Protein 3W5A (pdb70)

Radius of gyration: 60.83 Å; Cα contacts (8 Å, |Δi|>4): 3654; chains: 3; bounding box: 151×101×182 Å

Nearest PDB structures (foldseek):
  5zmw-assembly1_A  TM=8.835E-01  e=0.000E+00  Oryctolagus cuniculus
  1su4-assembly1_A  TM=7.393E-01  e=0.000E+00  Oryctolagus cuniculus
  6rb2-assembly1_A  TM=7.974E-01  e=0.000E+00  Oryctolagus cuniculus
  5zmv-assembly1_A  TM=7.210E-01  e=0.000E+00  Oryctolagus cuniculus
  4ycn-assembly1_A  TM=7.211E-01  e=0.000E+00  Oryctolagus cuniculus

Foldseek 3Di:
DALVLQPALVRQCPVLPHDLQQWAEPVSLVVLCVVAHFFAAPDDDPDDLVRVLVVVCPDPLNCLLLPLLVVLLVCACPVPPDDAVLSVCVSVLSVVLSSLQVNLVVVLVVLLVCLVVCLCVLPFAKFWFRHNPDRDIDIGGLRSDGQFTKGKDFAQAADSAKWQFNWFPWPWWWKQPCVQPVDRGTDTADNGHDNDSPDDPVRSRRIDFGGIGTNHGITMTGGHHGYCVGPVNVCVVPDDPPPPDDAPFLVLFVVVLVVQLVVLLVLLVVLLVVPQVPCQFVVQVGHSVSSSSQSVSVSSLLSVLQRDDCLSVLLSSLLSLLQSVLVVLQKRFQASSLLLLLLLFFEEEDACQVAQFVLLKAFFKKWFWADDDPQDTDIFMWGWDDSHLQLDIFIAGPNHGDQLLVFLLSVVVLLLLLLVADKFWFQDPVVRGIDIGDHSNSSSSQSVQLNRLNPPDDAPPDPSGCSRRPSSVVSCLFWPFPAKLDDDLVQFKIKTKIAGDPDDPPQQGIKIKMKGALVRLVVLEQWADHNPDIDGDDPSNNVVQVVVVLCLCQDLQNWQKMWIKMDNNFPGPPVDDNPDSVCVVVRSHHIYTRMMTTMGGDGDPCLLVLCVLCVLQNHQAAYEYAGDQSSQVSVCCSSVSDPPDDDCPLQEDEQVRLVPDDPVVNLVSLVRHRYYYPHDLVVLQSSQVSCVVVVRQYEYEDARSSNLVSQLSHSAREYELPGRVNSVVSGRMYRSSSYNSSSSVSNLSSLQSLFLSLLLCLLSLQLSLQSSLLSSVCSVLQALRLERSSLSSNLSSLLCRQLSVLSSQQDGADCSSRYYRDRPPDRSQDPLNVVLSNQLRNQLSVLLNVLLVCCALVNDPHPNVVVDPSNPLSCCVPVPPPDDPHDSCCSLAQASNQRSSLQSNVLSLLVSLLSSGPQDACVRVPSVNRVSSVVSNVVSVVVSVCLAPVVVRSVSRSHHDDDPVSNVVSCVRRVCSSVVSNVSSCCCVPPVVD/DALVLQDALVSQCPVLVHDLQQWAEPVSLVVLCVVANFFAAPPDDDDDLVVQLVVLCPDPLSCQLLVLLVVLLVVCPDQDNDDDVLSVCVSVLSVVLSSLLRSLVVVLVVLLVVLVVCLCVLPAAWFWFHHNPDRDTDIGGLRSDGQFTKGKDFAQAFASAKWFFNFFPFPWWWKQPCVQVVDRGTDTADNGHDNDSVDDDVSSRRMDFGGIGTNHGMTMTGGHHGYCRTPVSVCPVPDDCPDDDDQVFLVQQVVVLVVCLVVLLVLLVVLLVLQQVPCQFVVQVRHVSSSSSQRSSVSSLLSVLQRLPPLVSLLSSLLSLLQNVLVVLQKRFQASSLLLLLLQFFEEEAECQVAQFPLLKAFFKKWFWADDDPLDTDIFIWGWDDSHLQLDTFIDGPNHGDQLLVFLLSLVVLLLLLLVAPWFWAQDDVVRHIDIGDRSNSSNSQSVQLNNLNPPDDAPPDPSGCSRRPSSVVSCQFWPFPDKLDDDPVQFKIKTKIAGDPDDDDPQGIKIKMKGALVRLLVLEQWADHSPDIDGDDPSNNVVQVVVVLCLCLDLQNWDKMWIKMDRDFPDPPVDDNPDSVCVVVRSHHIYTRMMTTMGTDGDPCLLVLCVLCVLQNHAYAYEYAGDQRSQVSVCCSSVNDPVDDDCPLQEEEQVRLVPDPPVVNLVSLVRHRYYYNHDLVVLQVSQVSCVVVVRQ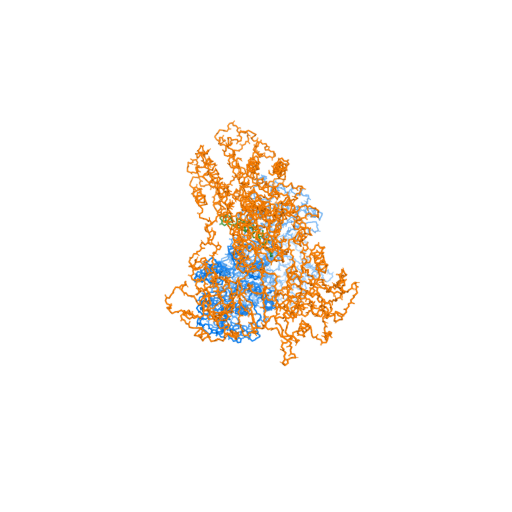YEYEDARSSNLVSQLSHSAREYELPGRNNSVVSGRIYRSSSYNSSSSVSNLSSLQSLFLSVLLCLLSLLLSLLSSLQSSVCSPLQAQNLARSSLSSNLSCLLCRQLSVLSSQFDGADCSSNYHRDRPPDRSQDPLNVVLSNVLSNQLSVLLQVLLVCCALVNDPHPRVVVPPSNPLSCCVPVPPPDDPHDSCCSLQQASSQRSSLQSNVLSLLVSLLSNGPQDACVRVPSVSSVSSVVSNVVSVVVSVCCAPVVVRCVSRSHHDDDPVSNVVSCVRRVCSSVVSNVSSVCCVPPVVD/DDCPVVVVVVVVVVVVVVVVVVVVVVVVVVD

CATH classification: 2.70.150.10 (+3 more: 1.20.1110.10, 3.40.50.1000, 3.40.1110.10)

GO terms:
  GO:0033017 sarcoplasmic reticulum membrane (C, IDA)
  GO:0005388 P-type calcium transporter activity (F, IDA)
  GO:0016020 membrane (C, IDA)
  GO:0033017 sarcoplasmic reticulum membrane (C, EXP)
  GO:0005388 P-type calcium transporter activity (F, EXP)
  GO:0005789 endoplasmic reticulum membrane (C, EXP)
  GO:1990036 calcium ion import into sarcoplasmic reticulum (P, IMP)
  GO:0016529 sarcoplasmic reticulum (C, IDA)
  GO:1990036 calcium ion import into sarcoplasmic reticulum (P, IDA)
  GO:0033017 sarcoplasmic reticulum membrane (C, TAS)
  GO:0005515 protein binding (F, IPI)
  GO:0005509 calcium ion binding (F, IDA)
  GO:0005524 ATP binding (F, IDA)
  GO:0006816 calcium ion transport (P, IDA)
  GO:0048471 perinuclear region of cytoplasm (C, IDA)
  GO:0005783 endoplasmic reticulum (C, IDA)
  GO:0005793 endoplasmic reticulum-Golgi intermediate compartment (C, IDA)
  GO:0016020 membrane (C, TAS)

B-factor: mean 78.79, std 33.36, range [16.75, 213.26]

InterPro domains:
  IPR001757 P-type ATPase [PR00120] (673-689)
  IPR001757 P-type ATPase [PR00120] (701-717)
  IPR001757 P-type ATPase [PR00120] (732-757)
  IPR001757 P-type ATPase [TIGR01494] (93-371)
  IPR001757 P-type ATPase [TIGR01494] (670-786)
  IPR004014 Cation-transporting P-type ATPase, N-terminal [PF00690] (5-72)
  IPR004014 Cation-transporting P-type ATPase, N-terminal [SM00831] (3-77)
  IPR005782 P-type ATPase, subfamily IIA, SERCA-type [TIGR01116] (53-857)
  IPR006068 Cation-transporting P-type ATPase, C-terminal [PF00689] (784-987)
  IPR008250 P-type ATPase, A domain superfamily [SSF81653] (132-237)
  IPR018303 P-type ATPase, phosphorylation site [PS00154] (351-357)
  IPR023214 HAD superfamily [G3DSA:3.40.50.1000] (346-745)
  IPR023298 P-type ATPase, transmembrane domain superfamily [SSF81665] (2-992)
  IPR023299 P-type ATPase, cytoplasmic domain N [G3DSA:3.40.1110.10] (359-602)
  IPR023299 P-type ATPase, cytoplasmic domain N [SSF81660] (356-599)
  IPR036412 HAD-like superfamily [SSF56784] (587-749)
  IPR044492 P-type ATPase, haloacid dehalogenase domain [SFLDF00027] (330-753)
  IPR059000 P-type ATPase, A domain [PF00122] (123-239)

Organism: Oryctolagus cuniculus (NCBI:txid9986)

Solvent-accessible surface area: 93707 Å² total; per-residue (Å²): 14,137,37,4,11,33,82,32,29,113,95,1,20,71,131,23,38,19,53,67,124,79,2,0,51,74,107,44,26,157,134,18,58,149,136,110,28,78,14,80,72,88,106,155,160,67,115,50,111,158,99,53,3,76,81,68,38,94,68,128,48,9,111,68,7,44,63,10,1,53,54,7,40,50,36,16,136,53,78,79,49,129,178,40,123,39,38,93,44,36,9,129,14,3,84,109,13,12,54,40,41,2,79,34,25,16,124,54,94,133,53,14,94,73,6,53,97,24,24,153,138,96,42,74,105,66,7,59,0,62,28,44,102,146,214,63,61,22,177,36,109,12,107,55,1,0,3,0,0,0,1,22,6,21,78,1,33,64,2,18,0,7,1,0,0,10,32,44,121,40,142,86,0,85,0,39,4,50,115,45,37,62,77,89,102,29,36,88,10,64,42,122,67,16,113,68,75,212,27,96,34,124,69,24,94,0,12,2,5,15,15,1,14,0,26,40,13,84,1,12,2,2,0,6,28,8,13,74,62,4,37,44,0,114,106,155,95,144,124,98,89,97,136,158,111,154,12,108,20,23,122,60,1,50,90,26,7,83,93,21,27,126,80,11,57,136,57,5,87,32,7,63,102,77,23,97,67,69,7,97,21,93,72,13,34,42,36,173,75,63,0,18,16,61,19,75,18,14,4,14,1,2,13,23,3,0,42,12,110,39,2,54,47,12,1,46,20,9,13,0,34,0,1,122,68,1,1,166,99,53,1,15,7,108,34,51,74,12,4,30,32,4,0,3,0,18,1,0,0,0,34,8,67,18,4,1,2,47,44,95,12,9,10,28,60,0,0,6,5,67,117,13,82,47,118,143,24,41,26,8,73,2,47,16,48,39,72,75,21,10,6,94,35,94,5,28,55,129,129,145,87,55,129,4,20,123,48,73,4,0,34,35,0,0,18,0,0,1,1,1,10,110,8,31,5,68,24,32,131,136,144,37,82,19,64,82,74,39,123,7,27,28,0,2,0,0,4,3,0,2,25,9,21,7,71,85,51,76,46,195,129,58,56,114,75,97,29,3,39,13,2,1,41,34,1,94,116,85,30,127,65,44,33,52,2,96,106,15,129,114,14,72,0,20,0,1,7,0,18,38,64,186,45,85,231,24,108,151,25,27,64,0,10,0,12,9,19,8,68,26,0,0,92,24,7,70,55,0,27,18,24,111,74,99,37,91,35,38,51,58,0,51,108,79,0,56,53,3,20,148,108,7,6,83,30,226,57,14,2,93,14,16,0,0,0,3,30,21,93,22,31,142,119,140,101,14,63,95,135,50,46,96,91,6,92,83,1,0,38,54,0,0,0,2,0,0,0,0,1,34,17,44,25,36,182,74,0,108,42,13,4,96,65,1,134,76,0,43,6,55,10,1,0,10,7,56,7,53,69,40,12,0,27,10,5,0,65,83,2,30,8,4,31,141,140,61,130,8,79,68,66,3,26,20,1,161,63,1,56,109,43,73,136,84,86,4,89,75,0,2,122,69,0,6,2,1,2,79,25,75,59,59,3,18,20,71,1,0,82,31,0,60,55,53,104,37,21,0,0,0,0,0,68,19,37,92,14,18,83,3,0,161,88,5,53,0,0,0,0,14,22,95,20,32,28,14,0,31,64,18,5,33,3,1,0,49,58,23,14,0,18,10,0,3,36,2,0,58,3,3,22,4,7,25,30,12,5,17,0,17,0,5,3,32,1,2,1,5,16,0,4,2,36,2,8,67,54,2,12,54,104,35,23,22,52,1,4,29,15,8,0,7,9,27,1,12,23,6,3,40,7,51,0,9,37,7,1,8,101,4,39,63,8,63,64,28,8,110,112,94,30,40,46,66,151,89,67,6,15,43,62,61,17,74,121,2,0,86,29,4,0,28,54,0,0,42,4,0,9,25,3,5,21,24,11,4,90,157,11,84,150,10,82,13,92,40,164,115,83,8,56,97,13,67,92,11,84,140,54,94,112,144,94,158,82,40,103,23,120,26,40,74,12,48,36,10,17,1,5,0,0,0,0,1,6,22,0,0,11,11,2,0,30,0,0,2,0,20,44,23,5,24,169,146,8,36,34,171,60,3,107,168,0,62,34,11,32,84,104,2,35,58,66,2,90,94,14,5,129,68,120,89,30,18,107,40,8,68,10,117,42,18,94,141,89,25,33,114,43,0,79,165,31,0,83,65,0,40,32,47,0,36,102,10,1,104,51,6,69,77,165,86,123,101,12,135,38,4,13,32,81,30,27,117,98,1,24,72,130,24,42,20,56,68,117,78,2,0,50,79,104,43,29,150,137,16,60,138,132,113,24,72,13,73,68,87,103,155,175,48,129,55,54,148,89,50,18,103,75,74,33,106,65,133,50,13,139,57,8,29,104,3,5,61,73,21,65,81,44,25,203,161,99,110,68,127,166,42,71,43,40,45,8,40,17,105,5,4,76,28,5,20,50,0,45,8,37,8,28,24,6,47,103,122,9,8,114,61,10,48,81,44,16,125,122,97,52,78,111,52,8,62,0,51,28,42,104,146,204,64,60,29,179,31,108,10,108,56,0,1,3,0,0,0,3,18,6,21,76,2,34,64,2,16,0,5,2,0,0,10,33,43,123,38,145,86,0,80,0,36,4,45,110,44,39,53,82,86,99,32,32,94,13,72,44,122,60,15,113,68,78,212,22,96,42,124,69,24,92,0,11,2,3,14,12,0,16,0,25,41,14,82,1,8,1,1,0,6,25,7,12,72,59,3,35,48,2,113,110,141,97,140,115,110,76,82,132,167,128,119,14,90,19,30,110,55,0,50,114,26,7,93,102,26,35,127,80,12,42,126,61,6,77,29,2,71,85,81,13,75,61,63,0,92,30,101,76,24,32,40,35,138,107,40,0,15,26,61,12,65,26,13,9,12,1,0,7,38,4,0,38,10,131,31,4,47,44,12,2,58,29,8,19,0,14,0,0,44,60,2,1,112,104,53,1,14,7,97,39,57,66,10,4,24,33,6,1,3,0,18,0,0,0,0,30,7,70,18,3,2,2,47,43,96,14,10,7,28,64,0,0,4,6,64,120,13,83,53,115,137,23,41,28,10,72,5,51,14,44,38,74,81,22,11,8,100,39,90,6,30,55,135,129,144,86,54,139,4,21,127,46,77,5,0,32,35,0,0,20,0,0,2,0,0,10,105,9,33,7,73,23,34,123,141,139,38,77,18,65,81,73,35,126,8,27,25,0,2,0,0,5,3,0,3,30,7,22,8,78,89,54,74,46,197,123,54,54,118,78,100,30,2,36,12,4,1,42,34,4,97,111,89,30,122,67,43,37,49,3,92,106,17,135,110,12,74,0,16,0,0,7,0,18,39,69,200,57,104,230,52,106,135,23,37,65,1,12,0,12,8,19,9,68,24,0,0,94,26,6,74,60,0,24,16,23,104,82,94,41,99,34,38,50,64,1,55,112,80,0,59,50,3,22,151,108,9,6,86,32,221,61,13,2,97,15,18,0,0,0,2,29,16,90,22,32,137,117,134,105,12,59,98,126,52,45,98,86,8,93,84,1,0,41,54,0,0,0,2,0,0,0,0,2,29,20,45,28,41,183,71,0,110,42,14,3,94,64,0,129,78,0,41,8,52,12,1,0,11,6,58,11,54,65,38,12,0,27,11,9,0,67,81,2,30,8,2,31,136,145,64,131,9,76,67,63,1,24,22,2,155,56,1,56,106,41,73,134,83,86,6,95,68,0,1,129,66,0,5,1,1,1,81,30,72,56,58,3,18,19,79,1,0,84,28,0,61,58,51,107,43,18,0,1,0,0,0,61,20,36,94,16,18,82,2,1,158,83,5,50,0,0,1,0,10,22,96,21,32,30,16,0,31,65,20,5,35,3,1,0,49,58,25,12,0,18,9,1,4,36,2,1,58,7,4,20,4,7,24,34,13,4,18,0,27,0,8,1,34,2,2,0,8,18,0,2,3,46,1,9,70,50,4,18,51,100,34,25,23,52,1,4,36,19,8,0,5,10,3,0,11,2,4,2,34,0,1,0,8,25,1,1,7,37,11,34,76,6,68,61,25,9,116,106,99,30,42,48,62,149,87,78,5,13,47,62,67,17,79,115,0,1,94,31,2,0,23,59,1,0,46,4,0,9,30,1,4,16,20,10,1,84,152,8,82,142,10,75,14,91,35,153,122,88,5,54,99,11,67,82,10,95,134,46,92,112,140,88,161,83,34,101,27,118,30,42,79,13,42,32,8,15,1,3,0,0,0,0,1,3,17,0,0,9,13,5,0,32,1,0,1,0,21,40,25,8,24,165,152,9,36,35,166,59,2,107,79,0,57,29,0,33,83,40,1,38,58,12,2,87,78,0,4,123,50,121,29,0,17,115,6,0,64,8,113,40,16,88,141,78,28,34,109,49,0,79,173,31,0,82,61,0,35,34,49,0,30,100,10,1,101,52,6,69,84,154,85,134,103,193,77,54,8,84,114,25,26,76,22,2,64,35,11,2,68,26,16,8,93,50,6,111,48,70,9,115,78,113,94,233

Secondary structure (DSSP, 8-state):
---TTTS-HHHHHHHHT--TTT-B-HHHHHHHHHHT--SS--------HHHHHHHHTT-HHHHHHHHTTTHHHHHHHSSS--S-THHHHTHHHHHHHHHHHHHHHHHHHHHHHHHHHTTTTTS--EEEEEBSS-SS-EEEEGGG--TTSEEEEETT-B--SEEEEEE--SS--EEE-HHHH---SPEE--SSPPS-TT--GGG-TTEE-TT-EEEE-EEEEEEEE-GGGSTTTTTTTT-S-------HHHHHHHHHHHHHHHHHHHHHHHHHHH--TTTT-GGGTS-HHHHHHHHHHHHHHHHHHHS--SHHHHHHHHHHHHHHHHHHTTEEES-HHHHHHHHH--EEEEESTTTTB----EEEEEEEEEEEETTEEEEEEEEE---SSSS---EEETTEE--GGG-HHHHHHHHHHHHS---EEEE-TTT-SEEEES-HHHHHHHHHHHHH-TT----TTS-TTTGGGHHHHHHHHHEEEEEEEEEETTTTEEEEEEEESS-SS-TT--EEEEEE-HHHHHHTEEEEEETTEEEE--HHHHHHHHHHHHHHHHSTT--EEEEEEEESSPPPTTT--SS-GGGHHHHS-SEEEEEEEEEE-PBPTTHHHHHHHHHHTT-EEEEEESS-HHHHHHHHHHTTSS-SS---TTSEEEHHHHHHS-HHHHHHHHTT--EEES--SHHHHHHHHHHHTTT--EEEEE-SGGGHHHHHHSSEEEEETTS-HHHHHHSSEEETT--HHHHHHHHHHHHHHHHHHHHHHHHHHHHHHHHHHHHHHHHHS----S--HHHHHHHHHHHTTTHHHHGGGPPP-SGGGTSPPPPSSS-SS-HHHHHHHHHHHHHHHHHHHHHHHHHHTT--SSS----S-TT--STTSSS-TT-SS--GGGGG-TTHHHHHHHHHHHHHHHHHHHTSSSS--TTTS-GGG-HHHHHHHHHHHHHHHHHHHSTHHHHHTT--PPPHHHHHHHHHHHTHHHHHHHHHHHHHHHTS--/---TTTS-HHHHHHHHT--TTT-B-HHHHHHHHHHT--SS--------HHHHHHHHTT-HHHHHHHHHHHHHHHTSSSS-----THHHHHHHHHHHHHHHHHHHHHHHHHHHHHHHHTTGGGS--EEEEEBSS-SS-EEEEGGG--TTSEEEEETT-B--SEEEEEE--SS--EEE-HHHH---SPEE--SSPPS-TT--GGG-TTEE-TT-EEEE-EEEEEEEE-GGGSTTTTTTTT-S-------HHHHHHHHHHHHHHHHHHHHHHHHHHTTGGGSS-GGGTT-HHHHHHHHHHHHHHHHHHHS--SHHHHHHHHHHHHHHHHHHTTEE-SSTTHHHHHHT--EEEEEIIIIIB----EEEEEEEEEEEETTEEEEEEEEE---SSSS---EEETTEE--GGG-HHHHHHHHHHHHS---EEEE-SSS-SEEEES-HHHHHHHHHHHHH-TT----TTS-HHHHTTHHHHHHHHHEEEEEEEEEETTTTEEEEEEEESS-SS-SS--EEEEEE-HHHHHHTEEEEEETTEEEE--HHHHHHHHHHHHHHHHSTT--EEEEEEEESSPPPSSS--SS-GGGHHHHS-SEEEEEEEEEE-PBPTTHHHHHHHHHHHT-EEEEEESS-HHHHHHHHHHTTSS-SS---TTTEEEHHHHHHS-HHHHHHHHTT--EEES--HHHHHHHHHHHHTTT--EEEEE-SGGGHHHHHHSSEEEEETTS-HHHHHHSSEEETT--HHHHHHHHHHHHHHHHHHHHHHHHHHHHHHHHHHHHHHHHHTT---SS-HHHHHHHHHHHTTTHHHHGGGPPPPSGGGSSPPPPSSS-SS-HHHHHHHHHHHHHHHHHHHHHHHHTTTT--SSS----S--S--STTSSS-SS-SS--GGGGG-TTHHHHHHHHHHHHHHHHHHHTSSSS--TTTS-GGG-HHHHHHHHHHHHHHHHHHHSTHHHHHTT--PPPHHHHHHHHHHHTHHHHHHHHHHHHHHHT---/---HHHHHHHHHHHHHHHHHHHHHHHHHHH-

Structure (mmCIF, N/CA/C/O backbone):
data_3W5A
#
_entry.id   3W5A
#
_cell.length_a   352.883
_cell.length_b   55.729
_cell.length_c   187.951
_cell.angle_alpha   90.00
_cell.angle_beta   119.02
_cell.angle_gamma   90.00
#
_symmetry.space_group_name_H-M   'C 1 2 1'
#
loop_
_entity.id
_entity.type
_entity.pdbx_description
1 polymer SERCA1a
2 polymer Sarcolipin
3 non-polymer "2',3'-O-[(1r)-2,4,6-trinitrocyclohexa-2,5-diene-1,1-diyl]adenosine 5'-(dihydrogen phosphate)"
4 non-polymer PHOSPHATIDYLETHANOLAMINE
5 non-polymer 'MAGNESIUM ION'
6 non-polymer 'SODIUM ION'
7 water water
#
loop_
_atom_site.group_PDB
_atom_site.id
_atom_site.type_symbol
_atom_site.label_atom_id
_atom_site.label_alt_id
_atom_site.label_comp_id
_atom_site.label_asym_id
_atom_site.label_entity_id
_atom_site.label_seq_id
_atom_site.pdbx_PDB_ins_code
_atom_site.Cartn_x
_atom_site.Cartn_y
_atom_site.Cartn_z
_atom_site.occupancy
_atom_site.B_iso_or_equiv
_atom_site.auth_seq_id
_atom_site.auth_comp_id
_atom_site.auth_asym_id
_atom_site.auth_atom_id
_atom_site.pdbx_PDB_model_num
ATOM 4 N N . MET A 1 2 ? 54.591 29.001 62.707 1.00 108.41 1 MET A N 1
ATOM 5 C CA . MET A 1 2 ? 53.390 29.867 62.817 1.00 106.65 1 MET A CA 1
ATOM 6 C C . MET A 1 2 ? 53.784 31.339 62.844 1.00 105.95 1 MET A C 1
ATOM 7 O O . MET A 1 2 ? 54.966 31.675 62.809 1.00 108.24 1 MET A O 1
ATOM 12 N N . GLU A 1 3 ? 52.777 32.204 62.891 1.00 106.65 2 GLU A N 1
ATOM 13 C CA . GLU A 1 3 ? 52.961 33.641 63.021 1.00 109.31 2 GLU A CA 1
ATOM 14 C C . GLU A 1 3 ? 52.152 34.111 64.218 1.00 104.95 2 GLU A C 1
ATOM 15 O O . GLU A 1 3 ? 51.196 33.441 64.618 1.00 103.00 2 GLU A O 1
ATOM 21 N N . ALA A 1 4 ? 52.544 35.253 64.783 1.00 100.49 3 ALA A N 1
ATOM 22 C CA . ALA A 1 4 ? 51.823 35.912 65.882 1.00 101.97 3 ALA A CA 1
ATOM 23 C C . ALA A 1 4 ? 50.986 34.970 66.769 1.00 105.17 3 ALA A C 1
ATOM 24 O O . ALA A 1 4 ? 49.790 35.200 66.990 1.00 103.60 3 ALA A O 1
ATOM 26 N N . ALA A 1 5 ? 51.635 33.916 67.270 1.00 105.98 4 ALA A N 1
ATOM 27 C CA . ALA A 1 5 ? 50.997 32.904 68.119 1.00 103.02 4 ALA A CA 1
ATOM 28 C C . ALA A 1 5 ? 50.566 33.486 69.462 1.00 102.78 4 ALA A C 1
ATOM 29 O O . ALA A 1 5 ? 49.719 32.919 70.166 1.00 97.85 4 ALA A O 1
ATOM 31 N N . HIS A 1 6 ? 51.164 34.626 69.801 1.00 103.79 5 HIS A N 1
ATOM 32 C CA . HIS A 1 6 ? 50.815 35.375 70.998 1.00 103.95 5 HIS A CA 1
ATOM 33 C C . HIS A 1 6 ? 49.463 36.009 70.865 1.00 102.81 5 HIS A C 1
ATOM 34 O O . HIS A 1 6 ? 48.729 36.127 71.846 1.00 103.41 5 HIS A O 1
ATOM 41 N N . SER A 1 7 ? 49.120 36.418 69.646 1.00 104.59 6 SER A N 1
ATOM 42 C CA . SER A 1 7 ? 47.811 36.998 69.365 1.00 101.83 6 SER A CA 1
ATOM 43 C C . SER A 1 7 ? 46.722 35.931 69.348 1.00 98.05 6 SER A C 1
ATOM 44 O O . SER A 1 7 ? 45.565 36.220 69.638 1.00 96.38 6 SER A O 1
ATOM 47 N N . LYS A 1 8 ? 47.100 34.703 69.011 1.00 95.83 7 LYS A N 1
ATOM 48 C CA . LYS A 1 8 ? 46.156 33.595 68.965 1.00 93.59 7 LYS A CA 1
ATOM 49 C C . LYS A 1 8 ? 45.962 32.970 70.330 1.00 87.90 7 LYS A C 1
ATOM 50 O O . LYS A 1 8 ? 46.788 33.138 71.219 1.00 85.96 7 LYS A O 1
ATOM 56 N N . SER A 1 9 ? 44.856 32.248 70.477 1.00 91.96 8 SER A N 1
ATOM 57 C CA . SER A 1 9 ? 44.537 31.534 71.706 1.00 98.91 8 SER A CA 1
ATOM 58 C C . SER A 1 9 ? 45.290 30.208 71.761 1.00 97.49 8 SER A C 1
ATOM 59 O O . SER A 1 9 ? 45.936 29.817 70.783 1.00 93.19 8 SER A O 1
ATOM 62 N N . THR A 1 10 ? 45.184 29.520 72.901 1.00 98.44 9 THR A N 1
ATOM 63 C CA . THR A 1 10 ? 45.846 28.227 73.114 1.00 100.89 9 THR A CA 1
ATOM 64 C C . THR A 1 10 ? 45.368 27.179 72.105 1.00 103.63 9 THR A C 1
ATOM 65 O O . THR A 1 10 ? 46.177 26.441 71.538 1.00 105.72 9 THR A O 1
ATOM 69 N N . GLU A 1 11 ? 44.055 27.133 71.882 1.00 107.40 10 GLU A N 1
ATOM 70 C CA . GLU A 1 11 ? 43.458 26.195 70.931 1.00 108.74 10 GLU A CA 1
ATOM 71 C C . GLU A 1 11 ? 43.754 26.565 69.484 1.00 105.10 10 GLU A C 1
ATOM 72 O O . GLU A 1 11 ? 44.016 25.686 68.663 1.00 104.98 10 GLU A O 1
ATOM 78 N N . GLU A 1 12 ? 43.725 27.866 69.186 1.00 102.19 11 GLU A N 1
ATOM 79 C CA . GLU A 1 12 ? 44.023 28.385 67.843 1.00 101.94 11 GLU A CA 1
ATOM 80 C C . GLU A 1 12 ? 45.432 28.030 67.375 1.00 97.24 11 GLU A C 1
ATOM 81 O O . GLU A 1 12 ? 45.736 28.083 66.181 1.00 93.36 11 GLU A O 1
ATOM 87 N N . CYS A 1 13 ? 46.288 27.679 68.329 1.00 95.14 12 CYS A N 1
ATOM 88 C CA . CYS A 1 13 ? 47.641 27.238 68.027 1.00 91.98 12 CYS A CA 1
ATOM 89 C C . CYS A 1 13 ? 47.677 25.724 67.880 1.00 85.35 12 CYS A C 1
ATOM 90 O O . CYS A 1 13 ? 48.217 25.213 66.903 1.00 81.19 12 CYS A O 1
ATOM 93 N N . LEU A 1 14 ? 47.092 25.016 68.846 1.00 82.80 13 LEU A N 1
ATOM 94 C CA . LEU A 1 14 ? 46.949 23.562 68.779 1.00 85.37 13 LEU A CA 1
ATOM 95 C C . LEU A 1 14 ? 46.359 23.142 67.434 1.00 89.74 13 LEU A C 1
ATOM 96 O O . LEU A 1 14 ? 46.793 22.156 66.829 1.00 90.35 13 LEU A O 1
ATOM 101 N N . ALA A 1 15 ? 45.370 23.915 66.985 1.00 92.63 14 ALA A N 1
ATOM 102 C CA . ALA A 1 15 ? 44.682 23.702 65.717 1.00 92.54 14 ALA A CA 1
ATOM 103 C C . ALA A 1 15 ? 45.591 23.948 64.511 1.00 93.33 14 ALA A C 1
ATOM 104 O O . ALA A 1 15 ? 45.852 23.028 63.735 1.00 91.84 14 ALA A O 1
ATOM 106 N N . TYR A 1 16 ? 46.064 25.189 64.371 1.00 94.63 15 TYR A N 1
ATOM 107 C CA . TYR A 1 16 ? 46.931 25.622 63.261 1.00 92.71 15 TYR A CA 1
ATOM 108 C C . TYR A 1 16 ? 47.960 24.569 62.815 1.00 90.84 15 TYR A C 1
ATOM 109 O O . TYR A 1 16 ? 48.254 24.450 61.630 1.00 89.33 15 TYR A O 1
ATOM 118 N N . PHE A 1 17 ? 48.513 23.819 63.762 1.00 93.88 16 PHE A N 1
ATOM 119 C CA . PHE A 1 17 ? 49.433 22.736 63.424 1.00 97.32 16 PHE A CA 1
ATOM 120 C C . PHE A 1 17 ? 48.731 21.385 63.455 1.00 94.00 16 PHE A C 1
ATOM 121 O O . PHE A 1 17 ? 49.177 20.444 62.800 1.00 96.07 16 PHE A O 1
ATOM 129 N N . GLY A 1 18 ? 47.641 21.295 64.214 1.00 89.42 17 GLY A N 1
ATOM 130 C CA . GLY A 1 18 ? 46.874 20.059 64.320 1.00 90.48 17 GLY A CA 1
ATOM 131 C C . GLY A 1 18 ? 47.607 19.011 65.130 1.00 91.60 17 GLY A C 1
ATOM 132 O O . GLY A 1 18 ? 48.258 18.116 64.576 1.00 88.42 17 GLY A O 1
ATOM 133 N N . VAL A 1 19 ? 47.509 19.141 66.449 1.00 93.52 18 VAL A N 1
ATOM 134 C CA . VAL A 1 19 ? 48.101 18.187 67.384 1.00 92.72 18 VAL A CA 1
ATOM 135 C C . VAL A 1 19 ? 47.485 18.369 68.763 1.00 92.22 18 VAL A C 1
ATOM 136 O O . VAL A 1 19 ? 47.249 19.499 69.196 1.00 89.60 18 VAL A O 1
ATOM 140 N N . SER A 1 20 ? 47.213 17.257 69.439 1.00 95.78 19 SER A N 1
ATOM 141 C CA . SER A 1 20 ? 46.644 17.316 70.779 1.00 102.64 19 SER A CA 1
ATOM 142 C C . SER A 1 20 ? 47.759 17.466 71.804 1.00 104.47 19 SER A C 1
ATOM 143 O O . SER A 1 20 ? 48.833 16.865 71.658 1.00 104.68 19 SER A O 1
ATOM 146 N N . GLU A 1 21 ? 47.494 18.260 72.842 1.00 101.53 20 GLU A N 1
ATOM 147 C CA . GLU A 1 21 ? 48.477 18.502 73.897 1.00 103.69 20 GLU A CA 1
ATOM 148 C C . GLU A 1 21 ? 48.644 17.302 74.837 1.00 103.36 20 GLU A C 1
ATOM 149 O O . GLU A 1 21 ? 49.050 17.451 75.995 1.00 105.92 20 GLU A O 1
ATOM 155 N N . THR A 1 22 ? 48.340 16.115 74.313 1.00 101.62 21 THR A N 1
ATOM 156 C CA . THR A 1 22 ? 48.510 14.853 75.036 1.00 104.02 21 THR A CA 1
ATOM 157 C C . THR A 1 22 ? 49.190 13.842 74.120 1.00 99.63 21 THR A C 1
ATOM 158 O O . THR A 1 22 ? 49.999 13.030 74.570 1.00 98.98 21 THR A O 1
ATOM 162 N N . THR A 1 23 ? 48.848 13.904 72.833 1.00 98.93 22 THR A N 1
ATOM 163 C CA . THR A 1 23 ? 49.398 13.009 71.819 1.00 97.77 22 THR A CA 1
ATOM 164 C C . THR A 1 23 ? 50.838 13.382 71.520 1.00 96.90 22 THR A C 1
ATOM 165 O O . THR A 1 23 ? 51.713 12.513 71.440 1.00 93.65 22 THR A O 1
ATOM 169 N N . GLY A 1 24 ? 51.070 14.683 71.358 1.00 94.93 23 GLY A N 1
ATOM 170 C CA . GLY A 1 24 ? 52.318 15.177 70.802 1.00 98.70 23 GLY A CA 1
ATOM 171 C C . GLY A 1 24 ? 52.323 14.924 69.305 1.00 102.50 23 GLY A C 1
ATOM 172 O O . GLY A 1 24 ? 51.343 14.417 68.751 1.00 106.75 23 GLY A O 1
ATOM 173 N N . LEU A 1 25 ? 53.426 15.270 68.648 1.00 100.81 24 LEU A N 1
ATOM 174 C CA . LEU A 1 25 ? 53.514 15.169 67.194 1.00 96.94 24 LEU A CA 1
ATOM 175 C C . LEU A 1 25 ? 53.722 13.718 66.735 1.00 98.53 24 LEU A C 1
ATOM 176 O O . LEU A 1 25 ? 54.165 12.873 67.520 1.00 94.84 24 LEU A O 1
ATOM 181 N N . THR A 1 26 ? 53.373 13.438 65.475 1.00 99.68 25 THR A N 1
ATOM 182 C CA . THR A 1 26 ? 53.533 12.104 64.881 1.00 100.20 25 THR A CA 1
ATOM 183 C C . THR A 1 26 ? 54.754 12.034 63.954 1.00 101.79 25 THR A C 1
ATOM 184 O O . THR A 1 26 ? 55.033 13.001 63.236 1.00 98.78 25 THR A O 1
ATOM 188 N N . PRO A 1 27 ? 55.488 10.892 63.974 1.00 102.07 26 PRO A N 1
ATOM 189 C CA . PRO A 1 27 ? 56.675 10.698 63.136 1.00 100.99 26 PRO A CA 1
ATOM 190 C C . PRO A 1 27 ? 56.521 11.239 61.715 1.00 104.45 26 PRO A C 1
ATOM 191 O O . PRO A 1 27 ? 57.505 11.701 61.128 1.00 107.01 26 PRO A O 1
ATOM 195 N N . ASP A 1 28 ? 55.300 11.178 61.178 1.00 104.53 27 ASP A N 1
ATOM 196 C CA . ASP A 1 28 ? 54.985 11.786 59.885 1.00 105.48 27 ASP A CA 1
ATOM 197 C C . ASP A 1 28 ? 55.132 13.305 59.955 1.00 104.59 27 ASP A C 1
ATOM 198 O O . ASP A 1 28 ? 55.967 13.879 59.250 1.00 107.24 27 ASP A O 1
ATOM 203 N N . GLN A 1 29 ? 54.328 13.940 60.814 1.00 99.84 28 GLN A N 1
ATOM 204 C CA . GLN A 1 29 ? 54.361 15.392 61.018 1.00 94.05 28 GLN A CA 1
ATOM 205 C C . GLN A 1 29 ? 55.782 15.867 61.307 1.00 91.76 28 GLN A C 1
ATOM 206 O O . GLN A 1 29 ? 56.186 16.947 60.864 1.00 84.93 28 GLN A O 1
ATOM 212 N N . VAL A 1 30 ? 56.528 15.040 62.040 1.00 91.56 29 VAL A N 1
ATOM 213 C CA . VAL A 1 30 ? 57.934 15.293 62.346 1.00 98.24 29 VAL A CA 1
ATOM 214 C C . VAL A 1 30 ? 58.740 15.487 61.053 1.00 101.23 29 VAL A C 1
ATOM 215 O O . VAL A 1 30 ? 59.176 16.601 60.754 1.00 100.84 29 VAL A O 1
ATOM 219 N N . LYS A 1 31 ? 58.899 14.414 60.278 1.00 103.94 30 LYS A N 1
ATOM 220 C CA . LYS A 1 31 ? 59.620 14.459 59.006 1.00 105.89 30 LYS A CA 1
ATOM 221 C C . LYS A 1 31 ? 59.149 15.606 58.097 1.00 104.89 30 LYS A C 1
ATOM 222 O O . LYS A 1 31 ? 59.963 16.273 57.452 1.00 100.03 30 LYS A O 1
ATOM 228 N N . ARG A 1 32 ? 57.836 15.821 58.064 1.00 106.90 31 ARG A N 1
ATOM 229 C CA . ARG A 1 32 ? 57.216 16.850 57.233 1.00 109.72 31 ARG A CA 1
ATOM 230 C C . ARG A 1 32 ? 57.736 18.254 57.575 1.00 108.39 31 ARG A C 1
ATOM 231 O O . ARG A 1 32 ? 58.375 18.892 56.736 1.00 107.15 31 ARG A O 1
ATOM 239 N N . HIS A 1 33 ? 57.483 18.713 58.803 1.00 104.68 32 HIS A N 1
ATOM 240 C CA . HIS A 1 33 ? 57.910 20.041 59.251 1.00 98.17 32 HIS A CA 1
ATOM 241 C C . HIS A 1 33 ? 59.388 20.150 59.135 1.00 91.78 32 HIS A C 1
ATOM 242 O O . HIS A 1 33 ? 59.918 21.201 58.789 1.00 85.41 32 HIS A O 1
ATOM 249 N N . LEU A 1 34 ? 60.061 19.045 59.436 1.00 92.77 33 LEU A N 1
ATOM 250 C CA . LEU A 1 34 ? 61.514 18.960 59.384 1.00 102.32 33 LEU A CA 1
ATOM 251 C C . LEU A 1 34 ? 62.034 19.373 58.013 1.00 107.67 33 LEU A C 1
ATOM 252 O O . LEU A 1 34 ? 63.137 19.910 57.897 1.00 106.32 33 LEU A O 1
ATOM 257 N N . GLU A 1 35 ? 61.225 19.127 56.984 1.00 116.31 34 GLU A N 1
ATOM 258 C CA . GLU A 1 35 ? 61.556 19.524 55.619 1.00 120.31 34 GLU A CA 1
ATOM 259 C C . GLU A 1 35 ? 60.887 20.850 55.231 1.00 118.74 34 GLU A C 1
ATOM 260 O O . GLU A 1 35 ? 61.465 21.645 54.485 1.00 114.73 34 GLU A O 1
ATOM 266 N N . LYS A 1 36 ? 59.680 21.080 55.747 1.00 119.67 35 LYS A N 1
ATOM 267 C CA . LYS A 1 36 ? 58.914 22.294 55.443 1.00 120.92 35 LYS A CA 1
ATOM 268 C C . LYS A 1 36 ? 59.485 23.534 56.131 1.00 117.86 35 LYS A C 1
ATOM 269 O O . LYS A 1 36 ? 59.246 24.662 55.688 1.00 113.83 35 LYS A O 1
ATOM 275 N N . TYR A 1 37 ? 60.237 23.314 57.210 1.00 116.38 36 TYR A N 1
ATOM 276 C CA . TYR A 1 37 ? 60.801 24.405 58.010 1.00 109.94 36 TYR A CA 1
ATOM 277 C C . TYR A 1 37 ? 62.326 24.351 58.105 1.00 106.62 36 TYR A C 1
ATOM 278 O O . TYR A 1 37 ? 62.995 25.378 57.971 1.00 102.05 36 TYR A O 1
ATOM 287 N N . GLY A 1 38 ? 62.868 23.156 58.332 1.00 106.00 37 GLY A N 1
ATOM 288 C CA . GLY A 1 38 ? 64.314 22.972 58.465 1.00 104.96 37 GLY A CA 1
ATOM 289 C C . GLY A 1 38 ? 64.733 22.725 59.902 1.00 102.10 37 GLY A C 1
ATOM 290 O O . GLY A 1 38 ? 63.994 23.049 60.832 1.00 104.44 37 GLY A O 1
ATOM 291 N N . HIS A 1 39 ? 65.922 22.149 60.080 1.00 97.20 38 HIS A N 1
ATOM 292 C CA . HIS A 1 39 ? 66.476 21.874 61.407 1.00 93.70 38 HIS A CA 1
ATOM 293 C C . HIS A 1 39 ? 66.491 23.098 62.283 1.00 96.69 38 HIS A C 1
ATOM 294 O O . HIS A 1 39 ? 66.756 24.205 61.807 1.00 99.63 38 HIS A O 1
ATOM 301 N N . ASN A 1 40 ? 66.208 22.907 63.571 1.00 94.66 39 ASN A N 1
ATOM 302 C CA . ASN A 1 40 ? 66.161 24.009 64.532 1.00 90.33 39 ASN A CA 1
ATOM 303 C C . ASN A 1 40 ? 67.563 24.458 64.947 1.00 89.98 39 ASN A C 1
ATOM 304 O O . ASN A 1 40 ? 68.174 23.888 65.851 1.00 89.40 39 ASN A O 1
ATOM 309 N N . GLU A 1 41 ? 68.058 25.487 64.265 1.00 88.19 40 GLU A N 1
ATOM 310 C CA . GLU A 1 41 ? 69.426 25.974 64.430 1.00 87.10 40 GLU A CA 1
ATOM 311 C C . GLU A 1 41 ? 69.648 27.187 63.525 1.00 88.37 40 GLU A C 1
ATOM 312 O O . GLU A 1 41 ? 68.733 27.622 62.828 1.00 87.67 40 GLU A O 1
ATOM 318 N N . LEU A 1 42 ? 70.864 27.727 63.544 1.00 92.15 41 LEU A N 1
ATOM 319 C CA . LEU A 1 42 ? 71.228 28.865 62.703 1.00 97.22 41 LEU A CA 1
ATOM 320 C C . LEU A 1 42 ? 72.002 28.358 61.470 1.00 101.81 41 LEU A C 1
ATOM 321 O O . LEU A 1 42 ? 72.618 27.285 61.536 1.00 104.53 41 LEU A O 1
ATOM 326 N N . PRO A 1 43 ? 71.957 29.109 60.339 1.00 101.60 42 PRO A N 1
ATOM 327 C CA . PRO A 1 43 ? 72.683 28.705 59.119 1.00 96.85 42 PRO A CA 1
ATOM 328 C C . PRO A 1 43 ? 74.210 28.806 59.243 1.00 94.60 42 PRO A C 1
ATOM 329 O O . PRO A 1 43 ? 74.748 29.911 59.371 1.00 92.23 42 PRO A O 1
ATOM 333 N N . ALA A 1 44 ? 74.891 27.657 59.195 1.00 95.01 43 ALA A N 1
ATOM 334 C CA . ALA A 1 44 ? 76.348 27.595 59.369 1.00 97.39 43 ALA A CA 1
ATOM 335 C C . ALA A 1 44 ? 77.069 28.583 58.450 1.00 100.36 43 ALA A C 1
ATOM 336 O O . ALA A 1 44 ? 77.012 28.469 57.224 1.00 99.98 43 ALA A O 1
ATOM 338 N N . GLU A 1 45 ? 77.729 29.562 59.062 1.00 107.24 44 GLU A N 1
ATOM 339 C CA . GLU A 1 45 ? 78.408 30.635 58.335 1.00 113.96 4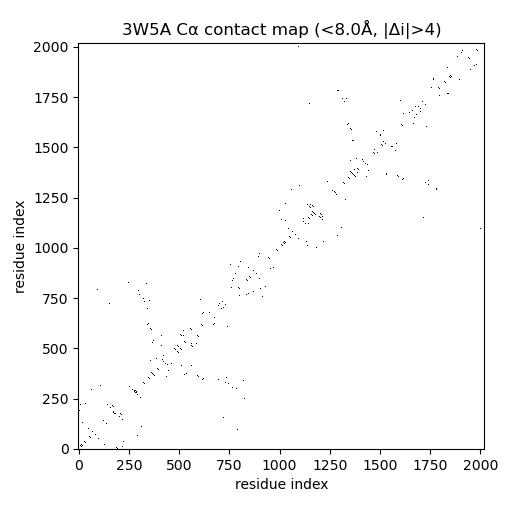4 GLU A CA 1
ATOM 340 C C . GLU A 1 45 ? 79.526 30.106 57.439 1.00 117.21 44 GLU A C 1
ATOM 341 O O . GLU A 1 45 ? 80.190 29.122 57.773 1.00 115.87 44 GLU A O 1
ATOM 347 N N . GLU A 1 46 ? 79.721 30.758 56.295 1.00 121.35 45 GLU A N 1
ATOM 348 C CA . GLU A 1 46 ? 80.784 30.373 55.368 1.00 123.05 45 GLU A CA 1
ATOM 349 C C . GLU A 1 46 ? 82.134 30.920 55.830 1.00 121.26 45 GLU A C 1
ATOM 350 O O . GLU A 1 46 ? 83.100 30.166 55.977 1.00 121.15 45 GLU A O 1
ATOM 356 N N . GLY A 1 47 ? 82.184 32.227 56.072 1.00 116.68 46 GLY A N 1
ATOM 357 C CA . GLY A 1 47 ? 83.433 32.904 56.382 1.00 115.13 46 GLY A CA 1
ATOM 358 C C . GLY A 1 47 ? 84.157 33.251 55.094 1.00 118.71 46 GLY A C 1
ATOM 359 O O . GLY A 1 47 ? 83.584 33.896 54.209 1.00 118.42 46 GLY A O 1
ATOM 360 N N . LYS A 1 48 ? 85.409 32.803 54.983 1.00 115.74 47 LYS A N 1
ATOM 361 C CA . LYS A 1 48 ? 86.268 33.129 53.841 1.00 105.85 47 LYS A CA 1
ATOM 362 C C . LYS A 1 48 ? 87.010 31.902 53.297 1.00 104.26 47 LYS A C 1
ATOM 363 O O . LYS A 1 48 ? 86.971 30.822 53.894 1.00 99.18 47 LYS A O 1
ATOM 369 N N . SER A 1 49 ? 87.676 32.086 52.157 1.00 110.22 48 SER A N 1
ATOM 370 C CA . SER A 1 49 ? 88.459 31.037 51.500 1.00 111.62 48 SER A CA 1
ATOM 371 C C . SER A 1 49 ? 89.961 31.176 51.762 1.00 112.02 48 SER A C 1
ATOM 372 O O . SER A 1 49 ? 90.476 32.287 51.952 1.00 109.47 48 SER A O 1
ATOM 375 N N . LEU A 1 50 ? 90.641 30.028 51.764 1.00 110.39 49 LEU A N 1
ATOM 376 C CA . LEU A 1 50 ? 92.092 29.925 51.935 1.00 106.41 49 LEU A CA 1
ATOM 377 C C . LEU A 1 50 ? 92.813 31.057 51.211 1.00 108.08 49 LEU A C 1
ATOM 378 O O . LEU A 1 50 ? 93.470 31.888 51.843 1.00 105.37 49 LEU A O 1
ATOM 383 N N . TRP A 1 51 ? 92.641 31.082 49.888 1.00 115.44 50 TRP A N 1
ATOM 384 C CA . TRP A 1 51 ? 93.225 32.079 48.985 1.00 118.24 50 TRP A CA 1
ATOM 385 C C . TRP A 1 51 ? 92.734 33.474 49.271 1.00 114.72 50 TRP A C 1
ATOM 386 O O . TRP A 1 51 ? 93.510 34.426 49.214 1.00 116.11 50 TRP A O 1
ATOM 397 N N . GLU A 1 52 ? 91.451 33.605 49.604 1.00 110.68 51 GLU A N 1
ATOM 398 C CA . GLU A 1 52 ? 90.846 34.911 49.878 1.00 106.43 51 GLU A CA 1
ATOM 399 C C . GLU A 1 52 ? 91.455 35.602 51.092 1.00 102.15 51 GLU A C 1
ATOM 400 O O . GLU A 1 52 ? 91.423 36.828 51.190 1.00 98.48 51 GLU A O 1
ATOM 406 N N . LEU A 1 53 ? 92.010 34.810 52.006 1.00 102.96 52 LEU A N 1
ATOM 407 C CA . LEU A 1 53 ? 92.680 35.345 53.192 1.00 108.70 52 LEU A CA 1
ATOM 408 C C . LEU A 1 53 ? 94.170 35.589 52.937 1.00 108.20 52 LEU A C 1
ATOM 409 O O . LEU A 1 53 ? 94.747 36.554 53.450 1.00 105.32 52 LEU A O 1
ATOM 414 N N . VAL A 1 54 ? 94.784 34.709 52.149 1.00 107.96 53 VAL A N 1
ATOM 415 C CA . VAL A 1 54 ? 96.167 34.884 51.705 1.00 108.85 53 VAL A CA 1
ATOM 416 C C . VAL A 1 54 ? 96.366 36.306 51.175 1.00 108.98 53 VAL A C 1
ATOM 417 O O . VAL A 1 54 ? 97.247 37.035 51.637 1.00 106.65 53 VAL A O 1
ATOM 421 N N . ILE A 1 55 ? 95.514 36.692 50.227 1.00 107.67 54 ILE A N 1
ATOM 422 C CA . ILE A 1 55 ? 95.547 38.017 49.614 1.00 109.32 54 ILE A CA 1
ATOM 423 C C . ILE A 1 55 ? 95.477 39.110 50.677 1.00 109.25 54 ILE A C 1
ATOM 424 O O . ILE A 1 55 ? 96.200 40.106 50.609 1.00 105.23 54 ILE A O 1
ATOM 429 N N . GLU A 1 56 ? 94.607 38.906 51.661 1.00 110.47 55 GLU A N 1
ATOM 430 C CA . GLU A 1 56 ? 94.464 39.850 52.757 1.00 117.89 55 GLU A CA 1
ATOM 431 C C . GLU A 1 56 ? 95.800 40.095 53.447 1.00 121.72 55 GLU A C 1
ATOM 432 O O . GLU A 1 56 ? 96.115 41.229 53.816 1.00 125.54 55 GLU A O 1
ATOM 438 N N . GLN A 1 57 ? 96.589 39.035 53.608 1.00 122.94 56 GLN A N 1
ATOM 439 C CA . GLN A 1 57 ? 97.895 39.157 54.246 1.00 122.88 56 GLN A CA 1
ATOM 440 C C . GLN A 1 57 ? 98.876 39.916 53.346 1.00 120.90 56 GLN A C 1
ATOM 441 O O . GLN A 1 57 ? 99.836 40.512 53.837 1.00 121.50 56 GLN A O 1
ATOM 447 N N . PHE A 1 58 ? 98.615 39.917 52.037 1.00 116.22 57 PHE A N 1
ATOM 448 C CA . PHE A 1 58 ? 99.482 40.602 51.074 1.00 115.54 57 PHE A CA 1
ATOM 449 C C . PHE A 1 58 ? 99.223 42.106 50.984 1.00 114.28 57 PHE A C 1
ATOM 450 O O . PHE A 1 58 ? 99.466 42.722 49.943 1.00 119.34 57 PHE A O 1
ATOM 458 N N . GLU A 1 59 ? 98.758 42.700 52.079 1.00 110.22 58 GLU A N 1
ATOM 459 C CA . GLU A 1 59 ? 98.333 44.097 52.060 1.00 111.00 58 GLU A CA 1
ATOM 460 C C . GLU A 1 59 ? 99.166 45.004 52.964 1.00 110.25 58 GLU A C 1
ATOM 461 O O . GLU A 1 59 ? 98.900 46.202 53.065 1.00 104.48 58 GLU A O 1
ATOM 467 N N . ASP A 1 60 ? 100.177 44.429 53.607 1.00 117.88 59 ASP A N 1
ATOM 468 C CA . ASP A 1 60 ? 101.015 45.167 54.549 1.00 127.31 59 ASP A CA 1
ATOM 469 C C . ASP A 1 60 ? 101.753 46.322 53.889 1.00 127.79 59 ASP A C 1
ATOM 470 O O . ASP A 1 60 ? 102.203 46.206 52.748 1.00 124.70 59 ASP A O 1
ATOM 475 N N . LEU A 1 61 ? 101.865 47.432 54.620 1.00 130.52 60 LEU A N 1
ATOM 476 C CA . LEU A 1 61 ? 102.757 48.539 54.268 1.00 127.47 60 LEU A CA 1
ATOM 477 C C . LEU A 1 61 ? 104.103 47.956 53.848 1.00 126.19 60 LEU A C 1
ATOM 478 O O . LEU A 1 61 ? 104.595 48.236 52.756 1.00 129.88 60 LEU A O 1
ATOM 483 N N . LEU A 1 62 ? 104.661 47.113 54.716 1.00 119.86 61 LEU A N 1
ATOM 484 C CA . LEU A 1 62 ? 105.986 46.537 54.527 1.00 114.88 61 LEU A CA 1
ATOM 485 C C . LEU A 1 62 ? 106.072 45.582 53.333 1.00 112.70 61 LEU A C 1
ATOM 486 O O . LEU A 1 62 ? 107.012 45.684 52.543 1.00 114.87 61 LEU A O 1
ATOM 491 N N . VAL A 1 63 ? 105.103 44.672 53.198 1.00 104.65 62 VAL A N 1
ATOM 492 C CA . VAL A 1 63 ? 105.081 43.721 52.072 1.00 103.30 62 VAL A CA 1
ATOM 493 C C . VAL A 1 63 ? 104.950 44.448 50.732 1.00 107.56 62 VAL A C 1
ATOM 494 O O . VAL A 1 63 ? 105.535 44.025 49.735 1.00 110.35 62 VAL A O 1
ATOM 498 N N . ARG A 1 64 ? 104.190 45.541 50.718 1.00 108.01 63 ARG A N 1
ATOM 499 C CA . ARG A 1 64 ? 104.100 46.404 49.541 1.00 105.97 63 ARG A CA 1
ATOM 500 C C . ARG A 1 64 ? 105.470 46.989 49.212 1.00 99.81 63 ARG A C 1
ATOM 501 O O . ARG A 1 64 ? 106.070 46.644 48.193 1.00 93.42 63 ARG A O 1
ATOM 509 N N . ILE A 1 65 ? 105.953 47.852 50.108 1.00 99.74 64 ILE A N 1
ATOM 510 C CA . ILE A 1 65 ? 107.245 48.539 49.987 1.00 100.73 64 ILE A CA 1
ATOM 511 C C . ILE A 1 65 ? 108.391 47.607 49.568 1.00 105.51 64 ILE A C 1
ATOM 512 O O . ILE A 1 65 ? 109.131 47.916 48.628 1.00 110.61 64 ILE A O 1
ATOM 517 N N . LEU A 1 66 ? 108.529 46.477 50.260 1.00 105.15 65 LEU A N 1
ATOM 518 C CA . LEU A 1 66 ? 109.556 45.488 49.938 1.00 106.12 65 LEU A CA 1
ATOM 519 C C . LEU A 1 66 ? 109.350 44.862 48.552 1.00 110.71 65 LEU A C 1
ATOM 520 O O . LEU A 1 66 ? 110.286 44.807 47.756 1.00 116.82 65 LEU A O 1
ATOM 525 N N . LEU A 1 67 ? 108.131 44.396 48.273 1.00 111.51 66 LEU A N 1
ATOM 526 C CA . LEU A 1 67 ? 107.811 43.735 47.000 1.00 111.38 66 LEU A CA 1
ATOM 527 C C . LEU A 1 67 ? 107.754 44.730 45.827 1.00 113.32 66 LEU A C 1
ATOM 528 O O . LEU A 1 67 ? 107.548 44.335 44.676 1.00 112.05 66 LEU A O 1
ATOM 533 N N . LEU A 1 68 ? 107.951 46.013 46.134 1.00 114.64 67 LEU A N 1
ATOM 534 C CA . LEU A 1 68 ? 107.998 47.080 45.133 1.00 116.63 67 LEU A CA 1
ATOM 535 C C . LEU A 1 68 ? 109.438 47.397 44.720 1.00 121.03 67 LEU A C 1
ATOM 536 O O . LEU A 1 68 ? 109.796 47.264 43.546 1.00 123.23 67 LEU A O 1
ATOM 541 N N . ALA A 1 69 ? 110.253 47.810 45.693 1.00 123.36 68 ALA A N 1
ATOM 542 C CA . ALA A 1 69 ? 111.669 48.126 45.471 1.00 118.99 68 ALA A CA 1
ATOM 543 C C . ALA A 1 69 ? 112.529 46.876 45.215 1.00 115.78 68 ALA A C 1
ATOM 544 O O . ALA A 1 69 ? 113.759 46.947 45.252 1.00 119.00 68 ALA A O 1
ATOM 546 N N . ALA A 1 70 ? 111.871 45.743 44.963 1.00 111.78 69 ALA A N 1
ATOM 547 C CA . ALA A 1 70 ? 112.527 44.507 44.517 1.00 110.79 69 ALA A CA 1
ATOM 548 C C . ALA A 1 70 ? 112.325 44.319 43.017 1.00 109.13 69 ALA A C 1
ATOM 549 O O . ALA A 1 70 ? 113.011 43.517 42.381 1.00 102.96 69 ALA A O 1
ATOM 551 N N . CYS A 1 71 ? 111.367 45.064 42.471 1.00 111.83 70 CYS A N 1
ATOM 552 C CA . CYS A 1 71 ? 111.115 45.105 41.033 1.00 112.91 70 CYS A CA 1
ATOM 553 C C . CYS A 1 71 ? 111.618 46.413 40.425 1.00 112.44 70 CYS A C 1
ATOM 554 O O . CYS A 1 71 ? 112.092 46.420 39.290 1.00 115.83 70 CYS A O 1
ATOM 557 N N . ILE A 1 72 ? 111.514 47.511 41.180 1.00 108.11 71 ILE A N 1
ATOM 558 C CA . ILE A 1 72 ? 112.164 48.778 40.817 1.00 109.98 71 ILE A CA 1
ATOM 559 C C . ILE A 1 72 ? 113.659 48.524 40.598 1.00 114.25 71 ILE A C 1
ATOM 560 O O . ILE A 1 72 ? 114.235 48.971 39.605 1.00 113.97 71 ILE A O 1
ATOM 565 N N . SER A 1 73 ? 114.267 47.786 41.526 1.00 121.30 72 SER A N 1
ATOM 566 C CA . SER A 1 73 ? 115.670 47.391 41.431 1.00 128.33 72 SER A CA 1
ATOM 567 C C . SER A 1 73 ? 115.961 46.514 40.212 1.00 131.17 72 SER A C 1
ATOM 568 O O . SER A 1 73 ? 117.022 46.642 39.604 1.00 140.12 72 SER A O 1
ATOM 571 N N . PHE A 1 74 ? 115.034 45.627 39.855 1.00 129.46 73 PHE A N 1
ATOM 572 C CA . PHE A 1 74 ? 115.235 44.781 38.678 1.00 130.87 73 PHE A CA 1
ATOM 573 C C . PHE A 1 74 ? 115.003 45.506 37.343 1.00 135.84 73 PHE A C 1
ATOM 574 O O . PHE A 1 74 ? 115.678 45.216 36.350 1.00 136.86 73 PHE A O 1
ATOM 582 N N . VAL A 1 75 ? 114.036 46.420 37.308 1.00 138.36 74 VAL A N 1
ATOM 583 C CA . VAL A 1 75 ? 113.803 47.233 36.111 1.00 137.50 74 VAL A CA 1
ATOM 584 C C . VAL A 1 75 ? 115.028 48.123 35.880 1.00 135.87 74 VAL A C 1
ATOM 585 O O . VAL A 1 75 ? 115.450 48.320 34.739 1.00 141.12 74 VAL A O 1
ATOM 589 N N . LEU A 1 76 ? 115.608 48.632 36.968 1.00 131.93 75 LEU A N 1
ATOM 590 C CA . LEU A 1 76 ? 116.876 49.363 36.903 1.00 129.88 75 LEU A CA 1
ATOM 591 C C . LEU A 1 76 ? 118.076 48.424 36.694 1.00 132.44 75 LEU A C 1
ATOM 592 O O . LEU A 1 76 ? 119.229 48.856 36.800 1.00 133.77 75 LEU A O 1
ATOM 597 N N . ALA A 1 77 ? 117.797 47.150 36.390 1.00 135.64 76 ALA A N 1
ATOM 598 C CA . ALA A 1 77 ? 118.836 46.126 36.170 1.00 137.91 76 ALA A CA 1
ATOM 599 C C . ALA A 1 77 ? 118.919 45.608 34.732 1.00 141.30 76 ALA A C 1
ATOM 600 O O . ALA A 1 77 ? 120.005 45.277 34.263 1.00 142.11 76 ALA A O 1
ATOM 602 N N . TRP A 1 78 ? 117.780 45.510 34.048 1.00 147.70 77 TRP A N 1
ATOM 603 C CA . TRP A 1 78 ? 117.778 45.130 32.632 1.00 152.61 77 TRP A CA 1
ATOM 604 C C . TRP A 1 78 ? 117.956 46.329 31.736 1.00 153.29 77 TRP A C 1
ATOM 605 O O . TRP A 1 78 ? 118.506 46.212 30.642 1.00 155.57 77 TRP A O 1
ATOM 616 N N . PHE A 1 79 ? 117.522 47.497 32.210 1.00 153.89 78 PHE A N 1
ATOM 617 C CA . PHE A 1 79 ? 117.412 48.700 31.373 1.00 152.76 78 PHE A CA 1
ATOM 618 C C . PHE A 1 79 ? 118.463 49.792 31.611 1.00 155.80 78 PHE A C 1
ATOM 619 O O . PHE A 1 79 ? 118.667 50.651 30.749 1.00 156.49 78 PHE A O 1
ATOM 627 N N . GLU A 1 80 ? 119.122 49.774 32.768 1.00 158.39 79 GLU A N 1
ATOM 628 C CA . GLU A 1 80 ? 120.181 50.749 33.041 1.00 160.76 79 GLU A CA 1
ATOM 629 C C . GLU A 1 80 ? 121.550 50.207 32.628 1.00 159.53 79 GLU A C 1
ATOM 630 O O . GLU A 1 80 ? 122.233 50.806 31.794 1.00 165.51 79 GLU A O 1
ATOM 636 N N . GLU A 1 81 ? 121.941 49.074 33.209 1.00 153.69 80 GLU A N 1
ATOM 637 C CA . GLU A 1 81 ? 123.196 48.408 32.848 1.00 155.94 80 GLU A CA 1
ATOM 638 C C . GLU A 1 81 ? 123.029 46.882 32.729 1.00 159.92 80 GLU A C 1
ATOM 639 O O . GLU A 1 81 ? 123.806 46.114 33.305 1.00 161.49 80 GLU A O 1
ATOM 645 N N . GLY A 1 82 ? 122.023 46.466 31.955 1.00 160.16 81 GLY A N 1
ATOM 646 C CA . GLY A 1 82 ? 121.617 45.059 31.815 1.00 160.40 81 GLY A CA 1
ATOM 647 C C . GLY A 1 82 ? 122.667 44.032 31.423 1.00 165.17 81 GLY A C 1
ATOM 648 O O . GLY A 1 82 ? 122.714 43.592 30.272 1.00 168.03 81 GLY A O 1
ATOM 649 N N . GLU A 1 83 ? 123.491 43.640 32.396 1.00 163.89 82 GLU A N 1
ATOM 650 C CA . GLU A 1 83 ? 124.516 42.609 32.216 1.00 162.47 82 GLU A CA 1
ATOM 651 C C . GLU A 1 83 ? 123.932 41.228 32.531 1.00 164.38 82 GLU A C 1
ATOM 652 O O . GLU A 1 83 ? 122.715 41.092 32.689 1.00 165.03 82 GLU A O 1
ATOM 658 N N . GLU A 1 84 ? 124.795 40.210 32.598 1.00 168.31 83 GLU A N 1
ATOM 659 C CA . GLU A 1 84 ? 124.404 38.854 33.001 1.00 172.23 83 GLU A CA 1
ATOM 660 C C . GLU A 1 84 ? 123.668 38.912 34.341 1.00 178.26 83 GLU A C 1
ATOM 661 O O . GLU A 1 84 ? 124.197 39.461 35.311 1.00 180.83 83 GLU A O 1
ATOM 667 N N . THR A 1 85 ? 122.455 38.358 34.394 1.00 185.77 84 THR A N 1
ATOM 668 C CA . THR A 1 85 ? 121.597 38.515 35.582 1.00 189.13 84 THR A CA 1
ATOM 669 C C . THR A 1 85 ? 121.188 37.240 36.336 1.00 198.15 84 THR A C 1
ATOM 670 O O . THR A 1 85 ? 121.348 37.188 37.558 1.00 201.07 84 THR A O 1
ATOM 674 N N . ILE A 1 86 ? 120.699 36.222 35.613 1.00 201.66 85 ILE A N 1
ATOM 675 C CA . ILE A 1 86 ? 120.022 35.022 36.192 1.00 195.43 85 ILE A CA 1
ATOM 676 C C . ILE A 1 86 ? 119.367 35.212 37.579 1.00 198.52 85 ILE A C 1
ATOM 677 O O . ILE A 1 86 ? 118.137 35.256 37.679 1.00 204.51 85 ILE A O 1
ATOM 682 N N . THR A 1 87 ? 120.187 35.333 38.626 1.00 188.66 86 THR A N 1
ATOM 683 C CA . THR A 1 87 ? 119.708 35.519 40.005 1.00 173.05 86 THR A CA 1
ATOM 684 C C . THR A 1 87 ? 118.932 36.835 40.191 1.00 165.25 86 THR A C 1
ATOM 685 O O . THR A 1 87 ? 117.938 36.874 40.923 1.00 161.70 86 THR A O 1
ATOM 689 N N . ALA A 1 88 ? 119.384 37.895 39.518 1.00 155.87 87 ALA A N 1
ATOM 690 C CA . ALA A 1 88 ? 118.784 39.229 39.635 1.00 150.96 87 ALA A CA 1
ATOM 691 C C . ALA A 1 88 ? 117.310 39.275 39.240 1.00 152.95 87 ALA A C 1
ATOM 692 O O . ALA A 1 88 ? 116.532 40.002 39.857 1.00 152.42 87 ALA A O 1
ATOM 694 N N . PHE A 1 89 ? 116.934 38.510 38.215 1.00 161.22 88 PHE A N 1
ATOM 695 C CA . PHE A 1 89 ? 115.524 38.387 37.821 1.00 172.91 88 PHE A CA 1
ATOM 696 C C . PHE A 1 89 ? 114.723 37.513 38.795 1.00 173.98 88 PHE A C 1
ATOM 697 O O . PHE A 1 89 ? 113.595 37.857 39.162 1.00 182.80 88 PHE A O 1
ATOM 705 N N . VAL A 1 90 ? 115.313 36.393 39.212 1.00 162.62 89 VAL A N 1
ATOM 706 C CA . VAL A 1 90 ? 114.614 35.391 40.025 1.00 150.55 89 VAL A CA 1
ATOM 707 C C . VAL A 1 90 ? 114.375 35.849 41.471 1.00 144.88 89 VAL A C 1
ATOM 708 O O . VAL A 1 90 ? 113.434 35.384 42.118 1.00 143.30 89 VAL A O 1
ATOM 712 N N . GLU A 1 91 ? 115.205 36.770 41.964 1.00 141.52 90 GLU A N 1
ATOM 713 C CA . GLU A 1 91 ? 115.081 37.268 43.343 1.00 139.94 90 GLU A CA 1
ATOM 714 C C . GLU A 1 91 ? 113.674 37.781 43.693 1.00 136.24 90 GLU A C 1
ATOM 715 O O . GLU A 1 91 ? 113.040 37.219 44.588 1.00 139.91 90 GLU A O 1
ATOM 721 N N . PRO A 1 92 ? 113.182 38.836 42.998 1.00 129.03 91 PRO A N 1
ATOM 722 C CA . PRO A 1 92 ? 111.810 39.265 43.275 1.00 129.05 91 PRO A CA 1
ATOM 723 C C . PRO A 1 92 ? 110.813 38.109 43.150 1.00 134.10 91 PRO A C 1
ATOM 724 O O . PRO A 1 92 ? 109.974 37.929 44.034 1.00 138.76 91 PRO A O 1
ATOM 728 N N . PHE A 1 93 ? 110.937 37.318 42.084 1.00 136.96 92 PHE A N 1
ATOM 729 C CA . PHE A 1 93 ? 110.043 36.180 41.831 1.00 133.37 92 PHE A CA 1
ATOM 730 C C . PHE A 1 93 ? 110.224 35.025 42.828 1.00 124.45 92 PHE A C 1
ATOM 731 O O . PHE A 1 93 ? 109.544 34.001 42.737 1.00 123.00 92 PHE A O 1
ATOM 739 N N . VAL A 1 94 ? 111.133 35.212 43.783 1.00 118.98 93 VAL A N 1
ATOM 740 C CA . VAL A 1 94 ? 111.297 34.287 44.905 1.00 117.72 93 VAL A CA 1
ATOM 741 C C . VAL A 1 94 ? 110.779 34.890 46.223 1.00 119.10 93 VAL A C 1
ATOM 742 O O . VAL A 1 94 ? 110.172 34.179 47.023 1.00 123.41 93 VAL A O 1
ATOM 746 N N . ILE A 1 95 ? 110.993 36.195 46.430 1.00 114.24 94 ILE A N 1
ATOM 747 C CA . ILE A 1 95 ? 110.457 36.918 47.605 1.00 108.58 94 ILE A CA 1
ATOM 748 C C . ILE A 1 95 ? 108.964 36.659 47.800 1.00 105.68 94 ILE A C 1
ATOM 749 O O . ILE A 1 95 ? 108.510 36.353 48.907 1.00 105.84 94 ILE A O 1
ATOM 754 N N . LEU A 1 96 ? 108.212 36.820 46.713 1.00 100.40 95 LEU A N 1
ATOM 755 C CA . LEU A 1 96 ? 106.781 36.565 46.685 1.00 95.32 95 LEU A CA 1
ATOM 756 C C . LEU A 1 96 ? 106.482 35.078 46.874 1.00 95.58 95 LEU A C 1
ATOM 757 O O . LEU A 1 96 ? 105.557 34.727 47.601 1.00 101.68 95 LEU A O 1
ATOM 762 N N . LEU A 1 97 ? 107.261 34.213 46.224 1.00 93.34 96 LEU A N 1
ATOM 763 C CA . LEU A 1 97 ? 107.105 32.762 46.367 1.00 94.25 96 LEU A CA 1
ATOM 764 C C . LEU A 1 97 ? 107.240 32.341 47.833 1.00 96.71 96 LEU A C 1
ATOM 765 O O . LEU A 1 97 ? 106.483 31.493 48.322 1.00 96.53 96 LEU A O 1
ATOM 770 N N . ILE A 1 98 ? 108.221 32.944 48.507 1.00 97.33 97 ILE A N 1
ATOM 771 C CA . ILE A 1 98 ? 108.479 32.767 49.936 1.00 94.39 97 ILE A CA 1
ATOM 772 C C . ILE A 1 98 ? 107.289 33.268 50.768 1.00 93.63 97 ILE A C 1
ATOM 773 O O . ILE A 1 98 ? 106.722 32.517 51.568 1.00 92.09 97 ILE A O 1
ATOM 778 N N . LEU A 1 99 ? 106.907 34.527 50.554 1.00 92.37 98 LEU A N 1
ATOM 779 C CA . LEU A 1 99 ? 105.742 35.132 51.206 1.00 89.77 98 LEU A CA 1
ATOM 780 C C . LEU A 1 99 ? 104.441 34.339 51.069 1.00 86.90 98 LEU A C 1
ATOM 781 O O . LEU A 1 99 ? 103.649 34.299 52.006 1.00 82.76 98 LEU A O 1
ATOM 786 N N . ILE A 1 100 ? 104.225 33.732 49.899 1.00 87.95 99 ILE A N 1
ATOM 787 C CA . ILE A 1 100 ? 103.102 32.813 49.665 1.00 89.80 99 ILE A CA 1
ATOM 788 C C . ILE A 1 100 ? 103.156 31.680 50.697 1.00 89.66 99 ILE A C 1
ATOM 789 O O . ILE A 1 100 ? 102.181 31.436 51.406 1.00 89.89 99 ILE A O 1
ATOM 794 N N . ALA A 1 101 ? 104.310 31.021 50.799 1.00 89.88 100 ALA A N 1
ATOM 795 C CA . ALA A 1 101 ? 104.477 29.882 51.703 1.00 89.71 100 ALA A CA 1
ATOM 796 C C . ALA A 1 101 ? 104.498 30.311 53.174 1.00 89.23 100 ALA A C 1
ATOM 797 O O . ALA A 1 101 ? 104.353 29.485 54.079 1.00 88.48 100 ALA A O 1
ATOM 799 N N . ASN A 1 102 ? 104.668 31.610 53.400 1.00 88.03 101 ASN A N 1
ATOM 800 C CA . ASN A 1 102 ? 104.579 32.190 54.734 1.00 88.14 101 ASN A CA 1
ATOM 801 C C . ASN A 1 102 ? 103.125 32.266 55.217 1.00 90.91 101 ASN A C 1
ATOM 802 O O . ASN A 1 102 ? 102.787 31.741 56.284 1.00 92.95 101 ASN A O 1
ATOM 807 N N . ALA A 1 103 ? 102.275 32.912 54.416 1.00 89.60 102 ALA A N 1
ATOM 808 C CA . ALA A 1 103 ? 100.845 33.034 54.703 1.00 84.48 102 ALA A CA 1
ATOM 809 C C . ALA A 1 103 ? 100.177 31.681 54.893 1.00 84.75 102 ALA A C 1
ATOM 810 O O . ALA A 1 103 ? 99.333 31.537 55.771 1.00 84.77 102 ALA A O 1
ATOM 812 N N . ILE A 1 104 ? 100.568 30.699 54.078 1.00 87.65 103 ILE A N 1
ATOM 813 C CA . ILE A 1 104 ? 100.057 29.325 54.181 1.00 93.92 103 ILE A CA 1
ATOM 814 C C . ILE A 1 104 ? 100.172 28.766 55.597 1.00 99.28 103 ILE A C 1
ATOM 815 O O . ILE A 1 104 ? 99.265 28.073 56.068 1.00 107.55 103 ILE A O 1
ATOM 820 N N . VAL A 1 105 ? 101.286 29.067 56.263 1.00 97.22 104 VAL A N 1
ATOM 821 C CA . VAL A 1 105 ? 101.477 28.680 57.659 1.00 93.13 104 VAL A CA 1
ATOM 822 C C . VAL A 1 105 ? 100.549 29.521 58.530 1.00 90.63 104 VAL A C 1
ATOM 823 O O . VAL A 1 105 ? 99.851 28.987 59.394 1.00 91.84 104 VAL A O 1
ATOM 827 N N . GLY A 1 106 ? 100.532 30.829 58.277 1.00 88.58 105 GLY A N 1
ATOM 828 C CA . GLY A 1 106 ? 99.678 31.759 59.014 1.00 90.86 105 GLY A CA 1
ATOM 829 C C . GLY A 1 106 ? 98.229 31.316 59.056 1.00 91.93 105 GLY A C 1
ATOM 830 O O . GLY A 1 106 ? 97.671 31.103 60.134 1.00 88.15 105 GLY A O 1
ATOM 831 N N . VAL A 1 107 ? 97.634 31.163 57.874 1.00 95.57 106 VAL A N 1
ATOM 832 C CA . VAL A 1 107 ? 96.254 30.701 57.736 1.00 99.35 106 VAL A CA 1
ATOM 833 C C . VAL A 1 107 ? 96.032 29.319 58.364 1.00 101.61 106 VAL A C 1
ATOM 834 O O . VAL A 1 107 ? 95.011 29.101 59.017 1.00 105.08 106 VAL A O 1
ATOM 838 N N . TRP A 1 108 ? 96.983 28.400 58.181 1.00 103.32 107 TRP A N 1
ATOM 839 C CA . TRP A 1 108 ? 96.886 27.078 58.806 1.00 112.47 107 TRP A CA 1
ATOM 840 C C . TRP A 1 108 ? 96.746 27.183 60.300 1.00 113.03 107 TRP A C 1
ATOM 841 O O . TRP A 1 108 ? 95.947 26.465 60.903 1.00 120.76 107 TRP A O 1
ATOM 852 N N . GLN A 1 109 ? 97.517 28.080 60.910 1.00 107.24 108 GLN A N 1
ATOM 853 C CA . GLN A 1 109 ? 97.487 28.260 62.355 1.00 102.71 108 GLN A CA 1
ATOM 854 C C . GLN A 1 109 ? 96.175 28.867 62.849 1.00 102.02 108 GLN A C 1
ATOM 855 O O . GLN A 1 109 ? 95.642 28.432 63.867 1.00 105.46 108 GLN A O 1
ATOM 861 N N . GLU A 1 110 ? 95.658 29.861 62.130 1.00 100.74 109 GLU A N 1
ATOM 862 C CA . GLU A 1 110 ? 94.373 30.473 62.474 1.00 104.69 109 GLU A CA 1
ATOM 863 C C . GLU A 1 110 ? 93.217 29.490 62.290 1.00 103.99 109 GLU A C 1
ATOM 864 O O . GLU A 1 110 ? 92.251 29.513 63.054 1.00 101.19 109 GLU A O 1
ATOM 870 N N . ARG A 1 111 ? 93.314 28.649 61.260 1.00 106.54 110 ARG A N 1
ATOM 871 C CA . ARG A 1 111 ? 92.379 27.543 61.054 1.00 110.48 110 ARG A CA 1
ATOM 872 C C . ARG A 1 111 ? 92.358 26.648 62.293 1.00 106.28 110 ARG A C 1
ATOM 873 O O . ARG A 1 111 ? 91.306 26.442 62.891 1.00 105.86 110 ARG A O 1
ATOM 881 N N . ASN A 1 112 ? 93.531 26.145 62.673 1.00 104.47 111 ASN A N 1
ATOM 882 C CA . ASN A 1 112 ? 93.701 25.313 63.858 1.00 98.47 111 ASN A CA 1
ATOM 883 C C . ASN A 1 112 ? 93.198 26.014 65.121 1.00 91.56 111 ASN A C 1
ATOM 884 O O . ASN A 1 112 ? 92.609 25.376 65.993 1.00 85.54 111 ASN A O 1
ATOM 889 N N . ALA A 1 113 ? 93.427 27.325 65.203 1.00 88.41 112 ALA A N 1
ATOM 890 C CA . ALA A 1 113 ? 92.912 28.148 66.297 1.00 87.96 112 ALA A CA 1
ATOM 891 C C . ALA A 1 113 ? 91.386 28.154 66.315 1.00 93.47 112 ALA A C 1
ATOM 892 O O . ALA A 1 113 ? 90.785 28.025 67.375 1.00 98.67 112 ALA A O 1
ATOM 894 N N . GLU A 1 114 ? 90.768 28.297 65.143 1.00 97.06 113 GLU A N 1
ATOM 895 C CA . GLU A 1 114 ? 89.314 28.224 65.011 1.00 96.58 113 GLU A CA 1
ATOM 896 C C . GLU A 1 114 ? 88.784 26.843 65.391 1.00 93.94 113 GLU A C 1
ATOM 897 O O . GLU A 1 114 ? 87.859 26.735 66.195 1.00 93.08 113 GLU A O 1
ATOM 903 N N . ASN A 1 115 ? 89.382 25.798 64.818 1.00 95.28 114 ASN A N 1
ATOM 904 C CA . ASN A 1 115 ? 88.906 24.415 64.980 1.00 95.91 114 ASN A CA 1
ATOM 905 C C . ASN A 1 115 ? 88.730 24.002 66.428 1.00 94.18 114 ASN A C 1
ATOM 906 O O . ASN A 1 115 ? 87.651 23.567 66.823 1.00 97.13 114 ASN A O 1
ATOM 911 N N . ALA A 1 116 ? 89.796 24.138 67.211 1.00 90.15 115 ALA A N 1
ATOM 912 C CA . ALA A 1 116 ? 89.736 23.868 68.637 1.00 88.06 115 ALA A CA 1
ATOM 913 C C . ALA A 1 116 ? 88.559 24.591 69.287 1.00 88.32 115 ALA A C 1
ATOM 914 O O . ALA A 1 116 ? 87.786 23.969 70.014 1.00 90.66 115 ALA A O 1
ATOM 916 N N . ILE A 1 117 ? 88.409 25.886 68.997 1.00 86.84 116 ILE A N 1
ATOM 917 C CA . ILE A 1 117 ? 87.356 26.713 69.604 1.00 89.25 116 ILE A CA 1
ATOM 918 C C . ILE A 1 117 ? 85.948 26.173 69.346 1.00 90.61 116 ILE A C 1
ATOM 919 O O . ILE A 1 117 ? 85.256 25.766 70.275 1.00 93.35 116 ILE A O 1
ATOM 924 N N . GLU A 1 118 ? 85.527 26.173 68.086 1.00 91.08 117 GLU A N 1
ATOM 925 C CA . GLU A 1 118 ? 84.204 25.680 67.720 1.00 93.15 117 GLU A CA 1
ATOM 926 C C . GLU A 1 118 ? 83.960 24.249 68.210 1.00 93.63 117 GLU A C 1
ATOM 927 O O . GLU A 1 118 ? 82.816 23.875 68.476 1.00 95.40 117 GLU A O 1
ATOM 933 N N . ALA A 1 119 ? 85.034 23.463 68.336 1.00 90.86 118 ALA A N 1
ATOM 934 C CA . ALA A 1 119 ? 84.948 22.051 68.742 1.00 86.03 118 ALA A CA 1
ATOM 935 C C . ALA A 1 119 ? 84.548 21.861 70.213 1.00 84.53 118 ALA A C 1
ATOM 936 O O . ALA A 1 119 ? 84.446 20.723 70.697 1.00 81.26 118 ALA A O 1
ATOM 938 N N . LEU A 1 120 ? 84.319 22.978 70.904 1.00 80.61 119 LEU A N 1
ATOM 939 C CA . LEU A 1 120 ? 83.886 22.975 72.297 1.00 79.31 119 LEU A CA 1
ATOM 940 C C . LEU A 1 120 ? 82.377 22.786 72.441 1.00 83.16 119 LEU A C 1
ATOM 941 O O . LEU A 1 120 ? 81.919 22.138 73.386 1.00 87.62 119 LEU A O 1
ATOM 946 N N . LYS A 1 121 ? 81.607 23.355 71.514 1.00 82.97 120 LYS A N 1
ATOM 947 C CA . LYS A 1 121 ? 80.152 23.201 71.528 1.00 85.12 120 LYS A CA 1
ATOM 948 C C . LYS A 1 121 ? 79.740 21.751 71.287 1.00 82.43 120 LYS A C 1
ATOM 949 O O . LYS A 1 121 ? 78.654 21.349 71.697 1.00 83.07 120 LYS A O 1
ATOM 955 N N . GLU A 1 122 ? 80.615 20.983 70.631 1.00 81.27 121 GLU A N 1
ATOM 956 C CA . GLU A 1 122 ? 80.439 19.536 70.406 1.00 82.47 121 GLU A CA 1
ATOM 957 C C . GLU A 1 122 ? 80.262 18.772 71.723 1.00 80.09 121 GLU A C 1
ATOM 958 O O . GLU A 1 122 ? 79.567 17.749 71.772 1.00 75.30 121 GLU A O 1
ATOM 964 N N . TYR A 1 123 ? 80.899 19.285 72.777 1.00 80.41 122 TYR A N 1
ATOM 965 C CA . TYR A 1 123 ? 80.924 18.651 74.096 1.00 78.06 122 TYR A CA 1
ATOM 966 C C . TYR A 1 123 ? 79.630 18.841 74.860 1.00 78.77 122 TYR A C 1
ATOM 967 O O . TYR A 1 123 ? 79.175 17.930 75.553 1.00 80.36 122 TYR A O 1
ATOM 976 N N . GLU A 1 124 ? 79.041 20.026 74.733 1.00 79.25 123 GLU A N 1
ATOM 977 C CA . GLU A 1 124 ? 77.838 20.353 75.478 1.00 78.50 123 GLU A CA 1
ATOM 978 C C . GLU A 1 124 ? 76.700 20.728 74.539 1.00 72.88 123 GLU A C 1
ATOM 979 O O . GLU A 1 124 ? 76.454 21.913 74.301 1.00 72.45 123 GLU A O 1
ATOM 985 N N . PRO A 1 125 ? 76.002 19.712 73.996 1.00 69.66 124 PRO A N 1
ATOM 986 C CA . PRO A 1 125 ? 74.962 19.981 73.018 1.00 66.98 124 PRO A CA 1
ATOM 987 C C . PRO A 1 125 ? 73.681 20.458 73.684 1.00 66.41 124 PRO A C 1
ATOM 988 O O . PRO A 1 125 ? 73.313 19.964 74.751 1.00 66.84 124 PRO A O 1
ATOM 992 N N . GLU A 1 126 ? 73.018 21.421 73.058 1.00 66.25 125 GLU A N 1
ATOM 993 C CA . GLU A 1 126 ? 71.732 21.889 73.539 1.00 69.09 125 GLU A CA 1
ATOM 994 C C . GLU A 1 126 ? 70.636 20.868 73.295 1.00 69.08 125 GLU A C 1
ATOM 995 O O . GLU A 1 126 ? 70.466 20.363 72.189 1.00 69.55 125 GLU A O 1
ATOM 1001 N N . MET A 1 127 ? 69.903 20.573 74.358 1.00 71.92 126 MET A N 1
ATOM 1002 C CA . MET A 1 127 ? 68.843 19.584 74.331 1.00 76.76 126 MET A CA 1
ATOM 1003 C C . MET A 1 127 ? 67.466 20.247 74.485 1.00 80.62 126 MET A C 1
ATOM 1004 O O . MET A 1 127 ? 67.367 21.476 74.587 1.00 82.56 126 MET A O 1
ATOM 1009 N N . GLY A 1 128 ? 66.413 19.427 74.491 1.00 79.03 127 GLY A N 1
ATOM 1010 C CA . GLY A 1 128 ? 65.046 19.880 74.766 1.00 72.91 127 GLY A CA 1
ATOM 1011 C C . GLY A 1 128 ? 64.192 18.735 75.285 1.00 70.82 127 GLY A C 1
ATOM 1012 O O . GLY A 1 128 ? 64.519 17.560 75.072 1.00 70.37 127 GLY A O 1
ATOM 1013 N N . LYS A 1 129 ? 63.111 19.072 75.983 1.00 67.08 128 LYS A N 1
ATOM 1014 C CA . LYS A 1 129 ? 62.149 18.075 76.427 1.00 68.05 128 LYS A CA 1
ATOM 1015 C C . LYS A 1 129 ? 60.933 18.158 75.512 1.00 69.16 128 LYS A C 1
ATOM 1016 O O . LYS A 1 129 ? 60.241 19.181 75.472 1.00 68.16 128 LYS A O 1
ATOM 1022 N N . VAL A 1 130 ? 60.680 17.090 74.763 1.00 70.56 129 VAL A N 1
ATOM 1023 C CA . VAL A 1 130 ? 59.502 17.059 73.904 1.00 72.06 129 VAL A CA 1
ATOM 1024 C C . VAL A 1 130 ? 58.600 15.868 74.163 1.00 74.30 129 VAL A C 1
ATOM 1025 O O . VAL A 1 130 ? 59.055 14.784 74.551 1.00 69.75 129 VAL A O 1
ATOM 1029 N N . TYR A 1 131 ? 57.310 16.119 73.958 1.00 82.28 130 TYR A N 1
ATOM 1030 C CA . TYR A 1 131 ? 56.284 15.096 73.873 1.00 85.94 130 TYR A CA 1
ATOM 1031 C C . TYR A 1 131 ? 55.988 14.825 72.401 1.00 89.29 130 TYR A C 1
ATOM 1032 O O . TYR A 1 131 ? 55.762 15.761 71.615 1.00 91.12 130 TYR A O 1
ATOM 1041 N N . ARG A 1 132 ? 56.005 13.545 72.035 1.00 88.52 131 ARG A N 1
ATOM 1042 C CA . ARG A 1 132 ? 55.720 13.117 70.665 1.00 91.25 131 ARG A CA 1
ATOM 1043 C C . ARG A 1 132 ? 54.820 11.870 70.671 1.00 93.48 131 ARG A C 1
ATOM 1044 O O . ARG A 1 132 ? 54.264 11.504 71.708 1.00 92.61 131 ARG A O 1
ATOM 1052 N N . ALA A 1 133 ? 54.669 11.223 69.520 1.00 96.96 132 ALA A N 1
ATOM 1053 C CA . ALA A 1 133 ? 53.830 10.031 69.440 1.00 99.71 132 ALA A CA 1
ATOM 1054 C C . ALA A 1 133 ? 54.537 8.770 69.935 1.00 98.97 132 ALA A C 1
ATOM 1055 O O . ALA A 1 133 ? 53.904 7.925 70.565 1.00 97.02 132 ALA A O 1
ATOM 1057 N N . ASP A 1 134 ? 55.838 8.658 69.659 1.00 100.57 133 ASP A N 1
ATOM 1058 C CA . ASP A 1 134 ? 56.617 7.443 69.943 1.00 107.20 133 ASP A CA 1
ATOM 1059 C C . ASP A 1 134 ? 56.308 6.784 71.279 1.00 112.60 133 ASP A C 1
ATOM 1060 O O . ASP A 1 134 ? 55.827 5.654 71.319 1.00 116.42 133 ASP A O 1
ATOM 1065 N N . ARG A 1 135 ? 56.598 7.494 72.366 1.00 117.55 134 ARG A N 1
ATOM 1066 C CA . ARG A 1 135 ? 56.368 6.984 73.713 1.00 119.61 134 ARG A CA 1
ATOM 1067 C C . ARG A 1 135 ? 55.406 7.901 74.461 1.00 117.78 134 ARG A C 1
ATOM 1068 O O . ARG A 1 135 ? 55.126 9.012 74.004 1.00 116.88 134 ARG A O 1
ATOM 1076 N N . LYS A 1 136 ? 54.895 7.430 75.599 1.00 115.60 135 LYS A N 1
ATOM 1077 C CA . LYS A 1 136 ? 53.947 8.209 76.399 1.00 114.79 135 LYS A CA 1
ATOM 1078 C C . LYS A 1 136 ? 54.624 9.184 77.358 1.00 113.04 135 LYS A C 1
ATOM 1079 O O . LYS A 1 136 ? 54.071 10.238 77.663 1.00 112.01 135 LYS A O 1
ATOM 1085 N N . SER A 1 137 ? 55.814 8.826 77.832 1.00 112.68 136 SER A N 1
ATOM 1086 C CA . SER A 1 137 ? 56.585 9.693 78.723 1.00 111.78 136 SER A CA 1
ATOM 1087 C C . SER A 1 137 ? 57.394 10.732 77.935 1.00 112.46 136 SER A C 1
ATOM 1088 O O . SER A 1 137 ? 57.411 10.707 76.699 1.00 115.69 136 SER A O 1
ATOM 1091 N N . VAL A 1 138 ? 58.058 11.638 78.658 1.00 108.59 137 VAL A N 1
ATOM 1092 C CA . VAL A 1 138 ? 58.852 12.719 78.053 1.00 101.85 137 VAL A CA 1
ATOM 1093 C C . VAL A 1 138 ? 60.052 12.175 77.269 1.00 97.90 137 VAL A C 1
ATOM 1094 O O . VAL A 1 138 ? 60.592 11.118 77.600 1.00 96.01 137 VAL A O 1
ATOM 1098 N N . GLN A 1 139 ? 60.442 12.887 76.216 1.00 92.72 138 GLN A N 1
ATOM 1099 C CA . GLN A 1 139 ? 61.548 12.456 75.378 1.00 92.05 138 GLN A CA 1
ATOM 1100 C C . GLN A 1 139 ? 62.580 13.573 75.261 1.00 89.25 138 GLN A C 1
ATOM 1101 O O . GLN A 1 139 ? 62.243 14.691 74.862 1.00 88.74 138 GLN A O 1
ATOM 1107 N N . ARG A 1 140 ? 63.828 13.265 75.627 1.00 85.50 139 ARG A N 1
ATOM 1108 C CA . ARG A 1 140 ? 64.923 14.243 75.617 1.00 85.44 139 ARG A CA 1
ATOM 1109 C C . ARG A 1 140 ? 65.791 14.132 74.357 1.00 86.86 139 ARG A C 1
ATOM 1110 O O . ARG A 1 140 ? 66.362 13.075 74.080 1.00 89.89 139 ARG A O 1
ATOM 1118 N N . ILE A 1 141 ? 65.907 15.230 73.611 1.00 84.02 140 ILE A N 1
ATOM 1119 C CA . ILE A 1 141 ? 66.493 15.191 72.262 1.00 80.72 140 ILE A CA 1
ATOM 1120 C C . ILE A 1 141 ? 67.404 16.392 71.964 1.00 82.26 140 ILE A C 1
ATOM 1121 O O . ILE A 1 141 ? 67.551 17.277 72.800 1.00 83.25 140 ILE A O 1
ATOM 1126 N N . LYS A 1 142 ? 68.011 16.414 70.776 1.00 81.60 141 LYS A N 1
ATOM 1127 C CA . LYS A 1 142 ? 68.767 17.581 70.316 1.00 79.60 141 LYS A CA 1
ATOM 1128 C C . LYS A 1 142 ? 67.795 18.704 70.048 1.00 74.57 141 LYS A C 1
ATOM 1129 O O . LYS A 1 142 ? 66.718 18.475 69.507 1.00 74.14 141 LYS A O 1
ATOM 1135 N N . ALA A 1 143 ? 68.176 19.919 70.420 1.00 71.15 142 ALA A N 1
ATOM 1136 C CA . ALA A 1 143 ? 67.347 21.089 70.171 1.00 71.30 142 ALA A CA 1
ATOM 1137 C C . ALA A 1 143 ? 67.155 21.318 68.672 1.00 72.53 142 ALA A C 1
ATOM 1138 O O . ALA A 1 143 ? 66.150 21.895 68.250 1.00 71.63 142 ALA A O 1
ATOM 1140 N N . ARG A 1 144 ? 68.119 20.852 67.879 1.00 74.58 143 ARG A N 1
ATOM 1141 C CA . ARG A 1 144 ? 68.053 20.968 66.423 1.00 77.62 143 ARG A CA 1
ATOM 1142 C C . ARG A 1 144 ? 66.999 20.048 65.832 1.00 76.15 143 ARG A C 1
ATOM 1143 O O . ARG A 1 144 ? 66.444 20.337 64.776 1.00 76.65 143 ARG A O 1
ATOM 1151 N N . ASP A 1 145 ? 66.725 18.946 66.524 1.00 76.98 144 ASP A N 1
ATOM 1152 C CA . ASP A 1 145 ? 65.686 18.004 66.108 1.00 80.65 144 ASP A CA 1
ATOM 1153 C C . ASP A 1 145 ? 64.280 18.410 66.578 1.00 82.74 144 ASP A C 1
ATOM 1154 O O . ASP A 1 145 ? 63.421 17.546 66.798 1.00 83.93 144 ASP A O 1
ATOM 1159 N N . ILE A 1 146 ? 64.046 19.715 66.728 1.00 81.73 145 ILE A N 1
ATOM 1160 C CA . ILE A 1 146 ? 62.740 20.221 67.174 1.00 78.18 145 ILE A CA 1
ATOM 1161 C C . ILE A 1 146 ? 62.019 20.993 66.067 1.00 77.66 145 ILE A C 1
ATOM 1162 O O . ILE A 1 146 ? 62.497 22.027 65.577 1.00 73.89 145 ILE A O 1
ATOM 1167 N N . VAL A 1 147 ? 60.861 20.465 65.685 1.00 77.13 146 VAL A N 1
ATOM 1168 C CA . VAL A 1 147 ? 60.070 21.028 64.597 1.00 74.73 146 VAL A CA 1
ATOM 1169 C C . VAL A 1 147 ? 58.975 21.958 65.107 1.00 70.32 146 VAL A C 1
ATOM 1170 O O . VAL A 1 147 ? 58.185 21.575 65.978 1.00 66.61 146 VAL A O 1
ATOM 1174 N N . PRO A 1 148 ? 58.923 23.186 64.559 1.00 70.68 147 PRO A N 1
ATOM 1175 C CA . PRO A 1 148 ? 57.930 24.152 65.034 1.00 72.41 147 PRO A CA 1
ATOM 1176 C C . PRO A 1 148 ? 56.536 23.554 64.932 1.00 72.03 147 PRO A C 1
ATOM 1177 O O . PRO A 1 148 ? 56.029 23.341 63.835 1.00 74.47 147 PRO A O 1
ATOM 1181 N N . GLY A 1 149 ? 55.946 23.242 66.076 1.00 69.79 148 GLY A N 1
ATOM 1182 C CA . GLY A 1 149 ? 54.665 22.584 66.091 1.00 67.98 148 GLY A CA 1
ATOM 1183 C C . GLY A 1 149 ? 54.542 21.630 67.249 1.00 69.89 148 GLY A C 1
ATOM 1184 O O . GLY A 1 149 ? 53.488 21.572 67.869 1.00 71.41 148 GLY A O 1
ATOM 1185 N N . ASP A 1 150 ? 55.603 20.881 67.552 1.00 69.30 149 ASP A N 1
ATOM 1186 C CA . ASP A 1 150 ? 55.503 19.874 68.618 1.00 72.01 149 ASP A CA 1
ATOM 1187 C C . ASP A 1 150 ? 55.369 20.460 70.032 1.00 70.91 149 ASP A C 1
ATOM 1188 O O . ASP A 1 150 ? 55.567 21.663 70.253 1.00 62.42 149 ASP A O 1
ATOM 1193 N N . ILE A 1 151 ? 54.996 19.593 70.970 1.00 74.90 150 ILE A N 1
ATOM 1194 C CA . ILE A 1 151 ? 54.693 19.989 72.340 1.00 75.90 150 ILE A CA 1
ATOM 1195 C C . ILE A 1 151 ? 55.943 19.894 73.214 1.00 80.48 150 ILE A C 1
ATOM 1196 O O . ILE A 1 151 ? 56.550 18.818 73.332 1.00 81.76 150 ILE A O 1
ATOM 1201 N N . VAL A 1 152 ? 56.310 21.030 73.819 1.00 79.89 151 VAL A N 1
ATOM 1202 C CA . VAL A 1 152 ? 57.536 21.174 74.620 1.00 74.14 151 VAL A CA 1
ATOM 1203 C C . VAL A 1 152 ? 57.220 21.335 76.097 1.00 71.94 151 VAL A C 1
ATOM 1204 O O . VAL A 1 152 ? 56.303 22.079 76.468 1.00 73.67 151 VAL A O 1
ATOM 1208 N N . GLU A 1 153 ? 57.996 20.645 76.931 1.00 68.14 152 GLU A N 1
ATOM 1209 C CA . GLU A 1 153 ? 57.896 20.798 78.374 1.00 65.35 152 GLU A CA 1
ATOM 1210 C C . GLU A 1 153 ? 59.156 21.438 78.928 1.00 61.56 152 GLU A C 1
ATOM 1211 O O . GLU A 1 153 ? 60.263 21.009 78.611 1.00 62.67 152 GLU A O 1
ATOM 1217 N N . VAL A 1 154 ? 58.985 22.462 79.756 1.00 55.57 153 VAL A N 1
ATOM 1218 C CA . VAL A 1 154 ? 60.126 23.122 80.379 1.00 53.71 153 VAL A CA 1
ATOM 1219 C C . VAL A 1 154 ? 59.970 23.214 81.896 1.00 53.97 153 VAL A C 1
ATOM 1220 O O . VAL A 1 154 ? 58.851 23.285 82.418 1.00 49.23 153 VAL A O 1
ATOM 1224 N N . ALA A 1 155 ? 61.106 23.193 82.595 1.00 56.32 154 ALA A N 1
ATOM 1225 C CA . ALA A 1 155 ? 61.124 23.183 84.064 1.00 55.01 154 ALA A CA 1
ATOM 1226 C C . ALA A 1 155 ? 62.158 24.157 84.641 1.00 53.12 154 ALA A C 1
ATOM 1227 O O . ALA A 1 155 ? 62.874 24.834 83.898 1.00 52.46 154 ALA A O 1
ATOM 1229 N N . VAL A 1 156 ? 62.225 24.219 85.970 1.00 52.14 155 VAL A N 1
ATOM 1230 C CA . VAL A 1 156 ? 63.171 25.089 86.654 1.00 50.63 155 VAL A CA 1
ATOM 1231 C C . VAL A 1 156 ? 64.568 24.827 86.139 1.00 48.49 155 VAL A C 1
ATOM 1232 O O . VAL A 1 156 ? 65.022 23.679 86.096 1.00 45.55 155 VAL A O 1
ATOM 1236 N N . GLY A 1 157 ? 65.226 25.902 85.727 1.00 48.68 156 GLY A N 1
ATOM 1237 C CA . GLY A 1 157 ? 66.639 25.857 85.393 1.00 50.91 156 GLY A CA 1
ATOM 1238 C C . GLY A 1 157 ? 66.955 25.481 83.966 1.00 51.64 156 GLY A C 1
ATOM 1239 O O . GLY A 1 157 ? 68.132 25.387 83.608 1.00 51.71 156 GLY A O 1
ATOM 1240 N N . ASP A 1 158 ? 65.910 25.274 83.161 1.00 52.92 157 ASP A N 1
ATOM 1241 C CA . ASP A 1 158 ? 66.040 24.895 81.748 1.00 52.76 157 ASP A CA 1
ATOM 1242 C C . ASP A 1 158 ? 66.265 26.082 80.801 1.00 52.80 157 ASP A C 1
ATOM 1243 O O . ASP A 1 158 ? 65.833 27.210 81.075 1.00 54.60 157 ASP A O 1
ATOM 1248 N N . LYS A 1 159 ? 66.956 25.819 79.693 1.00 51.04 158 LYS A N 1
ATOM 1249 C CA . LYS A 1 159 ? 67.005 26.755 78.571 1.00 51.16 158 LYS A CA 1
ATOM 1250 C C . LYS A 1 159 ? 65.848 26.477 77.617 1.00 49.17 158 LYS A C 1
ATOM 1251 O O . LYS A 1 159 ? 65.581 25.328 77.274 1.00 49.14 158 LYS A O 1
ATOM 1257 N N . VAL A 1 160 ? 65.156 27.525 77.194 1.00 48.66 159 VAL A N 1
ATOM 1258 C CA . VAL A 1 160 ? 64.074 27.372 76.234 1.00 48.26 159 VAL A CA 1
ATOM 1259 C C . VAL A 1 160 ? 64.697 27.067 74.872 1.00 49.77 159 VAL A C 1
ATOM 1260 O O . VAL A 1 160 ? 65.429 27.904 74.334 1.00 50.19 159 VAL A O 1
ATOM 1264 N N . PRO A 1 161 ? 64.429 25.858 74.327 1.00 49.94 160 PRO A N 1
ATOM 1265 C CA . PRO A 1 161 ? 65.039 25.348 73.086 1.00 50.83 160 PRO A CA 1
ATOM 1266 C C . PRO A 1 161 ? 64.588 26.078 71.821 1.00 53.73 160 PRO A C 1
ATOM 1267 O O . PRO A 1 161 ? 65.390 26.283 70.914 1.00 53.66 160 PRO A O 1
ATOM 1271 N N . ALA A 1 162 ? 63.318 26.460 71.765 1.00 58.87 161 ALA A N 1
ATOM 1272 C CA . ALA A 1 162 ? 62.769 27.184 70.616 1.00 65.65 161 ALA A CA 1
ATOM 1273 C C . ALA A 1 162 ? 61.782 28.240 71.105 1.00 70.18 161 ALA A C 1
ATOM 1274 O O . ALA A 1 162 ? 61.468 28.266 72.290 1.00 74.66 161 ALA A O 1
ATOM 1276 N N . ASP A 1 163 ? 61.308 29.118 70.217 1.00 70.16 162 ASP A N 1
ATOM 1277 C CA . ASP A 1 163 ? 60.201 30.020 70.569 1.00 75.21 162 ASP A CA 1
ATOM 1278 C C . ASP A 1 163 ? 58.886 29.253 70.814 1.00 78.54 162 ASP A C 1
ATOM 1279 O O . ASP A 1 163 ? 58.348 28.629 69.894 1.00 86.48 162 ASP A O 1
ATOM 1284 N N . ILE A 1 164 ? 58.377 29.299 72.048 1.00 72.77 163 ILE A N 1
ATOM 1285 C CA . ILE A 1 164 ? 57.235 28.469 72.447 1.00 69.18 163 ILE A CA 1
ATOM 1286 C C . ILE A 1 164 ? 56.020 29.306 72.844 1.00 71.52 163 ILE A C 1
ATOM 1287 O O . ILE A 1 164 ? 56.150 30.371 73.452 1.00 69.54 163 ILE A O 1
ATOM 1292 N N . ARG A 1 165 ? 54.840 28.804 72.481 1.00 74.76 164 ARG A N 1
ATOM 1293 C CA . ARG A 1 165 ? 53.571 29.389 72.888 1.00 74.92 164 ARG A CA 1
ATOM 1294 C C . ARG A 1 165 ? 53.092 28.619 74.107 1.00 74.98 164 ARG A C 1
ATOM 1295 O O . ARG A 1 165 ? 52.863 27.406 74.028 1.00 73.16 164 ARG A O 1
ATOM 1303 N N . ILE A 1 166 ? 52.945 29.317 75.233 1.00 75.05 165 ILE A N 1
ATOM 1304 C CA . ILE A 1 166 ? 52.607 28.649 76.498 1.00 75.30 165 ILE A CA 1
ATOM 1305 C C . ILE A 1 166 ? 51.229 27.989 76.435 1.00 74.29 165 ILE A C 1
ATOM 1306 O O . ILE A 1 166 ? 50.212 28.659 76.241 1.00 74.79 165 ILE A O 1
ATOM 1311 N N . LEU A 1 167 ? 51.212 26.666 76.572 1.00 72.33 166 LEU A N 1
ATOM 1312 C CA . LEU A 1 167 ? 49.954 25.927 76.609 1.00 72.61 166 LEU A CA 1
ATOM 1313 C C . LEU A 1 167 ? 49.407 25.852 78.022 1.00 74.94 166 LEU A C 1
ATOM 1314 O O . LEU A 1 167 ? 48.318 26.360 78.299 1.00 77.60 166 LEU A O 1
ATOM 1319 N N . SER A 1 168 ? 50.164 25.223 78.916 1.00 73.10 167 SER A N 1
ATOM 1320 C CA . SER A 1 168 ? 49.667 24.945 80.251 1.00 70.93 167 SER A CA 1
ATOM 1321 C C . SER A 1 168 ? 50.759 25.058 81.308 1.00 70.32 167 SER A C 1
ATOM 1322 O O . SER A 1 168 ? 51.772 24.359 81.235 1.00 70.72 167 SER A O 1
ATOM 1325 N N . ILE A 1 169 ? 50.533 25.939 82.286 1.00 64.96 168 ILE A N 1
ATOM 1326 C CA . ILE A 1 169 ? 51.456 26.151 83.404 1.00 60.83 168 ILE A CA 1
ATOM 1327 C C . ILE A 1 169 ? 51.198 25.133 84.513 1.00 59.64 168 ILE A C 1
ATOM 1328 O O . ILE A 1 169 ? 50.218 25.245 85.233 1.00 60.82 168 ILE A O 1
ATOM 1333 N N . LYS A 1 170 ? 52.078 24.142 84.641 1.00 62.51 169 LYS A N 1
ATOM 1334 C CA . LYS A 1 170 ? 51.933 23.069 85.643 1.00 66.42 169 LYS A CA 1
ATOM 1335 C C . LYS A 1 170 ? 52.107 23.519 87.094 1.00 68.77 169 LYS A C 1
ATOM 1336 O O . LYS A 1 170 ? 51.359 23.095 87.973 1.00 67.51 169 LYS A O 1
ATOM 1342 N N . SER A 1 171 ? 53.102 24.366 87.344 1.00 73.59 170 SER A N 1
ATOM 1343 C CA . SER A 1 171 ? 53.314 24.935 88.674 1.00 75.57 170 SER A CA 1
ATOM 1344 C C . SER A 1 171 ? 52.291 26.042 88.954 1.00 77.71 170 SER A C 1
ATOM 1345 O O . SER A 1 171 ? 51.446 26.345 88.113 1.00 77.57 170 SER A O 1
ATOM 1348 N N . THR A 1 172 ? 52.369 26.644 90.136 1.00 83.18 171 THR A N 1
ATOM 1349 C CA . THR A 1 172 ? 51.418 27.687 90.536 1.00 86.96 171 THR A CA 1
ATOM 1350 C C . THR A 1 172 ? 51.729 29.064 89.952 1.00 85.35 171 THR A C 1
ATOM 1351 O O . THR A 1 172 ? 50.823 29.881 89.766 1.00 86.63 171 THR A O 1
ATOM 1355 N N . THR A 1 173 ? 53.011 29.318 89.691 1.00 82.95 172 THR A N 1
ATOM 1356 C CA . THR A 1 173 ? 53.467 30.529 88.998 1.00 81.73 172 THR A CA 1
ATOM 1357 C C . THR A 1 173 ? 54.605 30.145 88.068 1.00 77.95 172 THR A C 1
ATOM 1358 O O . THR A 1 173 ? 55.245 29.106 88.253 1.00 76.65 172 THR A O 1
ATOM 1362 N N . LEU A 1 174 ? 54.863 30.980 87.069 1.00 72.50 173 LEU A N 1
ATOM 1363 C CA . LEU A 1 174 ? 55.954 30.699 86.152 1.00 65.44 173 LEU A CA 1
ATOM 1364 C C . LEU A 1 174 ? 56.808 31.930 85.955 1.00 60.50 173 LEU A C 1
ATOM 1365 O O . LEU A 1 174 ? 56.336 32.961 85.477 1.00 56.85 173 LEU A O 1
ATOM 1370 N N . ARG A 1 175 ? 58.070 31.807 86.336 1.00 60.02 174 ARG A N 1
ATOM 1371 C CA . ARG A 1 175 ? 59.004 32.912 86.229 1.00 62.00 174 ARG A CA 1
ATOM 1372 C C . ARG A 1 175 ? 60.074 32.603 85.203 1.00 59.83 174 ARG A C 1
ATOM 1373 O O . ARG A 1 175 ? 60.512 31.459 85.086 1.00 59.23 174 ARG A O 1
ATOM 1381 N N . VAL A 1 176 ? 60.471 33.631 84.458 1.00 58.59 175 VAL A N 1
ATOM 1382 C CA . VAL A 1 176 ? 61.348 33.467 83.309 1.00 61.71 175 VAL A CA 1
ATOM 1383 C C . VAL A 1 176 ? 62.410 34.556 83.273 1.00 63.32 175 VAL A C 1
ATOM 1384 O O . VAL A 1 176 ? 62.108 35.733 83.469 1.00 64.85 175 VAL A O 1
ATOM 1388 N N . ASP A 1 177 ? 63.645 34.152 82.998 1.00 63.48 176 ASP A N 1
ATOM 1389 C CA . ASP A 1 177 ? 64.757 35.078 82.873 1.00 65.39 176 ASP A CA 1
ATOM 1390 C C . ASP A 1 177 ? 65.046 35.345 81.402 1.00 66.36 176 ASP A C 1
ATOM 1391 O O . ASP A 1 177 ? 65.756 34.581 80.744 1.00 68.33 176 ASP A O 1
ATOM 1396 N N . GLN A 1 178 ? 64.484 36.436 80.895 1.00 66.61 177 GLN A N 1
ATOM 1397 C CA . GLN A 1 178 ? 64.653 36.820 79.502 1.00 68.75 177 GLN A CA 1
ATOM 1398 C C . GLN A 1 178 ? 65.742 37.861 79.319 1.00 70.47 177 GLN A C 1
ATOM 1399 O O . GLN A 1 178 ? 65.930 38.380 78.221 1.00 73.17 177 GLN A O 1
ATOM 1405 N N . SER A 1 179 ? 66.454 38.164 80.399 1.00 71.54 178 SER A N 1
ATOM 1406 C CA . SER A 1 179 ? 67.586 39.091 80.384 1.00 73.24 178 SER A CA 1
ATOM 1407 C C . SER A 1 179 ? 68.318 39.173 79.036 1.00 73.89 178 SER A C 1
ATOM 1408 O O . SER A 1 179 ? 68.566 40.268 78.521 1.00 71.83 178 SER A O 1
ATOM 1411 N N . ILE A 1 180 ? 68.643 38.000 78.482 1.00 75.64 179 ILE A N 1
ATOM 1412 C CA . ILE A 1 180 ? 69.456 37.848 77.266 1.00 71.58 179 ILE A CA 1
ATOM 1413 C C . ILE A 1 180 ? 68.906 38.584 76.034 1.00 72.28 179 ILE A C 1
ATOM 1414 O O . ILE A 1 180 ? 69.671 39.014 75.170 1.00 73.20 179 ILE A O 1
ATOM 1419 N N . LEU A 1 181 ? 67.586 38.734 75.970 1.00 71.63 180 LEU A N 1
ATOM 1420 C CA . LEU A 1 181 ? 66.924 39.350 74.826 1.00 73.03 180 LEU A CA 1
ATOM 1421 C C . LEU A 1 181 ? 66.211 40.649 75.223 1.00 74.89 180 LEU A C 1
ATOM 1422 O O . LEU A 1 181 ? 66.402 41.693 74.587 1.00 70.19 180 LEU A O 1
ATOM 1427 N N . THR A 1 182 ? 65.400 40.566 76.281 1.00 78.96 181 THR A N 1
ATOM 1428 C CA . THR A 1 182 ? 64.590 41.683 76.772 1.00 80.98 181 THR A CA 1
ATOM 1429 C C . THR A 1 182 ? 65.441 42.767 77.437 1.00 82.28 181 THR A C 1
ATOM 1430 O O . THR A 1 182 ? 65.050 43.933 77.473 1.00 82.32 181 THR A O 1
ATOM 1434 N N . GLY A 1 183 ? 66.606 42.379 77.952 1.00 85.71 182 GLY A N 1
ATOM 1435 C CA . GLY A 1 183 ? 67.452 43.294 78.711 1.00 89.72 182 GLY A CA 1
ATOM 1436 C C . GLY A 1 183 ? 67.025 43.440 80.165 1.00 94.20 182 GLY A C 1
ATOM 1437 O O . GLY A 1 183 ? 67.809 43.900 80.996 1.00 99.49 182 GLY A O 1
ATOM 1438 N N . GLU A 1 184 ? 65.786 43.053 80.471 1.00 94.47 183 GLU A N 1
ATOM 1439 C CA . GLU A 1 184 ? 65.253 43.136 81.829 1.00 96.16 183 GLU A CA 1
ATOM 1440 C C . GLU A 1 184 ? 65.853 42.055 82.721 1.00 95.02 183 GLU A C 1
ATOM 1441 O O . GLU A 1 184 ? 65.609 40.865 82.520 1.00 94.96 183 GLU A O 1
ATOM 1447 N N . SER A 1 185 ? 66.641 42.492 83.704 1.00 97.06 184 SER A N 1
ATOM 1448 C CA . SER A 1 185 ? 67.322 41.604 84.651 1.00 94.90 184 SER A CA 1
ATOM 1449 C C . SER A 1 185 ? 66.352 40.822 85.534 1.00 92.63 184 SER A C 1
ATOM 1450 O O . SER A 1 185 ? 66.514 39.613 85.710 1.00 97.79 184 SER A O 1
ATOM 1453 N N . VAL A 1 186 ? 65.357 41.518 86.084 1.00 90.38 185 VAL A N 1
ATOM 1454 C CA . VAL A 1 186 ? 64.326 40.903 86.929 1.00 87.65 185 VAL A CA 1
ATOM 1455 C C . VAL A 1 186 ? 63.533 39.880 86.127 1.00 85.43 185 VAL A C 1
ATOM 1456 O O . VAL A 1 186 ? 63.206 40.118 84.958 1.00 84.54 185 VAL A O 1
ATOM 1460 N N . SER A 1 187 ? 63.237 38.747 86.763 1.00 82.60 186 SER A N 1
ATOM 1461 C CA . SER A 1 187 ? 62.426 37.696 86.148 1.00 78.43 186 SER A CA 1
ATOM 1462 C C . SER A 1 187 ? 60.972 38.143 85.991 1.00 76.38 186 SER A C 1
ATOM 1463 O O . SER A 1 187 ? 60.399 38.762 86.891 1.00 73.18 186 SER A O 1
ATOM 1466 N N . VAL A 1 188 ? 60.395 37.825 84.835 1.00 76.36 187 VAL A N 1
ATOM 1467 C CA . VAL A 1 188 ? 59.020 38.194 84.511 1.00 75.53 187 VAL A CA 1
ATOM 1468 C C . VAL A 1 188 ? 58.087 37.000 84.653 1.00 70.17 187 VAL A C 1
ATOM 1469 O O . VAL A 1 188 ? 58.500 35.853 84.448 1.00 68.39 187 VAL A O 1
ATOM 1473 N N . ILE A 1 189 ? 56.834 37.275 85.008 1.00 66.33 188 ILE A N 1
ATOM 1474 C CA . ILE A 1 189 ? 55.816 36.228 85.090 1.00 67.01 188 ILE A CA 1
ATOM 1475 C C . ILE A 1 189 ? 55.168 36.007 83.725 1.00 66.98 188 ILE A C 1
ATOM 1476 O O . ILE A 1 189 ? 55.068 36.928 82.906 1.00 65.92 188 ILE A O 1
ATOM 1481 N N . LYS A 1 190 ? 54.732 34.774 83.495 1.00 67.14 189 LYS A N 1
ATOM 1482 C CA . LYS A 1 190 ? 54.098 34.395 82.246 1.00 68.34 189 LYS A CA 1
ATOM 1483 C C . LYS A 1 190 ? 52.694 33.855 82.499 1.00 70.93 189 LYS A C 1
ATOM 1484 O O . LYS A 1 190 ? 52.400 33.394 83.603 1.00 69.61 189 LYS A O 1
ATOM 1490 N N . HIS A 1 191 ? 51.830 33.941 81.485 1.00 76.42 190 HIS A N 1
ATOM 1491 C CA . HIS A 1 191 ? 50.459 33.400 81.549 1.00 81.84 190 HIS A CA 1
ATOM 1492 C C . HIS A 1 191 ? 50.065 32.696 80.274 1.00 83.87 190 HIS A C 1
ATOM 1493 O O . HIS A 1 191 ? 50.782 32.756 79.278 1.00 81.78 190 HIS A O 1
ATOM 1500 N N . THR A 1 192 ? 48.913 32.031 80.293 1.00 87.46 191 THR A N 1
ATOM 1501 C CA . THR A 1 192 ? 48.476 31.219 79.159 1.00 93.76 191 THR A CA 1
ATOM 1502 C C . THR A 1 192 ? 47.451 31.926 78.263 1.00 99.80 191 THR A C 1
ATOM 1503 O O . THR A 1 192 ? 47.042 31.383 77.232 1.00 104.93 191 THR A O 1
ATOM 1507 N N . GLU A 1 193 ? 47.050 33.135 78.658 1.00 104.04 192 GLU A N 1
ATOM 1508 C CA . GLU A 1 193 ? 46.045 33.928 77.928 1.00 105.75 192 GLU A CA 1
ATOM 1509 C C . GLU A 1 193 ? 46.598 34.595 76.654 1.00 100.59 192 GLU A C 1
ATOM 1510 O O . GLU A 1 193 ? 47.809 34.779 76.527 1.00 99.86 192 GLU A O 1
ATOM 1516 N N . PRO A 1 194 ? 45.712 34.947 75.698 1.00 95.17 193 PRO A N 1
ATOM 1517 C CA . PRO A 1 194 ? 46.211 35.620 74.495 1.00 92.74 193 PRO A CA 1
ATOM 1518 C C . PRO A 1 194 ? 46.426 37.132 74.650 1.00 93.51 193 PRO A C 1
ATOM 1519 O O . PRO A 1 194 ? 45.572 37.832 75.184 1.00 94.30 193 PRO A O 1
ATOM 1523 N N . VAL A 1 195 ? 47.574 37.617 74.184 1.00 102.05 194 VAL A N 1
ATOM 1524 C CA . VAL A 1 195 ? 47.880 39.055 74.139 1.00 113.63 194 VAL A CA 1
ATOM 1525 C C . VAL A 1 195 ? 47.206 39.684 72.908 1.00 121.99 194 VAL A C 1
ATOM 1526 O O . VAL A 1 195 ? 47.379 39.185 71.789 1.00 124.39 194 VAL A O 1
ATOM 1530 N N . PRO A 1 196 ? 46.439 40.781 73.110 1.00 124.21 195 PRO A N 1
ATOM 1531 C CA . PRO A 1 196 ? 45.628 41.398 72.046 1.00 118.83 195 PRO A CA 1
ATOM 1532 C C . PRO A 1 196 ? 46.411 41.742 70.770 1.00 112.94 195 PRO A C 1
ATOM 1533 O O . PRO A 1 196 ? 46.481 40.921 69.852 1.00 105.00 195 PRO A O 1
ATOM 1537 N N . ASP A 1 197 ? 46.989 42.941 70.737 1.00 115.35 196 ASP A N 1
ATOM 1538 C CA . ASP A 1 197 ? 47.693 43.485 69.574 1.00 118.95 196 ASP A CA 1
ATOM 1539 C C . ASP A 1 197 ? 48.772 42.542 69.021 1.00 120.57 196 ASP A C 1
ATOM 1540 O O . ASP A 1 197 ? 49.754 42.253 69.710 1.00 124.45 196 ASP A O 1
ATOM 1545 N N . PRO A 1 198 ? 48.589 42.051 67.774 1.00 118.25 197 PRO A N 1
ATOM 1546 C CA . PRO A 1 198 ? 49.641 41.245 67.147 1.00 118.60 197 PRO A CA 1
ATOM 1547 C C . PRO A 1 198 ? 50.888 42.079 66.854 1.00 119.82 197 PRO A C 1
ATOM 1548 O O . PRO A 1 198 ? 51.991 41.538 66.752 1.00 121.00 197 PRO A O 1
ATOM 1552 N N . ARG A 1 199 ? 50.701 43.391 66.743 1.00 120.68 198 ARG A N 1
ATOM 1553 C CA . ARG A 1 199 ? 51.788 44.324 66.458 1.00 124.29 198 ARG A CA 1
ATOM 1554 C C . ARG A 1 199 ? 52.565 44.723 67.718 1.00 121.51 198 ARG A C 1
ATOM 1555 O O . ARG A 1 199 ? 53.335 45.686 67.696 1.00 119.00 198 ARG A O 1
ATOM 1563 N N . ALA A 1 200 ? 52.363 43.978 68.808 1.00 119.99 199 ALA A N 1
ATOM 1564 C CA . ALA A 1 200 ? 53.013 44.260 70.099 1.00 115.17 199 ALA A CA 1
ATOM 1565 C C . ALA A 1 200 ? 54.498 43.881 70.125 1.00 111.22 199 ALA A C 1
ATOM 1566 O O . ALA A 1 200 ? 55.027 43.342 69.148 1.00 115.24 199 ALA A O 1
ATOM 1568 N N . VAL A 1 201 ? 55.155 44.162 71.254 1.00 104.44 200 VAL A N 1
ATOM 1569 C CA . VAL A 1 201 ? 56.594 43.903 71.431 1.00 99.69 200 VAL A CA 1
ATOM 1570 C C . VAL A 1 201 ? 56.852 42.625 72.234 1.00 99.75 200 VAL A C 1
ATOM 1571 O O . VAL A 1 201 ? 55.936 42.078 72.858 1.00 102.21 200 VAL A O 1
ATOM 1575 N N . ASN A 1 202 ? 58.106 42.167 72.211 1.00 97.91 201 ASN A N 1
ATOM 1576 C CA . ASN A 1 202 ? 58.559 41.009 72.990 1.00 92.78 201 ASN A CA 1
ATOM 1577 C C . ASN A 1 202 ? 58.211 41.125 74.468 1.00 88.65 201 ASN A C 1
ATOM 1578 O O . ASN A 1 202 ? 57.581 40.227 75.030 1.00 82.35 201 ASN A O 1
ATOM 1583 N N . GLN A 1 203 ? 58.608 42.245 75.077 1.00 87.27 202 GLN A N 1
ATOM 1584 C CA . GLN A 1 203 ? 58.379 42.502 76.498 1.00 86.15 202 GLN A CA 1
ATOM 1585 C C . GLN A 1 203 ? 56.909 42.377 76.899 1.00 84.21 202 GLN A C 1
ATOM 1586 O O . GLN A 1 203 ? 56.590 42.154 78.069 1.00 80.24 202 GLN A O 1
ATOM 1592 N N . ASP A 1 204 ? 56.025 42.498 75.917 1.00 86.85 203 ASP A N 1
ATOM 1593 C CA . ASP A 1 204 ? 54.591 42.428 76.157 1.00 89.73 203 ASP A CA 1
ATOM 1594 C C . ASP A 1 204 ? 54.010 41.039 75.917 1.00 89.82 203 ASP A C 1
ATOM 1595 O O . ASP A 1 204 ? 52.924 40.724 76.408 1.00 92.85 203 ASP A O 1
ATOM 1600 N N . LYS A 1 205 ? 54.745 40.206 75.184 1.00 87.10 204 LYS A N 1
ATOM 1601 C CA . LYS A 1 205 ? 54.294 38.857 74.846 1.00 84.25 204 LYS A CA 1
ATOM 1602 C C . LYS A 1 205 ? 54.415 37.911 76.042 1.00 82.77 204 LYS A C 1
ATOM 1603 O O . LYS A 1 205 ? 55.195 36.957 76.011 1.00 84.73 204 LYS A O 1
ATOM 1609 N N . LYS A 1 206 ? 53.627 38.171 77.085 1.00 80.60 205 LYS A N 1
ATOM 1610 C CA . LYS A 1 206 ? 53.713 37.421 78.345 1.00 80.70 205 LYS A CA 1
ATOM 1611 C C . LYS A 1 206 ? 53.038 36.049 78.338 1.00 77.62 205 LYS A C 1
ATOM 1612 O O . LYS A 1 206 ? 52.665 35.538 79.394 1.00 80.04 205 LYS A O 1
ATOM 1618 N N . ASN A 1 207 ? 52.898 35.453 77.159 1.00 74.92 206 ASN A N 1
ATOM 1619 C CA . ASN A 1 207 ? 52.373 34.100 77.019 1.00 73.20 206 ASN A CA 1
ATOM 1620 C C . ASN A 1 207 ? 53.312 33.310 76.128 1.00 71.68 206 ASN A C 1
ATOM 1621 O O . ASN A 1 207 ? 52.998 32.206 75.671 1.00 70.73 206 ASN A O 1
ATOM 1626 N N . MET A 1 208 ? 54.471 33.913 75.887 1.00 71.39 207 MET A N 1
ATOM 1627 C CA . MET A 1 208 ? 55.484 33.381 74.991 1.00 72.31 207 MET A CA 1
ATOM 1628 C C . MET A 1 208 ? 56.781 33.061 75.731 1.00 71.07 207 MET A C 1
ATOM 1629 O O . MET A 1 208 ? 57.039 33.603 76.806 1.00 73.45 207 MET A O 1
ATOM 1634 N N . LEU A 1 209 ? 57.589 32.174 75.154 1.00 66.28 208 LEU A N 1
ATOM 1635 C CA . LEU A 1 209 ? 58.872 31.784 75.737 1.00 62.46 208 LEU A CA 1
ATOM 1636 C C . LEU A 1 209 ? 59.950 31.798 74.665 1.00 64.05 208 LEU A C 1
ATOM 1637 O O . LEU A 1 209 ? 59.928 30.967 73.760 1.00 68.23 208 LEU A O 1
ATOM 1642 N N . PHE A 1 210 ? 60.900 32.725 74.765 1.00 64.90 209 PHE A N 1
ATOM 1643 C CA . PHE A 1 210 ? 61.857 32.929 73.675 1.00 63.62 209 PHE A CA 1
ATOM 1644 C C . PHE A 1 210 ? 63.080 32.038 73.739 1.00 62.74 209 PHE A C 1
ATOM 1645 O O . PHE A 1 210 ? 63.839 32.071 74.698 1.00 62.12 209 PHE A O 1
ATOM 1653 N N . SER A 1 211 ? 63.269 31.252 72.690 1.00 66.59 210 SER A N 1
ATOM 1654 C CA . SER A 1 211 ? 64.472 30.456 72.540 1.00 69.41 210 SER A CA 1
ATOM 1655 C C . SER A 1 211 ? 65.672 31.276 73.024 1.00 70.60 210 SER A C 1
ATOM 1656 O O . SER A 1 211 ? 65.869 32.414 72.590 1.00 70.70 210 SER A O 1
ATOM 1659 N N . GLY A 1 212 ? 66.440 30.707 73.951 1.00 69.58 211 GLY A N 1
ATOM 1660 C CA . GLY A 1 212 ? 67.624 31.373 74.493 1.00 66.73 211 GLY A CA 1
ATOM 1661 C C . GLY A 1 212 ? 67.388 31.928 75.881 1.00 65.60 211 GLY A C 1
ATOM 1662 O O . GLY A 1 212 ? 68.306 32.414 76.532 1.00 64.62 211 GLY A O 1
ATOM 1663 N N . THR A 1 213 ? 66.145 31.853 76.333 1.00 64.87 212 THR A N 1
ATOM 1664 C CA . THR A 1 213 ? 65.783 32.325 77.654 1.00 63.45 212 THR A CA 1
ATOM 1665 C C . THR A 1 213 ? 65.777 31.163 78.655 1.00 59.17 212 THR A C 1
ATOM 1666 O O . THR A 1 213 ? 65.808 29.999 78.252 1.00 55.13 212 THR A O 1
ATOM 1670 N N . ASN A 1 214 ? 65.760 31.487 79.949 1.00 58.41 213 ASN A N 1
ATOM 1671 C CA . ASN A 1 214 ? 65.808 30.483 81.016 1.00 56.45 213 ASN A CA 1
ATOM 1672 C C . ASN A 1 214 ? 64.552 30.480 81.854 1.00 52.12 213 ASN A C 1
ATOM 1673 O O . ASN A 1 214 ? 63.976 31.537 82.120 1.00 50.01 213 ASN A O 1
ATOM 1678 N N . ILE A 1 215 ? 64.149 29.297 82.300 1.00 49.55 214 ILE A N 1
ATOM 1679 C CA . ILE A 1 215 ? 63.072 29.203 83.269 1.00 51.05 214 ILE A CA 1
ATOM 1680 C C . ILE A 1 215 ? 63.641 29.486 84.647 1.00 53.54 214 ILE A C 1
ATOM 1681 O O . ILE A 1 215 ? 64.397 28.680 85.194 1.00 53.62 214 ILE A O 1
ATOM 1686 N N . ALA A 1 216 ? 63.282 30.653 85.178 1.00 57.00 215 ALA A N 1
ATOM 1687 C CA . ALA A 1 216 ? 63.739 31.122 86.490 1.00 57.53 215 ALA A CA 1
ATOM 1688 C C . ALA A 1 216 ? 63.043 30.389 87.649 1.00 59.89 215 ALA A C 1
ATOM 1689 O O . ALA A 1 216 ? 63.651 30.145 88.701 1.00 60.48 215 ALA A O 1
ATOM 1691 N N . ALA A 1 217 ? 61.769 30.048 87.457 1.00 57.73 216 ALA A N 1
ATOM 1692 C CA . ALA A 1 217 ? 61.043 29.235 88.422 1.00 56.75 216 ALA A CA 1
ATOM 1693 C C . ALA A 1 217 ? 59.789 28.676 87.787 1.00 58.09 216 ALA A C 1
ATOM 1694 O O . ALA A 1 217 ? 59.110 29.352 87.000 1.00 57.92 216 ALA A O 1
ATOM 1696 N N . GLY A 1 218 ? 59.500 27.424 88.123 1.00 58.87 217 GLY A N 1
ATOM 1697 C CA . GLY A 1 218 ? 58.252 26.792 87.732 1.00 57.72 217 GLY A CA 1
ATOM 1698 C C . GLY A 1 218 ? 58.377 25.628 86.772 1.00 56.41 217 GLY A C 1
ATOM 1699 O O . GLY A 1 218 ? 59.443 25.033 86.612 1.00 56.51 217 GLY A O 1
ATOM 1700 N N . LYS A 1 219 ? 57.249 25.305 86.147 1.00 56.36 218 LYS A N 1
ATOM 1701 C CA . LYS A 1 219 ? 57.137 24.252 85.148 1.00 51.68 218 LYS A CA 1
ATOM 1702 C C . LYS A 1 219 ? 55.960 24.621 84.250 1.00 49.42 218 LYS A C 1
ATOM 1703 O O . LYS A 1 219 ? 54.975 25.201 84.715 1.00 46.40 218 LYS A O 1
ATOM 1709 N N . ALA A 1 220 ? 56.072 24.308 82.962 1.00 49.84 219 ALA A N 1
ATOM 1710 C CA . ALA A 1 220 ? 55.022 24.624 81.998 1.00 48.59 219 ALA A CA 1
ATOM 1711 C C . ALA A 1 220 ? 55.047 23.734 80.765 1.00 50.66 219 ALA A C 1
ATOM 1712 O O . ALA A 1 220 ? 56.038 23.063 80.462 1.00 50.88 219 ALA A O 1
ATOM 1714 N N . LEU A 1 221 ? 53.921 23.737 80.064 1.00 54.84 220 LEU A N 1
ATOM 1715 C CA . LEU A 1 221 ? 53.781 23.036 78.811 1.00 55.61 220 LEU A CA 1
ATOM 1716 C C . LEU A 1 221 ? 53.454 24.047 77.730 1.00 55.72 220 LEU A C 1
ATOM 1717 O O . LEU A 1 221 ? 52.886 25.112 78.002 1.00 56.25 220 LEU A O 1
ATOM 1722 N N . GLY A 1 222 ? 53.827 23.713 76.504 1.00 54.92 221 GLY A N 1
ATOM 1723 C CA . GLY A 1 222 ? 53.666 24.630 75.397 1.00 59.58 221 GLY A CA 1
ATOM 1724 C C . GLY A 1 222 ? 53.822 23.963 74.051 1.00 60.94 221 GLY A C 1
ATOM 1725 O O . GLY A 1 222 ? 54.070 22.764 73.957 1.00 62.67 221 GLY A O 1
ATOM 1726 N N . ILE A 1 223 ? 53.676 24.763 73.005 1.00 62.27 222 ILE A N 1
ATOM 1727 C CA . ILE A 1 223 ? 53.762 24.290 71.632 1.00 63.21 222 ILE A CA 1
ATOM 1728 C C . ILE A 1 223 ? 54.743 25.203 70.900 1.00 63.24 222 ILE A C 1
ATOM 1729 O O . ILE A 1 223 ? 54.747 26.423 71.108 1.00 62.07 222 ILE A O 1
ATOM 1734 N N . VAL A 1 224 ? 55.597 24.616 70.071 1.00 62.00 223 VAL A N 1
ATOM 1735 C CA . VAL A 1 224 ? 56.582 25.410 69.350 1.00 63.30 223 VAL A CA 1
ATOM 1736 C C . VAL A 1 224 ? 55.903 26.194 68.238 1.00 65.02 223 VAL A C 1
ATOM 1737 O O . VAL A 1 224 ? 55.084 25.645 67.499 1.00 66.55 223 VAL A O 1
ATOM 1741 N N . ALA A 1 225 ? 56.248 27.475 68.132 1.00 68.72 224 ALA A N 1
ATOM 1742 C CA . ALA A 1 225 ? 55.749 28.343 67.063 1.00 73.03 224 ALA A CA 1
ATOM 1743 C C . ALA A 1 225 ? 56.778 28.470 65.943 1.00 76.09 224 ALA A C 1
ATOM 1744 O O . ALA A 1 225 ? 56.583 27.945 64.848 1.00 80.84 224 ALA A O 1
ATOM 1746 N N . THR A 1 226 ? 57.874 29.166 66.229 1.00 79.97 225 THR A N 1
ATOM 1747 C CA . THR A 1 226 ? 58.949 29.358 65.256 1.00 82.05 225 THR A CA 1
ATOM 1748 C C . THR A 1 226 ? 60.248 28.717 65.744 1.00 78.26 225 THR A C 1
ATOM 1749 O O . THR A 1 226 ? 60.418 28.483 66.942 1.00 77.33 225 THR A O 1
ATOM 1753 N N . THR A 1 227 ? 61.147 28.427 64.804 1.00 74.04 226 THR A N 1
ATOM 1754 C CA . THR A 1 227 ? 62.459 27.858 65.104 1.00 71.25 226 THR A CA 1
ATOM 1755 C C . THR A 1 227 ? 63.512 28.539 64.240 1.00 69.94 226 THR A C 1
ATOM 1756 O O . THR A 1 227 ? 63.195 29.469 63.504 1.00 68.43 226 THR A O 1
ATOM 1760 N N . GLY A 1 228 ? 64.757 28.071 64.339 1.00 71.83 227 GLY A N 1
ATOM 1761 C CA . GLY A 1 228 ? 65.863 28.545 63.501 1.00 74.40 227 GLY A CA 1
ATOM 1762 C C . GLY A 1 228 ? 66.011 30.053 63.431 1.00 76.98 227 GLY A C 1
ATOM 1763 O O . GLY A 1 228 ? 66.062 30.722 64.464 1.00 76.79 227 GLY A O 1
ATOM 1764 N N . VAL A 1 229 ? 66.065 30.582 62.207 1.00 82.90 228 VAL A N 1
ATOM 1765 C CA . VAL A 1 229 ? 66.198 32.033 61.967 1.00 88.00 228 VAL A CA 1
ATOM 1766 C C . VAL A 1 229 ? 64.868 32.806 62.082 1.00 87.82 228 VAL A C 1
ATOM 1767 O O . VAL A 1 229 ? 64.849 34.041 62.042 1.00 81.45 228 VAL A O 1
ATOM 1771 N N . SER A 1 230 ? 63.768 32.067 62.222 1.00 93.52 229 SER A N 1
ATOM 1772 C CA . SER A 1 230 ? 62.437 32.650 62.422 1.00 96.58 229 SER A CA 1
ATOM 1773 C C . SER A 1 230 ? 62.251 33.100 63.875 1.00 96.45 229 SER A C 1
ATOM 1774 O O . SER A 1 230 ? 61.315 33.845 64.186 1.00 90.20 229 SER A O 1
ATOM 1777 N N . THR A 1 231 ? 63.158 32.636 64.742 1.00 99.93 230 THR A N 1
ATOM 1778 C CA . THR A 1 231 ? 63.146 32.897 66.188 1.00 96.29 230 THR A CA 1
ATOM 1779 C C . THR A 1 231 ? 63.415 34.358 66.513 1.00 95.43 230 THR A C 1
ATOM 1780 O O . THR A 1 231 ? 64.075 35.059 65.747 1.00 98.73 230 THR A O 1
ATOM 1784 N N . GLU A 1 232 ? 62.907 34.805 67.659 1.00 92.90 231 GLU A N 1
ATOM 1785 C CA . GLU A 1 232 ? 63.117 36.173 68.113 1.00 91.62 231 GLU A CA 1
ATOM 1786 C C . GLU A 1 232 ? 64.567 36.422 68.523 1.00 87.99 231 GLU A C 1
ATOM 1787 O O . GLU A 1 232 ? 65.046 37.555 68.462 1.00 82.29 231 GLU A O 1
ATOM 1793 N N . ILE A 1 233 ? 65.259 35.366 68.945 1.00 89.84 232 ILE A N 1
ATOM 1794 C CA . ILE A 1 233 ? 66.708 35.442 69.127 1.00 95.29 232 ILE A CA 1
ATOM 1795 C C . ILE A 1 233 ? 67.409 35.274 67.775 1.00 97.37 232 ILE A C 1
ATOM 1796 O O . ILE A 1 233 ? 68.394 35.960 67.500 1.00 98.28 232 ILE A O 1
ATOM 1801 N N . GLY A 1 234 ? 66.882 34.374 66.939 1.00 98.70 233 GLY A N 1
ATOM 1802 C CA . GLY A 1 234 ? 67.451 34.076 65.620 1.00 101.77 233 GLY A CA 1
ATOM 1803 C C . GLY A 1 234 ? 67.607 35.288 64.712 1.00 105.19 233 GLY A C 1
ATOM 1804 O O . GLY A 1 234 ? 68.620 35.425 64.021 1.00 108.88 233 GLY A O 1
ATOM 1805 N N . LYS A 1 235 ? 66.604 36.168 64.732 1.00 103.79 234 LYS A N 1
ATOM 1806 C CA . LYS A 1 235 ? 66.584 37.401 63.934 1.00 99.13 234 LYS A CA 1
ATOM 1807 C C . LYS A 1 235 ? 67.551 38.473 64.455 1.00 100.55 234 LYS A C 1
ATOM 1808 O O . LYS A 1 235 ? 67.811 39.473 63.781 1.00 98.95 234 LYS A O 1
ATOM 1814 N N . ILE A 1 236 ? 68.079 38.249 65.655 1.00 107.35 235 ILE A N 1
ATOM 1815 C CA . ILE A 1 236 ? 69.049 39.144 66.283 1.00 110.91 235 ILE A CA 1
ATOM 1816 C C . ILE A 1 236 ? 70.468 38.627 66.048 1.00 119.66 235 ILE A C 1
ATOM 1817 O O . ILE A 1 236 ? 71.413 39.410 65.976 1.00 122.24 235 ILE A O 1
ATOM 1822 N N . ARG A 1 237 ? 70.608 37.306 65.925 1.00 129.86 236 ARG A N 1
ATOM 1823 C CA . ARG A 1 237 ? 71.907 36.681 65.671 1.00 135.90 236 ARG A CA 1
ATOM 1824 C C . ARG A 1 237 ? 72.358 36.928 64.234 1.00 140.33 236 ARG A C 1
ATOM 1825 O O . ARG A 1 237 ? 73.512 36.667 63.885 1.00 144.97 236 ARG A O 1
ATOM 1833 N N . ASP A 1 238 ? 71.437 37.436 63.414 1.00 143.32 237 ASP A N 1
ATOM 1834 C CA . ASP A 1 238 ? 71.747 37.922 62.071 1.00 145.38 237 ASP A CA 1
ATOM 1835 C C . ASP A 1 238 ? 72.134 39.404 62.117 1.00 147.12 237 ASP A C 1
ATOM 1836 O O . ASP A 1 238 ? 72.126 40.087 61.087 1.00 147.40 237 ASP A O 1
ATOM 1841 N N . GLN A 1 239 ? 72.473 39.886 63.317 1.00 152.28 238 GLN A N 1
ATOM 1842 C CA . GLN A 1 239 ? 72.857 41.284 63.544 1.00 154.21 238 GLN A CA 1
ATOM 1843 C C . GLN A 1 239 ? 74.367 41.470 63.780 1.00 159.92 238 GLN A C 1
ATOM 1844 O O . GLN A 1 239 ? 75.052 42.059 62.939 1.00 163.77 238 GLN A O 1
ATOM 1850 N N . MET A 1 240 ? 74.877 40.976 64.910 1.00 163.44 239 MET A N 1
ATOM 1851 C CA . MET A 1 240 ? 76.291 41.159 65.267 1.00 166.68 239 MET A CA 1
ATOM 1852 C C . MET A 1 240 ? 77.141 39.910 65.008 1.00 172.20 239 MET A C 1
ATOM 1853 O O . MET A 1 240 ? 76.820 38.819 65.492 1.00 176.18 239 MET A O 1
ATOM 1858 N N . ALA A 1 241 ? 78.222 40.092 64.246 1.00 170.92 240 ALA A N 1
ATOM 1859 C CA . ALA A 1 241 ? 79.169 39.020 63.917 1.00 162.66 240 ALA A CA 1
ATOM 1860 C C . ALA A 1 241 ? 80.450 39.107 64.749 1.00 162.79 240 ALA A C 1
ATOM 1861 O O . ALA A 1 241 ? 81.014 38.082 65.135 1.00 160.05 240 ALA A O 1
ATOM 1863 N N . ALA A 1 242 ? 80.903 40.333 65.011 1.00 164.44 241 ALA A N 1
ATOM 1864 C CA . ALA A 1 242 ? 82.102 40.571 65.814 1.00 161.61 241 ALA A CA 1
ATOM 1865 C C . ALA A 1 242 ? 81.753 40.817 67.289 1.00 166.61 241 ALA A C 1
ATOM 1866 O O . ALA A 1 242 ? 81.741 41.962 67.752 1.00 168.80 241 ALA A O 1
ATOM 1868 N N . THR A 1 243 ? 81.465 39.732 68.012 1.00 167.01 242 THR A N 1
ATOM 1869 C CA . THR A 1 243 ? 81.146 39.795 69.446 1.00 162.14 242 THR A CA 1
ATOM 1870 C C . THR A 1 243 ? 82.323 39.299 70.312 1.00 171.42 242 THR A C 1
ATOM 1871 O O . THR A 1 243 ? 82.141 38.509 71.247 1.00 179.53 242 THR A O 1
ATOM 1875 N N . GLU A 1 244 ? 83.528 39.764 69.981 1.00 171.88 243 GLU A N 1
ATOM 1876 C CA . GLU A 1 244 ? 84.727 39.508 70.785 1.00 164.43 243 GLU A CA 1
ATOM 1877 C C . GLU A 1 244 ? 85.348 40.857 71.165 1.00 163.81 243 GLU A C 1
ATOM 1878 O O . GLU A 1 244 ? 86.554 41.085 71.008 1.00 163.82 243 GLU A O 1
ATOM 1884 N N . GLN A 1 245 ? 84.493 41.737 71.682 1.00 160.08 244 GLN A N 1
ATOM 1885 C CA . GLN A 1 245 ? 84.831 43.127 71.974 1.00 157.74 244 GLN A CA 1
ATOM 1886 C C . GLN A 1 245 ? 85.561 43.278 73.323 1.00 156.82 244 GLN A C 1
ATOM 1887 O O . GLN A 1 245 ? 85.406 44.282 74.024 1.00 156.58 244 GLN A O 1
ATOM 1893 N N . ASP A 1 246 ? 86.366 42.273 73.672 1.00 150.55 245 ASP A N 1
ATOM 1894 C CA . ASP A 1 246 ? 87.161 42.290 74.904 1.00 144.53 245 ASP A CA 1
ATOM 1895 C C . ASP A 1 246 ? 88.489 41.547 74.754 1.00 140.63 245 ASP A C 1
ATOM 1896 O O . ASP A 1 246 ? 88.617 40.632 73.937 1.00 136.73 245 ASP A O 1
ATOM 1901 N N . LYS A 1 247 ? 89.473 41.957 75.550 1.00 133.33 246 LYS A N 1
ATOM 1902 C CA . LYS A 1 247 ? 90.786 41.326 75.565 1.00 128.18 246 LYS A CA 1
ATOM 1903 C C . LYS A 1 247 ? 91.311 41.226 76.992 1.00 124.49 246 LYS A C 1
ATOM 1904 O O . LYS A 1 247 ? 91.292 42.210 77.735 1.00 130.54 246 LYS A O 1
ATOM 1910 N N . THR A 1 248 ? 91.770 40.031 77.365 1.00 112.14 247 THR A N 1
ATOM 1911 C CA . THR A 1 248 ? 92.350 39.779 78.687 1.00 100.85 247 THR A CA 1
ATOM 1912 C C . THR A 1 248 ? 93.488 40.753 78.990 1.00 101.12 247 THR A C 1
ATOM 1913 O O . THR A 1 248 ? 94.263 41.090 78.088 1.00 103.72 247 THR A O 1
ATOM 1917 N N . PRO A 1 249 ? 93.588 41.213 80.259 1.00 97.72 248 PRO A N 1
ATOM 1918 C CA . PRO A 1 249 ? 94.650 42.132 80.692 1.00 97.11 248 PRO A CA 1
ATOM 1919 C C . PRO A 1 249 ? 96.067 41.607 80.408 1.00 97.50 248 PRO A C 1
ATOM 1920 O O . PRO A 1 249 ? 97.036 42.372 80.462 1.00 92.32 248 PRO A O 1
ATOM 1924 N N . LEU A 1 250 ? 96.161 40.312 80.100 1.00 97.70 249 LEU A N 1
ATOM 1925 C CA . LEU A 1 250 ? 97.412 39.659 79.725 1.00 94.74 249 LEU A CA 1
ATOM 1926 C C . LEU A 1 250 ? 97.758 39.827 78.240 1.00 94.24 249 LEU A C 1
ATOM 1927 O O . LEU A 1 250 ? 98.922 40.051 77.900 1.00 96.18 249 LEU A O 1
ATOM 1932 N N . GLN A 1 251 ? 96.757 39.693 77.368 1.00 92.79 250 GLN A N 1
ATOM 1933 C CA . GLN A 1 251 ? 96.930 39.958 75.938 1.00 93.55 250 GLN A CA 1
ATOM 1934 C C . GLN A 1 251 ? 97.449 41.363 75.708 1.00 94.89 250 GLN A C 1
ATOM 1935 O O . GLN A 1 251 ? 98.373 41.567 74.918 1.00 96.31 250 GLN A O 1
ATOM 1941 N N . GLN A 1 252 ? 96.847 42.323 76.409 1.00 93.95 251 GLN A N 1
ATOM 1942 C CA . GLN A 1 252 ? 97.217 43.727 76.293 1.00 96.00 251 GLN A CA 1
ATOM 1943 C C . GLN A 1 252 ? 98.648 43.960 76.756 1.00 94.54 251 GLN A C 1
ATOM 1944 O O . GLN A 1 252 ? 99.425 44.633 76.078 1.00 96.66 251 GLN A O 1
ATOM 1950 N N . LYS A 1 253 ? 98.981 43.395 77.914 1.00 93.18 252 LYS A N 1
ATOM 1951 C CA . LYS A 1 253 ? 100.332 43.449 78.473 1.00 91.49 252 LYS A CA 1
ATOM 1952 C C . LYS A 1 253 ? 101.371 42.910 77.481 1.00 87.27 252 LYS A C 1
ATOM 1953 O O . LYS A 1 253 ? 102.544 43.291 77.525 1.00 87.20 252 LYS A O 1
ATOM 1959 N N . LEU A 1 254 ? 100.921 42.043 76.577 1.00 81.44 253 LEU A N 1
ATOM 1960 C CA . LEU A 1 254 ? 101.788 41.467 75.556 1.00 80.90 253 LEU A CA 1
ATOM 1961 C C . LEU A 1 254 ? 101.808 42.283 74.258 1.00 84.46 253 LEU A C 1
ATOM 1962 O O . LEU A 1 254 ? 102.880 42.511 73.697 1.00 88.28 253 LEU A O 1
ATOM 1967 N N . ASP A 1 255 ? 100.639 42.702 73.774 1.00 86.26 254 ASP A N 1
ATOM 1968 C CA . ASP A 1 255 ? 100.567 43.576 72.598 1.00 89.40 254 ASP A CA 1
ATOM 1969 C C . ASP A 1 255 ? 101.331 44.869 72.843 1.00 89.31 254 ASP A C 1
ATOM 1970 O O . ASP A 1 255 ? 101.921 45.431 71.926 1.00 91.31 254 ASP A O 1
ATOM 1975 N N . GLU A 1 256 ? 101.307 45.321 74.093 1.00 89.88 255 GLU A N 1
ATOM 1976 C CA . GLU A 1 256 ? 102.070 46.476 74.550 1.00 92.30 255 GLU A CA 1
ATOM 1977 C C . GLU A 1 256 ? 103.578 46.258 74.430 1.00 91.13 255 GLU A C 1
ATOM 1978 O O . GLU A 1 256 ? 104.312 47.172 74.050 1.00 93.43 255 GLU A O 1
ATOM 1984 N N . PHE A 1 257 ? 104.034 45.053 74.763 1.00 91.05 256 PHE A N 1
ATOM 1985 C CA . PHE A 1 257 ? 105.454 44.713 74.677 1.00 93.42 256 PHE A CA 1
ATOM 1986 C C . PHE A 1 257 ? 105.941 44.589 73.228 1.00 97.50 256 PHE A C 1
ATOM 1987 O O . PHE A 1 257 ? 107.000 45.119 72.881 1.00 103.83 256 PHE A O 1
ATOM 1995 N N . GLY A 1 258 ? 105.173 43.884 72.397 1.00 94.65 257 GLY A N 1
ATOM 1996 C CA . GLY A 1 258 ? 105.517 43.693 70.987 1.00 93.92 257 GLY A CA 1
ATOM 1997 C C . GLY A 1 258 ? 105.535 45.007 70.238 1.00 94.89 257 GLY A C 1
ATOM 1998 O O . GLY A 1 258 ? 106.345 45.206 69.336 1.00 92.51 257 GLY A O 1
ATOM 1999 N N . GLU A 1 259 ? 104.629 45.898 70.633 1.00 100.89 258 GLU A N 1
ATOM 2000 C CA . GLU A 1 259 ? 104.538 47.255 70.109 1.00 108.06 258 GLU A CA 1
ATOM 2001 C C . GLU A 1 259 ? 105.805 48.058 70.429 1.00 108.30 258 GLU A C 1
ATOM 2002 O O . GLU A 1 259 ? 106.278 48.829 69.591 1.00 108.96 258 GLU A O 1
ATOM 2008 N N . GLN A 1 260 ? 106.344 47.873 71.635 1.00 106.55 259 GLN A N 1
ATOM 2009 C CA . GLN A 1 260 ? 107.613 48.489 72.023 1.00 105.83 259 GLN A CA 1
ATOM 2010 C C . GLN A 1 260 ? 108.747 47.974 71.152 1.00 103.70 259 GLN A C 1
ATOM 2011 O O . GLN A 1 260 ? 109.539 48.763 70.635 1.00 110.49 259 GLN A O 1
ATOM 2017 N N . LEU A 1 261 ? 108.822 46.652 70.998 1.00 95.39 260 LEU A N 1
ATOM 2018 C CA . LEU A 1 261 ? 109.839 46.034 70.153 1.00 92.08 260 LEU A CA 1
ATOM 2019 C C . LEU A 1 261 ? 109.738 46.521 68.724 1.00 91.89 260 LEU A C 1
ATOM 2020 O O . LEU A 1 261 ? 110.732 46.936 68.140 1.00 92.02 260 LEU A O 1
ATOM 2025 N N . SER A 1 262 ? 108.527 46.468 68.179 1.00 92.61 261 SER A N 1
ATOM 2026 C CA . SER A 1 262 ? 108.226 47.007 66.857 1.00 92.72 261 SER A CA 1
ATOM 2027 C C . SER A 1 262 ? 108.858 48.387 66.665 1.00 89.71 261 SER A C 1
ATOM 2028 O O . SER A 1 262 ? 109.602 48.604 65.710 1.00 88.95 261 SER A O 1
ATOM 2031 N N . LYS A 1 263 ? 108.571 49.298 67.592 1.00 88.98 262 LYS A N 1
ATOM 2032 C CA . LYS A 1 263 ? 109.099 50.659 67.562 1.00 90.05 262 LYS A CA 1
ATOM 2033 C C . LYS A 1 263 ? 110.626 50.703 67.536 1.00 87.70 262 LYS A C 1
ATOM 2034 O O . LYS A 1 263 ? 111.216 51.451 66.755 1.00 91.45 262 LYS A O 1
ATOM 2040 N N . VAL A 1 264 ? 111.256 49.899 68.387 1.00 82.27 263 VAL A N 1
ATOM 2041 C CA . VAL A 1 264 ? 112.713 49.795 68.427 1.00 79.14 263 VAL A CA 1
ATOM 2042 C C . VAL A 1 264 ? 113.273 49.101 67.166 1.00 81.24 263 VAL A C 1
ATOM 2043 O O . VAL A 1 264 ? 114.262 49.565 66.590 1.00 77.74 263 VAL A O 1
ATOM 2047 N N . ILE A 1 265 ? 112.618 48.019 66.732 1.00 86.22 264 ILE A N 1
ATOM 2048 C CA . ILE A 1 265 ? 112.938 47.315 65.467 1.00 88.19 264 ILE A CA 1
ATOM 2049 C C . ILE A 1 265 ? 112.796 48.234 64.234 1.00 89.57 264 ILE A C 1
ATOM 2050 O O . ILE A 1 265 ? 113.403 47.987 63.195 1.00 88.53 264 ILE A O 1
ATOM 2055 N N . SER A 1 266 ? 111.987 49.284 64.357 1.00 92.59 265 SER A N 1
ATOM 2056 C CA . SER A 1 266 ? 111.829 50.278 63.299 1.00 92.23 265 SER A CA 1
ATOM 2057 C C . SER A 1 266 ? 112.994 51.251 63.300 1.00 91.55 265 SER A C 1
ATOM 2058 O O . SER A 1 266 ? 113.572 51.520 62.249 1.00 89.31 265 SER A O 1
ATOM 2061 N N . LEU A 1 267 ? 113.320 51.781 64.481 1.00 95.49 266 LEU A N 1
ATOM 2062 C CA . LEU A 1 267 ? 114.437 52.715 64.633 1.00 97.09 266 LEU A CA 1
ATOM 2063 C C . LEU A 1 267 ? 115.739 52.088 64.160 1.00 96.95 266 LEU A C 1
ATOM 2064 O O . LEU A 1 267 ? 116.318 52.534 63.168 1.00 97.60 266 LEU A O 1
ATOM 2069 N N . ILE A 1 268 ? 116.182 51.040 64.847 1.00 95.84 267 ILE A N 1
ATOM 2070 C CA . ILE A 1 268 ? 117.425 50.378 64.468 1.00 99.27 267 ILE A CA 1
ATOM 2071 C C . ILE A 1 268 ? 117.253 49.547 63.184 1.00 101.70 267 ILE A C 1
ATOM 2072 O O . ILE A 1 268 ? 117.926 48.532 62.990 1.00 108.45 267 ILE A O 1
ATOM 2077 N N . CYS A 1 269 ? 116.356 50.007 62.310 1.00 100.81 268 CYS A N 1
ATOM 2078 C CA . CYS A 1 269 ? 116.136 49.405 60.990 1.00 103.94 268 CYS A CA 1
ATOM 2079 C C . CYS A 1 269 ? 116.356 50.442 59.888 1.00 103.89 268 CYS A C 1
ATOM 2080 O O . CYS A 1 269 ? 117.019 50.172 58.882 1.00 102.36 268 CYS A O 1
ATOM 2083 N N . VAL A 1 270 ? 115.785 51.625 60.088 1.00 104.98 269 VAL A N 1
ATOM 2084 C CA . VAL A 1 270 ? 116.006 52.749 59.192 1.00 105.63 269 VAL A CA 1
ATOM 2085 C C . VAL A 1 270 ? 117.257 53.497 59.655 1.00 105.87 269 VAL A C 1
ATOM 2086 O O . VAL A 1 270 ? 117.666 54.475 59.038 1.00 107.50 269 VAL A O 1
ATOM 2090 N N . ALA A 1 271 ? 117.858 53.028 60.749 1.00 108.70 270 ALA A N 1
ATOM 2091 C CA . ALA A 1 271 ? 119.200 53.457 61.141 1.00 109.63 270 ALA A CA 1
ATOM 2092 C C . ALA A 1 271 ? 120.246 52.642 60.383 1.00 111.52 270 ALA A C 1
ATOM 2093 O O . ALA A 1 271 ? 121.317 53.156 60.066 1.00 114.54 270 ALA A O 1
ATOM 2095 N N . VAL A 1 272 ? 119.924 51.378 60.099 1.00 111.12 271 VAL A N 1
ATOM 2096 C CA . VAL A 1 272 ? 120.765 50.504 59.272 1.00 114.16 271 VAL A CA 1
ATOM 2097 C C . VAL A 1 272 ? 120.943 51.104 57.879 1.00 113.26 271 VAL A C 1
ATOM 2098 O O . VAL A 1 272 ? 122.070 51.320 57.428 1.00 116.29 271 VAL A O 1
ATOM 2102 N N . TRP A 1 273 ? 119.829 51.392 57.215 1.00 110.17 272 TRP A N 1
ATOM 2103 C CA . TRP A 1 273 ? 119.866 52.003 55.897 1.00 110.24 272 TRP A CA 1
ATOM 2104 C C . TRP A 1 273 ? 120.467 53.379 55.964 1.00 107.51 272 TRP A C 1
ATOM 2105 O O . TRP A 1 273 ? 121.320 53.723 55.144 1.00 107.30 272 TRP A O 1
ATOM 2116 N N . LEU A 1 274 ? 120.042 54.161 56.959 1.00 103.03 273 LEU A N 1
ATOM 2117 C CA . LEU A 1 274 ? 120.455 55.558 57.110 1.00 102.35 273 LEU A CA 1
ATOM 2118 C C . LEU A 1 274 ? 121.961 55.742 57.247 1.00 106.01 273 LEU A C 1
ATOM 2119 O O . LEU A 1 274 ? 122.538 56.587 56.568 1.00 115.21 273 LEU A O 1
ATOM 2124 N N . ILE A 1 275 ? 122.595 54.968 58.123 1.00 105.35 274 ILE A N 1
ATOM 2125 C CA . ILE A 1 275 ? 124.046 55.076 58.306 1.00 106.47 274 ILE A CA 1
ATOM 2126 C C . ILE A 1 275 ? 124.827 54.617 57.061 1.00 106.61 274 ILE A C 1
ATOM 2127 O O . ILE A 1 275 ? 126.023 54.891 56.934 1.00 102.78 274 ILE A O 1
ATOM 2132 N N . ASN A 1 276 ? 124.135 53.940 56.145 1.00 108.24 275 ASN A N 1
ATOM 2133 C CA . ASN A 1 276 ? 124.719 53.504 54.878 1.00 111.33 275 ASN A CA 1
ATOM 2134 C C . ASN A 1 276 ? 124.399 54.418 53.688 1.00 118.26 275 ASN A C 1
ATOM 2135 O O . ASN A 1 276 ? 123.721 54.007 52.746 1.00 119.78 275 ASN A O 1
ATOM 2140 N N . ILE A 1 277 ? 124.893 55.654 53.744 1.00 123.51 276 ILE A N 1
ATOM 2141 C CA . ILE A 1 277 ? 124.806 56.592 52.612 1.00 121.88 276 ILE A CA 1
ATOM 2142 C C . ILE A 1 277 ? 126.139 56.746 51.862 1.00 131.09 276 ILE A C 1
ATOM 2143 O O . ILE A 1 277 ? 126.155 56.827 50.630 1.00 133.59 276 ILE A O 1
ATOM 2148 N N . GLY A 1 278 ? 127.247 56.779 52.608 1.00 135.33 277 GLY A N 1
ATOM 2149 C CA . GLY A 1 278 ? 128.591 56.887 52.030 1.00 129.35 277 GLY A CA 1
ATOM 2150 C C . GLY A 1 278 ? 129.034 55.616 51.329 1.00 126.92 277 GLY A C 1
ATOM 2151 O O . GLY A 1 278 ? 130.229 55.376 51.150 1.00 128.49 277 GLY A O 1
ATOM 2152 N N . HIS A 1 279 ? 128.054 54.804 50.943 1.00 124.03 278 HIS A N 1
ATOM 2153 C CA . HIS A 1 279 ? 128.275 53.559 50.222 1.00 124.45 278 HIS A CA 1
ATOM 2154 C C . HIS A 1 279 ? 127.207 53.394 49.177 1.00 123.34 278 HIS A C 1
ATOM 2155 O O . HIS A 1 279 ? 126.996 52.296 48.651 1.00 119.51 278 HIS A O 1
ATOM 2162 N N . PHE A 1 280 ? 126.522 54.495 48.870 1.00 123.88 279 PHE A N 1
ATOM 2163 C CA . PHE A 1 280 ? 125.511 54.519 47.814 1.00 129.09 279 PHE A CA 1
ATOM 2164 C C . PHE A 1 280 ? 126.143 54.509 46.412 1.00 133.88 279 PHE A C 1
ATOM 2165 O O . PHE A 1 280 ? 125.547 53.994 45.461 1.00 135.71 279 PHE A O 1
ATOM 2173 N N . ASN A 1 281 ? 127.356 55.054 46.301 1.00 134.20 280 ASN A N 1
ATOM 2174 C CA . ASN A 1 281 ? 128.031 55.234 45.010 1.00 126.42 280 ASN A CA 1
ATOM 2175 C C . ASN A 1 281 ? 129.081 54.200 44.612 1.00 125.69 280 ASN A C 1
ATOM 2176 O O . ASN A 1 281 ? 129.876 54.447 43.706 1.00 123.48 280 ASN A O 1
ATOM 2181 N N . ASP A 1 282 ? 129.080 53.048 45.275 1.00 129.77 281 ASP A N 1
ATOM 2182 C CA . ASP A 1 282 ? 130.034 51.987 44.960 1.00 132.18 281 ASP A CA 1
ATOM 2183 C C . ASP A 1 282 ? 129.857 51.489 43.523 1.00 134.12 281 ASP A C 1
ATOM 2184 O O . ASP A 1 282 ? 128.734 51.448 43.018 1.00 122.39 281 ASP A O 1
ATOM 2189 N N . PRO A 1 283 ? 130.976 51.132 42.858 1.00 143.66 282 PRO A N 1
ATOM 2190 C CA . PRO A 1 283 ? 130.995 50.589 41.493 1.00 149.15 282 PRO A CA 1
ATOM 2191 C C . PRO A 1 283 ? 130.142 49.337 41.275 1.00 150.90 282 PRO A C 1
ATOM 2192 O O . PRO A 1 283 ? 129.623 49.136 40.172 1.00 154.06 282 PRO A O 1
ATOM 2196 N N . VAL A 1 284 ? 130.005 48.501 42.303 1.00 148.09 283 VAL A N 1
ATOM 2197 C CA . VAL A 1 284 ? 129.160 47.313 42.200 1.00 150.41 283 VAL A CA 1
ATOM 2198 C C . VAL A 1 284 ? 127.674 47.710 42.185 1.00 155.67 283 VAL A C 1
ATOM 2199 O O . VAL A 1 284 ? 126.816 46.896 41.835 1.00 155.53 283 VAL A O 1
ATOM 2203 N N . HIS A 1 285 ? 127.392 48.965 42.554 1.00 162.59 284 HIS A N 1
ATOM 2204 C CA . HIS A 1 285 ? 126.041 49.550 42.469 1.00 164.78 284 HIS A CA 1
ATOM 2205 C C . HIS A 1 285 ? 125.838 50.338 41.196 1.00 163.12 284 HIS A C 1
ATOM 2206 O O . HIS A 1 285 ? 124.886 51.122 41.085 1.00 163.31 284 HIS A O 1
ATOM 2213 N N . GLY A 1 286 ? 126.730 50.143 40.225 1.00 156.17 285 GLY A N 1
ATOM 2214 C CA . GLY A 1 286 ? 126.725 50.930 38.993 1.00 147.37 285 GLY A CA 1
ATOM 2215 C C . GLY A 1 286 ? 126.937 52.405 39.277 1.00 146.29 285 GLY A C 1
ATOM 2216 O O . GLY A 1 286 ? 126.643 53.254 38.434 1.00 143.89 285 GLY A O 1
ATOM 2217 N N . GLY A 1 287 ? 127.446 52.697 40.475 1.00 146.91 286 GLY A N 1
ATOM 2218 C CA . GLY A 1 287 ? 127.677 54.062 40.943 1.00 146.98 286 GLY A CA 1
ATOM 2219 C C . GLY A 1 287 ? 126.426 54.915 40.896 1.00 147.54 286 GLY A C 1
ATOM 2220 O O . GLY A 1 287 ? 126.379 55.914 40.178 1.00 148.01 286 GLY A O 1
ATOM 2221 N N . SER A 1 288 ? 125.411 54.515 41.657 1.00 147.52 287 SER A N 1
ATOM 2222 C CA . SER A 1 288 ? 124.124 55.201 41.628 1.00 145.11 287 SER A CA 1
ATOM 2223 C C . SER A 1 288 ? 123.560 55.445 43.027 1.00 152.27 287 SER A C 1
ATOM 2224 O O . SER A 1 288 ? 123.248 54.495 43.752 1.00 157.48 287 SER A O 1
ATOM 2227 N N . TRP A 1 289 ? 123.444 56.725 43.393 1.00 154.25 288 TRP A N 1
ATOM 2228 C CA . TRP A 1 289 ? 122.748 57.167 44.612 1.00 148.47 288 TRP A CA 1
ATOM 2229 C C . TRP A 1 289 ? 121.434 56.451 44.725 1.00 141.81 288 TRP A C 1
ATOM 2230 O O . TRP A 1 289 ? 121.037 56.015 45.805 1.00 130.70 288 TRP A O 1
ATOM 2241 N N . ILE A 1 290 ? 120.765 56.326 43.582 1.00 144.98 289 ILE A N 1
ATOM 2242 C CA . ILE A 1 290 ? 119.458 55.697 43.473 1.00 145.83 289 ILE A CA 1
ATOM 2243 C C . ILE A 1 290 ? 119.539 54.171 43.565 1.00 142.44 289 ILE A C 1
ATOM 2244 O O . ILE A 1 290 ? 118.742 53.558 44.277 1.00 147.79 289 ILE A O 1
ATOM 2249 N N . ARG A 1 291 ? 120.487 53.556 42.858 1.00 138.52 290 ARG A N 1
ATOM 2250 C CA . ARG A 1 291 ? 120.651 52.100 42.935 1.00 142.89 290 ARG A CA 1
ATOM 2251 C C . ARG A 1 291 ? 121.110 51.645 44.334 1.00 145.88 290 ARG A C 1
ATOM 2252 O O . ARG A 1 291 ? 120.632 50.627 44.850 1.00 145.85 290 ARG A O 1
ATOM 2260 N N . GLY A 1 292 ? 122.011 52.414 44.944 1.00 145.19 291 GLY A N 1
ATOM 2261 C CA . GLY A 1 292 ? 122.475 52.148 46.307 1.00 142.94 291 GLY A CA 1
ATOM 2262 C C . GLY A 1 292 ? 121.375 52.259 47.352 1.00 141.69 291 GLY A C 1
ATOM 2263 O O . GLY A 1 292 ? 121.248 51.392 48.224 1.00 140.29 291 GLY A O 1
ATOM 2264 N N . ALA A 1 293 ? 120.586 53.332 47.266 1.00 138.44 292 ALA A N 1
ATOM 2265 C CA . ALA A 1 293 ? 119.447 53.540 48.162 1.00 131.32 292 ALA A CA 1
ATOM 2266 C C . ALA A 1 293 ? 118.507 52.343 48.119 1.00 129.56 292 ALA A C 1
ATOM 2267 O O . ALA A 1 293 ? 118.185 51.782 49.161 1.00 130.70 292 ALA A O 1
ATOM 2269 N N . ILE A 1 294 ? 118.104 51.942 46.910 1.00 124.44 293 ILE A N 1
ATOM 2270 C CA . ILE A 1 294 ? 117.245 50.774 46.700 1.00 120.70 293 ILE A CA 1
ATOM 2271 C C . ILE A 1 294 ? 117.794 49.532 47.391 1.00 121.48 293 ILE A C 1
ATOM 2272 O O . ILE A 1 294 ? 117.082 48.881 48.159 1.00 127.42 293 ILE A O 1
ATOM 2277 N N . TYR A 1 295 ? 119.056 49.211 47.116 1.00 117.96 294 TYR A N 1
ATOM 2278 C CA . TYR A 1 295 ? 119.650 47.972 47.610 1.00 116.26 294 TYR A CA 1
ATOM 2279 C C . TYR A 1 295 ? 119.662 47.881 49.138 1.00 117.14 294 TYR A C 1
ATOM 2280 O O . TYR A 1 295 ? 119.249 46.863 49.700 1.00 121.91 294 TYR A O 1
ATOM 2289 N N . TYR A 1 296 ? 120.137 48.935 49.800 1.00 111.79 295 TYR A N 1
ATOM 2290 C CA . TYR A 1 296 ? 120.148 48.974 51.260 1.00 108.79 295 TYR A CA 1
ATOM 2291 C C . TYR A 1 296 ? 118.736 49.115 51.803 1.00 110.65 295 TYR A C 1
ATOM 2292 O O . TYR A 1 296 ? 118.414 48.590 52.871 1.00 113.25 295 TYR A O 1
ATOM 2301 N N . PHE A 1 297 ? 117.898 49.820 51.049 1.00 111.20 296 PHE A N 1
ATOM 2302 C CA . PHE A 1 297 ? 116.494 50.003 51.394 1.00 111.01 296 PHE A CA 1
ATOM 2303 C C . PHE A 1 297 ? 115.770 48.664 51.399 1.00 109.30 296 PHE A C 1
ATOM 2304 O O . PHE A 1 297 ? 114.869 48.445 52.207 1.00 114.90 296 PHE A O 1
ATOM 2312 N N . LYS A 1 298 ? 116.175 47.774 50.495 1.00 104.70 297 LYS A N 1
ATOM 2313 C CA . LYS A 1 298 ? 115.674 46.407 50.473 1.00 102.48 297 LYS A CA 1
ATOM 2314 C C . LYS A 1 298 ? 116.050 45.641 51.737 1.00 103.76 297 LYS A C 1
ATOM 2315 O O . LYS A 1 298 ? 115.238 44.890 52.269 1.00 109.56 297 LYS A O 1
ATOM 2321 N N . ILE A 1 299 ? 117.278 45.827 52.213 1.00 96.18 298 ILE A N 1
ATOM 2322 C CA . ILE A 1 299 ? 117.723 45.157 53.429 1.00 90.56 298 ILE A CA 1
ATOM 2323 C C . ILE A 1 299 ? 116.903 45.628 54.633 1.00 90.44 298 ILE A C 1
ATOM 2324 O O . ILE A 1 299 ? 116.374 44.802 55.381 1.00 91.72 298 ILE A O 1
ATOM 2329 N N . ALA A 1 300 ? 116.762 46.946 54.783 1.00 89.48 299 ALA A N 1
ATOM 2330 C CA . ALA A 1 300 ? 115.958 47.539 55.861 1.00 90.18 299 ALA A CA 1
ATOM 2331 C C . ALA A 1 300 ? 114.574 46.886 55.977 1.00 90.67 299 ALA A C 1
ATOM 2332 O O . ALA A 1 300 ? 114.268 46.238 56.978 1.00 90.90 299 ALA A O 1
ATOM 2334 N N . VAL A 1 301 ? 113.757 47.039 54.939 1.00 89.76 300 VAL A N 1
ATOM 2335 C CA . VAL A 1 301 ? 112.410 46.470 54.913 1.00 88.09 300 VAL A CA 1
ATOM 2336 C C . VAL A 1 301 ? 112.421 44.935 55.045 1.00 89.32 300 VAL A C 1
ATOM 2337 O O . VAL A 1 301 ? 111.546 44.371 55.703 1.00 93.70 300 VAL A O 1
ATOM 2341 N N . ALA A 1 302 ? 113.420 44.272 54.454 1.00 87.90 301 ALA A N 1
ATOM 2342 C CA . ALA A 1 302 ? 113.571 42.808 54.572 1.00 87.63 301 ALA A CA 1
ATOM 2343 C C . ALA A 1 302 ? 113.873 42.377 56.000 1.00 86.22 301 ALA A C 1
ATOM 2344 O O . ALA A 1 302 ? 113.659 41.216 56.368 1.00 85.79 301 ALA A O 1
ATOM 2346 N N . LEU A 1 303 ? 114.388 43.315 56.792 1.00 82.62 302 LEU A N 1
ATOM 2347 C CA . LEU A 1 303 ? 114.501 43.116 58.224 1.00 78.91 302 LEU A CA 1
ATOM 2348 C C . LEU A 1 303 ? 113.096 43.151 58.811 1.00 77.82 302 LEU A C 1
ATOM 2349 O O . LEU A 1 303 ? 112.545 42.106 59.152 1.00 79.07 302 LEU A O 1
ATOM 2354 N N . ALA A 1 304 ? 112.518 44.349 58.888 1.00 75.69 303 ALA A N 1
ATOM 2355 C CA . ALA A 1 304 ? 111.163 44.554 59.402 1.00 78.85 303 ALA A CA 1
ATOM 2356 C C . ALA A 1 304 ? 110.239 43.357 59.200 1.00 81.47 303 ALA A C 1
ATOM 2357 O O . ALA A 1 304 ? 109.737 42.795 60.168 1.00 88.60 303 ALA A O 1
ATOM 2359 N N . VAL A 1 305 ? 110.049 42.959 57.943 1.00 80.46 304 VAL A N 1
ATOM 2360 C CA . VAL A 1 305 ? 109.148 41.856 57.559 1.00 80.27 304 VAL A CA 1
ATOM 2361 C C . VAL A 1 305 ? 109.393 40.530 58.296 1.00 78.89 304 VAL A C 1
ATOM 2362 O O . VAL A 1 305 ? 108.473 39.728 58.458 1.00 80.18 304 VAL A O 1
ATOM 2366 N N . ALA A 1 306 ? 110.622 40.305 58.746 1.00 79.65 305 ALA A N 1
ATOM 2367 C CA . ALA A 1 306 ? 110.945 39.086 59.484 1.00 81.50 305 ALA A CA 1
ATOM 2368 C C . ALA A 1 306 ? 111.284 39.371 60.948 1.00 79.57 305 ALA A C 1
ATOM 2369 O O . ALA A 1 306 ? 111.286 38.470 61.782 1.00 76.46 305 ALA A O 1
ATOM 2371 N N . ALA A 1 307 ? 111.559 40.632 61.251 1.00 81.71 306 ALA A N 1
ATOM 2372 C CA . ALA A 1 307 ? 112.077 41.006 62.556 1.00 90.99 306 ALA A CA 1
ATOM 2373 C C . ALA A 1 307 ? 110.976 41.427 63.509 1.00 95.66 306 ALA A C 1
ATOM 2374 O O . ALA A 1 307 ? 110.962 40.992 64.662 1.00 91.78 306 ALA A O 1
ATOM 2376 N N . ILE A 1 308 ? 110.077 42.288 63.025 1.00 104.39 307 ILE A N 1
ATOM 2377 C CA . ILE A 1 308 ? 108.917 42.740 63.800 1.00 110.39 307 ILE A CA 1
ATOM 2378 C C . ILE A 1 308 ? 107.976 41.559 64.087 1.00 120.48 307 ILE A C 1
ATOM 2379 O O . ILE A 1 308 ? 107.504 40.898 63.151 1.00 121.12 307 ILE A O 1
ATOM 2384 N N . PRO A 1 309 ? 107.731 41.275 65.388 1.00 123.91 308 PRO A N 1
ATOM 2385 C CA . PRO A 1 309 ? 106.865 40.167 65.810 1.00 120.76 308 PRO A CA 1
ATOM 2386 C C . PRO A 1 309 ? 105.387 40.445 65.509 1.00 120.49 308 PRO A C 1
ATOM 2387 O O . PRO A 1 309 ? 104.742 41.237 66.203 1.00 121.49 308 PRO A O 1
ATOM 2391 N N . GLU A 1 310 ? 104.868 39.794 64.472 1.00 121.06 309 GLU A N 1
ATOM 2392 C CA . GLU A 1 310 ? 103.531 40.095 63.957 1.00 125.74 309 GLU A CA 1
ATOM 2393 C C . GLU A 1 310 ? 102.427 39.412 64.769 1.00 126.35 309 GLU A C 1
ATOM 2394 O O . GLU A 1 310 ? 101.571 40.076 65.361 1.00 126.09 309 GLU A O 1
ATOM 2400 N N . GLY A 1 311 ? 102.463 38.082 64.798 1.00 124.57 310 GLY A N 1
ATOM 2401 C CA . GLY A 1 311 ? 101.384 37.289 65.380 1.00 120.39 310 GLY A CA 1
ATOM 2402 C C . GLY A 1 311 ? 101.567 36.899 66.834 1.00 117.80 310 GLY A C 1
ATOM 2403 O O . GLY A 1 311 ? 101.292 35.757 67.212 1.00 120.12 310 GLY A O 1
ATOM 2404 N N . LEU A 1 312 ? 102.036 37.839 67.649 1.00 109.67 311 LEU A N 1
ATOM 2405 C CA . LEU A 1 312 ? 102.071 37.646 69.095 1.00 102.15 311 LEU A CA 1
ATOM 2406 C C . LEU A 1 312 ? 100.660 37.523 69.691 1.00 103.83 311 LEU A C 1
ATOM 2407 O O . LEU A 1 312 ? 100.376 36.544 70.386 1.00 103.18 311 LEU A O 1
ATOM 2412 N N . PRO A 1 313 ? 99.759 38.496 69.406 1.00 102.06 312 PRO A N 1
ATOM 2413 C CA . PRO A 1 313 ? 98.407 38.354 69.954 1.00 98.57 312 PRO A CA 1
ATOM 2414 C C . PRO A 1 313 ? 97.769 37.034 69.521 1.00 93.88 312 PRO A C 1
ATOM 2415 O O . PRO A 1 313 ? 96.891 36.517 70.207 1.00 97.71 312 PRO A O 1
ATOM 2419 N N . ALA A 1 314 ? 98.237 36.497 68.398 1.00 87.04 313 ALA A N 1
ATOM 2420 C CA . ALA A 1 314 ? 97.764 35.222 67.880 1.00 86.15 313 ALA A CA 1
ATOM 2421 C C . ALA A 1 314 ? 98.353 34.015 68.620 1.00 83.43 313 ALA A C 1
ATOM 2422 O O . ALA A 1 314 ? 97.689 32.980 68.731 1.00 81.46 313 ALA A O 1
ATOM 2424 N N . VAL A 1 315 ? 99.587 34.141 69.117 1.00 80.30 314 VAL A N 1
ATOM 2425 C CA . VAL A 1 315 ? 100.226 33.045 69.866 1.00 77.34 314 VAL A CA 1
ATOM 2426 C C . VAL A 1 315 ? 99.449 32.715 71.140 1.00 73.77 314 VAL A C 1
ATOM 2427 O O . VAL A 1 315 ? 99.325 31.545 71.522 1.00 72.20 314 VAL A O 1
ATOM 2431 N N . ILE A 1 316 ? 98.931 33.755 71.790 1.00 66.30 315 ILE A N 1
ATOM 2432 C CA . ILE A 1 316 ? 98.121 33.566 72.973 1.00 63.08 315 ILE A CA 1
ATOM 2433 C C . ILE A 1 316 ? 96.955 32.674 72.610 1.00 61.14 315 ILE A C 1
ATOM 2434 O O . ILE A 1 316 ? 96.722 31.667 73.266 1.00 62.56 315 ILE A O 1
ATOM 2439 N N . THR A 1 317 ? 96.264 33.030 71.532 1.00 61.11 316 THR A N 1
ATOM 2440 C CA . THR A 1 317 ? 95.110 32.274 71.047 1.00 62.53 316 THR A CA 1
ATOM 2441 C C . THR A 1 317 ? 95.458 30.818 70.704 1.00 62.99 316 THR A C 1
ATOM 2442 O O . THR A 1 317 ? 94.722 29.903 71.082 1.00 60.52 316 THR A O 1
ATOM 2446 N N . THR A 1 318 ? 96.577 30.612 70.006 1.00 65.96 317 THR A N 1
ATOM 2447 C CA . THR A 1 318 ? 97.081 29.262 69.727 1.00 71.32 317 THR A CA 1
ATOM 2448 C C . THR A 1 318 ? 97.046 28.440 71.013 1.00 70.92 317 THR A C 1
ATOM 2449 O O . THR A 1 318 ? 96.474 27.346 71.047 1.00 70.64 317 THR A O 1
ATOM 2453 N N . CYS A 1 319 ? 97.642 29.001 72.065 1.00 69.26 318 CYS A N 1
ATOM 2454 C CA . CYS A 1 319 ? 97.777 28.333 73.357 1.00 70.49 318 CYS A CA 1
ATOM 2455 C C . CYS A 1 319 ? 96.431 27.956 73.964 1.00 66.13 318 CYS A C 1
ATOM 2456 O O . CYS A 1 319 ? 96.164 26.778 74.209 1.00 65.09 318 CYS A O 1
ATOM 2459 N N . LEU A 1 320 ? 95.589 28.960 74.183 1.00 61.71 319 LEU A N 1
ATOM 2460 C CA . LEU A 1 320 ? 94.250 28.747 74.695 1.00 59.58 319 LEU A CA 1
ATOM 2461 C C . LEU A 1 320 ? 93.538 27.651 73.904 1.00 60.16 319 LEU A C 1
ATOM 2462 O O . LEU A 1 320 ? 92.992 26.727 74.487 1.00 62.30 319 LEU A O 1
ATOM 2467 N N . ALA A 1 321 ? 93.584 27.729 72.582 1.00 60.87 320 ALA A N 1
ATOM 2468 C CA . ALA A 1 321 ? 93.011 26.690 71.738 1.00 61.92 320 ALA A CA 1
ATOM 2469 C C . ALA A 1 321 ? 93.404 25.276 72.186 1.00 61.64 320 ALA A C 1
ATOM 2470 O O . ALA A 1 321 ? 92.540 24.457 72.498 1.00 62.81 320 ALA A O 1
ATOM 2472 N N . LEU A 1 322 ? 94.704 25.002 72.223 1.00 61.81 321 LEU A N 1
ATOM 2473 C CA . LEU A 1 322 ? 95.205 23.659 72.527 1.00 64.22 321 LEU A CA 1
ATOM 2474 C C . LEU A 1 322 ? 95.076 23.316 74.000 1.00 65.04 321 LEU A C 1
ATOM 2475 O O . LEU A 1 322 ? 95.033 22.139 74.370 1.00 67.95 321 LEU A O 1
ATOM 2480 N N . GLY A 1 323 ? 95.043 24.351 74.837 1.00 64.14 322 GLY A N 1
ATOM 2481 C CA . GLY A 1 323 ? 94.797 24.188 76.261 1.00 61.14 322 GLY A CA 1
ATOM 2482 C C . GLY A 1 323 ? 93.375 23.731 76.510 1.00 61.66 322 GLY A C 1
ATOM 2483 O O . GLY A 1 323 ? 93.155 22.628 77.016 1.00 65.91 322 GLY A O 1
ATOM 2484 N N . THR A 1 324 ? 92.417 24.577 76.131 1.00 58.35 323 THR A N 1
ATOM 2485 C CA . THR A 1 324 ? 90.982 24.276 76.192 1.00 57.08 323 THR A CA 1
ATOM 2486 C C . THR A 1 324 ? 90.653 22.841 75.783 1.00 56.77 323 THR A C 1
ATOM 2487 O O . THR A 1 324 ? 89.964 22.109 76.499 1.00 56.46 323 THR A O 1
ATOM 2491 N N . ARG A 1 325 ? 91.145 22.471 74.607 1.00 57.36 324 ARG A N 1
ATOM 2492 C CA . ARG A 1 325 ? 90.974 21.152 74.031 1.00 60.85 324 ARG A CA 1
ATOM 2493 C C . ARG A 1 325 ? 91.384 20.027 74.996 1.00 57.72 324 ARG A C 1
ATOM 2494 O O . ARG A 1 325 ? 90.642 19.064 75.190 1.00 53.85 324 ARG A O 1
ATOM 2502 N N . ARG A 1 326 ? 92.567 20.155 75.590 1.00 57.19 325 ARG A N 1
ATOM 2503 C CA . ARG A 1 326 ? 93.063 19.169 76.548 1.00 56.93 325 ARG A CA 1
ATOM 2504 C C . ARG A 1 326 ? 92.165 19.131 77.767 1.00 54.68 325 ARG A C 1
ATOM 2505 O O . ARG A 1 326 ? 91.846 18.059 78.285 1.00 52.58 325 ARG A O 1
ATOM 2513 N N . MET A 1 327 ? 91.780 20.321 78.223 1.00 52.72 326 MET A N 1
ATOM 2514 C CA . MET A 1 327 ? 90.951 20.488 79.405 1.00 50.54 326 MET A CA 1
ATOM 2515 C C . MET A 1 327 ? 89.646 19.738 79.227 1.00 50.06 326 MET A C 1
ATOM 2516 O O . MET A 1 327 ? 89.226 18.967 80.097 1.00 48.97 326 MET A O 1
ATOM 2521 N N . ALA A 1 328 ? 89.025 19.969 78.076 1.00 50.72 327 ALA A N 1
ATOM 2522 C CA . ALA A 1 328 ? 87.788 19.302 77.696 1.00 50.27 327 ALA A CA 1
ATOM 2523 C C . ALA A 1 328 ? 87.965 17.786 77.621 1.00 47.66 327 ALA A C 1
ATOM 2524 O O . ALA A 1 328 ? 87.047 17.042 77.943 1.00 48.07 327 ALA A O 1
ATOM 2526 N N . LYS A 1 329 ? 89.147 17.342 77.206 1.00 46.53 328 LYS A N 1
ATOM 2527 C CA . LYS A 1 329 ? 89.471 15.922 77.147 1.00 49.07 328 LYS A CA 1
ATOM 2528 C C . LYS A 1 329 ? 89.573 15.339 78.555 1.00 49.77 328 LYS A C 1
ATOM 2529 O O . LYS A 1 329 ? 89.450 14.136 78.747 1.00 50.57 328 LYS A O 1
ATOM 2535 N N . LYS A 1 330 ? 89.801 16.203 79.540 1.00 51.49 329 LYS A N 1
ATOM 2536 C CA . LYS A 1 330 ? 89.907 15.787 80.938 1.00 51.24 329 LYS A CA 1
ATOM 2537 C C . LYS A 1 330 ? 88.619 16.081 81.730 1.00 49.31 329 LYS A C 1
ATOM 2538 O O . LYS A 1 330 ? 88.590 16.008 82.966 1.00 47.17 329 LYS A O 1
ATOM 2544 N N . ASN A 1 331 ? 87.560 16.412 80.993 1.00 46.69 330 ASN A N 1
ATOM 2545 C CA . ASN A 1 331 ? 86.214 16.632 81.535 1.00 43.02 330 ASN A CA 1
ATOM 2546 C C . ASN A 1 331 ? 85.998 17.995 82.160 1.00 41.47 330 ASN A C 1
ATOM 2547 O O . ASN A 1 331 ? 85.163 18.150 83.041 1.00 41.39 330 ASN A O 1
ATOM 2552 N N . ALA A 1 332 ? 86.746 18.984 81.688 1.00 40.79 331 ALA A N 1
ATOM 2553 C CA . ALA A 1 332 ? 86.547 20.354 82.122 1.00 40.67 331 ALA A CA 1
ATOM 2554 C C . ALA A 1 332 ? 86.287 21.235 80.903 1.00 42.73 331 ALA A C 1
ATOM 2555 O O . ALA A 1 332 ? 87.204 21.668 80.197 1.00 42.88 331 ALA A O 1
ATOM 2557 N N . ILE A 1 333 ? 85.012 21.471 80.640 1.00 45.20 332 ILE A N 1
ATOM 2558 C CA . ILE A 1 333 ? 84.625 22.258 79.485 1.00 45.91 332 ILE A CA 1
ATOM 2559 C C . ILE A 1 333 ? 84.704 23.730 79.809 1.00 47.68 332 ILE A C 1
ATOM 2560 O O . ILE A 1 333 ? 83.984 24.250 80.673 1.00 45.93 332 ILE A O 1
ATOM 2565 N N . VAL A 1 334 ? 85.600 24.394 79.098 1.00 51.93 333 VAL A N 1
ATOM 2566 C CA . VAL A 1 334 ? 85.830 25.803 79.309 1.00 54.53 333 VAL A CA 1
ATOM 2567 C C . VAL A 1 334 ? 84.810 26.586 78.535 1.00 56.62 333 VAL A C 1
ATOM 2568 O O . VAL A 1 334 ? 84.900 26.699 77.315 1.00 52.85 333 VAL A O 1
ATOM 2572 N N . ARG A 1 335 ? 83.831 27.113 79.257 1.00 62.60 334 ARG A N 1
ATOM 2573 C CA . ARG A 1 335 ? 82.842 27.992 78.663 1.00 64.86 334 ARG A CA 1
ATOM 2574 C C . ARG A 1 335 ? 83.488 29.326 78.246 1.00 63.91 334 ARG A C 1
ATOM 2575 O O . ARG A 1 335 ? 83.320 29.780 77.107 1.00 61.94 334 ARG A O 1
ATOM 2583 N N . SER A 1 336 ? 84.243 29.936 79.158 1.00 61.70 335 SER A N 1
ATOM 2584 C CA . SER A 1 336 ? 84.827 31.247 78.895 1.00 59.28 335 SER A CA 1
ATOM 2585 C C . SER A 1 336 ? 86.343 31.208 78.661 1.00 57.26 335 SER A C 1
ATOM 2586 O O . SER A 1 336 ? 87.111 30.809 79.536 1.00 55.69 335 SER A O 1
ATOM 2589 N N . LEU A 1 337 ? 86.756 31.636 77.469 1.00 56.30 336 LEU A N 1
ATOM 2590 C CA . LEU A 1 337 ? 88.164 31.609 77.054 1.00 55.03 336 LEU A CA 1
ATOM 2591 C C . LEU A 1 337 ? 89.141 32.434 77.892 1.00 52.78 336 LEU A C 1
ATOM 2592 O O . LEU A 1 337 ? 90.251 31.975 78.159 1.00 51.88 336 LEU A O 1
ATOM 2597 N N . PRO A 1 338 ? 88.757 33.667 78.275 1.00 50.79 337 PRO A N 1
ATOM 2598 C CA . PRO A 1 338 ? 89.660 34.417 79.142 1.00 50.30 337 PRO A CA 1
ATOM 2599 C C . PRO A 1 338 ? 89.920 33.651 80.434 1.00 50.50 337 PRO A C 1
ATOM 2600 O O . PRO A 1 338 ? 91.060 33.572 80.887 1.00 49.22 337 PRO A O 1
ATOM 2604 N N . SER A 1 339 ? 88.859 33.059 80.978 1.00 52.88 338 SER A N 1
ATOM 2605 C CA . SER A 1 339 ? 88.889 32.268 82.212 1.00 54.82 338 SER A CA 1
ATOM 2606 C C . SER A 1 339 ? 90.097 31.365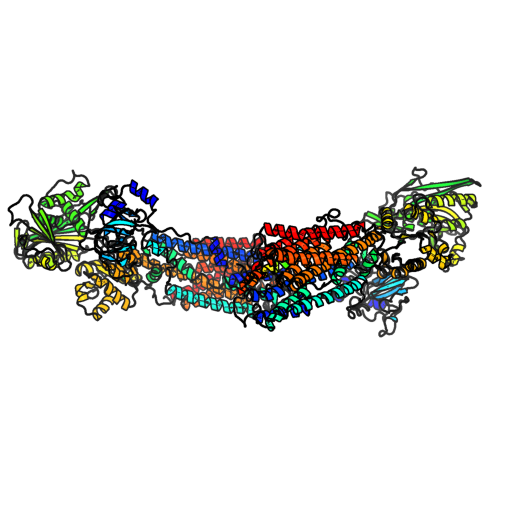 82.393 1.00 53.96 338 SER A C 1
ATOM 2607 O O . SER A 1 339 ? 90.567 31.188 83.520 1.00 55.70 338 SER A O 1
ATOM 2610 N N . VAL A 1 340 ? 90.581 30.778 81.303 1.00 49.53 339 VAL A N 1
ATOM 2611 C CA . VAL A 1 340 ? 91.723 29.874 81.388 1.00 50.48 339 VAL A CA 1
ATOM 2612 C C . VAL A 1 340 ? 92.961 30.565 81.971 1.00 51.82 339 VAL A C 1
ATOM 2613 O O . VAL A 1 340 ? 93.667 29.994 82.807 1.00 50.56 339 VAL A O 1
ATOM 2617 N N . GLU A 1 341 ? 93.204 31.798 81.532 1.00 54.87 340 GLU A N 1
ATOM 2618 C CA . GLU A 1 341 ? 94.317 32.596 82.015 1.00 59.23 340 GLU A CA 1
ATOM 2619 C C . GLU A 1 341 ? 94.174 32.794 83.527 1.00 58.44 340 GLU A C 1
ATOM 2620 O O . GLU A 1 341 ? 95.133 32.610 84.279 1.00 62.43 340 GLU A O 1
ATOM 2626 N N . THR A 1 342 ? 92.967 33.136 83.966 1.00 54.02 341 THR A N 1
ATOM 2627 C CA . THR A 1 342 ? 92.657 33.211 85.386 1.00 51.49 341 THR A CA 1
ATOM 2628 C C . THR A 1 342 ? 92.902 31.860 86.038 1.00 49.57 341 THR A C 1
ATOM 2629 O O . THR A 1 342 ? 93.629 31.772 87.016 1.00 51.97 341 THR A O 1
ATOM 2633 N N . LEU A 1 343 ? 92.319 30.809 85.473 1.00 46.55 342 LEU A N 1
ATOM 2634 C CA . LEU A 1 343 ? 92.394 29.473 86.049 1.00 46.44 342 LEU A CA 1
ATOM 2635 C C . LEU A 1 343 ? 93.749 29.134 86.684 1.00 46.76 342 LEU A C 1
ATOM 2636 O O . LEU A 1 343 ? 93.810 28.426 87.694 1.00 45.74 342 LEU A O 1
ATOM 2641 N N . GLY A 1 344 ? 94.828 29.638 86.094 1.00 47.94 343 GLY A N 1
ATOM 2642 C CA . GLY A 1 344 ? 96.164 29.443 86.648 1.00 49.89 343 GLY A CA 1
ATOM 2643 C C . GLY A 1 344 ? 96.306 30.059 88.030 1.00 51.09 343 GLY A C 1
ATOM 2644 O O . GLY A 1 344 ? 96.750 29.402 88.976 1.00 52.81 343 GLY A O 1
ATOM 2645 N N . CYS A 1 345 ? 95.897 31.319 88.139 1.00 50.96 344 CYS A N 1
ATOM 2646 C CA . CYS A 1 345 ? 95.993 32.098 89.374 1.00 52.65 344 CYS A CA 1
ATOM 2647 C C . CYS A 1 345 ? 95.028 31.662 90.486 1.00 51.00 344 CYS A C 1
ATOM 2648 O O . CYS A 1 345 ? 95.000 32.274 91.562 1.00 51.03 344 CYS A O 1
ATOM 2651 N N . THR A 1 346 ? 94.226 30.628 90.232 1.00 48.70 345 THR A N 1
ATOM 2652 C CA . THR A 1 346 ? 93.246 30.165 91.211 1.00 44.74 345 THR A CA 1
ATOM 2653 C C . THR A 1 346 ? 93.939 29.966 92.529 1.00 42.02 345 THR A C 1
ATOM 2654 O O . THR A 1 346 ? 94.925 29.220 92.605 1.00 41.12 345 THR A O 1
ATOM 2658 N N . SER A 1 347 ? 93.434 30.654 93.551 1.00 39.27 346 SER A N 1
ATOM 2659 C CA . SER A 1 347 ? 93.995 30.561 94.897 1.00 39.08 346 SER A CA 1
ATOM 2660 C C . SER A 1 347 ? 93.088 29.828 95.879 1.00 39.41 346 SER A C 1
ATOM 2661 O O . SER A 1 347 ? 93.578 29.285 96.882 1.00 39.02 346 SER A O 1
ATOM 2664 N N . VAL A 1 348 ? 91.778 29.823 95.585 1.00 38.72 347 VAL A N 1
ATOM 2665 C CA . VAL A 1 348 ? 90.755 29.190 96.439 1.00 37.01 347 VAL A CA 1
ATOM 2666 C C . VAL A 1 348 ? 89.661 28.480 95.627 1.00 35.17 347 VAL A C 1
ATOM 2667 O O . VAL A 1 348 ? 89.199 28.991 94.606 1.00 33.98 347 VAL A O 1
ATOM 2671 N N . ILE A 1 349 ? 89.254 27.303 96.099 1.00 33.57 348 ILE A N 1
ATOM 2672 C CA . ILE A 1 349 ? 88.141 26.558 95.527 1.00 32.35 348 ILE A CA 1
ATOM 2673 C C . ILE A 1 349 ? 87.077 26.283 96.594 1.00 34.66 348 ILE A C 1
ATOM 2674 O O . ILE A 1 349 ? 87.349 25.560 97.564 1.00 35.93 348 ILE A O 1
ATOM 2679 N N . CYS A 1 350 ? 85.877 26.849 96.422 1.00 36.17 349 CYS A N 1
ATOM 2680 C CA . CYS A 1 350 ? 84.725 26.489 97.253 1.00 36.79 349 CYS A CA 1
ATOM 2681 C C . CYS A 1 350 ? 83.912 25.447 96.563 1.00 35.42 349 CYS A C 1
ATOM 2682 O O . CYS A 1 350 ? 83.187 25.749 95.619 1.00 35.76 349 CYS A O 1
ATOM 2685 N N . SER A 1 351 ? 84.032 24.219 97.043 1.00 34.58 350 SER A N 1
ATOM 2686 C CA . SER A 1 351 ? 83.309 23.113 96.479 1.00 35.17 350 SER A CA 1
ATOM 2687 C C . SER A 1 351 ? 82.212 22.640 97.413 1.00 37.51 350 SER A C 1
ATOM 2688 O O . SER A 1 351 ? 82.383 22.627 98.637 1.00 38.44 350 SER A O 1
ATOM 2691 N N . ASP A 1 352 ? 81.082 22.251 96.824 1.00 39.34 351 ASP A N 1
ATOM 2692 C CA . ASP A 1 352 ? 80.015 21.583 97.552 1.00 38.77 351 ASP A CA 1
ATOM 2693 C C . ASP A 1 352 ? 80.428 20.148 97.808 1.00 38.67 351 ASP A C 1
ATOM 2694 O O . ASP A 1 352 ? 81.240 19.585 97.070 1.00 39.54 351 ASP A O 1
ATOM 2699 N N . LYS A 1 353 ? 79.891 19.550 98.861 1.00 37.97 352 LYS A N 1
ATOM 2700 C CA . LYS A 1 353 ? 80.386 18.251 99.280 1.00 36.43 352 LYS A CA 1
ATOM 2701 C C . LYS A 1 353 ? 79.728 17.143 98.479 1.00 34.99 352 LYS A C 1
ATOM 2702 O O . LYS A 1 353 ? 80.365 16.480 97.652 1.00 32.53 352 LYS A O 1
ATOM 2708 N N . THR A 1 354 ? 78.438 16.977 98.734 1.00 35.20 353 THR A N 1
ATOM 2709 C CA . THR A 1 354 ? 77.619 15.944 98.116 1.00 37.59 353 THR A CA 1
ATOM 2710 C C . THR A 1 354 ? 77.705 15.956 96.597 1.00 36.37 353 THR A C 1
ATOM 2711 O O . THR A 1 354 ? 77.450 16.984 95.959 1.00 36.20 353 THR A O 1
ATOM 2715 N N . GLY A 1 355 ? 78.084 14.814 96.032 1.00 35.35 354 GLY A N 1
ATOM 2716 C CA . GLY A 1 355 ? 78.125 14.658 94.580 1.00 35.40 354 GLY A CA 1
ATOM 2717 C C . GLY A 1 355 ? 79.414 15.105 93.918 1.00 35.63 354 GLY A C 1
ATOM 2718 O O . GLY A 1 355 ? 79.791 14.574 92.868 1.00 36.99 354 GLY A O 1
ATOM 2719 N N . THR A 1 356 ? 80.093 16.074 94.527 1.00 34.30 355 THR A N 1
ATOM 2720 C CA . THR A 1 356 ? 81.320 16.608 93.968 1.00 32.32 355 THR A CA 1
ATOM 2721 C C . THR A 1 356 ? 82.514 16.066 94.732 1.00 31.33 355 THR A C 1
ATOM 2722 O O . THR A 1 356 ? 83.453 15.556 94.128 1.00 30.73 355 THR A O 1
ATOM 2726 N N . LEU A 1 357 ? 82.473 16.169 96.054 1.00 30.54 356 LEU A N 1
ATOM 2727 C CA . LEU A 1 357 ? 83.484 15.524 96.872 1.00 31.18 356 LEU A CA 1
ATOM 2728 C C . LEU A 1 357 ? 83.123 14.052 97.069 1.00 33.06 356 LEU A C 1
ATOM 2729 O O . LEU A 1 357 ? 84.005 13.189 97.156 1.00 33.77 356 LEU A O 1
ATOM 2734 N N . THR A 1 358 ? 81.821 13.773 97.125 1.00 34.02 357 THR A N 1
ATOM 2735 C CA . THR A 1 358 ? 81.328 12.407 97.294 1.00 34.31 357 THR A CA 1
ATOM 2736 C C . THR A 1 358 ? 80.666 11.922 96.013 1.00 35.59 357 THR A C 1
ATOM 2737 O O . THR A 1 358 ? 80.405 12.705 95.105 1.00 35.76 357 THR A O 1
ATOM 2741 N N . THR A 1 359 ? 80.389 10.627 95.951 1.00 36.11 358 THR A N 1
ATOM 2742 C CA . THR A 1 359 ? 79.789 10.028 94.771 1.00 37.04 358 THR A CA 1
ATOM 2743 C C . THR A 1 359 ? 78.312 10.318 94.675 1.00 35.99 358 THR A C 1
ATOM 2744 O O . THR A 1 359 ? 77.748 10.326 93.591 1.00 34.66 358 THR A O 1
ATOM 2748 N N . ASN A 1 360 ? 77.690 10.555 95.822 1.00 37.11 359 ASN A N 1
ATOM 2749 C CA . ASN A 1 360 ? 76.243 10.620 95.906 1.00 38.12 359 ASN A CA 1
ATOM 2750 C C . ASN A 1 360 ? 75.634 9.254 95.540 1.00 40.63 359 ASN A C 1
ATOM 2751 O O . ASN A 1 360 ? 74.613 9.157 94.860 1.00 40.69 359 ASN A O 1
ATOM 2756 N N . GLN A 1 361 ? 76.301 8.199 96.002 1.00 44.23 360 GLN A N 1
ATOM 2757 C CA . GLN A 1 361 ? 75.834 6.831 95.866 1.00 44.63 360 GLN A CA 1
ATOM 2758 C C . GLN A 1 361 ? 75.162 6.433 97.181 1.00 44.32 360 GLN A C 1
ATOM 2759 O O . GLN A 1 361 ? 75.674 5.604 97.943 1.00 50.72 360 GLN A O 1
ATOM 2765 N N . MET A 1 362 ? 74.009 7.035 97.443 1.00 39.46 361 MET A N 1
ATOM 2766 C CA . MET A 1 362 ? 73.344 6.919 98.735 1.00 36.74 361 MET A CA 1
ATOM 2767 C C . MET A 1 362 ? 72.861 5.504 99.089 1.00 35.44 361 MET A C 1
ATOM 2768 O O . MET A 1 362 ? 72.290 4.805 98.248 1.00 34.97 361 MET A O 1
ATOM 2773 N N . SER A 1 363 ? 73.096 5.100 100.340 1.00 34.13 362 SER A N 1
ATOM 2774 C CA . SER A 1 363 ? 72.647 3.808 100.885 1.00 34.44 362 SER A CA 1
ATOM 2775 C C . SER A 1 363 ? 72.678 3.796 102.419 1.00 33.54 362 SER A C 1
ATOM 2776 O O . SER A 1 363 ? 73.594 4.353 103.020 1.00 33.99 362 SER A O 1
ATOM 2779 N N . VAL A 1 364 ? 71.705 3.131 103.045 1.00 32.09 363 VAL A N 1
ATOM 2780 C CA . VAL A 1 364 ? 71.630 3.015 104.518 1.00 30.48 363 VAL A CA 1
ATOM 2781 C C . VAL A 1 364 ? 72.492 1.875 105.078 1.00 31.14 363 VAL A C 1
ATOM 2782 O O . VAL A 1 364 ? 72.163 0.706 104.888 1.00 31.39 363 VAL A O 1
ATOM 2786 N N . CYS A 1 365 ? 73.578 2.212 105.775 1.00 32.47 364 CYS A N 1
ATOM 2787 C CA . CYS A 1 365 ? 74.462 1.197 106.387 1.00 33.11 364 CYS A CA 1
ATOM 2788 C C . CYS A 1 365 ? 73.914 0.631 107.670 1.00 31.57 364 CYS A C 1
ATOM 2789 O O . CYS A 1 365 ? 74.023 -0.553 107.919 1.00 32.36 364 CYS A O 1
ATOM 2792 N N . LYS A 1 366 ? 73.358 1.490 108.505 1.00 29.80 365 LYS A N 1
ATOM 2793 C CA . LYS A 1 366 ? 73.001 1.094 109.831 1.00 29.10 365 LYS A CA 1
ATOM 2794 C C . LYS A 1 366 ? 71.709 1.756 110.230 1.00 27.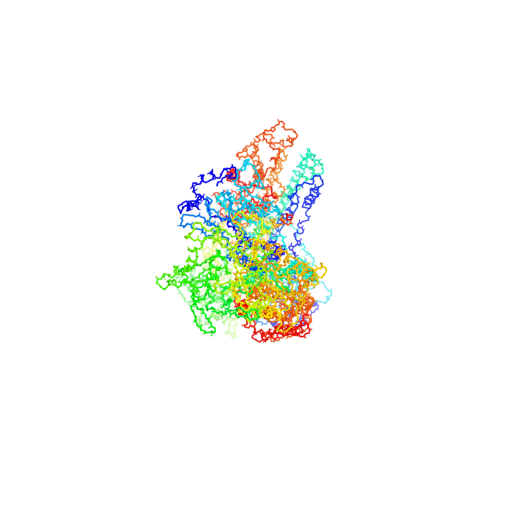63 365 LYS A C 1
ATOM 2795 O O . LYS A 1 366 ? 71.280 2.727 109.614 1.00 26.41 365 LYS A O 1
ATOM 2801 N N . MET A 1 367 ? 71.102 1.219 111.281 1.00 27.14 366 MET A N 1
ATOM 2802 C CA . MET A 1 367 ? 69.840 1.698 111.800 1.00 27.06 366 MET A CA 1
ATOM 2803 C C . MET A 1 367 ? 69.629 1.093 113.168 1.00 26.63 366 MET A C 1
ATOM 2804 O O . MET A 1 367 ? 70.009 -0.041 113.408 1.00 26.90 366 MET A O 1
ATOM 2809 N N . PHE A 1 368 ? 69.020 1.844 114.069 1.00 26.70 367 PHE A N 1
ATOM 2810 C CA . PHE A 1 368 ? 68.630 1.277 115.339 1.00 26.37 367 PHE A CA 1
ATOM 2811 C C . PHE A 1 368 ? 67.194 1.608 115.697 1.00 27.90 367 PHE A C 1
ATOM 2812 O O . PHE A 1 368 ? 66.569 2.492 115.088 1.00 26.57 367 PHE A O 1
ATOM 2820 N N . ILE A 1 369 ? 66.689 0.856 116.676 1.00 30.33 368 ILE A N 1
ATOM 2821 C CA . ILE A 1 369 ? 65.368 1.038 117.280 1.00 32.29 368 ILE A CA 1
ATOM 2822 C C . ILE A 1 369 ? 65.541 0.767 118.769 1.00 35.83 368 ILE A C 1
ATOM 2823 O O . ILE A 1 369 ? 66.548 0.190 119.187 1.00 36.25 368 ILE A O 1
ATOM 2828 N N . ILE A 1 370 ? 64.570 1.173 119.574 1.00 40.88 369 ILE A N 1
ATOM 2829 C CA . ILE A 1 370 ? 64.656 0.915 121.003 1.00 45.89 369 ILE A CA 1
ATOM 2830 C C . ILE A 1 370 ? 64.401 -0.549 121.341 1.00 52.17 369 ILE A C 1
ATOM 2831 O O . ILE A 1 370 ? 63.379 -1.136 120.948 1.00 52.30 369 ILE A O 1
ATOM 2836 N N . ASP A 1 371 ? 65.357 -1.127 122.065 1.00 61.55 370 ASP A N 1
ATOM 2837 C CA . ASP A 1 371 ? 65.271 -2.507 122.530 1.00 68.91 370 ASP A CA 1
ATOM 2838 C C . ASP A 1 371 ? 64.498 -2.589 123.838 1.00 71.59 370 ASP A C 1
ATOM 2839 O O . ASP A 1 371 ? 63.434 -3.213 123.902 1.00 72.59 370 ASP A O 1
ATOM 2844 N N . LYS A 1 372 ? 65.050 -1.980 124.883 1.00 73.13 371 LYS A N 1
ATOM 2845 C CA . LYS A 1 372 ? 64.360 -1.909 126.160 1.00 75.64 371 LYS A CA 1
ATOM 2846 C C . LYS A 1 372 ? 64.668 -0.632 126.912 1.00 72.16 371 LYS A C 1
ATOM 2847 O O . LYS A 1 372 ? 65.779 -0.107 126.861 1.00 68.88 371 LYS A O 1
ATOM 2853 N N . VAL A 1 373 ? 63.652 -0.139 127.604 1.00 71.00 372 VAL A N 1
ATOM 2854 C CA . VAL A 1 373 ? 63.781 1.022 128.453 1.00 71.81 372 VAL A CA 1
ATOM 2855 C C . VAL A 1 373 ? 63.210 0.695 129.821 1.00 75.79 372 VAL A C 1
ATOM 2856 O O . VAL A 1 373 ? 62.071 0.248 129.942 1.00 76.72 372 VAL A O 1
ATOM 2860 N N . ASP A 1 374 ? 64.023 0.913 130.843 1.00 83.52 373 ASP A N 1
ATOM 2861 C CA . ASP A 1 374 ? 63.600 0.752 132.218 1.00 94.98 373 ASP A CA 1
ATOM 2862 C C . ASP A 1 374 ? 64.190 1.921 133.012 1.00 100.89 373 ASP A C 1
ATOM 2863 O O . ASP A 1 374 ? 65.273 1.796 133.583 1.00 108.01 373 ASP A O 1
ATOM 2868 N N . GLY A 1 375 ? 63.495 3.064 133.007 1.00 99.09 374 GLY A N 1
ATOM 2869 C CA . GLY A 1 375 ? 63.904 4.251 133.775 1.00 96.19 374 GLY A CA 1
ATOM 2870 C C . GLY A 1 375 ? 65.251 4.850 133.401 1.00 98.26 374 GLY A C 1
ATOM 2871 O O . GLY A 1 375 ? 65.297 5.875 132.721 1.00 98.13 374 GLY A O 1
ATOM 2872 N N . ASP A 1 376 ? 66.336 4.217 133.868 1.00 101.91 375 ASP A N 1
ATOM 2873 C CA . ASP A 1 376 ? 67.726 4.624 133.566 1.00 104.42 375 ASP A CA 1
ATOM 2874 C C . ASP A 1 376 ? 68.469 3.602 132.699 1.00 104.05 375 ASP A C 1
ATOM 2875 O O . ASP A 1 376 ? 69.606 3.839 132.290 1.00 103.69 375 ASP A O 1
ATOM 2880 N N . PHE A 1 377 ? 67.835 2.463 132.442 1.00 104.55 376 PHE A N 1
ATOM 2881 C CA . PHE A 1 377 ? 68.395 1.470 131.536 1.00 103.74 376 PHE A CA 1
ATOM 2882 C C . PHE A 1 377 ? 67.831 1.760 130.153 1.00 100.05 376 PHE A C 1
ATOM 2883 O O . PHE A 1 377 ? 66.631 2.000 130.000 1.00 105.86 376 PHE A O 1
ATOM 2891 N N . CYS A 1 378 ? 68.701 1.771 129.152 1.00 89.45 377 CYS A N 1
ATOM 2892 C CA . CYS A 1 378 ? 68.273 2.015 127.784 1.00 77.19 377 CYS A CA 1
ATOM 2893 C C . CYS A 1 378 ? 69.136 1.203 126.830 1.00 71.03 377 CYS A C 1
ATOM 2894 O O . CYS A 1 378 ? 70.338 1.442 126.687 1.00 69.59 377 CYS A O 1
ATOM 2897 N N . SER A 1 379 ? 68.515 0.215 126.202 1.00 65.17 378 SER A N 1
ATOM 2898 C CA . SER A 1 379 ? 69.203 -0.619 125.235 1.00 61.74 378 SER A CA 1
ATOM 2899 C C . SER A 1 379 ? 68.707 -0.306 123.824 1.00 58.97 378 SER A C 1
ATOM 2900 O O . SER A 1 379 ? 67.514 -0.049 123.605 1.00 58.89 378 SER A O 1
ATOM 2903 N N . LEU A 1 380 ? 69.633 -0.313 122.872 1.00 52.18 379 LEU A N 1
ATOM 2904 C CA . LEU A 1 380 ? 69.279 -0.110 121.479 1.00 47.98 379 LEU A CA 1
ATOM 2905 C C . LEU A 1 380 ? 69.417 -1.395 120.683 1.00 46.35 379 LEU A C 1
ATOM 2906 O O . LEU A 1 380 ? 70.215 -2.269 121.028 1.00 45.62 379 LEU A O 1
ATOM 2911 N N . ASN A 1 381 ? 68.625 -1.508 119.621 1.00 44.19 380 ASN A N 1
ATOM 2912 C CA . ASN A 1 381 ? 68.780 -2.588 118.660 1.00 42.67 380 ASN A CA 1
ATOM 2913 C C . ASN A 1 381 ? 69.464 -2.083 117.394 1.00 42.21 380 ASN A C 1
ATOM 2914 O O . ASN A 1 381 ? 68.814 -1.531 116.513 1.00 43.05 380 ASN A O 1
ATOM 2919 N N . GLU A 1 382 ? 70.782 -2.254 117.318 1.00 41.10 381 GLU A N 1
ATOM 2920 C CA . GLU A 1 382 ? 71.564 -1.744 116.192 1.00 39.28 381 GLU A CA 1
ATOM 2921 C C . GLU A 1 382 ? 71.698 -2.797 115.123 1.00 36.48 381 GLU A C 1
ATOM 2922 O O . GLU A 1 382 ? 71.951 -3.954 115.411 1.00 37.19 381 GLU A O 1
ATOM 2928 N N . PHE A 1 383 ? 71.552 -2.368 113.881 1.00 34.93 382 PHE A N 1
ATOM 2929 C CA . PHE A 1 383 ? 71.601 -3.248 112.736 1.00 34.27 382 PHE A CA 1
ATOM 2930 C C . PHE A 1 383 ? 72.514 -2.670 111.670 1.00 35.65 382 PHE A C 1
ATOM 2931 O O . PHE A 1 383 ? 72.690 -1.462 111.578 1.00 38.26 382 PHE A O 1
ATOM 2939 N N . SER A 1 384 ? 73.078 -3.542 110.851 1.00 35.56 383 SER A N 1
ATOM 2940 C CA . SER A 1 384 ? 73.823 -3.125 109.697 1.00 36.33 383 SER A CA 1
ATOM 2941 C C . SER A 1 384 ? 73.152 -3.738 108.504 1.00 35.95 383 SER A C 1
ATOM 2942 O O . SER A 1 384 ? 72.587 -4.814 108.609 1.00 36.32 383 SER A O 1
ATOM 2945 N N . ILE A 1 385 ? 73.200 -3.040 107.376 1.00 36.49 384 ILE A N 1
ATOM 2946 C CA . ILE A 1 385 ? 72.648 -3.535 106.123 1.00 36.83 384 ILE A CA 1
ATOM 2947 C C . ILE A 1 385 ? 73.812 -3.683 105.142 1.00 38.45 384 ILE A C 1
ATOM 2948 O O . ILE A 1 385 ? 74.754 -2.885 105.183 1.00 39.24 384 ILE A O 1
ATOM 2953 N N . THR A 1 386 ? 73.760 -4.701 104.275 1.00 39.55 385 THR A N 1
ATOM 2954 C CA . THR A 1 386 ? 74.832 -4.930 103.286 1.00 39.35 385 THR A CA 1
ATOM 2955 C C . THR A 1 386 ? 74.422 -4.532 101.861 1.00 39.76 385 THR A C 1
ATOM 2956 O O . THR A 1 386 ? 73.268 -4.710 101.461 1.00 39.13 385 THR A O 1
ATOM 2960 N N . GLY A 1 387 ? 75.386 -4.010 101.104 1.00 40.57 386 GLY A N 1
ATOM 2961 C CA . GLY A 1 387 ? 75.173 -3.623 99.711 1.00 42.51 386 GLY A CA 1
ATOM 2962 C C . GLY A 1 387 ? 74.957 -2.129 99.590 1.00 44.84 386 GLY A C 1
ATOM 2963 O O . GLY A 1 387 ? 73.967 -1.599 100.088 1.00 44.31 386 GLY A O 1
ATOM 2964 N N . SER A 1 388 ? 75.883 -1.446 98.925 1.00 44.51 387 SER A N 1
ATOM 2965 C CA . SER A 1 388 ? 75.860 0.005 98.896 1.00 43.77 387 SER A CA 1
ATOM 2966 C C . SER A 1 388 ? 75.151 0.523 97.657 1.00 42.99 387 SER A C 1
ATOM 2967 O O . SER A 1 388 ? 74.819 1.707 97.556 1.00 45.15 387 SER A O 1
ATOM 2970 N N . THR A 1 389 ? 74.910 -0.374 96.716 1.00 41.14 388 THR A N 1
ATOM 2971 C CA . THR A 1 389 ? 74.212 -0.034 95.495 1.00 40.66 388 THR A CA 1
ATOM 2972 C C . THR A 1 389 ? 72.732 0.184 95.797 1.00 40.33 388 THR A C 1
ATOM 2973 O O . THR A 1 389 ? 72.248 -0.277 96.835 1.00 40.57 388 THR A O 1
ATOM 2977 N N . TYR A 1 390 ? 72.019 0.880 94.899 1.00 39.81 389 TYR A N 1
ATOM 2978 C CA . TYR A 1 390 ? 70.565 1.102 95.042 1.00 37.92 389 TYR A CA 1
ATOM 2979 C C . TYR A 1 390 ? 69.763 -0.165 94.802 1.00 38.57 389 TYR A C 1
ATOM 2980 O O . TYR A 1 390 ? 68.555 -0.163 94.979 1.00 37.53 389 TYR A O 1
ATOM 2989 N N . ALA A 1 391 ? 70.455 -1.230 94.380 1.00 41.73 390 ALA A N 1
ATOM 2990 C CA . ALA A 1 391 ? 69.913 -2.594 94.213 1.00 41.85 390 ALA A CA 1
ATOM 2991 C C . ALA A 1 391 ? 69.311 -3.179 95.492 1.00 41.71 390 ALA A C 1
ATOM 2992 O O . ALA A 1 391 ? 69.955 -3.176 96.546 1.00 43.39 390 ALA A O 1
ATOM 2994 N N . PRO A 1 392 ? 68.086 -3.706 95.401 1.00 40.69 391 PRO A N 1
ATOM 2995 C CA . PRO A 1 392 ? 67.442 -4.296 96.556 1.00 40.19 391 PRO A CA 1
ATOM 2996 C C . PRO A 1 392 ? 68.010 -5.670 96.810 1.00 39.85 391 PRO A C 1
ATOM 2997 O O . PRO A 1 392 ? 67.264 -6.619 96.944 1.00 40.63 391 PRO A O 1
ATOM 3001 N N . GLU A 1 393 ? 69.327 -5.777 96.859 1.00 41.08 392 GLU A N 1
ATOM 3002 C CA . GLU A 1 393 ? 69.963 -7.047 97.127 1.00 44.50 392 GLU A CA 1
ATOM 3003 C C . GLU A 1 393 ? 70.983 -6.879 98.253 1.00 44.11 392 GLU A C 1
ATOM 3004 O O . GLU A 1 393 ? 72.055 -6.305 98.054 1.00 45.19 392 GLU A O 1
ATOM 3010 N N . GLY A 1 394 ? 70.646 -7.368 99.440 1.00 42.09 393 GLY A N 1
ATOM 3011 C CA . GLY A 1 394 ? 71.554 -7.294 100.578 1.00 40.26 393 GLY A CA 1
ATOM 3012 C C . GLY A 1 394 ? 70.928 -7.927 101.791 1.00 40.81 393 GLY A C 1
ATOM 3013 O O . GLY A 1 394 ? 69.848 -8.494 101.711 1.00 39.13 393 GLY A O 1
ATOM 3014 N N . GLU A 1 395 ? 71.595 -7.824 102.930 1.00 44.47 394 GLU A N 1
ATOM 3015 C CA . GLU A 1 395 ? 71.100 -8.480 104.140 1.00 48.71 394 GLU A CA 1
ATOM 3016 C C . GLU A 1 395 ? 71.261 -7.656 105.425 1.00 47.26 394 GLU A C 1
ATOM 3017 O O . GLU A 1 395 ? 72.222 -6.892 105.564 1.00 47.97 394 GLU A O 1
ATOM 3023 N N . VAL A 1 396 ? 70.305 -7.813 106.344 1.00 42.78 395 VAL A N 1
ATOM 3024 C CA . VAL A 1 396 ? 70.295 -7.091 107.608 1.00 39.56 395 VAL A CA 1
ATOM 3025 C C . VAL A 1 396 ? 70.889 -7.961 108.708 1.00 39.23 395 VAL A C 1
ATOM 3026 O O . VAL A 1 396 ? 70.349 -9.009 109.052 1.00 39.73 395 VAL A O 1
ATOM 3030 N N . LEU A 1 397 ? 72.014 -7.521 109.252 1.00 39.08 396 LEU A N 1
ATOM 3031 C CA . LEU A 1 397 ? 72.690 -8.267 110.293 1.00 39.25 396 LEU A CA 1
ATOM 3032 C C . LEU A 1 397 ? 72.451 -7.651 111.646 1.00 38.82 396 LEU A C 1
ATOM 3033 O O . LEU A 1 397 ? 72.236 -6.460 111.773 1.00 39.50 396 LEU A O 1
ATOM 3038 N N . LYS A 1 398 ? 72.486 -8.477 112.671 1.00 41.07 397 LYS A N 1
ATOM 3039 C CA . LYS A 1 398 ? 72.620 -7.973 114.020 1.00 43.43 397 LYS A CA 1
ATOM 3040 C C . LYS A 1 398 ? 73.843 -8.643 114.628 1.00 44.25 397 LYS A C 1
ATOM 3041 O O . LYS A 1 398 ? 73.976 -9.862 114.554 1.00 44.89 397 LYS A O 1
ATOM 3047 N N . ASN A 1 399 ? 74.747 -7.851 115.194 1.00 45.63 398 ASN A N 1
ATOM 3048 C CA . ASN A 1 399 ? 76.004 -8.384 115.716 1.00 50.20 398 ASN A CA 1
ATOM 3049 C C . ASN A 1 399 ? 76.704 -9.327 114.738 1.00 53.54 398 ASN A C 1
ATOM 3050 O O . ASN A 1 399 ? 77.161 -10.408 115.127 1.00 53.23 398 ASN A O 1
ATOM 3055 N N . ASP A 1 400 ? 76.768 -8.929 113.468 1.00 58.60 399 ASP A N 1
ATOM 3056 C CA . ASP A 1 400 ? 77.473 -9.704 112.437 1.00 63.57 399 ASP A CA 1
ATOM 3057 C C . ASP A 1 400 ? 76.742 -11.009 112.048 1.00 63.38 399 ASP A C 1
ATOM 3058 O O . ASP A 1 400 ? 77.299 -11.873 111.355 1.00 62.21 399 ASP A O 1
ATOM 3063 N N . LYS A 1 401 ? 75.494 -11.140 112.493 1.00 59.98 400 LYS A N 1
ATOM 3064 C CA . LYS A 1 401 ? 74.680 -12.305 112.181 1.00 58.25 400 LYS A CA 1
ATOM 3065 C C . LYS A 1 401 ? 73.399 -11.859 111.492 1.00 54.39 400 LYS A C 1
ATOM 3066 O O . LYS A 1 401 ? 72.647 -11.077 112.063 1.00 55.50 400 LYS A O 1
ATOM 3072 N N . PRO A 1 402 ? 73.145 -12.348 110.261 1.00 52.36 401 PRO A N 1
ATOM 3073 C CA . PRO A 1 402 ? 71.931 -11.969 109.516 1.00 50.56 401 PRO A CA 1
ATOM 3074 C C . PRO A 1 402 ? 70.675 -12.353 110.275 1.00 47.79 401 PRO A C 1
ATOM 3075 O O . PRO A 1 402 ? 70.665 -13.381 110.943 1.00 49.57 401 PRO A O 1
ATOM 3079 N N . ILE A 1 403 ? 69.642 -11.523 110.196 1.00 44.15 402 ILE A N 1
ATOM 3080 C CA . ILE A 1 403 ? 68.389 -11.797 110.898 1.00 44.10 402 ILE A CA 1
ATOM 3081 C C . ILE A 1 403 ? 67.204 -11.480 109.998 1.00 44.93 402 ILE A C 1
ATOM 3082 O O . ILE A 1 403 ? 67.371 -10.920 108.914 1.00 43.81 402 ILE A O 1
ATOM 3087 N N . ARG A 1 404 ? 66.012 -11.845 110.459 1.00 48.19 403 ARG A N 1
ATOM 3088 C CA . ARG A 1 404 ? 64.782 -11.542 109.750 1.00 52.31 403 ARG A CA 1
ATOM 3089 C C . ARG A 1 404 ? 64.126 -10.314 110.353 1.00 52.00 403 ARG A C 1
ATOM 3090 O O . ARG A 1 404 ? 63.404 -10.397 111.348 1.00 51.15 403 ARG A O 1
ATOM 3098 N N . SER A 1 405 ? 64.380 -9.172 109.730 1.00 54.30 404 SER A N 1
ATOM 3099 C CA . SER A 1 405 ? 63.883 -7.878 110.207 1.00 53.99 404 SER A CA 1
ATOM 3100 C C . SER A 1 405 ? 62.386 -7.821 110.586 1.00 53.02 404 SER A C 1
ATOM 3101 O O . SER A 1 405 ? 62.028 -7.113 111.527 1.00 53.11 404 SER A O 1
ATOM 3104 N N . GLY A 1 406 ? 61.531 -8.570 109.880 1.00 52.96 405 GLY A N 1
ATOM 3105 C CA . GLY A 1 406 ? 60.091 -8.644 110.198 1.00 52.83 405 GLY A CA 1
ATOM 3106 C C . GLY A 1 406 ? 59.785 -9.085 111.628 1.00 54.59 405 GLY A C 1
ATOM 3107 O O . GLY A 1 406 ? 58.720 -8.781 112.169 1.00 53.20 405 GLY A O 1
ATOM 3108 N N . GLN A 1 407 ? 60.738 -9.785 112.246 1.00 56.13 406 GLN A N 1
ATOM 3109 C CA . GLN A 1 407 ? 60.622 -10.262 113.627 1.00 55.99 406 GLN A CA 1
ATOM 3110 C C . GLN A 1 407 ? 60.874 -9.195 114.698 1.00 55.85 406 GLN A C 1
ATOM 3111 O O . GLN A 1 407 ? 60.842 -9.488 115.891 1.00 56.81 406 GLN A O 1
ATOM 3117 N N . PHE A 1 408 ? 61.136 -7.963 114.272 1.00 52.93 407 PHE A N 1
ATOM 3118 C CA . PHE A 1 408 ? 61.361 -6.866 115.186 1.00 47.19 407 PHE A CA 1
ATOM 3119 C C . PHE A 1 408 ? 60.329 -5.821 114.858 1.00 49.32 407 PHE A C 1
ATOM 3120 O O . PHE A 1 408 ? 60.311 -5.280 113.751 1.00 48.83 407 PHE A O 1
ATOM 3128 N N . ASP A 1 409 ? 59.454 -5.563 115.822 1.00 52.96 408 ASP A N 1
ATOM 3129 C CA . ASP A 1 409 ? 58.324 -4.668 115.626 1.00 53.76 408 ASP A CA 1
ATOM 3130 C C . ASP A 1 409 ? 58.787 -3.264 115.305 1.00 49.51 408 ASP A C 1
ATOM 3131 O O . ASP A 1 409 ? 58.266 -2.632 114.390 1.00 47.68 408 ASP A O 1
ATOM 3136 N N . GLY A 1 410 ? 59.771 -2.791 116.065 1.00 47.90 409 GLY A N 1
ATOM 3137 C CA . GLY A 1 410 ? 60.368 -1.480 115.840 1.00 45.61 409 GLY A CA 1
ATOM 3138 C C . GLY A 1 410 ? 60.729 -1.295 114.379 1.00 43.98 409 GLY A C 1
ATOM 3139 O O . GLY A 1 410 ? 60.278 -0.326 113.742 1.00 42.87 409 GLY A O 1
ATOM 3140 N N . LEU A 1 411 ? 61.521 -2.239 113.854 1.00 39.61 410 LEU A N 1
ATOM 3141 C CA . LEU A 1 411 ? 61.886 -2.268 112.437 1.00 37.08 410 LEU A CA 1
ATOM 3142 C C . LEU A 1 411 ? 60.682 -2.252 111.482 1.00 35.78 410 LEU A C 1
ATOM 3143 O O . LEU A 1 411 ? 60.760 -1.669 110.400 1.00 34.87 410 LEU A O 1
ATOM 3148 N N . VAL A 1 412 ? 59.579 -2.888 111.872 1.00 34.14 411 VAL A N 1
ATOM 3149 C CA . VAL A 1 412 ? 58.380 -2.874 111.033 1.00 34.37 411 VAL A CA 1
ATOM 3150 C C . VAL A 1 412 ? 57.897 -1.447 110.819 1.00 34.66 411 VAL A C 1
ATOM 3151 O O . VAL A 1 412 ? 57.791 -0.990 109.678 1.00 35.59 411 VAL A O 1
ATOM 3155 N N . GLU A 1 413 ? 57.614 -0.758 111.923 1.00 33.88 412 GLU A N 1
ATOM 3156 C CA . GLU A 1 413 ? 57.261 0.654 111.903 1.00 33.06 412 GLU A CA 1
ATOM 3157 C C . GLU A 1 413 ? 58.342 1.485 111.201 1.00 30.92 412 GLU A C 1
ATOM 3158 O O . GLU A 1 413 ? 58.020 2.361 110.400 1.00 28.79 412 GLU A O 1
ATOM 3164 N N . LEU A 1 414 ? 59.613 1.191 111.497 1.00 29.29 413 LEU A N 1
ATOM 3165 C CA . LEU A 1 414 ? 60.754 1.902 110.902 1.00 28.67 413 LEU A CA 1
ATOM 3166 C C . LEU A 1 414 ? 60.662 1.888 109.383 1.00 28.79 413 LEU A C 1
ATOM 3167 O O . LEU A 1 414 ? 60.801 2.928 108.728 1.00 27.42 413 LEU A O 1
ATOM 3172 N N . ALA A 1 415 ? 60.419 0.699 108.839 1.00 30.28 414 ALA A N 1
ATOM 3173 C CA . ALA A 1 415 ? 60.313 0.510 107.398 1.00 31.67 414 ALA A CA 1
ATOM 3174 C C . ALA A 1 415 ? 59.041 1.166 106.858 1.00 32.94 414 ALA A C 1
ATOM 3175 O O . ALA A 1 415 ? 59.038 1.716 105.757 1.00 34.00 414 ALA A O 1
ATOM 3177 N N . THR A 1 416 ? 57.967 1.117 107.640 1.00 33.04 415 THR A N 1
ATOM 3178 C CA . THR A 1 416 ? 56.717 1.756 107.258 1.00 33.70 415 THR A CA 1
ATOM 3179 C C . THR A 1 416 ? 56.927 3.253 107.054 1.00 34.26 415 THR A C 1
ATOM 3180 O O . THR A 1 416 ? 56.593 3.783 105.995 1.00 36.30 415 THR A O 1
ATOM 3184 N N . ILE A 1 417 ? 57.502 3.918 108.056 1.00 33.99 416 ILE A N 1
ATOM 3185 C CA . ILE A 1 417 ? 57.873 5.331 107.961 1.00 32.50 416 ILE A CA 1
ATOM 3186 C C . ILE A 1 417 ? 58.752 5.616 106.753 1.00 33.26 416 ILE A C 1
ATOM 3187 O O . ILE A 1 417 ? 58.554 6.614 106.081 1.00 34.80 416 ILE A O 1
ATOM 3192 N N . CYS A 1 418 ? 59.716 4.746 106.477 1.00 33.41 417 CYS A N 1
ATOM 3193 C CA . CYS A 1 418 ? 60.605 4.955 105.348 1.00 34.47 417 CYS A CA 1
ATOM 3194 C C . CYS A 1 418 ? 59.923 4.866 104.008 1.00 35.61 417 CYS A C 1
ATOM 3195 O O . CYS A 1 418 ? 60.255 5.622 103.102 1.00 36.83 417 CYS A O 1
ATOM 3198 N N . ALA A 1 419 ? 58.986 3.927 103.884 1.00 37.90 418 ALA A N 1
ATOM 3199 C CA . ALA A 1 419 ? 58.257 3.696 102.636 1.00 38.47 418 ALA A CA 1
ATOM 3200 C C . ALA A 1 419 ? 57.196 4.756 102.383 1.00 38.45 418 ALA A C 1
ATOM 3201 O O . ALA A 1 419 ? 56.871 5.045 101.230 1.00 38.76 418 ALA A O 1
ATOM 3203 N N . LEU A 1 420 ? 56.663 5.329 103.459 1.00 38.37 419 LEU A N 1
ATOM 3204 C CA . LEU A 1 420 ? 55.566 6.286 103.357 1.00 41.73 419 LEU A CA 1
ATOM 3205 C C . LEU A 1 420 ? 56.000 7.757 103.434 1.00 42.39 419 LEU A C 1
ATOM 3206 O O . LEU A 1 420 ? 55.295 8.642 102.952 1.00 41.51 419 LEU A O 1
ATOM 3211 N N . CYS A 1 421 ? 57.156 8.012 104.043 1.00 43.49 420 CYS A N 1
ATOM 3212 C CA . CYS A 1 421 ? 57.756 9.346 104.039 1.00 44.32 420 CYS A CA 1
ATOM 3213 C C . CYS A 1 421 ? 58.612 9.542 102.809 1.00 46.81 420 CYS A C 1
ATOM 3214 O O . CYS A 1 421 ? 59.539 10.347 102.807 1.00 47.40 420 CYS A O 1
ATOM 3217 N N . ASN A 1 422 ? 58.282 8.808 101.756 1.00 51.04 421 ASN A N 1
ATOM 3218 C CA . ASN A 1 422 ? 59.110 8.741 100.568 1.00 53.24 421 ASN A CA 1
ATOM 3219 C C . ASN A 1 422 ? 58.364 9.200 99.314 1.00 54.73 421 ASN A C 1
ATOM 3220 O O . ASN A 1 422 ? 57.178 8.906 99.136 1.00 56.56 421 ASN A O 1
ATOM 3225 N N . ASP A 1 423 ? 59.064 9.938 98.459 1.00 56.11 422 ASP A N 1
ATOM 3226 C CA . ASP A 1 423 ? 58.494 10.414 97.203 1.00 59.05 422 ASP A CA 1
ATOM 3227 C C . ASP A 1 423 ? 59.235 9.819 96.017 1.00 57.42 422 ASP A C 1
ATOM 3228 O O . ASP A 1 423 ? 58.754 9.883 94.890 1.00 58.61 422 ASP A O 1
ATOM 3233 N N . SER A 1 424 ? 60.407 9.246 96.276 1.00 57.14 423 SER A N 1
ATOM 3234 C CA . SER A 1 424 ? 61.197 8.586 95.236 1.00 58.24 423 SER A CA 1
ATOM 3235 C C . SER A 1 424 ? 60.814 7.117 95.109 1.00 56.48 423 SER A C 1
ATOM 3236 O O . SER A 1 424 ? 59.925 6.644 95.813 1.00 58.12 423 SER A O 1
ATOM 3239 N N . SER A 1 425 ? 61.466 6.406 94.194 1.00 56.81 424 SER A N 1
ATOM 3240 C CA . SER A 1 425 ? 61.247 4.963 94.012 1.00 58.13 424 SER A CA 1
ATOM 3241 C C . SER A 1 425 ? 62.395 4.331 93.228 1.00 59.44 424 SER A C 1
ATOM 3242 O O . SER A 1 425 ? 63.360 5.012 92.855 1.00 60.60 424 SER A O 1
ATOM 3245 N N . LEU A 1 426 ? 62.289 3.029 92.983 1.00 58.73 425 LEU A N 1
ATOM 3246 C CA . LEU A 1 426 ? 63.314 2.323 92.233 1.00 59.86 425 LEU A CA 1
ATOM 3247 C C . LEU A 1 426 ? 62.883 1.940 90.829 1.00 64.20 425 LEU A C 1
ATOM 3248 O O . LEU A 1 426 ? 61.690 1.857 90.520 1.00 66.48 425 LEU A O 1
ATOM 3253 N N . ASP A 1 427 ? 63.874 1.716 89.975 1.00 66.47 426 ASP A N 1
ATOM 3254 C CA . ASP A 1 427 ? 63.617 1.262 88.626 1.00 68.71 426 ASP A CA 1
ATOM 3255 C C . ASP A 1 427 ? 64.739 0.380 88.120 1.00 70.62 426 ASP A C 1
ATOM 3256 O O . ASP A 1 427 ? 65.923 0.743 88.191 1.00 66.36 426 ASP A O 1
ATOM 3261 N N . PHE A 1 428 ? 64.346 -0.784 87.611 1.00 74.81 427 PHE A N 1
ATOM 3262 C CA . PHE A 1 428 ? 65.286 -1.722 87.032 1.00 75.90 427 PHE A CA 1
ATOM 3263 C C . PHE A 1 428 ? 65.440 -1.453 85.544 1.00 74.05 427 PHE A C 1
ATOM 3264 O O . PHE A 1 428 ? 64.489 -1.566 84.778 1.00 73.97 427 PHE A O 1
ATOM 3272 N N . ASN A 1 429 ? 66.645 -1.079 85.148 1.00 72.61 428 ASN A N 1
ATOM 3273 C CA . ASN A 1 429 ? 66.944 -0.837 83.755 1.00 76.46 428 ASN A CA 1
ATOM 3274 C C . ASN A 1 429 ? 67.342 -2.157 83.107 1.00 81.31 428 ASN A C 1
ATOM 3275 O O . ASN A 1 429 ? 68.170 -2.880 83.656 1.00 84.91 428 ASN A O 1
ATOM 3280 N N . GLU A 1 430 ? 66.754 -2.486 81.957 1.00 84.94 429 GLU A N 1
ATOM 3281 C CA . GLU A 1 430 ? 67.100 -3.739 81.267 1.00 87.36 429 GLU A CA 1
ATOM 3282 C C . GLU A 1 430 ? 68.388 -3.625 80.464 1.00 89.37 429 GLU A C 1
ATOM 3283 O O . GLU A 1 430 ? 69.250 -4.501 80.553 1.00 89.19 429 GLU A O 1
ATOM 3289 N N . THR A 1 431 ? 68.501 -2.557 79.672 1.00 91.44 430 THR A N 1
ATOM 3290 C CA . THR A 1 431 ? 69.698 -2.294 78.866 1.00 92.57 430 THR A CA 1
ATOM 3291 C C . THR A 1 431 ? 70.937 -2.483 79.722 1.00 88.94 430 THR A C 1
ATOM 3292 O O . THR A 1 431 ? 71.767 -3.357 79.461 1.00 87.64 430 THR A O 1
ATOM 3296 N N . LYS A 1 432 ? 71.029 -1.658 80.760 1.00 87.47 431 LYS A N 1
ATOM 3297 C CA . LYS A 1 432 ? 72.150 -1.662 81.675 1.00 85.28 431 LYS A CA 1
ATOM 3298 C C . LYS A 1 432 ? 72.088 -2.888 82.590 1.00 82.96 431 LYS A C 1
ATOM 3299 O O . LYS A 1 432 ? 73.125 -3.404 83.010 1.00 86.26 431 LYS A O 1
ATOM 3305 N N . GLY A 1 433 ? 70.875 -3.360 82.878 1.00 77.51 432 GLY A N 1
ATOM 3306 C CA . GLY A 1 433 ? 70.680 -4.531 83.744 1.00 74.62 432 GLY A CA 1
ATOM 3307 C C . GLY A 1 433 ? 70.970 -4.245 85.208 1.00 71.22 432 GLY A C 1
ATOM 3308 O O . GLY A 1 433 ? 71.269 -5.156 85.978 1.00 67.38 432 GLY A O 1
ATOM 3309 N N . VAL A 1 434 ? 70.883 -2.967 85.576 1.00 70.49 433 VAL A N 1
ATOM 3310 C CA . VAL A 1 434 ? 71.133 -2.494 86.938 1.00 66.61 433 VAL A CA 1
ATOM 3311 C C . VAL A 1 434 ? 69.944 -1.673 87.445 1.00 64.67 433 VAL A C 1
ATOM 3312 O O . VAL A 1 434 ? 69.247 -1.021 86.655 1.00 64.79 433 VAL A O 1
ATOM 3316 N N . TYR A 1 435 ? 69.710 -1.711 88.756 1.00 60.98 434 TYR A N 1
ATOM 3317 C CA . TYR A 1 435 ? 68.668 -0.885 89.356 1.00 58.17 434 TYR A CA 1
ATOM 3318 C C . TYR A 1 435 ? 69.150 0.552 89.439 1.00 56.17 434 TYR A C 1
ATOM 3319 O O . TYR A 1 435 ? 70.335 0.802 89.673 1.00 55.26 434 TYR A O 1
ATOM 3328 N N . GLU A 1 436 ? 68.234 1.494 89.258 1.00 54.02 435 GLU A N 1
ATOM 3329 C CA . GLU A 1 436 ? 68.589 2.898 89.359 1.00 56.21 435 GLU A CA 1
ATOM 3330 C C . GLU A 1 436 ? 67.472 3.756 89.942 1.00 54.98 435 GLU A C 1
ATOM 3331 O O . GLU A 1 436 ? 66.285 3.449 89.795 1.00 52.30 435 GLU A O 1
ATOM 3337 N N . LYS A 1 437 ? 67.882 4.835 90.604 1.00 55.67 436 LYS A N 1
ATOM 3338 C CA . LYS A 1 437 ? 66.984 5.711 91.362 1.00 56.34 436 LYS A CA 1
ATOM 3339 C C . LYS A 1 437 ? 65.931 6.408 90.500 1.00 54.72 436 LYS A C 1
ATOM 3340 O O . LYS A 1 437 ? 66.132 6.632 89.307 1.00 56.23 436 LYS A O 1
ATOM 3346 N N . VAL A 1 438 ? 64.805 6.740 91.118 1.00 52.69 437 VAL A N 1
ATOM 3347 C CA . VAL A 1 438 ? 63.760 7.506 90.455 1.00 55.29 437 VAL A CA 1
ATOM 3348 C C . VAL A 1 438 ? 63.321 8.614 91.411 1.00 56.45 437 VAL A C 1
ATOM 3349 O O . VAL A 1 438 ? 62.274 8.521 92.055 1.00 59.13 437 VAL A O 1
ATOM 3353 N N . GLY A 1 439 ? 64.139 9.658 91.503 1.00 55.48 438 GLY A N 1
ATOM 3354 C CA . GLY A 1 439 ? 63.923 10.743 92.459 1.00 53.18 438 GLY A CA 1
ATOM 3355 C C . GLY A 1 439 ? 65.221 11.106 93.152 1.00 51.80 438 GLY A C 1
ATOM 3356 O O . GLY A 1 439 ? 66.284 11.001 92.558 1.00 52.00 438 GLY A O 1
ATOM 3357 N N . GLU A 1 440 ? 65.140 11.529 94.408 1.00 53.78 439 GLU A N 1
ATOM 3358 C CA . GLU A 1 440 ? 66.330 11.939 95.150 1.00 55.27 439 GLU A CA 1
ATOM 3359 C C . GLU A 1 440 ? 67.022 10.748 95.776 1.00 52.34 439 GLU A C 1
ATOM 3360 O O . GLU A 1 440 ? 66.367 9.848 96.310 1.00 50.65 439 GLU A O 1
ATOM 3366 N N . ALA A 1 441 ? 68.351 10.760 95.705 1.00 49.65 440 ALA A N 1
ATOM 3367 C CA . ALA A 1 441 ? 69.178 9.664 96.195 1.00 48.65 440 ALA A CA 1
ATOM 3368 C C . ALA A 1 441 ? 68.858 9.303 97.641 1.00 50.14 440 ALA A C 1
ATOM 3369 O O . ALA A 1 441 ? 68.638 8.134 97.950 1.00 52.53 440 ALA A O 1
ATOM 3371 N N . THR A 1 442 ? 68.812 10.304 98.517 1.00 49.98 441 THR A N 1
ATOM 3372 C CA . THR A 1 442 ? 68.454 10.077 99.908 1.00 50.47 441 THR A CA 1
ATOM 3373 C C . THR A 1 442 ? 67.231 9.189 100.021 1.00 50.86 441 THR A C 1
ATOM 3374 O O . THR A 1 442 ? 67.277 8.154 100.684 1.00 55.99 441 THR A O 1
ATOM 3378 N N . GLU A 1 443 ? 66.152 9.587 99.355 1.00 49.50 442 GLU A N 1
ATOM 3379 C CA . GLU A 1 443 ? 64.880 8.885 99.456 1.00 47.58 442 GLU A CA 1
ATOM 3380 C C . GLU A 1 443 ? 64.931 7.503 98.814 1.00 44.17 442 GLU A C 1
ATOM 3381 O O . GLU A 1 443 ? 64.420 6.541 99.371 1.00 42.64 442 GLU A O 1
ATOM 3387 N N . THR A 1 444 ? 65.556 7.400 97.649 1.00 41.79 443 THR A N 1
ATOM 3388 C CA . THR A 1 444 ? 65.661 6.113 96.991 1.00 39.95 443 THR A CA 1
ATOM 3389 C C . THR A 1 444 ? 66.405 5.111 97.865 1.00 38.87 443 THR A C 1
ATOM 3390 O O . THR A 1 444 ? 65.977 3.965 97.990 1.00 39.07 443 THR A O 1
ATOM 3394 N N . ALA A 1 445 ? 67.509 5.546 98.472 1.00 37.89 444 ALA A N 1
ATOM 3395 C CA . ALA A 1 445 ? 68.292 4.699 99.386 1.00 37.41 444 ALA A CA 1
ATOM 3396 C C . ALA A 1 445 ? 67.394 4.169 100.471 1.00 35.84 444 ALA A C 1
ATOM 3397 O O . ALA A 1 445 ? 67.656 3.110 101.045 1.00 36.87 444 ALA A O 1
ATOM 3399 N N . LEU A 1 446 ? 66.331 4.922 100.732 1.00 33.52 445 LEU A N 1
ATOM 3400 C CA . LEU A 1 446 ? 65.356 4.569 101.734 1.00 32.44 445 LEU A CA 1
ATOM 3401 C C . LEU A 1 446 ? 64.485 3.446 101.187 1.00 31.57 445 LEU A C 1
ATOM 3402 O O . LEU A 1 446 ? 64.250 2.457 101.872 1.00 31.38 445 LEU A O 1
ATOM 3407 N N . THR A 1 447 ? 64.055 3.588 99.933 1.00 31.85 446 THR A N 1
ATOM 3408 C CA . THR A 1 447 ? 63.239 2.584 99.219 1.00 30.51 446 THR A CA 1
ATOM 3409 C C . THR A 1 447 ? 63.953 1.242 99.155 1.00 30.35 446 THR A C 1
ATOM 3410 O O . THR A 1 447 ? 63.358 0.174 99.400 1.00 28.68 446 THR A O 1
ATOM 3414 N N . THR A 1 448 ? 65.240 1.320 98.819 1.00 30.49 447 THR A N 1
ATOM 3415 C CA . THR A 1 448 ? 66.148 0.175 98.857 1.00 30.63 447 THR A CA 1
ATOM 3416 C C . THR A 1 448 ? 66.195 -0.497 100.234 1.00 31.68 447 THR A C 1
ATOM 3417 O O . THR A 1 448 ? 66.262 -1.730 100.321 1.00 33.51 447 THR A O 1
ATOM 3421 N N . LEU A 1 449 ? 66.157 0.298 101.304 1.00 30.82 448 LEU A N 1
ATOM 3422 C CA . LEU A 1 449 ? 66.222 -0.271 102.645 1.00 30.78 448 LEU A CA 1
ATOM 3423 C C . LEU A 1 449 ? 64.989 -1.143 102.939 1.00 30.67 448 LEU A C 1
ATOM 3424 O O . LEU A 1 449 ? 65.088 -2.280 103.422 1.00 28.88 448 LEU A O 1
ATOM 3429 N N . VAL A 1 450 ? 63.826 -0.597 102.621 1.00 31.19 449 VAL A N 1
ATOM 3430 C CA . VAL A 1 450 ? 62.574 -1.297 102.815 1.00 31.97 449 VAL A CA 1
ATOM 3431 C C . VAL A 1 450 ? 62.531 -2.586 102.000 1.00 32.69 449 VAL A C 1
ATOM 3432 O O . VAL A 1 450 ? 62.045 -3.609 102.487 1.00 31.64 449 VAL A O 1
ATOM 3436 N N . GLU A 1 451 ? 63.041 -2.514 100.768 1.00 34.19 450 GLU A N 1
ATOM 3437 C CA . GLU A 1 451 ? 63.139 -3.673 99.890 1.00 36.23 450 GLU A CA 1
ATOM 3438 C C . GLU A 1 451 ? 64.077 -4.746 100.423 1.00 35.58 450 GLU A C 1
ATOM 3439 O O . GLU A 1 451 ? 63.853 -5.930 100.214 1.00 38.10 450 GLU A O 1
ATOM 3445 N N . LYS A 1 452 ? 65.118 -4.332 101.126 1.00 34.89 451 LYS A N 1
ATOM 3446 C CA . LYS A 1 452 ? 66.033 -5.279 101.729 1.00 34.44 451 LYS A CA 1
ATOM 3447 C C . LYS A 1 452 ? 65.485 -5.854 103.022 1.00 35.60 451 LYS A C 1
ATOM 3448 O O . LYS A 1 452 ? 65.799 -6.980 103.374 1.00 36.73 451 LYS A O 1
ATOM 3454 N N . MET A 1 453 ? 64.684 -5.075 103.737 1.00 37.44 452 MET A N 1
ATOM 3455 C CA . MET A 1 453 ? 64.152 -5.507 105.020 1.00 39.55 452 MET A CA 1
ATOM 3456 C C . MET A 1 453 ? 63.013 -6.494 104.839 1.00 41.75 452 MET A C 1
ATOM 3457 O O . MET A 1 453 ? 63.069 -7.609 105.364 1.00 43.44 452 MET A O 1
ATOM 3462 N N . ASN A 1 454 ? 62.000 -6.090 104.073 1.00 45.50 453 ASN A N 1
ATOM 3463 C CA . ASN A 1 454 ? 60.804 -6.900 103.846 1.00 47.40 453 ASN A CA 1
ATOM 3464 C C . ASN A 1 454 ? 60.173 -7.316 105.154 1.00 46.71 453 ASN A C 1
ATOM 3465 O O . ASN A 1 454 ? 60.234 -8.482 105.551 1.00 44.51 453 ASN A O 1
ATOM 3470 N N . VAL A 1 455 ? 59.569 -6.347 105.820 1.00 49.14 454 VAL A N 1
ATOM 3471 C CA . VAL A 1 455 ? 59.096 -6.543 107.179 1.00 53.54 454 VAL A CA 1
ATOM 3472 C C . VAL A 1 455 ? 57.878 -7.463 107.240 1.00 57.11 454 VAL A C 1
ATOM 3473 O O . VAL A 1 455 ? 57.417 -7.834 108.330 1.00 60.23 454 VAL A O 1
ATOM 3477 N N . PHE A 1 456 ? 57.396 -7.860 106.064 1.00 58.01 455 PHE A N 1
ATOM 3478 C CA . PHE A 1 456 ? 56.175 -8.649 105.947 1.00 58.65 455 PHE A CA 1
ATOM 3479 C C . PHE A 1 456 ? 56.387 -10.046 105.353 1.00 61.23 455 PHE A C 1
ATOM 3480 O O . PHE A 1 456 ? 55.437 -10.803 105.165 1.00 61.60 455 PHE A O 1
ATOM 3488 N N . ASN A 1 457 ? 57.638 -10.386 105.070 1.00 65.77 456 ASN A N 1
ATOM 3489 C CA . ASN A 1 457 ? 57.980 -11.691 104.523 1.00 68.25 456 ASN A CA 1
ATOM 3490 C C . ASN A 1 457 ? 57.150 -11.996 103.284 1.00 69.49 456 ASN A C 1
ATOM 3491 O O . ASN A 1 457 ? 56.604 -13.087 103.144 1.00 75.37 456 ASN A O 1
ATOM 3496 N N . THR A 1 458 ? 57.050 -11.001 102.401 1.00 68.87 457 THR A N 1
ATOM 3497 C CA . THR A 1 458 ? 56.391 -11.129 101.104 1.00 68.87 457 THR A CA 1
ATOM 3498 C C . THR A 1 458 ? 57.344 -11.839 100.145 1.00 73.46 457 THR A C 1
ATOM 3499 O O . THR A 1 458 ? 58.544 -11.897 100.399 1.00 74.56 457 THR A O 1
ATOM 3503 N N . GLU A 1 459 ? 56.811 -12.384 99.051 1.00 80.69 458 GLU A N 1
ATOM 3504 C CA . GLU A 1 459 ? 57.626 -13.104 98.070 1.00 86.65 458 GLU A CA 1
ATOM 3505 C C . GLU A 1 459 ? 58.525 -12.199 97.225 1.00 87.30 458 GLU A C 1
ATOM 3506 O O . GLU A 1 459 ? 58.189 -11.039 96.978 1.00 90.14 458 GLU A O 1
ATOM 3512 N N . VAL A 1 460 ? 59.657 -12.741 96.773 1.00 87.09 459 VAL A N 1
ATOM 3513 C CA . VAL A 1 460 ? 60.694 -11.932 96.113 1.00 89.33 459 VAL A CA 1
ATOM 3514 C C . VAL A 1 460 ? 61.365 -12.592 94.904 1.00 88.97 459 VAL A C 1
ATOM 3515 O O . VAL A 1 460 ? 61.521 -11.965 93.848 1.00 90.74 459 VAL A O 1
ATOM 3519 N N . ARG A 1 461 ? 61.763 -13.850 95.086 1.00 87.76 460 ARG A N 1
ATOM 3520 C CA . ARG A 1 461 ? 62.532 -14.642 94.112 1.00 84.67 460 ARG A CA 1
ATOM 3521 C C . ARG A 1 461 ? 61.705 -15.061 92.890 1.00 82.37 460 ARG A C 1
ATOM 3522 O O . ARG A 1 461 ? 62.210 -15.108 91.766 1.00 80.11 460 ARG A O 1
ATOM 3530 N N . ASN A 1 462 ? 60.432 -15.359 93.121 1.00 78.92 461 ASN A N 1
ATOM 3531 C CA . ASN A 1 462 ? 59.524 -15.744 92.054 1.00 76.60 461 ASN A CA 1
ATOM 3532 C C . ASN A 1 462 ? 58.943 -14.535 91.305 1.00 76.93 461 ASN A C 1
ATOM 3533 O O . ASN A 1 462 ? 57.963 -14.661 90.562 1.00 77.66 461 ASN A O 1
ATOM 3538 N N . LEU A 1 463 ? 59.558 -13.369 91.510 1.00 75.43 462 LEU A N 1
ATOM 3539 C CA . LEU A 1 463 ? 59.178 -12.136 90.826 1.00 72.08 462 LEU A CA 1
ATOM 3540 C C . LEU A 1 463 ? 60.284 -11.733 89.880 1.00 71.11 462 LEU A C 1
ATOM 3541 O O . LEU A 1 463 ? 61.461 -11.917 90.189 1.00 71.02 462 LEU A O 1
ATOM 3546 N N . SER A 1 464 ? 59.902 -11.175 88.733 1.00 71.96 463 SER A N 1
ATOM 3547 C CA . SER A 1 464 ? 60.862 -10.672 87.754 1.00 74.05 463 SER A CA 1
ATOM 3548 C C . SER A 1 464 ? 61.738 -9.593 88.381 1.00 75.19 463 SER A C 1
ATOM 3549 O O . SER A 1 464 ? 61.360 -8.970 89.381 1.00 78.44 463 SER A O 1
ATOM 3552 N N . LYS A 1 465 ? 62.903 -9.369 87.784 1.00 73.17 464 LYS A N 1
ATOM 3553 C CA . LYS A 1 465 ? 63.826 -8.346 88.257 1.00 68.74 464 LYS A CA 1
ATOM 3554 C C . LYS A 1 465 ? 63.203 -6.944 88.266 1.00 67.92 464 LYS A C 1
ATOM 3555 O O . LYS A 1 465 ? 63.780 -6.020 88.831 1.00 75.00 464 LYS A O 1
ATOM 3561 N N . VAL A 1 466 ? 62.030 -6.791 87.652 1.00 61.47 465 VAL A N 1
ATOM 3562 C CA . VAL A 1 466 ? 61.336 -5.502 87.603 1.00 58.27 465 VAL A CA 1
ATOM 3563 C C . VAL A 1 466 ? 60.317 -5.345 88.726 1.00 58.39 465 VAL A C 1
ATOM 3564 O O . VAL A 1 466 ? 60.167 -4.258 89.285 1.00 58.60 465 VAL A O 1
ATOM 3568 N N . GLU A 1 467 ? 59.603 -6.423 89.031 1.00 59.38 466 GLU A N 1
ATOM 3569 C CA . GLU A 1 467 ? 58.570 -6.388 90.061 1.00 63.96 466 GLU A CA 1
ATOM 3570 C C . GLU A 1 467 ? 59.197 -6.328 91.439 1.00 63.79 466 GLU A C 1
ATOM 3571 O O . GLU A 1 467 ? 58.630 -5.733 92.356 1.00 66.07 466 GLU A O 1
ATOM 3577 N N . ARG A 1 468 ? 60.362 -6.964 91.565 1.00 60.65 467 ARG A N 1
ATOM 3578 C CA . ARG A 1 468 ? 61.166 -6.940 92.776 1.00 55.32 467 ARG A CA 1
ATOM 3579 C C . ARG A 1 468 ? 61.434 -5.497 93.209 1.00 53.53 467 ARG A C 1
ATOM 3580 O O . ARG A 1 468 ? 61.327 -5.175 94.389 1.00 49.44 467 ARG A O 1
ATOM 3588 N N . ALA A 1 469 ? 61.741 -4.644 92.229 1.00 53.31 468 ALA A N 1
ATOM 3589 C CA . ALA A 1 469 ? 62.095 -3.234 92.435 1.00 52.80 468 ALA A CA 1
ATOM 3590 C C . ALA A 1 469 ? 61.305 -2.508 93.517 1.00 54.60 468 ALA A C 1
ATOM 3591 O O . ALA A 1 469 ? 61.894 -1.803 94.338 1.00 58.93 468 ALA A O 1
ATOM 3593 N N . ASN A 1 470 ? 59.982 -2.664 93.518 1.00 51.69 469 ASN A N 1
ATOM 3594 C CA . ASN A 1 470 ? 59.143 -1.921 94.462 1.00 48.94 469 ASN A CA 1
ATOM 3595 C C . ASN A 1 470 ? 58.174 -2.793 95.265 1.00 46.38 469 ASN A C 1
ATOM 3596 O O . ASN A 1 470 ? 57.205 -2.292 95.841 1.00 46.84 469 ASN A O 1
ATOM 3601 N N . ALA A 1 471 ? 58.477 -4.088 95.330 1.00 43.38 470 ALA A N 1
ATOM 3602 C CA . ALA A 1 471 ? 57.609 -5.092 95.952 1.00 43.21 470 ALA A CA 1
ATOM 3603 C C . ALA A 1 471 ? 57.100 -4.712 97.331 1.00 44.51 470 ALA A C 1
ATOM 3604 O O . ALA A 1 471 ? 55.918 -4.394 97.498 1.00 45.92 470 ALA A O 1
ATOM 3606 N N . CYS A 1 472 ? 58.009 -4.754 98.308 1.00 45.28 471 CYS A N 1
ATOM 3607 C CA . CYS A 1 472 ? 57.695 -4.531 99.719 1.00 45.07 471 CYS A CA 1
ATOM 3608 C C . CYS A 1 472 ? 57.189 -3.131 99.963 1.00 45.50 471 CYS A C 1
ATOM 3609 O O . CYS A 1 472 ? 56.395 -2.899 100.883 1.00 42.55 471 CYS A O 1
ATOM 3612 N N . ASN A 1 473 ? 57.674 -2.203 99.140 1.00 46.82 472 ASN A N 1
ATOM 3613 C CA . ASN A 1 473 ? 57.251 -0.818 99.199 1.00 48.33 472 ASN A CA 1
ATOM 3614 C C . ASN A 1 473 ? 55.789 -0.704 98.868 1.00 47.78 472 ASN A C 1
ATOM 3615 O O . ASN A 1 473 ? 55.044 -0.018 99.568 1.00 47.74 472 ASN A O 1
ATOM 3620 N N . SER A 1 474 ? 55.383 -1.383 97.799 1.00 48.51 473 SER A N 1
ATOM 3621 C CA . SER A 1 474 ? 53.973 -1.468 97.431 1.00 50.29 473 SER A CA 1
ATOM 3622 C C . SER A 1 474 ? 53.160 -2.017 98.604 1.00 51.07 473 SER A C 1
ATOM 3623 O O . SER A 1 474 ? 52.183 -1.396 99.042 1.00 51.99 473 SER A O 1
ATOM 3626 N N . VAL A 1 475 ? 53.598 -3.159 99.133 1.00 48.44 474 VAL A N 1
ATOM 3627 C CA . VAL A 1 475 ? 52.936 -3.783 100.268 1.00 47.34 474 VAL A CA 1
ATOM 3628 C C . VAL A 1 475 ? 52.650 -2.779 101.379 1.00 47.91 474 VAL A C 1
ATOM 3629 O O . VAL A 1 475 ? 51.518 -2.678 101.823 1.00 48.45 474 VAL A O 1
ATOM 3633 N N . ILE A 1 476 ? 53.669 -2.039 101.820 1.00 50.77 475 ILE A N 1
ATOM 3634 C CA . ILE A 1 476 ? 53.501 -1.081 102.919 1.00 52.44 475 ILE A CA 1
ATOM 3635 C C . ILE A 1 476 ? 52.463 -0.027 102.562 1.00 57.03 475 ILE A C 1
ATOM 3636 O O . ILE A 1 476 ? 51.677 0.383 103.416 1.00 61.50 475 ILE A O 1
ATOM 3641 N N . ARG A 1 477 ? 52.445 0.395 101.300 1.00 58.95 476 ARG A N 1
ATOM 3642 C CA . ARG A 1 477 ? 51.444 1.350 100.838 1.00 59.58 476 ARG A CA 1
ATOM 3643 C C . ARG A 1 477 ? 50.030 0.749 100.787 1.00 65.27 476 ARG A C 1
ATOM 3644 O O . ARG A 1 477 ? 49.041 1.482 100.885 1.00 66.69 476 ARG A O 1
ATOM 3652 N N . GLN A 1 478 ? 49.936 -0.577 100.643 1.00 68.13 477 GLN A N 1
ATOM 3653 C CA . GLN A 1 478 ? 48.638 -1.271 100.660 1.00 68.18 477 GLN A CA 1
ATOM 3654 C C . GLN A 1 478 ? 47.933 -1.122 101.998 1.00 64.75 477 GLN A C 1
ATOM 3655 O O . GLN A 1 478 ? 46.716 -1.259 102.065 1.00 66.77 477 GLN A O 1
ATOM 3661 N N . LEU A 1 479 ? 48.704 -0.850 103.051 1.00 61.29 478 LEU A N 1
ATOM 3662 C CA . LEU A 1 479 ? 48.190 -0.786 104.419 1.00 61.89 478 LEU A CA 1
ATOM 3663 C C . LEU A 1 479 ? 47.694 0.595 104.817 1.00 62.52 478 LEU A C 1
ATOM 3664 O O . LEU A 1 479 ? 46.657 0.721 105.465 1.00 62.91 478 LEU A O 1
ATOM 3669 N N . MET A 1 480 ? 48.447 1.624 104.434 1.00 67.33 479 MET A N 1
ATOM 3670 C CA . MET A 1 480 ? 48.126 3.017 104.772 1.00 68.79 479 MET A CA 1
ATOM 3671 C C . MET A 1 480 ? 47.791 3.829 103.522 1.00 71.48 479 MET A C 1
ATOM 3672 O O . MET A 1 480 ? 48.262 3.528 102.423 1.00 72.46 479 MET A O 1
ATOM 3677 N N . LYS A 1 481 ? 46.977 4.861 103.691 1.00 72.96 480 LYS A N 1
ATOM 3678 C CA . LYS A 1 481 ? 46.642 5.728 102.577 1.00 77.02 480 LYS A CA 1
ATOM 3679 C C . LYS A 1 481 ? 47.216 7.106 102.844 1.00 76.70 480 LYS A C 1
ATOM 3680 O O . LYS A 1 481 ? 46.700 7.843 103.686 1.00 79.64 480 LYS A O 1
ATOM 3686 N N . LYS A 1 482 ? 48.293 7.446 102.140 1.00 72.39 481 LYS A N 1
ATOM 3687 C CA . LYS A 1 482 ? 48.923 8.751 102.313 1.00 67.32 481 LYS A CA 1
ATOM 3688 C C . LYS A 1 482 ? 47.983 9.807 101.784 1.00 64.49 481 LYS A C 1
ATOM 3689 O O . LYS A 1 482 ? 47.821 9.957 100.577 1.00 63.20 481 LYS A O 1
ATOM 3695 N N . GLU A 1 483 ? 47.346 10.515 102.706 1.00 63.67 482 GLU A N 1
ATOM 3696 C CA . GLU A 1 483 ? 46.424 11.575 102.356 1.00 65.79 482 GLU A CA 1
ATOM 3697 C C . GLU A 1 483 ? 47.185 12.756 101.741 1.00 66.19 482 GLU A C 1
ATOM 3698 O O . GLU A 1 483 ? 46.942 13.145 100.593 1.00 64.03 482 GLU A O 1
ATOM 3704 N N . PHE A 1 484 ? 48.128 13.296 102.508 1.00 66.81 483 PHE A N 1
ATOM 3705 C CA . PHE A 1 484 ? 48.919 14.456 102.104 1.00 63.41 483 PHE A CA 1
ATOM 3706 C C . PHE A 1 484 ? 50.247 14.476 102.862 1.00 63.21 483 PHE A C 1
ATOM 3707 O O . PHE A 1 484 ? 50.410 13.794 103.882 1.00 63.12 483 PHE A O 1
ATOM 3715 N N . THR A 1 485 ? 51.186 15.275 102.368 1.00 62.34 484 THR A N 1
ATOM 3716 C CA . THR A 1 485 ? 52.497 15.389 102.995 1.00 60.90 484 THR A CA 1
ATOM 3717 C C . THR A 1 485 ? 52.770 16.839 103.410 1.00 60.17 484 THR A C 1
ATOM 3718 O O . THR A 1 485 ? 52.462 17.776 102.672 1.00 62.61 484 THR A O 1
ATOM 3722 N N . LEU A 1 486 ? 53.316 17.017 104.606 1.00 58.31 485 LEU A N 1
ATOM 3723 C CA . LEU A 1 486 ? 53.797 18.317 105.040 1.00 57.28 485 LEU A CA 1
ATOM 3724 C C . LEU A 1 486 ? 55.275 18.382 104.713 1.00 59.04 485 LEU A C 1
ATOM 3725 O O . LEU A 1 486 ? 56.111 18.055 105.555 1.00 58.21 485 LEU A O 1
ATOM 3730 N N . GLU A 1 487 ? 55.593 18.797 103.485 1.00 64.26 486 GLU A N 1
ATOM 3731 C CA . GLU A 1 487 ? 56.972 18.726 102.958 1.00 65.15 486 GLU A CA 1
ATOM 3732 C C . GLU A 1 487 ? 58.020 19.499 103.761 1.00 57.47 486 GLU A C 1
ATOM 3733 O O . GLU A 1 487 ? 57.705 20.323 104.618 1.00 55.01 486 GLU A O 1
ATOM 3739 N N . PHE A 1 488 ? 59.275 19.208 103.461 1.00 52.64 487 PHE A N 1
ATOM 3740 C CA . PHE A 1 488 ? 60.396 19.652 104.270 1.00 50.58 487 PHE A CA 1
ATOM 3741 C C . PHE A 1 488 ? 60.631 21.155 104.211 1.00 47.93 487 PHE A C 1
ATOM 3742 O O . PHE A 1 488 ? 60.467 21.777 103.174 1.00 48.75 487 PHE A O 1
ATOM 3750 N N . SER A 1 489 ? 60.999 21.733 105.345 1.00 47.59 488 SER A N 1
ATOM 3751 C CA . SER A 1 489 ? 61.382 23.132 105.413 1.00 47.85 488 SER A CA 1
ATOM 3752 C C . SER A 1 489 ? 62.585 23.218 106.329 1.00 48.19 488 SER A C 1
ATOM 3753 O O . SER A 1 489 ? 62.545 22.700 107.445 1.00 45.86 488 SER A O 1
ATOM 3756 N N . ARG A 1 490 ? 63.648 23.862 105.841 1.00 51.74 489 ARG A N 1
ATOM 3757 C CA . ARG A 1 490 ? 64.928 23.974 106.554 1.00 53.15 489 ARG A CA 1
ATOM 3758 C C . ARG A 1 490 ? 64.765 24.626 107.932 1.00 53.21 489 ARG A C 1
ATOM 3759 O O . ARG A 1 490 ? 65.603 24.449 108.816 1.00 51.64 489 ARG A O 1
ATOM 3767 N N . ASP A 1 491 ? 63.674 25.363 108.120 1.00 57.25 490 ASP A N 1
ATOM 3768 C CA . ASP A 1 491 ? 63.426 26.037 109.390 1.00 59.59 490 ASP A CA 1
ATOM 3769 C C . ASP A 1 491 ? 63.021 25.059 110.491 1.00 54.76 490 ASP A C 1
ATOM 3770 O O . ASP A 1 491 ? 63.041 25.410 111.661 1.00 57.40 490 ASP A O 1
ATOM 3775 N N . ARG A 1 492 ? 62.657 23.833 110.121 1.00 48.95 491 ARG A N 1
ATOM 3776 C CA . ARG A 1 492 ? 62.320 22.808 111.120 1.00 42.69 491 ARG A CA 1
ATOM 3777 C C . ARG A 1 492 ? 63.061 21.480 110.922 1.00 39.10 491 ARG A C 1
ATOM 3778 O O . ARG A 1 492 ? 62.936 20.584 111.749 1.00 38.49 491 ARG A O 1
ATOM 3786 N N . LYS A 1 493 ? 63.811 21.368 109.824 1.00 36.56 492 LYS A N 1
ATOM 3787 C CA . LYS A 1 493 ? 64.628 20.189 109.494 1.00 37.11 492 LYS A CA 1
ATOM 3788 C C . LYS A 1 493 ? 63.901 18.819 109.539 1.00 38.44 492 LYS A C 1
ATOM 3789 O O . LYS A 1 493 ? 64.399 17.854 110.131 1.00 38.86 492 LYS A O 1
ATOM 3795 N N . SER A 1 494 ? 62.740 18.732 108.893 1.00 37.79 493 SER A N 1
ATOM 3796 C CA . SER A 1 494 ? 61.926 17.527 108.953 1.00 37.16 493 SER A CA 1
ATOM 3797 C C . SER A 1 494 ? 60.729 17.632 108.026 1.00 39.02 493 SER A C 1
ATOM 3798 O O . SER A 1 494 ? 60.492 18.670 107.428 1.00 40.53 493 SER A O 1
ATOM 3801 N N . MET A 1 495 ? 59.983 16.538 107.927 1.00 41.51 494 MET A N 1
ATOM 3802 C CA . MET A 1 495 ? 58.805 16.427 107.076 1.00 42.51 494 MET A CA 1
ATOM 3803 C C . MET A 1 495 ? 57.938 15.275 107.569 1.00 43.84 494 MET A C 1
ATOM 3804 O O . MET A 1 495 ? 58.390 14.427 108.349 1.00 44.67 494 MET A O 1
ATOM 3809 N N . SER A 1 496 ? 56.698 15.233 107.101 1.00 43.79 495 SER A N 1
ATOM 3810 C CA . SER A 1 496 ? 55.773 14.215 107.559 1.00 44.52 495 SER A CA 1
ATOM 3811 C C . SER A 1 496 ? 54.654 13.967 106.577 1.00 44.30 495 SER A C 1
ATOM 3812 O O . SER A 1 496 ? 54.371 14.789 105.714 1.00 44.68 495 SER A O 1
ATOM 3815 N N . VAL A 1 497 ? 54.013 12.821 106.734 1.00 44.99 496 VAL A N 1
ATOM 3816 C CA . VAL A 1 497 ? 52.839 12.504 105.961 1.00 47.14 496 VAL A CA 1
ATOM 3817 C C . VAL A 1 497 ? 51.691 12.220 106.917 1.00 50.66 496 VAL A C 1
ATOM 3818 O O . VAL A 1 497 ? 51.909 11.928 108.097 1.00 50.04 496 VAL A O 1
ATOM 3822 N N . TYR A 1 498 ? 50.476 12.326 106.388 1.00 56.23 497 TYR A N 1
ATOM 3823 C CA . TYR A 1 498 ? 49.255 11.975 107.098 1.00 63.89 497 TYR A CA 1
ATOM 3824 C C . TYR A 1 498 ? 48.617 10.777 106.379 1.00 68.67 497 TYR A C 1
ATOM 3825 O O . TYR A 1 498 ? 48.336 10.846 105.172 1.00 68.13 497 TYR A O 1
ATOM 3834 N N . CYS A 1 499 ? 48.403 9.686 107.118 1.00 71.26 498 CYS A N 1
ATOM 3835 C CA . CYS A 1 499 ? 47.896 8.436 106.548 1.00 72.93 498 CYS A CA 1
ATOM 3836 C C . CYS A 1 499 ? 46.656 7.937 107.262 1.00 77.29 498 CYS A C 1
ATOM 3837 O O . CYS A 1 499 ? 46.494 8.143 108.470 1.00 78.64 498 CYS A O 1
ATOM 3840 N N . SER A 1 500 ? 45.791 7.273 106.497 1.00 80.37 499 SER A N 1
ATOM 3841 C CA . SER A 1 500 ? 44.642 6.550 107.033 1.00 79.96 499 SER A CA 1
ATOM 3842 C C . SER A 1 500 ? 44.780 5.069 106.664 1.00 80.21 499 SER A C 1
ATOM 3843 O O . SER A 1 500 ? 45.309 4.745 105.597 1.00 79.01 499 SER A O 1
ATOM 3846 N N . PRO A 1 501 ? 44.333 4.161 107.553 1.00 81.63 500 PRO A N 1
ATOM 3847 C CA . PRO A 1 501 ? 44.408 2.733 107.215 1.00 83.75 500 PRO A CA 1
ATOM 3848 C C . PRO A 1 501 ? 43.484 2.347 106.041 1.00 84.34 500 PRO A C 1
ATOM 3849 O O . PRO A 1 501 ? 42.590 3.113 105.680 1.00 80.30 500 PRO A O 1
ATOM 3853 N N . ALA A 1 502 ? 43.726 1.180 105.446 1.00 88.85 501 ALA A N 1
ATOM 3854 C CA . ALA A 1 502 ? 42.975 0.724 104.276 1.00 95.03 501 ALA A CA 1
ATOM 3855 C C . ALA A 1 502 ? 41.558 0.272 104.639 1.00 103.72 501 ALA A C 1
ATOM 3856 O O . ALA A 1 502 ? 40.642 1.097 104.677 1.00 104.13 501 ALA A O 1
ATOM 3858 N N . LYS A 1 503 ? 41.376 -1.027 104.901 1.00 112.73 502 LYS A N 1
ATOM 3859 C CA . LYS A 1 503 ? 40.075 -1.560 105.344 1.00 120.22 502 LYS A CA 1
ATOM 3860 C C . LYS A 1 503 ? 39.690 -1.020 106.730 1.00 133.96 502 LYS A C 1
ATOM 3861 O O . LYS A 1 503 ? 39.996 -1.635 107.761 1.00 145.28 502 LYS A O 1
ATOM 3867 N N . SER A 1 504 ? 39.026 0.137 106.735 1.00 141.08 503 SER A N 1
ATOM 3868 C CA . SER A 1 504 ? 38.585 0.817 107.959 1.00 149.89 503 SER A CA 1
ATOM 3869 C C . SER A 1 504 ? 37.937 2.150 107.588 1.00 157.90 503 SER A C 1
ATOM 3870 O O . SER A 1 504 ? 38.623 3.083 107.160 1.00 159.82 503 SER A O 1
ATOM 3873 N N . SER A 1 505 ? 36.617 2.227 107.739 1.00 167.36 504 SER A N 1
ATOM 3874 C CA . SER A 1 505 ? 35.875 3.463 107.481 1.00 173.02 504 SER A CA 1
ATOM 3875 C C . SER A 1 505 ? 35.757 4.302 108.756 1.00 177.60 504 SER A C 1
ATOM 3876 O O . SER A 1 505 ? 36.249 5.435 108.813 1.00 172.79 504 SER A O 1
ATOM 3879 N N . ARG A 1 506 ? 35.115 3.727 109.774 1.00 183.86 505 ARG A N 1
ATOM 3880 C CA . ARG A 1 506 ? 34.840 4.416 111.039 1.00 181.42 505 ARG A CA 1
ATOM 3881 C C . ARG A 1 506 ? 36.031 4.316 112.003 1.00 184.16 505 ARG A C 1
ATOM 3882 O O . ARG A 1 506 ? 35.943 3.663 113.051 1.00 191.64 505 ARG A O 1
ATOM 3890 N N . ALA A 1 507 ? 37.141 4.958 111.639 1.00 177.03 506 ALA A N 1
ATOM 3891 C CA . ALA A 1 507 ? 38.332 5.005 112.493 1.00 165.56 506 ALA A CA 1
ATOM 3892 C C . ALA A 1 507 ? 38.887 6.425 112.623 1.00 160.75 506 ALA A C 1
ATOM 3893 O O . ALA A 1 507 ? 39.976 6.731 112.125 1.00 158.27 506 ALA A O 1
ATOM 3895 N N . ALA A 1 508 ? 38.119 7.287 113.292 1.00 155.88 507 ALA A N 1
ATOM 3896 C CA . ALA A 1 508 ? 38.574 8.628 113.659 1.00 149.91 507 ALA A CA 1
ATOM 3897 C C . ALA A 1 508 ? 39.770 8.545 114.613 1.00 152.91 507 ALA A C 1
ATOM 3898 O O . ALA A 1 508 ? 40.593 9.461 114.659 1.00 154.02 507 ALA A O 1
ATOM 3900 N N . VAL A 1 509 ? 39.851 7.444 115.368 1.00 155.65 508 VAL A N 1
ATOM 3901 C CA . VAL A 1 509 ? 41.042 7.098 116.161 1.00 148.28 508 VAL A CA 1
ATOM 3902 C C . VAL A 1 509 ? 41.739 5.894 115.500 1.00 143.93 508 VAL A C 1
ATOM 3903 O O . VAL A 1 509 ? 41.687 4.765 116.000 1.00 146.24 508 VAL A O 1
ATOM 3907 N N . GLY A 1 510 ? 42.367 6.155 114.355 1.00 136.39 509 GLY A N 1
ATOM 3908 C CA . GLY A 1 510 ? 43.117 5.147 113.600 1.00 122.27 509 GLY A CA 1
ATOM 3909 C C . GLY A 1 510 ? 44.154 5.783 112.686 1.00 111.83 509 GLY A C 1
ATOM 3910 O O . GLY A 1 510 ? 45.100 5.122 112.250 1.00 110.94 509 GLY A O 1
ATOM 3911 N N . ASN A 1 511 ? 43.967 7.073 112.402 1.00 99.04 510 ASN A N 1
ATOM 3912 C CA . ASN A 1 511 ? 44.873 7.839 111.549 1.00 86.52 510 ASN A CA 1
ATOM 3913 C C . ASN A 1 511 ? 46.187 8.155 112.255 1.00 79.59 510 ASN A C 1
ATOM 3914 O O . ASN A 1 511 ? 46.217 8.338 113.473 1.00 74.91 510 ASN A O 1
ATOM 3919 N N . LYS A 1 512 ? 47.272 8.205 111.484 1.00 73.46 511 LYS A N 1
ATOM 3920 C CA . LYS A 1 512 ? 48.611 8.437 112.031 1.00 67.92 511 LYS A CA 1
ATOM 3921 C C . LYS A 1 512 ? 49.391 9.473 111.213 1.00 64.68 511 LYS A C 1
ATOM 3922 O O . LYS A 1 512 ? 49.089 9.708 110.045 1.00 65.96 511 LYS A O 1
ATOM 3928 N N . MET A 1 513 ? 50.388 10.094 111.839 1.00 60.60 512 MET A N 1
ATOM 3929 C CA . MET A 1 513 ? 51.298 11.005 111.152 1.00 55.46 512 MET A CA 1
ATOM 3930 C C . MET A 1 513 ? 52.705 10.450 111.205 1.00 52.70 512 MET A C 1
ATOM 3931 O O . MET A 1 513 ? 53.178 10.063 112.278 1.00 52.50 512 MET A O 1
ATOM 3936 N N . PHE A 1 514 ? 53.372 10.418 110.053 1.00 48.81 513 PHE A N 1
ATOM 3937 C CA . PHE A 1 514 ? 54.732 9.891 109.981 1.00 45.53 513 PHE A CA 1
ATOM 3938 C C . PHE A 1 514 ? 55.774 10.961 109.703 1.00 42.43 513 PHE A C 1
ATOM 3939 O O . PHE A 1 514 ? 55.722 11.637 108.688 1.00 42.99 513 PHE A O 1
ATOM 3947 N N . VAL A 1 515 ? 56.717 11.087 110.627 1.00 38.56 514 VAL A N 1
ATOM 3948 C CA . VAL A 1 515 ? 57.740 12.117 110.586 1.00 38.87 514 VAL A CA 1
ATOM 3949 C C . VAL A 1 515 ? 59.127 11.520 110.274 1.00 39.92 514 VAL A C 1
ATOM 3950 O O . VAL A 1 515 ? 59.492 10.445 110.772 1.00 40.18 514 VAL A O 1
ATOM 3954 N N . LYS A 1 516 ? 59.894 12.241 109.461 1.00 38.24 515 LYS A N 1
ATOM 3955 C CA . LYS A 1 516 ? 61.259 11.889 109.155 1.00 37.51 515 LYS A CA 1
ATOM 3956 C C . LYS A 1 516 ? 62.030 13.186 109.072 1.00 38.26 515 LYS A C 1
ATOM 3957 O O . LYS A 1 516 ? 61.565 14.137 108.462 1.00 39.35 515 LYS A O 1
ATOM 3963 N N . GLY A 1 517 ? 63.204 13.242 109.682 1.00 39.27 516 GLY A N 1
ATOM 3964 C CA . GLY A 1 517 ? 64.027 14.450 109.604 1.00 39.00 516 GLY A CA 1
ATOM 3965 C C . GLY A 1 517 ? 65.263 14.378 110.473 1.00 38.32 516 GLY A C 1
ATOM 3966 O O . GLY A 1 517 ? 65.570 13.331 111.031 1.00 39.89 516 GLY A O 1
ATOM 3967 N N . ALA A 1 518 ? 65.979 15.493 110.580 1.00 37.31 517 ALA A N 1
ATOM 3968 C CA . ALA A 1 518 ? 67.187 15.564 111.411 1.00 36.28 517 ALA A CA 1
ATOM 3969 C C . ALA A 1 518 ? 66.892 15.185 112.857 1.00 36.00 517 ALA A C 1
ATOM 3970 O O . ALA A 1 518 ? 65.907 15.642 113.433 1.00 37.06 517 ALA A O 1
ATOM 3972 N N . PRO A 1 519 ? 67.753 14.348 113.444 1.00 35.44 518 PRO A N 1
ATOM 3973 C CA . PRO A 1 519 ? 67.618 13.826 114.799 1.00 36.99 518 PRO A CA 1
ATOM 3974 C C . PRO A 1 519 ? 67.429 14.922 115.845 1.00 37.19 518 PRO A C 1
ATOM 3975 O O . PRO A 1 519 ? 66.505 14.841 116.654 1.00 37.58 518 PRO A O 1
ATOM 3979 N N . GLU A 1 520 ? 68.318 15.914 115.824 1.00 36.76 519 GLU A N 1
ATOM 3980 C CA . GLU A 1 520 ? 68.206 17.133 116.622 1.00 37.81 519 GLU A CA 1
ATOM 3981 C C . GLU A 1 520 ? 66.755 17.496 116.989 1.00 37.73 519 GLU A C 1
ATOM 3982 O O . GLU A 1 520 ? 66.267 17.167 118.065 1.00 35.87 519 GLU A O 1
ATOM 3988 N N . GLY A 1 521 ? 66.072 18.168 116.069 1.00 39.65 520 GLY A N 1
ATOM 3989 C CA . GLY A 1 521 ? 64.732 18.686 116.318 1.00 41.01 520 GLY A CA 1
ATOM 3990 C C . GLY A 1 521 ? 63.616 17.661 116.368 1.00 40.46 520 GLY A C 1
ATOM 3991 O O . GLY A 1 521 ? 62.653 17.841 117.111 1.00 41.10 520 GLY A O 1
ATOM 3992 N N . VAL A 1 522 ? 63.724 16.603 115.567 1.00 40.23 521 VAL A N 1
ATOM 3993 C CA . VAL A 1 522 ? 62.726 15.531 115.596 1.00 40.21 521 VAL A CA 1
ATOM 3994 C C . VAL A 1 522 ? 62.649 14.917 116.990 1.00 39.84 521 VAL A C 1
ATOM 3995 O O . VAL A 1 522 ? 61.561 14.769 117.530 1.00 40.85 521 VAL A O 1
ATOM 3999 N N . ILE A 1 523 ? 63.796 14.589 117.580 1.00 40.19 522 ILE A N 1
ATOM 4000 C CA . ILE A 1 523 ? 63.825 13.949 118.908 1.00 42.22 522 ILE A CA 1
ATOM 4001 C C . ILE A 1 523 ? 63.248 14.835 120.021 1.00 42.11 522 ILE A C 1
ATOM 4002 O O . ILE A 1 523 ? 62.604 14.342 120.954 1.00 40.15 522 ILE A O 1
ATOM 4007 N N . ASP A 1 524 ? 63.464 16.143 119.888 1.00 43.42 523 ASP A N 1
ATOM 4008 C CA . ASP A 1 524 ? 62.967 17.132 120.835 1.00 42.05 523 ASP A CA 1
ATOM 4009 C C . ASP A 1 524 ? 61.459 17.287 120.803 1.00 39.87 523 ASP A C 1
ATOM 4010 O O . ASP A 1 524 ? 60.858 17.718 121.779 1.00 39.81 523 ASP A O 1
ATOM 4015 N N . ARG A 1 525 ? 60.844 16.925 119.690 1.00 39.19 524 ARG A N 1
ATOM 4016 C CA . ARG A 1 525 ? 59.400 16.945 119.615 1.00 41.50 524 ARG A CA 1
ATOM 4017 C C . ARG A 1 525 ? 58.812 15.562 119.895 1.00 44.29 524 ARG A C 1
ATOM 4018 O O . ARG A 1 525 ? 57.737 15.228 119.409 1.00 46.69 524 ARG A O 1
ATOM 4026 N N . CYS A 1 526 ? 59.517 14.772 120.703 1.00 46.30 525 CYS A N 1
ATOM 4027 C CA . CYS A 1 526 ? 59.061 13.448 121.110 1.00 46.07 525 CYS A CA 1
ATOM 4028 C C . CYS A 1 526 ? 58.828 13.403 122.610 1.00 46.76 525 CYS A C 1
ATOM 4029 O O . CYS A 1 526 ? 59.669 13.847 123.390 1.00 48.74 525 CYS A O 1
ATOM 4032 N N . ASN A 1 527 ? 57.698 12.840 123.016 1.00 48.01 526 ASN A N 1
ATOM 4033 C CA . ASN A 1 527 ? 57.410 12.636 124.441 1.00 48.54 526 ASN A CA 1
ATOM 4034 C C . ASN A 1 527 ? 57.280 11.169 124.782 1.00 48.49 526 ASN A C 1
ATOM 4035 O O . ASN A 1 527 ? 57.119 10.806 125.954 1.00 47.70 526 ASN A O 1
ATOM 4040 N N . TYR A 1 528 ? 57.337 10.340 123.738 1.00 47.13 527 TYR A N 1
ATOM 4041 C CA . TYR A 1 528 ? 57.296 8.900 123.877 1.00 45.97 527 TYR A CA 1
ATOM 4042 C C . TYR A 1 528 ? 58.400 8.247 123.067 1.00 45.75 527 TYR A C 1
ATOM 4043 O O . TYR A 1 528 ? 58.943 8.842 122.131 1.00 44.38 527 TYR A O 1
ATOM 4052 N N . VAL A 1 529 ? 58.728 7.018 123.454 1.00 44.90 528 VAL A N 1
ATOM 4053 C CA . VAL A 1 529 ? 59.729 6.221 122.782 1.00 43.53 528 VAL A CA 1
ATOM 4054 C C . VAL A 1 529 ? 59.113 4.851 122.598 1.00 41.77 528 VAL A C 1
ATOM 4055 O O . VAL A 1 529 ? 59.043 4.090 123.538 1.00 44.46 528 VAL A O 1
ATOM 4059 N N . ARG A 1 530 ? 58.653 4.543 121.394 1.00 41.06 529 ARG A N 1
ATOM 4060 C CA . ARG A 1 530 ? 58.101 3.219 121.084 1.00 40.75 529 ARG A CA 1
ATOM 4061 C C . ARG A 1 530 ? 59.062 2.056 121.364 1.00 41.33 529 ARG A C 1
ATOM 4062 O O . ARG A 1 530 ? 60.209 2.064 120.911 1.00 41.61 529 ARG A O 1
ATOM 4070 N N . VAL A 1 531 ? 58.579 1.060 122.106 1.00 42.66 530 VAL A N 1
ATOM 4071 C CA . VAL A 1 531 ? 59.361 -0.148 122.436 1.00 46.18 530 VAL A CA 1
ATOM 4072 C C . VAL A 1 531 ? 58.660 -1.395 121.849 1.00 49.17 530 VAL A C 1
ATOM 4073 O O . VAL A 1 531 ? 57.829 -2.018 122.512 1.00 52.93 530 VAL A O 1
ATOM 4077 N N . GLY A 1 532 ? 58.981 -1.749 120.606 1.00 48.57 531 GLY A N 1
ATOM 4078 C CA . GLY A 1 532 ? 58.246 -2.800 119.911 1.00 49.96 531 GLY A CA 1
ATOM 4079 C C . GLY A 1 532 ? 56.842 -2.363 119.501 1.00 53.02 531 GLY A C 1
ATOM 4080 O O . GLY A 1 532 ? 56.675 -1.668 118.505 1.00 53.76 531 GLY A O 1
ATOM 4081 N N . THR A 1 533 ? 55.823 -2.777 120.251 1.00 57.54 532 THR A N 1
ATOM 4082 C CA . THR A 1 533 ? 54.442 -2.327 119.984 1.00 61.96 532 THR A CA 1
ATOM 4083 C C . THR A 1 533 ? 53.930 -1.380 121.061 1.00 63.11 532 THR A C 1
ATOM 4084 O O . THR A 1 533 ? 52.851 -0.786 120.920 1.00 62.06 532 THR A O 1
ATOM 4088 N N . THR A 1 534 ? 54.712 -1.251 122.131 1.00 61.43 533 THR A N 1
ATOM 4089 C CA . THR A 1 534 ? 54.330 -0.456 123.291 1.00 60.92 533 THR A CA 1
ATOM 4090 C C . THR A 1 534 ? 54.773 0.999 123.149 1.00 60.28 533 THR A C 1
ATOM 4091 O O . THR A 1 534 ? 55.463 1.359 122.188 1.00 63.04 533 THR A O 1
ATOM 4095 N N . ARG A 1 535 ? 54.364 1.821 124.114 1.00 57.10 534 ARG A N 1
ATOM 4096 C CA . ARG A 1 535 ? 54.843 3.191 124.243 1.00 56.15 534 ARG A CA 1
ATOM 4097 C C . ARG A 1 535 ? 55.240 3.486 125.696 1.00 54.24 534 ARG A C 1
ATOM 4098 O O . ARG A 1 535 ? 54.604 2.996 126.623 1.00 55.53 534 ARG A O 1
ATOM 4106 N N . VAL A 1 536 ? 56.308 4.258 125.886 1.00 51.78 535 VAL A N 1
ATOM 4107 C CA . VAL A 1 536 ? 56.708 4.744 127.209 1.00 49.32 535 VAL A CA 1
ATOM 4108 C C . VAL A 1 536 ? 57.045 6.232 127.091 1.00 51.00 535 VAL A C 1
ATOM 4109 O O . VAL A 1 536 ? 57.217 6.730 125.983 1.00 51.59 535 VAL A O 1
ATOM 4113 N N . PRO A 1 537 ? 57.123 6.953 128.220 1.00 52.60 536 PRO A N 1
ATOM 4114 C CA . PRO A 1 537 ? 57.513 8.354 128.140 1.00 52.24 536 PRO A CA 1
ATOM 4115 C C . PRO A 1 537 ? 59.008 8.507 127.842 1.00 51.28 536 PRO A C 1
ATOM 4116 O O . PRO A 1 537 ? 59.807 7.619 128.165 1.00 48.51 536 PRO A O 1
ATOM 4120 N N . MET A 1 538 ? 59.359 9.632 127.226 1.00 49.99 537 MET A N 1
ATOM 4121 C CA . MET A 1 538 ? 60.722 9.924 126.833 1.00 49.91 537 MET A CA 1
ATOM 4122 C C . MET A 1 538 ? 61.464 10.537 128.019 1.00 51.94 537 MET A C 1
ATOM 4123 O O . MET A 1 538 ? 61.168 11.651 128.447 1.00 52.14 537 MET A O 1
ATOM 4128 N N . THR A 1 539 ? 62.414 9.792 128.569 1.00 56.78 538 THR A N 1
ATOM 4129 C CA . THR A 1 539 ? 63.177 10.281 129.714 1.00 62.34 538 THR A CA 1
ATOM 4130 C C . THR A 1 539 ? 64.469 10.966 129.260 1.00 64.68 538 THR A C 1
ATOM 4131 O O . THR A 1 539 ? 64.869 10.862 128.097 1.00 63.15 538 THR A O 1
ATOM 4135 N N . GLY A 1 540 ? 65.110 11.665 130.191 1.00 65.61 539 GLY A N 1
ATOM 4136 C CA . GLY A 1 540 ? 66.398 12.296 129.937 1.00 67.33 539 GLY A CA 1
ATOM 4137 C C . GLY A 1 540 ? 67.477 11.320 129.499 1.00 69.08 539 GLY A C 1
ATOM 4138 O O . GLY A 1 540 ? 68.178 11.582 128.520 1.00 71.13 539 GLY A O 1
ATOM 4139 N N . PRO A 1 541 ? 67.639 10.203 130.239 1.00 70.44 540 PRO A N 1
ATOM 4140 C CA . PRO A 1 541 ? 68.560 9.111 129.877 1.00 71.42 540 PRO A CA 1
ATOM 4141 C C . PRO A 1 541 ? 68.319 8.430 128.515 1.00 71.65 540 PRO A C 1
ATOM 4142 O O . PRO A 1 541 ? 69.289 8.015 127.861 1.00 75.38 540 PRO A O 1
ATOM 4146 N N . VAL A 1 542 ? 67.053 8.293 128.105 1.00 66.95 541 VAL A N 1
ATOM 4147 C CA . VAL A 1 542 ? 66.724 7.658 126.817 1.00 59.91 541 VAL A CA 1
ATOM 4148 C C . VAL A 1 542 ? 67.222 8.526 125.680 1.00 55.51 541 VAL A C 1
ATOM 4149 O O . VAL A 1 542 ? 67.983 8.060 124.826 1.00 54.30 541 VAL A O 1
ATOM 4153 N N . LYS A 1 543 ? 66.790 9.789 125.697 1.00 52.59 542 LYS A N 1
ATOM 4154 C CA . LYS A 1 543 ? 67.232 10.811 124.744 1.00 51.67 542 LYS A CA 1
ATOM 4155 C C . LYS A 1 543 ? 68.759 10.857 124.645 1.00 52.07 542 LYS A C 1
ATOM 4156 O O . LYS A 1 543 ? 69.315 11.017 123.560 1.00 55.26 542 LYS A O 1
ATOM 4162 N N . GLU A 1 544 ? 69.427 10.677 125.777 1.00 52.47 543 GLU A N 1
ATOM 4163 C CA . GLU A 1 544 ? 70.879 10.668 125.829 1.00 51.15 543 GLU A CA 1
ATOM 4164 C C . GLU A 1 544 ? 71.553 9.464 125.186 1.00 44.82 543 GLU A C 1
ATOM 4165 O O . GLU A 1 544 ? 72.597 9.605 124.570 1.00 43.92 543 GLU A O 1
ATOM 4171 N N . LYS A 1 545 ? 70.961 8.288 125.327 1.00 41.17 544 LYS A N 1
ATOM 4172 C CA . LYS A 1 545 ? 71.473 7.100 124.656 1.00 39.80 544 LYS A CA 1
ATOM 4173 C C . LYS A 1 545 ? 71.367 7.261 123.139 1.00 39.60 544 LYS A C 1
ATOM 4174 O O . LYS A 1 545 ? 72.357 7.045 122.427 1.00 38.11 544 LYS A O 1
ATOM 4180 N N . ILE A 1 546 ? 70.171 7.648 122.664 1.00 37.46 545 ILE A N 1
ATOM 4181 C CA . ILE A 1 546 ? 69.909 7.867 121.239 1.00 34.38 545 ILE A CA 1
ATOM 4182 C C . ILE A 1 546 ? 70.938 8.822 120.653 1.00 33.79 545 ILE A C 1
ATOM 4183 O O . ILE A 1 546 ? 71.682 8.468 119.729 1.00 34.75 545 ILE A O 1
ATOM 4188 N N . LEU A 1 547 ? 70.991 10.022 121.221 1.00 31.62 546 LEU A N 1
ATOM 4189 C CA . LEU A 1 547 ? 71.885 11.064 120.747 1.00 30.28 546 LEU A CA 1
ATOM 4190 C C . LEU A 1 547 ? 73.340 10.665 120.704 1.00 29.78 546 LEU A C 1
ATOM 4191 O O . LEU A 1 547 ? 74.062 11.107 119.810 1.00 30.44 546 LEU A O 1
ATOM 4196 N N . SER A 1 548 ? 73.779 9.845 121.656 1.00 28.80 547 SER A N 1
ATOM 4197 C CA . SER A 1 548 ? 75.182 9.452 121.688 1.00 28.40 547 SER A CA 1
ATOM 4198 C C . SER A 1 548 ? 75.507 8.546 120.521 1.00 29.19 547 SER A C 1
ATOM 4199 O O . SER A 1 548 ? 76.606 8.618 119.985 1.00 29.92 547 SER A O 1
ATOM 4202 N N . VAL A 1 549 ? 74.548 7.705 120.125 1.00 29.95 548 VAL A N 1
ATOM 4203 C CA . VAL A 1 549 ? 74.773 6.753 119.039 1.00 29.59 548 VAL A CA 1
ATOM 4204 C C . VAL A 1 549 ? 74.791 7.477 117.706 1.00 30.36 548 VAL A C 1
ATOM 4205 O O . VAL A 1 549 ? 75.592 7.144 116.818 1.00 32.22 548 VAL A O 1
ATOM 4209 N N . ILE A 1 550 ? 73.902 8.461 117.577 1.00 29.29 549 ILE A N 1
ATOM 4210 C CA . ILE A 1 550 ? 73.841 9.313 116.399 1.00 28.55 549 ILE A CA 1
ATOM 4211 C C . ILE A 1 550 ? 75.166 10.049 116.236 1.00 29.60 549 ILE A C 1
ATOM 4212 O O . ILE A 1 550 ? 75.711 10.101 115.136 1.00 29.46 549 ILE A O 1
ATOM 4217 N N . LYS A 1 551 ? 75.695 10.571 117.342 1.00 31.15 550 LYS A N 1
ATOM 4218 C CA . LYS A 1 551 ? 76.960 11.290 117.342 1.00 33.08 550 LYS A CA 1
ATOM 4219 C C . LYS A 1 551 ? 78.081 10.359 116.942 1.00 34.74 550 LYS A C 1
ATOM 4220 O O . LYS A 1 551 ? 78.915 10.705 116.116 1.00 34.40 550 LYS A O 1
ATOM 4226 N N . GLU A 1 552 ? 78.088 9.167 117.525 1.00 39.51 551 GLU A N 1
ATOM 4227 C CA . GLU A 1 552 ? 79.113 8.174 117.247 1.00 42.53 551 GLU A CA 1
ATOM 4228 C C . GLU A 1 552 ? 79.177 7.892 115.752 1.00 40.06 551 GLU A C 1
ATOM 4229 O O . GLU A 1 552 ? 80.249 7.909 115.162 1.00 41.11 551 GLU A O 1
ATOM 4235 N N . TRP A 1 553 ? 78.026 7.665 115.137 1.00 38.39 552 TRP A N 1
ATOM 4236 C CA . TRP A 1 553 ? 77.982 7.391 113.708 1.00 37.32 552 TRP A CA 1
ATOM 4237 C C . TRP A 1 553 ? 78.385 8.557 112.849 1.00 36.12 552 TRP A C 1
ATOM 4238 O O . TRP A 1 553 ? 79.064 8.374 111.844 1.00 34.57 552 TRP A O 1
ATOM 4249 N N . GLY A 1 554 ? 77.949 9.758 113.223 1.00 35.43 553 GLY A N 1
ATOM 4250 C CA . GLY A 1 554 ? 78.225 10.963 112.449 1.00 35.19 553 GLY A CA 1
ATOM 4251 C C . GLY A 1 554 ? 79.682 11.366 112.519 1.00 37.14 553 GLY A C 1
ATOM 4252 O O . GLY A 1 554 ? 80.188 12.034 111.620 1.00 37.11 553 GLY A O 1
ATOM 4253 N N . THR A 1 555 ? 80.364 10.945 113.584 1.00 40.38 554 THR A N 1
ATOM 4254 C CA . THR A 1 555 ? 81.782 11.248 113.786 1.00 42.18 554 THR A CA 1
ATOM 4255 C C . THR A 1 555 ? 82.700 10.090 113.449 1.00 44.60 554 THR A C 1
ATOM 4256 O O . THR A 1 555 ? 83.883 10.297 113.218 1.00 47.19 554 THR A O 1
ATOM 4260 N N . GLY A 1 556 ? 82.161 8.875 113.427 1.00 47.19 555 GLY A N 1
ATOM 4261 C CA . GLY A 1 556 ? 82.940 7.682 113.098 1.00 50.15 555 GLY A CA 1
ATOM 4262 C C . GLY A 1 556 ? 83.686 7.736 111.775 1.00 52.35 555 GLY A C 1
ATOM 4263 O O . GLY A 1 556 ? 83.692 8.747 111.080 1.00 53.18 555 GLY A O 1
ATOM 4264 N N . ARG A 1 557 ? 84.318 6.628 111.421 1.00 57.48 556 ARG A N 1
ATOM 4265 C CA . ARG A 1 557 ? 85.101 6.564 110.200 1.00 61.76 556 ARG A CA 1
ATOM 4266 C C . ARG A 1 557 ? 84.214 6.344 108.980 1.00 57.05 556 ARG A C 1
ATOM 4267 O O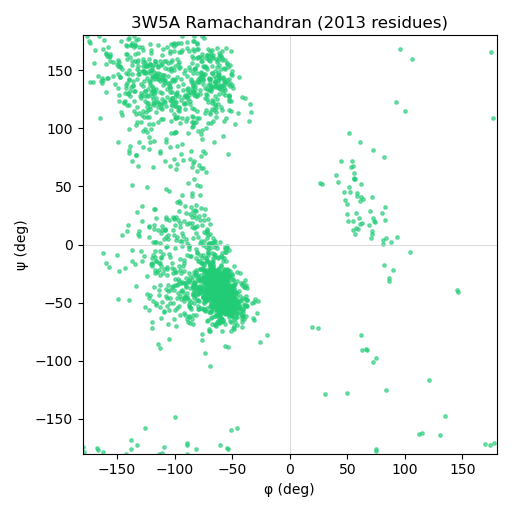 . ARG A 1 557 ? 84.702 5.995 107.914 1.00 58.96 556 ARG A O 1
ATOM 4275 N N . ASP A 1 558 ? 82.913 6.563 109.141 1.00 53.28 557 ASP A N 1
ATOM 4276 C CA . ASP A 1 558 ? 81.948 6.440 108.047 1.00 50.08 557 ASP A CA 1
ATOM 4277 C C . ASP A 1 558 ? 81.219 7.754 107.825 1.00 45.49 557 ASP A C 1
ATOM 4278 O O . ASP A 1 558 ? 80.582 7.973 106.782 1.00 44.98 557 ASP A O 1
ATOM 4283 N N . THR A 1 559 ? 81.310 8.609 108.837 1.00 40.68 558 THR A N 1
ATOM 4284 C CA . THR A 1 559 ? 80.691 9.924 108.848 1.00 39.07 558 THR A CA 1
ATOM 4285 C C . THR A 1 559 ? 79.271 9.904 108.264 1.00 36.48 558 THR A C 1
ATOM 4286 O O . THR A 1 559 ? 78.941 10.668 107.366 1.00 35.19 558 THR A O 1
ATOM 4290 N N . LEU A 1 560 ? 78.438 9.029 108.818 1.00 34.89 559 LEU A N 1
ATOM 4291 C CA . LEU A 1 560 ? 77.065 8.846 108.369 1.00 33.13 559 LEU A CA 1
ATOM 4292 C C . LEU A 1 560 ? 76.198 10.064 108.591 1.00 34.48 559 LEU A C 1
ATOM 4293 O O . LEU A 1 560 ? 76.305 10.750 109.608 1.00 34.00 559 LEU A O 1
ATOM 4298 N N . ARG A 1 561 ? 75.359 10.325 107.593 1.00 37.52 560 ARG A N 1
ATOM 4299 C CA . ARG A 1 561 ? 74.326 11.339 107.651 1.00 39.37 560 ARG A CA 1
ATOM 4300 C C . ARG A 1 561 ? 73.080 10.546 107.980 1.00 38.37 560 ARG A C 1
ATOM 4301 O O . ARG A 1 561 ? 72.608 9.781 107.145 1.00 39.59 560 ARG A O 1
ATOM 4309 N N . CYS A 1 562 ? 72.580 10.689 109.208 1.00 36.56 561 CYS A N 1
ATOM 4310 C CA . CYS A 1 562 ? 71.439 9.892 109.676 1.00 35.42 561 CYS A CA 1
ATOM 4311 C C . CYS A 1 562 ? 70.212 10.697 110.047 1.00 32.93 561 CYS A C 1
ATOM 4312 O O . CYS A 1 562 ? 70.328 11.816 110.505 1.00 32.62 561 CYS A O 1
ATOM 4315 N N . LEU A 1 563 ? 69.043 10.098 109.839 1.00 32.13 562 LEU A N 1
ATOM 4316 C CA . LEU A 1 563 ? 67.757 10.732 110.080 1.00 31.00 562 LEU A CA 1
ATOM 4317 C C . LEU A 1 563 ? 67.040 10.011 111.201 1.00 29.93 562 LEU A C 1
ATOM 4318 O O . LEU A 1 563 ? 67.266 8.827 111.425 1.00 29.59 562 LEU A O 1
ATOM 4323 N N . ALA A 1 564 ? 66.172 10.729 111.901 1.00 29.62 563 ALA A N 1
ATOM 4324 C CA . ALA A 1 564 ? 65.322 10.130 112.914 1.00 29.93 563 ALA A CA 1
ATOM 4325 C C . ALA A 1 564 ? 63.920 9.934 112.337 1.00 31.67 563 ALA A C 1
ATOM 4326 O O . ALA A 1 564 ? 63.420 10.752 111.543 1.00 31.39 563 ALA A O 1
ATOM 4328 N N . LEU A 1 565 ? 63.311 8.817 112.721 1.00 32.51 564 LEU A N 1
ATOM 4329 C CA . LEU A 1 565 ? 62.010 8.429 112.229 1.00 32.01 564 LEU A CA 1
ATOM 4330 C C . LEU A 1 565 ? 61.104 8.366 113.438 1.00 35.19 564 LEU A C 1
ATOM 4331 O O . LEU A 1 565 ? 61.419 7.693 114.431 1.00 35.21 564 LEU A O 1
ATOM 4336 N N . ALA A 1 566 ? 59.998 9.105 113.366 1.00 37.82 565 ALA A N 1
ATOM 4337 C CA . ALA A 1 566 ? 59.052 9.183 114.466 1.00 40.88 565 ALA A CA 1
ATOM 4338 C C . ALA A 1 566 ? 57.630 9.133 113.942 1.00 44.71 565 ALA A C 1
ATOM 4339 O O . ALA A 1 566 ? 57.398 9.378 112.756 1.00 45.30 565 ALA A O 1
ATOM 4341 N N . THR A 1 567 ? 56.681 8.813 114.823 1.00 48.76 566 THR A N 1
ATOM 4342 C CA . THR A 1 567 ? 55.262 8.884 114.469 1.00 52.26 566 THR A CA 1
ATOM 4343 C C . THR A 1 567 ? 54.464 9.707 115.472 1.00 54.43 566 THR A C 1
ATOM 4344 O O . THR A 1 567 ? 54.794 9.750 116.667 1.00 54.46 566 THR A O 1
ATOM 4348 N N . ARG A 1 568 ? 53.416 10.357 114.972 1.00 54.79 567 ARG A N 1
ATOM 4349 C CA . ARG A 1 568 ? 52.427 10.957 115.837 1.00 56.65 567 ARG A CA 1
ATOM 4350 C C . ARG A 1 568 ? 51.258 9.986 115.891 1.00 57.90 567 ARG A C 1
ATOM 4351 O O . ARG A 1 568 ? 50.661 9.669 114.858 1.00 57.19 567 ARG A O 1
ATOM 4359 N N . ASP A 1 569 ? 50.954 9.502 117.093 1.00 59.42 568 ASP A N 1
ATOM 4360 C CA . ASP A 1 569 ? 49.892 8.511 117.286 1.00 60.76 568 ASP A CA 1
ATOM 4361 C C . ASP A 1 569 ? 48.512 9.149 117.343 1.00 61.72 568 ASP A C 1
ATOM 4362 O O . ASP A 1 569 ? 47.547 8.613 116.797 1.00 63.53 568 ASP A O 1
ATOM 4367 N N . THR A 1 570 ? 48.430 10.293 118.012 1.00 62.54 569 THR A N 1
ATOM 4368 C CA . THR A 1 570 ? 47.188 11.040 118.129 1.00 62.11 569 THR A CA 1
ATOM 4369 C C . THR A 1 570 ? 47.320 12.354 117.354 1.00 61.93 569 THR A C 1
ATOM 4370 O O . THR A 1 570 ? 47.563 13.416 117.938 1.00 61.63 569 THR A O 1
ATOM 4374 N N . PRO A 1 571 ? 47.175 12.279 116.022 1.00 61.74 570 PRO A N 1
ATOM 4375 C CA . PRO A 1 571 ? 47.385 13.451 115.198 1.00 62.65 570 PRO A CA 1
ATOM 4376 C C . PRO A 1 571 ? 46.194 14.380 115.282 1.00 66.08 570 PRO A C 1
ATOM 4377 O O . PRO A 1 571 ? 45.071 13.902 115.439 1.00 68.14 570 PRO A O 1
ATOM 4381 N N . PRO A 1 572 ? 46.428 15.701 115.176 1.00 69.78 571 PRO A N 1
ATOM 4382 C CA . PRO A 1 572 ? 45.304 16.626 115.187 1.00 72.53 571 PRO A CA 1
ATOM 4383 C C . PRO A 1 572 ? 44.282 16.251 114.123 1.00 75.01 571 PRO A C 1
ATOM 4384 O O . PRO A 1 572 ? 44.620 15.576 113.137 1.00 70.20 571 PRO A O 1
ATOM 4388 N N . LYS A 1 573 ? 43.043 16.683 114.342 1.00 82.12 572 LYS A N 1
ATOM 4389 C CA . LYS A 1 573 ? 41.933 16.403 113.436 1.00 88.26 572 LYS A CA 1
ATOM 4390 C C . LYS A 1 573 ? 42.280 16.732 111.985 1.00 90.37 572 LYS A C 1
ATOM 4391 O O . LYS A 1 573 ? 43.072 17.639 111.707 1.00 93.56 572 LYS A O 1
ATOM 4397 N N . ARG A 1 574 ? 41.674 15.983 111.072 1.00 92.20 573 ARG A N 1
ATOM 4398 C CA . ARG A 1 574 ? 41.884 16.144 109.635 1.00 97.22 573 ARG A CA 1
ATOM 4399 C C . ARG A 1 574 ? 41.636 17.580 109.116 1.00 98.80 573 ARG A C 1
ATOM 4400 O O . ARG A 1 574 ? 42.191 17.975 108.083 1.00 99.25 573 ARG A O 1
ATOM 4408 N N . GLU A 1 575 ? 40.822 18.349 109.844 1.00 99.22 574 GLU A N 1
ATOM 4409 C CA . GLU A 1 575 ? 40.422 19.704 109.438 1.00 94.92 574 GLU A CA 1
ATOM 4410 C C . GLU A 1 575 ? 41.219 20.796 110.137 1.00 92.03 574 GLU A C 1
ATOM 4411 O O . GLU A 1 575 ? 41.404 21.873 109.577 1.00 94.02 574 GLU A O 1
ATOM 4417 N N . GLU A 1 576 ? 41.678 20.520 111.357 1.00 91.45 575 GLU A N 1
ATOM 4418 C CA . GLU A 1 576 ? 42.432 21.493 112.162 1.00 94.00 575 GLU A CA 1
ATOM 4419 C C . GLU A 1 576 ? 43.701 22.002 111.463 1.00 92.38 575 GLU A C 1
ATOM 4420 O O . GLU A 1 576 ? 44.289 23.007 111.874 1.00 89.66 575 GLU A O 1
ATOM 4426 N N . MET A 1 577 ? 44.101 21.314 110.398 1.00 89.74 576 MET A N 1
ATOM 4427 C CA . MET A 1 577 ? 45.371 21.577 109.729 1.00 88.36 576 MET A CA 1
ATOM 4428 C C . MET A 1 577 ? 45.252 22.438 108.470 1.00 87.38 576 MET A C 1
ATOM 4429 O O . MET A 1 577 ? 44.477 22.128 107.556 1.00 84.89 576 MET A O 1
ATOM 4434 N N . VAL A 1 578 ? 46.042 23.510 108.433 1.00 86.44 577 VAL A N 1
ATOM 4435 C CA . VAL A 1 578 ? 46.132 24.396 107.270 1.00 86.84 577 VAL A CA 1
ATOM 4436 C C . VAL A 1 578 ? 47.402 24.093 106.485 1.00 84.49 577 VAL A C 1
ATOM 4437 O O . VAL A 1 578 ? 48.507 24.233 107.008 1.00 82.42 577 VAL A O 1
ATOM 4441 N N . LEU A 1 579 ? 47.234 23.706 105.223 1.00 86.61 578 LEU A N 1
ATOM 4442 C CA . LEU A 1 579 ? 48.341 23.197 104.408 1.00 88.32 578 LEU A CA 1
ATOM 4443 C C . LEU A 1 579 ? 48.987 24.252 103.489 1.00 89.26 578 LEU A C 1
ATOM 4444 O O . LEU A 1 579 ? 49.645 23.899 102.504 1.00 89.04 578 LEU A O 1
ATOM 4449 N N . ASP A 1 580 ? 48.810 25.532 103.822 1.00 89.51 579 ASP A N 1
ATOM 4450 C CA . ASP A 1 580 ? 49.395 26.633 103.048 1.00 91.00 579 ASP A CA 1
ATOM 4451 C C . ASP A 1 580 ? 50.705 27.107 103.637 1.00 92.64 579 ASP A C 1
ATOM 4452 O O . ASP A 1 580 ? 51.714 27.190 102.936 1.00 93.84 579 ASP A O 1
ATOM 4457 N N . ASP A 1 581 ? 50.672 27.422 104.929 1.00 94.53 580 ASP A N 1
ATOM 4458 C CA . ASP A 1 581 ? 51.824 27.973 105.631 1.00 95.69 580 ASP A CA 1
ATOM 4459 C C . ASP A 1 581 ? 52.720 26.906 106.270 1.00 90.26 580 ASP A C 1
ATOM 4460 O O . ASP A 1 581 ? 52.252 26.031 107.009 1.00 83.10 580 ASP A O 1
ATOM 4465 N N . SER A 1 582 ? 54.014 27.000 105.963 1.00 86.63 581 SER A N 1
ATOM 4466 C CA . SER A 1 582 ? 55.041 26.143 106.541 1.00 86.76 581 SER A CA 1
ATOM 4467 C C . SER A 1 582 ? 55.167 26.355 108.046 1.00 88.80 581 SER A C 1
ATOM 4468 O O . SER A 1 582 ? 55.439 25.409 108.793 1.00 96.38 581 SER A O 1
ATOM 4471 N N . SER A 1 583 ? 54.966 27.597 108.483 1.00 82.60 582 SER A N 1
ATOM 4472 C CA . SER A 1 583 ? 55.137 27.974 109.884 1.00 80.92 582 SER A CA 1
ATOM 4473 C C . SER A 1 583 ? 54.319 27.125 110.851 1.00 81.54 582 SER A C 1
ATOM 4474 O O . SER A 1 583 ? 54.740 26.902 111.990 1.00 85.04 582 SER A O 1
ATOM 4477 N N . ARG A 1 584 ? 53.165 26.639 110.397 1.00 77.72 583 ARG A N 1
ATOM 4478 C CA . ARG A 1 584 ? 52.287 25.857 111.260 1.00 75.92 583 ARG A CA 1
ATOM 4479 C C . ARG A 1 584 ? 52.612 24.372 111.280 1.00 68.66 583 ARG A C 1
ATOM 4480 O O . ARG A 1 584 ? 52.082 23.643 112.118 1.00 69.52 583 ARG A O 1
ATOM 4488 N N . PHE A 1 585 ? 53.486 23.923 110.381 1.00 62.26 584 PHE A N 1
ATOM 4489 C CA . PHE A 1 585 ? 53.781 22.488 110.265 1.00 61.51 584 PHE A CA 1
ATOM 4490 C C . PHE A 1 585 ? 54.481 21.888 111.487 1.00 61.48 584 PHE A C 1
ATOM 4491 O O . PHE A 1 585 ? 54.115 20.800 111.947 1.00 59.59 584 PHE A O 1
ATOM 4499 N N . MET A 1 586 ? 55.474 22.600 112.013 1.00 58.77 585 MET A N 1
ATOM 4500 C CA . MET A 1 586 ? 56.194 22.134 113.185 1.00 56.56 585 MET A CA 1
ATOM 4501 C C . MET A 1 586 ? 55.265 21.983 114.365 1.00 59.27 585 MET A C 1
ATOM 4502 O O . MET A 1 586 ? 55.470 21.119 115.214 1.00 62.37 585 MET A O 1
ATOM 4507 N N . GLU A 1 587 ? 54.259 22.847 114.421 1.00 63.69 586 GLU A N 1
ATOM 4508 C CA . GLU A 1 587 ? 53.252 22.779 115.455 1.00 67.11 586 GLU A CA 1
ATOM 4509 C C . GLU A 1 587 ? 52.488 21.458 115.345 1.00 66.29 586 GLU A C 1
ATOM 4510 O O . GLU A 1 587 ? 52.229 20.819 116.360 1.00 67.60 586 GLU A O 1
ATOM 4516 N N . TYR A 1 588 ? 52.167 21.029 114.122 1.00 63.62 587 TYR A N 1
ATOM 4517 C CA . TYR A 1 588 ? 51.502 19.736 113.918 1.00 61.67 587 TYR A CA 1
ATOM 4518 C C . TYR A 1 588 ? 52.403 18.572 114.334 1.00 60.56 587 TYR A C 1
ATOM 4519 O O . TYR A 1 588 ? 51.986 17.703 115.096 1.00 64.31 587 TYR A O 1
ATOM 4528 N N . GLU A 1 589 ? 53.643 18.580 113.851 1.00 56.18 588 GLU A N 1
ATOM 4529 C CA . GLU A 1 589 ? 54.601 17.510 114.116 1.00 52.41 588 GLU A CA 1
ATOM 4530 C C . GLU A 1 589 ? 55.200 17.595 115.511 1.00 51.74 588 GLU A C 1
ATOM 4531 O O . GLU A 1 589 ? 56.398 17.818 115.674 1.00 50.91 588 GLU A O 1
ATOM 4537 N N . THR A 1 590 ? 54.360 17.410 116.515 1.00 52.73 589 THR A N 1
ATOM 4538 C CA . THR A 1 590 ? 54.779 17.483 117.905 1.00 56.33 589 THR A CA 1
ATOM 4539 C C . THR A 1 590 ? 54.055 16.399 118.677 1.00 58.18 589 THR A C 1
ATOM 4540 O O . THR A 1 590 ? 53.139 15.773 118.135 1.00 59.18 589 THR A O 1
ATOM 4544 N N . ASP A 1 591 ? 54.449 16.188 119.935 1.00 59.37 590 ASP A N 1
ATOM 4545 C CA . ASP A 1 591 ? 53.889 15.110 120.758 1.00 62.12 590 ASP A CA 1
ATOM 4546 C C . ASP A 1 591 ? 54.101 13.767 120.035 1.00 63.16 590 ASP A C 1
ATOM 4547 O O . ASP A 1 591 ? 53.150 13.019 119.747 1.00 68.17 590 ASP A O 1
ATOM 4552 N N . LEU A 1 592 ? 55.359 13.477 119.721 1.00 56.64 591 LEU A N 1
ATOM 4553 C CA . LEU A 1 592 ? 55.665 12.338 118.879 1.00 50.99 591 LEU A CA 1
ATOM 4554 C C . LEU A 1 592 ? 56.208 11.177 119.686 1.00 49.37 591 LEU A C 1
ATOM 4555 O O . LEU A 1 592 ? 56.576 11.327 120.859 1.00 48.75 591 LEU A O 1
ATOM 4560 N N . THR A 1 593 ? 56.251 10.020 119.026 1.00 46.78 592 THR A N 1
ATOM 4561 C CA . THR A 1 593 ? 56.863 8.805 119.550 1.00 43.63 592 THR A CA 1
ATOM 4562 C C . THR A 1 593 ? 58.071 8.475 118.683 1.00 40.45 592 THR A C 1
ATOM 4563 O O . THR A 1 593 ? 57.911 8.248 117.472 1.00 40.13 592 THR A O 1
ATOM 4567 N N . PHE A 1 594 ? 59.264 8.467 119.286 1.00 35.13 593 PHE A N 1
ATOM 4568 C CA . PHE A 1 594 ? 60.486 8.089 118.576 1.00 32.70 593 PHE A CA 1
ATOM 4569 C C . PHE A 1 594 ? 60.446 6.610 118.213 1.00 31.88 593 PHE A C 1
ATOM 4570 O O . PHE A 1 594 ? 60.106 5.778 119.048 1.00 31.29 593 PHE A O 1
ATOM 4578 N N . VAL A 1 595 ? 60.806 6.289 116.974 1.00 30.37 594 VAL A N 1
ATOM 4579 C CA . VAL A 1 595 ? 60.789 4.910 116.518 1.00 29.17 594 VAL A CA 1
ATOM 4580 C C . VAL A 1 595 ? 62.203 4.396 116.347 1.00 29.53 594 VAL A C 1
ATOM 4581 O O . VAL A 1 595 ? 62.594 3.400 116.967 1.00 31.16 594 VAL A O 1
ATOM 4585 N N . GLY A 1 596 ? 62.975 5.076 115.510 1.00 29.71 595 GLY A N 1
ATOM 4586 C CA . GLY A 1 596 ? 64.347 4.655 115.248 1.00 29.45 595 GLY A CA 1
ATOM 4587 C C . GLY A 1 596 ? 65.141 5.572 114.342 1.00 29.06 595 GLY A C 1
ATOM 4588 O O . GLY A 1 596 ? 64.647 6.592 113.851 1.00 28.38 595 GLY A O 1
ATOM 4589 N N . VAL A 1 597 ? 66.388 5.195 114.114 1.00 29.09 596 VAL A N 1
ATOM 4590 C CA . VAL A 1 597 ? 67.284 6.055 113.378 1.00 29.56 596 VAL A CA 1
ATOM 4591 C C . VAL A 1 597 ? 67.882 5.287 112.215 1.00 30.84 596 VAL A C 1
ATOM 4592 O O . VAL A 1 597 ? 68.340 4.164 112.402 1.00 33.37 596 VAL A O 1
ATOM 4596 N N . VAL A 1 598 ? 67.866 5.882 111.024 1.00 30.60 597 VAL A N 1
ATOM 4597 C CA . VAL A 1 598 ? 68.597 5.335 109.878 1.00 30.41 597 VAL A CA 1
ATOM 4598 C C . VAL A 1 598 ? 69.882 6.111 109.675 1.00 30.01 597 VAL A C 1
ATOM 4599 O O . VAL A 1 598 ? 69.843 7.311 109.522 1.00 30.63 597 VAL A O 1
ATOM 4603 N N . GLY A 1 599 ? 71.015 5.426 109.677 1.00 29.75 598 GLY A N 1
ATOM 4604 C CA . GLY A 1 599 ? 72.283 6.059 109.369 1.00 30.05 598 GLY A CA 1
ATOM 4605 C C . GLY A 1 599 ? 72.706 5.723 107.956 1.00 30.37 598 GLY A C 1
ATOM 4606 O O . GLY A 1 599 ? 72.768 4.559 107.602 1.00 29.29 598 GLY A O 1
ATOM 4607 N N . MET A 1 600 ? 72.992 6.732 107.139 1.00 33.27 599 MET A N 1
ATOM 4608 C CA . MET A 1 600 ? 73.333 6.467 105.746 1.00 37.70 599 MET A CA 1
ATOM 4609 C C . MET A 1 600 ? 74.624 7.101 105.277 1.00 38.97 599 MET A C 1
ATOM 4610 O O . MET A 1 600 ? 75.091 8.083 105.852 1.00 38.78 599 MET A O 1
ATOM 4615 N N . LEU A 1 601 ? 75.150 6.544 104.189 1.00 41.27 600 LEU A N 1
ATOM 4616 C CA . LEU A 1 601 ? 76.455 6.877 103.658 1.00 43.26 600 LEU A CA 1
ATOM 4617 C C . LEU A 1 601 ? 76.415 7.366 102.214 1.00 44.89 600 LEU A C 1
ATOM 4618 O O . LEU A 1 601 ? 75.655 6.856 101.389 1.00 44.31 600 LEU A O 1
ATOM 4623 N N . ASP A 1 602 ? 77.236 8.372 101.926 1.00 47.05 601 ASP A N 1
ATOM 4624 C CA . ASP A 1 602 ? 77.728 8.590 100.572 1.00 50.66 601 ASP A CA 1
ATOM 4625 C C . ASP A 1 602 ? 79.241 8.765 100.664 1.00 50.53 601 ASP A C 1
ATOM 4626 O O . ASP A 1 602 ? 79.726 9.725 101.251 1.00 50.11 601 ASP A O 1
ATOM 4631 N N . PRO A 1 603 ? 79.996 7.808 100.108 1.00 51.71 602 PRO A N 1
ATOM 4632 C CA . PRO A 1 603 ? 81.432 7.845 100.332 1.00 49.87 602 PRO A CA 1
ATOM 4633 C C . PRO A 1 603 ? 82.084 8.976 99.546 1.00 48.42 602 PRO A C 1
ATOM 4634 O O . PRO A 1 603 ? 81.554 9.399 98.511 1.00 44.70 602 PRO A O 1
ATOM 4638 N N . PRO A 1 604 ? 83.221 9.477 100.048 1.00 47.70 603 PRO A N 1
ATOM 4639 C CA . PRO A 1 604 ? 84.040 10.435 99.337 1.00 47.82 603 PRO A CA 1
ATOM 4640 C C . PRO A 1 604 ? 84.704 9.743 98.157 1.00 48.24 603 PRO A C 1
ATOM 4641 O O . PRO A 1 604 ? 85.081 8.573 98.272 1.00 48.58 603 PRO A O 1
ATOM 4645 N N . ARG A 1 605 ? 84.820 10.451 97.032 1.00 47.58 604 ARG A N 1
ATOM 4646 C CA . ARG A 1 605 ? 85.535 9.942 95.877 1.00 47.05 604 ARG A CA 1
ATOM 4647 C C . ARG A 1 605 ? 86.952 9.566 96.268 1.00 50.09 604 ARG A C 1
ATOM 4648 O O . ARG A 1 605 ? 87.601 10.256 97.060 1.00 49.96 604 ARG A O 1
ATOM 4656 N N . LYS A 1 606 ? 87.417 8.454 95.716 1.00 56.57 605 LYS A N 1
ATOM 4657 C CA . LYS A 1 606 ? 88.781 7.961 95.931 1.00 61.20 605 LYS A CA 1
ATOM 4658 C C . LYS A 1 606 ? 89.847 9.039 95.662 1.00 60.66 605 LYS A C 1
ATOM 4659 O O . LYS A 1 606 ? 90.698 9.298 96.520 1.00 61.00 605 LYS A O 1
ATOM 4665 N N . GLU A 1 607 ? 89.767 9.677 94.491 1.00 60.46 606 GLU A N 1
ATOM 4666 C CA . GLU A 1 607 ? 90.735 10.690 94.056 1.00 60.84 606 GLU A CA 1
ATOM 4667 C C . GLU A 1 607 ? 90.742 11.929 94.942 1.00 60.27 606 GLU A C 1
ATOM 4668 O O . GLU A 1 607 ? 91.803 12.491 95.212 1.00 63.20 606 GLU A O 1
ATOM 4674 N N . VAL A 1 608 ? 89.560 12.349 95.388 1.00 57.08 607 VAL A N 1
ATOM 4675 C CA . VAL A 1 608 ? 89.407 13.560 96.190 1.00 53.43 607 VAL A CA 1
ATOM 4676 C C . VAL A 1 608 ? 90.554 13.729 97.167 1.00 53.65 607 VAL A C 1
ATOM 4677 O O . VAL A 1 608 ? 91.209 14.762 97.182 1.00 55.13 607 VAL A O 1
ATOM 4681 N N . MET A 1 609 ? 90.803 12.695 97.955 1.00 55.59 608 MET A N 1
ATOM 4682 C CA . MET A 1 609 ? 91.892 12.683 98.916 1.00 58.19 608 MET A CA 1
ATOM 4683 C C . MET A 1 609 ? 93.198 13.298 98.395 1.00 55.14 608 MET A C 1
ATOM 4684 O O . MET A 1 609 ? 93.702 14.289 98.941 1.00 50.71 608 MET A O 1
ATOM 4689 N N . GLY A 1 610 ? 93.735 12.697 97.336 1.00 54.00 609 GLY A N 1
ATOM 4690 C CA . GLY A 1 610 ? 94.978 13.156 96.728 1.00 52.29 609 GLY A CA 1
ATOM 4691 C C . GLY A 1 610 ? 94.854 14.546 96.138 1.00 50.95 609 GLY A C 1
ATOM 4692 O O . GLY A 1 610 ? 95.721 15.398 96.346 1.00 54.12 609 GLY A O 1
ATOM 4693 N N . SER A 1 611 ? 93.769 14.779 95.404 1.00 47.33 610 SER A N 1
ATOM 4694 C CA . SER A 1 611 ? 93.486 16.092 94.820 1.00 44.40 610 SER A CA 1
ATOM 4695 C C . SER A 1 611 ? 93.627 17.219 95.842 1.00 40.62 610 SER A C 1
ATOM 4696 O O . SER A 1 611 ? 94.217 18.254 95.553 1.00 37.53 610 SER A O 1
ATOM 4699 N N . ILE A 1 612 ? 93.082 16.995 97.036 1.00 39.67 611 ILE A N 1
ATOM 4700 C CA . ILE A 1 612 ? 93.180 17.948 98.135 1.00 38.67 611 ILE A CA 1
ATOM 4701 C C . ILE A 1 612 ? 94.642 18.169 98.449 1.00 39.36 611 ILE A C 1
ATOM 4702 O O . ILE A 1 612 ? 95.097 19.305 98.490 1.00 38.31 611 ILE A O 1
ATOM 4707 N N . GLN A 1 613 ? 95.375 17.074 98.638 1.00 43.39 612 GLN A N 1
ATOM 4708 C CA . GLN A 1 613 ? 96.824 17.145 98.850 1.00 47.98 612 GLN A CA 1
ATOM 4709 C C . GLN A 1 613 ? 97.528 17.967 97.786 1.00 44.88 612 GLN A C 1
ATOM 4710 O O . GLN A 1 613 ? 98.350 18.825 98.101 1.00 44.26 612 GLN A O 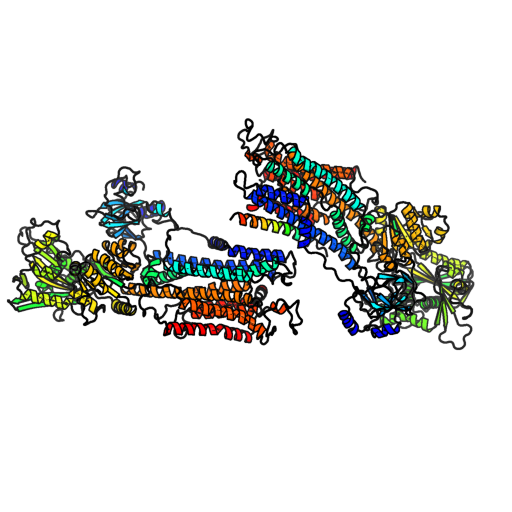1
ATOM 4716 N N . LEU A 1 614 ? 97.179 17.713 96.532 1.00 43.06 613 LEU A N 1
ATOM 4717 C CA . LEU A 1 614 ? 97.735 18.452 95.424 1.00 42.40 613 LEU A CA 1
ATOM 4718 C C . LEU A 1 614 ? 97.452 19.944 95.559 1.00 42.05 613 LEU A C 1
ATOM 4719 O O . LEU A 1 614 ? 98.285 20.763 95.180 1.00 42.33 613 LEU A O 1
ATOM 4724 N N . CYS A 1 615 ? 96.288 20.290 96.109 1.00 41.61 614 CYS A N 1
ATOM 4725 C CA . CYS A 1 615 ? 95.914 21.683 96.309 1.00 41.98 614 CYS A CA 1
ATOM 4726 C C . CYS A 1 615 ? 96.733 22.328 97.386 1.00 44.08 614 CYS A C 1
ATOM 4727 O O . CYS A 1 615 ? 97.055 23.515 97.289 1.00 43.88 614 CYS A O 1
ATOM 4730 N N . ARG A 1 616 ? 97.048 21.544 98.419 1.00 47.50 615 ARG A N 1
ATOM 4731 C CA . ARG A 1 616 ? 97.897 21.990 99.527 1.00 49.99 615 ARG A CA 1
ATOM 4732 C C . ARG A 1 616 ? 99.270 22.361 98.988 1.00 49.19 615 ARG A C 1
ATOM 4733 O O . ARG A 1 616 ? 99.806 23.423 99.312 1.00 49.36 615 ARG A O 1
ATOM 4741 N N . ASP A 1 617 ? 99.816 21.477 98.154 1.00 48.82 616 ASP A N 1
ATOM 4742 C CA . ASP A 1 617 ? 101.104 21.687 97.490 1.00 49.90 616 ASP A CA 1
ATOM 4743 C C . ASP A 1 617 ? 101.112 22.926 96.585 1.00 46.90 616 ASP A C 1
ATOM 4744 O O . ASP A 1 617 ? 102.071 23.700 96.599 1.00 46.44 616 ASP A O 1
ATOM 4749 N N . ALA A 1 618 ? 100.040 23.119 95.816 1.00 43.61 617 ALA A N 1
ATOM 4750 C CA . ALA A 1 618 ? 99.961 24.246 94.897 1.00 40.64 617 ALA A CA 1
ATOM 4751 C C . ALA A 1 618 ? 99.692 25.545 95.629 1.00 39.06 617 ALA A C 1
ATOM 4752 O O . ALA A 1 618 ? 99.600 26.598 95.013 1.00 40.68 617 ALA A O 1
ATOM 4754 N N . GLY A 1 619 ? 99.569 25.475 96.946 1.00 36.41 618 GLY A N 1
ATOM 4755 C CA . GLY A 1 619 ? 99.300 26.661 97.730 1.00 34.89 618 GLY A CA 1
ATOM 4756 C C . GLY A 1 619 ? 97.897 27.183 97.504 1.00 34.61 618 GLY A C 1
ATOM 4757 O O . GLY A 1 619 ? 97.664 28.384 97.632 1.00 35.00 618 GLY A O 1
ATOM 4758 N N . ILE A 1 620 ? 96.970 26.274 97.177 1.00 34.24 619 ILE A N 1
ATOM 4759 C CA . ILE A 1 620 ? 95.560 26.593 96.931 1.00 33.83 619 ILE A CA 1
ATOM 4760 C C . ILE A 1 620 ? 94.720 26.044 98.073 1.00 33.14 619 ILE A C 1
ATOM 4761 O O . ILE A 1 620 ? 94.750 24.841 98.334 1.00 31.37 619 ILE A O 1
ATOM 4766 N N . ARG A 1 621 ? 93.949 26.917 98.723 1.00 34.81 620 ARG A N 1
ATOM 4767 C CA . ARG A 1 621 ? 93.042 26.531 99.826 1.00 36.25 620 ARG A CA 1
ATOM 4768 C C . ARG A 1 621 ? 91.698 25.975 99.348 1.00 36.05 620 ARG A C 1
ATOM 4769 O O . ARG A 1 621 ? 91.063 26.553 98.444 1.00 36.44 620 ARG A O 1
ATOM 4777 N N . VAL A 1 622 ? 91.254 24.888 99.987 1.00 33.46 621 VAL A N 1
ATOM 4778 C CA . VAL A 1 622 ? 89.978 24.238 99.652 1.00 32.57 621 VAL A CA 1
ATOM 4779 C C . VAL A 1 622 ? 88.900 24.459 100.733 1.00 32.75 621 VAL A C 1
ATOM 4780 O O . VAL A 1 622 ? 89.109 24.107 101.888 1.00 33.45 621 VAL A O 1
ATOM 4784 N N . ILE A 1 623 ? 87.752 25.032 100.351 1.00 32.30 622 ILE A N 1
ATOM 4785 C CA . ILE A 1 623 ? 86.649 25.321 101.289 1.00 31.59 622 ILE A CA 1
ATOM 4786 C C . ILE A 1 623 ? 85.418 24.451 101.023 1.00 32.06 622 ILE A C 1
ATOM 4787 O O . ILE A 1 623 ? 84.698 24.661 100.044 1.00 31.85 622 ILE A O 1
ATOM 4792 N N . MET A 1 624 ? 85.160 23.495 101.908 1.00 32.72 623 MET A N 1
ATOM 4793 C CA . MET A 1 624 ? 84.016 22.606 101.745 1.00 33.15 623 MET A CA 1
ATOM 4794 C C . MET A 1 624 ? 82.728 23.241 102.219 1.00 32.44 623 MET A C 1
ATOM 4795 O O . MET A 1 624 ? 82.635 23.700 103.349 1.00 34.03 623 MET A O 1
ATOM 4800 N N . ILE A 1 625 ? 81.724 23.235 101.359 1.00 31.63 624 ILE A N 1
ATOM 4801 C CA . ILE A 1 625 ? 80.392 23.680 101.749 1.00 32.26 624 ILE A CA 1
ATOM 4802 C C . ILE A 1 625 ? 79.469 22.456 101.704 1.00 33.18 624 ILE A C 1
ATOM 4803 O O . ILE A 1 625 ? 79.327 21.813 100.662 1.00 33.38 624 ILE A O 1
ATOM 4808 N N . THR A 1 626 ? 78.859 22.130 102.843 1.00 34.33 625 THR A N 1
ATOM 4809 C CA . THR A 1 626 ? 78.033 20.921 102.989 1.00 33.40 625 THR A CA 1
ATOM 4810 C C . THR A 1 626 ? 76.746 21.204 103.759 1.00 32.76 625 THR A C 1
ATOM 4811 O O . THR A 1 626 ? 76.696 22.129 104.563 1.00 35.04 625 THR A O 1
ATOM 4815 N N . GLY A 1 627 ? 75.716 20.401 103.534 1.00 30.79 626 GLY A N 1
ATOM 4816 C CA . GLY A 1 627 ? 74.474 20.552 104.276 1.00 30.83 626 GLY A CA 1
ATOM 4817 C C . GLY A 1 627 ? 74.420 19.749 105.563 1.00 31.92 626 GLY A C 1
ATOM 4818 O O . GLY A 1 627 ? 73.410 19.760 106.257 1.00 31.13 626 GLY A O 1
ATOM 4819 N N . ASP A 1 628 ? 75.491 19.034 105.895 1.00 34.58 627 ASP A N 1
ATOM 4820 C CA . ASP A 1 628 ? 75.484 18.241 107.120 1.00 36.80 627 ASP A CA 1
ATOM 4821 C C . ASP A 1 628 ? 75.551 19.204 108.289 1.00 34.58 627 ASP A C 1
ATOM 4822 O O . ASP A 1 628 ? 75.805 20.392 108.104 1.00 34.46 627 ASP A O 1
ATOM 4827 N N . ASN A 1 629 ? 75.308 18.696 109.489 1.00 32.06 628 ASN A N 1
ATOM 4828 C CA . ASN A 1 629 ? 75.521 19.472 110.692 1.00 29.77 628 ASN A CA 1
ATOM 4829 C C . ASN A 1 629 ? 77.009 19.739 110.888 1.00 29.53 628 ASN A C 1
ATOM 4830 O O . ASN A 1 629 ? 77.856 19.126 110.219 1.00 27.14 628 ASN A O 1
ATOM 4835 N N . LYS A 1 630 ? 77.303 20.654 111.810 1.00 29.65 629 LYS A N 1
ATOM 4836 C CA . LYS A 1 630 ? 78.650 21.086 112.080 1.00 30.42 629 LYS A CA 1
ATOM 4837 C C . LYS A 1 630 ? 79.571 19.898 112.396 1.00 30.90 629 LYS A C 1
ATOM 4838 O O . LYS A 1 630 ? 80.629 19.735 111.779 1.00 30.52 629 LYS A O 1
ATOM 4844 N N . GLY A 1 631 ? 79.147 19.051 113.329 1.00 31.16 630 GLY A N 1
ATOM 4845 C CA . GLY A 1 631 ? 79.938 17.891 113.737 1.00 32.25 630 GLY A CA 1
ATOM 4846 C C . GLY A 1 631 ? 80.417 16.990 112.607 1.00 33.51 630 GLY A C 1
ATOM 4847 O O . GLY A 1 631 ? 81.623 16.878 112.366 1.00 33.29 630 GLY A O 1
ATOM 4848 N N . THR A 1 632 ? 79.469 16.341 111.929 1.00 34.13 631 THR A N 1
ATOM 4849 C CA . THR A 1 632 ? 79.748 15.486 110.773 1.00 34.91 631 THR A CA 1
ATOM 4850 C C . THR A 1 632 ? 80.584 16.204 109.706 1.00 35.48 631 THR A C 1
ATOM 4851 O O . THR A 1 632 ? 81.490 15.613 109.116 1.00 34.82 631 THR A O 1
ATOM 4855 N N . ALA A 1 633 ? 80.279 17.482 109.467 1.00 36.27 632 ALA A N 1
ATOM 4856 C CA . ALA A 1 633 ? 81.005 18.289 108.480 1.00 33.40 632 ALA A CA 1
ATOM 4857 C C . ALA A 1 633 ? 82.487 18.280 108.802 1.00 32.76 632 ALA A C 1
ATOM 4858 O O . ALA A 1 633 ? 83.294 17.824 107.984 1.00 32.89 632 ALA A O 1
ATOM 4860 N N . ILE A 1 634 ? 82.843 18.748 109.998 1.00 31.23 633 ILE A N 1
ATOM 4861 C CA . ILE A 1 634 ? 84.244 18.719 110.442 1.00 31.35 633 ILE A CA 1
ATOM 4862 C C . ILE A 1 634 ? 84.851 17.312 110.312 1.00 32.04 633 ILE A C 1
ATOM 4863 O O . ILE A 1 634 ? 85.957 17.161 109.775 1.00 32.07 633 ILE A O 1
ATOM 4868 N N . ALA A 1 635 ? 84.108 16.297 110.775 1.00 31.54 634 ALA A N 1
ATOM 4869 C CA . ALA A 1 635 ? 84.495 14.893 110.628 1.00 30.35 634 ALA A CA 1
ATOM 4870 C C . ALA A 1 635 ? 84.923 14.586 109.205 1.00 30.91 634 ALA A C 1
ATOM 4871 O O . ALA A 1 635 ? 86.046 14.129 108.980 1.00 31.37 634 ALA A O 1
ATOM 4873 N N . ILE A 1 636 ? 84.025 14.847 108.252 1.00 30.72 635 ILE A N 1
ATOM 4874 C CA . ILE A 1 636 ? 84.293 14.619 106.836 1.00 30.88 635 ILE A CA 1
ATOM 4875 C C . ILE A 1 636 ? 85.562 15.351 106.432 1.00 33.19 635 ILE A C 1
ATOM 4876 O O . ILE A 1 636 ? 86.456 14.764 105.838 1.00 34.01 635 ILE A O 1
ATOM 4881 N N . CYS A 1 637 ? 85.650 16.632 106.774 1.00 35.52 636 CYS A N 1
ATOM 4882 C CA . CYS A 1 637 ? 86.846 17.408 106.467 1.00 36.50 636 CYS A CA 1
ATOM 4883 C C . CYS A 1 637 ? 88.110 16.718 106.944 1.00 34.67 636 CYS A C 1
ATOM 4884 O O . CYS A 1 637 ? 89.036 16.559 106.164 1.00 34.04 636 CYS A O 1
ATOM 4887 N N . ARG A 1 638 ? 88.134 16.288 108.205 1.00 34.23 637 ARG A N 1
ATOM 4888 C CA . ARG A 1 638 ? 89.264 15.516 108.733 1.00 35.73 637 ARG A CA 1
ATOM 4889 C C . ARG A 1 638 ? 89.511 14.286 107.868 1.00 36.91 637 ARG A C 1
ATOM 4890 O O . ARG A 1 638 ? 90.630 14.020 107.442 1.00 36.78 637 ARG A O 1
ATOM 4898 N N . ARG A 1 639 ? 88.435 13.554 107.605 1.00 39.21 638 ARG A N 1
ATOM 4899 C CA . ARG A 1 639 ? 88.463 12.311 106.836 1.00 39.60 638 ARG A CA 1
ATOM 4900 C C . ARG A 1 639 ? 89.031 12.455 105.408 1.00 37.36 638 ARG A C 1
ATOM 4901 O O . ARG A 1 639 ? 89.573 11.501 104.866 1.00 36.90 638 ARG A O 1
ATOM 4909 N N . ILE A 1 640 ? 88.908 13.630 104.799 1.00 35.52 639 ILE A N 1
ATOM 4910 C CA . ILE A 1 640 ? 89.413 13.813 103.436 1.00 35.07 639 ILE A CA 1
ATOM 4911 C C . ILE A 1 640 ? 90.671 14.673 103.409 1.00 38.34 639 ILE A C 1
ATOM 4912 O O . ILE A 1 640 ? 91.160 15.043 102.340 1.00 39.78 639 ILE A O 1
ATOM 4917 N N . GLY A 1 641 ? 91.183 15.004 104.590 1.00 40.37 640 GLY A N 1
ATOM 4918 C CA . GLY A 1 641 ? 92.422 15.760 104.693 1.00 40.93 640 GLY A CA 1
ATOM 4919 C C . GLY A 1 641 ? 92.294 17.265 104.568 1.00 42.40 640 GLY A C 1
ATOM 4920 O O . GLY A 1 641 ? 93.307 17.968 104.531 1.00 45.35 640 GLY A O 1
ATOM 4921 N N . ILE A 1 642 ? 91.070 17.777 104.488 1.00 41.70 641 ILE A N 1
ATOM 4922 C CA . ILE A 1 642 ? 90.888 19.220 104.596 1.00 42.25 641 ILE A CA 1
ATOM 4923 C C . ILE A 1 642 ? 91.438 19.651 105.956 1.00 43.66 641 ILE A C 1
ATOM 4924 O O . ILE A 1 642 ? 92.126 20.656 106.064 1.00 43.69 641 ILE A O 1
ATOM 4929 N N . PHE A 1 643 ? 91.165 18.860 106.983 1.00 47.01 642 PHE A N 1
ATOM 4930 C CA . PHE A 1 643 ? 91.723 19.121 108.298 1.00 51.17 642 PHE A CA 1
ATOM 4931 C C . PHE A 1 643 ? 92.653 18.007 108.754 1.00 58.27 642 PHE A C 1
ATOM 4932 O O . PHE A 1 643 ? 92.542 16.856 108.300 1.00 60.34 642 PHE A O 1
ATOM 4940 N N . GLY A 1 644 ? 93.569 18.366 109.654 1.00 60.66 643 GLY A N 1
ATOM 4941 C CA . GLY A 1 644 ? 94.411 17.400 110.340 1.00 62.58 643 GLY A CA 1
ATOM 4942 C C . GLY A 1 644 ? 93.587 16.541 111.276 1.00 65.95 643 GLY A C 1
ATOM 4943 O O . GLY A 1 644 ? 92.587 16.991 111.836 1.00 64.66 643 GLY A O 1
ATOM 4944 N N . GLU A 1 645 ? 94.021 15.296 111.432 1.00 73.11 644 GLU A N 1
ATOM 4945 C CA . GLU A 1 645 ? 93.390 14.318 112.314 1.00 76.45 644 GLU A CA 1
ATOM 4946 C C . GLU A 1 645 ? 93.117 14.865 113.710 1.00 76.93 644 GLU A C 1
ATOM 4947 O O . GLU A 1 645 ? 92.098 14.547 114.312 1.00 75.22 644 GLU A O 1
ATOM 4953 N N . ASN A 1 646 ? 94.032 15.686 114.218 1.00 82.42 645 ASN A N 1
ATOM 4954 C CA . ASN A 1 646 ? 93.938 16.191 115.584 1.00 88.26 645 ASN A CA 1
ATOM 4955 C C . ASN A 1 646 ? 93.784 17.702 115.742 1.00 92.25 645 ASN A C 1
ATOM 4956 O O . ASN A 1 646 ? 93.285 18.170 116.774 1.00 94.37 645 ASN A O 1
ATOM 4961 N N . GLU A 1 647 ? 94.191 18.455 114.717 1.00 91.27 646 GLU A N 1
ATOM 4962 C CA . GLU A 1 647 ? 94.264 19.919 114.793 1.00 85.40 646 GLU A CA 1
ATOM 4963 C C . GLU A 1 647 ? 92.989 20.601 115.275 1.00 79.48 646 GLU A C 1
ATOM 4964 O O . GLU A 1 647 ? 91.882 20.080 115.134 1.00 75.06 646 GLU A O 1
ATOM 4970 N N . GLU A 1 648 ? 93.173 21.779 115.850 1.00 79.66 647 GLU A N 1
ATOM 4971 C CA . GLU A 1 648 ? 92.066 22.559 116.358 1.00 81.11 647 GLU A CA 1
ATOM 4972 C C . GLU A 1 648 ? 91.449 23.376 115.227 1.00 76.42 647 GLU A C 1
ATOM 4973 O O . GLU A 1 648 ? 92.155 23.983 114.420 1.00 74.54 647 GLU A O 1
ATOM 4979 N N . VAL A 1 649 ? 90.124 23.386 115.181 1.00 73.55 648 VAL A N 1
ATOM 4980 C CA . VAL A 1 649 ? 89.396 23.932 114.045 1.00 72.52 648 VAL A CA 1
ATOM 4981 C C . VAL A 1 649 ? 88.278 24.876 114.479 1.00 71.24 648 VAL A C 1
ATOM 4982 O O . VAL A 1 649 ? 87.467 25.313 113.664 1.00 67.26 648 VAL A O 1
ATOM 4986 N N . ALA A 1 650 ? 88.260 25.198 115.767 1.00 74.84 649 ALA A N 1
ATOM 4987 C CA . ALA A 1 650 ? 87.157 25.929 116.393 1.00 80.46 649 ALA A CA 1
ATOM 4988 C C . ALA A 1 650 ? 86.749 27.192 115.651 1.00 79.05 649 ALA A C 1
ATOM 4989 O O . ALA A 1 650 ? 85.601 27.640 115.749 1.00 81.86 649 ALA A O 1
ATOM 4991 N N . ASP A 1 651 ? 87.693 27.754 114.910 1.00 76.14 650 ASP A N 1
ATOM 4992 C CA . ASP A 1 651 ? 87.476 29.017 114.223 1.00 77.89 650 ASP A CA 1
ATOM 4993 C C . ASP A 1 651 ? 87.590 28.869 112.705 1.00 71.53 650 ASP A C 1
ATOM 4994 O O . ASP A 1 651 ? 87.674 29.859 111.980 1.00 70.01 650 ASP A O 1
ATOM 4999 N N . ARG A 1 652 ? 87.587 27.629 112.228 1.00 65.96 651 ARG A N 1
ATOM 5000 C CA . ARG A 1 652 ? 87.749 27.356 110.805 1.00 59.33 651 ARG A CA 1
ATOM 5001 C C . ARG A 1 652 ? 86.561 26.574 110.265 1.00 56.37 651 ARG A C 1
ATOM 5002 O O . ARG A 1 652 ? 86.623 25.992 109.178 1.00 59.61 651 ARG A O 1
ATOM 5010 N N . ALA A 1 653 ? 85.479 26.556 111.035 1.00 49.07 652 ALA A N 1
ATOM 5011 C CA . ALA A 1 653 ? 84.277 25.859 110.634 1.00 45.73 652 ALA A CA 1
ATOM 5012 C C . ALA A 1 653 ? 83.109 26.595 111.213 1.00 43.20 652 ALA A C 1
ATOM 5013 O O . ALA A 1 653 ? 83.050 26.810 112.416 1.00 44.16 652 ALA A O 1
ATOM 5015 N N . TYR A 1 654 ? 82.192 27.003 110.350 1.00 40.89 653 TYR A N 1
ATOM 5016 C CA . TYR A 1 654 ? 81.024 27.743 110.773 1.00 41.06 653 TYR A CA 1
ATOM 5017 C C . TYR A 1 654 ? 79.791 27.166 110.137 1.00 41.47 653 TYR A C 1
ATOM 5018 O O . TYR A 1 654 ? 79.859 26.599 109.041 1.00 43.05 653 TYR A O 1
ATOM 5027 N N . THR A 1 655 ? 78.670 27.304 110.836 1.00 39.31 654 THR A N 1
ATOM 5028 C CA . THR A 1 655 ? 77.379 26.937 110.302 1.00 39.54 654 THR A CA 1
ATOM 5029 C C . THR A 1 655 ? 76.779 28.212 109.755 1.00 40.23 654 THR A C 1
ATOM 5030 O O . THR A 1 655 ? 77.167 29.296 110.185 1.00 41.15 654 THR A O 1
ATOM 5034 N N . GLY A 1 656 ? 75.836 28.092 108.820 1.00 40.62 655 GLY A N 1
ATOM 5035 C CA . GLY A 1 656 ? 75.082 29.250 108.345 1.00 39.57 655 GLY A CA 1
ATOM 5036 C C . GLY A 1 656 ? 74.757 30.161 109.505 1.00 39.10 655 GLY A C 1
ATOM 5037 O O . GLY A 1 656 ? 75.255 31.280 109.572 1.00 36.99 655 GLY A O 1
ATOM 5038 N N . ARG A 1 657 ? 73.951 29.642 110.429 1.00 42.08 656 ARG A N 1
ATOM 5039 C CA . ARG A 1 657 ? 73.570 30.318 111.672 1.00 47.19 656 ARG A CA 1
ATOM 5040 C C . ARG A 1 657 ? 74.718 31.053 112.346 1.00 48.11 656 ARG A C 1
ATOM 5041 O O . ARG A 1 657 ? 74.657 32.273 112.509 1.00 50.61 656 ARG A O 1
ATOM 5049 N N . GLU A 1 658 ? 75.753 30.313 112.744 1.00 46.63 657 GLU A N 1
ATOM 5050 C CA . GLU A 1 658 ? 76.888 30.898 113.450 1.00 45.96 657 GLU A CA 1
ATOM 5051 C C . GLU A 1 658 ? 77.455 32.096 112.702 1.00 44.58 657 GLU A C 1
ATOM 5052 O O . GLU A 1 658 ? 77.622 33.170 113.281 1.00 42.52 657 GLU A O 1
ATOM 5058 N N . PHE A 1 659 ? 77.745 31.902 111.419 1.00 43.67 658 PHE A N 1
ATOM 5059 C CA . PHE A 1 659 ? 78.233 32.975 110.568 1.00 47.06 658 PHE A CA 1
ATOM 5060 C C . PHE A 1 659 ? 77.334 34.215 110.640 1.00 47.93 658 PHE A C 1
ATOM 5061 O O . PHE A 1 659 ? 77.820 35.321 110.838 1.00 49.29 658 PHE A O 1
ATOM 5069 N N . ASP A 1 660 ? 76.026 34.023 110.504 1.00 48.78 659 ASP A N 1
ATOM 5070 C CA . ASP A 1 660 ? 75.071 35.128 110.566 1.00 50.97 659 ASP A CA 1
ATOM 5071 C C . ASP A 1 660 ? 75.069 35.845 111.898 1.00 50.93 659 ASP A C 1
ATOM 5072 O O . ASP A 1 660 ? 74.701 37.011 111.967 1.00 51.48 659 ASP A O 1
ATOM 5077 N N . ASP A 1 661 ? 75.446 35.139 112.956 1.00 54.31 660 ASP A N 1
ATOM 5078 C CA . ASP A 1 661 ? 75.491 35.733 114.287 1.00 58.13 660 ASP A CA 1
ATOM 5079 C C . ASP A 1 661 ? 76.747 36.571 114.509 1.00 56.13 660 ASP A C 1
ATOM 5080 O O . ASP A 1 661 ? 76.828 37.338 115.471 1.00 57.72 660 ASP A O 1
ATOM 5085 N N . LEU A 1 662 ? 77.728 36.421 113.627 1.00 51.47 661 LEU A N 1
ATOM 5086 C CA . LEU A 1 662 ? 78.874 37.312 113.633 1.00 49.77 661 LEU A CA 1
ATOM 5087 C C . LEU A 1 662 ? 78.495 38.678 113.043 1.00 50.50 661 LEU A C 1
ATOM 5088 O O . LEU A 1 662 ? 77.639 38.767 112.164 1.00 46.98 661 LEU A O 1
ATOM 5093 N N . PRO A 1 663 ? 79.115 39.756 113.551 1.00 52.48 662 PRO A N 1
ATOM 5094 C CA . PRO A 1 663 ? 78.980 41.050 112.884 1.00 52.39 662 PRO A CA 1
ATOM 5095 C C . PRO A 1 663 ? 79.855 41.097 111.624 1.00 52.46 662 PRO A C 1
ATOM 5096 O O . PRO A 1 663 ? 80.792 40.293 111.497 1.00 52.73 662 PRO A O 1
ATOM 5100 N N . LEU A 1 664 ? 79.556 42.034 110.721 1.00 49.05 663 LEU A N 1
ATOM 5101 C CA . LEU A 1 664 ? 80.171 42.077 109.383 1.00 47.10 663 LEU A CA 1
ATOM 5102 C C . LEU A 1 664 ? 81.700 42.017 109.347 1.00 47.28 663 LEU A C 1
ATOM 5103 O O . LEU A 1 664 ? 82.276 41.279 108.550 1.00 46.27 663 LEU A O 1
ATOM 5108 N N . ALA A 1 665 ? 82.348 42.786 110.217 1.00 49.23 664 ALA A N 1
ATOM 5109 C CA . ALA A 1 665 ? 83.807 42.782 110.313 1.00 49.85 664 ALA A CA 1
ATOM 5110 C C . ALA A 1 665 ? 84.358 41.415 110.718 1.00 52.10 664 ALA A C 1
ATOM 5111 O O . ALA A 1 665 ? 85.389 40.986 110.202 1.00 53.83 664 ALA A O 1
ATOM 5113 N N . GLU A 1 666 ? 83.668 40.733 111.634 1.00 53.91 665 GLU A N 1
ATOM 5114 C CA . GLU A 1 666 ? 84.069 39.394 112.072 1.00 54.86 665 GLU A CA 1
ATOM 5115 C C . GLU A 1 666 ? 83.903 38.352 110.958 1.00 52.54 665 GLU A C 1
ATOM 5116 O O . GLU A 1 666 ? 84.691 37.414 110.845 1.00 50.86 665 GLU A O 1
ATOM 5122 N N . GLN A 1 667 ? 82.873 38.533 110.134 1.00 50.66 666 GLN A N 1
ATOM 5123 C CA . GLN A 1 667 ? 82.592 37.631 109.024 1.00 47.08 666 GLN A CA 1
ATOM 5124 C C . GLN A 1 667 ? 83.740 37.651 108.026 1.00 48.04 666 GLN A C 1
ATOM 5125 O O . GLN A 1 667 ? 84.294 36.609 107.669 1.00 46.82 666 GLN A O 1
ATOM 5131 N N . ARG A 1 668 ? 84.093 38.854 107.588 1.00 50.93 667 ARG A N 1
ATOM 5132 C CA . ARG A 1 668 ? 85.228 39.058 106.702 1.00 54.88 667 ARG A CA 1
ATOM 5133 C C . ARG A 1 668 ? 86.481 38.392 107.279 1.00 54.36 667 ARG A C 1
ATOM 5134 O O . ARG A 1 668 ? 87.302 37.830 106.545 1.00 54.83 667 ARG A O 1
ATOM 5142 N N . GLU A 1 669 ? 86.611 38.451 108.598 1.00 52.05 668 GLU A N 1
ATOM 5143 C CA . GLU A 1 669 ? 87.730 37.843 109.265 1.00 53.06 668 GLU A CA 1
ATOM 5144 C C . GLU A 1 669 ? 87.617 36.320 109.193 1.00 51.75 668 GLU A C 1
ATOM 5145 O O . GLU A 1 669 ? 88.615 35.628 108.998 1.00 51.75 668 GLU A O 1
ATOM 5151 N N . ALA A 1 670 ? 86.398 35.802 109.318 1.00 51.20 669 ALA A N 1
ATOM 5152 C CA . ALA A 1 670 ? 86.182 34.356 109.338 1.00 50.39 669 ALA A CA 1
ATOM 5153 C C . ALA A 1 670 ? 86.604 33.683 108.027 1.00 51.18 669 ALA A C 1
ATOM 5154 O O . ALA A 1 670 ? 87.152 32.580 108.032 1.00 54.14 669 ALA A O 1
ATOM 5156 N N . CYS A 1 671 ? 86.377 34.370 106.916 1.00 48.93 670 CYS A N 1
ATOM 5157 C CA . CYS A 1 671 ? 86.689 33.839 105.609 1.00 49.90 670 CYS A CA 1
ATOM 5158 C C . CYS A 1 671 ? 88.166 33.661 105.315 1.00 54.62 670 CYS A C 1
ATOM 5159 O O . CYS A 1 671 ? 88.541 32.802 104.513 1.00 54.79 670 CYS A O 1
ATOM 5162 N N . ARG A 1 672 ? 89.004 34.470 105.958 1.00 59.77 671 ARG A N 1
ATOM 5163 C CA . ARG A 1 672 ? 90.441 34.431 105.709 1.00 63.82 671 ARG A CA 1
ATOM 5164 C C . ARG A 1 672 ? 91.103 33.123 106.177 1.00 63.75 671 ARG A C 1
ATOM 5165 O O . ARG A 1 672 ? 92.228 32.819 105.781 1.00 66.32 671 ARG A O 1
ATOM 5173 N N . ARG A 1 673 ? 90.400 32.348 106.998 1.00 62.57 672 ARG A N 1
ATOM 5174 C CA . ARG A 1 673 ? 90.942 31.092 107.526 1.00 61.15 672 ARG A CA 1
ATOM 5175 C C . ARG A 1 673 ? 89.930 29.938 107.511 1.00 56.45 672 ARG A C 1
ATOM 5176 O O . ARG A 1 673 ? 90.313 28.772 107.664 1.00 51.91 672 ARG A O 1
ATOM 5184 N N . ALA A 1 674 ? 88.650 30.270 107.320 1.00 52.10 673 ALA A N 1
ATOM 5185 C CA . ALA A 1 674 ? 87.586 29.268 107.251 1.00 49.78 673 ALA A CA 1
ATOM 5186 C C . ALA A 1 674 ? 87.748 28.294 106.074 1.00 47.18 673 ALA A C 1
ATOM 5187 O O . ALA A 1 674 ? 88.156 28.671 104.979 1.00 45.27 673 ALA A O 1
ATOM 5189 N N . CYS A 1 675 ? 87.430 27.034 106.327 1.00 46.87 674 CYS A N 1
ATOM 5190 C CA . CYS A 1 675 ? 87.631 25.970 105.355 1.00 49.13 674 CYS A CA 1
ATOM 5191 C C . CYS A 1 675 ? 86.442 25.024 105.287 1.00 49.34 674 CYS A C 1
ATOM 5192 O O . CYS A 1 675 ? 86.401 24.114 104.442 1.00 49.80 674 CYS A O 1
ATOM 5195 N N . CYS A 1 676 ? 85.474 25.247 106.176 1.00 45.80 675 CYS A N 1
ATOM 5196 C CA . CYS A 1 676 ? 84.300 24.409 106.232 1.00 41.74 675 CYS A CA 1
ATOM 5197 C C . CYS A 1 676 ? 83.021 25.175 106.550 1.00 38.68 675 CYS A C 1
ATOM 5198 O O . CYS A 1 676 ? 82.918 25.844 107.570 1.00 37.98 675 CYS A O 1
ATOM 5201 N N . PHE A 1 677 ? 82.041 25.062 105.668 1.00 36.89 676 PHE A N 1
ATOM 5202 C CA . PHE A 1 677 ? 80.760 25.713 105.887 1.00 36.44 676 PHE A CA 1
ATOM 5203 C C . PHE A 1 677 ? 79.600 24.733 105.835 1.00 37.67 676 PHE A C 1
ATOM 5204 O O . PHE A 1 677 ? 79.398 24.043 104.830 1.00 37.53 676 PHE A O 1
ATOM 5212 N N . ALA A 1 678 ? 78.849 24.685 106.938 1.00 37.98 677 ALA A N 1
ATOM 5213 C CA . ALA A 1 678 ? 77.756 23.723 107.137 1.00 36.26 677 ALA A CA 1
ATOM 5214 C C . ALA A 1 678 ? 76.371 24.362 107.347 1.00 35.21 677 ALA A C 1
ATOM 5215 O O . ALA A 1 678 ? 76.214 25.275 108.160 1.00 33.27 677 ALA A O 1
ATOM 5217 N N . ARG A 1 679 ? 75.377 23.852 106.616 1.00 35.48 678 ARG A N 1
ATOM 5218 C CA . ARG A 1 679 ? 73.999 24.333 106.689 1.00 35.85 678 ARG A CA 1
ATOM 5219 C C . ARG A 1 679 ? 73.977 25.827 106.424 1.00 35.69 678 ARG A C 1
ATOM 5220 O O . ARG A 1 679 ? 73.713 26.632 107.312 1.00 36.42 678 ARG A O 1
ATOM 5228 N N . VAL A 1 680 ? 74.300 26.208 105.203 1.00 35.99 679 VAL A N 1
ATOM 5229 C CA . VAL A 1 680 ? 74.303 27.614 104.859 1.00 36.46 679 VAL A CA 1
ATOM 5230 C C . VAL A 1 680 ? 73.165 27.901 103.907 1.00 39.36 679 VAL A C 1
ATOM 5231 O O . VAL A 1 680 ? 72.588 26.982 103.322 1.00 38.00 679 VAL A O 1
ATOM 5235 N N . GLU A 1 681 ? 72.841 29.182 103.783 1.00 44.27 680 GLU A N 1
ATOM 5236 C CA . GLU A 1 681 ? 71.781 29.639 102.913 1.00 50.57 680 GLU A CA 1
ATOM 5237 C C . GLU A 1 681 ? 72.411 29.903 101.560 1.00 52.55 680 GLU A C 1
ATOM 5238 O O . GLU A 1 681 ? 73.640 29.904 101.450 1.00 53.07 680 GLU A O 1
ATOM 5244 N N . PRO A 1 682 ? 71.582 30.118 100.520 1.00 53.09 681 PRO A N 1
ATOM 5245 C CA . PRO A 1 682 ? 72.107 30.414 99.190 1.00 52.10 681 PRO A CA 1
ATOM 5246 C C . PRO A 1 682 ? 72.973 31.689 99.168 1.00 51.23 681 PRO A C 1
ATOM 5247 O O . PRO A 1 682 ? 74.045 31.699 98.552 1.00 47.93 681 PRO A O 1
ATOM 5251 N N . SER A 1 683 ? 72.505 32.734 99.856 1.00 51.43 682 SER A N 1
ATOM 5252 C CA . SER A 1 683 ? 73.204 34.015 99.955 1.00 51.10 682 SER A CA 1
ATOM 5253 C C . SER A 1 683 ? 74.659 33.919 100.448 1.00 51.39 682 SER A C 1
ATOM 5254 O O . SER A 1 683 ? 75.518 34.655 99.965 1.00 52.82 682 SER A O 1
ATOM 5257 N N . HIS A 1 684 ? 74.930 33.028 101.405 1.00 49.97 683 HIS A N 1
ATOM 5258 C CA . HIS A 1 684 ? 76.293 32.845 101.936 1.00 48.09 683 HIS A CA 1
ATOM 5259 C C . HIS A 1 684 ? 77.345 32.523 100.901 1.00 46.85 683 HIS A C 1
ATOM 5260 O O . HIS A 1 684 ? 78.530 32.798 101.116 1.00 45.77 683 HIS A O 1
ATOM 5267 N N . LYS A 1 685 ? 76.950 31.925 99.778 1.00 43.59 684 LYS A N 1
ATOM 5268 C CA . LYS A 1 685 ? 77.924 31.691 98.732 1.00 39.78 684 LYS A CA 1
ATOM 5269 C C . LYS A 1 685 ? 78.472 33.027 98.246 1.00 40.27 684 LYS A C 1
ATOM 5270 O O . LYS A 1 685 ? 79.669 33.255 98.363 1.00 43.65 684 LYS A O 1
ATOM 5276 N N . SER A 1 686 ? 77.604 33.931 97.792 1.00 39.55 685 SER A N 1
ATOM 5277 C CA . SER A 1 686 ? 78.014 35.309 97.409 1.00 38.85 685 SER A CA 1
ATOM 5278 C C . SER A 1 686 ? 78.870 36.072 98.434 1.00 38.17 685 SER A C 1
ATOM 5279 O O . SER A 1 686 ? 79.916 36.612 98.087 1.00 36.02 685 SER A O 1
ATOM 5282 N N . LYS A 1 687 ? 78.404 36.135 99.680 1.00 39.37 686 LYS A N 1
ATOM 5283 C CA . LYS A 1 687 ? 79.097 36.872 100.731 1.00 42.40 686 LYS A CA 1
ATOM 5284 C C . LYS A 1 687 ? 80.483 36.312 100.915 1.00 41.70 686 LYS A C 1
ATOM 5285 O O . LYS A 1 687 ? 81.443 37.061 101.070 1.00 42.43 686 LYS A O 1
ATOM 5291 N N . ILE A 1 688 ? 80.576 34.986 100.915 1.00 40.99 687 ILE A N 1
ATOM 5292 C CA . ILE A 1 688 ? 81.848 34.311 101.084 1.00 39.66 687 ILE A CA 1
ATOM 5293 C C . ILE A 1 688 ? 82.773 34.777 99.970 1.00 39.66 687 ILE A C 1
ATOM 5294 O O . ILE A 1 688 ? 83.841 35.313 100.252 1.00 39.41 687 ILE A O 1
ATOM 5299 N N . VAL A 1 689 ? 82.327 34.618 98.721 1.00 39.85 688 VAL A N 1
ATOM 5300 C CA . VAL A 1 689 ? 83.089 35.018 97.533 1.00 39.93 688 VAL A CA 1
ATOM 5301 C C . VAL A 1 689 ? 83.608 36.425 97.752 1.00 42.39 688 VAL A C 1
ATOM 5302 O O . VAL A 1 689 ? 84.802 36.682 97.637 1.00 43.64 688 VAL A O 1
ATOM 5306 N N . GLU A 1 690 ? 82.682 37.320 98.077 1.00 45.45 689 GLU A N 1
ATOM 5307 C CA . GLU A 1 690 ? 82.947 38.738 98.253 1.00 49.13 689 GLU A CA 1
ATOM 5308 C C . GLU A 1 690 ? 84.088 39.005 99.230 1.00 47.25 689 GLU A C 1
ATOM 5309 O O . GLU A 1 690 ? 85.009 39.758 98.909 1.00 47.16 689 GLU A O 1
ATOM 5315 N N . TYR A 1 691 ? 84.021 38.391 100.414 1.00 43.39 690 TYR A N 1
ATOM 5316 C CA . TYR A 1 691 ? 85.089 38.518 101.394 1.00 40.67 690 TYR A CA 1
ATOM 5317 C C . TYR A 1 691 ? 86.405 37.996 100.820 1.00 38.91 690 TYR A C 1
ATOM 5318 O O . TYR A 1 691 ? 87.411 38.678 100.873 1.00 38.93 690 TYR A O 1
ATOM 5327 N N . LEU A 1 692 ? 86.390 36.801 100.242 1.00 38.81 691 LEU A N 1
ATOM 5328 C CA . LEU A 1 692 ? 87.584 36.215 99.618 1.00 38.80 691 LEU A CA 1
ATOM 5329 C C . LEU A 1 692 ? 88.197 37.165 98.588 1.00 41.15 691 LEU A C 1
ATOM 5330 O O . LEU A 1 692 ? 89.420 37.275 98.473 1.00 41.15 691 LEU A O 1
ATOM 5335 N N . GLN A 1 693 ? 87.333 37.849 97.843 1.00 43.68 692 GLN A N 1
ATOM 5336 C CA . GLN A 1 693 ? 87.760 38.860 96.892 1.00 44.77 692 GLN A CA 1
ATOM 5337 C C . GLN A 1 693 ? 88.489 39.975 97.624 1.00 46.39 692 GLN A C 1
ATOM 5338 O O . GLN A 1 693 ? 89.519 40.455 97.157 1.00 48.28 692 GLN A O 1
ATOM 5344 N N . SER A 1 694 ? 87.973 40.346 98.794 1.00 47.05 693 SER A N 1
ATOM 5345 C CA . SER A 1 694 ? 88.548 41.427 99.590 1.00 47.65 693 SER A CA 1
ATOM 5346 C C . SER A 1 694 ? 89.950 41.116 100.120 1.00 48.70 693 SER A C 1
ATOM 5347 O O . SER A 1 694 ? 90.603 41.982 100.679 1.00 50.89 693 SER A O 1
ATOM 5350 N N . TYR A 1 695 ? 90.408 39.885 99.952 1.00 51.84 694 TYR A N 1
ATOM 5351 C CA . TYR A 1 695 ? 91.771 39.528 100.317 1.00 55.05 694 TYR A CA 1
ATOM 5352 C C . TYR A 1 695 ? 92.629 39.305 99.082 1.00 56.13 694 TYR A C 1
ATOM 5353 O O . TYR A 1 695 ? 93.740 38.757 99.185 1.00 57.26 694 TYR A O 1
ATOM 5362 N N . ASP A 1 696 ? 92.102 39.728 97.927 1.00 55.89 695 ASP A N 1
ATOM 5363 C CA . ASP A 1 696 ? 92.715 39.501 96.609 1.00 54.19 695 ASP A CA 1
ATOM 5364 C C . ASP A 1 696 ? 92.912 38.025 96.302 1.00 51.23 695 ASP A C 1
ATOM 5365 O O . ASP A 1 696 ? 93.971 37.622 95.828 1.00 51.09 695 ASP A O 1
ATOM 5370 N N . GLU A 1 697 ? 91.902 37.217 96.592 1.00 48.74 696 GLU A N 1
ATOM 5371 C CA . GLU A 1 697 ? 91.962 35.815 96.229 1.00 47.59 696 GLU A CA 1
ATOM 5372 C C . GLU A 1 697 ? 91.341 35.643 94.850 1.00 46.21 696 GLU A C 1
ATOM 5373 O O . GLU A 1 697 ? 90.440 36.382 94.457 1.00 46.29 696 GLU A O 1
ATOM 5379 N N . ILE A 1 698 ? 91.860 34.693 94.094 1.00 44.83 697 ILE A N 1
ATOM 5380 C CA . ILE A 1 698 ? 91.176 34.245 92.909 1.00 44.96 697 ILE A CA 1
ATOM 5381 C C . ILE A 1 698 ? 90.403 33.011 93.353 1.00 44.07 697 ILE A C 1
ATOM 5382 O O . ILE A 1 698 ? 90.984 31.997 93.773 1.00 43.89 697 ILE A O 1
ATOM 5387 N N . THR A 1 699 ? 89.084 33.126 93.295 1.00 43.17 698 THR A N 1
ATOM 5388 C CA . THR A 1 699 ? 88.202 32.113 93.856 1.00 43.00 698 THR A CA 1
ATOM 5389 C C . THR A 1 699 ? 87.520 31.281 92.783 1.00 40.83 698 THR A C 1
ATOM 5390 O O . THR A 1 699 ? 87.024 31.815 91.785 1.00 40.67 698 THR A O 1
ATOM 5394 N N . ALA A 1 700 ? 87.526 29.969 92.996 1.00 37.91 699 ALA A N 1
ATOM 5395 C CA . ALA A 1 700 ? 86.704 29.051 92.234 1.00 37.23 699 ALA A CA 1
ATOM 5396 C C . ALA A 1 700 ? 85.536 28.655 93.130 1.00 38.11 699 ALA A C 1
ATOM 5397 O O . ALA A 1 700 ? 85.729 28.396 94.318 1.00 39.34 699 ALA A O 1
ATOM 5399 N N . MET A 1 701 ? 84.328 28.639 92.568 1.00 38.64 700 MET A N 1
ATOM 5400 C CA . MET A 1 701 ? 83.101 28.406 93.334 1.00 38.76 700 MET A CA 1
ATOM 5401 C C . MET A 1 701 ? 82.213 27.423 92.589 1.00 39.51 700 MET A C 1
ATOM 5402 O O . MET A 1 701 ? 81.863 27.655 91.434 1.00 43.22 700 MET A O 1
ATOM 5407 N N . THR A 1 702 ? 81.853 26.319 93.228 1.00 38.30 701 THR A N 1
ATOM 5408 C CA . THR A 1 702 ? 81.028 25.334 92.541 1.00 36.71 701 THR A CA 1
ATOM 5409 C C . THR A 1 702 ? 79.587 25.747 92.684 1.00 37.00 701 THR A C 1
ATOM 5410 O O . THR A 1 702 ? 79.246 26.479 93.612 1.00 38.27 701 THR A O 1
ATOM 5414 N N . GLY A 1 703 ? 78.744 25.294 91.768 1.00 36.25 702 GLY A N 1
ATOM 5415 C CA . GLY A 1 703 ? 77.317 25.579 91.853 1.00 37.96 702 GLY A CA 1
ATOM 5416 C C . GLY A 1 703 ? 76.542 24.761 90.854 1.00 39.28 702 GLY A C 1
ATOM 5417 O O . GLY A 1 703 ? 77.102 24.336 89.840 1.00 39.60 702 GLY A O 1
ATOM 5418 N N . ASP A 1 704 ? 75.256 24.540 91.125 1.00 41.17 703 ASP A N 1
ATOM 5419 C CA . ASP A 1 704 ? 74.431 23.714 90.233 1.00 44.75 703 ASP A CA 1
ATOM 5420 C C . ASP A 1 704 ? 72.948 24.082 90.151 1.00 42.36 703 ASP A C 1
ATOM 5421 O O . ASP A 1 704 ? 72.283 23.738 89.176 1.00 40.97 703 ASP A O 1
ATOM 5426 N N . GLY A 1 705 ? 72.437 24.752 91.178 1.00 41.57 704 GLY A N 1
ATOM 5427 C CA . GLY A 1 705 ? 71.025 25.128 91.243 1.00 41.92 704 GLY A CA 1
ATOM 5428 C C . GLY A 1 705 ? 70.785 26.518 90.698 1.00 42.59 704 GLY A C 1
ATOM 5429 O O . GLY A 1 705 ? 71.723 27.193 90.288 1.00 43.06 704 GLY A O 1
ATOM 5430 N N . VAL A 1 706 ? 69.530 26.954 90.691 1.00 44.41 705 VAL A N 1
ATOM 5431 C CA . VAL A 1 706 ? 69.184 28.233 90.071 1.00 45.33 705 VAL A CA 1
ATOM 5432 C C . VAL A 1 706 ? 69.701 29.372 90.915 1.00 46.19 705 VAL A C 1
ATOM 5433 O O . VAL A 1 706 ? 70.332 30.303 90.418 1.00 45.72 705 VAL A O 1
ATOM 5437 N N . ASN A 1 707 ? 69.431 29.265 92.205 1.00 49.42 706 ASN A N 1
ATOM 5438 C CA . ASN A 1 707 ? 69.879 30.222 93.193 1.00 52.02 706 ASN A CA 1
ATOM 5439 C C . ASN A 1 707 ? 71.399 30.205 93.390 1.00 49.07 706 ASN A C 1
ATOM 5440 O O . ASN A 1 707 ? 71.913 30.935 94.222 1.00 51.64 706 ASN A O 1
ATOM 5445 N N . ASP A 1 708 ? 72.108 29.365 92.643 1.00 45.18 707 ASP A N 1
ATOM 5446 C CA . ASP A 1 708 ? 73.567 29.403 92.634 1.00 44.23 707 ASP A CA 1
ATOM 5447 C C . ASP A 1 708 ? 74.111 30.444 91.676 1.00 42.81 707 ASP A C 1
ATOM 5448 O O . ASP A 1 708 ? 75.214 30.936 91.872 1.00 42.84 707 ASP A O 1
ATOM 5453 N N . ALA A 1 709 ? 73.339 30.762 90.635 1.00 43.35 708 ALA A N 1
ATOM 5454 C CA . ALA A 1 709 ? 73.758 31.701 89.574 1.00 40.64 708 ALA A CA 1
ATOM 5455 C C . ALA A 1 709 ? 74.477 32.960 90.099 1.00 39.26 708 ALA A C 1
ATOM 5456 O O . ALA A 1 709 ? 75.607 33.223 89.685 1.00 39.99 708 ALA A O 1
ATOM 5458 N N . PRO A 1 710 ? 73.846 33.719 91.027 1.00 36.50 709 PRO A N 1
ATOM 5459 C CA . PRO A 1 710 ? 74.456 34.953 91.515 1.00 35.59 709 PRO A CA 1
ATOM 5460 C C . PRO A 1 710 ? 75.908 34.790 91.937 1.00 36.01 709 PRO A C 1
ATOM 5461 O O . PRO A 1 710 ? 76.770 35.511 91.449 1.00 36.17 709 PRO A O 1
ATOM 5465 N N . ALA A 1 711 ? 76.176 33.843 92.828 1.00 38.82 710 ALA A N 1
ATOM 5466 C CA . ALA A 1 711 ? 77.538 33.611 93.330 1.00 39.31 710 ALA A CA 1
ATOM 5467 C C . ALA A 1 711 ? 78.486 33.124 92.234 1.00 39.50 710 ALA A C 1
ATOM 5468 O O . ALA A 1 711 ? 79.668 33.486 92.219 1.00 37.98 710 ALA A O 1
ATOM 5470 N N . LEU A 1 712 ? 77.955 32.309 91.321 1.00 40.30 711 LEU A N 1
ATOM 5471 C CA . LEU A 1 712 ? 78.730 31.789 90.202 1.00 41.68 711 LEU A CA 1
ATOM 5472 C C . LEU A 1 712 ? 79.141 32.935 89.285 1.00 43.85 711 LEU A C 1
ATOM 5473 O O . LEU A 1 712 ? 80.287 33.006 88.821 1.00 45.21 711 LEU A O 1
ATOM 5478 N N . LYS A 1 713 ? 78.214 33.854 89.049 1.00 45.85 712 LYS A N 1
ATOM 5479 C CA . LYS A 1 713 ? 78.544 35.035 88.284 1.00 45.96 712 LYS A CA 1
ATOM 5480 C C . LYS A 1 713 ? 79.550 35.922 89.026 1.00 42.07 712 LYS A C 1
ATOM 5481 O O . LYS A 1 713 ? 80.391 36.530 88.394 1.00 40.55 712 LYS A O 1
ATOM 5487 N N . LYS A 1 714 ? 79.506 35.941 90.353 1.00 42.52 713 LYS A N 1
ATOM 5488 C CA . LYS A 1 714 ? 80.395 36.791 91.149 1.00 43.56 713 LYS A CA 1
ATOM 5489 C C . LYS A 1 714 ? 81.808 36.256 91.193 1.00 40.90 713 LYS A C 1
ATOM 5490 O O . LYS A 1 714 ? 82.769 36.991 90.999 1.00 37.70 713 LYS A O 1
ATOM 5496 N N . ALA A 1 715 ? 81.924 34.960 91.447 1.00 42.54 714 ALA A N 1
ATOM 5497 C CA . ALA A 1 715 ? 83.223 34.306 91.577 1.00 43.66 714 ALA A CA 1
ATOM 5498 C C . ALA A 1 715 ? 84.085 34.496 90.325 1.00 43.22 714 ALA A C 1
ATOM 5499 O O . ALA A 1 715 ? 83.566 34.655 89.224 1.00 45.71 714 ALA A O 1
ATOM 5501 N N . GLU A 1 716 ? 85.398 34.487 90.495 1.00 42.78 715 GLU A N 1
ATOM 5502 C CA . GLU A 1 716 ? 86.300 34.621 89.361 1.00 43.95 715 GLU A CA 1
ATOM 5503 C C . GLU A 1 716 ? 86.199 33.419 88.427 1.00 42.23 715 GLU A C 1
ATOM 5504 O O . GLU A 1 716 ? 86.222 33.579 87.208 1.00 41.79 715 GLU A O 1
ATOM 5510 N N . ILE A 1 717 ? 86.113 32.220 88.996 1.00 40.05 716 ILE A N 1
ATOM 5511 C CA . ILE A 1 717 ? 85.840 31.033 88.204 1.00 38.90 716 ILE A CA 1
ATOM 5512 C C . ILE A 1 717 ? 84.582 30.394 88.751 1.00 38.65 716 ILE A C 1
ATOM 5513 O O . ILE A 1 717 ? 84.606 29.768 89.814 1.00 37.79 716 ILE A O 1
ATOM 5518 N N . GLY A 1 718 ? 83.478 30.580 88.029 1.00 38.67 717 GLY A N 1
ATOM 5519 C CA . GLY A 1 718 ? 82.213 29.905 88.333 1.00 35.14 717 GLY A CA 1
ATOM 5520 C C . GLY A 1 718 ? 82.231 28.519 87.730 1.00 33.57 717 GLY A C 1
ATOM 5521 O O . GLY A 1 718 ? 82.546 28.360 86.552 1.00 34.95 717 GLY A O 1
ATOM 5522 N N . ILE A 1 719 ? 81.919 27.515 88.539 1.00 32.05 718 ILE A N 1
ATOM 5523 C CA . ILE A 1 719 ? 81.994 26.135 88.101 1.00 32.16 718 ILE A CA 1
ATOM 5524 C C . ILE A 1 719 ? 80.681 25.448 88.360 1.00 32.92 718 ILE A C 1
ATOM 5525 O O . ILE A 1 719 ? 80.315 25.193 89.514 1.00 34.63 718 ILE A O 1
ATOM 5530 N N . ALA A 1 720 ? 79.976 25.154 87.273 1.00 33.01 719 ALA A N 1
ATOM 5531 C CA . ALA A 1 720 ? 78.691 24.482 87.342 1.00 33.07 719 ALA A CA 1
ATOM 5532 C C . ALA A 1 720 ? 78.886 22.998 87.142 1.00 33.49 719 ALA A C 1
ATOM 5533 O O . ALA A 1 720 ? 79.843 22.570 86.483 1.00 33.61 719 ALA A O 1
ATOM 5535 N N . MET A 1 721 ? 77.979 22.216 87.716 1.00 33.67 720 MET A N 1
ATOM 5536 C CA . MET A 1 721 ? 78.003 20.774 87.545 1.00 34.70 720 MET A CA 1
ATOM 5537 C C . MET A 1 721 ? 77.408 20.392 86.203 1.00 34.65 720 MET A C 1
ATOM 5538 O O . MET A 1 721 ? 76.443 21.015 85.751 1.00 33.89 720 MET A O 1
ATOM 5543 N N . GLY A 1 722 ? 77.995 19.371 85.580 1.00 34.85 721 GLY A N 1
ATOM 5544 C CA . GLY A 1 722 ? 77.576 18.903 84.267 1.00 34.94 721 GLY A CA 1
ATOM 5545 C C . GLY A 1 722 ? 76.166 18.363 84.307 1.00 35.92 721 GLY A C 1
ATOM 5546 O O . GLY A 1 722 ? 75.449 18.362 83.297 1.00 36.91 721 GLY A O 1
ATOM 5547 N N . SER A 1 723 ? 75.761 17.926 85.490 1.00 35.18 722 SER A N 1
ATOM 5548 C CA . SER A 1 723 ? 74.433 17.387 85.677 1.00 35.30 722 SER A CA 1
ATOM 5549 C C . SER A 1 723 ? 73.479 18.378 86.301 1.00 34.97 722 SER A C 1
ATOM 5550 O O . SER A 1 723 ? 72.488 17.974 86.889 1.00 36.50 722 SER A O 1
ATOM 5553 N N . GLY A 1 724 ? 73.769 19.667 86.188 1.00 35.31 723 GLY A N 1
ATOM 5554 C CA . GLY A 1 724 ? 72.937 20.670 86.841 1.00 37.03 723 GLY A CA 1
ATOM 5555 C C . GLY A 1 724 ? 72.092 21.518 85.909 1.00 38.67 723 GLY A C 1
ATOM 5556 O O . GLY A 1 724 ? 72.055 21.296 84.692 1.00 38.67 723 GLY A O 1
ATOM 5557 N N . THR A 1 725 ? 71.421 22.503 86.498 1.00 37.97 724 THR A N 1
ATOM 5558 C CA . THR A 1 725 ? 70.598 23.451 85.766 1.00 37.96 724 THR A CA 1
ATOM 5559 C C . THR A 1 725 ? 71.374 24.174 84.680 1.00 37.43 724 THR A C 1
ATOM 5560 O O . THR A 1 725 ? 72.523 24.561 84.870 1.00 37.15 724 THR A O 1
ATOM 5564 N N . ALA A 1 726 ? 70.731 24.355 83.535 1.00 38.05 725 ALA A N 1
ATOM 5565 C CA . ALA A 1 726 ? 71.329 25.098 82.442 1.00 39.11 725 ALA A CA 1
ATOM 5566 C C . ALA A 1 726 ? 71.482 26.575 82.814 1.00 41.43 725 ALA A C 1
ATOM 5567 O O . ALA A 1 726 ? 72.272 27.291 82.199 1.00 43.87 725 ALA A O 1
ATOM 5569 N N . VAL A 1 727 ? 70.731 27.027 83.820 1.00 42.25 726 VAL A N 1
ATOM 5570 C CA . VAL A 1 727 ? 70.888 28.383 84.366 1.00 42.53 726 VAL A CA 1
ATOM 5571 C C . VAL A 1 727 ? 72.252 28.546 85.061 1.00 40.13 726 VAL A C 1
ATOM 5572 O O . VAL A 1 727 ? 72.964 29.524 84.818 1.00 38.67 726 VAL A O 1
ATOM 5576 N N . ALA A 1 728 ? 72.606 27.583 85.912 1.00 38.21 727 ALA A N 1
ATOM 5577 C CA . ALA A 1 728 ? 73.940 27.528 86.523 1.00 37.87 727 ALA A CA 1
ATOM 5578 C C . ALA A 1 728 ? 75.045 27.560 85.466 1.00 37.19 727 ALA A C 1
ATOM 5579 O O . ALA A 1 728 ? 76.029 28.285 85.616 1.00 35.70 727 ALA A O 1
ATOM 5581 N N . LYS A 1 729 ? 74.858 26.781 84.398 1.00 38.19 728 LYS A N 1
ATOM 5582 C CA . LYS A 1 729 ? 75.837 26.654 83.313 1.00 38.93 728 LYS A CA 1
ATOM 5583 C C . LYS A 1 729 ? 76.062 27.963 82.554 1.00 41.56 728 LYS A C 1
ATOM 5584 O O . LYS A 1 729 ? 77.200 28.364 82.345 1.00 44.43 728 LYS A O 1
ATOM 5590 N N . THR A 1 730 ? 74.985 28.631 82.151 1.00 44.51 729 THR A N 1
ATOM 5591 C CA . THR A 1 730 ? 75.112 29.896 81.427 1.00 48.28 729 THR A CA 1
ATOM 5592 C C . THR A 1 730 ? 75.710 30.986 82.318 1.00 49.06 729 THR A C 1
ATOM 5593 O O . THR A 1 730 ? 76.345 31.909 81.823 1.00 51.48 729 THR A O 1
ATOM 5597 N N . ALA A 1 731 ? 75.509 30.869 83.629 1.00 49.66 730 ALA A N 1
ATOM 5598 C CA . ALA A 1 731 ? 76.077 31.812 84.600 1.00 48.58 730 ALA A CA 1
ATOM 5599 C C . ALA A 1 731 ? 77.573 31.581 84.909 1.00 47.81 730 ALA A C 1
ATOM 5600 O O . ALA A 1 731 ? 78.267 32.488 85.381 1.00 49.27 730 ALA A O 1
ATOM 5602 N N . SER A 1 732 ? 78.063 30.374 84.639 1.00 45.89 731 SER A N 1
ATOM 5603 C CA . SER A 1 732 ? 79.407 29.967 85.055 1.00 44.27 731 SER A CA 1
ATOM 5604 C C . SER A 1 732 ? 80.464 30.127 83.954 1.00 44.03 731 SER A C 1
ATOM 5605 O O . SER A 1 732 ? 80.136 30.437 82.807 1.00 46.83 731 SER A O 1
ATOM 5608 N N . GLU A 1 733 ? 81.728 29.910 84.310 1.00 41.87 732 GLU A N 1
ATOM 5609 C CA . GLU A 1 733 ? 82.829 30.033 83.360 1.00 41.11 732 GLU A CA 1
ATOM 5610 C C . GLU A 1 733 ? 83.363 28.690 82.904 1.00 38.71 732 GLU A C 1
ATOM 5611 O O . GLU A 1 733 ? 84.145 28.628 81.954 1.00 37.39 732 GLU A O 1
ATOM 5617 N N . MET A 1 734 ? 82.929 27.623 83.576 1.00 37.66 733 MET A N 1
ATOM 5618 C CA . MET A 1 734 ? 83.421 26.275 83.315 1.00 37.22 733 MET A CA 1
ATOM 5619 C C . MET A 1 734 ? 82.448 25.201 83.780 1.00 34.67 733 MET A C 1
ATOM 5620 O O . MET A 1 734 ? 81.812 25.338 84.819 1.00 35.03 733 MET A O 1
ATOM 5625 N N . VAL A 1 735 ? 82.357 24.114 83.026 1.00 32.08 734 VAL A N 1
ATOM 5626 C CA . VAL A 1 735 ? 81.408 23.058 83.355 1.00 30.92 734 VAL A CA 1
ATOM 5627 C C . VAL A 1 735 ? 82.115 21.749 83.651 1.00 30.66 734 VAL A C 1
ATOM 5628 O O . VAL A 1 735 ? 82.935 21.309 82.853 1.00 30.69 734 VAL A O 1
ATOM 5632 N N . LEU A 1 736 ? 81.782 21.127 84.784 1.00 31.21 735 LEU A N 1
ATOM 5633 C CA . LEU A 1 736 ? 82.357 19.830 85.162 1.00 33.25 735 LEU A CA 1
ATOM 5634 C C . LEU A 1 736 ? 81.624 18.659 84.542 1.00 35.05 735 LEU A C 1
ATOM 5635 O O . LEU A 1 736 ? 80.570 18.247 85.031 1.00 34.92 735 LEU A O 1
ATOM 5640 N N . ALA A 1 737 ? 82.200 18.105 83.481 1.00 38.31 736 ALA A N 1
ATOM 5641 C CA . ALA A 1 737 ? 81.567 17.022 82.738 1.00 38.63 736 ALA A CA 1
ATOM 5642 C C . ALA A 1 737 ? 81.203 15.886 83.672 1.00 40.32 736 ALA A C 1
ATOM 5643 O O . ALA A 1 737 ? 80.151 15.278 83.519 1.00 41.73 736 ALA A O 1
ATOM 5645 N N . ASP A 1 738 ? 82.049 15.626 84.665 1.00 42.05 737 ASP A N 1
ATOM 5646 C CA . ASP A 1 738 ? 81.788 14.524 85.577 1.00 43.71 737 ASP A CA 1
ATOM 5647 C C . ASP A 1 738 ? 81.449 14.935 87.006 1.00 44.12 737 ASP A C 1
ATOM 5648 O O . ASP A 1 738 ? 81.392 14.087 87.889 1.00 47.35 737 ASP A O 1
ATOM 5653 N N . ASP A 1 739 ? 81.232 16.227 87.237 1.00 43.64 738 ASP A N 1
ATOM 5654 C CA . ASP A 1 739 ? 80.959 16.740 88.585 1.00 43.02 738 ASP A CA 1
ATOM 5655 C C . ASP A 1 739 ? 82.058 16.417 89.621 1.00 40.66 738 ASP A C 1
ATOM 5656 O O . ASP A 1 739 ? 81.838 16.558 90.830 1.00 40.75 738 ASP A O 1
ATOM 5661 N N . ASN A 1 740 ? 83.230 15.988 89.161 1.00 37.39 739 ASN A N 1
ATOM 5662 C CA . ASN A 1 740 ? 84.275 15.563 90.083 1.00 36.17 739 ASN A CA 1
ATOM 5663 C C . ASN A 1 740 ? 85.183 16.673 90.614 1.00 35.60 739 ASN A C 1
ATOM 5664 O O . ASN A 1 740 ? 85.840 17.396 89.852 1.00 35.65 739 ASN A O 1
ATOM 5669 N N . PHE A 1 741 ? 85.239 16.793 91.931 1.00 32.93 740 PHE A N 1
ATOM 5670 C CA . PHE A 1 741 ? 86.123 17.770 92.513 1.00 33.03 740 PHE A CA 1
ATOM 5671 C C . PHE A 1 741 ? 87.524 17.630 91.948 1.00 33.14 740 PHE A C 1
ATOM 5672 O O . PHE A 1 741 ? 88.162 18.624 91.630 1.00 34.73 740 PHE A O 1
ATOM 5680 N N . SER A 1 742 ? 88.000 16.395 91.839 1.00 31.99 741 SER A N 1
ATOM 5681 C CA . SER A 1 742 ? 89.312 16.123 91.275 1.00 33.04 741 SER A CA 1
ATOM 5682 C C . SER A 1 742 ? 89.524 16.839 89.928 1.00 33.73 741 SER A C 1
ATOM 5683 O O . SER A 1 742 ? 90.572 17.468 89.703 1.00 33.84 741 SER A O 1
ATOM 5686 N N . THR A 1 743 ? 88.517 16.754 89.053 1.00 32.81 742 THR A N 1
ATOM 5687 C CA . THR A 1 743 ? 88.525 17.440 87.760 1.00 31.42 742 THR A CA 1
ATOM 5688 C C . THR A 1 743 ? 88.802 18.940 87.862 1.00 32.03 742 THR A C 1
ATOM 5689 O O . THR A 1 743 ? 89.550 19.485 87.045 1.00 32.90 742 THR A O 1
ATOM 5693 N N . ILE A 1 744 ? 88.205 19.616 88.845 1.00 31.15 743 ILE A N 1
ATOM 5694 C CA . ILE A 1 744 ? 88.510 21.032 89.037 1.00 31.21 743 ILE A CA 1
ATOM 5695 C C . ILE A 1 744 ? 90.028 21.192 89.175 1.00 33.25 743 ILE A C 1
ATOM 5696 O O . ILE A 1 744 ? 90.656 21.949 88.414 1.00 33.38 743 ILE A O 1
ATOM 5701 N N . VAL A 1 745 ? 90.608 20.457 90.132 1.00 33.53 744 VAL A N 1
ATOM 5702 C CA . VAL A 1 745 ? 92.054 20.486 90.393 1.00 34.12 744 VAL A CA 1
ATOM 5703 C C . VAL A 1 745 ? 92.847 20.264 89.097 1.00 34.13 744 VAL A C 1
ATOM 5704 O O . VAL A 1 745 ? 93.776 21.016 88.788 1.00 33.69 744 VAL A O 1
ATOM 5708 N N . ALA A 1 746 ? 92.465 19.249 88.331 1.00 33.60 745 ALA A N 1
ATOM 5709 C CA . ALA A 1 746 ? 93.094 19.021 87.038 1.00 34.78 745 ALA A CA 1
ATOM 5710 C C . ALA A 1 746 ? 92.991 20.261 86.144 1.00 35.25 745 ALA A C 1
ATOM 5711 O O . ALA A 1 746 ? 93.914 20.576 85.381 1.00 34.28 745 ALA A O 1
ATOM 5713 N N . ALA A 1 747 ? 91.869 20.966 86.249 1.00 36.16 746 ALA A N 1
ATOM 5714 C CA . ALA A 1 747 ? 91.643 22.126 85.397 1.00 39.28 746 ALA A CA 1
ATOM 5715 C C . ALA A 1 747 ? 92.621 23.237 85.761 1.00 40.12 746 ALA A C 1
ATOM 5716 O O . ALA A 1 747 ? 93.204 23.873 84.879 1.00 38.21 746 ALA A O 1
ATOM 5718 N N . VAL A 1 748 ? 92.808 23.452 87.061 1.00 40.94 747 VAL A N 1
ATOM 5719 C CA . VAL A 1 748 ? 93.793 24.416 87.522 1.00 41.83 747 VAL A CA 1
ATOM 5720 C C . VAL A 1 748 ? 95.201 24.041 87.063 1.00 42.70 747 VAL A C 1
ATOM 5721 O O . VAL A 1 748 ? 95.910 24.881 86.533 1.00 45.03 747 VAL A O 1
ATOM 5725 N N . GLU A 1 749 ? 95.599 22.783 87.236 1.00 44.70 748 GLU A N 1
ATOM 5726 C CA . GLU A 1 749 ? 96.912 22.329 86.745 1.00 47.44 748 GLU A CA 1
ATOM 5727 C C . GLU A 1 749 ? 97.127 22.744 85.296 1.00 46.07 748 GLU A C 1
ATOM 5728 O O . GLU A 1 749 ? 98.118 23.398 84.980 1.00 46.59 748 GLU A O 1
ATOM 5734 N N . GLU A 1 750 ? 96.185 22.376 84.433 1.00 45.85 749 GLU A N 1
ATOM 5735 C CA . GLU A 1 750 ? 96.234 22.733 83.019 1.00 46.22 749 GLU A CA 1
ATOM 5736 C C . GLU A 1 750 ? 96.393 24.222 82.787 1.00 43.80 749 GLU A C 1
ATOM 5737 O O . GLU A 1 750 ? 97.062 24.633 81.845 1.00 41.08 749 GLU A O 1
ATOM 5743 N N . GLY A 1 751 ? 95.762 25.016 83.652 1.00 43.39 750 GLY A N 1
ATOM 5744 C CA . GLY A 1 751 ? 95.845 26.473 83.604 1.00 42.06 750 GLY A CA 1
ATOM 5745 C C . GLY A 1 751 ? 97.273 26.923 83.790 1.00 40.68 750 GLY A C 1
ATOM 5746 O O . GLY A 1 751 ? 97.777 27.755 83.044 1.00 41.21 750 GLY A O 1
ATOM 5747 N N . ARG A 1 752 ? 97.931 26.344 84.782 1.00 39.85 751 ARG A N 1
ATOM 5748 C CA . ARG A 1 752 ? 99.333 26.611 85.025 1.00 40.07 751 ARG A CA 1
ATOM 5749 C C . ARG A 1 752 ? 100.206 26.176 83.840 1.00 38.81 751 ARG A C 1
ATOM 5750 O O . ARG A 1 752 ? 101.040 26.948 83.360 1.00 37.27 751 ARG A O 1
ATOM 5758 N N . ALA A 1 753 ? 100.000 24.951 83.368 1.00 38.40 752 ALA A N 1
ATOM 5759 C CA . ALA A 1 753 ? 100.761 24.434 82.236 1.00 41.79 752 ALA A CA 1
ATOM 5760 C C . ALA A 1 753 ? 100.665 25.332 81.000 1.00 42.95 752 ALA A C 1
ATOM 5761 O O . ALA A 1 753 ? 101.693 25.712 80.435 1.00 42.61 752 ALA A O 1
ATOM 5763 N N . ILE A 1 754 ? 99.436 25.670 80.597 1.00 44.09 753 ILE A N 1
ATOM 5764 C CA . ILE A 1 754 ? 99.192 26.508 79.413 1.00 44.45 753 ILE A CA 1
ATOM 5765 C C . ILE A 1 754 ? 99.920 27.833 79.497 1.00 43.26 753 ILE A C 1
ATOM 5766 O O . ILE A 1 754 ? 100.470 28.289 78.509 1.00 43.35 753 ILE A O 1
ATOM 5771 N N . TYR A 1 755 ? 99.926 28.444 80.676 1.00 45.29 754 TYR A N 1
ATOM 5772 C CA . TYR A 1 755 ? 100.688 29.673 80.894 1.00 48.03 754 TYR A CA 1
ATOM 5773 C C . TYR A 1 755 ? 102.145 29.464 80.591 1.00 49.33 754 TYR A C 1
ATOM 5774 O O . TYR A 1 755 ? 102.794 30.338 80.031 1.00 52.78 754 TYR A O 1
ATOM 5783 N N . ASN A 1 756 ? 102.663 28.315 80.999 1.00 50.83 755 ASN A N 1
ATOM 5784 C CA . ASN A 1 756 ? 104.029 27.966 80.692 1.00 53.71 755 ASN A CA 1
ATOM 5785 C C . ASN A 1 756 ? 104.291 27.865 79.196 1.00 56.21 755 ASN A C 1
ATOM 5786 O O . ASN A 1 756 ? 105.116 28.612 78.680 1.00 56.83 755 ASN A O 1
ATOM 5791 N N . ASN A 1 757 ? 103.585 26.971 78.500 1.00 57.97 756 ASN A N 1
ATOM 5792 C CA . ASN A 1 757 ? 103.697 26.868 77.040 1.00 57.64 756 ASN A CA 1
ATOM 5793 C C . ASN A 1 757 ? 103.582 28.207 76.345 1.00 55.07 756 ASN A C 1
ATOM 5794 O O . ASN A 1 757 ? 104.219 28.450 75.329 1.00 55.27 756 ASN A O 1
ATOM 5799 N N . MET A 1 758 ? 102.770 29.084 76.906 1.00 54.83 757 MET A N 1
ATOM 5800 C CA . MET A 1 758 ? 102.678 30.420 76.391 1.00 57.02 757 MET A CA 1
ATOM 5801 C C . MET A 1 758 ? 104.000 31.143 76.573 1.00 54.52 757 MET A C 1
ATOM 5802 O O . MET A 1 758 ? 104.435 31.867 75.689 1.00 54.32 757 MET A O 1
ATOM 5807 N N . LYS A 1 759 ? 104.638 30.929 77.718 1.00 53.05 758 LYS A N 1
ATOM 5808 C CA . LYS A 1 759 ? 105.966 31.467 77.976 1.00 51.87 758 LYS A CA 1
ATOM 5809 C C . LYS A 1 759 ? 106.999 30.911 77.009 1.00 53.70 758 LYS A C 1
ATOM 5810 O O . LYS A 1 759 ? 107.791 31.668 76.452 1.00 58.19 758 LYS A O 1
ATOM 5816 N N . GLN A 1 760 ? 106.990 29.595 76.815 1.00 52.55 759 GLN A N 1
ATOM 5817 C CA . GLN A 1 760 ? 107.891 28.944 75.871 1.00 53.10 759 GLN A CA 1
ATOM 5818 C C . GLN A 1 760 ? 107.864 29.674 74.543 1.00 53.18 759 GLN A C 1
ATOM 5819 O O . GLN A 1 760 ? 108.833 30.330 74.187 1.00 53.45 759 GLN A O 1
ATOM 5825 N N . PHE A 1 761 ? 106.743 29.559 73.831 1.00 54.89 760 PHE A N 1
ATOM 5826 C CA . PHE A 1 761 ? 106.523 30.214 72.544 1.00 57.35 760 PHE A CA 1
ATOM 5827 C C . PHE A 1 761 ? 107.114 31.626 72.499 1.00 56.90 760 PHE A C 1
ATOM 5828 O O . PHE A 1 761 ? 107.870 31.951 71.588 1.00 61.83 760 PHE A O 1
ATOM 5836 N N . ILE A 1 762 ? 106.775 32.452 73.485 1.00 54.07 761 ILE A N 1
ATOM 5837 C CA . ILE A 1 762 ? 107.215 33.848 73.533 1.00 54.53 761 ILE A CA 1
ATOM 5838 C C . ILE A 1 762 ? 108.726 33.955 73.482 1.00 54.63 761 ILE A C 1
ATOM 5839 O O . ILE A 1 762 ? 109.281 34.624 72.608 1.00 53.67 761 ILE A O 1
ATOM 5844 N N . ARG A 1 763 ? 109.373 33.296 74.439 1.00 56.11 762 ARG A N 1
ATOM 5845 C CA . ARG A 1 763 ? 110.818 33.278 74.535 1.00 58.52 762 ARG A CA 1
ATOM 5846 C C . ARG A 1 763 ? 111.418 33.023 73.162 1.00 58.52 762 ARG A C 1
ATOM 5847 O O . ARG A 1 763 ? 112.106 33.886 72.620 1.00 59.95 762 ARG A O 1
ATOM 5855 N N . TYR A 1 764 ? 111.123 31.852 72.597 1.00 57.02 763 TYR A N 1
ATOM 5856 C CA . TYR A 1 764 ? 111.590 31.476 71.267 1.00 56.91 763 TYR A CA 1
ATOM 5857 C C . TYR A 1 764 ? 111.346 32.538 70.199 1.00 57.80 763 TYR A C 1
ATOM 5858 O O . TYR A 1 764 ? 112.269 32.917 69.490 1.00 63.19 763 TYR A O 1
ATOM 5867 N N . LEU A 1 765 ? 110.113 33.012 70.074 1.00 56.71 764 LEU A N 1
ATOM 5868 C CA . LEU A 1 765 ? 109.816 34.026 69.077 1.00 59.02 764 LEU A CA 1
ATOM 5869 C C . LEU A 1 765 ? 110.638 35.286 69.308 1.00 59.03 764 LEU A C 1
ATOM 5870 O O . LEU A 1 765 ? 111.457 35.652 68.466 1.00 60.84 764 LEU A O 1
ATOM 5875 N N . ILE A 1 766 ? 110.423 35.938 70.449 1.00 57.67 765 ILE A N 1
ATOM 5876 C CA . ILE A 1 766 ? 111.151 37.161 70.782 1.00 58.16 765 ILE A CA 1
ATOM 5877 C C . ILE A 1 766 ? 112.646 36.994 70.566 1.00 58.44 765 ILE A C 1
ATOM 5878 O O . ILE A 1 766 ? 113.251 37.768 69.830 1.00 60.55 765 ILE A O 1
ATOM 5883 N N . SER A 1 767 ? 113.231 35.972 71.185 1.00 58.24 766 SER A N 1
ATOM 5884 C CA . SER A 1 767 ? 114.682 35.804 71.161 1.00 61.39 766 SER A CA 1
ATOM 5885 C C . SER A 1 767 ? 115.224 35.639 69.738 1.00 63.01 766 SER A C 1
ATOM 5886 O O . SER A 1 767 ? 116.056 36.439 69.289 1.00 63.84 766 SER A O 1
ATOM 5889 N N . SER A 1 768 ? 114.741 34.623 69.025 1.00 61.82 767 SER A N 1
ATOM 5890 C CA . SER A 1 768 ? 115.185 34.386 67.656 1.00 62.41 767 SER A CA 1
ATOM 5891 C C . SER A 1 768 ? 115.147 35.685 66.840 1.00 63.38 767 SER A C 1
ATOM 5892 O O . SER A 1 768 ? 116.018 35.923 66.001 1.00 63.41 767 SER A O 1
ATOM 5895 N N . ASN A 1 769 ? 114.157 36.529 67.126 1.00 60.96 768 ASN A N 1
ATOM 5896 C CA . ASN A 1 769 ? 113.969 37.780 66.410 1.00 61.72 768 ASN A CA 1
ATOM 5897 C C . ASN A 1 769 ? 114.992 38.834 66.747 1.00 62.39 768 ASN A C 1
ATOM 5898 O O . ASN A 1 769 ? 115.521 39.471 65.846 1.00 63.76 768 ASN A O 1
ATOM 5903 N N . VAL A 1 770 ? 115.259 39.029 68.039 1.00 65.91 769 VAL A N 1
ATOM 5904 C CA . VAL A 1 770 ? 116.329 39.933 68.484 1.00 65.86 769 VAL A CA 1
ATOM 5905 C C . VAL A 1 770 ? 117.618 39.509 67.787 1.00 67.16 769 VAL A C 1
ATOM 5906 O O . VAL A 1 770 ? 118.396 40.353 67.346 1.00 69.48 769 VAL A O 1
ATOM 5910 N N . GLY A 1 771 ? 117.814 38.196 67.670 1.00 67.84 770 GLY A N 1
ATOM 5911 C CA . GLY A 1 771 ? 118.921 37.634 66.900 1.00 72.59 770 GLY A CA 1
ATOM 5912 C C . GLY A 1 771 ? 118.907 38.091 65.451 1.00 75.37 770 GLY A C 1
ATOM 5913 O O . GLY A 1 771 ? 119.863 38.714 64.976 1.00 77.57 770 GLY A O 1
ATOM 5914 N N . GLU A 1 772 ? 117.805 37.804 64.762 1.00 75.86 771 GLU A N 1
ATOM 5915 C CA . GLU A 1 772 ? 117.602 38.210 63.365 1.00 75.57 771 GLU A CA 1
ATOM 5916 C C . GLU A 1 772 ? 117.906 39.693 63.086 1.00 76.66 771 GLU A C 1
ATOM 5917 O O . GLU A 1 772 ? 118.125 40.076 61.936 1.00 74.99 771 GLU A O 1
ATOM 5923 N N . VAL A 1 773 ? 117.935 40.510 64.141 1.00 78.84 772 VAL A N 1
ATOM 5924 C CA . VAL A 1 773 ? 118.172 41.957 64.028 1.00 81.71 772 VAL A CA 1
ATOM 5925 C C . VAL A 1 773 ? 119.618 42.358 64.296 1.00 87.48 772 VAL A C 1
ATOM 5926 O O . VAL A 1 773 ? 120.231 43.038 63.468 1.00 90.05 772 VAL A O 1
ATOM 5930 N N . VAL A 1 774 ? 120.144 41.962 65.459 1.00 89.60 773 VAL A N 1
ATOM 5931 C CA . VAL A 1 774 ? 121.530 42.269 65.841 1.00 88.69 773 VAL A CA 1
ATOM 5932 C C . VAL A 1 774 ? 122.509 41.717 64.806 1.00 86.89 773 VAL A C 1
ATOM 5933 O O . VAL A 1 774 ? 123.592 42.271 64.605 1.00 83.71 773 VAL A O 1
ATOM 5937 N N . CYS A 1 775 ? 122.102 40.632 64.148 1.00 82.67 774 CYS A N 1
ATOM 5938 C CA . CYS A 1 775 ? 122.837 40.072 63.029 1.00 82.56 774 CYS A CA 1
ATOM 5939 C C . CYS A 1 775 ? 123.040 41.137 61.957 1.00 84.35 774 CYS A C 1
ATOM 5940 O O . CYS A 1 775 ? 124.176 41.477 61.613 1.00 86.41 774 CYS A O 1
ATOM 5943 N N . ILE A 1 776 ? 121.929 41.679 61.462 1.00 83.93 775 ILE A N 1
ATOM 5944 C CA . ILE A 1 776 ? 121.944 42.690 60.395 1.00 82.47 775 ILE A CA 1
ATOM 5945 C C . ILE A 1 776 ? 122.368 44.094 60.874 1.00 81.46 775 ILE A C 1
ATOM 5946 O O . ILE A 1 776 ? 122.779 44.930 60.067 1.00 80.93 775 ILE A O 1
ATOM 5951 N N . PHE A 1 777 ? 122.291 44.349 62.179 1.00 80.05 776 PHE A N 1
ATOM 5952 C CA . PHE A 1 777 ? 122.825 45.596 62.719 1.00 76.48 776 PHE A CA 1
ATOM 5953 C C . PHE A 1 777 ? 124.327 45.516 62.976 1.00 77.91 776 PHE A C 1
ATOM 5954 O O . PHE A 1 777 ? 125.038 46.507 62.812 1.00 80.16 776 PHE A O 1
ATOM 5962 N N . LEU A 1 778 ? 124.807 44.343 63.383 1.00 76.92 777 LEU A N 1
ATOM 5963 C CA . LEU A 1 778 ? 126.231 44.158 63.648 1.00 76.83 777 LEU A CA 1
ATOM 5964 C C . LEU A 1 778 ? 127.074 44.290 62.371 1.00 77.21 777 LEU A C 1
ATOM 5965 O O . LEU A 1 778 ? 128.121 44.949 62.377 1.00 78.36 777 LEU A O 1
ATOM 5970 N N . THR A 1 779 ? 126.603 43.687 61.278 1.00 74.96 778 THR A N 1
ATOM 5971 C CA . THR A 1 779 ? 127.287 43.783 59.981 1.00 71.70 778 THR A CA 1
ATOM 5972 C C . THR A 1 779 ? 127.222 45.182 59.388 1.00 69.03 778 THR A C 1
ATOM 5973 O O . THR A 1 779 ? 128.048 45.543 58.557 1.00 70.11 778 THR A O 1
ATOM 5977 N N . ALA A 1 780 ? 126.237 45.962 59.809 1.00 68.18 779 ALA A N 1
ATOM 5978 C CA . ALA A 1 780 ? 126.092 47.322 59.314 1.00 72.11 779 ALA A CA 1
ATOM 5979 C C . ALA A 1 780 ? 126.815 48.341 60.192 1.00 75.45 779 ALA A C 1
ATOM 5980 O O . ALA A 1 780 ? 127.033 49.480 59.769 1.00 77.60 779 ALA A O 1
ATOM 5982 N N . ALA A 1 781 ? 127.183 47.934 61.406 1.00 77.78 780 ALA A N 1
ATOM 5983 C CA . ALA A 1 781 ? 127.852 48.837 62.344 1.00 80.12 780 ALA A CA 1
ATOM 5984 C C . ALA A 1 781 ? 129.357 48.621 62.348 1.00 79.62 780 ALA A C 1
ATOM 5985 O O . ALA A 1 781 ? 130.128 49.569 62.510 1.00 84.57 780 ALA A O 1
ATOM 5987 N N . LEU A 1 782 ? 129.775 47.373 62.178 1.00 77.96 781 LEU A N 1
ATOM 5988 C CA . LEU A 1 782 ? 131.192 47.090 62.026 1.00 81.12 781 LEU A CA 1
ATOM 5989 C C . LEU A 1 782 ? 131.562 47.153 60.544 1.00 86.39 781 LEU A C 1
ATOM 5990 O O . LEU A 1 782 ? 132.699 46.868 60.157 1.00 87.71 781 LEU A O 1
ATOM 5995 N N . GLY A 1 783 ? 130.579 47.539 59.728 1.00 87.44 782 GLY A N 1
ATOM 5996 C CA . GLY A 1 783 ? 130.758 47.739 58.294 1.00 84.14 782 GLY A CA 1
ATOM 5997 C C . GLY A 1 783 ? 131.152 46.497 57.524 1.00 82.39 782 GLY A C 1
ATOM 5998 O O . GLY A 1 783 ? 131.648 46.601 56.412 1.00 84.84 782 GLY A O 1
ATOM 5999 N N . LEU A 1 784 ? 130.928 45.324 58.110 1.00 81.26 783 LEU A N 1
ATOM 6000 C CA . LEU A 1 784 ? 131.288 44.050 57.485 1.00 87.08 783 LEU A CA 1
ATOM 6001 C C . LEU A 1 784 ? 130.585 43.790 56.136 1.00 88.29 783 LEU A C 1
ATOM 6002 O O . LEU A 1 784 ? 129.588 44.450 55.811 1.00 81.87 783 LEU A O 1
ATOM 6007 N N . PRO A 1 785 ? 131.111 42.832 55.340 1.00 91.48 784 PRO A N 1
ATOM 6008 C CA . PRO A 1 785 ? 130.339 42.404 54.180 1.00 96.30 784 PRO A CA 1
ATOM 6009 C C . PRO A 1 785 ? 129.088 41.703 54.684 1.00 104.68 784 PRO A C 1
ATOM 6010 O O . PRO A 1 785 ? 129.195 40.748 55.463 1.00 105.17 784 PRO A O 1
ATOM 6014 N N . GLU A 1 786 ? 127.922 42.199 54.265 1.00 113.11 785 GLU A N 1
ATOM 6015 C CA . GLU A 1 786 ? 126.620 41.649 54.668 1.00 112.97 785 GLU A CA 1
ATOM 6016 C C . GLU A 1 786 ? 126.686 40.138 54.835 1.00 106.31 785 GLU A C 1
ATOM 6017 O O . GLU A 1 786 ? 127.034 39.417 53.893 1.00 101.75 785 GLU A O 1
ATOM 6023 N N . ALA A 1 787 ? 126.375 39.675 56.044 1.00 100.76 786 ALA A N 1
ATOM 6024 C CA . ALA A 1 787 ? 126.461 38.255 56.380 1.00 96.95 786 ALA A CA 1
ATOM 6025 C C . ALA A 1 787 ? 125.306 37.489 55.757 1.00 90.14 786 ALA A C 1
ATOM 6026 O O . ALA A 1 787 ? 125.437 36.302 55.433 1.00 83.73 786 ALA A O 1
ATOM 6028 N N . LEU A 1 788 ? 124.181 38.183 55.591 1.00 85.41 787 LEU A N 1
ATOM 6029 C CA . LEU A 1 788 ? 123.009 37.609 54.945 1.00 82.72 787 LEU A CA 1
ATOM 6030 C C . LEU A 1 788 ? 122.340 38.564 53.961 1.00 79.05 787 LEU A C 1
ATOM 6031 O O . LEU A 1 788 ? 122.340 39.786 54.147 1.00 71.19 787 LEU A O 1
ATOM 6036 N N . ILE A 1 789 ? 121.786 37.983 52.903 1.00 80.41 788 ILE A N 1
ATOM 6037 C CA . ILE A 1 789 ? 120.995 38.733 51.940 1.00 84.38 788 ILE A CA 1
ATOM 6038 C C . ILE A 1 789 ? 119.518 38.465 52.204 1.00 87.69 788 ILE A C 1
ATOM 6039 O O . ILE A 1 789 ? 119.175 37.462 52.838 1.00 84.95 788 ILE A O 1
ATOM 6044 N N . PRO A 1 790 ? 118.645 39.377 51.740 1.00 90.47 789 PRO A N 1
ATOM 6045 C CA . PRO A 1 790 ? 117.201 39.253 51.901 1.00 91.68 789 PRO A CA 1
ATOM 6046 C C . PRO A 1 790 ? 116.590 37.872 51.587 1.00 88.99 789 PRO A C 1
ATOM 6047 O O . PRO A 1 790 ? 115.841 37.353 52.418 1.00 88.41 789 PRO A O 1
ATOM 6051 N N . VAL A 1 791 ? 116.906 37.276 50.436 1.00 84.04 790 VAL A N 1
ATOM 6052 C CA . VAL A 1 791 ? 116.322 35.970 50.085 1.00 85.31 790 VAL A CA 1
ATOM 6053 C C . VAL A 1 791 ? 116.662 34.877 51.091 1.00 88.32 790 VAL A C 1
ATOM 6054 O O . VAL A 1 791 ? 115.841 33.994 51.354 1.00 90.81 790 VAL A O 1
ATOM 6058 N N . GLN A 1 792 ? 117.876 34.942 51.637 1.00 92.50 791 GLN A N 1
ATOM 6059 C CA . GLN A 1 792 ? 118.335 34.016 52.680 1.00 94.32 791 GLN A CA 1
ATOM 6060 C C . GLN A 1 792 ? 117.554 34.249 53.978 1.00 90.69 791 GLN A C 1
ATOM 6061 O O . GLN A 1 792 ? 116.965 33.317 54.538 1.00 86.39 791 GLN A O 1
ATOM 6067 N N . LEU A 1 793 ? 117.551 35.504 54.429 1.00 86.91 792 LEU A N 1
ATOM 6068 C CA . LEU A 1 793 ? 116.894 35.912 55.667 1.00 83.53 792 LEU A CA 1
ATOM 6069 C C . LEU A 1 793 ? 115.456 35.403 55.722 1.00 82.83 792 LEU A C 1
ATOM 6070 O O . LEU A 1 793 ? 115.104 34.623 56.614 1.00 82.09 792 LEU A O 1
ATOM 6075 N N . LEU A 1 794 ? 114.648 35.836 54.749 1.00 80.16 793 LEU A N 1
ATOM 6076 C CA . LEU A 1 794 ? 113.232 35.458 54.643 1.00 75.97 793 LEU A CA 1
ATOM 6077 C C . LEU A 1 794 ? 113.019 33.951 54.507 1.00 72.92 793 LEU A C 1
ATOM 6078 O O . LEU A 1 794 ? 111.948 33.436 54.848 1.00 71.62 793 LEU A O 1
ATOM 6083 N N . TRP A 1 795 ? 114.030 33.244 54.010 1.00 70.07 794 TRP A N 1
ATOM 6084 C CA . TRP A 1 795 ? 113.939 31.796 53.923 1.00 71.10 794 TRP A CA 1
ATOM 6085 C C . TRP A 1 795 ? 114.072 31.197 55.283 1.00 73.09 794 TRP A C 1
ATOM 6086 O O . TRP A 1 795 ? 113.289 30.322 55.654 1.00 75.53 794 TRP A O 1
ATOM 6097 N N . VAL A 1 796 ? 115.075 31.656 56.029 1.00 75.82 795 VAL A N 1
ATOM 6098 C CA . VAL A 1 796 ? 115.296 31.209 57.404 1.00 80.86 795 VAL A CA 1
ATOM 6099 C C . VAL A 1 796 ? 114.038 31.468 58.232 1.00 79.50 795 VAL A C 1
ATOM 6100 O O . VAL A 1 796 ? 113.566 30.586 58.960 1.00 75.91 795 VAL A O 1
ATOM 6104 N N . ASN A 1 797 ? 113.505 32.680 58.090 1.00 76.96 796 ASN A N 1
ATOM 6105 C CA . ASN A 1 797 ? 112.264 33.088 58.727 1.00 77.25 796 ASN A CA 1
ATOM 6106 C C . ASN A 1 797 ? 111.081 32.150 58.444 1.00 76.69 796 ASN A C 1
ATOM 6107 O O . ASN A 1 797 ? 110.353 31.766 59.361 1.00 77.60 796 ASN A O 1
ATOM 6112 N N . LEU A 1 798 ? 110.899 31.779 57.178 1.00 74.89 797 LEU A N 1
ATOM 6113 C CA . LEU A 1 798 ? 109.854 30.831 56.788 1.00 73.71 797 LEU A CA 1
ATOM 6114 C C . LEU A 1 798 ? 110.021 29.459 57.447 1.00 72.92 797 LEU A C 1
ATOM 6115 O O . LEU A 1 798 ? 109.044 28.747 57.638 1.00 70.26 797 LEU A O 1
ATOM 6120 N N . VAL A 1 799 ? 111.252 29.081 57.777 1.00 78.88 798 VAL A N 1
ATOM 6121 C CA . VAL A 1 799 ? 111.498 27.782 58.418 1.00 85.07 798 VAL A CA 1
ATOM 6122 C C . VAL A 1 799 ? 111.362 27.883 59.938 1.00 89.10 798 VAL A C 1
ATOM 6123 O O . VAL A 1 799 ? 110.620 27.110 60.548 1.00 88.43 798 VAL A O 1
ATOM 6127 N N . THR A 1 800 ? 112.078 28.841 60.530 1.00 91.71 799 THR A N 1
ATOM 6128 C CA . THR A 1 800 ? 112.108 29.037 61.983 1.00 93.08 799 THR A CA 1
ATOM 6129 C C . THR A 1 800 ? 110.715 29.221 62.580 1.00 90.98 799 THR A C 1
ATOM 6130 O O . THR A 1 800 ? 110.324 28.508 63.510 1.00 92.16 799 THR A O 1
ATOM 6134 N N . ASP A 1 801 ? 109.965 30.169 62.029 1.00 85.85 800 ASP A N 1
ATOM 6135 C CA . ASP A 1 801 ? 108.627 30.460 62.513 1.00 81.86 800 ASP A CA 1
ATOM 6136 C C . ASP A 1 801 ? 107.628 29.527 61.855 1.00 76.82 800 ASP A C 1
ATOM 6137 O O . ASP A 1 801 ? 106.443 29.835 61.770 1.00 79.46 800 ASP A O 1
ATOM 6142 N N . GLY A 1 802 ? 108.107 28.374 61.404 1.00 72.48 801 GLY A N 1
ATOM 6143 C CA . GLY A 1 802 ? 107.299 27.495 60.579 1.00 71.28 801 GLY A CA 1
ATOM 6144 C C . GLY A 1 802 ? 107.204 26.096 61.118 1.00 70.86 801 GLY A C 1
ATOM 6145 O O . GLY A 1 802 ? 106.113 25.582 61.304 1.00 72.47 801 GLY A O 1
ATOM 6146 N N . LEU A 1 803 ? 108.351 25.479 61.370 1.00 74.81 802 LEU A N 1
ATOM 6147 C CA . LEU A 1 803 ? 108.399 24.089 61.833 1.00 76.35 802 LEU A CA 1
ATOM 6148 C C . LEU A 1 803 ? 108.733 23.932 63.327 1.00 73.04 802 LEU A C 1
ATOM 6149 O O . LEU A 1 803 ? 107.963 23.311 64.056 1.00 72.17 802 LEU A O 1
ATOM 6154 N N . PRO A 1 804 ? 109.875 24.488 63.785 1.00 71.98 803 PRO A N 1
ATOM 6155 C CA . PRO A 1 804 ? 110.222 24.369 65.202 1.00 72.67 803 PRO A CA 1
ATOM 6156 C C . PRO A 1 804 ? 109.217 25.081 66.091 1.00 74.32 803 PRO A C 1
ATOM 6157 O O . PRO A 1 804 ? 108.775 24.508 67.087 1.00 77.88 803 PRO A O 1
ATOM 6161 N N . ALA A 1 805 ? 108.856 26.311 65.721 1.00 75.43 804 ALA A N 1
ATOM 6162 C CA . ALA A 1 805 ? 107.945 27.141 66.515 1.00 73.77 804 ALA A CA 1
ATOM 6163 C C . ALA A 1 805 ? 106.580 26.484 66.745 1.00 71.86 804 ALA A C 1
ATOM 6164 O O . ALA A 1 805 ? 106.108 26.417 67.878 1.00 69.54 804 ALA A O 1
ATOM 6166 N N . THR A 1 806 ? 105.968 25.978 65.678 1.00 70.65 805 THR A N 1
ATOM 6167 C CA . THR A 1 806 ? 104.679 25.298 65.795 1.00 71.11 805 THR A CA 1
ATOM 6168 C C . THR A 1 806 ? 104.801 23.977 66.567 1.00 70.47 805 THR A C 1
ATOM 6169 O O . THR A 1 806 ? 103.886 23.600 67.302 1.00 76.96 805 THR A O 1
ATOM 6173 N N . ALA A 1 807 ? 105.933 23.291 66.415 1.00 65.55 806 ALA A N 1
ATOM 6174 C CA . ALA A 1 807 ? 106.169 22.021 67.110 1.00 62.84 806 ALA A CA 1
ATOM 6175 C C . ALA A 1 807 ? 106.305 22.172 68.623 1.00 60.36 806 ALA A C 1
ATOM 6176 O O . ALA A 1 807 ? 106.230 21.179 69.358 1.00 60.01 806 ALA A O 1
ATOM 6178 N N . LEU A 1 808 ? 106.512 23.410 69.070 1.00 55.69 807 LEU A N 1
ATOM 6179 C CA . LEU A 1 808 ? 106.609 23.725 70.486 1.00 55.15 807 LEU A CA 1
ATOM 6180 C C . LEU A 1 808 ? 105.251 23.689 71.155 1.00 58.29 807 LEU A C 1
ATOM 6181 O O . LEU A 1 808 ? 105.156 23.524 72.376 1.00 59.49 807 LEU A O 1
ATOM 6186 N N . GLY A 1 809 ? 104.202 23.847 70.349 1.00 60.38 808 GLY A N 1
ATOM 6187 C CA . GLY A 1 809 ? 102.826 23.704 70.825 1.00 63.63 808 GLY A CA 1
ATOM 6188 C C . GLY A 1 809 ? 102.545 22.322 71.397 1.00 65.47 808 GLY A C 1
ATOM 6189 O O . GLY A 1 809 ? 101.508 22.091 72.020 1.00 66.48 808 GLY A O 1
ATOM 6190 N N . PHE A 1 810 ? 103.489 21.408 71.193 1.00 66.20 809 PHE A N 1
ATOM 6191 C CA . PHE A 1 810 ? 103.346 20.023 71.605 1.00 65.67 809 PHE A CA 1
ATOM 6192 C C . PHE A 1 810 ? 104.300 19.710 72.760 1.00 64.53 809 PHE A C 1
ATOM 6193 O O . PHE A 1 810 ? 104.560 18.544 73.077 1.00 60.50 809 PHE A O 1
ATOM 6201 N N . ASN A 1 811 ? 104.808 20.771 73.388 1.00 64.98 810 ASN A N 1
ATOM 6202 C CA . ASN A 1 811 ? 105.586 20.656 74.618 1.00 69.05 810 ASN A CA 1
ATOM 6203 C C . ASN A 1 811 ? 104.772 20.083 75.772 1.00 68.94 810 ASN A C 1
ATOM 6204 O O . ASN A 1 811 ? 103.715 20.629 76.113 1.00 69.43 810 ASN A O 1
ATOM 6209 N N . PRO A 1 812 ? 105.269 18.995 76.391 1.00 65.49 811 PRO A N 1
ATOM 6210 C CA . PRO A 1 812 ? 104.657 18.441 77.589 1.00 65.12 811 PRO A CA 1
ATOM 6211 C C . PRO A 1 812 ? 104.726 19.460 78.731 1.00 66.83 811 PRO A C 1
ATOM 6212 O O . PRO A 1 812 ? 105.574 20.356 78.693 1.00 71.13 811 PRO A O 1
ATOM 6216 N N . PRO A 1 813 ? 103.833 19.338 79.732 1.00 64.94 812 PRO A N 1
ATOM 6217 C CA . PRO A 1 813 ? 103.821 20.227 80.890 1.00 63.37 812 PRO A CA 1
ATOM 6218 C C . PRO A 1 813 ? 105.148 20.246 81.642 1.00 63.18 812 PRO A C 1
ATOM 6219 O O . PRO A 1 813 ? 105.804 19.212 81.772 1.00 63.80 812 PRO A O 1
ATOM 6223 N N . ASP A 1 814 ? 105.524 21.425 82.130 1.00 63.14 813 ASP A N 1
ATOM 6224 C CA . ASP A 1 814 ? 106.722 21.618 82.947 1.00 65.55 813 ASP A CA 1
ATOM 6225 C C . ASP A 1 814 ? 106.664 20.789 84.233 1.00 64.87 813 ASP A C 1
ATOM 6226 O O . ASP A 1 814 ? 105.750 19.995 84.421 1.00 66.85 813 ASP A O 1
ATOM 6231 N N . LEU A 1 815 ? 107.617 20.987 85.135 1.00 65.25 814 LEU A N 1
ATOM 6232 C CA . LEU A 1 815 ? 107.764 20.059 86.244 1.00 73.03 814 LEU A CA 1
ATOM 6233 C C . LEU A 1 815 ? 107.363 20.583 87.612 1.00 78.03 814 LEU A C 1
ATOM 6234 O O . LEU A 1 815 ? 106.507 20.000 88.280 1.00 81.08 814 LEU A O 1
ATOM 6239 N N . ASP A 1 816 ? 107.987 21.675 88.035 1.00 84.02 815 ASP A N 1
ATOM 6240 C CA . ASP A 1 816 ? 107.637 22.317 89.302 1.00 88.77 815 ASP A CA 1
ATOM 6241 C C . ASP A 1 816 ? 106.211 22.882 89.237 1.00 83.77 815 ASP A C 1
ATOM 6242 O O . ASP A 1 816 ? 105.730 23.510 90.185 1.00 84.92 815 ASP A O 1
ATOM 6247 N N . ILE A 1 817 ? 105.556 22.628 88.105 1.00 77.23 816 ILE A N 1
ATOM 6248 C CA . ILE A 1 817 ? 104.235 23.154 87.759 1.00 72.22 816 ILE A CA 1
ATOM 6249 C C . ILE A 1 817 ? 103.265 23.256 88.936 1.00 68.08 816 ILE A C 1
ATOM 6250 O O . ILE A 1 817 ? 102.705 24.325 89.187 1.00 65.62 816 ILE A O 1
ATOM 6255 N N . MET A 1 818 ? 103.085 22.154 89.661 1.00 64.98 817 MET A N 1
ATOM 6256 C CA . MET A 1 818 ? 102.121 22.123 90.754 1.00 65.12 817 MET A CA 1
ATOM 6257 C C . MET A 1 818 ? 102.761 22.177 92.130 1.00 68.67 817 MET A C 1
ATOM 6258 O O . MET A 1 818 ? 102.130 21.798 93.120 1.00 72.89 817 MET A O 1
ATOM 6263 N N . ASP A 1 819 ? 103.997 22.662 92.200 1.00 71.63 818 ASP A N 1
ATOM 6264 C CA . ASP A 1 819 ? 104.692 22.768 93.482 1.00 74.43 818 ASP A CA 1
ATOM 6265 C C . ASP A 1 819 ? 104.947 24.186 93.958 1.00 73.08 818 ASP A C 1
ATOM 6266 O O . ASP A 1 819 ? 105.525 24.392 95.023 1.00 77.44 818 ASP A O 1
ATOM 6271 N N . ARG A 1 820 ? 104.493 25.162 93.184 1.00 68.26 819 ARG A N 1
ATOM 6272 C CA . ARG A 1 820 ? 104.686 26.556 93.526 1.00 65.28 819 ARG A CA 1
ATOM 6273 C C . ARG A 1 820 ? 103.354 27.126 93.988 1.00 58.98 819 ARG A C 1
ATOM 6274 O O . ARG A 1 820 ? 102.341 26.450 93.863 1.00 59.38 819 ARG A O 1
ATOM 6282 N N . PRO A 1 821 ? 103.346 28.350 94.550 1.00 55.81 820 PRO A N 1
ATOM 6283 C CA . PRO A 1 821 ? 102.089 28.978 94.953 1.00 53.92 820 PRO A CA 1
ATOM 6284 C C . PRO A 1 821 ? 101.377 29.592 93.746 1.00 53.11 820 PRO A C 1
ATOM 6285 O O . PRO A 1 821 ? 102.014 29.812 92.720 1.00 53.68 820 PRO A O 1
ATOM 6289 N N . PRO A 1 822 ? 100.065 29.870 93.860 1.00 52.68 821 PRO A N 1
ATOM 6290 C CA . PRO A 1 822 ? 99.351 30.345 92.689 1.00 54.26 821 PRO A CA 1
ATOM 6291 C C . PRO A 1 822 ? 99.954 31.639 92.199 1.00 57.15 821 PRO A C 1
ATOM 6292 O O . PRO A 1 822 ? 100.243 32.538 93.003 1.00 57.46 821 PRO A O 1
ATOM 6296 N N . ARG A 1 823 ? 100.162 31.710 90.887 1.00 59.43 822 ARG A N 1
ATOM 6297 C CA . ARG A 1 823 ? 100.669 32.911 90.231 1.00 61.47 822 ARG A CA 1
ATOM 6298 C C . ARG A 1 823 ? 99.743 34.084 90.536 1.00 61.13 822 ARG A C 1
ATOM 6299 O O . ARG A 1 823 ? 98.522 33.917 90.591 1.00 60.93 822 ARG A O 1
ATOM 6307 N N . SER A 1 824 ? 100.323 35.257 90.766 1.00 60.96 823 SER A N 1
ATOM 6308 C CA . SER A 1 824 ? 99.524 36.463 90.921 1.00 61.71 823 SER A CA 1
ATOM 6309 C C . SER A 1 824 ? 99.063 36.994 89.558 1.00 62.22 823 SER A C 1
ATOM 6310 O O . SER A 1 824 ? 99.860 37.107 88.628 1.00 60.41 823 SER A O 1
ATOM 6313 N N . PRO A 1 825 ? 97.771 37.328 89.434 1.00 63.61 824 PRO A N 1
ATOM 6314 C CA . PRO A 1 825 ? 97.311 37.912 88.186 1.00 68.27 824 PRO A CA 1
ATOM 6315 C C . PRO A 1 825 ? 97.931 39.293 88.008 1.00 74.74 824 PRO A C 1
ATOM 6316 O O . PRO A 1 825 ? 97.771 39.916 86.953 1.00 77.94 824 PRO A O 1
ATOM 6320 N N . LYS A 1 826 ? 98.626 39.751 89.051 1.00 77.33 825 LYS A N 1
ATOM 6321 C CA . LYS A 1 826 ? 99.254 41.069 89.089 1.00 78.56 825 LYS A CA 1
ATOM 6322 C C . LYS A 1 826 ? 100.632 41.099 88.421 1.00 76.46 825 LYS A C 1
ATOM 6323 O O . LYS A 1 826 ? 100.940 42.033 87.681 1.00 72.82 825 LYS A O 1
ATOM 6329 N N . GLU A 1 827 ? 101.458 40.088 88.688 1.00 78.21 826 GLU A N 1
ATOM 6330 C CA . GLU A 1 827 ? 102.819 40.046 88.145 1.00 78.64 826 GLU A CA 1
ATOM 6331 C C . GLU A 1 827 ? 102.820 40.079 86.607 1.00 76.24 826 GLU A C 1
ATOM 6332 O O . GLU A 1 827 ? 101.996 39.418 85.979 1.00 76.44 826 GLU A O 1
ATOM 6338 N N . PRO A 1 828 ? 103.735 40.869 86.004 1.00 76.53 827 PRO A N 1
ATOM 6339 C CA . PRO A 1 828 ? 103.824 41.056 84.550 1.00 72.93 827 PRO A CA 1
ATOM 6340 C C . PRO A 1 828 ? 104.267 39.798 83.824 1.00 69.80 827 PRO A C 1
ATOM 6341 O O . PRO A 1 828 ? 104.841 38.900 84.438 1.00 69.74 827 PRO A O 1
ATOM 6345 N N . LEU A 1 829 ? 104.012 39.748 82.523 1.00 68.72 828 LEU A N 1
ATOM 6346 C CA . LEU A 1 829 ? 104.345 38.578 81.725 1.00 70.85 828 LEU A CA 1
ATOM 6347 C C . LEU A 1 829 ? 105.843 38.465 81.533 1.00 71.88 828 LEU A C 1
ATOM 6348 O O . LEU A 1 829 ? 106.470 37.522 82.018 1.00 72.20 828 LEU A O 1
ATOM 6353 N N . ILE A 1 830 ? 106.404 39.430 80.814 1.00 71.12 829 ILE A N 1
ATOM 6354 C CA . ILE A 1 830 ? 107.832 39.472 80.592 1.00 70.23 829 ILE A CA 1
ATOM 6355 C C . ILE A 1 830 ? 108.478 40.271 81.710 1.00 70.30 829 ILE A C 1
ATOM 6356 O O . ILE A 1 830 ? 108.312 41.489 81.800 1.00 68.06 829 ILE A O 1
ATOM 6361 N N . SER A 1 831 ? 109.191 39.557 82.576 1.00 72.90 830 SER A N 1
ATOM 6362 C CA . SER A 1 831 ? 109.881 40.162 83.713 1.00 78.08 830 SER A CA 1
ATOM 6363 C C . SER A 1 831 ? 111.241 40.703 83.286 1.00 80.12 830 SER A C 1
ATOM 6364 O O . SER A 1 831 ? 111.712 40.412 82.181 1.00 77.78 830 SER A O 1
ATOM 6367 N N . GLY A 1 832 ? 111.866 41.489 84.164 1.00 83.20 831 GLY A N 1
ATOM 6368 C CA . GLY A 1 832 ? 113.206 42.025 83.913 1.00 82.41 831 GLY A CA 1
ATOM 6369 C C . GLY A 1 832 ? 114.216 40.935 83.605 1.00 79.98 831 GLY A C 1
ATOM 6370 O O . GLY A 1 832 ? 114.929 41.008 82.596 1.00 83.99 831 GLY A O 1
ATOM 6371 N N . TRP A 1 833 ? 114.262 39.920 84.469 1.00 74.34 832 TRP A N 1
ATOM 6372 C CA . TRP A 1 833 ? 115.147 38.776 84.282 1.00 70.74 832 TRP A CA 1
ATOM 6373 C C . TRP A 1 833 ? 114.894 38.106 82.965 1.00 68.13 832 TRP A C 1
ATOM 6374 O O . TRP A 1 833 ? 115.825 37.761 82.240 1.00 68.61 832 TRP A O 1
ATOM 6385 N N . LEU A 1 834 ? 113.623 37.926 82.644 1.00 67.42 833 LEU A N 1
ATOM 6386 C CA . LEU A 1 834 ? 113.231 37.300 81.399 1.00 69.86 833 LEU A CA 1
ATOM 6387 C C . LEU A 1 834 ? 113.755 38.096 80.195 1.00 71.05 833 LEU A C 1
ATOM 6388 O O . LEU A 1 834 ? 114.310 37.518 79.256 1.00 70.39 833 LEU A O 1
ATOM 6393 N N . PHE A 1 835 ? 113.593 39.420 80.235 1.00 70.45 834 PHE A N 1
ATOM 6394 C CA . PHE A 1 835 ? 114.056 40.286 79.147 1.00 70.76 834 PHE A CA 1
ATOM 6395 C C . PHE A 1 835 ? 115.546 40.115 78.912 1.00 70.18 834 PHE A C 1
ATOM 6396 O O . PHE A 1 835 ? 115.981 39.863 77.785 1.00 70.83 834 PHE A O 1
ATOM 6404 N N . PHE A 1 836 ? 116.313 40.248 79.989 1.00 66.86 835 PHE A N 1
ATOM 6405 C CA . PHE A 1 836 ? 117.735 39.973 79.968 1.00 68.36 835 PHE A CA 1
ATOM 6406 C C . PHE A 1 836 ? 118.054 38.613 79.340 1.00 68.59 835 PHE A C 1
ATOM 6407 O O . PHE A 1 836 ? 119.061 38.464 78.650 1.00 67.72 835 PHE A O 1
ATOM 6415 N N . ARG A 1 837 ? 117.196 37.631 79.602 1.00 69.20 836 ARG A N 1
ATOM 6416 C CA . ARG A 1 837 ? 117.324 36.288 79.056 1.00 68.83 836 ARG A CA 1
ATOM 6417 C C . ARG A 1 837 ? 117.100 36.283 77.537 1.00 68.81 836 ARG A C 1
ATOM 6418 O O . ARG A 1 837 ? 117.744 35.521 76.802 1.00 64.15 836 ARG A O 1
ATOM 6426 N N . TYR A 1 838 ? 116.184 37.138 77.081 1.00 72.99 837 TYR A N 1
ATOM 6427 C CA . TYR A 1 838 ? 115.840 37.235 75.656 1.00 78.47 837 TYR A CA 1
ATOM 6428 C C . TYR A 1 838 ? 116.953 37.921 74.867 1.00 76.15 837 TYR A C 1
ATOM 6429 O O . TYR A 1 838 ? 117.311 37.487 73.765 1.00 77.64 837 TYR A O 1
ATOM 6438 N N . MET A 1 839 ? 117.483 38.998 75.437 1.00 69.01 838 MET A N 1
ATOM 6439 C CA . MET A 1 839 ? 118.575 39.730 74.831 1.00 67.23 838 MET A CA 1
ATOM 6440 C C . MET A 1 839 ? 119.812 38.850 74.739 1.00 65.59 838 MET A C 1
ATOM 6441 O O . MET A 1 839 ? 120.385 38.698 73.666 1.00 65.46 838 MET A O 1
ATOM 6446 N N . ALA A 1 840 ? 120.203 38.259 75.866 1.00 63.23 839 ALA A N 1
ATOM 6447 C CA . ALA A 1 840 ? 121.371 37.385 75.930 1.00 61.65 839 ALA A CA 1
ATOM 6448 C C . ALA A 1 840 ? 121.408 36.373 74.786 1.00 59.27 839 ALA A C 1
ATOM 6449 O O . ALA A 1 840 ? 122.242 36.474 73.894 1.00 59.25 839 ALA A O 1
ATOM 6451 N N . ILE A 1 841 ? 120.493 35.412 74.807 1.00 59.62 840 ILE A N 1
ATOM 6452 C CA . ILE A 1 841 ? 120.397 34.410 73.749 1.00 61.62 840 ILE A CA 1
ATOM 6453 C C . ILE A 1 841 ? 120.280 35.074 72.372 1.00 63.01 840 ILE A C 1
ATOM 6454 O O . ILE A 1 841 ? 120.960 34.671 71.421 1.00 62.40 840 ILE A O 1
ATOM 6459 N N . GLY A 1 842 ? 119.431 36.098 72.282 1.00 62.36 841 GLY A N 1
ATOM 6460 C CA . GLY A 1 842 ? 119.190 36.799 71.029 1.00 65.42 841 GLY A CA 1
ATOM 6461 C C . GLY A 1 842 ? 120.458 37.409 70.471 1.00 67.50 841 GLY A C 1
ATOM 6462 O O . GLY A 1 842 ? 120.965 36.982 69.422 1.00 65.38 841 GLY A O 1
ATOM 6463 N N . GLY A 1 843 ? 120.974 38.401 71.196 1.00 69.78 842 GLY A N 1
ATOM 6464 C CA . GLY A 1 843 ? 122.215 39.089 70.847 1.00 70.30 842 GLY A CA 1
ATOM 6465 C C . GLY A 1 843 ? 123.371 38.141 70.605 1.00 69.61 842 GLY A C 1
ATOM 6466 O O . GLY A 1 843 ? 124.291 38.452 69.840 1.00 71.90 842 GLY A O 1
ATOM 6467 N N . TYR A 1 844 ? 123.326 36.983 71.257 1.00 66.98 843 TYR A N 1
ATOM 6468 C CA . TYR A 1 844 ? 124.321 35.970 71.002 1.00 67.43 843 TYR A CA 1
ATOM 6469 C C . TYR A 1 844 ? 124.197 35.337 69.616 1.00 69.66 843 TYR A C 1
ATOM 6470 O O . TYR A 1 844 ? 125.189 35.293 68.891 1.00 74.28 843 TYR A O 1
ATOM 6479 N N . VAL A 1 845 ? 123.018 34.829 69.245 1.00 70.84 844 VAL A N 1
ATOM 6480 C CA . VAL A 1 845 ? 122.903 34.147 67.943 1.00 74.02 844 VAL A CA 1
ATOM 6481 C C . VAL A 1 845 ? 123.274 35.089 66.805 1.00 76.50 844 VAL A C 1
ATOM 6482 O O . VAL A 1 845 ? 123.852 34.655 65.810 1.00 80.00 844 VAL A O 1
ATOM 6486 N N . GLY A 1 846 ? 122.960 36.375 66.971 1.00 76.79 845 GLY A N 1
ATOM 6487 C CA . GLY A 1 846 ? 123.317 37.400 65.987 1.00 81.26 845 GLY A CA 1
ATOM 6488 C C . GLY A 1 846 ? 124.817 37.524 65.804 1.00 81.90 845 GLY A C 1
ATOM 6489 O O . GLY A 1 846 ? 125.326 37.440 64.675 1.00 81.16 845 GLY A O 1
ATOM 6490 N N . ALA A 1 847 ? 125.511 37.715 66.931 1.00 78.42 846 ALA A N 1
ATOM 6491 C CA . ALA A 1 847 ? 126.972 37.701 66.997 1.00 71.90 846 ALA A CA 1
ATOM 6492 C C . ALA A 1 847 ? 127.564 36.436 66.358 1.00 68.12 846 ALA A C 1
ATOM 6493 O O . ALA A 1 847 ? 128.530 36.513 65.600 1.00 70.27 846 ALA A O 1
ATOM 6495 N N . ALA A 1 848 ? 126.962 35.285 66.639 1.00 64.31 847 ALA A N 1
ATOM 6496 C CA . ALA A 1 848 ? 127.431 34.005 66.105 1.00 68.94 847 ALA A CA 1
ATOM 6497 C C . ALA A 1 848 ? 127.222 33.843 64.594 1.00 72.65 847 ALA A C 1
ATOM 6498 O O . ALA A 1 848 ? 127.821 32.961 63.971 1.00 72.68 847 ALA A O 1
ATOM 6500 N N . THR A 1 849 ? 126.359 34.680 64.019 1.00 77.39 848 THR A N 1
ATOM 6501 C CA . THR A 1 849 ? 126.032 34.613 62.592 1.00 77.63 848 THR A CA 1
ATOM 6502 C C . THR A 1 849 ? 127.008 35.484 61.801 1.00 76.69 848 THR A C 1
ATOM 6503 O O . THR A 1 849 ? 127.520 35.052 60.765 1.00 74.29 848 THR A O 1
ATOM 6507 N N . VAL A 1 850 ? 127.253 36.703 62.294 1.00 77.62 849 VAL A N 1
ATOM 6508 C CA . VAL A 1 850 ? 128.221 37.632 61.684 1.00 79.00 849 VAL A CA 1
ATOM 6509 C C . VAL A 1 850 ? 129.650 37.148 61.909 1.00 79.30 849 VAL A C 1
ATOM 6510 O O . VAL A 1 850 ? 130.531 37.399 61.079 1.00 82.49 849 VAL A O 1
ATOM 6514 N N . GLY A 1 851 ? 129.864 36.476 63.044 1.00 76.73 850 GLY A N 1
ATOM 6515 C CA . GLY A 1 851 ? 131.122 35.809 63.350 1.00 76.86 850 GLY A CA 1
ATOM 6516 C C . GLY A 1 851 ? 131.381 34.642 62.408 1.00 77.61 850 GLY A C 1
ATOM 6517 O O . GLY A 1 851 ? 132.500 34.475 61.917 1.00 77.75 850 GLY A O 1
ATOM 6518 N N . ALA A 1 852 ? 130.345 33.841 62.152 1.00 78.43 851 ALA A N 1
ATOM 6519 C CA . ALA A 1 852 ? 130.423 32.701 61.221 1.00 81.21 851 ALA A CA 1
ATOM 6520 C C . ALA A 1 852 ? 130.993 33.101 59.861 1.00 81.09 851 ALA A C 1
ATOM 6521 O O . ALA A 1 852 ? 131.718 32.326 59.225 1.00 79.02 851 ALA A O 1
ATOM 6523 N N . ALA A 1 853 ? 130.638 34.313 59.430 1.00 83.86 852 ALA A N 1
ATOM 6524 C CA . ALA A 1 853 ? 131.214 34.961 58.255 1.00 85.65 852 ALA A CA 1
ATOM 6525 C C . ALA A 1 853 ? 132.633 35.468 58.545 1.00 90.35 852 ALA A C 1
ATOM 6526 O O . ALA A 1 853 ? 133.561 35.180 57.782 1.00 93.47 852 ALA A O 1
ATOM 6528 N N . ALA A 1 854 ? 132.798 36.209 59.647 1.00 90.09 853 ALA A N 1
ATOM 6529 C CA . ALA A 1 854 ? 134.110 36.707 60.081 1.00 85.76 853 ALA A CA 1
ATOM 6530 C C . ALA A 1 854 ? 135.170 35.604 60.098 1.00 86.68 853 ALA A C 1
ATOM 6531 O O . ALA A 1 854 ? 136.324 35.853 59.760 1.00 93.27 853 ALA A O 1
ATOM 6533 N N . TRP A 1 855 ? 134.770 34.389 60.466 1.00 85.72 854 TRP A N 1
ATOM 6534 C CA . TRP A 1 855 ? 135.677 33.237 60.505 1.00 87.50 854 TRP A CA 1
ATOM 6535 C C . TRP A 1 855 ? 136.184 32.811 59.150 1.00 90.66 854 TRP A C 1
ATOM 6536 O O . TRP A 1 855 ? 137.310 32.328 59.031 1.00 90.47 854 TRP A O 1
ATOM 6547 N N . TRP A 1 856 ? 135.358 32.974 58.119 1.00 93.77 855 TRP A N 1
ATOM 6548 C CA . TRP A 1 856 ? 135.767 32.665 56.747 1.00 93.60 855 TRP A CA 1
ATOM 6549 C C . TRP A 1 856 ? 136.688 33.714 56.197 1.00 93.45 855 TRP A C 1
ATOM 6550 O O . TRP A 1 856 ? 137.255 33.543 55.117 1.00 95.16 855 TRP A O 1
ATOM 6561 N N . PHE A 1 857 ? 136.842 34.813 56.928 1.00 92.45 856 PHE A N 1
ATOM 6562 C CA . PHE A 1 857 ? 137.745 35.881 56.520 1.00 96.20 856 PHE A CA 1
ATOM 6563 C C . PHE A 1 857 ? 138.916 36.030 57.501 1.00 100.73 856 PHE A C 1
ATOM 6564 O O . PHE A 1 857 ? 139.975 35.446 57.287 1.00 99.96 856 PHE A O 1
ATOM 6572 N N . MET A 1 858 ? 138.714 36.790 58.578 1.00 103.55 857 MET A N 1
ATOM 6573 C CA . MET A 1 858 ? 139.764 37.073 59.568 1.00 107.40 857 MET A CA 1
ATOM 6574 C C . MET A 1 858 ? 140.560 35.848 60.048 1.00 115.55 857 MET A C 1
ATOM 6575 O O . MET A 1 858 ? 141.793 35.881 60.096 1.00 123.92 857 MET A O 1
ATOM 6580 N N . TYR A 1 859 ? 139.848 34.784 60.414 1.00 120.07 858 TYR A N 1
ATOM 6581 C CA . TYR A 1 859 ? 140.453 33.551 60.931 1.00 119.61 858 TYR A CA 1
ATOM 6582 C C . TYR A 1 859 ? 140.331 32.446 59.874 1.00 113.95 858 TYR A C 1
ATOM 6583 O O . TYR A 1 859 ? 140.573 31.270 60.156 1.00 103.29 858 TYR A O 1
ATOM 6592 N N . ALA A 1 860 ? 139.965 32.855 58.655 1.00 114.21 859 ALA A N 1
ATOM 6593 C CA . ALA A 1 860 ? 139.741 31.955 57.517 1.00 118.03 859 ALA A CA 1
ATOM 6594 C C . ALA A 1 860 ? 140.673 30.767 57.499 1.00 118.43 859 ALA A C 1
ATOM 6595 O O . ALA A 1 860 ? 141.857 30.897 57.189 1.00 116.97 859 ALA A O 1
ATOM 6597 N N . GLU A 1 861 ? 140.128 29.607 57.828 1.00 122.66 860 GLU A N 1
ATOM 6598 C CA . GLU A 1 861 ? 140.907 28.386 57.788 1.00 133.28 860 GLU A CA 1
ATOM 6599 C C . GLU A 1 861 ? 140.520 27.561 56.570 1.00 137.02 860 GLU A C 1
ATOM 6600 O O . GLU A 1 861 ? 139.335 27.447 56.242 1.00 139.13 860 GLU A O 1
ATOM 6606 N N . ASP A 1 862 ? 141.536 27.017 55.894 1.00 137.85 861 ASP A N 1
ATOM 6607 C CA . ASP A 1 862 ? 141.375 26.223 54.664 1.00 136.17 861 ASP A CA 1
ATOM 6608 C C . ASP A 1 862 ? 140.482 26.919 53.625 1.00 131.63 861 ASP A C 1
ATOM 6609 O O . ASP A 1 862 ? 139.855 26.271 52.781 1.00 131.70 861 ASP A O 1
ATOM 6614 N N . GLY A 1 863 ? 140.435 28.245 53.697 1.00 122.76 862 GLY A N 1
ATOM 6615 C CA . GLY A 1 863 ? 139.599 29.028 52.811 1.00 114.46 862 GLY A CA 1
ATOM 6616 C C . GLY A 1 863 ? 140.241 30.359 52.505 1.00 112.20 862 GLY A C 1
ATOM 6617 O O . GLY A 1 863 ? 141.044 30.849 53.303 1.00 108.29 862 GLY A O 1
ATOM 6618 N N . PRO A 1 864 ? 139.904 30.939 51.333 1.00 114.64 863 PRO A N 1
ATOM 6619 C CA . PRO A 1 864 ? 140.308 32.280 50.883 1.00 112.51 863 PRO A CA 1
ATOM 6620 C C . PRO A 1 864 ? 140.040 33.391 51.916 1.00 106.70 863 PRO A C 1
ATOM 6621 O O . PRO A 1 864 ? 139.898 33.105 53.105 1.00 107.18 863 PRO A O 1
ATOM 6625 N N . GLY A 1 865 ? 139.977 34.642 51.464 1.00 100.10 864 GLY A N 1
ATOM 6626 C CA . GLY A 1 865 ? 139.881 35.784 52.365 1.00 94.53 864 GLY A CA 1
ATOM 6627 C C . GLY A 1 865 ? 141.172 35.916 53.149 1.00 94.90 864 GLY A C 1
ATOM 6628 O O . GLY A 1 865 ? 142.109 36.565 52.699 1.00 93.37 864 GLY A O 1
ATOM 6629 N N . VAL A 1 866 ? 141.215 35.273 54.315 1.00 96.20 865 VAL A N 1
ATOM 6630 C CA . VAL A 1 866 ? 142.380 35.270 55.225 1.00 94.63 865 VAL A CA 1
ATOM 6631 C C . VAL A 1 866 ? 142.869 36.682 55.631 1.00 94.37 865 VAL A C 1
ATOM 6632 O O . VAL A 1 866 ? 143.939 36.835 56.225 1.00 92.91 865 VAL A O 1
ATOM 6636 N N . THR A 1 867 ? 142.062 37.702 55.337 1.00 95.45 866 THR A N 1
ATOM 6637 C CA . THR A 1 867 ? 142.402 39.095 55.640 1.00 100.37 866 THR A CA 1
ATOM 6638 C C . THR A 1 867 ? 142.238 39.385 57.120 1.00 106.03 866 THR A C 1
ATOM 6639 O O . THR A 1 867 ? 141.227 39.971 57.529 1.00 103.69 866 THR A O 1
ATOM 6643 N N . TYR A 1 868 ? 143.245 38.996 57.908 1.00 117.26 867 TYR A N 1
ATOM 6644 C CA . TYR A 1 868 ? 143.196 39.091 59.378 1.00 124.43 867 TYR A CA 1
ATOM 6645 C C . TYR A 1 868 ? 142.588 40.393 59.915 1.00 131.94 867 TYR A C 1
ATOM 6646 O O . TYR A 1 868 ? 141.949 40.401 60.970 1.00 147.14 867 TYR A O 1
ATOM 6655 N N . HIS A 1 869 ? 142.796 41.492 59.200 1.00 124.08 868 HIS A N 1
ATOM 6656 C CA . HIS A 1 869 ? 142.334 42.778 59.675 1.00 116.24 868 HIS A CA 1
ATOM 6657 C C . HIS A 1 869 ? 141.674 43.535 58.566 1.00 112.79 868 HIS A C 1
ATOM 6658 O O . HIS A 1 869 ? 141.717 43.114 57.405 1.00 109.09 868 HIS A O 1
ATOM 6665 N N . GLN A 1 870 ? 141.023 44.638 58.934 1.00 110.35 869 GLN A N 1
ATOM 6666 C CA . GLN A 1 870 ? 140.489 45.633 57.998 1.00 112.39 869 GLN A CA 1
ATOM 6667 C C . GLN A 1 870 ? 139.513 45.084 56.959 1.00 117.64 869 GLN A C 1
ATOM 6668 O O . GLN A 1 870 ? 139.133 45.789 56.015 1.00 115.05 869 GLN A O 1
ATOM 6674 N N . LEU A 1 871 ? 139.114 43.825 57.144 1.00 121.20 870 LEU A N 1
ATOM 6675 C CA . LEU A 1 871 ? 137.961 43.259 56.455 1.00 118.49 870 LEU A CA 1
ATOM 6676 C C . LEU A 1 871 ? 136.814 44.267 56.540 1.00 115.56 870 LEU A C 1
ATOM 6677 O O . LEU A 1 871 ? 135.902 44.268 55.710 1.00 111.24 870 LEU A O 1
ATOM 6682 N N . THR A 1 872 ? 136.898 45.122 57.560 1.00 114.19 871 THR A N 1
ATOM 6683 C CA . THR A 1 872 ? 136.026 46.273 57.748 1.00 119.81 871 THR A CA 1
ATOM 6684 C C . THR A 1 872 ? 135.874 47.090 56.465 1.00 127.80 871 THR A C 1
ATOM 6685 O O . THR A 1 872 ? 134.790 47.137 55.889 1.00 140.26 871 THR A O 1
ATOM 6689 N N . HIS A 1 873 ? 136.954 47.728 56.016 1.00 124.89 872 HIS A N 1
ATOM 6690 C CA . HIS A 1 873 ? 136.870 48.612 54.857 1.00 120.73 872 HIS A CA 1
ATOM 6691 C C . HIS A 1 873 ? 137.036 47.869 53.572 1.00 121.38 872 HIS A C 1
ATOM 6692 O O . HIS A 1 873 ? 138.069 47.966 52.913 1.00 125.99 872 HIS A O 1
ATOM 6699 N N . PHE A 1 874 ? 135.999 47.123 53.203 1.00 120.71 873 PHE A N 1
ATOM 6700 C CA . PHE A 1 874 ? 136.023 46.301 52.003 1.00 118.40 873 PHE A CA 1
ATOM 6701 C C . PHE A 1 874 ? 135.621 47.092 50.761 1.00 122.90 873 PHE A C 1
ATOM 6702 O O . PHE A 1 874 ? 135.760 46.606 49.636 1.00 122.29 873 PHE A O 1
ATOM 6710 N N . MET A 1 875 ? 135.122 48.309 50.968 1.00 130.35 874 MET A N 1
ATOM 6711 C CA . MET A 1 875 ? 134.671 49.156 49.864 1.00 138.69 874 MET A CA 1
ATOM 6712 C C . MET A 1 875 ? 135.839 49.826 49.164 1.00 139.82 874 MET A C 1
ATOM 6713 O O . MET A 1 875 ? 135.828 50.011 47.944 1.00 140.85 874 MET A O 1
ATOM 6718 N N . GLN A 1 876 ? 136.849 50.180 49.945 1.00 138.40 875 GLN A N 1
ATOM 6719 C CA . GLN A 1 876 ? 138.064 50.744 49.399 1.00 140.05 875 GLN A CA 1
ATOM 6720 C C . GLN A 1 876 ? 139.015 49.604 49.047 1.00 145.32 875 GLN A C 1
ATOM 6721 O O . GLN A 1 876 ? 140.165 49.587 49.486 1.00 156.15 875 GLN A O 1
ATOM 6727 N N . CYS A 1 877 ? 138.520 48.641 48.270 1.00 144.87 876 CYS A N 1
ATOM 6728 C CA . CYS A 1 877 ? 139.350 47.543 47.778 1.00 149.40 876 CYS A CA 1
ATOM 6729 C C . CYS A 1 877 ? 139.651 47.719 46.294 1.00 156.34 876 CYS A C 1
ATOM 6730 O O . CYS A 1 877 ? 140.795 47.558 45.869 1.00 161.56 876 CYS A O 1
ATOM 6733 N N . THR A 1 878 ? 138.622 48.036 45.510 1.00 162.44 877 THR A N 1
ATOM 6734 C CA . THR A 1 878 ? 138.790 48.288 44.077 1.00 171.79 877 THR A CA 1
ATOM 6735 C C . THR A 1 878 ? 139.697 49.509 43.864 1.00 177.90 877 THR A C 1
ATOM 6736 O O . THR A 1 878 ? 140.649 49.459 43.078 1.00 177.47 877 THR A O 1
ATOM 6740 N N . GLU A 1 879 ? 139.404 50.582 44.599 1.00 184.51 878 GLU A N 1
ATOM 6741 C CA . GLU A 1 879 ? 140.123 51.855 44.506 1.00 188.53 878 GLU A CA 1
ATOM 6742 C C . GLU A 1 879 ? 141.497 51.816 45.197 1.00 187.99 878 GLU A C 1
ATOM 6743 O O . GLU A 1 879 ? 142.535 51.723 44.530 1.00 188.52 878 GLU A O 1
ATOM 6749 N N . ASP A 1 880 ? 141.485 51.890 46.530 1.00 183.22 879 ASP A N 1
ATOM 6750 C CA . ASP A 1 880 ? 142.694 51.963 47.351 1.00 175.83 879 ASP A CA 1
ATOM 6751 C C . ASP A 1 880 ? 143.266 50.562 47.586 1.00 174.53 879 ASP A C 1
ATOM 6752 O O . ASP A 1 880 ? 143.203 50.032 48.701 1.00 176.03 879 ASP A O 1
ATOM 6757 N N . HIS A 1 881 ? 143.841 49.967 46.542 1.00 171.81 880 HIS A N 1
ATOM 6758 C CA . HIS A 1 881 ? 144.372 48.604 46.665 1.00 168.09 880 HIS A CA 1
ATOM 6759 C C . HIS A 1 881 ? 145.872 48.432 46.855 1.00 169.72 880 HIS A C 1
ATOM 6760 O O . HIS A 1 881 ? 146.398 47.352 46.573 1.00 173.27 880 HIS A O 1
ATOM 6767 N N . PRO A 1 882 ? 146.587 49.472 47.358 1.00 169.58 881 PRO A N 1
ATOM 6768 C CA . PRO A 1 882 ? 147.970 49.194 47.766 1.00 170.42 881 PRO A CA 1
ATOM 6769 C C . PRO A 1 882 ? 148.062 48.337 49.036 1.00 174.72 881 PRO A C 1
ATOM 6770 O O . PRO A 1 882 ? 149.156 48.141 49.573 1.00 184.16 881 PRO A O 1
ATOM 6774 N N . HIS A 1 883 ? 146.919 47.831 49.497 1.00 167.46 882 HIS A N 1
ATOM 6775 C CA . HIS A 1 883 ? 146.856 47.021 50.711 1.00 156.38 882 HIS A CA 1
ATOM 6776 C C . HIS A 1 883 ? 146.571 45.572 50.423 1.00 150.03 882 HIS A C 1
ATOM 6777 O O . HIS A 1 883 ? 146.879 44.702 51.241 1.00 146.85 882 HIS A O 1
ATOM 6784 N N . PHE A 1 884 ? 145.995 45.297 49.253 1.00 146.62 883 PHE A N 1
ATOM 6785 C CA . PHE A 1 884 ? 145.692 43.923 48.848 1.00 150.17 883 PHE A CA 1
ATOM 6786 C C . PHE A 1 884 ? 146.968 43.098 48.666 1.00 147.32 883 PHE A C 1
ATOM 6787 O O . PHE A 1 884 ? 147.974 43.593 48.149 1.00 143.32 883 PHE A O 1
ATOM 6795 N N . GLU A 1 885 ? 146.915 41.845 49.107 1.00 146.63 884 GLU A N 1
ATOM 6796 C CA . GLU A 1 885 ? 148.033 40.924 48.954 1.00 149.20 884 GLU A CA 1
ATOM 6797 C C . GLU A 1 885 ? 147.549 39.597 48.370 1.00 152.73 884 GLU A C 1
ATOM 6798 O O . GLU A 1 885 ? 147.195 38.673 49.110 1.00 154.41 884 GLU A O 1
ATOM 6804 N N . GLY A 1 886 ? 147.526 39.526 47.038 1.00 155.41 885 GLY A N 1
ATOM 6805 C CA . GLY A 1 886 ? 147.089 38.333 46.301 1.00 154.69 885 GLY A CA 1
ATOM 6806 C C . GLY A 1 886 ? 145.605 38.028 46.424 1.00 155.76 885 GLY A C 1
ATOM 6807 O O . GLY A 1 886 ? 145.166 36.919 46.107 1.00 150.46 885 GLY A O 1
ATOM 6808 N N . LEU A 1 887 ? 144.840 39.026 46.873 1.00 157.96 886 LEU A N 1
ATOM 6809 C CA . LEU A 1 887 ? 143.410 38.880 47.165 1.00 152.14 886 LEU A CA 1
ATOM 6810 C C . LEU A 1 887 ? 142.516 39.648 46.181 1.00 156.22 886 LEU A C 1
ATOM 6811 O O . LEU A 1 887 ? 142.577 40.880 46.091 1.00 153.78 886 LEU A O 1
ATOM 6816 N N . ASP A 1 888 ? 141.699 38.897 45.440 1.00 158.30 887 ASP A N 1
ATOM 6817 C CA . ASP A 1 888 ? 140.730 39.454 44.493 1.00 152.53 887 ASP A CA 1
ATOM 6818 C C . ASP A 1 888 ? 139.594 40.123 45.265 1.00 149.57 887 ASP A C 1
ATOM 6819 O O . ASP A 1 888 ? 138.938 39.475 46.080 1.00 151.33 887 ASP A O 1
ATOM 6824 N N . CYS A 1 889 ? 139.369 41.415 45.016 1.00 143.68 888 CYS A N 1
ATOM 6825 C CA . CYS A 1 889 ? 138.339 42.171 45.740 1.00 143.94 888 CYS A CA 1
ATOM 6826 C C . CYS A 1 889 ? 136.958 41.532 45.643 1.00 145.34 888 CYS A C 1
ATOM 6827 O O . CYS A 1 889 ? 136.201 41.544 46.612 1.00 148.98 888 CYS A O 1
ATOM 6830 N N . GLU A 1 890 ? 136.657 40.951 44.482 1.00 141.96 889 GLU A N 1
ATOM 6831 C CA . GLU A 1 890 ? 135.387 40.266 44.233 1.00 136.86 889 GLU A CA 1
ATOM 6832 C C . GLU A 1 890 ? 135.131 39.064 45.165 1.00 135.02 889 GLU A C 1
ATOM 6833 O O . GLU A 1 890 ? 134.113 38.376 45.033 1.00 138.94 889 GLU A O 1
ATOM 6839 N N . ILE A 1 891 ? 136.046 38.813 46.103 1.00 126.62 890 ILE A N 1
ATOM 6840 C CA . ILE A 1 891 ? 135.835 37.775 47.116 1.00 118.18 890 ILE A CA 1
ATOM 6841 C C . ILE A 1 891 ? 134.774 38.172 48.152 1.00 123.88 890 ILE A C 1
ATOM 6842 O O . ILE A 1 891 ? 134.119 37.300 48.723 1.00 120.29 890 ILE A O 1
ATOM 6847 N N . PHE A 1 892 ? 134.602 39.479 48.385 1.00 130.29 891 PHE A N 1
ATOM 6848 C CA . PHE A 1 892 ? 133.554 39.974 49.299 1.00 136.45 891 PHE A CA 1
ATOM 6849 C C . PHE A 1 892 ? 132.142 39.555 48.883 1.00 136.06 891 PHE A C 1
ATOM 6850 O O . PHE A 1 892 ? 131.174 39.771 49.618 1.00 132.38 891 PHE A O 1
ATOM 6858 N N . GLU A 1 893 ? 132.048 38.953 47.700 1.00 138.65 892 GLU A N 1
ATOM 6859 C CA . GLU A 1 893 ? 130.812 38.375 47.193 1.00 137.61 892 GLU A CA 1
ATOM 6860 C C . GLU A 1 893 ? 130.988 36.869 46.990 1.00 131.84 892 GLU A C 1
ATOM 6861 O O . GLU A 1 893 ? 130.363 36.276 46.109 1.00 138.61 892 GLU A O 1
ATOM 6867 N N . ALA A 1 894 ? 131.844 36.259 47.810 1.00 120.03 893 ALA A N 1
ATOM 6868 C CA . ALA A 1 894 ? 132.036 34.813 47.786 1.00 114.33 893 ALA A CA 1
ATOM 6869 C C . ALA A 1 894 ? 130.782 34.127 48.328 1.00 112.13 893 ALA A C 1
ATOM 6870 O O . ALA A 1 894 ? 130.155 34.641 49.256 1.00 109.09 893 ALA A O 1
ATOM 6872 N N . PRO A 1 895 ? 130.397 32.975 47.738 1.00 113.31 894 PRO A N 1
ATOM 6873 C CA . PRO A 1 895 ? 129.211 32.242 48.200 1.00 114.23 894 PRO A CA 1
ATOM 6874 C C . PRO A 1 895 ? 129.482 31.339 49.409 1.00 113.50 894 PRO A C 1
ATOM 6875 O O . PRO A 1 895 ? 128.812 30.320 49.578 1.00 115.24 894 PRO A O 1
ATOM 6879 N N . GLU A 1 896 ? 130.447 31.728 50.240 1.00 114.47 895 GLU A N 1
ATOM 6880 C CA . GLU A 1 896 ? 130.910 30.906 51.362 1.00 111.64 895 GLU A CA 1
ATOM 6881 C C . GLU A 1 896 ? 130.563 31.537 52.718 1.00 107.65 895 GLU A C 1
ATOM 6882 O O . GLU A 1 896 ? 129.942 30.876 53.554 1.00 103.79 895 GLU A O 1
ATOM 6888 N N . PRO A 1 897 ? 130.957 32.816 52.942 1.00 107.15 896 PRO A N 1
ATOM 6889 C CA . PRO A 1 897 ? 130.629 33.497 54.202 1.00 109.15 896 PRO A CA 1
ATOM 6890 C C . PRO A 1 897 ? 129.125 33.601 54.396 1.00 109.58 896 PRO A C 1
ATOM 6891 O O . PRO A 1 897 ? 128.640 33.641 55.531 1.00 112.62 896 PRO A O 1
ATOM 6895 N N . MET A 1 898 ? 128.407 33.653 53.277 1.00 104.77 897 MET A N 1
ATOM 6896 C CA . MET A 1 898 ? 126.957 33.672 53.272 1.00 101.29 897 MET A CA 1
ATOM 6897 C C . MET A 1 898 ? 126.418 32.298 53.658 1.00 99.77 897 MET A C 1
ATOM 6898 O O . MET A 1 898 ? 125.488 32.192 54.460 1.00 104.92 897 MET A O 1
ATOM 6903 N N . THR A 1 899 ? 127.019 31.249 53.102 1.00 92.86 898 THR A N 1
ATOM 6904 C CA . THR A 1 899 ? 126.650 29.882 53.451 1.00 90.50 898 THR A CA 1
ATOM 6905 C C . THR A 1 899 ? 127.029 29.541 54.888 1.00 93.53 898 THR A C 1
ATOM 6906 O O . THR A 1 899 ? 126.480 28.611 55.467 1.00 97.71 898 THR A O 1
ATOM 6910 N N . MET A 1 900 ? 127.962 30.296 55.462 1.00 94.19 899 MET A N 1
ATOM 6911 C CA . MET A 1 900 ? 128.277 30.170 56.884 1.00 90.24 899 MET A CA 1
ATOM 6912 C C . MET A 1 900 ? 127.140 30.717 57.745 1.00 86.77 899 MET A C 1
ATOM 6913 O O . MET A 1 900 ? 126.486 29.967 58.475 1.00 85.53 899 MET A O 1
ATOM 6918 N N . ALA A 1 901 ? 126.905 32.021 57.635 1.00 81.11 900 ALA A N 1
ATOM 6919 C CA . ALA A 1 901 ? 125.856 32.701 58.378 1.00 79.60 900 ALA A CA 1
ATOM 6920 C C . ALA A 1 901 ? 124.546 31.918 58.370 1.00 78.55 900 ALA A C 1
ATOM 6921 O O . ALA A 1 901 ? 124.002 31.607 59.431 1.00 78.60 900 ALA A O 1
ATOM 6923 N N . LEU A 1 902 ? 124.058 31.587 57.175 1.00 76.78 901 LEU A N 1
ATOM 6924 C CA . LEU A 1 902 ? 122.822 30.822 57.034 1.00 78.48 901 LEU A CA 1
ATOM 6925 C C . LEU A 1 902 ? 122.972 29.471 57.712 1.00 81.28 901 LEU A C 1
ATOM 6926 O O . LEU A 1 902 ? 122.156 29.097 58.555 1.00 86.31 901 LEU A O 1
ATOM 6931 N N . SER A 1 903 ? 124.029 28.751 57.361 1.00 82.75 902 SER A N 1
ATOM 6932 C CA . SER A 1 903 ? 124.245 27.422 57.904 1.00 84.95 902 SER A CA 1
ATOM 6933 C C . SER A 1 903 ? 124.495 27.427 59.420 1.00 88.54 902 SER A C 1
ATOM 6934 O O . SER A 1 903 ? 124.518 26.365 60.046 1.00 95.41 902 SER A O 1
ATOM 6937 N N . VAL A 1 904 ? 124.672 28.615 60.002 1.00 84.74 903 VAL A N 1
ATOM 6938 C CA . VAL A 1 904 ? 124.858 28.750 61.451 1.00 82.76 903 VAL A CA 1
ATOM 6939 C C . VAL A 1 904 ? 123.555 29.158 62.135 1.00 82.02 903 VAL A C 1
ATOM 6940 O O . VAL A 1 904 ? 123.076 28.460 63.040 1.00 84.10 903 VAL A O 1
ATOM 6944 N N . LEU A 1 905 ? 122.992 30.281 61.687 1.00 77.96 904 LEU A N 1
ATOM 6945 C CA . LEU A 1 905 ? 121.711 30.789 62.178 1.00 71.14 904 LEU A CA 1
ATOM 6946 C C . LEU A 1 905 ? 120.673 29.678 62.295 1.00 67.38 904 LEU A C 1
ATOM 6947 O O . LEU A 1 905 ? 120.067 29.504 63.339 1.00 65.35 904 LEU A O 1
ATOM 6952 N N . VAL A 1 906 ? 120.493 28.921 61.218 1.00 66.20 905 VAL A N 1
ATOM 6953 C CA . VAL A 1 906 ? 119.523 27.834 61.173 1.00 63.89 905 VAL A CA 1
ATOM 6954 C C . VAL A 1 906 ? 119.767 26.788 62.262 1.00 64.60 905 VAL A C 1
ATOM 6955 O O . VAL A 1 906 ? 118.835 26.367 62.952 1.00 62.92 905 VAL A O 1
ATOM 6959 N N . THR A 1 907 ? 121.020 26.383 62.425 1.00 68.10 906 THR A N 1
ATOM 6960 C CA . THR A 1 907 ? 121.351 25.333 63.380 1.00 70.04 906 THR A CA 1
ATOM 6961 C C . THR A 1 907 ? 121.190 25.823 64.811 1.00 67.51 906 THR A C 1
ATOM 6962 O O . THR A 1 907 ? 120.752 25.067 65.679 1.00 67.47 906 THR A O 1
ATOM 6966 N N . ILE A 1 908 ? 121.523 27.091 65.046 1.00 64.92 907 ILE A N 1
ATOM 6967 C CA . ILE A 1 908 ? 121.327 27.689 66.363 1.00 70.23 907 ILE A CA 1
ATOM 6968 C C . ILE A 1 908 ? 119.836 27.828 66.732 1.00 73.88 907 ILE A C 1
ATOM 6969 O O . ILE A 1 908 ? 119.480 27.757 67.913 1.00 80.53 907 ILE A O 1
ATOM 6974 N N . GLU A 1 909 ? 118.970 27.997 65.732 1.00 73.01 908 GLU A N 1
ATOM 6975 C CA . GLU A 1 909 ? 117.526 28.061 65.981 1.00 69.98 908 GLU A CA 1
ATOM 6976 C C . GLU A 1 909 ? 116.994 26.715 66.447 1.00 66.97 908 GLU A C 1
ATOM 6977 O O . GLU A 1 909 ? 116.212 26.667 67.394 1.00 67.46 908 GLU A O 1
ATOM 6983 N N . MET A 1 910 ? 117.433 25.630 65.803 1.00 63.15 909 MET A N 1
ATOM 6984 C CA . MET A 1 910 ? 117.101 24.281 66.267 1.00 64.52 909 MET A CA 1
ATOM 6985 C C . MET A 1 910 ? 117.534 24.095 67.708 1.00 63.43 909 MET A C 1
ATOM 6986 O O . MET A 1 910 ? 116.798 23.532 68.518 1.00 61.42 909 MET A O 1
ATOM 6991 N N . CYS A 1 911 ? 118.733 24.573 68.020 1.00 65.20 910 CYS A N 1
ATOM 6992 C CA . CYS A 1 911 ? 119.235 24.523 69.379 1.00 68.56 910 CYS A CA 1
ATOM 6993 C C . CYS A 1 911 ? 118.325 25.315 70.292 1.00 69.13 910 CYS A C 1
ATOM 6994 O O . CYS A 1 911 ? 117.855 24.799 71.310 1.00 71.06 910 CYS A O 1
ATOM 6997 N N . ASN A 1 912 ? 118.052 26.559 69.910 1.00 66.72 911 ASN A N 1
ATOM 6998 C CA . ASN A 1 912 ? 117.236 27.428 70.738 1.00 68.43 911 ASN A CA 1
ATOM 6999 C C . ASN A 1 912 ? 115.847 26.854 70.981 1.00 69.89 911 ASN A C 1
ATOM 7000 O O . ASN A 1 912 ? 115.275 27.046 72.052 1.00 72.37 911 ASN A O 1
ATOM 7005 N N . ALA A 1 913 ? 115.322 26.136 69.991 1.00 69.40 912 ALA A N 1
ATOM 7006 C CA . ALA A 1 913 ? 114.060 25.417 70.144 1.00 67.94 912 ALA A CA 1
ATOM 7007 C C . ALA A 1 913 ? 114.146 24.351 71.238 1.00 68.44 912 ALA A C 1
ATOM 7008 O O . ALA A 1 913 ? 113.190 24.160 71.989 1.00 72.82 912 ALA A O 1
ATOM 7010 N N . LEU A 1 914 ? 115.286 23.670 71.340 1.00 64.86 913 LEU A N 1
ATOM 7011 C CA . LEU A 1 914 ? 115.475 22.671 72.394 1.00 64.02 913 LEU A CA 1
ATOM 7012 C C . LEU A 1 914 ? 115.622 23.318 73.767 1.00 62.81 913 LEU A C 1
ATOM 7013 O O . LEU A 1 914 ? 115.325 22.699 74.791 1.00 62.13 913 LEU A O 1
ATOM 7018 N N . ASN A 1 915 ? 116.074 24.567 73.784 1.00 60.91 914 ASN A N 1
ATOM 7019 C CA . ASN A 1 915 ? 116.096 25.341 75.016 1.00 64.05 914 ASN A CA 1
ATOM 7020 C C . ASN A 1 915 ? 114.684 25.682 75.467 1.00 65.01 914 ASN A C 1
ATOM 7021 O O . ASN A 1 915 ? 114.425 25.890 76.660 1.00 63.62 914 ASN A O 1
ATOM 7026 N N . SER A 1 916 ? 113.780 25.723 74.492 1.00 66.33 915 SER A N 1
ATOM 7027 C CA . SER A 1 916 ? 112.387 26.069 74.714 1.00 65.03 915 SER A CA 1
ATOM 7028 C C . SER A 1 916 ? 111.506 24.817 74.903 1.00 68.00 915 SER A C 1
ATOM 7029 O O . SER A 1 916 ? 110.354 24.788 74.462 1.00 74.84 915 SER A O 1
ATOM 7032 N N . LEU A 1 917 ? 112.046 23.783 75.548 1.00 63.76 916 LEU A N 1
ATOM 7033 C CA . LEU A 1 917 ? 111.225 22.656 75.975 1.00 60.26 916 LEU A CA 1
ATOM 7034 C C . LEU A 1 917 ? 110.644 22.953 77.343 1.00 61.58 916 LEU A C 1
ATOM 7035 O O . LEU A 1 917 ? 109.448 22.771 77.569 1.00 66.16 916 LEU A O 1
ATOM 7040 N N . SER A 1 918 ? 111.499 23.407 78.254 1.00 58.67 917 SER A N 1
ATOM 7041 C CA . SER A 1 918 ? 111.060 23.810 79.574 1.00 57.01 917 SER A CA 1
ATOM 7042 C C . SER A 1 918 ? 111.459 25.250 79.798 1.00 55.11 917 SER A C 1
ATOM 7043 O O . SER A 1 918 ? 112.461 25.693 79.256 1.00 57.97 917 SER A O 1
ATOM 7046 N N . GLU A 1 919 ? 110.672 25.976 80.588 1.00 54.53 918 GLU A N 1
ATOM 7047 C CA . GLU A 1 919 ? 110.961 27.372 80.871 1.00 55.88 918 GLU A CA 1
ATOM 7048 C C . GLU A 1 919 ? 112.213 27.521 81.743 1.00 55.23 918 GLU A C 1
ATOM 7049 O O . GLU A 1 919 ? 112.968 28.481 81.592 1.00 53.96 918 GLU A O 1
ATOM 7055 N N . ASN A 1 920 ? 112.447 26.556 82.628 1.00 54.84 919 ASN A N 1
ATOM 7056 C CA . ASN A 1 920 ? 113.605 26.606 83.520 1.00 56.94 919 ASN A CA 1
ATOM 7057 C C . ASN A 1 920 ? 114.379 25.302 83.643 1.00 59.25 919 ASN A C 1
ATOM 7058 O O . ASN A 1 920 ? 115.520 25.299 84.107 1.00 61.32 919 ASN A O 1
ATOM 7063 N N . GLN A 1 921 ? 113.763 24.202 83.228 1.00 61.04 920 GLN A N 1
ATOM 7064 C CA . GLN A 1 921 ? 114.341 22.890 83.462 1.00 68.05 920 GLN A CA 1
ATOM 7065 C C . GLN A 1 921 ? 115.384 22.505 82.429 1.00 71.66 920 GLN A C 1
ATOM 7066 O O . GLN A 1 921 ? 115.151 22.613 81.218 1.00 73.64 920 GLN A O 1
ATOM 7072 N N . SER A 1 922 ? 116.527 22.042 82.945 1.00 74.85 921 SER A N 1
ATOM 7073 C CA . SER A 1 922 ? 117.671 21.576 82.154 1.00 73.55 921 SER A CA 1
ATOM 7074 C C . SER A 1 922 ? 117.299 20.476 81.185 1.00 72.12 921 SER A C 1
ATOM 7075 O O . SER A 1 922 ? 116.394 19.690 81.445 1.00 71.55 921 SER A O 1
ATOM 7078 N N . LEU A 1 923 ? 118.026 20.416 80.077 1.00 71.00 922 LEU A N 1
ATOM 7079 C CA . LEU A 1 923 ? 117.811 19.381 79.085 1.00 72.07 922 LEU A CA 1
ATOM 7080 C C . LEU A 1 923 ? 118.178 18.003 79.628 1.00 74.37 922 LEU A C 1
ATOM 7081 O O . LEU A 1 923 ? 117.842 16.981 79.026 1.00 72.36 922 LEU A O 1
ATOM 7086 N N . MET A 1 924 ? 118.847 17.988 80.779 1.00 79.76 923 MET A N 1
ATOM 7087 C CA . MET A 1 924 ? 119.189 16.743 81.464 1.00 90.59 923 MET A CA 1
ATOM 7088 C C . MET A 1 924 ? 118.083 16.334 82.429 1.00 96.70 923 MET A C 1
ATOM 7089 O O . MET A 1 924 ? 117.898 15.146 82.715 1.00 97.76 923 MET A O 1
ATOM 7094 N N . ARG A 1 925 ? 117.374 17.334 82.944 1.00 101.02 924 ARG A N 1
ATOM 7095 C CA . ARG A 1 925 ? 116.166 17.129 83.734 1.00 101.57 924 ARG A CA 1
ATOM 7096 C C . ARG A 1 925 ? 114.978 16.924 82.781 1.00 100.27 924 ARG A C 1
ATOM 7097 O O . ARG A 1 925 ? 114.043 16.186 83.088 1.00 98.39 924 ARG A O 1
ATOM 7105 N N . MET A 1 926 ? 115.040 17.581 81.622 1.00 99.21 925 MET A N 1
ATOM 7106 C CA . MET A 1 926 ? 114.006 17.511 80.589 1.00 98.72 925 MET A CA 1
ATOM 7107 C C . MET A 1 926 ? 114.638 17.135 79.248 1.00 101.45 925 MET A C 1
ATOM 7108 O O . MET A 1 926 ? 114.951 18.010 78.437 1.00 106.36 925 MET A O 1
ATOM 7113 N N . PRO A 1 927 ? 114.833 15.826 79.011 1.00 101.29 926 PRO A N 1
ATOM 7114 C CA . PRO A 1 927 ? 115.465 15.297 77.798 1.00 97.46 926 PRO A CA 1
ATOM 7115 C C . PRO A 1 927 ? 114.835 15.837 76.519 1.00 94.77 926 PRO A C 1
ATOM 7116 O O . PRO A 1 927 ? 113.617 15.942 76.452 1.00 98.70 926 PRO A O 1
ATOM 7120 N N . PRO A 1 928 ? 115.656 16.171 75.505 1.00 92.46 927 PRO A N 1
ATOM 7121 C CA . PRO A 1 928 ? 115.172 16.706 74.220 1.00 91.84 927 PRO A CA 1
ATOM 7122 C C . PRO A 1 928 ? 114.258 15.757 73.459 1.00 88.74 927 PRO A C 1
ATOM 7123 O O . PRO A 1 928 ? 113.414 16.213 72.681 1.00 88.27 927 PRO A O 1
ATOM 7127 N N . TRP A 1 929 ? 114.425 14.456 73.688 1.00 86.33 928 TRP A N 1
ATOM 7128 C CA . TRP A 1 929 ? 113.559 13.449 73.076 1.00 87.21 928 TRP A CA 1
ATOM 7129 C C . TRP A 1 929 ? 112.210 13.365 73.742 1.00 88.54 928 TRP A C 1
ATOM 7130 O O . TRP A 1 929 ? 111.483 12.385 73.555 1.00 91.16 928 TRP A O 1
ATOM 7141 N N . VAL A 1 930 ? 111.869 14.398 74.516 1.00 84.92 929 VAL A N 1
ATOM 7142 C CA . VAL A 1 930 ? 110.569 14.498 75.180 1.00 80.98 929 VAL A CA 1
ATOM 7143 C C . VAL A 1 930 ? 109.488 15.029 74.226 1.00 79.95 929 VAL A C 1
ATOM 7144 O O . VAL A 1 930 ? 108.335 14.599 74.279 1.00 77.29 929 VAL A O 1
ATOM 7148 N N . ASN A 1 931 ? 109.870 15.962 73.358 1.00 78.23 930 ASN A N 1
ATOM 7149 C CA . ASN A 1 931 ? 108.979 16.474 72.333 1.00 76.60 930 ASN A CA 1
ATOM 7150 C C . ASN A 1 931 ? 109.410 15.935 70.975 1.00 76.34 930 ASN A C 1
ATOM 7151 O O . ASN A 1 931 ? 110.208 16.558 70.271 1.00 76.70 930 ASN A O 1
ATOM 7156 N N . ILE A 1 932 ? 108.882 14.765 70.622 1.00 76.22 931 ILE A N 1
ATOM 7157 C CA . ILE A 1 932 ? 109.198 14.097 69.353 1.00 77.89 931 ILE A CA 1
ATOM 7158 C C . ILE A 1 932 ? 108.831 14.955 68.138 1.00 81.78 931 ILE A C 1
ATOM 7159 O O . ILE A 1 932 ? 109.537 14.952 67.127 1.00 80.98 931 ILE A O 1
ATOM 7164 N N . TRP A 1 933 ? 107.743 15.707 68.254 1.00 87.38 932 TRP A N 1
ATOM 7165 C CA . TRP A 1 933 ? 107.297 16.574 67.172 1.00 93.40 932 TRP A CA 1
ATOM 7166 C C . TRP A 1 933 ? 108.311 17.631 66.847 1.00 90.21 932 TRP A C 1
ATOM 7167 O O . TRP A 1 933 ? 108.662 17.813 65.683 1.00 90.23 932 TRP A O 1
ATOM 7178 N N . LEU A 1 934 ? 108.806 18.328 67.868 1.00 85.92 933 LEU A N 1
ATOM 7179 C CA . LEU A 1 934 ? 109.888 19.284 67.671 1.00 80.66 933 LEU A CA 1
ATOM 7180 C C . LEU A 1 934 ? 111.080 18.581 67.049 1.00 78.75 933 LEU A C 1
ATOM 7181 O O . LEU A 1 934 ? 111.634 19.055 66.061 1.00 81.49 933 LEU A O 1
ATOM 7186 N N . LEU A 1 935 ? 111.459 17.445 67.632 1.00 75.81 934 LEU A N 1
ATOM 7187 C CA . LEU A 1 935 ? 112.574 16.650 67.138 1.00 74.69 934 LEU A CA 1
ATOM 7188 C C . LEU A 1 935 ? 112.375 16.304 65.666 1.00 75.94 934 LEU A C 1
ATOM 7189 O O . LEU A 1 935 ? 113.317 16.386 64.879 1.00 80.09 934 LEU A O 1
ATOM 7194 N N . GLY A 1 936 ? 111.146 15.941 65.298 1.00 76.60 935 GLY A N 1
ATOM 7195 C CA . GLY A 1 936 ? 110.779 15.720 63.895 1.00 77.84 935 GLY A CA 1
ATOM 7196 C C . GLY A 1 936 ? 110.911 16.975 63.043 1.00 80.95 935 GLY A C 1
ATOM 7197 O O . GLY A 1 936 ? 111.342 16.909 61.894 1.00 83.83 935 GLY A O 1
ATOM 7198 N N . SER A 1 937 ? 110.546 18.120 63.614 1.00 84.37 936 SER A N 1
ATOM 7199 C CA . SER A 1 937 ? 110.672 19.411 62.939 1.00 87.43 936 SER A CA 1
ATOM 7200 C C . SER A 1 937 ? 112.133 19.741 62.669 1.00 88.18 936 SER A C 1
ATOM 7201 O O . SER A 1 937 ? 112.457 20.363 61.657 1.00 88.87 936 SER A O 1
ATOM 7204 N N . ILE A 1 938 ? 113.007 19.323 63.582 1.00 88.86 937 ILE A N 1
ATOM 7205 C CA . ILE A 1 938 ? 114.447 19.541 63.437 1.00 94.74 937 ILE A CA 1
ATOM 7206 C C . ILE A 1 938 ? 115.008 18.822 62.208 1.00 97.48 937 ILE A C 1
ATOM 7207 O O . ILE A 1 938 ? 115.772 19.412 61.440 1.00 104.34 937 ILE A O 1
ATOM 7212 N N . CYS A 1 939 ? 114.611 17.563 62.024 1.00 95.68 938 CYS A N 1
ATOM 7213 C CA . CYS A 1 939 ? 115.003 16.773 60.853 1.00 93.10 938 CYS A CA 1
ATOM 7214 C C . CYS A 1 939 ? 114.587 17.444 59.546 1.00 91.11 938 CYS A C 1
ATOM 7215 O O . CYS A 1 939 ? 115.433 17.719 58.696 1.00 88.69 938 CYS A O 1
ATOM 7218 N N . LEU A 1 940 ? 113.291 17.722 59.402 1.00 91.57 939 LEU A N 1
ATOM 7219 C CA . LEU A 1 940 ? 112.757 18.353 58.194 1.00 94.28 939 LEU A CA 1
ATOM 7220 C C . LEU A 1 940 ? 113.411 19.696 57.894 1.00 100.79 939 LEU A C 1
ATOM 7221 O O . LEU A 1 940 ? 113.717 19.985 56.736 1.00 107.81 939 LEU A O 1
ATOM 7226 N N . SER A 1 941 ? 113.623 20.509 58.931 1.00 100.79 940 SER A N 1
ATOM 7227 C CA . SER A 1 941 ? 114.284 21.814 58.779 1.00 98.96 940 SER A CA 1
ATOM 7228 C C . SER A 1 941 ? 115.682 21.672 58.192 1.00 97.31 940 SER A C 1
ATOM 7229 O O . SER A 1 941 ? 116.101 22.493 57.372 1.00 100.76 940 SER A O 1
ATOM 7232 N N . MET A 1 942 ? 116.394 20.632 58.623 1.00 94.21 941 MET A N 1
ATOM 7233 C CA . MET A 1 942 ? 117.748 20.363 58.155 1.00 92.35 941 MET A CA 1
ATOM 7234 C C . MET A 1 942 ? 117.718 19.730 56.766 1.00 91.24 941 MET A C 1
ATOM 7235 O O . MET A 1 942 ? 118.643 19.920 55.976 1.00 91.90 941 MET A O 1
ATOM 7240 N N . SER A 1 943 ? 116.643 18.994 56.479 1.00 92.49 942 SER A N 1
ATOM 7241 C CA . SER A 1 943 ? 116.408 18.390 55.161 1.00 93.91 942 SER A CA 1
ATOM 7242 C C . SER A 1 943 ? 116.250 19.451 54.077 1.00 94.10 942 SER A C 1
ATOM 7243 O O . SER A 1 943 ? 116.789 19.312 52.976 1.00 95.03 942 SER A O 1
ATOM 7246 N N . LEU A 1 944 ? 115.503 20.503 54.399 1.00 92.65 943 LEU A N 1
ATOM 7247 C CA . LEU A 1 944 ? 115.339 21.641 53.503 1.00 97.38 943 LEU A CA 1
ATOM 7248 C C . LEU A 1 944 ? 116.647 22.420 53.325 1.00 102.15 943 LEU A C 1
ATOM 7249 O O . LEU A 1 944 ? 116.955 22.862 52.215 1.00 107.20 943 LEU A O 1
ATOM 7254 N N . HIS A 1 945 ? 117.413 22.569 54.408 1.00 103.15 944 HIS A N 1
ATOM 7255 C CA . HIS A 1 945 ? 118.680 23.303 54.370 1.00 104.53 944 HIS A CA 1
ATOM 7256 C C . HIS A 1 945 ? 119.730 22.641 53.519 1.00 106.66 944 HIS A C 1
ATOM 7257 O O . HIS A 1 945 ? 120.396 23.306 52.725 1.00 109.81 944 HIS A O 1
ATOM 7264 N N . PHE A 1 946 ? 119.910 21.333 53.697 1.00 107.52 945 PHE A N 1
ATOM 7265 C CA . PHE A 1 946 ? 120.842 20.570 52.868 1.00 106.31 945 PHE A CA 1
ATOM 7266 C C . PHE A 1 946 ? 120.444 20.617 51.392 1.00 103.74 945 PHE A C 1
ATOM 7267 O O . PHE A 1 946 ? 121.285 20.861 50.523 1.00 104.66 945 PHE A O 1
ATOM 7275 N N . LEU A 1 947 ? 119.158 20.406 51.122 1.00 98.60 946 LEU A N 1
ATOM 7276 C CA . LEU A 1 947 ? 118.622 20.429 49.761 1.00 92.99 946 LEU A CA 1
ATOM 7277 C C . LEU A 1 947 ? 118.761 21.795 49.071 1.00 92.10 946 LEU A C 1
ATOM 7278 O O . LEU A 1 947 ? 119.080 21.858 47.884 1.00 93.08 946 LEU A O 1
ATOM 7283 N N . ILE A 1 948 ? 118.541 22.879 49.812 1.00 89.11 947 ILE A N 1
ATOM 7284 C CA . ILE A 1 948 ? 118.725 24.223 49.264 1.00 91.75 947 ILE A CA 1
ATOM 7285 C C . ILE A 1 948 ? 120.206 24.552 49.019 1.00 94.02 947 ILE A C 1
ATOM 7286 O O . ILE A 1 948 ? 120.541 25.635 48.539 1.00 99.44 947 ILE A O 1
ATOM 7291 N N . LEU A 1 949 ? 121.086 23.609 49.343 1.00 97.01 948 LEU A N 1
ATOM 7292 C CA . LEU A 1 949 ? 122.520 23.773 49.106 1.00 101.59 948 LEU A CA 1
ATOM 7293 C C . LEU A 1 949 ? 123.085 22.758 48.113 1.00 102.59 948 LEU A C 1
ATOM 7294 O O . LEU A 1 949 ? 124.202 22.923 47.617 1.00 99.26 948 LEU A O 1
ATOM 7299 N N . TYR A 1 950 ? 122.312 21.714 47.826 1.00 105.67 949 TYR A N 1
ATOM 7300 C CA . TYR A 1 950 ? 122.806 20.588 47.032 1.00 110.05 949 TYR A CA 1
ATOM 7301 C C . TYR A 1 950 ? 122.050 20.333 45.717 1.00 108.81 949 TYR A C 1
ATOM 7302 O O . TYR A 1 950 ? 122.569 19.647 44.835 1.00 110.97 949 TYR A O 1
ATOM 7311 N N . VAL A 1 951 ? 120.834 20.857 45.580 1.00 106.70 950 VAL A N 1
ATOM 7312 C CA . VAL A 1 951 ? 120.127 20.741 44.300 1.00 111.39 950 VAL A CA 1
ATOM 7313 C C . VAL A 1 951 ? 120.409 21.988 43.457 1.00 119.48 950 VAL A C 1
ATOM 7314 O O . VAL A 1 951 ? 119.906 23.071 43.757 1.00 120.53 950 VAL A O 1
ATOM 7318 N N . ASP A 1 952 ? 121.205 21.800 42.398 1.00 124.37 951 ASP A N 1
ATOM 7319 C CA . ASP A 1 952 ? 121.850 22.881 41.606 1.00 123.08 951 ASP A CA 1
ATOM 7320 C C . ASP A 1 952 ? 121.080 24.201 41.337 1.00 120.71 951 ASP A C 1
ATOM 7321 O O . ASP A 1 952 ? 121.655 25.285 41.512 1.00 120.45 951 ASP A O 1
ATOM 7326 N N . PRO A 1 953 ? 119.802 24.121 40.892 1.00 114.36 952 PRO A N 1
ATOM 7327 C CA . PRO A 1 953 ? 119.064 25.382 40.721 1.00 111.40 952 PRO A CA 1
ATOM 7328 C C . PRO A 1 953 ? 119.049 26.250 41.994 1.00 112.00 952 PRO A C 1
ATOM 7329 O O . PRO A 1 953 ? 119.120 27.481 41.911 1.00 108.30 952 PRO A O 1
ATOM 7333 N N . LEU A 1 954 ? 118.988 25.591 43.152 1.00 111.05 953 LEU A N 1
ATOM 7334 C CA . LEU A 1 954 ? 118.813 26.250 44.445 1.00 107.47 953 LEU A CA 1
ATOM 7335 C C . LEU A 1 954 ? 120.040 27.061 44.906 1.00 107.43 953 LEU A C 1
ATOM 7336 O O . LEU A 1 954 ? 119.998 28.292 44.852 1.00 105.14 953 LEU A O 1
ATOM 7341 N N . PRO A 1 955 ? 121.142 26.391 45.330 1.00 109.03 954 PRO A N 1
ATOM 7342 C CA . PRO A 1 955 ? 122.234 27.150 45.960 1.00 109.04 954 PRO A CA 1
ATOM 7343 C C . PRO A 1 955 ? 122.707 28.309 45.097 1.00 109.20 954 PRO A C 1
ATOM 7344 O O . PRO A 1 955 ? 123.239 29.291 45.620 1.00 106.47 954 PRO A O 1
ATOM 7348 N N . MET A 1 956 ? 122.490 28.186 43.789 1.00 114.53 955 MET A N 1
ATOM 7349 C CA . MET A 1 956 ? 122.773 29.251 42.836 1.00 124.06 955 MET A CA 1
ATOM 7350 C C . MET A 1 956 ? 121.929 30.484 43.172 1.00 120.24 955 MET A C 1
ATOM 7351 O O . MET A 1 956 ? 122.468 31.526 43.564 1.00 120.43 955 MET A O 1
ATOM 7356 N N . ILE A 1 957 ? 120.610 30.349 43.042 1.00 113.64 956 ILE A N 1
ATOM 7357 C CA . ILE A 1 957 ? 119.684 31.464 43.266 1.00 110.83 956 ILE A CA 1
ATOM 7358 C C . ILE A 1 957 ? 119.812 32.063 44.672 1.00 111.96 956 ILE A C 1
ATOM 7359 O O . ILE A 1 957 ? 119.514 33.245 44.889 1.00 112.21 956 ILE A O 1
ATOM 7364 N N . PHE A 1 958 ? 120.284 31.247 45.611 1.00 110.55 957 PHE A N 1
ATOM 7365 C CA . PHE A 1 958 ? 120.383 31.661 47.007 1.00 109.25 957 PHE A CA 1
ATOM 7366 C C . PHE A 1 958 ? 121.742 32.208 47.438 1.00 104.60 957 PHE A C 1
ATOM 7367 O O . PHE A 1 958 ? 121.921 32.559 48.606 1.00 105.79 957 PHE A O 1
ATOM 7375 N N . LYS A 1 959 ? 122.681 32.309 46.499 1.00 99.17 958 LYS A N 1
ATOM 7376 C CA . LYS A 1 959 ? 124.003 32.860 46.792 1.00 95.12 958 LYS A CA 1
ATOM 7377 C C . LYS A 1 959 ? 124.703 31.973 47.833 1.00 93.45 958 LYS A C 1
ATOM 7378 O O . LYS A 1 959 ? 125.191 32.446 48.867 1.00 88.06 958 LYS A O 1
ATOM 7384 N N . LEU A 1 960 ? 124.737 30.673 47.540 1.00 95.32 959 LEU A N 1
ATOM 7385 C CA . LEU A 1 960 ? 125.211 29.667 48.489 1.00 101.83 959 LEU A CA 1
ATOM 7386 C C . LEU A 1 960 ? 126.065 28.561 47.862 1.00 105.49 959 LEU A C 1
ATOM 7387 O O . LEU A 1 960 ? 125.781 28.096 46.756 1.00 106.44 959 LEU A O 1
ATOM 7392 N N . LYS A 1 961 ? 127.097 28.134 48.592 1.00 108.58 960 LYS A N 1
ATOM 7393 C CA . LYS A 1 961 ? 127.939 27.000 48.188 1.00 114.24 960 LYS A CA 1
ATOM 7394 C C . LYS A 1 961 ? 128.073 25.952 49.303 1.00 116.01 960 LYS A C 1
ATOM 7395 O O . LYS A 1 961 ? 128.430 26.285 50.436 1.00 111.55 960 LYS A O 1
ATOM 7401 N N . ALA A 1 962 ? 127.800 24.690 48.958 1.00 119.60 961 ALA A N 1
ATOM 7402 C CA . ALA A 1 962 ? 127.865 23.556 49.894 1.00 120.08 961 ALA A CA 1
ATOM 7403 C C . ALA A 1 962 ? 129.203 23.481 50.620 1.00 120.49 961 ALA A C 1
ATOM 7404 O O . ALA A 1 962 ? 130.259 23.483 49.985 1.00 126.62 961 ALA A O 1
ATOM 7406 N N . LEU A 1 963 ? 129.155 23.414 51.947 1.00 120.21 962 LEU A N 1
ATOM 7407 C CA . LEU A 1 963 ? 130.373 23.482 52.757 1.00 119.74 962 LEU A CA 1
ATOM 7408 C C . LEU A 1 963 ? 130.941 22.108 53.130 1.00 118.85 962 LEU A C 1
ATOM 7409 O O . LEU A 1 963 ? 130.269 21.083 52.973 1.00 118.17 962 LEU A O 1
ATOM 7414 N N . ASP A 1 964 ? 132.187 22.098 53.603 1.00 119.31 963 ASP A N 1
ATOM 7415 C CA . ASP A 1 964 ? 132.920 20.856 53.847 1.00 121.15 963 ASP A CA 1
ATOM 7416 C C . ASP A 1 964 ? 132.868 20.428 55.305 1.00 112.87 963 ASP A C 1
ATOM 7417 O O . ASP A 1 964 ? 132.907 21.263 56.206 1.00 104.02 963 ASP A O 1
ATOM 7422 N N . LEU A 1 965 ? 132.810 19.111 55.507 1.00 111.62 964 LEU A N 1
ATOM 7423 C CA . LEU A 1 965 ? 132.642 18.470 56.820 1.00 114.44 964 LEU A CA 1
ATOM 7424 C C . LEU A 1 965 ? 133.412 19.127 57.978 1.00 112.99 964 LEU A C 1
ATOM 7425 O O . LEU A 1 965 ? 132.915 19.187 59.104 1.00 113.81 964 LEU A O 1
ATOM 7430 N N . THR A 1 966 ? 134.615 19.615 57.697 1.00 110.93 965 THR A N 1
ATOM 7431 C CA . THR A 1 966 ? 135.415 20.317 58.692 1.00 116.41 965 THR A CA 1
ATOM 7432 C C . THR A 1 966 ? 134.747 21.628 59.104 1.00 118.04 965 THR A C 1
ATOM 7433 O O . THR A 1 966 ? 134.643 21.934 60.291 1.00 122.27 965 THR A O 1
ATOM 7437 N N . GLN A 1 967 ? 134.288 22.389 58.116 1.00 118.15 966 GLN A N 1
ATOM 7438 C CA . GLN A 1 967 ? 133.649 23.684 58.354 1.00 119.09 966 GLN A CA 1
ATOM 7439 C C . GLN A 1 967 ? 132.293 23.524 59.042 1.00 116.12 966 GLN A C 1
ATOM 7440 O O . GLN A 1 967 ? 131.850 24.416 59.770 1.00 111.48 966 GLN A O 1
ATOM 7446 N N . TRP A 1 968 ? 131.641 22.388 58.784 1.00 111.85 967 TRP A N 1
ATOM 7447 C CA . TRP A 1 968 ? 130.419 21.992 59.483 1.00 107.37 967 TRP A CA 1
ATOM 7448 C C . TRP A 1 968 ? 130.680 21.813 60.944 1.00 107.29 967 TRP A C 1
ATOM 7449 O O . TRP A 1 968 ? 129.845 22.170 61.775 1.00 110.34 967 TRP A O 1
ATOM 7460 N N . LEU A 1 969 ? 131.843 21.247 61.266 1.00 106.24 968 LEU A N 1
ATOM 7461 C CA . LEU A 1 969 ? 132.283 21.093 62.654 1.00 106.08 968 LEU A CA 1
ATOM 7462 C C . LEU A 1 969 ? 132.528 22.448 63.290 1.00 102.74 968 LEU A C 1
ATOM 7463 O O . LEU A 1 969 ? 132.378 22.607 64.502 1.00 106.00 968 LEU A O 1
ATOM 7468 N N . MET A 1 970 ? 132.924 23.418 62.474 1.00 98.72 969 MET A N 1
ATOM 7469 C CA . MET A 1 970 ? 133.040 24.780 62.957 1.00 101.32 969 MET A CA 1
ATOM 7470 C C . MET A 1 970 ? 131.657 25.351 63.284 1.00 99.90 969 MET A C 1
ATOM 7471 O O . MET A 1 970 ? 131.486 25.991 64.320 1.00 103.03 969 MET A O 1
ATOM 7476 N N . VAL A 1 971 ? 130.680 25.111 62.407 1.00 94.58 970 VAL A N 1
ATOM 7477 C CA . VAL A 1 971 ? 129.290 25.523 62.651 1.00 86.39 970 VAL A CA 1
ATOM 7478 C C . VAL A 1 971 ? 128.846 25.043 64.030 1.00 80.61 970 VAL A C 1
ATOM 7479 O O . VAL A 1 971 ? 128.430 25.847 64.865 1.00 78.31 970 VAL A O 1
ATOM 7483 N N . LEU A 1 972 ? 128.952 23.735 64.265 1.00 73.28 971 LEU A N 1
ATOM 7484 C CA . LEU A 1 972 ? 128.623 23.159 65.564 1.00 71.26 971 LEU A CA 1
ATOM 7485 C C . LEU A 1 972 ? 129.380 23.862 66.684 1.00 75.15 971 LEU A C 1
ATOM 7486 O O . LEU A 1 972 ? 128.766 24.424 67.593 1.00 73.91 971 LEU A O 1
ATOM 7491 N N . LYS A 1 973 ? 130.710 23.867 66.578 1.00 81.96 972 LYS A N 1
ATOM 7492 C CA . LYS A 1 973 ? 131.614 24.525 67.539 1.00 87.53 972 LYS A CA 1
ATOM 7493 C C . LYS A 1 973 ? 131.289 26.020 67.763 1.00 88.44 972 LYS A C 1
ATOM 7494 O O . LYS A 1 973 ? 131.941 26.697 68.568 1.00 90.60 972 LYS A O 1
ATOM 7500 N N . ILE A 1 974 ? 130.276 26.521 67.055 1.00 87.22 973 ILE A N 1
ATOM 7501 C CA . ILE A 1 974 ? 129.884 27.929 67.133 1.00 85.95 973 ILE A CA 1
ATOM 7502 C C . ILE A 1 974 ? 128.399 28.088 67.519 1.00 88.06 973 ILE A C 1
ATOM 7503 O O . ILE A 1 974 ? 128.009 29.101 68.119 1.00 86.88 973 ILE A O 1
ATOM 7508 N N . SER A 1 975 ? 127.585 27.081 67.190 1.00 83.87 974 SER A N 1
ATOM 7509 C CA . SER A 1 975 ? 126.154 27.100 67.498 1.00 80.14 974 SER A CA 1
ATOM 7510 C C . SER A 1 975 ? 125.887 26.584 68.900 1.00 79.04 974 SER A C 1
ATOM 7511 O O . SER A 1 975 ? 125.284 27.288 69.709 1.00 82.87 974 SER A O 1
ATOM 7514 N N . LEU A 1 976 ? 126.361 25.362 69.172 1.00 75.44 975 LEU A N 1
ATOM 7515 C CA . LEU A 1 976 ? 126.123 24.618 70.428 1.00 70.59 975 LEU A CA 1
ATOM 7516 C C . LEU A 1 976 ? 126.383 25.334 71.759 1.00 72.64 975 LEU A C 1
ATOM 7517 O O . LEU A 1 976 ? 125.787 24.954 72.763 1.00 75.26 975 LEU A O 1
ATOM 7522 N N . PRO A 1 977 ? 127.286 26.344 71.790 1.00 74.27 976 PRO A N 1
ATOM 7523 C CA . PRO A 1 977 ? 127.401 27.141 73.024 1.00 73.44 976 PRO A CA 1
ATOM 7524 C C . PRO A 1 977 ? 126.159 27.970 73.381 1.00 70.54 976 PRO A C 1
ATOM 7525 O O . PRO A 1 977 ? 126.151 28.639 74.414 1.00 75.04 976 PRO A O 1
ATOM 7529 N N . VAL A 1 978 ? 125.125 27.928 72.545 1.00 65.91 977 VAL A N 1
ATOM 7530 C CA . VAL A 1 978 ? 123.838 28.515 72.911 1.00 65.02 977 VAL A CA 1
ATOM 7531 C C . VAL A 1 978 ? 123.153 27.634 73.969 1.00 63.55 977 VAL A C 1
ATOM 7532 O O . VAL A 1 978 ? 122.704 28.138 75.004 1.00 65.51 977 VAL A O 1
ATOM 7536 N N . ILE A 1 979 ? 123.098 26.324 73.708 1.00 58.40 978 ILE A N 1
ATOM 7537 C CA . ILE A 1 979 ? 122.669 25.323 74.689 1.00 56.75 978 ILE A CA 1
ATOM 7538 C C . ILE A 1 979 ? 123.248 25.645 76.073 1.00 58.26 978 ILE A C 1
ATOM 7539 O O . ILE A 1 979 ? 122.510 25.800 77.048 1.00 60.32 978 ILE A O 1
ATOM 7544 N N . GLY A 1 980 ? 124.574 25.747 76.137 1.00 58.01 979 GLY A N 1
ATOM 7545 C CA . GLY A 1 980 ? 125.286 26.069 77.361 1.00 55.60 979 GLY A CA 1
ATOM 7546 C C . GLY A 1 980 ? 124.886 27.401 77.957 1.00 55.80 979 GLY A C 1
ATOM 7547 O O . GLY A 1 980 ? 124.736 27.504 79.171 1.00 58.32 979 GLY A O 1
ATOM 7548 N N . LEU A 1 981 ? 124.705 28.417 77.114 1.00 55.28 980 LEU A N 1
ATOM 7549 C CA . LEU A 1 981 ? 124.385 29.763 77.603 1.00 59.20 980 LEU A CA 1
ATOM 7550 C C . LEU A 1 981 ? 123.053 29.787 78.351 1.00 65.38 980 LEU A C 1
ATOM 7551 O O . LEU A 1 981 ? 122.967 30.248 79.502 1.00 64.33 980 LEU A O 1
ATOM 7556 N N . ASP A 1 982 ? 122.020 29.281 77.686 1.00 74.28 981 ASP A N 1
ATOM 7557 C CA . ASP A 1 982 ? 120.689 29.206 78.267 1.00 81.73 981 ASP A CA 1
ATOM 7558 C C . ASP A 1 982 ? 120.742 28.355 79.520 1.00 80.18 981 ASP A C 1
ATOM 7559 O O . ASP A 1 982 ? 120.200 28.730 80.559 1.00 80.51 981 ASP A O 1
ATOM 7564 N N . GLU A 1 983 ? 121.425 27.220 79.410 1.00 77.06 982 GLU A N 1
ATOM 7565 C CA . GLU A 1 983 ? 121.572 26.283 80.509 1.00 74.45 982 GLU A CA 1
ATOM 7566 C C . GLU A 1 983 ? 122.129 26.949 81.753 1.00 69.57 982 GLU A C 1
ATOM 7567 O O . GLU A 1 983 ? 121.789 26.569 82.877 1.00 64.78 982 GLU A O 1
ATOM 7573 N N . ILE A 1 984 ? 122.990 27.938 81.525 1.00 68.03 983 ILE A N 1
ATOM 7574 C CA . ILE A 1 984 ? 123.577 28.751 82.581 1.00 69.56 983 ILE A CA 1
ATOM 7575 C C . ILE A 1 984 ? 122.494 29.641 83.193 1.00 70.52 983 ILE A C 1
ATOM 7576 O O . ILE A 1 984 ? 122.220 29.565 84.400 1.00 69.90 983 ILE A O 1
ATOM 7581 N N . LEU A 1 985 ? 121.866 30.456 82.348 1.00 68.42 984 LEU A N 1
ATOM 7582 C CA . LEU A 1 985 ? 120.788 31.345 82.781 1.00 67.65 984 LEU A CA 1
ATOM 7583 C C . LEU A 1 985 ? 119.657 30.595 83.505 1.00 66.87 984 LEU A C 1
ATOM 7584 O O . LEU A 1 985 ? 119.178 31.059 84.536 1.00 66.58 984 LEU A O 1
ATOM 7589 N N . LYS A 1 986 ? 119.252 29.440 82.959 1.00 65.11 985 LYS A N 1
ATOM 7590 C CA . LYS A 1 986 ? 118.289 28.526 83.597 1.00 61.93 985 LYS A CA 1
ATOM 7591 C C . LYS A 1 986 ? 118.718 28.156 85.008 1.00 64.93 985 LYS A C 1
ATOM 7592 O O . LYS A 1 986 ? 117.939 28.296 85.942 1.00 68.02 985 LYS A O 1
ATOM 7598 N N . PHE A 1 987 ? 119.958 27.689 85.149 1.00 67.28 986 PHE A N 1
ATOM 7599 C CA . PHE A 1 987 ? 120.520 27.343 86.450 1.00 67.70 986 PHE A CA 1
ATOM 7600 C C . PHE A 1 987 ? 120.514 28.532 87.405 1.00 64.89 986 PHE A C 1
ATOM 7601 O O . PHE A 1 987 ? 120.410 28.361 88.617 1.00 64.91 986 PHE A O 1
ATOM 7609 N N . ILE A 1 988 ? 120.626 29.733 86.855 1.00 62.85 987 ILE A N 1
ATOM 7610 C CA . ILE A 1 988 ? 120.580 30.937 87.671 1.00 67.60 987 ILE A CA 1
ATOM 7611 C C . ILE A 1 988 ? 119.169 31.209 88.204 1.00 69.95 987 ILE A C 1
ATOM 7612 O O . ILE A 1 988 ? 118.976 31.342 89.407 1.00 72.13 987 ILE A O 1
ATOM 7617 N N . ALA A 1 989 ? 118.188 31.282 87.312 1.00 73.61 988 ALA A N 1
ATOM 7618 C CA . ALA A 1 989 ? 116.799 31.487 87.723 1.00 75.59 988 ALA A CA 1
ATOM 7619 C C . ALA A 1 989 ? 116.315 30.351 88.619 1.00 74.89 988 ALA A C 1
ATOM 7620 O O . ALA A 1 989 ? 115.576 30.566 89.581 1.00 76.83 988 ALA A O 1
ATOM 7622 N N . ARG A 1 990 ? 116.758 29.141 88.300 1.00 72.55 989 ARG A N 1
ATOM 7623 C CA . ARG A 1 990 ? 116.315 27.938 88.984 1.00 69.66 989 ARG A CA 1
ATOM 7624 C C . ARG A 1 990 ? 116.855 27.864 90.402 1.00 71.80 989 ARG A C 1
ATOM 7625 O O . ARG A 1 990 ? 116.191 27.342 91.296 1.00 72.08 989 ARG A O 1
ATOM 7633 N N . ASN A 1 991 ? 118.056 28.395 90.606 1.00 78.72 990 ASN A N 1
ATOM 7634 C CA . ASN A 1 991 ? 118.734 28.251 91.888 1.00 83.26 990 ASN A CA 1
ATOM 7635 C C . ASN A 1 991 ? 118.866 29.545 92.678 1.00 87.61 990 ASN A C 1
ATOM 7636 O O . ASN A 1 991 ? 119.070 29.503 93.890 1.00 87.77 990 ASN A O 1
ATOM 7641 N N . TYR A 1 992 ? 118.722 30.685 92.000 1.00 94.34 991 TYR A N 1
ATOM 7642 C CA . TYR A 1 992 ? 118.891 32.007 92.631 1.00 102.64 991 TYR A CA 1
ATOM 7643 C C . TYR A 1 992 ? 117.602 32.821 92.692 1.00 104.25 991 TYR A C 1
ATOM 7644 O O . TYR A 1 992 ? 117.303 33.448 93.708 1.00 106.97 991 TYR A O 1
ATOM 7653 N N . LEU A 1 993 ? 116.852 32.822 91.599 1.00 104.79 992 LEU A N 1
ATOM 7654 C CA . LEU A 1 993 ? 115.581 33.525 91.555 1.00 103.30 992 LEU A CA 1
ATOM 7655 C C . LEU A 1 993 ? 114.451 32.505 91.560 1.00 108.14 992 LEU A C 1
ATOM 7656 O O . LEU A 1 993 ? 113.529 32.593 90.749 1.00 115.49 992 LEU A O 1
ATOM 7661 N N . GLU A 1 994 ? 114.531 31.538 92.473 1.00 114.76 993 GLU A N 1
ATOM 7662 C CA . GLU A 1 994 ? 113.581 30.415 92.533 1.00 125.05 993 GLU A CA 1
ATOM 7663 C C . GLU A 1 994 ? 112.178 30.787 92.047 1.00 122.25 993 GLU A C 1
ATOM 7664 O O . GLU A 1 994 ? 111.599 30.090 91.211 1.00 113.56 993 GLU A O 1
ATOM 7670 N N . GLY A 1 995 ? 111.654 31.894 92.574 1.00 129.46 994 GLY A N 1
ATOM 7671 C CA . GLY A 1 995 ? 110.361 32.437 92.159 1.00 142.56 994 GLY A CA 1
ATOM 7672 C C . GLY A 1 995 ? 110.300 33.954 92.246 1.00 151.97 994 GLY A C 1
ATOM 7673 O O . GLY A 1 995 ? 111.320 34.642 92.179 1.00 159.82 994 GLY A O 1
ATOM 7678 N N . MET B 1 2 ? 160.050 56.522 23.244 1.00 106.10 1 MET B N 1
ATOM 7679 C CA . MET B 1 2 ? 161.266 57.375 23.195 1.00 109.71 1 MET B CA 1
ATOM 7680 C C . MET B 1 2 ? 160.916 58.863 23.137 1.00 112.31 1 MET B C 1
ATOM 7681 O O . MET B 1 2 ? 159.744 59.245 23.163 1.00 115.52 1 MET B O 1
ATOM 7686 N N . GLU B 1 3 ? 161.954 59.690 23.083 1.00 111.48 2 GLU B N 1
ATOM 7687 C CA . GLU B 1 3 ? 161.815 61.128 22.950 1.00 115.58 2 GLU B CA 1
ATOM 7688 C C . GLU B 1 3 ? 162.853 61.578 21.934 1.00 117.74 2 GLU B C 1
ATOM 7689 O O . GLU B 1 3 ? 163.833 60.863 21.703 1.00 120.24 2 GLU B O 1
ATOM 7695 N N . ALA B 1 4 ? 162.628 62.747 21.328 1.00 116.75 3 ALA B N 1
ATOM 7696 C CA . ALA B 1 4 ? 163.544 63.359 20.344 1.00 115.06 3 ALA B CA 1
ATOM 7697 C C . ALA B 1 4 ? 164.393 62.352 19.558 1.00 113.20 3 ALA B C 1
ATOM 7698 O O . ALA B 1 4 ? 165.623 62.478 19.485 1.00 112.21 3 ALA B O 1
ATOM 7700 N N . ALA B 1 5 ? 163.718 61.362 18.974 1.00 106.56 4 ALA B N 1
ATOM 7701 C CA . ALA B 1 5 ? 164.369 60.304 18.206 1.00 104.89 4 ALA B CA 1
ATOM 7702 C C . ALA B 1 5 ? 164.978 60.837 16.908 1.00 105.84 4 ALA B C 1
ATOM 7703 O O . ALA B 1 5 ? 165.828 60.182 16.297 1.00 102.94 4 ALA B O 1
ATOM 7705 N N . HIS B 1 6 ? 164.534 62.030 16.507 1.00 108.30 5 HIS B N 1
ATOM 7706 C CA . HIS B 1 6 ? 165.030 62.730 15.320 1.00 112.37 5 HIS B CA 1
ATOM 7707 C C . HIS B 1 6 ? 166.382 63.330 15.570 1.00 113.60 5 HIS B C 1
ATOM 7708 O O . HIS B 1 6 ? 167.211 63.438 14.662 1.00 107.88 5 HIS B O 1
ATOM 7715 N N . SER B 1 7 ? 166.598 63.730 16.821 1.00 120.97 6 SER B N 1
ATOM 7716 C CA . SER B 1 7 ? 167.860 64.286 17.280 1.00 124.47 6 SER B CA 1
ATOM 7717 C C . SER B 1 7 ? 168.931 63.202 17.393 1.00 125.79 6 SER B C 1
ATOM 7718 O O . SER B 1 7 ? 170.110 63.466 17.170 1.00 129.35 6 SER B O 1
ATOM 7721 N N . LYS B 1 8 ? 168.510 61.986 17.734 1.00 126.18 7 LYS B N 1
ATOM 7722 C CA . LYS B 1 8 ? 169.414 60.838 17.844 1.00 125.97 7 LYS B CA 1
ATOM 7723 C C . LYS B 1 8 ? 169.734 60.204 16.479 1.00 125.57 7 LYS B C 1
ATOM 7724 O O . LYS B 1 8 ? 169.005 60.414 15.503 1.00 128.22 7 LYS B O 1
ATOM 7730 N N . SER B 1 9 ? 170.830 59.443 16.419 1.00 119.88 8 SER B N 1
ATOM 7731 C CA . SER B 1 9 ? 171.213 58.691 15.215 1.00 112.00 8 SER B CA 1
ATOM 7732 C C . SER B 1 9 ? 170.460 57.364 15.165 1.00 108.31 8 SER B C 1
ATOM 7733 O O . SER B 1 9 ? 169.883 56.940 16.170 1.00 110.02 8 SER B O 1
ATOM 7736 N N . THR B 1 10 ? 170.489 56.702 14.008 1.00 102.73 9 THR B N 1
ATOM 7737 C CA . THR B 1 10 ? 169.757 55.441 13.805 1.00 99.59 9 THR B CA 1
ATOM 7738 C C . THR B 1 10 ? 170.094 54.382 14.863 1.00 104.41 9 THR B C 1
ATOM 7739 O O . THR B 1 10 ? 169.193 53.724 15.399 1.00 97.27 9 THR B O 1
ATOM 7743 N N . GLU B 1 11 ? 171.389 54.237 15.153 1.00 112.58 10 GLU B N 1
ATOM 7744 C CA . GLU B 1 11 ? 171.880 53.287 16.159 1.00 115.77 10 GLU B CA 1
ATOM 7745 C C . GLU B 1 11 ? 171.486 53.690 17.571 1.00 110.98 10 GLU B C 1
ATOM 7746 O O . GLU B 1 11 ? 171.081 52.841 18.365 1.00 107.89 10 GLU B O 1
ATOM 7752 N N . GLU B 1 12 ? 171.607 54.984 17.872 1.00 106.03 11 GLU B N 1
ATOM 7753 C CA . GLU B 1 12 ? 171.229 55.522 19.180 1.00 108.30 11 GLU B CA 1
ATOM 7754 C C . GLU B 1 12 ? 169.769 55.195 19.504 1.00 107.65 11 GLU B C 1
ATOM 7755 O O . GLU B 1 12 ? 169.366 55.176 20.670 1.00 112.83 11 GLU B O 1
ATOM 7761 N N . CYS B 1 13 ? 168.994 54.917 18.457 1.00 102.12 12 CYS B N 1
ATOM 7762 C CA . CYS B 1 13 ? 167.590 54.546 18.588 1.00 99.07 12 CYS B CA 1
ATOM 7763 C C . CYS B 1 13 ? 167.416 53.031 18.748 1.00 94.35 12 CYS B C 1
ATOM 7764 O O . CYS B 1 13 ? 166.658 52.571 19.607 1.00 87.59 12 CYS B O 1
ATOM 7767 N N . LEU B 1 14 ? 168.122 52.267 17.913 1.00 94.24 13 LEU B N 1
ATOM 7768 C CA . LEU B 1 14 ? 168.151 50.805 18.008 1.00 93.98 13 LEU B CA 1
ATOM 7769 C C . LEU B 1 14 ? 168.662 50.395 19.379 1.00 98.11 13 LEU B C 1
ATOM 7770 O O . LEU B 1 14 ? 168.156 49.447 19.990 1.00 98.72 13 LEU B O 1
ATOM 7775 N N . ALA B 1 15 ? 169.667 51.136 19.846 1.00 99.90 14 ALA B N 1
ATOM 7776 C CA . ALA B 1 15 ? 170.226 50.987 21.180 1.00 97.31 14 ALA B CA 1
ATOM 7777 C C . ALA B 1 15 ? 169.178 51.273 22.247 1.00 96.98 14 ALA B C 1
ATOM 7778 O O . ALA B 1 15 ? 168.822 50.374 23.004 1.00 96.37 14 ALA B O 1
ATOM 7780 N N . TYR B 1 16 ? 168.675 52.511 22.286 1.00 95.43 15 TYR B N 1
ATOM 7781 C CA . TYR B 1 16 ? 167.701 52.945 23.302 1.00 98.00 15 TYR B CA 1
ATOM 7782 C C . TYR B 1 16 ? 166.671 51.860 23.660 1.00 100.53 15 TYR B C 1
ATOM 7783 O O . TYR B 1 16 ? 166.382 51.634 24.840 1.00 103.07 15 TYR B O 1
ATOM 7792 N N . PHE B 1 17 ? 166.129 51.188 22.646 1.00 99.42 16 PHE B N 1
ATOM 7793 C CA . PHE B 1 17 ? 165.151 50.130 22.878 1.00 97.74 16 PHE B CA 1
ATOM 7794 C C . PHE B 1 17 ? 165.830 48.782 23.065 1.00 95.59 16 PHE B C 1
ATOM 7795 O O . PHE B 1 17 ? 165.356 47.938 23.832 1.00 94.06 16 PHE B O 1
ATOM 7803 N N . GLY B 1 18 ? 166.955 48.602 22.378 1.00 93.53 17 GLY B N 1
ATOM 7804 C CA . GLY B 1 18 ? 167.725 47.373 22.470 1.00 93.86 17 GLY B CA 1
ATOM 7805 C C . GLY B 1 18 ? 167.114 46.335 21.564 1.00 94.31 17 GLY B C 1
ATOM 7806 O O . GLY B 1 18 ? 166.432 45.419 22.028 1.00 96.36 17 GLY B O 1
ATOM 7807 N N . VAL B 1 19 ? 167.349 46.501 20.265 1.00 93.64 18 VAL B N 1
ATOM 7808 C CA . VAL B 1 19 ? 166.832 45.590 19.243 1.00 94.09 18 VAL B CA 1
ATOM 7809 C C . VAL B 1 19 ? 167.612 45.769 17.938 1.00 92.35 18 VAL B C 1
ATOM 7810 O O . VAL B 1 19 ? 167.982 46.893 17.580 1.00 90.71 18 VAL B O 1
ATOM 7814 N N . SER B 1 20 ? 167.880 44.662 17.246 1.00 92.38 19 SER B N 1
ATOM 7815 C CA . SER B 1 20 ? 168.541 44.726 15.944 1.00 98.76 19 SER B CA 1
ATOM 7816 C C . SER B 1 20 ? 167.496 44.856 14.840 1.00 102.53 19 SER B C 1
ATOM 7817 O O . SER B 1 20 ? 166.407 44.275 14.937 1.00 101.29 19 SER B O 1
ATOM 7820 N N . GLU B 1 21 ? 167.839 45.603 13.787 1.00 104.08 20 GLU B N 1
ATOM 7821 C CA . GLU B 1 21 ? 166.925 45.839 12.661 1.00 102.25 20 GLU B CA 1
ATOM 7822 C C . GLU B 1 21 ? 166.780 44.618 11.749 1.00 104.25 20 GLU B C 1
ATOM 7823 O O . GLU B 1 21 ? 166.371 44.733 10.589 1.00 109.75 20 GLU B O 1
ATOM 7829 N N . THR B 1 22 ? 167.100 43.450 12.297 1.00 105.97 21 THR B N 1
ATOM 7830 C CA . THR B 1 22 ? 167.016 42.193 11.575 1.00 107.44 21 THR B CA 1
ATOM 7831 C C . THR B 1 22 ? 166.128 41.238 12.353 1.00 108.26 21 THR B C 1
ATOM 7832 O O . THR B 1 22 ? 165.288 40.547 11.775 1.00 108.25 21 THR B O 1
ATOM 7836 N N . THR B 1 23 ? 166.322 41.225 13.672 1.00 111.07 22 THR B N 1
ATOM 7837 C CA . THR B 1 23 ? 165.589 40.351 14.585 1.00 115.00 22 THR B CA 1
ATOM 7838 C C . THR B 1 23 ? 164.164 40.837 14.784 1.00 110.19 22 THR B C 1
ATOM 7839 O O . THR B 1 23 ? 163.216 40.049 14.756 1.00 104.97 22 THR B O 1
ATOM 7843 N N . GLY B 1 24 ? 164.025 42.142 14.992 1.00 108.18 23 GLY B N 1
ATOM 7844 C CA . GLY B 1 24 ? 162.771 42.712 15.448 1.00 109.22 23 GLY B CA 1
ATOM 7845 C C . GLY B 1 24 ? 162.585 42.410 16.922 1.00 109.89 23 GLY B C 1
ATOM 7846 O O . GLY B 1 24 ? 163.468 41.834 17.565 1.00 110.05 23 GLY B O 1
ATOM 7847 N N . LEU B 1 25 ? 161.436 42.801 17.461 1.00 109.82 24 LEU B N 1
ATOM 7848 C CA . LEU B 1 25 ? 161.153 42.609 18.881 1.00 104.58 24 LEU B CA 1
ATOM 7849 C C . LEU B 1 25 ? 160.901 41.156 19.257 1.00 103.26 24 LEU B C 1
ATOM 7850 O O . LEU B 1 25 ? 160.649 40.316 18.396 1.00 99.87 24 LEU B O 1
ATOM 7855 N N . THR B 1 26 ? 160.990 40.877 20.555 1.00 106.34 25 THR B N 1
ATOM 7856 C CA . THR B 1 26 ? 160.781 39.537 21.096 1.00 107.77 25 THR B CA 1
ATOM 7857 C C . THR B 1 26 ? 159.482 39.500 21.917 1.00 111.94 25 THR B C 1
ATOM 7858 O O . THR B 1 26 ? 159.169 40.482 22.600 1.00 113.80 25 THR B O 1
ATOM 7862 N N . PRO B 1 27 ? 158.715 38.381 21.839 1.00 112.67 26 PRO B N 1
ATOM 7863 C CA . PRO B 1 27 ? 157.451 38.210 22.576 1.00 114.05 26 PRO B CA 1
ATOM 7864 C C . PRO B 1 27 ? 157.460 38.784 23.999 1.00 116.48 26 PRO B C 1
ATOM 7865 O O . PRO B 1 27 ? 156.418 39.232 24.498 1.00 110.86 26 PRO B O 1
ATOM 7869 N N . ASP B 1 28 ? 158.635 38.769 24.625 1.00 124.59 27 ASP B N 1
ATOM 7870 C CA . ASP B 1 28 ? 158.855 39.361 25.940 1.00 132.91 27 ASP B CA 1
ATOM 7871 C C . ASP B 1 28 ? 158.729 40.889 25.885 1.00 129.33 27 ASP B C 1
ATOM 7872 O O . ASP B 1 28 ? 157.776 41.462 26.427 1.00 127.50 27 ASP B O 1
ATOM 7877 N N . GLN B 1 29 ? 159.688 41.532 25.217 1.00 123.80 28 GLN B N 1
ATOM 7878 C CA . GLN B 1 29 ? 159.693 42.984 25.025 1.00 118.84 28 GLN B CA 1
ATOM 7879 C C . GLN B 1 29 ? 158.319 43.465 24.569 1.00 111.13 28 GLN B C 1
ATOM 7880 O O . GLN B 1 29 ? 157.819 44.490 25.033 1.00 101.88 28 GLN B O 1
ATOM 7886 N N . VAL B 1 30 ? 157.715 42.693 23.669 1.00 105.68 29 VAL B N 1
ATOM 7887 C CA . VAL B 1 30 ? 156.357 42.936 23.217 1.00 105.84 29 VAL B CA 1
ATOM 7888 C C . VAL B 1 30 ? 155.423 43.093 24.421 1.00 107.97 29 VAL B C 1
ATOM 7889 O O . VAL B 1 30 ? 154.830 44.156 24.593 1.00 110.58 29 VAL B O 1
ATOM 7893 N N . LYS B 1 31 ? 155.326 42.064 25.266 1.00 108.08 30 LYS B N 1
ATOM 7894 C CA . LYS B 1 31 ? 154.448 42.122 26.443 1.00 108.99 30 LYS B CA 1
ATOM 7895 C C . LYS B 1 31 ? 154.878 43.194 27.447 1.00 108.71 30 LYS B C 1
ATOM 7896 O O . LYS B 1 31 ? 154.035 43.803 28.120 1.00 105.64 30 LYS B O 1
ATOM 7902 N N . ARG B 1 32 ? 156.192 43.405 27.538 1.00 110.84 31 ARG B N 1
ATOM 7903 C CA . ARG B 1 32 ? 156.785 44.428 28.403 1.00 116.13 31 ARG B CA 1
ATOM 7904 C C . ARG B 1 32 ? 156.339 45.830 27.973 1.00 119.34 31 ARG B C 1
ATOM 7905 O O . ARG B 1 32 ? 155.693 46.549 28.746 1.00 122.30 31 ARG B O 1
ATOM 7913 N N . HIS B 1 33 ? 156.668 46.195 26.735 1.00 114.58 32 HIS B N 1
ATOM 7914 C CA . HIS B 1 33 ? 156.304 47.489 26.160 1.00 109.10 32 HIS B CA 1
ATOM 7915 C C . HIS B 1 33 ? 154.815 47.688 26.191 1.00 107.27 32 HIS B C 1
ATOM 7916 O O . HIS B 1 33 ? 154.334 48.759 26.561 1.00 99.40 32 HIS B O 1
ATOM 7923 N N . LEU B 1 34 ? 154.083 46.637 25.819 1.00 108.72 33 LEU B N 1
ATOM 7924 C CA . LEU B 1 34 ? 152.623 46.621 25.835 1.00 109.35 33 LEU B CA 1
ATOM 7925 C C . LEU B 1 34 ? 152.069 47.059 27.185 1.00 113.74 33 LEU B C 1
ATOM 7926 O O . LEU B 1 34 ? 151.036 47.724 27.247 1.00 123.31 33 LEU B O 1
ATOM 7931 N N . GLU B 1 35 ? 152.764 46.692 28.258 1.00 113.77 34 GLU B N 1
ATOM 7932 C CA . GLU B 1 35 ? 152.334 47.053 29.599 1.00 114.56 34 GLU B CA 1
ATOM 7933 C C . GLU B 1 35 ? 152.943 48.376 30.073 1.00 114.24 34 GLU B C 1
ATOM 7934 O O . GLU B 1 35 ? 152.301 49.127 30.813 1.00 116.53 34 GLU B O 1
ATOM 7940 N N . LYS B 1 36 ? 154.171 48.663 29.644 1.00 109.24 35 LYS B N 1
ATOM 7941 C CA . LYS B 1 36 ? 154.839 49.909 30.025 1.00 107.71 35 LYS B CA 1
ATOM 7942 C C . LYS B 1 36 ? 154.300 51.110 29.255 1.00 108.28 35 LYS B C 1
ATOM 7943 O O . LYS B 1 36 ? 154.284 52.226 29.773 1.00 110.93 35 LYS B O 1
ATOM 7949 N N . TYR B 1 37 ? 153.858 50.874 28.023 1.00 106.93 36 TYR B N 1
ATOM 7950 C CA . TYR B 1 37 ? 153.416 51.955 27.147 1.00 103.50 36 TYR B CA 1
ATOM 7951 C C . TYR B 1 37 ? 151.925 51.917 26.821 1.00 106.07 36 TYR B C 1
ATOM 7952 O O . TYR B 1 37 ? 151.277 52.962 26.756 1.00 109.26 36 TYR B O 1
ATOM 7961 N N . GLY B 1 38 ? 151.387 50.717 26.620 1.00 107.37 37 GLY B N 1
ATOM 7962 C CA . GLY B 1 38 ? 149.994 50.553 26.214 1.00 107.91 37 GLY B CA 1
ATOM 7963 C C . GLY B 1 38 ? 149.855 50.391 24.710 1.00 110.84 37 GLY B C 1
ATOM 7964 O O . GLY B 1 38 ? 150.812 50.616 23.957 1.00 111.30 37 GLY B O 1
ATOM 7965 N N . HIS B 1 39 ? 148.658 49.995 24.278 1.00 110.83 38 HIS B N 1
ATOM 7966 C CA . HIS B 1 39 ? 148.347 49.802 22.859 1.00 108.49 38 HIS B CA 1
ATOM 7967 C C . HIS B 1 39 ? 148.495 51.081 22.073 1.00 107.99 38 HIS B C 1
ATOM 7968 O O . HIS B 1 39 ? 148.257 52.173 22.598 1.00 105.49 38 HIS B O 1
ATOM 7975 N N . ASN B 1 40 ? 148.909 50.954 20.812 1.00 108.71 39 ASN B N 1
ATOM 7976 C CA . ASN B 1 40 ? 149.063 52.104 19.918 1.00 110.17 39 ASN B CA 1
ATOM 7977 C C . ASN B 1 40 ? 147.712 52.600 19.413 1.00 113.67 39 ASN B C 1
ATOM 7978 O O . ASN B 1 40 ? 147.206 52.131 18.389 1.00 118.39 39 ASN B O 1
ATOM 7983 N N . GLU B 1 41 ? 147.132 53.546 20.153 1.00 115.57 40 GLU B N 1
ATOM 7984 C CA . GLU B 1 41 ? 145.807 54.108 19.854 1.00 109.12 40 GLU B CA 1
ATOM 7985 C C . GLU B 1 41 ? 145.460 55.287 20.762 1.00 109.54 40 GLU B C 1
ATOM 7986 O O . GLU B 1 41 ? 146.184 55.594 21.708 1.00 106.27 40 GLU B O 1
ATOM 7992 N N . LEU B 1 42 ? 144.345 55.944 20.465 1.00 114.57 41 LEU B N 1
ATOM 7993 C CA . LEU B 1 42 ? 143.873 57.056 21.277 1.00 119.53 41 LEU B CA 1
ATOM 7994 C C . LEU B 1 42 ? 142.927 56.532 22.369 1.00 124.29 41 LEU B C 1
ATOM 7995 O O . LEU B 1 42 ? 142.259 55.514 22.154 1.00 121.30 41 LEU B O 1
ATOM 8000 N N . PRO B 1 43 ? 142.876 57.213 23.543 1.00 128.18 42 PRO B N 1
ATOM 8001 C CA . PRO B 1 43 ? 142.049 56.752 24.675 1.00 127.31 42 PRO B CA 1
ATOM 8002 C C . PRO B 1 43 ? 140.558 56.659 24.346 1.00 127.31 42 PRO B C 1
ATOM 8003 O O . PRO B 1 43 ? 139.932 57.674 24.018 1.00 126.50 42 PRO B O 1
ATOM 8007 N N . ALA B 1 44 ? 140.011 55.446 24.436 1.00 126.21 43 ALA B N 1
ATOM 8008 C CA . ALA B 1 44 ? 138.602 55.188 24.134 1.00 127.95 43 ALA B CA 1
ATOM 8009 C C . ALA B 1 44 ? 137.694 56.041 25.025 1.00 133.31 43 ALA B C 1
ATOM 8010 O O . ALA B 1 44 ? 137.360 55.645 26.145 1.00 140.78 43 ALA B O 1
ATOM 8012 N N . GLU B 1 45 ? 137.310 57.213 24.512 1.00 134.59 44 GLU B N 1
ATOM 8013 C CA . GLU B 1 45 ? 136.583 58.233 25.282 1.00 132.43 44 GLU B CA 1
ATOM 8014 C C . GLU B 1 45 ? 135.344 57.712 26.012 1.00 132.36 44 GLU B C 1
ATOM 8015 O O . GLU B 1 45 ? 134.660 56.804 25.534 1.00 127.21 44 GLU B O 1
ATOM 8021 N N . GLU B 1 46 ? 135.077 58.311 27.171 1.00 137.78 45 GLU B N 1
ATOM 8022 C CA . GLU B 1 46 ? 133.930 57.978 28.013 1.00 141.60 45 GLU B CA 1
ATOM 8023 C C . GLU B 1 46 ? 132.606 57.981 27.241 1.00 141.14 45 GLU B C 1
ATOM 8024 O O . GLU B 1 46 ? 132.058 56.917 26.946 1.00 139.59 45 GLU B O 1
ATOM 8030 N N . GLY B 1 47 ? 132.102 59.174 26.922 1.00 142.29 46 GLY B N 1
ATOM 8031 C CA . GLY B 1 47 ? 130.858 59.315 26.166 1.00 143.24 46 GLY B CA 1
ATOM 8032 C C . GLY B 1 47 ? 129.782 60.092 26.899 1.00 142.04 46 GLY B C 1
ATOM 8033 O O . GLY B 1 47 ? 129.948 61.283 27.174 1.00 144.30 46 GLY B O 1
ATOM 8034 N N . LYS B 1 48 ? 128.673 59.415 27.203 1.00 139.97 47 LYS B N 1
ATOM 8035 C CA . LYS B 1 48 ? 127.558 60.015 27.947 1.00 136.08 47 LYS B CA 1
ATOM 8036 C C . LYS B 1 48 ? 126.678 58.946 28.605 1.00 133.84 47 LYS B C 1
ATOM 8037 O O . LYS B 1 48 ? 126.731 57.771 28.229 1.00 136.09 47 LYS B O 1
ATOM 8043 N N . SER B 1 49 ? 125.880 59.362 29.589 1.00 130.10 48 SER B N 1
ATOM 8044 C CA . SER B 1 49 ? 125.014 58.450 30.337 1.00 125.70 48 SER B CA 1
ATOM 8045 C C . SER B 1 49 ? 123.545 58.593 29.949 1.00 124.69 48 SER B C 1
ATOM 8046 O O . SER B 1 49 ? 123.118 59.634 29.440 1.00 126.00 48 SER B O 1
ATOM 8049 N N . LEU B 1 50 ? 122.789 57.526 30.193 1.00 124.43 49 LEU B N 1
ATOM 8050 C CA . LEU B 1 50 ? 121.345 57.504 29.989 1.00 120.43 49 LEU B CA 1
ATOM 8051 C C . LEU B 1 50 ? 120.676 58.636 30.769 1.00 118.66 49 LEU B C 1
ATOM 8052 O O . LEU B 1 50 ? 119.920 59.421 30.200 1.00 114.03 49 LEU B O 1
ATOM 8057 N N . TRP B 1 51 ? 120.998 58.721 32.061 1.00 125.26 50 TRP B N 1
ATOM 8058 C CA . TRP B 1 51 ? 120.482 59.751 32.974 1.00 132.47 50 TRP B CA 1
ATOM 8059 C C . TRP B 1 51 ? 120.615 61.122 32.368 1.00 127.01 50 TRP B C 1
ATOM 8060 O O . TRP B 1 51 ? 119.626 61.846 32.244 1.00 124.26 50 TRP B O 1
ATOM 8071 N N . GLU B 1 52 ? 121.839 61.460 31.954 1.00 123.42 51 GLU B N 1
ATOM 8072 C CA . GLU B 1 52 ? 122.190 62.793 31.445 1.00 118.36 51 GLU B CA 1
ATOM 8073 C C . GLU B 1 52 ? 121.407 63.239 30.219 1.00 113.35 51 GLU B C 1
ATOM 8074 O O . GLU B 1 52 ? 121.048 64.415 30.095 1.00 106.51 51 GLU B O 1
ATOM 8080 N N . LEU B 1 53 ? 121.159 62.296 29.317 1.00 110.93 52 LEU B N 1
ATOM 8081 C CA . LEU B 1 53 ? 120.535 62.599 28.042 1.00 105.82 52 LEU B CA 1
ATOM 8082 C C . LEU B 1 53 ? 119.039 62.891 28.183 1.00 100.55 52 LEU B C 1
ATOM 8083 O O . LEU B 1 53 ? 118.506 63.766 27.492 1.00 95.91 52 LEU B O 1
ATOM 8088 N N . VAL B 1 54 ? 118.384 62.165 29.092 1.00 94.74 53 VAL B N 1
ATOM 8089 C CA . VAL B 1 54 ? 116.979 62.393 29.439 1.00 90.60 53 VAL B CA 1
ATOM 8090 C C . VAL B 1 54 ? 116.781 63.796 29.998 1.00 89.03 53 VAL B C 1
ATOM 8091 O O . VAL B 1 54 ? 115.822 64.484 29.648 1.00 87.56 53 VAL B O 1
ATOM 8095 N N . ILE B 1 55 ? 117.696 64.203 30.874 1.00 90.69 54 ILE B N 1
ATOM 8096 C CA . ILE B 1 55 ? 117.708 65.544 31.450 1.00 89.03 54 ILE B CA 1
ATOM 8097 C C . ILE B 1 55 ? 117.824 66.573 30.341 1.00 88.17 54 ILE B C 1
ATOM 8098 O O . ILE B 1 55 ? 117.009 67.487 30.254 1.00 87.02 54 ILE B O 1
ATOM 8103 N N . GLU B 1 56 ? 118.835 66.398 29.493 1.00 94.24 55 GLU B N 1
ATOM 8104 C CA . GLU B 1 56 ? 119.101 67.295 28.369 1.00 98.51 55 GLU B CA 1
ATOM 8105 C C . GLU B 1 56 ? 117.910 67.401 27.427 1.00 95.22 55 GLU B C 1
ATOM 8106 O O . GLU B 1 56 ? 117.701 68.429 26.782 1.00 92.57 55 GLU B O 1
ATOM 8112 N N . GLN B 1 57 ? 117.137 66.324 27.353 1.00 94.65 56 GLN B N 1
ATOM 8113 C CA . GLN B 1 57 ? 115.896 66.325 26.607 1.00 95.31 56 GLN B CA 1
ATOM 8114 C C . GLN B 1 57 ? 114.891 67.290 27.240 1.00 92.17 56 GLN B C 1
ATOM 8115 O O . GLN B 1 57 ? 114.232 68.054 26.533 1.00 88.11 56 GLN B O 1
ATOM 8121 N N . PHE B 1 58 ? 114.806 67.262 28.571 1.00 91.72 57 PHE B N 1
ATOM 8122 C CA . PHE B 1 58 ? 113.892 68.120 29.336 1.00 90.71 57 PHE B CA 1
ATOM 8123 C C . PHE B 1 58 ? 114.400 69.555 29.461 1.00 93.87 57 PHE B C 1
ATOM 8124 O O . PHE B 1 58 ? 114.143 70.229 30.460 1.00 91.22 57 PHE B O 1
ATOM 8132 N N . GLU B 1 59 ? 115.124 70.010 28.443 1.00 98.94 58 GLU B N 1
ATOM 8133 C CA . GLU B 1 59 ? 115.618 71.382 28.383 1.00 102.17 58 GLU B CA 1
ATOM 8134 C C . GLU B 1 59 ? 114.831 72.224 27.372 1.00 101.06 58 GLU B C 1
ATOM 8135 O O . GLU B 1 59 ? 115.169 73.384 27.127 1.00 99.17 58 GLU B O 1
ATOM 8141 N N . ASP B 1 60 ? 113.787 71.641 26.785 1.00 101.90 59 ASP B N 1
ATOM 8142 C CA . ASP B 1 60 ? 112.962 72.357 25.815 1.00 106.92 59 ASP B CA 1
ATOM 8143 C C . ASP B 1 60 ? 112.116 73.404 26.497 1.00 104.84 59 ASP B C 1
ATOM 8144 O O . ASP B 1 60 ? 111.483 73.131 27.516 1.00 104.53 59 ASP B O 1
ATOM 8149 N N . LEU B 1 61 ? 112.106 74.602 25.922 1.00 104.63 60 LEU B N 1
ATOM 8150 C CA . LEU B 1 61 ? 111.254 75.678 26.406 1.00 104.54 60 LEU B CA 1
ATOM 8151 C C . LEU B 1 61 ? 109.826 75.151 26.524 1.00 101.02 60 LEU B C 1
ATOM 8152 O O . LEU B 1 61 ? 109.270 75.102 27.622 1.00 99.11 60 LEU B O 1
ATOM 8157 N N . LEU B 1 62 ? 109.269 74.719 25.393 1.00 94.99 61 LEU B N 1
ATOM 8158 C CA . LEU B 1 62 ? 107.901 74.213 25.314 1.00 86.96 61 LEU B CA 1
ATOM 8159 C C . LEU B 1 62 ? 107.621 73.122 26.331 1.00 86.94 61 LEU B C 1
ATOM 8160 O O . LEU B 1 62 ? 106.599 73.155 27.015 1.00 87.87 61 LEU B O 1
ATOM 8165 N N . VAL B 1 63 ? 108.542 72.169 26.432 1.00 85.93 62 VAL B N 1
ATOM 8166 C CA . VAL B 1 63 ? 108.461 71.102 27.422 1.00 85.10 62 VAL B CA 1
ATOM 8167 C C . VAL B 1 63 ? 108.369 71.690 28.834 1.00 85.18 62 VAL B C 1
ATOM 8168 O O . VAL B 1 63 ? 107.471 71.326 29.599 1.00 82.43 62 VAL B O 1
ATOM 8172 N N . ARG B 1 64 ? 109.280 72.614 29.157 1.00 86.66 63 ARG B N 1
ATOM 8173 C CA . ARG B 1 64 ? 109.280 73.306 30.451 1.00 83.76 63 ARG B CA 1
ATOM 8174 C C . ARG B 1 64 ? 107.965 74.040 30.636 1.00 84.10 63 ARG B C 1
ATOM 8175 O O . ARG B 1 64 ? 107.241 73.791 31.603 1.00 83.45 63 ARG B O 1
ATOM 8183 N N . ILE B 1 65 ? 107.665 74.926 29.683 1.00 81.56 64 ILE B N 1
ATOM 8184 C CA . ILE B 1 65 ? 106.444 75.729 29.669 1.00 78.81 64 ILE B CA 1
ATOM 8185 C C . ILE B 1 65 ? 105.218 74.897 30.002 1.00 79.46 64 ILE B C 1
ATOM 8186 O O . ILE B 1 65 ? 104.516 75.190 30.970 1.00 78.30 64 ILE B O 1
ATOM 8191 N N . LEU B 1 66 ? 104.974 73.861 29.201 1.00 81.08 65 LEU B N 1
ATOM 8192 C CA . LEU B 1 66 ? 103.809 73.015 29.388 1.00 80.02 65 LEU B CA 1
ATOM 8193 C C . LEU B 1 66 ? 103.798 72.474 30.803 1.00 79.90 65 LEU B C 1
ATOM 8194 O O . LEU B 1 66 ? 102.792 72.585 31.502 1.00 79.47 65 LEU B O 1
ATOM 8199 N N . LEU B 1 67 ? 104.932 71.920 31.225 1.00 80.80 66 LEU B N 1
ATOM 8200 C CA . LEU B 1 67 ? 105.045 71.279 32.529 1.00 85.70 66 LEU B CA 1
ATOM 8201 C C . LEU B 1 67 ? 104.863 72.259 33.690 1.00 93.26 66 LEU B C 1
ATOM 8202 O O . LEU B 1 67 ? 104.248 71.916 34.705 1.00 97.34 66 LEU B O 1
ATOM 8207 N N . LEU B 1 68 ? 105.388 73.475 33.530 1.00 98.45 67 LEU B N 1
ATOM 8208 C CA . LEU B 1 68 ? 105.217 74.553 34.515 1.00 99.06 67 LEU B CA 1
ATOM 8209 C C . LEU B 1 68 ? 103.757 74.998 34.641 1.00 99.84 67 LEU B C 1
ATOM 8210 O O . LEU B 1 68 ? 103.264 75.198 35.752 1.00 101.37 67 LEU B O 1
ATOM 8215 N N . ALA B 1 69 ? 103.081 75.159 33.503 1.00 99.67 68 ALA B N 1
ATOM 8216 C CA . ALA B 1 69 ? 101.676 75.572 33.471 1.00 99.56 68 ALA B CA 1
ATOM 8217 C C . ALA B 1 69 ? 100.742 74.500 34.026 1.00 103.78 68 ALA B C 1
ATOM 8218 O O . ALA B 1 69 ? 99.684 74.819 34.567 1.00 109.99 68 ALA B O 1
ATOM 8220 N N . ALA B 1 70 ? 101.133 73.235 33.883 1.00 104.04 69 ALA B N 1
ATOM 8221 C CA . ALA B 1 70 ? 100.363 72.116 34.430 1.00 103.40 69 ALA B CA 1
ATOM 8222 C C . ALA B 1 70 ? 100.531 72.020 35.939 1.00 103.77 69 ALA B C 1
ATOM 8223 O O . ALA B 1 70 ? 99.693 71.435 36.624 1.00 105.60 69 ALA B O 1
ATOM 8225 N N . CYS B 1 71 ? 101.631 72.580 36.442 1.00 105.93 70 CYS B N 1
ATOM 8226 C CA . CYS B 1 71 ? 101.878 72.672 37.881 1.00 109.62 70 CYS B CA 1
ATOM 8227 C C . CYS B 1 71 ? 101.083 73.807 38.508 1.00 111.57 70 CYS B C 1
ATOM 8228 O O . CYS B 1 71 ? 100.539 73.652 39.600 1.00 115.27 70 CYS B O 1
ATOM 8231 N N . ILE B 1 72 ? 101.033 74.947 37.818 1.00 112.79 71 ILE B N 1
ATOM 8232 C CA . ILE B 1 72 ? 100.288 76.116 38.290 1.00 115.46 71 ILE B CA 1
ATOM 8233 C C . ILE B 1 72 ? 98.775 75.835 38.327 1.00 123.93 71 ILE B C 1
ATOM 8234 O O . ILE B 1 72 ? 98.127 76.106 39.342 1.00 133.09 71 ILE B O 1
ATOM 8239 N N . SER B 1 73 ? 98.231 75.265 37.248 1.00 124.25 72 SER B N 1
ATOM 8240 C CA . SER B 1 73 ? 96.798 74.920 37.169 1.00 123.78 72 SER B CA 1
ATOM 8241 C C . SER B 1 73 ? 96.368 73.788 38.115 1.00 121.43 72 SER B C 1
ATOM 8242 O O . SER B 1 73 ? 95.180 73.626 38.402 1.00 121.38 72 SER B O 1
ATOM 8245 N N . PHE B 1 74 ? 97.338 73.006 38.579 1.00 120.08 73 PHE B N 1
ATOM 8246 C CA . PHE B 1 74 ? 97.108 72.011 39.621 1.00 122.20 73 PHE B CA 1
ATOM 8247 C C . PHE B 1 74 ? 97.180 72.667 41.005 1.00 126.56 73 PHE B C 1
ATOM 8248 O O . PHE B 1 74 ? 96.431 72.295 41.911 1.00 123.69 73 PHE B O 1
ATOM 8256 N N . VAL B 1 75 ? 98.093 73.631 41.158 1.00 132.64 74 VAL B N 1
ATOM 8257 C CA . VAL B 1 75 ? 98.235 74.423 42.394 1.00 133.23 74 VAL B CA 1
ATOM 8258 C C . VAL B 1 75 ? 97.001 75.330 42.600 1.00 137.23 74 VAL B C 1
ATOM 8259 O O . VAL B 1 75 ? 96.688 75.719 43.731 1.00 139.92 74 VAL B O 1
ATOM 8263 N N . LEU B 1 76 ? 96.294 75.630 41.505 1.00 137.40 75 LEU B N 1
ATOM 8264 C CA . LEU B 1 76 ? 95.001 76.334 41.546 1.00 134.50 75 LEU B CA 1
ATOM 8265 C C . LEU B 1 76 ? 93.810 75.374 41.444 1.00 130.65 75 LEU B C 1
ATOM 8266 O O . LEU B 1 76 ? 92.717 75.770 41.023 1.00 120.28 75 LEU B O 1
ATOM 8271 N N . ALA B 1 77 ? 94.035 74.114 41.813 1.00 137.33 76 ALA B N 1
ATOM 8272 C CA . ALA B 1 77 ? 92.969 73.112 41.891 1.00 147.38 76 ALA B CA 1
ATOM 8273 C C . ALA B 1 77 ? 92.488 72.931 43.335 1.00 155.07 76 ALA B C 1
ATOM 8274 O O . ALA B 1 77 ? 91.635 72.080 43.618 1.00 159.22 76 ALA B O 1
ATOM 8276 N N . TRP B 1 78 ? 93.046 73.740 44.238 1.00 159.84 77 TRP B N 1
ATOM 8277 C CA . TRP B 1 78 ? 92.664 73.750 45.651 1.00 162.08 77 TRP B CA 1
ATOM 8278 C C . TRP B 1 78 ? 91.795 74.922 46.028 1.00 161.02 77 TRP B C 1
ATOM 8279 O O . TRP B 1 78 ? 90.777 74.747 46.706 1.00 157.28 77 TRP B O 1
ATOM 8290 N N . PHE B 1 79 ? 92.182 76.117 45.574 1.00 163.08 78 PHE B N 1
ATOM 8291 C CA . PHE B 1 79 ? 91.631 77.394 46.071 1.00 164.95 78 PHE B CA 1
ATOM 8292 C C . PHE B 1 79 ? 90.132 77.657 45.804 1.00 164.72 78 PHE B C 1
ATOM 8293 O O . PHE B 1 79 ? 89.347 77.662 46.753 1.00 168.18 78 PHE B O 1
ATOM 8301 N N . GLU B 1 80 ? 89.727 77.871 44.550 1.00 164.52 79 GLU B N 1
ATOM 8302 C CA . GLU B 1 80 ? 88.291 78.034 44.248 1.00 162.56 79 GLU B CA 1
ATOM 8303 C C . GLU B 1 80 ? 87.567 76.687 44.207 1.00 163.93 79 GLU B C 1
ATOM 8304 O O . GLU B 1 80 ? 87.755 75.894 43.278 1.00 161.98 79 GLU B O 1
ATOM 8310 N N . GLU B 1 81 ? 86.735 76.458 45.224 1.00 164.63 80 GLU B N 1
ATOM 8311 C CA . GLU B 1 81 ? 85.982 75.212 45.408 1.00 160.74 80 GLU B CA 1
ATOM 8312 C C . GLU B 1 81 ? 86.897 73.993 45.567 1.00 158.00 80 GLU B C 1
ATOM 8313 O O . GLU B 1 81 ? 87.244 73.332 44.587 1.00 162.73 80 GLU B O 1
ATOM 8319 N N . GLY B 1 82 ? 87.295 73.715 46.806 1.00 153.29 81 GLY B N 1
ATOM 8320 C CA . GLY B 1 82 ? 88.078 72.522 47.118 1.00 154.13 81 GLY B CA 1
ATOM 8321 C C . GLY B 1 82 ? 87.199 71.286 47.062 1.00 158.26 81 GLY B C 1
ATOM 8322 O O . GLY B 1 82 ? 86.771 70.774 48.098 1.00 163.78 81 GLY B O 1
ATOM 8323 N N . GLU B 1 83 ? 86.928 70.819 45.843 1.00 159.96 82 GLU B N 1
ATOM 8324 C CA . GLU B 1 83 ? 86.026 69.688 45.596 1.00 159.79 82 GLU B CA 1
ATOM 8325 C C . GLU B 1 83 ? 86.811 68.399 45.356 1.00 162.99 82 GLU B C 1
ATOM 8326 O O . GLU B 1 83 ? 87.893 68.216 45.917 1.00 169.50 82 GLU B O 1
ATOM 8332 N N . GLU B 1 84 ? 86.263 67.511 44.527 1.00 160.90 83 GLU B N 1
ATOM 8333 C CA . GLU B 1 84 ? 86.941 66.267 44.174 1.00 162.77 83 GLU B CA 1
ATOM 8334 C C . GLU B 1 84 ? 87.984 66.505 43.084 1.00 162.01 83 GLU B C 1
ATOM 8335 O O . GLU B 1 84 ? 87.682 67.111 42.051 1.00 156.61 83 GLU B O 1
ATOM 8341 N N . THR B 1 85 ? 89.207 66.028 43.320 1.00 165.81 84 THR B N 1
ATOM 8342 C CA . THR B 1 85 ? 90.303 66.215 42.359 1.00 171.07 84 THR B CA 1
ATOM 8343 C C . THR B 1 85 ? 90.876 64.928 41.733 1.00 181.11 84 THR B C 1
ATOM 8344 O O . THR B 1 85 ? 90.929 64.844 40.508 1.00 195.70 84 THR B O 1
ATOM 8348 N N . ILE B 1 86 ? 91.267 63.940 42.551 1.00 178.79 85 ILE B N 1
ATOM 8349 C CA . ILE B 1 86 ? 92.037 62.741 42.100 1.00 172.66 85 ILE B CA 1
ATOM 8350 C C . ILE B 1 86 ? 92.775 62.895 40.749 1.00 174.69 85 ILE B C 1
ATOM 8351 O O . ILE B 1 86 ? 94.005 62.980 40.732 1.00 180.29 85 ILE B O 1
ATOM 8356 N N . THR B 1 87 ? 92.025 62.936 39.641 1.00 169.57 86 THR B N 1
ATOM 8357 C CA . THR B 1 87 ? 92.572 63.117 38.278 1.00 160.01 86 THR B CA 1
ATOM 8358 C C . THR B 1 87 ? 93.331 64.449 38.089 1.00 156.08 86 THR B C 1
ATOM 8359 O O . THR B 1 87 ? 94.329 64.504 37.360 1.00 152.94 86 THR B O 1
ATOM 8363 N N . ALA B 1 88 ? 92.848 65.508 38.745 1.00 150.75 87 ALA B N 1
ATOM 8364 C CA . ALA B 1 88 ? 93.455 66.847 38.684 1.00 140.53 87 ALA B CA 1
ATOM 8365 C C . ALA B 1 88 ? 94.811 66.922 39.385 1.00 135.24 87 ALA B C 1
ATOM 8366 O O . ALA B 1 88 ? 95.641 67.770 39.049 1.00 132.08 87 ALA B O 1
ATOM 8368 N N . PHE B 1 89 ? 95.023 66.058 40.375 1.00 132.20 88 PHE B N 1
ATOM 8369 C CA . PHE B 1 89 ? 96.353 65.882 40.944 1.00 130.63 88 PHE B CA 1
ATOM 8370 C C . PHE B 1 89 ? 97.195 64.985 40.035 1.00 124.80 88 PHE B C 1
ATOM 8371 O O . PHE B 1 89 ? 98.376 65.257 39.799 1.00 124.20 88 PHE B O 1
ATOM 8379 N N . VAL B 1 90 ? 96.573 63.920 39.532 1.00 116.04 89 VAL B N 1
ATOM 8380 C CA . VAL B 1 90 ? 97.256 62.885 38.751 1.00 109.64 89 VAL B CA 1
ATOM 8381 C C . VAL B 1 90 ? 97.741 63.367 37.369 1.00 104.59 89 VAL B C 1
ATOM 8382 O O . VAL B 1 90 ? 98.729 62.845 36.850 1.00 102.48 89 VAL B O 1
ATOM 8386 N N . GLU B 1 91 ? 97.073 64.366 36.790 1.00 99.90 90 GLU B N 1
ATOM 8387 C CA . GLU B 1 91 ? 97.462 64.882 35.471 1.00 97.88 90 GLU B CA 1
ATOM 8388 C C . GLU B 1 91 ? 98.957 65.249 35.351 1.00 96.98 90 GLU B C 1
ATOM 8389 O O . GLU B 1 91 ? 99.648 64.677 34.508 1.00 97.74 90 GLU B O 1
ATOM 8395 N N . PRO B 1 92 ? 99.461 66.197 36.179 1.00 94.66 91 PRO B N 1
ATOM 8396 C CA . PRO B 1 92 ? 100.894 66.522 36.128 1.00 93.85 91 PRO B CA 1
ATOM 8397 C C . PRO B 1 92 ? 101.829 65.301 36.113 1.00 91.37 91 PRO B C 1
ATOM 8398 O O . PRO B 1 92 ? 102.728 65.236 35.276 1.00 89.47 91 PRO B O 1
ATOM 8402 N N . PHE B 1 93 ? 101.600 64.344 37.013 1.00 89.77 92 PHE B N 1
ATOM 8403 C CA . PHE B 1 93 ? 102.383 63.107 37.073 1.00 88.73 92 PHE B CA 1
ATOM 8404 C C . PHE B 1 93 ? 102.222 62.224 35.836 1.00 91.30 92 PHE B C 1
ATOM 8405 O O . PHE B 1 93 ? 103.132 61.465 35.494 1.00 93.43 92 PHE B O 1
ATOM 8413 N N . VAL B 1 94 ? 101.068 62.317 35.175 1.00 92.29 93 VAL B N 1
ATOM 8414 C CA . VAL B 1 94 ? 100.844 61.607 33.916 1.00 90.80 93 VAL B CA 1
ATOM 8415 C C . VAL B 1 94 ? 101.722 62.214 32.818 1.00 92.24 93 VAL B C 1
ATOM 8416 O O . VAL B 1 94 ? 102.548 61.514 32.226 1.00 91.37 93 VAL B O 1
ATOM 8420 N N . ILE B 1 95 ? 101.563 63.519 32.585 1.00 92.61 94 ILE B N 1
ATOM 8421 C CA . ILE B 1 95 ? 102.314 64.241 31.549 1.00 92.01 94 ILE B CA 1
ATOM 8422 C C . ILE B 1 95 ? 103.825 63.962 31.614 1.00 92.73 94 ILE B C 1
ATOM 8423 O O . ILE B 1 95 ? 104.417 63.528 30.619 1.00 93.94 94 ILE B O 1
ATOM 8428 N N . LEU B 1 96 ? 104.428 64.200 32.784 1.00 87.72 95 LEU B N 1
ATOM 8429 C CA . LEU B 1 96 ? 105.874 64.041 32.981 1.00 81.43 95 LEU B CA 1
ATOM 8430 C C . LEU B 1 96 ? 106.329 62.591 32.801 1.00 80.60 95 LEU B C 1
ATOM 8431 O O . LEU B 1 96 ? 107.498 62.342 32.529 1.00 84.18 95 LEU B O 1
ATOM 8436 N N . LEU B 1 97 ? 105.411 61.642 32.942 1.00 74.74 96 LEU B N 1
ATOM 8437 C CA . LEU B 1 97 ? 105.756 60.251 32.726 1.00 75.59 96 LEU B CA 1
ATOM 8438 C C . LEU B 1 97 ? 105.618 59.892 31.244 1.00 75.97 96 LEU B C 1
ATOM 8439 O O . LEU B 1 97 ? 106.418 59.118 30.709 1.00 76.50 96 LEU B O 1
ATOM 8444 N N . ILE B 1 98 ? 104.602 60.457 30.591 1.00 74.65 97 ILE B N 1
ATOM 8445 C CA . ILE B 1 98 ? 104.406 60.293 29.148 1.00 72.30 97 ILE B CA 1
ATOM 8446 C C . ILE B 1 98 ? 105.596 60.917 28.423 1.00 72.87 97 ILE B C 1
ATOM 8447 O O . ILE B 1 98 ? 106.179 60.309 27.522 1.00 72.78 97 ILE B O 1
ATOM 8452 N N . LEU B 1 99 ? 105.956 62.127 28.841 1.00 73.28 98 LEU B N 1
ATOM 8453 C CA . LEU B 1 99 ? 107.101 62.828 28.290 1.00 74.1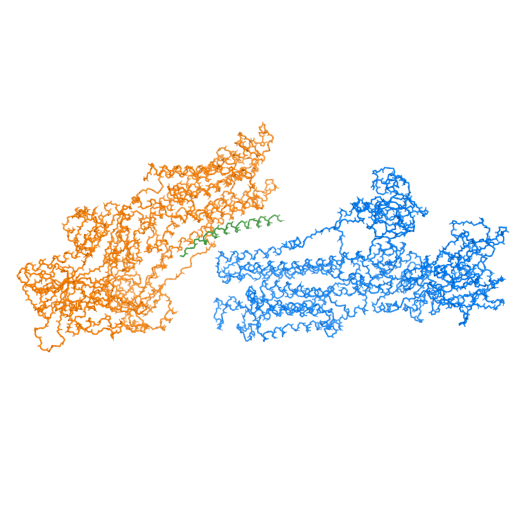7 98 LEU B CA 1
ATOM 8454 C C . LEU B 1 99 ? 108.381 62.026 28.523 1.00 72.82 98 LEU B C 1
ATOM 8455 O O . LEU B 1 99 ? 109.135 61.797 27.582 1.00 72.28 98 LEU B O 1
ATOM 8460 N N . ILE B 1 100 ? 108.611 61.595 29.766 1.00 74.01 99 ILE B N 1
ATOM 8461 C CA . ILE B 1 100 ? 109.796 60.795 30.112 1.00 75.12 99 ILE B CA 1
ATOM 8462 C C . ILE B 1 100 ? 109.968 59.635 29.135 1.00 77.72 99 ILE B C 1
ATOM 8463 O O . ILE B 1 100 ? 111.019 59.514 28.506 1.00 79.94 99 ILE B O 1
ATOM 8468 N N . ALA B 1 101 ? 108.926 58.815 28.989 1.00 79.44 100 ALA B N 1
ATOM 8469 C CA . ALA B 1 101 ? 108.969 57.642 28.110 1.00 80.28 100 ALA B CA 1
ATOM 8470 C C . ALA B 1 101 ? 109.121 58.027 26.635 1.00 82.12 100 ALA B C 1
ATOM 8471 O O . ALA B 1 101 ? 109.691 57.270 25.847 1.00 80.29 100 ALA B O 1
ATOM 8473 N N . ASN B 1 102 ? 108.619 59.207 26.274 1.00 85.06 101 ASN B N 1
ATOM 8474 C CA . ASN B 1 102 ? 108.756 59.732 24.913 1.00 88.42 101 ASN B CA 1
ATOM 8475 C C . ASN B 1 102 ? 110.178 60.235 24.604 1.00 88.00 101 ASN B C 1
ATOM 8476 O O . ASN B 1 102 ? 110.548 60.403 23.438 1.00 85.40 101 ASN B O 1
ATOM 8481 N N . ALA B 1 103 ? 110.959 60.471 25.658 1.00 85.70 102 ALA B N 1
ATOM 8482 C CA . ALA B 1 103 ? 112.350 60.891 25.538 1.00 82.49 102 ALA B CA 1
ATOM 8483 C C . ALA B 1 103 ? 113.289 59.682 25.591 1.00 85.67 102 ALA B C 1
ATOM 8484 O O . ALA B 1 103 ? 114.277 59.627 24.855 1.00 85.53 102 ALA B O 1
ATOM 8486 N N . ILE B 1 104 ? 112.973 58.717 26.456 1.00 87.19 103 ILE B N 1
ATOM 8487 C CA . ILE B 1 104 ? 113.748 57.476 26.563 1.00 86.20 103 ILE B CA 1
ATOM 8488 C C . ILE B 1 104 ? 113.857 56.840 25.186 1.00 86.17 103 ILE B C 1
ATOM 8489 O O . ILE B 1 104 ? 114.937 56.433 24.772 1.00 89.78 103 ILE B O 1
ATOM 8494 N N . VAL B 1 105 ? 112.736 56.785 24.473 1.00 87.34 104 VAL B N 1
ATOM 8495 C CA . VAL B 1 105 ? 112.706 56.261 23.109 1.00 90.24 104 VAL B CA 1
ATOM 8496 C C . VAL B 1 105 ? 113.742 56.964 22.215 1.00 92.31 104 VAL B C 1
ATOM 8497 O O . VAL B 1 105 ? 114.446 56.307 21.448 1.00 96.85 104 VAL B O 1
ATOM 8501 N N . GLY B 1 106 ? 113.852 58.285 22.343 1.00 90.59 105 GLY B N 1
ATOM 8502 C CA . GLY B 1 106 ? 114.833 59.070 21.586 1.00 88.51 105 GLY B CA 1
ATOM 8503 C C . GLY B 1 106 ? 116.276 58.635 21.778 1.00 87.78 105 GLY B C 1
ATOM 8504 O O . GLY B 1 106 ? 117.039 58.577 20.814 1.00 85.22 105 GLY B O 1
ATOM 8505 N N . VAL B 1 107 ? 116.647 58.330 23.022 1.00 90.84 106 VAL B N 1
ATOM 8506 C CA . VAL B 1 107 ? 117.985 57.829 23.339 1.00 95.71 106 VAL B CA 1
ATOM 8507 C C . VAL B 1 107 ? 118.270 56.529 22.587 1.00 97.12 106 VAL B C 1
ATOM 8508 O O . VAL B 1 107 ? 119.337 56.360 22.008 1.00 101.84 106 VAL B O 1
ATOM 8512 N N . TRP B 1 108 ? 117.297 55.624 22.594 1.00 99.85 107 TRP B N 1
ATOM 8513 C CA . TRP B 1 108 ? 117.399 54.367 21.877 1.00 105.14 107 TRP B CA 1
ATOM 8514 C C . TRP B 1 108 ? 117.708 54.606 20.421 1.00 101.22 107 TRP B C 1
ATOM 8515 O O . TRP B 1 108 ? 118.513 53.883 19.837 1.00 102.01 107 TRP B O 1
ATOM 8526 N N . GLN B 1 109 ? 117.099 55.640 19.837 1.00 97.97 108 GLN B N 1
ATOM 8527 C CA . GLN B 1 109 ? 117.314 55.989 18.429 1.00 95.50 108 GLN B CA 1
ATOM 8528 C C . GLN B 1 109 ? 118.732 56.480 18.182 1.00 95.84 108 GLN B C 1
ATOM 8529 O O . GLN B 1 109 ? 119.421 55.972 17.307 1.00 98.58 108 GLN B O 1
ATOM 8535 N N . GLU B 1 110 ? 119.158 57.473 18.953 1.00 97.89 109 GLU B N 1
ATOM 8536 C CA . GLU B 1 110 ? 120.489 58.052 18.801 1.00 103.61 109 GLU B CA 1
ATOM 8537 C C . GLU B 1 110 ? 121.609 57.067 19.118 1.00 105.56 109 GLU B C 1
ATOM 8538 O O . GLU B 1 110 ? 122.626 57.049 18.421 1.00 106.04 109 GLU B O 1
ATOM 8544 N N . ARG B 1 111 ? 121.433 56.275 20.179 1.00 108.62 110 ARG B N 1
ATOM 8545 C CA . ARG B 1 111 ? 122.357 55.185 20.494 1.00 110.43 110 ARG B CA 1
ATOM 8546 C C . ARG B 1 111 ? 122.491 54.303 19.265 1.00 106.59 110 ARG B C 1
ATOM 8547 O O . ARG B 1 111 ? 123.594 54.082 18.774 1.00 108.45 110 ARG B O 1
ATOM 8555 N N . ASN B 1 112 ? 121.351 53.830 18.768 1.00 102.29 111 ASN B N 1
ATOM 8556 C CA . ASN B 1 112 ? 121.291 52.996 17.581 1.00 100.43 111 ASN B CA 1
ATOM 8557 C C . ASN B 1 112 ? 121.965 53.663 16.377 1.00 101.08 111 ASN B C 1
ATOM 8558 O O . ASN B 1 112 ? 122.682 53.006 15.621 1.00 103.50 111 ASN B O 1
ATOM 8563 N N . ALA B 1 113 ? 121.743 54.970 16.223 1.00 102.76 112 ALA B N 1
ATOM 8564 C CA . ALA B 1 113 ? 122.329 55.764 15.136 1.00 100.22 112 ALA B CA 1
ATOM 8565 C C . ALA B 1 113 ? 123.860 55.783 15.196 1.00 98.95 112 ALA B C 1
ATOM 8566 O O . ALA B 1 113 ? 124.521 55.211 14.324 1.00 94.81 112 ALA B O 1
ATOM 8568 N N . GLU B 1 114 ? 124.402 56.435 16.227 1.00 98.15 113 GLU B N 1
ATOM 8569 C CA . GLU B 1 114 ? 125.840 56.456 16.511 1.00 99.31 113 GLU B CA 1
ATOM 8570 C C . GLU B 1 114 ? 126.477 55.069 16.349 1.00 95.95 113 GLU B C 1
ATOM 8571 O O . GLU B 1 114 ? 127.545 54.939 15.752 1.00 90.42 113 GLU B O 1
ATOM 8577 N N . ASN B 1 115 ? 125.799 54.049 16.874 1.00 97.39 114 ASN B N 1
ATOM 8578 C CA . ASN B 1 115 ? 126.250 52.654 16.820 1.00 95.82 114 ASN B CA 1
ATOM 8579 C C . ASN B 1 115 ? 126.636 52.140 15.445 1.00 89.17 114 ASN B C 1
ATOM 8580 O O . ASN B 1 115 ? 127.802 51.840 15.209 1.00 92.20 114 ASN B O 1
ATOM 8585 N N . ALA B 1 116 ? 125.663 52.029 14.546 1.00 83.58 115 ALA B N 1
ATOM 8586 C CA . ALA B 1 116 ? 125.929 51.556 13.190 1.00 83.13 115 ALA B CA 1
ATOM 8587 C C . ALA B 1 116 ? 127.063 52.331 12.500 1.00 81.84 115 ALA B C 1
ATOM 8588 O O . ALA B 1 116 ? 127.964 51.724 11.925 1.00 76.53 115 ALA B O 1
ATOM 8590 N N . ILE B 1 117 ? 127.018 53.664 12.576 1.00 85.29 116 ILE B N 1
ATOM 8591 C CA . ILE B 1 117 ? 128.048 54.540 11.991 1.00 87.38 116 ILE B CA 1
ATOM 8592 C C . ILE B 1 117 ? 129.443 54.162 12.493 1.00 85.92 116 ILE B C 1
ATOM 8593 O O . ILE B 1 117 ? 130.376 53.970 11.707 1.00 84.68 116 ILE B O 1
ATOM 8598 N N . GLU B 1 118 ? 129.568 54.068 13.812 1.00 86.85 117 GLU B N 1
ATOM 8599 C CA . GLU B 1 118 ? 130.797 53.638 14.452 1.00 86.23 117 GLU B CA 1
ATOM 8600 C C . GLU B 1 118 ? 131.178 52.251 13.942 1.00 84.24 117 GLU B C 1
ATOM 8601 O O . GLU B 1 118 ? 132.273 52.070 13.402 1.00 84.08 117 GLU B O 1
ATOM 8607 N N . ALA B 1 119 ? 130.243 51.305 14.077 1.00 80.19 118 ALA B N 1
ATOM 8608 C CA . ALA B 1 119 ? 130.437 49.880 13.753 1.00 78.43 118 ALA B CA 1
ATOM 8609 C C . ALA B 1 119 ? 130.929 49.573 12.336 1.00 78.36 118 ALA B C 1
ATOM 8610 O O . ALA B 1 119 ? 131.160 48.408 11.999 1.00 78.63 118 ALA B O 1
ATOM 8612 N N . LEU B 1 120 ? 131.069 50.608 11.510 1.00 78.95 119 LEU B N 1
ATOM 8613 C CA . LEU B 1 120 ? 131.610 50.453 10.165 1.00 78.00 119 LEU B CA 1
ATOM 8614 C C . LEU B 1 120 ? 133.127 50.311 10.180 1.00 77.25 119 LEU B C 1
ATOM 8615 O O . LEU B 1 120 ? 133.688 49.557 9.386 1.00 75.70 119 LEU B O 1
ATOM 8620 N N . LYS B 1 121 ? 133.783 51.049 11.075 1.00 75.30 120 LYS B N 1
ATOM 8621 C CA . LYS B 1 121 ? 135.232 50.968 11.244 1.00 76.06 120 LYS B CA 1
ATOM 8622 C C . LYS B 1 121 ? 135.661 49.550 11.589 1.00 75.69 120 LYS B C 1
ATOM 8623 O O . LYS B 1 121 ? 136.764 49.134 11.245 1.00 75.10 120 LYS B O 1
ATOM 8629 N N . GLU B 1 122 ? 134.768 48.822 12.259 1.00 78.56 121 GLU B N 1
ATOM 8630 C CA . GLU B 1 122 ? 134.893 47.384 12.498 1.00 84.61 121 GLU B CA 1
ATOM 8631 C C . GLU B 1 122 ? 135.193 46.612 11.202 1.00 85.84 121 GLU B C 1
ATOM 8632 O O . GLU B 1 122 ? 135.967 45.651 11.213 1.00 89.58 121 GLU B O 1
ATOM 8638 N N . TYR B 1 123 ? 134.595 47.047 10.094 1.00 84.69 122 TYR B N 1
ATOM 8639 C CA . TYR B 1 123 ? 134.808 46.416 8.789 1.00 82.52 122 TYR B CA 1
ATOM 8640 C C . TYR B 1 123 ? 136.183 46.686 8.181 1.00 82.78 122 TYR B C 1
ATOM 8641 O O . TYR B 1 123 ? 136.673 45.896 7.375 1.00 84.67 122 TYR B O 1
ATOM 8650 N N . GLU B 1 124 ? 136.803 47.798 8.557 1.00 84.04 123 GLU B N 1
ATOM 8651 C CA . GLU B 1 124 ? 138.047 48.209 7.917 1.00 85.81 123 GLU B CA 1
ATOM 8652 C C . GLU B 1 124 ? 139.047 48.759 8.935 1.00 80.20 123 GLU B C 1
ATOM 8653 O O . GLU B 1 124 ? 139.203 49.975 9.074 1.00 76.39 123 GLU B O 1
ATOM 8659 N N . PRO B 1 125 ? 139.723 47.851 9.657 1.00 80.14 124 PRO B N 1
ATOM 8660 C CA . PRO B 1 125 ? 140.661 48.231 10.715 1.00 79.98 124 PRO B CA 1
ATOM 8661 C C . PRO B 1 125 ? 142.064 48.565 10.198 1.00 78.89 124 PRO B C 1
ATOM 8662 O O . PRO B 1 125 ? 142.515 47.988 9.206 1.00 79.31 124 PRO B O 1
ATOM 8666 N N . GLU B 1 126 ? 142.739 49.490 10.877 1.00 79.58 125 GLU B N 1
ATOM 8667 C CA . GLU B 1 126 ? 144.100 49.903 10.510 1.00 81.94 125 GLU B CA 1
ATOM 8668 C C . GLU B 1 126 ? 145.145 48.857 10.844 1.00 77.87 125 GLU B C 1
ATOM 8669 O O . GLU B 1 126 ? 145.210 48.371 11.970 1.00 76.73 125 GLU B O 1
ATOM 8675 N N . MET B 1 127 ? 145.974 48.532 9.858 1.00 78.39 126 MET B N 1
ATOM 8676 C CA . MET B 1 127 ? 146.992 47.495 10.012 1.00 79.71 126 MET B CA 1
ATOM 8677 C C . MET B 1 127 ? 148.411 48.067 9.952 1.00 79.56 126 MET B C 1
ATOM 8678 O O . MET B 1 127 ? 148.596 49.281 9.795 1.00 82.18 126 MET B O 1
ATOM 8683 N N . GLY B 1 128 ? 149.407 47.189 10.083 1.00 75.97 127 GLY B N 1
ATOM 8684 C CA . GLY B 1 128 ? 150.813 47.586 9.982 1.00 74.31 127 GLY B CA 1
ATOM 8685 C C . GLY B 1 128 ? 151.769 46.448 9.662 1.00 71.47 127 GLY B C 1
ATOM 8686 O O . GLY B 1 128 ? 151.481 45.282 9.949 1.00 69.91 127 GLY B O 1
ATOM 8687 N N . LYS B 1 129 ? 152.908 46.798 9.067 1.00 71.08 128 LYS B N 1
ATOM 8688 C CA . LYS B 1 129 ? 153.955 45.833 8.724 1.00 74.11 128 LYS B CA 1
ATOM 8689 C C . LYS B 1 129 ? 155.122 45.913 9.720 1.00 75.76 128 LYS B C 1
ATOM 8690 O O . LYS B 1 129 ? 155.923 46.857 9.688 1.00 70.84 128 LYS B O 1
ATOM 8696 N N . VAL B 1 130 ? 155.222 44.917 10.597 1.00 79.94 129 VAL B N 1
ATOM 8697 C CA . VAL B 1 130 ? 156.325 44.859 11.568 1.00 83.87 129 VAL B CA 1
ATOM 8698 C C . VAL B 1 130 ? 157.215 43.628 11.427 1.00 84.30 129 VAL B C 1
ATOM 8699 O O . VAL B 1 130 ? 156.784 42.587 10.926 1.00 83.26 129 VAL B O 1
ATOM 8703 N N . TYR B 1 131 ? 158.460 43.771 11.877 1.00 85.32 130 TYR B N 1
ATOM 8704 C CA . TYR B 1 131 ? 159.367 42.645 12.048 1.00 83.49 130 TYR B CA 1
ATOM 8705 C C . TYR B 1 131 ? 159.528 42.346 13.531 1.00 86.64 130 TYR B C 1
ATOM 8706 O O . TYR B 1 131 ? 159.841 43.241 14.330 1.00 86.60 130 TYR B O 1
ATOM 8715 N N . ARG B 1 132 ? 159.290 41.080 13.878 1.00 89.75 131 ARG B N 1
ATOM 8716 C CA . ARG B 1 132 ? 159.362 40.583 15.251 1.00 91.76 131 ARG B CA 1
ATOM 8717 C C . ARG B 1 132 ? 160.167 39.277 15.315 1.00 94.95 131 ARG B C 1
ATOM 8718 O O . ARG B 1 132 ? 160.755 38.844 14.317 1.00 92.41 131 ARG B O 1
ATOM 8726 N N . ALA B 1 133 ? 160.177 38.649 16.488 1.00 97.90 132 ALA B N 1
ATOM 8727 C CA . ALA B 1 133 ? 160.963 37.443 16.706 1.00 101.55 132 ALA B CA 1
ATOM 8728 C C . ALA B 1 133 ? 160.335 36.182 16.114 1.00 105.26 132 ALA B C 1
ATOM 8729 O O . ALA B 1 133 ? 161.056 35.324 15.603 1.00 108.65 132 ALA B O 1
ATOM 8731 N N . ASP B 1 134 ? 159.006 36.076 16.181 1.00 106.19 133 ASP B N 1
ATOM 8732 C CA . ASP B 1 134 ? 158.284 34.867 15.757 1.00 108.34 133 ASP B CA 1
ATOM 8733 C C . ASP B 1 134 ? 158.820 34.247 14.460 1.00 109.19 133 ASP B C 1
ATOM 8734 O O . ASP B 1 134 ? 159.445 33.183 14.481 1.00 109.36 133 ASP B O 1
ATOM 8739 N N . ARG B 1 135 ? 158.575 34.919 13.340 1.00 106.98 134 ARG B N 1
ATOM 8740 C CA . ARG B 1 135 ? 159.091 34.483 12.050 1.00 105.75 134 ARG B CA 1
ATOM 8741 C C . ARG B 1 135 ? 160.089 35.511 11.547 1.00 101.61 134 ARG B C 1
ATOM 8742 O O . ARG B 1 135 ? 160.237 36.581 12.138 1.00 99.15 134 ARG B O 1
ATOM 8750 N N . LYS B 1 136 ? 160.782 35.180 10.464 1.00 103.84 135 LYS B N 1
ATOM 8751 C CA . LYS B 1 136 ? 161.774 36.082 9.886 1.00 107.16 135 LYS B CA 1
ATOM 8752 C C . LYS B 1 136 ? 161.149 37.112 8.946 1.00 107.95 135 LYS B C 1
ATOM 8753 O O . LYS B 1 136 ? 161.620 38.250 8.876 1.00 106.32 135 LYS B O 1
ATOM 8759 N N . SER B 1 137 ? 160.098 36.704 8.230 1.00 108.78 136 SER B N 1
ATOM 8760 C CA . SER B 1 137 ? 159.436 37.550 7.227 1.00 108.07 136 SER B CA 1
ATOM 8761 C C . SER B 1 137 ? 158.405 38.512 7.834 1.00 107.27 136 SER B C 1
ATOM 8762 O O . SER B 1 137 ? 158.117 38.456 9.035 1.00 109.64 136 SER B O 1
ATOM 8765 N N . VAL B 1 138 ? 157.848 39.379 6.986 1.00 102.92 137 VAL B N 1
ATOM 8766 C CA . VAL B 1 138 ? 156.927 40.438 7.411 1.00 99.37 137 VAL B CA 1
ATOM 8767 C C . VAL B 1 138 ? 155.628 39.898 8.010 1.00 95.34 137 VAL B C 1
ATOM 8768 O O . VAL B 1 138 ? 155.048 38.942 7.501 1.00 96.51 137 VAL B O 1
ATOM 8772 N N . GLN B 1 139 ? 155.199 40.512 9.106 1.00 95.07 138 GLN B N 1
ATOM 8773 C CA . GLN B 1 139 ? 153.962 40.140 9.778 1.00 101.67 138 GLN B CA 1
ATOM 8774 C C . GLN B 1 139 ? 152.998 41.327 9.756 1.00 100.95 138 GLN B C 1
ATOM 8775 O O . GLN B 1 139 ? 153.326 42.417 10.241 1.00 99.71 138 GLN B O 1
ATOM 8781 N N . ARG B 1 140 ? 151.818 41.116 9.179 1.00 97.58 139 ARG B N 1
ATOM 8782 C CA . ARG B 1 140 ? 150.796 42.153 9.136 1.00 91.92 139 ARG B CA 1
ATOM 8783 C C . ARG B 1 140 ? 149.933 42.072 10.383 1.00 90.75 139 ARG B C 1
ATOM 8784 O O . ARG B 1 140 ? 149.372 41.021 10.683 1.00 94.58 139 ARG B O 1
ATOM 8792 N N . ILE B 1 141 ? 149.831 43.180 11.109 1.00 89.33 140 ILE B N 1
ATOM 8793 C CA . ILE B 1 141 ? 149.126 43.187 12.397 1.00 90.38 140 ILE B CA 1
ATOM 8794 C C . ILE B 1 141 ? 148.228 44.419 12.562 1.00 92.22 140 ILE B C 1
ATOM 8795 O O . ILE B 1 141 ? 148.250 45.319 11.721 1.00 91.20 140 ILE B O 1
ATOM 8800 N N . LYS B 1 142 ? 147.442 44.445 13.640 1.00 91.67 141 LYS B N 1
ATOM 8801 C CA . LYS B 1 142 ? 146.642 45.620 13.998 1.00 93.03 141 LYS B CA 1
ATOM 8802 C C . LYS B 1 142 ? 147.579 46.721 14.488 1.00 89.40 141 LYS B C 1
ATOM 8803 O O . LYS B 1 142 ? 148.520 46.450 15.236 1.00 91.45 141 LYS B O 1
ATOM 8809 N N . ALA B 1 143 ? 147.329 47.956 14.061 1.00 86.38 142 ALA B N 1
ATOM 8810 C CA . ALA B 1 143 ? 148.177 49.083 14.444 1.00 85.72 142 ALA B CA 1
ATOM 8811 C C . ALA B 1 143 ? 148.192 49.261 15.955 1.00 86.63 142 ALA B C 1
ATOM 8812 O O . ALA B 1 143 ? 149.218 49.622 16.525 1.00 84.73 142 ALA B O 1
ATOM 8814 N N . ARG B 1 144 ? 147.060 48.980 16.597 1.00 89.15 143 ARG B N 1
ATOM 8815 C CA . ARG B 1 144 ? 146.948 49.064 18.058 1.00 95.75 143 ARG B CA 1
ATOM 8816 C C . ARG B 1 144 ? 147.866 48.075 18.786 1.00 94.91 143 ARG B C 1
ATOM 8817 O O . ARG B 1 144 ? 148.201 48.266 19.958 1.00 89.45 143 ARG B O 1
ATOM 8825 N N . ASP B 1 145 ? 148.268 47.024 18.077 1.00 94.76 144 ASP B N 1
ATOM 8826 C CA . ASP B 1 145 ? 149.169 46.015 18.620 1.00 92.88 144 ASP B CA 1
ATOM 8827 C C . ASP B 1 145 ? 150.642 46.331 18.323 1.00 90.69 144 ASP B C 1
ATOM 8828 O O . ASP B 1 145 ? 151.498 45.445 18.379 1.00 92.96 144 ASP B O 1
ATOM 8833 N N . ILE B 1 146 ? 150.931 47.594 18.014 1.00 86.42 145 ILE B N 1
ATOM 8834 C CA . ILE B 1 146 ? 152.303 48.023 17.747 1.00 84.70 145 ILE B CA 1
ATOM 8835 C C . ILE B 1 146 ? 152.885 48.704 18.977 1.00 82.75 145 ILE B C 1
ATOM 8836 O O . ILE B 1 146 ? 152.330 49.677 19.486 1.00 82.02 145 ILE B O 1
ATOM 8841 N N . VAL B 1 147 ? 154.005 48.173 19.452 1.00 82.96 146 VAL B N 1
ATOM 8842 C CA . VAL B 1 147 ? 154.679 48.717 20.628 1.00 82.12 146 VAL B CA 1
ATOM 8843 C C . VAL B 1 147 ? 155.822 49.651 20.233 1.00 80.68 146 VAL B C 1
ATOM 8844 O O . VAL B 1 147 ? 156.585 49.348 19.320 1.00 82.31 146 VAL B O 1
ATOM 8848 N N . PRO B 1 148 ? 155.935 50.804 20.910 1.00 81.62 147 PRO B N 1
ATOM 8849 C CA . PRO B 1 148 ? 156.986 51.727 20.503 1.00 82.69 147 PRO B CA 1
ATOM 8850 C C . PRO B 1 148 ? 158.332 51.078 20.740 1.00 84.62 147 PRO B C 1
ATOM 8851 O O . PRO B 1 148 ? 158.728 50.863 21.887 1.00 86.23 147 PRO B O 1
ATOM 8855 N N . GLY B 1 149 ? 159.002 50.725 19.651 1.00 83.06 148 GLY B N 1
ATOM 8856 C CA . GLY B 1 149 ? 160.266 50.023 19.743 1.00 80.75 148 GLY B CA 1
ATOM 8857 C C . GLY B 1 149 ? 160.470 49.023 18.631 1.00 82.15 148 GLY B C 1
ATOM 8858 O O . GLY B 1 149 ? 161.579 48.894 18.121 1.00 81.14 148 GLY B O 1
ATOM 8859 N N . ASP B 1 150 ? 159.414 48.307 18.248 1.00 86.77 149 ASP B N 1
ATOM 8860 C CA . ASP B 1 150 ? 159.555 47.292 17.197 1.00 89.04 149 ASP B CA 1
ATOM 8861 C C . ASP B 1 150 ? 159.878 47.911 15.850 1.00 87.09 149 ASP B C 1
ATOM 8862 O O . ASP B 1 150 ? 159.687 49.111 15.627 1.00 81.99 149 ASP B O 1
ATOM 8867 N N . ILE B 1 151 ? 160.404 47.077 14.967 1.00 92.15 150 ILE B N 1
ATOM 8868 C CA . ILE B 1 151 ? 160.849 47.532 13.665 1.00 96.60 150 ILE B CA 1
ATOM 8869 C C . ILE B 1 151 ? 159.655 47.541 12.723 1.00 97.53 150 ILE B C 1
ATOM 8870 O O . ILE B 1 151 ? 158.875 46.584 12.691 1.00 102.29 150 ILE B O 1
ATOM 8875 N N . VAL B 1 152 ? 159.504 48.632 11.976 1.00 93.37 151 VAL B N 1
ATOM 8876 C CA . VAL B 1 152 ? 158.381 48.781 11.051 1.00 88.99 151 VAL B CA 1
ATOM 8877 C C . VAL B 1 152 ? 158.859 48.944 9.607 1.00 83.51 151 VAL B C 1
ATOM 8878 O O . VAL B 1 152 ? 159.895 49.566 9.347 1.00 77.65 151 VAL B O 1
ATOM 8882 N N . GLU B 1 153 ? 158.091 48.364 8.685 1.00 79.13 152 GLU B N 1
ATOM 8883 C CA . GLU B 1 153 ? 158.314 48.519 7.257 1.00 75.47 152 GLU B CA 1
ATOM 8884 C C . GLU B 1 153 ? 157.091 49.152 6.603 1.00 71.71 152 GLU B C 1
ATOM 8885 O O . GLU B 1 153 ? 155.973 48.688 6.794 1.00 73.97 152 GLU B O 1
ATOM 8891 N N . VAL B 1 154 ? 157.306 50.222 5.846 1.00 67.85 153 VAL B N 1
ATOM 8892 C CA . VAL B 1 154 ? 156.231 50.858 5.081 1.00 64.69 153 VAL B CA 1
ATOM 8893 C C . VAL B 1 154 ? 156.631 50.964 3.616 1.00 65.22 153 VAL B C 1
ATOM 8894 O O . VAL B 1 154 ? 157.817 51.017 3.285 1.00 65.66 153 VAL B O 1
ATOM 8898 N N . ALA B 1 155 ? 155.634 50.991 2.740 1.00 68.34 154 ALA B N 1
ATOM 8899 C CA . ALA B 1 155 ? 155.874 51.094 1.304 1.00 69.09 154 ALA B CA 1
ATOM 8900 C C . ALA B 1 155 ? 154.844 52.011 0.627 1.00 71.53 154 ALA B C 1
ATOM 8901 O O . ALA B 1 155 ? 153.919 52.514 1.280 1.00 73.13 154 ALA B O 1
ATOM 8903 N N . VAL B 1 156 ? 155.016 52.224 -0.679 1.00 71.01 155 VAL B N 1
ATOM 8904 C CA . VAL B 1 156 ? 154.112 53.037 -1.492 1.00 65.56 155 VAL B CA 1
ATOM 8905 C C . VAL B 1 156 ? 152.650 52.773 -1.145 1.00 64.48 155 VAL B C 1
ATOM 8906 O O . VAL B 1 156 ? 152.198 51.622 -1.120 1.00 64.51 155 VAL B O 1
ATOM 8910 N N . GLY B 1 157 ? 151.924 53.846 -0.858 1.00 62.00 156 GLY B N 1
ATOM 8911 C CA . GLY B 1 157 ? 150.495 53.760 -0.623 1.00 57.76 156 GLY B CA 1
ATOM 8912 C C . GLY B 1 157 ? 150.088 53.311 0.761 1.00 56.30 156 GLY B C 1
ATOM 8913 O O . GLY B 1 157 ? 148.905 53.150 1.032 1.00 57.54 156 GLY B O 1
ATOM 8914 N N . ASP B 1 158 ? 151.053 53.113 1.648 1.00 57.32 157 ASP B N 1
ATOM 8915 C CA . ASP B 1 158 ? 150.731 52.704 3.011 1.00 60.43 157 ASP B CA 1
ATOM 8916 C C . ASP B 1 158 ? 150.461 53.893 3.925 1.00 60.19 157 ASP B C 1
ATOM 8917 O O . ASP B 1 158 ? 150.987 54.995 3.711 1.00 58.45 157 ASP B O 1
ATOM 8922 N N . LYS B 1 159 ? 149.650 53.654 4.952 1.00 60.23 158 LYS B N 1
ATOM 8923 C CA . LYS B 1 159 ? 149.426 54.645 5.994 1.00 63.54 158 LYS B CA 1
ATOM 8924 C C . LYS B 1 159 ? 150.312 54.353 7.207 1.00 61.73 158 LYS B C 1
ATOM 8925 O O . LYS B 1 159 ? 150.354 53.221 7.687 1.00 63.51 158 LYS B O 1
ATOM 8931 N N . VAL B 1 160 ? 151.005 55.379 7.698 1.00 60.47 159 VAL B N 1
ATOM 8932 C CA . VAL B 1 160 ? 151.949 55.251 8.825 1.00 59.36 159 VAL B CA 1
ATOM 8933 C C . VAL B 1 160 ? 151.239 54.902 10.153 1.00 59.07 159 VAL B C 1
ATOM 8934 O O . VAL B 1 160 ? 150.579 55.755 10.749 1.00 58.12 159 VAL B O 1
ATOM 8938 N N . PRO B 1 161 ? 151.381 53.641 10.615 1.00 59.53 160 PRO B N 1
ATOM 8939 C CA . PRO B 1 161 ? 150.671 53.128 11.798 1.00 62.27 160 PRO B CA 1
ATOM 8940 C C . PRO B 1 161 ? 150.998 53.815 13.129 1.00 65.90 160 PRO B C 1
ATOM 8941 O O . PRO B 1 161 ? 150.102 53.958 13.966 1.00 65.38 160 PRO B O 1
ATOM 8945 N N . ALA B 1 162 ? 152.263 54.208 13.317 1.00 71.61 161 ALA B N 1
ATOM 8946 C CA . ALA B 1 162 ? 152.715 55.008 14.476 1.00 75.49 161 ALA B CA 1
ATOM 8947 C C . ALA B 1 162 ? 153.863 55.951 14.072 1.00 78.88 161 ALA B C 1
ATOM 8948 O O . ALA B 1 162 ? 154.322 55.903 12.934 1.00 80.64 161 ALA B O 1
ATOM 8950 N N . ASP B 1 163 ? 154.304 56.815 14.991 1.00 81.54 162 ASP B N 1
ATOM 8951 C CA . ASP B 1 163 ? 155.479 57.676 14.761 1.00 80.22 162 ASP B CA 1
ATOM 8952 C C . ASP B 1 163 ? 156.770 56.856 14.670 1.00 78.88 162 ASP B C 1
ATOM 8953 O O . ASP B 1 163 ? 157.169 56.201 15.631 1.00 83.39 162 ASP B O 1
ATOM 8958 N N . ILE B 1 164 ? 157.413 56.894 13.509 1.00 75.37 163 ILE B N 1
ATOM 8959 C CA . ILE B 1 164 ? 158.567 56.045 13.243 1.00 72.02 163 ILE B CA 1
ATOM 8960 C C . ILE B 1 164 ? 159.805 56.900 13.041 1.00 71.55 163 ILE B C 1
ATOM 8961 O O . ILE B 1 164 ? 159.733 57.991 12.478 1.00 72.49 163 ILE B O 1
ATOM 8966 N N . ARG B 1 165 ? 160.939 56.398 13.514 1.00 73.14 164 ARG B N 1
ATOM 8967 C CA . ARG B 1 165 ? 162.230 56.955 13.154 1.00 73.86 164 ARG B CA 1
ATOM 8968 C C . ARG B 1 165 ? 162.764 56.147 11.978 1.00 72.43 164 ARG B C 1
ATOM 8969 O O . ARG B 1 165 ? 162.866 54.921 12.066 1.00 72.79 164 ARG B O 1
ATOM 8977 N N . ILE B 1 166 ? 163.090 56.827 10.879 1.00 70.30 165 ILE B N 1
ATOM 8978 C CA . ILE B 1 166 ? 163.558 56.143 9.670 1.00 73.20 165 ILE B CA 1
ATOM 8979 C C . ILE B 1 166 ? 164.866 55.402 9.933 1.00 76.95 165 ILE B C 1
ATOM 8980 O O . ILE B 1 166 ? 165.861 56.007 10.339 1.00 82.23 165 ILE B O 1
ATOM 8985 N N . LEU B 1 167 ? 164.846 54.087 9.720 1.00 79.98 166 LEU B N 1
ATOM 8986 C CA . LEU B 1 167 ? 166.054 53.266 9.823 1.00 82.91 166 LEU B CA 1
ATOM 8987 C C . LEU B 1 167 ? 166.783 53.185 8.477 1.00 84.92 166 LEU B C 1
ATOM 8988 O O . LEU B 1 167 ? 167.903 53.686 8.345 1.00 83.70 166 LEU B O 1
ATOM 8993 N N . SER B 1 168 ? 166.132 52.578 7.480 1.00 87.66 167 SER B N 1
ATOM 8994 C CA . SER B 1 168 ? 166.742 52.333 6.163 1.00 86.44 167 SER B CA 1
ATOM 8995 C C . SER B 1 168 ? 165.788 52.520 4.965 1.00 85.22 167 SER B C 1
ATOM 8996 O O . SER B 1 168 ? 164.774 51.825 4.850 1.00 85.48 167 SER B O 1
ATOM 8999 N N . ILE B 1 169 ? 166.136 53.442 4.067 1.00 79.82 168 ILE B N 1
ATOM 9000 C CA . ILE B 1 169 ? 165.361 53.659 2.844 1.00 78.49 168 ILE B CA 1
ATOM 9001 C C . ILE B 1 169 ? 165.683 52.608 1.770 1.00 79.95 168 ILE B C 1
ATOM 9002 O O . ILE B 1 169 ? 166.670 52.723 1.034 1.00 75.16 168 ILE B O 1
ATOM 9007 N N . LYS B 1 170 ? 164.823 51.593 1.696 1.00 85.22 169 LYS B N 1
ATOM 9008 C CA . LYS B 1 170 ? 164.963 50.469 0.763 1.00 86.85 169 LYS B CA 1
ATOM 9009 C C . LYS B 1 170 ? 164.907 50.851 -0.717 1.00 89.82 169 LYS B C 1
ATOM 9010 O O . LYS B 1 170 ? 165.605 50.259 -1.534 1.00 96.64 169 LYS B O 1
ATOM 9016 N N . SER B 1 171 ? 164.066 51.820 -1.064 1.00 91.60 170 SER B N 1
ATOM 9017 C CA . SER B 1 171 ? 164.025 52.347 -2.427 1.00 91.12 170 SER B CA 1
ATOM 9018 C C . SER B 1 171 ? 165.119 53.400 -2.579 1.00 91.65 170 SER B C 1
ATOM 9019 O O . SER B 1 171 ? 165.849 53.667 -1.626 1.00 91.86 170 SER B O 1
ATOM 9022 N N . THR B 1 172 ? 165.239 53.989 -3.767 1.00 94.65 171 THR B N 1
ATOM 9023 C CA . THR B 1 172 ? 166.297 54.978 -4.028 1.00 102.47 171 THR B CA 1
ATOM 9024 C C . THR B 1 172 ? 165.953 56.391 -3.538 1.00 104.10 171 THR B C 1
ATOM 9025 O O . THR B 1 172 ? 166.849 57.196 -3.270 1.00 106.97 171 THR B O 1
ATOM 9029 N N . THR B 1 173 ? 164.659 56.686 -3.434 1.00 106.03 172 THR B N 1
ATOM 9030 C CA . THR B 1 173 ? 164.166 57.936 -2.838 1.00 106.61 172 THR B CA 1
ATOM 9031 C C . THR B 1 173 ? 162.903 57.616 -2.052 1.00 102.81 172 THR B C 1
ATOM 9032 O O . THR B 1 173 ? 162.148 56.711 -2.426 1.00 106.55 172 THR B O 1
ATOM 9036 N N . LEU B 1 174 ? 162.670 58.345 -0.965 1.00 93.49 173 LEU B N 1
ATOM 9037 C CA . LEU B 1 174 ? 161.411 58.210 -0.237 1.00 85.74 173 LEU B CA 1
ATOM 9038 C C . LEU B 1 174 ? 160.663 59.525 -0.236 1.00 84.23 173 LEU B C 1
ATOM 9039 O O . LEU B 1 174 ? 161.235 60.585 0.031 1.00 82.95 173 LEU B O 1
ATOM 9044 N N . ARG B 1 175 ? 159.377 59.438 -0.548 1.00 84.30 174 ARG B N 1
ATOM 9045 C CA . ARG B 1 175 ? 158.507 60.602 -0.551 1.00 90.91 174 ARG B CA 1
ATOM 9046 C C . ARG B 1 175 ? 157.276 60.342 0.307 1.00 89.20 174 ARG B C 1
ATOM 9047 O O . ARG B 1 175 ? 156.738 59.230 0.311 1.00 89.61 174 ARG B O 1
ATOM 9055 N N . VAL B 1 176 ? 156.850 61.365 1.048 1.00 86.82 175 VAL B N 1
ATOM 9056 C CA . VAL B 1 176 ? 155.782 61.208 2.035 1.00 87.57 175 VAL B CA 1
ATOM 9057 C C . VAL B 1 176 ? 154.749 62.336 1.970 1.00 90.35 175 VAL B C 1
ATOM 9058 O O . VAL B 1 176 ? 155.105 63.517 1.923 1.00 91.15 175 VAL B O 1
ATOM 9062 N N . ASP B 1 177 ? 153.472 61.951 1.964 1.00 91.10 176 ASP B N 1
ATOM 9063 C CA . ASP B 1 177 ? 152.358 62.891 2.062 1.00 90.29 176 ASP B CA 1
ATOM 9064 C C . ASP B 1 177 ? 152.004 63.145 3.518 1.00 88.22 176 ASP B C 1
ATOM 9065 O O . ASP B 1 177 ? 151.252 62.378 4.133 1.00 83.12 176 ASP B O 1
ATOM 9070 N N . GLN B 1 178 ? 152.550 64.231 4.056 1.00 93.15 177 GLN B N 1
ATOM 9071 C CA . GLN B 1 178 ? 152.292 64.636 5.438 1.00 96.49 177 GLN B CA 1
ATOM 9072 C C . GLN B 1 178 ? 151.137 65.635 5.539 1.00 97.56 177 GLN B C 1
ATOM 9073 O O . GLN B 1 178 ? 150.805 66.104 6.627 1.00 97.24 177 GLN B O 1
ATOM 9079 N N . SER B 1 179 ? 150.523 65.933 4.397 1.00 100.06 178 SER B N 1
ATOM 9080 C CA . SER B 1 179 ? 149.395 66.860 4.298 1.00 102.74 178 SER B CA 1
ATOM 9081 C C . SER B 1 179 ? 148.503 66.925 5.547 1.00 99.65 178 SER B C 1
ATOM 9082 O O . SER B 1 179 ? 148.175 68.014 6.022 1.00 101.86 178 SER B O 1
ATOM 9085 N N . ILE B 1 180 ? 148.132 65.756 6.071 1.00 94.56 179 ILE B N 1
ATOM 9086 C CA . ILE B 1 180 ? 147.230 65.629 7.231 1.00 88.35 179 ILE B CA 1
ATOM 9087 C C . ILE B 1 180 ? 147.690 66.392 8.482 1.00 88.97 179 ILE B C 1
ATOM 9088 O O . ILE B 1 180 ? 146.871 66.793 9.312 1.00 89.23 179 ILE B O 1
ATOM 9093 N N . LEU B 1 181 ? 148.999 66.597 8.595 1.00 89.25 180 LEU B N 1
ATOM 9094 C CA . LEU B 1 181 ? 149.603 67.199 9.774 1.00 87.54 180 LEU B CA 1
ATOM 9095 C C . LEU B 1 181 ? 150.325 68.492 9.387 1.00 86.57 180 LEU B C 1
ATOM 9096 O O . LEU B 1 181 ? 149.848 69.589 9.687 1.00 86.95 180 LEU B O 1
ATOM 9101 N N . THR B 1 182 ? 151.453 68.348 8.694 1.00 87.57 181 THR B N 1
ATOM 9102 C CA . THR B 1 182 ? 152.266 69.477 8.248 1.00 89.49 181 THR B CA 1
ATOM 9103 C C . THR B 1 182 ? 151.434 70.485 7.452 1.00 91.63 181 THR B C 1
ATOM 9104 O O . THR B 1 182 ? 151.785 71.658 7.368 1.00 95.78 181 THR B O 1
ATOM 9108 N N . GLY B 1 183 ? 150.321 70.024 6.888 1.00 93.50 182 GLY B N 1
ATOM 9109 C CA . GLY B 1 183 ? 149.485 70.866 6.048 1.00 98.76 182 GLY B CA 1
ATOM 9110 C C . GLY B 1 183 ? 149.943 70.871 4.600 1.00 102.10 182 GLY B C 1
ATOM 9111 O O . GLY B 1 183 ? 149.118 71.009 3.695 1.00 102.85 182 GLY B O 1
ATOM 9112 N N . GLU B 1 184 ? 151.251 70.713 4.388 1.00 106.90 183 GLU B N 1
ATOM 9113 C CA . GLU B 1 184 ? 151.863 70.777 3.055 1.00 117.89 183 GLU B CA 1
ATOM 9114 C C . GLU B 1 184 ? 151.382 69.663 2.120 1.00 120.41 183 GLU B C 1
ATOM 9115 O O . GLU B 1 184 ? 151.650 68.475 2.351 1.00 123.92 183 GLU B O 1
ATOM 9121 N N . SER B 1 185 ? 150.670 70.075 1.068 1.00 118.13 184 SER B N 1
ATOM 9122 C CA . SER B 1 185 ? 150.158 69.182 0.027 1.00 113.68 184 SER B CA 1
ATOM 9123 C C . SER B 1 185 ? 151.288 68.415 -0.650 1.00 112.28 184 SER B C 1
ATOM 9124 O O . SER B 1 185 ? 151.229 67.190 -0.770 1.00 114.49 184 SER B O 1
ATOM 9127 N N . VAL B 1 186 ? 152.310 69.153 -1.081 1.00 106.92 185 VAL B N 1
ATOM 9128 C CA . VAL B 1 186 ? 153.482 68.585 -1.741 1.00 103.29 185 VAL B CA 1
ATOM 9129 C C . VAL B 1 186 ? 154.204 67.566 -0.847 1.00 103.72 185 VAL B C 1
ATOM 9130 O O . VAL B 1 186 ? 154.435 67.809 0.347 1.00 99.81 185 VAL B O 1
ATOM 9134 N N . SER B 1 187 ? 154.526 66.420 -1.448 1.00 102.39 186 SER B N 1
ATOM 9135 C CA . SER B 1 187 ? 155.196 65.316 -0.771 1.00 99.96 186 SER B CA 1
ATOM 9136 C C . SER B 1 187 ? 156.635 65.683 -0.423 1.00 103.44 186 SER B C 1
ATOM 9137 O O . SER B 1 187 ? 157.370 66.204 -1.266 1.00 103.95 186 SER B O 1
ATOM 9140 N N . VAL B 1 188 ? 157.023 65.407 0.822 1.00 104.86 187 VAL B N 1
ATOM 9141 C CA . VAL B 1 188 ? 158.361 65.740 1.325 1.00 101.67 187 VAL B CA 1
ATOM 9142 C C . VAL B 1 188 ? 159.304 64.534 1.328 1.00 99.70 187 VAL B C 1
ATOM 9143 O O . VAL B 1 188 ? 158.894 63.408 1.642 1.00 93.74 187 VAL B O 1
ATOM 9147 N N . ILE B 1 189 ? 160.563 64.789 0.971 1.00 97.94 188 ILE B N 1
ATOM 9148 C CA . ILE B 1 189 ? 161.605 63.764 0.946 1.00 95.17 188 ILE B CA 1
ATOM 9149 C C . ILE B 1 189 ? 162.131 63.558 2.354 1.00 94.45 188 ILE B C 1
ATOM 9150 O O . ILE B 1 189 ? 162.049 64.461 3.190 1.00 97.15 188 ILE B O 1
ATOM 9155 N N . LYS B 1 190 ? 162.666 62.368 2.609 1.00 92.80 189 LYS B N 1
ATOM 9156 C CA . LYS B 1 190 ? 163.209 62.027 3.919 1.00 89.41 189 LYS B CA 1
ATOM 9157 C C . LYS B 1 190 ? 164.630 61.490 3.782 1.00 93.02 189 LYS B C 1
ATOM 9158 O O . LYS B 1 190 ? 165.087 61.208 2.668 1.00 97.13 189 LYS B O 1
ATOM 9164 N N . HIS B 1 191 ? 165.331 61.379 4.910 1.00 93.55 190 HIS B N 1
ATOM 9165 C CA . HIS B 1 191 ? 166.641 60.722 4.963 1.00 97.02 190 HIS B CA 1
ATOM 9166 C C . HIS B 1 191 ? 166.806 59.927 6.238 1.00 99.55 190 HIS B C 1
ATOM 9167 O O . HIS B 1 191 ? 165.898 59.884 7.076 1.00 97.27 190 HIS B O 1
ATOM 9174 N N . THR B 1 192 ? 167.962 59.286 6.394 1.00 102.92 191 THR B N 1
ATOM 9175 C CA . THR B 1 192 ? 168.228 58.448 7.568 1.00 110.67 191 THR B CA 1
ATOM 9176 C C . THR B 1 192 ? 169.235 59.061 8.560 1.00 114.71 191 THR B C 1
ATOM 9177 O O . THR B 1 192 ? 169.509 58.482 9.615 1.00 109.88 191 THR B O 1
ATOM 9181 N N . GLU B 1 193 ? 169.774 60.232 8.218 1.00 122.74 192 GLU B N 1
ATOM 9182 C CA . GLU B 1 193 ? 170.666 60.990 9.107 1.00 129.46 192 GLU B CA 1
ATOM 9183 C C . GLU B 1 193 ? 169.904 61.606 10.295 1.00 132.84 192 GLU B C 1
ATOM 9184 O O . GLU B 1 193 ? 168.679 61.754 10.230 1.00 135.36 192 GLU B O 1
ATOM 9190 N N . PRO B 1 194 ? 170.620 61.955 11.390 1.00 130.49 193 PRO B N 1
ATOM 9191 C CA . PRO B 1 194 ? 169.960 62.680 12.490 1.00 127.90 193 PRO B CA 1
ATOM 9192 C C . PRO B 1 194 ? 169.736 64.175 12.223 1.00 127.61 193 PRO B C 1
ATOM 9193 O O . PRO B 1 194 ? 170.552 64.824 11.566 1.00 124.08 193 PRO B O 1
ATOM 9197 N N . VAL B 1 195 ? 168.624 64.701 12.727 1.00 127.85 194 VAL B N 1
ATOM 9198 C CA . VAL B 1 195 ? 168.346 66.133 12.688 1.00 128.54 194 VAL B CA 1
ATOM 9199 C C . VAL B 1 195 ? 168.935 66.747 13.956 1.00 129.75 194 VAL B C 1
ATOM 9200 O O . VAL B 1 195 ? 168.649 66.269 15.056 1.00 129.65 194 VAL B O 1
ATOM 9204 N N . PRO B 1 196 ? 169.767 67.798 13.804 1.00 129.35 195 PRO B N 1
ATOM 9205 C CA . PRO B 1 196 ? 170.479 68.425 14.928 1.00 127.74 195 PRO B CA 1
ATOM 9206 C C . PRO B 1 196 ? 169.559 68.909 16.060 1.00 123.89 195 PRO B C 1
ATOM 9207 O O . PRO B 1 196 ? 169.312 68.165 17.014 1.00 116.19 195 PRO B O 1
ATOM 9211 N N . ASP B 1 197 ? 169.067 70.139 15.937 1.00 122.42 196 ASP B N 1
ATOM 9212 C CA . ASP B 1 197 ? 168.202 70.772 16.929 1.00 123.60 196 ASP B CA 1
ATOM 9213 C C . ASP B 1 197 ? 167.095 69.829 17.422 1.00 123.12 196 ASP B C 1
ATOM 9214 O O . ASP B 1 197 ? 166.222 69.445 16.642 1.00 126.12 196 ASP B O 1
ATOM 9219 N N . PRO B 1 198 ? 167.146 69.432 18.714 1.00 121.32 197 PRO B N 1
ATOM 9220 C CA . PRO B 1 198 ? 166.053 68.652 19.313 1.00 122.34 197 PRO B CA 1
ATOM 9221 C C . PRO B 1 198 ? 164.842 69.528 19.646 1.00 120.26 197 PRO B C 1
ATOM 9222 O O . PRO B 1 198 ? 163.745 69.014 19.882 1.00 112.52 197 PRO B O 1
ATOM 9226 N N . ARG B 1 199 ? 165.063 70.842 19.662 1.00 123.42 198 ARG B N 1
ATOM 9227 C CA . ARG B 1 199 ? 164.010 71.836 19.851 1.00 129.56 198 ARG B CA 1
ATOM 9228 C C . ARG B 1 199 ? 163.359 72.222 18.515 1.00 130.39 198 ARG B C 1
ATOM 9229 O O . ARG B 1 199 ? 162.703 73.264 18.420 1.00 132.85 198 ARG B O 1
ATOM 9237 N N . ALA B 1 200 ? 163.544 71.379 17.494 1.00 128.05 199 ALA B N 1
ATOM 9238 C CA . ALA B 1 200 ? 163.070 71.649 16.125 1.00 123.64 199 ALA B CA 1
ATOM 9239 C C . ALA B 1 200 ? 161.582 71.340 15.914 1.00 121.94 199 ALA B C 1
ATOM 9240 O O . ALA B 1 200 ? 160.927 70.768 16.792 1.00 126.37 199 ALA B O 1
ATOM 9242 N N . VAL B 1 201 ? 161.065 71.715 14.741 1.00 117.21 200 VAL B N 1
ATOM 9243 C CA . VAL B 1 201 ? 159.637 71.567 14.409 1.00 115.90 200 VAL B CA 1
ATOM 9244 C C . VAL B 1 201 ? 159.370 70.333 13.527 1.00 112.43 200 VAL B C 1
ATOM 9245 O O . VAL B 1 201 ? 160.305 69.691 13.036 1.00 111.34 200 VAL B O 1
ATOM 9249 N N . ASN B 1 202 ? 158.089 70.013 13.345 1.00 103.20 201 ASN B N 1
ATOM 9250 C CA . ASN B 1 202 ? 157.651 68.882 12.538 1.00 97.79 201 ASN B CA 1
ATOM 9251 C C . ASN B 1 202 ? 158.208 68.895 11.122 1.00 101.95 201 ASN B C 1
ATOM 9252 O O . ASN B 1 202 ? 158.902 67.962 10.718 1.00 104.34 201 ASN B O 1
ATOM 9257 N N . GLN B 1 203 ? 157.915 69.968 10.389 1.00 103.05 202 GLN B N 1
ATOM 9258 C CA . GLN B 1 203 ? 158.373 70.163 9.010 1.00 106.64 202 GLN B CA 1
ATOM 9259 C C . GLN B 1 203 ? 159.897 69.982 8.833 1.00 109.46 202 GLN B C 1
ATOM 9260 O O . GLN B 1 203 ? 160.380 69.700 7.724 1.00 104.90 202 GLN B O 1
ATOM 9266 N N . ASP B 1 204 ? 160.636 70.140 9.934 1.00 112.52 203 ASP B N 1
ATOM 9267 C CA . ASP B 1 204 ? 162.095 69.979 9.964 1.00 109.64 203 ASP B CA 1
ATOM 9268 C C . ASP B 1 204 ? 162.552 68.538 10.208 1.00 107.35 203 ASP B C 1
ATOM 9269 O O . ASP B 1 204 ? 163.672 68.175 9.838 1.00 109.92 203 ASP B O 1
ATOM 9274 N N . LYS B 1 205 ? 161.695 67.732 10.839 1.00 101.00 204 LYS B N 1
ATOM 9275 C CA . LYS B 1 205 ? 162.022 66.339 11.189 1.00 96.92 204 LYS B CA 1
ATOM 9276 C C . LYS B 1 205 ? 162.041 65.394 9.967 1.00 92.59 204 LYS B C 1
ATOM 9277 O O . LYS B 1 205 ? 161.261 64.438 9.892 1.00 88.13 204 LYS B O 1
ATOM 9283 N N . LYS B 1 206 ? 162.948 65.650 9.027 1.00 90.72 205 LYS B N 1
ATOM 9284 C CA . LYS B 1 206 ? 163.026 64.868 7.788 1.00 90.37 205 LYS B CA 1
ATOM 9285 C C . LYS B 1 206 ? 163.859 63.578 7.932 1.00 92.01 205 LYS B C 1
ATOM 9286 O O . LYS B 1 206 ? 164.689 63.244 7.081 1.00 92.31 205 LYS B O 1
ATOM 9292 N N . ASN B 1 207 ? 163.613 62.873 9.036 1.00 95.05 206 ASN B N 1
ATOM 9293 C CA . ASN B 1 207 ? 164.118 61.522 9.290 1.00 92.52 206 ASN B CA 1
ATOM 9294 C C . ASN B 1 207 ? 163.059 60.772 10.090 1.00 88.38 206 ASN B C 1
ATOM 9295 O O . ASN B 1 207 ? 163.286 59.663 10.578 1.00 87.81 206 ASN B O 1
ATOM 9300 N N . MET B 1 208 ? 161.898 61.412 10.213 1.00 86.91 207 MET B N 1
ATOM 9301 C CA . MET B 1 208 ? 160.776 60.913 11.004 1.00 85.97 207 MET B CA 1
ATOM 9302 C C . MET B 1 208 ? 159.524 60.690 10.161 1.00 85.34 207 MET B C 1
ATOM 9303 O O . MET B 1 208 ? 159.302 61.382 9.162 1.00 89.82 207 MET B O 1
ATOM 9308 N N . LEU B 1 209 ? 158.703 59.727 10.571 1.00 77.97 208 LEU B N 1
ATOM 9309 C CA . LEU B 1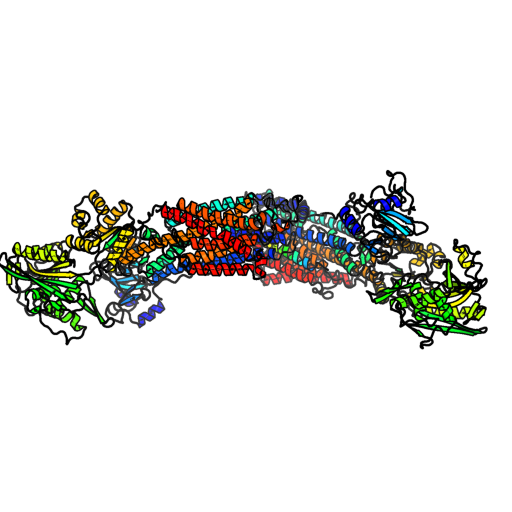 209 ? 157.433 59.464 9.893 1.00 75.15 208 LEU B CA 1
ATOM 9310 C C . LEU B 1 209 ? 156.285 59.542 10.894 1.00 74.66 208 LEU B C 1
ATOM 9311 O O . LEU B 1 209 ? 156.230 58.771 11.852 1.00 71.13 208 LEU B O 1
ATOM 9316 N N . PHE B 1 210 ? 155.367 60.474 10.668 1.00 75.29 209 PHE B N 1
ATOM 9317 C CA . PHE B 1 210 ? 154.324 60.726 11.648 1.00 75.83 209 PHE B CA 1
ATOM 9318 C C . PHE B 1 210 ? 153.089 59.896 11.426 1.00 73.65 209 PHE B C 1
ATOM 9319 O O . PHE B 1 210 ? 152.545 59.861 10.329 1.00 74.30 209 PHE B O 1
ATOM 9327 N N . SER B 1 211 ? 152.658 59.218 12.483 1.00 71.89 210 SER B N 1
ATOM 9328 C CA . SER B 1 211 ? 151.484 58.373 12.409 1.00 73.76 210 SER B CA 1
ATOM 9329 C C . SER B 1 211 ? 150.345 59.152 11.773 1.00 77.63 210 SER B C 1
ATOM 9330 O O . SER B 1 211 ? 150.126 60.323 12.107 1.00 78.27 210 SER B O 1
ATOM 9333 N N . GLY B 1 212 ? 149.646 58.503 10.841 1.00 77.94 211 GLY B N 1
ATOM 9334 C CA . GLY B 1 212 ? 148.520 59.108 10.136 1.00 74.09 211 GLY B CA 1
ATOM 9335 C C . GLY B 1 212 ? 148.906 59.776 8.831 1.00 71.45 211 GLY B C 1
ATOM 9336 O O . GLY B 1 212 ? 148.078 60.441 8.210 1.00 70.94 211 GLY B O 1
ATOM 9337 N N . THR B 1 213 ? 150.165 59.608 8.428 1.00 70.50 212 THR B N 1
ATOM 9338 C CA . THR B 1 213 ? 150.651 60.120 7.145 1.00 70.51 212 THR B CA 1
ATOM 9339 C C . THR B 1 213 ? 150.742 58.995 6.093 1.00 69.84 212 THR B C 1
ATOM 9340 O O . THR B 1 213 ? 150.535 57.821 6.415 1.00 70.82 212 THR B O 1
ATOM 9344 N N . ASN B 1 214 ? 151.020 59.348 4.841 1.00 66.98 213 ASN B N 1
ATOM 9345 C CA . ASN B 1 214 ? 151.009 58.360 3.766 1.00 69.52 213 ASN B CA 1
ATOM 9346 C C . ASN B 1 214 ? 152.312 58.289 2.996 1.00 70.60 213 ASN B C 1
ATOM 9347 O O . ASN B 1 214 ? 152.948 59.313 2.749 1.00 72.08 213 ASN B O 1
ATOM 9352 N N . ILE B 1 215 ? 152.696 57.087 2.583 1.00 69.12 214 ILE B N 1
ATOM 9353 C CA . ILE B 1 215 ? 153.891 56.952 1.765 1.00 68.63 214 ILE B CA 1
ATOM 9354 C C . ILE B 1 215 ? 153.564 57.197 0.296 1.00 68.71 214 ILE B C 1
ATOM 9355 O O . ILE B 1 215 ? 153.009 56.334 -0.387 1.00 68.41 214 ILE B O 1
ATOM 9360 N N . ALA B 1 216 ? 153.912 58.390 -0.172 1.00 70.20 215 ALA B N 1
ATOM 9361 C CA . ALA B 1 216 ? 153.654 58.800 -1.551 1.00 69.54 215 ALA B CA 1
ATOM 9362 C C . ALA B 1 216 ? 154.438 57.959 -2.567 1.00 66.91 215 ALA B C 1
ATOM 9363 O O . ALA B 1 216 ? 153.897 57.574 -3.607 1.00 64.00 215 ALA B O 1
ATOM 9365 N N . ALA B 1 217 ? 155.705 57.679 -2.264 1.00 65.34 216 ALA B N 1
ATOM 9366 C CA . ALA B 1 217 ? 156.574 56.920 -3.169 1.00 65.07 216 ALA B CA 1
ATOM 9367 C C . ALA B 1 217 ? 157.771 56.289 -2.455 1.00 64.56 216 ALA B C 1
ATOM 9368 O O . ALA B 1 217 ? 158.477 56.954 -1.691 1.00 65.68 216 ALA B O 1
ATOM 9370 N N . GLY B 1 218 ? 157.987 55.002 -2.707 1.00 63.52 217 GLY B N 1
ATOM 9371 C CA . GLY B 1 218 ? 159.165 54.306 -2.200 1.00 65.32 217 GLY B CA 1
ATOM 9372 C C . GLY B 1 218 ? 158.905 53.239 -1.155 1.00 65.26 217 GLY B C 1
ATOM 9373 O O . GLY B 1 218 ? 157.785 52.762 -1.000 1.00 66.22 217 GLY B O 1
ATOM 9374 N N . LYS B 1 219 ? 159.962 52.860 -0.445 1.00 64.78 218 LYS B N 1
ATOM 9375 C CA . LYS B 1 219 ? 159.884 51.862 0.614 1.00 64.49 218 LYS B CA 1
ATOM 9376 C C . LYS B 1 219 ? 160.946 52.211 1.637 1.00 66.62 218 LYS B C 1
ATOM 9377 O O . LYS B 1 219 ? 162.008 52.722 1.279 1.00 68.32 218 LYS B O 1
ATOM 9383 N N . ALA B 1 220 ? 160.657 51.942 2.907 1.00 67.29 219 ALA B N 1
ATOM 9384 C CA . ALA B 1 220 ? 161.588 52.244 3.986 1.00 65.70 219 ALA B CA 1
ATOM 9385 C C . ALA B 1 220 ? 161.388 51.340 5.181 1.00 65.67 219 ALA B C 1
ATOM 9386 O O . ALA B 1 220 ? 160.316 50.774 5.388 1.00 62.69 219 ALA B O 1
ATOM 9388 N N . LEU B 1 221 ? 162.448 51.219 5.965 1.00 70.41 220 LEU B N 1
ATOM 9389 C CA . LEU B 1 221 ? 162.413 50.514 7.230 1.00 72.17 220 LEU B CA 1
ATOM 9390 C C . LEU B 1 221 ? 162.526 51.544 8.343 1.00 70.29 220 LEU B C 1
ATOM 9391 O O . LEU B 1 221 ? 163.011 52.655 8.119 1.00 71.91 220 LEU B O 1
ATOM 9396 N N . GLY B 1 222 ? 162.071 51.180 9.537 1.00 68.75 221 GLY B N 1
ATOM 9397 C CA . GLY B 1 222 ? 162.070 52.111 10.651 1.00 68.39 221 GLY B CA 1
ATOM 9398 C C . GLY B 1 222 ? 161.765 51.499 11.999 1.00 67.31 221 GLY B C 1
ATOM 9399 O O . GLY B 1 222 ? 161.316 50.361 12.102 1.00 66.13 221 GLY B O 1
ATOM 9400 N N . ILE B 1 223 ? 162.013 52.279 13.038 1.00 68.99 222 ILE B N 1
ATOM 9401 C CA . ILE B 1 223 ? 161.755 51.858 14.404 1.00 71.75 222 ILE B CA 1
ATOM 9402 C C . ILE B 1 223 ? 160.720 52.792 15.046 1.00 69.74 222 ILE B C 1
ATOM 9403 O O . ILE B 1 223 ? 160.797 54.019 14.903 1.00 66.73 222 ILE B O 1
ATOM 9408 N N . VAL B 1 224 ? 159.744 52.207 15.735 1.00 69.06 223 VAL B N 1
ATOM 9409 C CA . VAL B 1 224 ? 158.710 52.988 16.412 1.00 71.73 223 VAL B CA 1
ATOM 9410 C C . VAL B 1 224 ? 159.305 53.772 17.570 1.00 75.61 223 VAL B C 1
ATOM 9411 O O . VAL B 1 224 ? 159.894 53.179 18.479 1.00 78.16 223 VAL B O 1
ATOM 9415 N N . ALA B 1 225 ? 159.143 55.096 17.531 1.00 78.38 224 ALA B N 1
ATOM 9416 C CA . ALA B 1 225 ? 159.536 55.978 18.639 1.00 79.48 224 ALA B CA 1
ATOM 9417 C C . ALA B 1 225 ? 158.419 56.129 19.693 1.00 83.36 224 ALA B C 1
ATOM 9418 O O . ALA B 1 225 ? 158.558 55.661 20.830 1.00 87.86 224 ALA B O 1
ATOM 9420 N N . THR B 1 226 ? 157.318 56.771 19.310 1.00 83.07 225 THR B N 1
ATOM 9421 C CA . THR B 1 226 ? 156.172 56.952 20.204 1.00 82.20 225 THR B CA 1
ATOM 9422 C C . THR B 1 226 ? 154.907 56.336 19.621 1.00 76.08 225 THR B C 1
ATOM 9423 O O . THR B 1 226 ? 154.784 56.180 18.412 1.00 75.17 225 THR B O 1
ATOM 9427 N N . THR B 1 227 ? 153.970 55.977 20.489 1.00 74.31 226 THR B N 1
ATOM 9428 C CA . THR B 1 227 ? 152.664 55.502 20.048 1.00 74.05 226 THR B CA 1
ATOM 9429 C C . THR B 1 227 ? 151.549 56.330 20.700 1.00 76.43 226 THR B C 1
ATOM 9430 O O . THR B 1 227 ? 151.781 57.468 21.107 1.00 80.08 226 THR B O 1
ATOM 9434 N N . GLY B 1 228 ? 150.349 55.759 20.777 1.00 75.81 227 GLY B N 1
ATOM 9435 C CA . GLY B 1 228 ? 149.177 56.404 21.372 1.00 75.47 227 GLY B CA 1
ATOM 9436 C C . GLY B 1 228 ? 149.067 57.915 21.292 1.00 77.57 227 GLY B C 1
ATOM 9437 O O . GLY B 1 228 ? 149.185 58.519 20.222 1.00 76.27 227 GLY B O 1
ATOM 9438 N N . VAL B 1 229 ? 148.834 58.518 22.452 1.00 82.67 228 VAL B N 1
ATOM 9439 C CA . VAL B 1 229 ? 148.670 59.964 22.585 1.00 84.36 228 VAL B CA 1
ATOM 9440 C C . VAL B 1 229 ? 150.022 60.692 22.502 1.00 82.59 228 VAL B C 1
ATOM 9441 O O . VAL B 1 229 ? 150.076 61.904 22.284 1.00 77.06 228 VAL B O 1
ATOM 9445 N N . SER B 1 230 ? 151.105 59.930 22.657 1.00 87.58 229 SER B N 1
ATOM 9446 C CA . SER B 1 230 ? 152.476 60.448 22.564 1.00 91.01 229 SER B CA 1
ATOM 9447 C C . SER B 1 230 ? 152.814 60.850 21.126 1.00 93.88 229 SER B C 1
ATOM 9448 O O . SER B 1 230 ? 153.768 61.600 20.885 1.00 90.58 229 SER B O 1
ATOM 9451 N N . THR B 1 231 ? 152.016 60.337 20.187 1.00 95.33 230 THR B N 1
ATOM 9452 C CA . THR B 1 231 ? 152.154 60.607 18.761 1.00 93.56 230 THR B CA 1
ATOM 9453 C C . THR B 1 231 ? 152.030 62.091 18.451 1.00 98.97 230 THR B C 1
ATOM 9454 O O . THR B 1 231 ? 151.345 62.821 19.164 1.00 110.57 230 THR B O 1
ATOM 9458 N N . GLU B 1 232 ? 152.685 62.530 17.380 1.00 100.75 231 GLU B N 1
ATOM 9459 C CA . GLU B 1 232 ? 152.549 63.906 16.915 1.00 100.75 231 GLU B CA 1
ATOM 9460 C C . GLU B 1 232 ? 151.129 64.196 16.427 1.00 98.22 231 GLU B C 1
ATOM 9461 O O . GLU B 1 232 ? 150.688 65.345 16.452 1.00 95.68 231 GLU B O 1
ATOM 9467 N N . ILE B 1 233 ? 150.423 63.149 15.992 1.00 99.50 232 ILE B N 1
ATOM 9468 C CA . ILE B 1 233 ? 148.995 63.252 15.656 1.00 101.49 232 ILE B CA 1
ATOM 9469 C C . ILE B 1 233 ? 148.084 63.104 16.888 1.00 100.65 232 ILE B C 1
ATOM 9470 O O . ILE B 1 233 ? 147.114 63.843 17.024 1.00 104.94 232 ILE B O 1
ATOM 9475 N N . GLY B 1 234 ? 148.401 62.160 17.776 1.00 100.81 233 GLY B N 1
ATOM 9476 C CA . GLY B 1 234 ? 147.625 61.936 19.001 1.00 102.13 233 GLY B CA 1
ATOM 9477 C C . GLY B 1 234 ? 147.565 63.146 19.925 1.00 108.58 233 GLY B C 1
ATOM 9478 O O . GLY B 1 234 ? 146.623 63.295 20.708 1.00 109.47 233 GLY B O 1
ATOM 9479 N N . LYS B 1 235 ? 148.578 64.008 19.823 1.00 112.44 234 LYS B N 1
ATOM 9480 C CA . LYS B 1 235 ? 148.664 65.253 20.596 1.00 110.92 234 LYS B CA 1
ATOM 9481 C C . LYS B 1 235 ? 147.882 66.410 19.960 1.00 113.74 234 LYS B C 1
ATOM 9482 O O . LYS B 1 235 ? 147.955 67.547 20.426 1.00 114.62 234 LYS B O 1
ATOM 9488 N N . ILE B 1 236 ? 147.147 66.118 18.891 1.00 120.34 235 ILE B N 1
ATOM 9489 C CA . ILE B 1 236 ? 146.294 67.111 18.231 1.00 126.07 235 ILE B CA 1
ATOM 9490 C C . ILE B 1 236 ? 144.819 66.677 18.257 1.00 134.58 235 ILE B C 1
ATOM 9491 O O . ILE B 1 236 ? 143.922 67.498 18.045 1.00 139.73 235 ILE B O 1
ATOM 9496 N N . ARG B 1 237 ? 144.575 65.396 18.540 1.00 138.99 236 ARG B N 1
ATOM 9497 C CA . ARG B 1 237 ? 143.209 64.857 18.592 1.00 142.21 236 ARG B CA 1
ATOM 9498 C C . ARG B 1 237 ? 142.583 65.013 19.982 1.00 139.37 236 ARG B C 1
ATOM 9499 O O . ARG B 1 237 ? 141.412 64.682 20.197 1.00 128.27 236 ARG B O 1
ATOM 9507 N N . ASP B 1 238 ? 143.383 65.520 20.916 1.00 147.09 237 ASP B N 1
ATOM 9508 C CA . ASP B 1 238 ? 142.891 65.993 22.202 1.00 153.56 237 ASP B CA 1
ATOM 9509 C C . ASP B 1 238 ? 142.656 67.504 22.128 1.00 158.48 237 ASP B C 1
ATOM 9510 O O . ASP B 1 238 ? 142.577 68.183 23.154 1.00 159.47 237 ASP B O 1
ATOM 9515 N N . GLN B 1 239 ? 142.554 68.013 20.898 1.00 164.12 238 GLN B N 1
ATOM 9516 C CA . GLN B 1 239 ? 142.273 69.424 20.632 1.00 166.86 238 GLN B CA 1
ATOM 9517 C C . GLN B 1 239 ? 140.823 69.607 20.170 1.00 167.89 238 GLN B C 1
ATOM 9518 O O . GLN B 1 239 ? 139.960 69.952 20.978 1.00 166.34 238 GLN B O 1
ATOM 9524 N N . MET B 1 240 ? 140.549 69.364 18.889 1.00 167.87 239 MET B N 1
ATOM 9525 C CA . MET B 1 240 ? 139.209 69.594 18.360 1.00 169.35 239 MET B CA 1
ATOM 9526 C C . MET B 1 240 ? 138.300 68.376 18.514 1.00 171.54 239 MET B C 1
ATOM 9527 O O . MET B 1 240 ? 138.680 67.253 18.169 1.00 173.48 239 MET B O 1
ATOM 9532 N N . ALA B 1 241 ? 137.100 68.629 19.039 1.00 167.80 240 ALA B N 1
ATOM 9533 C CA . ALA B 1 241 ? 136.062 67.613 19.211 1.00 164.07 240 ALA B CA 1
ATOM 9534 C C . ALA B 1 241 ? 135.071 67.582 18.042 1.00 167.35 240 ALA B C 1
ATOM 9535 O O . ALA B 1 241 ? 134.566 66.515 17.690 1.00 171.16 240 ALA B O 1
ATOM 9537 N N . ALA B 1 242 ? 134.798 68.747 17.447 1.00 169.07 241 ALA B N 1
ATOM 9538 C CA . ALA B 1 242 ? 133.846 68.859 16.329 1.00 167.09 241 ALA B CA 1
ATOM 9539 C C . ALA B 1 242 ? 134.527 69.019 14.960 1.00 169.01 241 ALA B C 1
ATOM 9540 O O . ALA B 1 242 ? 134.417 70.073 14.321 1.00 168.33 241 ALA B O 1
ATOM 9542 N N . THR B 1 243 ? 135.212 67.962 14.514 1.00 168.13 242 THR B N 1
ATOM 9543 C CA . THR B 1 243 ? 135.934 67.955 13.231 1.00 162.85 242 THR B CA 1
ATOM 9544 C C . THR B 1 243 ? 135.037 67.587 12.039 1.00 163.87 242 THR B C 1
ATOM 9545 O O . THR B 1 243 ? 135.444 66.835 11.145 1.00 164.86 242 THR B O 1
ATOM 9549 N N . GLU B 1 244 ? 133.819 68.128 12.038 1.00 164.78 243 GLU B N 1
ATOM 9550 C CA . GLU B 1 244 ? 132.845 67.924 10.964 1.00 162.57 243 GLU B CA 1
ATOM 9551 C C . GLU B 1 244 ? 131.736 68.968 11.101 1.00 163.95 243 GLU B C 1
ATOM 9552 O O . GLU B 1 244 ? 130.925 68.918 12.033 1.00 166.55 243 GLU B O 1
ATOM 9558 N N . GLN B 1 245 ? 131.725 69.924 10.175 1.00 160.02 244 GLN B N 1
ATOM 9559 C CA . GLN B 1 245 ? 130.730 70.988 10.171 1.00 151.82 244 GLN B CA 1
ATOM 9560 C C . GLN B 1 245 ? 130.226 71.236 8.744 1.00 147.49 244 GLN B C 1
ATOM 9561 O O . GLN B 1 245 ? 130.556 72.245 8.113 1.00 152.86 244 GLN B O 1
ATOM 9567 N N . ASP B 1 246 ? 129.436 70.289 8.244 1.00 138.23 245 ASP B N 1
ATOM 9568 C CA . ASP B 1 246 ? 128.842 70.364 6.910 1.00 134.12 245 ASP B CA 1
ATOM 9569 C C . ASP B 1 246 ? 127.478 69.674 6.919 1.00 127.10 245 ASP B C 1
ATOM 9570 O O . ASP B 1 246 ? 127.290 68.678 7.619 1.00 132.54 245 ASP B O 1
ATOM 9575 N N . LYS B 1 247 ? 126.531 70.208 6.152 1.00 113.88 246 LYS B N 1
ATOM 9576 C CA . LYS B 1 247 ? 125.178 69.657 6.105 1.00 104.60 246 LYS B CA 1
ATOM 9577 C C . LYS B 1 247 ? 124.826 69.165 4.706 1.00 97.10 246 LYS B C 1
ATOM 9578 O O . LYS B 1 247 ? 124.829 69.953 3.758 1.00 94.88 246 LYS B O 1
ATOM 9584 N N . THR B 1 248 ? 124.524 67.871 4.581 1.00 90.77 247 THR B N 1
ATOM 9585 C CA . THR B 1 248 ? 124.061 67.307 3.307 1.00 85.97 247 THR B CA 1
ATOM 9586 C C . THR B 1 248 ? 122.837 68.067 2.845 1.00 87.32 247 THR B C 1
ATOM 9587 O O . THR B 1 248 ? 121.923 68.295 3.642 1.00 87.31 247 THR B O 1
ATOM 9591 N N . PRO B 1 249 ? 122.814 68.465 1.557 1.00 91.74 248 PRO B N 1
ATOM 9592 C CA . PRO B 1 249 ? 121.722 69.291 1.025 1.00 96.32 248 PRO B CA 1
ATOM 9593 C C . PRO B 1 249 ? 120.318 68.690 1.210 1.00 98.36 248 PRO B C 1
ATOM 9594 O O . PRO B 1 249 ? 119.326 69.360 0.918 1.00 105.01 248 PRO B O 1
ATOM 9598 N N . LEU B 1 250 ? 120.234 67.456 1.704 1.00 92.99 249 LEU B N 1
ATOM 9599 C CA . LEU B 1 250 ? 118.943 66.870 2.048 1.00 89.83 249 LEU B CA 1
ATOM 9600 C C . LEU B 1 250 ? 118.455 67.286 3.434 1.00 92.39 249 LEU B C 1
ATOM 9601 O O . LEU B 1 250 ? 117.293 67.656 3.588 1.00 95.61 249 LEU B O 1
ATOM 9606 N N . GLN B 1 251 ? 119.337 67.223 4.434 1.00 94.36 250 GLN B N 1
ATOM 9607 C CA . GLN B 1 251 ? 119.008 67.676 5.789 1.00 95.39 250 GLN B CA 1
ATOM 9608 C C . GLN B 1 251 ? 118.772 69.170 5.799 1.00 95.00 250 GLN B C 1
ATOM 9609 O O . GLN B 1 251 ? 117.896 69.662 6.497 1.00 97.78 250 GLN B O 1
ATOM 9615 N N . GLN B 1 252 ? 119.570 69.877 5.010 1.00 95.37 251 GLN B N 1
ATOM 9616 C CA . GLN B 1 252 ? 119.445 71.315 4.835 1.00 100.44 251 GLN B CA 1
ATOM 9617 C C . GLN B 1 252 ? 118.056 71.727 4.318 1.00 96.04 251 GLN B C 1
ATOM 9618 O O . GLN B 1 252 ? 117.497 72.729 4.764 1.00 102.02 251 GLN B O 1
ATOM 9624 N N . LYS B 1 253 ? 117.506 70.956 3.383 1.00 86.67 252 LYS B N 1
ATOM 9625 C CA . LYS B 1 253 ? 116.167 71.222 2.858 1.00 84.10 252 LYS B CA 1
ATOM 9626 C C . LYS B 1 253 ? 115.089 70.712 3.816 1.00 79.19 252 LYS B C 1
ATOM 9627 O O . LYS B 1 253 ? 113.976 71.237 3.850 1.00 77.25 252 LYS B O 1
ATOM 9633 N N . LEU B 1 254 ? 115.433 69.698 4.602 1.00 77.14 253 LEU B N 1
ATOM 9634 C CA . LEU B 1 254 ? 114.499 69.128 5.564 1.00 77.57 253 LEU B CA 1
ATOM 9635 C C . LEU B 1 254 ? 114.379 70.025 6.798 1.00 80.44 253 LEU B C 1
ATOM 9636 O O . LEU B 1 254 ? 113.280 70.228 7.323 1.00 79.82 253 LEU B O 1
ATOM 9641 N N . ASP B 1 255 ? 115.512 70.563 7.249 1.00 82.93 254 ASP B N 1
ATOM 9642 C CA . ASP B 1 255 ? 115.536 71.529 8.344 1.00 81.85 254 ASP B CA 1
ATOM 9643 C C . ASP B 1 255 ? 114.914 72.851 7.923 1.00 82.75 254 ASP B C 1
ATOM 9644 O O . ASP B 1 255 ? 114.461 73.624 8.762 1.00 87.78 254 ASP B O 1
ATOM 9649 N N . GLU B 1 256 ? 114.893 73.106 6.620 1.00 81.76 255 GLU B N 1
ATOM 9650 C CA . GLU B 1 256 ? 114.181 74.250 6.086 1.00 82.99 255 GLU B CA 1
ATOM 9651 C C . GLU B 1 256 ? 112.673 74.016 6.106 1.00 82.29 255 GLU B C 1
ATOM 9652 O O . GLU B 1 256 ? 111.919 74.871 6.571 1.00 87.96 255 GLU B O 1
ATOM 9658 N N . PHE B 1 257 ? 112.243 72.863 5.600 1.00 77.44 256 PHE B N 1
ATOM 9659 C CA . PHE B 1 257 ? 110.822 72.515 5.556 1.00 76.13 256 PHE B CA 1
ATOM 9660 C C . PHE B 1 257 ? 110.228 72.355 6.951 1.00 79.01 256 PHE B C 1
ATOM 9661 O O . PHE B 1 257 ? 109.174 72.915 7.246 1.00 84.29 256 PHE B O 1
ATOM 9669 N N . GLY B 1 258 ? 110.902 71.586 7.801 1.00 78.89 257 GLY B N 1
ATOM 9670 C CA . GLY B 1 258 ? 110.429 71.340 9.163 1.00 84.37 257 GLY B CA 1
ATOM 9671 C C . GLY B 1 258 ? 110.324 72.610 9.986 1.00 87.19 257 GLY B C 1
ATOM 9672 O O . GLY B 1 258 ? 109.499 72.713 10.904 1.00 87.33 257 GLY B O 1
ATOM 9673 N N . GLU B 1 259 ? 111.173 73.576 9.648 1.00 88.17 258 GLU B N 1
ATOM 9674 C CA . GLU B 1 259 ? 111.169 74.876 10.291 1.00 89.03 258 GLU B CA 1
ATOM 9675 C C . GLU B 1 259 ? 109.952 75.680 9.846 1.00 84.75 258 GLU B C 1
ATOM 9676 O O . GLU B 1 259 ? 109.408 76.468 10.618 1.00 86.49 258 GLU B O 1
ATOM 9682 N N . GLN B 1 260 ? 109.531 75.477 8.600 1.00 79.31 259 GLN B N 1
ATOM 9683 C CA . GLN B 1 260 ? 108.328 76.124 8.075 1.00 79.59 259 GLN B CA 1
ATOM 9684 C C . GLN B 1 260 ? 107.072 75.622 8.777 1.00 75.13 259 GLN B C 1
ATOM 9685 O O . GLN B 1 260 ? 106.156 76.402 9.046 1.00 72.33 259 GLN B O 1
ATOM 9691 N N . LEU B 1 261 ? 107.033 74.319 9.060 1.00 70.65 260 LEU B N 1
ATOM 9692 C CA . LEU B 1 261 ? 105.923 73.723 9.796 1.00 68.34 260 LEU B CA 1
ATOM 9693 C C . LEU B 1 261 ? 105.944 74.169 11.240 1.00 68.47 260 LEU B C 1
ATOM 9694 O O . LEU B 1 261 ? 104.914 74.554 11.782 1.00 65.65 260 LEU B O 1
ATOM 9699 N N . SER B 1 262 ? 107.128 74.124 11.847 1.00 73.91 261 SER B N 1
ATOM 9700 C CA . SER B 1 262 ? 107.343 74.626 13.205 1.00 78.63 261 SER B CA 1
ATOM 9701 C C . SER B 1 262 ? 106.713 76.011 13.415 1.00 77.61 261 SER B C 1
ATOM 9702 O O . SER B 1 262 ? 106.065 76.248 14.431 1.00 74.59 261 SER B O 1
ATOM 9705 N N . LYS B 1 263 ? 106.895 76.904 12.443 1.00 80.53 262 LYS B N 1
ATOM 9706 C CA . LYS B 1 263 ? 106.338 78.261 12.491 1.00 82.57 262 LYS B CA 1
ATOM 9707 C C . LYS B 1 263 ? 104.811 78.313 12.374 1.00 80.32 262 LYS B C 1
ATOM 9708 O O . LYS B 1 263 ? 104.149 78.916 13.220 1.00 83.76 262 LYS B O 1
ATOM 9714 N N . VAL B 1 264 ? 104.263 77.697 11.324 1.00 75.00 263 VAL B N 1
ATOM 9715 C CA . VAL B 1 264 ? 102.810 77.628 11.120 1.00 69.32 263 VAL B CA 1
ATOM 9716 C C . VAL B 1 264 ? 102.122 76.940 12.295 1.00 65.46 263 VAL B C 1
ATOM 9717 O O . VAL B 1 264 ? 101.173 77.484 12.860 1.00 62.36 263 VAL B O 1
ATOM 9721 N N . ILE B 1 265 ? 102.612 75.753 12.656 1.00 63.45 264 ILE B N 1
ATOM 9722 C CA . ILE B 1 265 ? 102.093 75.007 13.803 1.00 65.56 264 ILE B CA 1
ATOM 9723 C C . ILE B 1 265 ? 101.996 75.916 15.027 1.00 68.36 264 ILE B C 1
ATOM 9724 O O . ILE B 1 265 ? 101.009 75.858 15.763 1.00 71.62 264 ILE B O 1
ATOM 9729 N N . SER B 1 266 ? 103.008 76.762 15.222 1.00 68.70 265 SER B N 1
ATOM 9730 C CA . SER B 1 266 ? 103.048 77.681 16.361 1.00 69.00 265 SER B CA 1
ATOM 9731 C C . SER B 1 266 ? 101.978 78.751 16.265 1.00 69.14 265 SER B C 1
ATOM 9732 O O . SER B 1 266 ? 101.348 79.086 17.266 1.00 69.06 265 SER B O 1
ATOM 9735 N N . LEU B 1 267 ? 101.775 79.284 15.063 1.00 69.61 266 LEU B N 1
ATOM 9736 C CA . LEU B 1 267 ? 100.790 80.343 14.870 1.00 70.67 266 LEU B CA 1
ATOM 9737 C C . LEU B 1 267 ? 99.393 79.839 15.174 1.00 69.86 266 LEU B C 1
ATOM 9738 O O . LEU B 1 267 ? 98.724 80.374 16.059 1.00 71.13 266 LEU B O 1
ATOM 9743 N N . ILE B 1 268 ? 98.966 78.793 14.473 1.00 69.97 267 ILE B N 1
ATOM 9744 C CA . ILE B 1 268 ? 97.662 78.193 14.758 1.00 74.26 267 ILE B CA 1
ATOM 9745 C C . ILE B 1 268 ? 97.672 77.421 16.087 1.00 76.51 267 ILE B C 1
ATOM 9746 O O . ILE B 1 268 ? 96.736 76.686 16.393 1.00 79.38 267 ILE B O 1
ATOM 9751 N N . CYS B 1 269 ? 98.735 77.607 16.868 1.00 81.26 268 CYS B N 1
ATOM 9752 C CA . CYS B 1 269 ? 98.810 77.097 18.238 1.00 84.15 268 CYS B CA 1
ATOM 9753 C C . CYS B 1 269 ? 98.534 78.233 19.231 1.00 86.25 268 CYS B C 1
ATOM 9754 O O . CYS B 1 269 ? 97.934 78.012 20.285 1.00 85.34 268 CYS B O 1
ATOM 9757 N N . VAL B 1 270 ? 98.987 79.441 18.888 1.00 86.60 269 VAL B N 1
ATOM 9758 C CA . VAL B 1 270 ? 98.648 80.656 19.635 1.00 83.41 269 VAL B CA 1
ATOM 9759 C C . VAL B 1 270 ? 97.189 81.006 19.358 1.00 84.62 269 VAL B C 1
ATOM 9760 O O . VAL B 1 270 ? 96.493 81.509 20.243 1.00 87.17 269 VAL B O 1
ATOM 9764 N N . ALA B 1 271 ? 96.747 80.731 18.124 1.00 81.63 270 ALA B N 1
ATOM 9765 C CA . ALA B 1 271 ? 95.386 81.022 17.653 1.00 79.77 270 ALA B CA 1
ATOM 9766 C C . ALA B 1 271 ? 94.321 80.312 18.476 1.00 80.99 270 ALA B C 1
ATOM 9767 O O . ALA B 1 271 ? 93.273 80.886 18.782 1.00 83.52 270 ALA B O 1
ATOM 9769 N N . VAL B 1 272 ? 94.605 79.057 18.820 1.00 80.38 271 VAL B N 1
ATOM 9770 C CA . VAL B 1 272 ? 93.732 78.229 19.655 1.00 77.70 271 VAL B CA 1
ATOM 9771 C C . VAL B 1 272 ? 93.525 78.838 21.047 1.00 77.63 271 VAL B C 1
ATOM 9772 O O . VAL B 1 272 ? 92.412 78.834 21.570 1.00 80.63 271 VAL B O 1
ATOM 9776 N N . TRP B 1 273 ? 94.600 79.374 21.624 1.00 76.88 272 TRP B N 1
ATOM 9777 C CA . TRP B 1 273 ? 94.568 80.051 22.926 1.00 72.80 272 TRP B CA 1
ATOM 9778 C C . TRP B 1 273 ? 93.961 81.427 22.854 1.00 71.50 272 TRP B C 1
ATOM 9779 O O . TRP B 1 273 ? 93.605 82.010 23.879 1.00 70.02 272 TRP B O 1
ATOM 9790 N N . LEU B 1 274 ? 93.855 81.969 21.644 1.00 73.52 273 LEU B N 1
ATOM 9791 C CA . LEU B 1 274 ? 93.241 83.275 21.440 1.00 71.59 273 LEU B CA 1
ATOM 9792 C C . LEU B 1 274 ? 91.751 83.174 21.153 1.00 70.93 273 LEU B C 1
ATOM 9793 O O . LEU B 1 274 ? 90.973 83.900 21.754 1.00 76.15 273 LEU B O 1
ATOM 9798 N N . ILE B 1 275 ? 91.345 82.263 20.272 1.00 68.22 274 ILE B N 1
ATOM 9799 C CA . ILE B 1 275 ? 89.919 82.115 19.934 1.00 68.29 274 ILE B CA 1
ATOM 9800 C C . ILE B 1 275 ? 89.092 81.544 21.102 1.00 67.63 274 ILE B C 1
ATOM 9801 O O . ILE B 1 275 ? 87.912 81.206 20.955 1.00 64.98 274 ILE B O 1
ATOM 9806 N N . ASN B 1 276 ? 89.730 81.462 22.265 1.00 69.40 275 ASN B N 1
ATOM 9807 C CA . ASN B 1 276 ? 89.083 81.018 23.487 1.00 72.16 275 ASN B CA 1
ATOM 9808 C C . ASN B 1 276 ? 89.143 82.042 24.621 1.00 75.69 275 ASN B C 1
ATOM 9809 O O . ASN B 1 276 ? 88.883 81.690 25.769 1.00 79.77 275 ASN B O 1
ATOM 9814 N N . ILE B 1 277 ? 89.484 83.297 24.318 1.00 79.40 276 ILE B N 1
ATOM 9815 C CA . ILE B 1 277 ? 89.495 84.337 25.364 1.00 84.82 276 ILE B CA 1
ATOM 9816 C C . ILE B 1 277 ? 88.096 84.568 25.939 1.00 88.05 276 ILE B C 1
ATOM 9817 O O . ILE B 1 277 ? 87.939 84.770 27.145 1.00 91.33 276 ILE B O 1
ATOM 9822 N N . GLY B 1 278 ? 87.086 84.508 25.071 1.00 87.50 277 GLY B N 1
ATOM 9823 C CA . GLY B 1 278 ? 85.700 84.676 25.484 1.00 87.15 277 GLY B CA 1
ATOM 9824 C C . GLY B 1 278 ? 85.178 83.520 26.324 1.00 86.82 277 GLY B C 1
ATOM 9825 O O . GLY B 1 278 ? 83.969 83.360 26.470 1.00 92.95 277 GLY B O 1
ATOM 9826 N N . HIS B 1 279 ? 86.084 82.713 26.872 1.00 80.17 278 HIS B N 1
ATOM 9827 C CA . HIS B 1 279 ? 85.718 81.574 27.705 1.00 76.93 278 HIS B CA 1
ATOM 9828 C C . HIS B 1 279 ? 86.656 81.424 28.859 1.00 80.17 278 HIS B C 1
ATOM 9829 O O . HIS B 1 279 ? 86.654 80.393 29.538 1.00 78.09 278 HIS B O 1
ATOM 9836 N N . PHE B 1 280 ? 87.489 82.438 29.083 1.00 86.47 279 PHE B N 1
ATOM 9837 C CA . PHE B 1 280 ? 88.376 82.453 30.242 1.00 92.23 279 PHE B CA 1
ATOM 9838 C C . PHE B 1 280 ? 87.548 82.634 31.517 1.00 98.85 279 PHE B C 1
ATOM 9839 O O . PHE B 1 280 ? 87.875 82.086 32.574 1.00 101.16 279 PHE B O 1
ATOM 9847 N N . ASN B 1 281 ? 86.453 83.383 31.383 1.00 106.76 280 ASN B N 1
ATOM 9848 C CA . ASN B 1 281 ? 85.586 83.762 32.502 1.00 107.12 280 ASN B CA 1
ATOM 9849 C C . ASN B 1 281 ? 84.588 82.687 32.925 1.00 108.59 280 ASN B C 1
ATOM 9850 O O . ASN B 1 281 ? 84.125 82.695 34.061 1.00 106.93 280 ASN B O 1
ATOM 9855 N N . ASP B 1 282 ? 84.263 81.776 32.007 1.00 110.60 281 ASP B N 1
ATOM 9856 C CA . ASP B 1 282 ? 83.272 80.717 32.231 1.00 110.97 281 ASP B CA 1
ATOM 9857 C C . ASP B 1 282 ? 83.409 80.023 33.599 1.00 115.06 281 ASP B C 1
ATOM 9858 O O . ASP B 1 282 ? 84.528 79.841 34.096 1.00 109.08 281 ASP B O 1
ATOM 9863 N N . PRO B 1 283 ? 82.265 79.645 34.212 1.00 119.84 282 PRO B N 1
ATOM 9864 C CA . PRO B 1 283 ? 82.232 78.992 35.524 1.00 123.17 282 PRO B CA 1
ATOM 9865 C C . PRO B 1 283 ? 83.030 77.697 35.602 1.00 129.80 282 PRO B C 1
ATOM 9866 O O . PRO B 1 283 ? 83.673 77.443 36.622 1.00 137.25 282 PRO B O 1
ATOM 9870 N N . VAL B 1 284 ? 82.995 76.898 34.534 1.00 134.16 283 VAL B N 1
ATOM 9871 C CA . VAL B 1 284 ? 83.655 75.585 34.507 1.00 141.48 283 VAL B CA 1
ATOM 9872 C C . VAL B 1 284 ? 85.196 75.687 34.617 1.00 146.17 283 VAL B C 1
ATOM 9873 O O . VAL B 1 284 ? 85.903 74.675 34.582 1.00 152.87 283 VAL B O 1
ATOM 9877 N N . HIS B 1 285 ? 85.699 76.913 34.773 1.00 146.18 284 HIS B N 1
ATOM 9878 C CA . HIS B 1 285 ? 87.126 77.162 35.003 1.00 143.47 284 HIS B CA 1
ATOM 9879 C C . HIS B 1 285 ? 87.332 78.032 36.216 1.00 144.22 284 HIS B C 1
ATOM 9880 O O . HIS B 1 285 ? 88.266 78.835 36.272 1.00 148.10 284 HIS B O 1
ATOM 9887 N N . GLY B 1 286 ? 86.450 77.869 37.203 1.00 140.92 285 GLY B N 1
ATOM 9888 C CA . GLY B 1 286 ? 86.473 78.675 38.423 1.00 131.73 285 GLY B CA 1
ATOM 9889 C C . GLY B 1 286 ? 86.056 80.115 38.187 1.00 126.23 285 GLY B C 1
ATOM 9890 O O . GLY B 1 286 ? 86.134 80.938 39.097 1.00 118.27 285 GLY B O 1
ATOM 9891 N N . GLY B 1 287 ? 85.621 80.410 36.961 1.00 126.66 286 GLY B N 1
ATOM 9892 C CA . GLY B 1 287 ? 85.178 81.746 36.572 1.00 124.22 286 GLY B CA 1
ATOM 9893 C C . GLY B 1 287 ? 86.248 82.814 36.678 1.00 124.44 286 GLY B C 1
ATOM 9894 O O . GLY B 1 287 ? 85.972 83.928 37.121 1.00 126.46 286 GLY B O 1
ATOM 9895 N N . SER B 1 288 ? 87.467 82.477 36.269 1.00 123.13 287 SER B N 1
ATOM 9896 C CA . SER B 1 288 ? 88.607 83.378 36.419 1.00 116.91 287 SER B CA 1
ATOM 9897 C C . SER B 1 288 ? 89.469 83.415 35.173 1.00 111.91 287 SER B C 1
ATOM 9898 O O . SER B 1 288 ? 89.756 82.376 34.580 1.00 110.18 287 SER B O 1
ATOM 9901 N N . TRP B 1 289 ? 89.892 84.619 34.796 1.00 109.48 288 TRP B N 1
ATOM 9902 C CA . TRP B 1 289 ? 90.823 84.819 33.687 1.00 111.20 288 TRP B CA 1
ATOM 9903 C C . TRP B 1 289 ? 92.133 84.110 33.924 1.00 112.72 288 TRP B C 1
ATOM 9904 O O . TRP B 1 289 ? 92.905 83.886 32.990 1.00 112.44 288 TRP B O 1
ATOM 9915 N N . ILE B 1 290 ? 92.390 83.742 35.178 1.00 114.83 289 ILE B N 1
ATOM 9916 C CA . ILE B 1 290 ? 93.598 83.000 35.545 1.00 113.98 289 ILE B CA 1
ATOM 9917 C C . ILE B 1 290 ? 93.494 81.524 35.132 1.00 115.02 289 ILE B C 1
ATOM 9918 O O . ILE B 1 290 ? 94.359 81.022 34.414 1.00 116.54 289 ILE B O 1
ATOM 9923 N N . ARG B 1 291 ? 92.441 80.840 35.581 1.00 113.81 290 ARG B N 1
ATOM 9924 C CA . ARG B 1 291 ? 92.210 79.437 35.211 1.00 113.41 290 ARG B CA 1
ATOM 9925 C C . ARG B 1 291 ? 91.686 79.285 33.784 1.00 109.52 290 ARG B C 1
ATOM 9926 O O . ARG B 1 291 ? 91.907 78.256 33.137 1.00 111.08 290 ARG B O 1
ATOM 9934 N N . GLY B 1 292 ? 90.975 80.304 33.309 1.00 103.38 291 GLY B N 1
ATOM 9935 C CA . GLY B 1 292 ? 90.498 80.336 31.935 1.00 95.15 291 GLY B CA 1
ATOM 9936 C C . GLY B 1 292 ? 91.663 80.328 30.971 1.00 91.01 291 GLY B C 1
ATOM 9937 O O . GLY B 1 292 ? 91.803 79.403 30.175 1.00 90.07 291 GLY B O 1
ATOM 9938 N N . ALA B 1 293 ? 92.517 81.345 31.068 1.00 89.92 292 ALA B N 1
ATOM 9939 C CA . ALA B 1 293 ? 93.696 81.467 30.203 1.00 88.71 292 ALA B CA 1
ATOM 9940 C C . ALA B 1 293 ? 94.773 80.400 30.444 1.00 89.47 292 ALA B C 1
ATOM 9941 O O . ALA B 1 293 ? 95.817 80.424 29.794 1.00 92.96 292 ALA B O 1
ATOM 9943 N N . ILE B 1 294 ? 94.521 79.473 31.368 1.00 86.38 293 ILE B N 1
ATOM 9944 C CA . ILE B 1 294 ? 95.464 78.384 31.644 1.00 82.11 293 ILE B CA 1
ATOM 9945 C C . ILE B 1 294 ? 95.001 77.033 31.091 1.00 80.88 293 ILE B C 1
ATOM 9946 O O . ILE B 1 294 ? 95.820 76.279 30.564 1.00 80.39 293 ILE B O 1
ATOM 9951 N N . TYR B 1 295 ? 93.705 76.736 31.196 1.00 80.96 294 TYR B N 1
ATOM 9952 C CA . TYR B 1 295 ? 93.139 75.510 30.604 1.00 85.00 294 TYR B CA 1
ATOM 9953 C C . TYR B 1 295 ? 93.324 75.448 29.074 1.00 88.54 294 TYR B C 1
ATOM 9954 O O . TYR B 1 295 ? 93.363 74.358 28.492 1.00 88.19 294 TYR B O 1
ATOM 9963 N N . TYR B 1 296 ? 93.446 76.616 28.442 1.00 91.30 295 TYR B N 1
ATOM 9964 C CA . TYR B 1 296 ? 93.678 76.710 26.998 1.00 91.28 295 TYR B CA 1
ATOM 9965 C C . TYR B 1 296 ? 95.152 76.875 26.657 1.00 93.06 295 TYR B C 1
ATOM 9966 O O . TYR B 1 296 ? 95.611 76.402 25.615 1.00 91.52 295 TYR B O 1
ATOM 9975 N N . PHE B 1 297 ? 95.886 77.540 27.548 1.00 94.27 296 PHE B N 1
ATOM 9976 C CA . PHE B 1 297 ? 97.338 77.624 27.455 1.00 92.27 296 PHE B CA 1
ATOM 9977 C C . PHE B 1 297 ? 97.964 76.233 27.452 1.00 92.38 296 PHE B C 1
ATOM 9978 O O . PHE B 1 297 ? 98.858 75.964 26.658 1.00 97.02 296 PHE B O 1
ATOM 9986 N N . LYS B 1 298 ? 97.489 75.352 28.329 1.00 93.07 297 LYS B N 1
ATOM 9987 C CA . LYS B 1 298 ? 97.950 73.964 28.343 1.00 95.80 297 LYS B CA 1
ATOM 9988 C C . LYS B 1 298 ? 97.664 73.276 27.014 1.00 92.13 297 LYS B C 1
ATOM 9989 O O . LYS B 1 298 ? 98.555 72.658 26.432 1.00 97.37 297 LYS B O 1
ATOM 9995 N N . ILE B 1 299 ? 96.429 73.391 26.532 1.00 84.49 298 ILE B N 1
ATOM 9996 C CA . ILE B 1 299 ? 96.061 72.817 25.240 1.00 83.58 298 ILE B CA 1
ATOM 9997 C C . ILE B 1 299 ? 97.018 73.307 24.150 1.00 84.90 298 ILE B C 1
ATOM 9998 O O . ILE B 1 299 ? 97.533 72.506 23.366 1.00 87.67 298 ILE B O 1
ATOM 10003 N N . ALA B 1 300 ? 97.268 74.616 24.128 1.00 83.37 299 ALA B N 1
ATOM 10004 C CA . ALA B 1 300 ? 98.146 75.230 23.131 1.00 80.86 299 ALA B CA 1
ATOM 10005 C C . ALA B 1 300 ? 99.531 74.605 23.139 1.00 75.53 299 ALA B C 1
ATOM 10006 O O . ALA B 1 300 ? 99.960 74.041 22.132 1.00 72.85 299 ALA B O 1
ATOM 10008 N N . VAL B 1 301 ? 100.207 74.696 24.284 1.00 72.48 300 VAL B N 1
ATOM 10009 C CA . VAL B 1 301 ? 101.575 74.202 24.436 1.00 71.41 300 VAL B CA 1
ATOM 10010 C C . VAL B 1 301 ? 101.640 72.692 24.186 1.00 69.87 300 VAL B C 1
ATOM 10011 O O . VAL B 1 301 ? 102.586 72.209 23.554 1.00 71.02 300 VAL B O 1
ATOM 10015 N N . ALA B 1 302 ? 100.622 71.961 24.641 1.00 65.36 301 ALA B N 1
ATOM 10016 C CA . ALA B 1 302 ? 100.562 70.516 24.419 1.00 65.69 301 ALA B CA 1
ATOM 10017 C C . ALA B 1 302 ? 100.489 70.145 22.930 1.00 66.64 301 ALA B C 1
ATOM 10018 O O . ALA B 1 302 ? 101.290 69.329 22.461 1.00 68.65 301 ALA B O 1
ATOM 10020 N N . LEU B 1 303 ? 99.551 70.747 22.189 1.00 66.11 302 LEU B N 1
ATOM 10021 C CA . LEU B 1 303 ? 99.456 70.523 20.734 1.00 64.38 302 LEU B CA 1
ATOM 10022 C C . LEU B 1 303 ? 100.801 70.775 20.071 1.00 63.34 302 LEU B C 1
ATOM 10023 O O . LEU B 1 303 ? 101.311 69.923 19.344 1.00 61.42 302 LEU B O 1
ATOM 10028 N N . ALA B 1 304 ? 101.362 71.951 20.341 1.00 63.04 303 ALA B N 1
ATOM 10029 C CA . ALA B 1 304 ? 102.686 72.323 19.864 1.00 62.46 303 ALA B CA 1
ATOM 10030 C C . ALA B 1 304 ? 103.725 71.247 20.194 1.00 62.92 303 ALA B C 1
ATOM 10031 O O . ALA B 1 304 ? 104.469 70.798 19.319 1.00 66.36 303 ALA B O 1
ATOM 10033 N N . VAL B 1 305 ? 103.762 70.809 21.445 1.00 59.11 304 VAL B N 1
ATOM 10034 C CA . VAL B 1 305 ? 104.707 69.775 21.828 1.00 57.52 304 VAL B CA 1
ATOM 10035 C C . VAL B 1 305 ? 104.500 68.472 21.047 1.00 57.20 304 VAL B C 1
ATOM 10036 O O . VAL B 1 305 ? 105.457 67.752 20.777 1.00 59.10 304 VAL B O 1
ATOM 10040 N N . ALA B 1 306 ? 103.265 68.184 20.657 1.00 56.68 305 ALA B N 1
ATOM 10041 C CA . ALA B 1 306 ? 102.975 66.929 19.970 1.00 57.42 305 ALA B CA 1
ATOM 10042 C C . ALA B 1 306 ? 103.051 67.015 18.443 1.00 58.36 305 ALA B C 1
ATOM 10043 O O . ALA B 1 306 ? 103.260 66.006 17.777 1.00 59.07 305 ALA B O 1
ATOM 10045 N N . ALA B 1 307 ? 102.894 68.215 17.897 1.00 61.56 306 ALA B N 1
ATOM 10046 C CA . ALA B 1 307 ? 102.751 68.385 16.453 1.00 65.13 306 ALA B CA 1
ATOM 10047 C C . ALA B 1 307 ? 103.972 68.972 15.752 1.00 67.09 306 ALA B C 1
ATOM 10048 O O . ALA B 1 307 ? 104.155 68.753 14.555 1.00 66.20 306 ALA B O 1
ATOM 10050 N N . ILE B 1 308 ? 104.784 69.736 16.480 1.00 70.10 307 ILE B N 1
ATOM 10051 C CA . ILE B 1 308 ? 106.013 70.272 15.906 1.00 78.44 307 ILE B CA 1
ATOM 10052 C C . ILE B 1 308 ? 106.866 69.086 15.448 1.00 84.71 307 ILE B C 1
ATOM 10053 O O . ILE B 1 308 ? 107.272 68.266 16.279 1.00 89.64 307 ILE B O 1
ATOM 10058 N N . PRO B 1 309 ? 107.113 68.972 14.122 1.00 87.28 308 PRO B N 1
ATOM 10059 C CA . PRO B 1 309 ? 107.962 67.881 13.652 1.00 88.46 308 PRO B CA 1
ATOM 10060 C C . PRO B 1 309 ? 109.330 67.950 14.336 1.00 92.98 308 PRO B C 1
ATOM 10061 O O . PRO B 1 309 ? 110.141 68.834 14.038 1.00 90.94 308 PRO B O 1
ATOM 10065 N N . GLU B 1 310 ? 109.545 67.023 15.268 1.00 101.94 309 GLU B N 1
ATOM 10066 C CA . GLU B 1 310 ? 110.685 67.054 16.187 1.00 110.76 309 GLU B CA 1
ATOM 10067 C C . GLU B 1 310 ? 112.026 66.794 15.487 1.00 109.42 309 GLU B C 1
ATOM 10068 O O . GLU B 1 310 ? 112.558 67.672 14.799 1.00 105.35 309 GLU B O 1
ATOM 10074 N N . GLY B 1 311 ? 112.563 65.591 15.670 1.00 110.93 310 GLY B N 1
ATOM 10075 C CA . GLY B 1 311 ? 113.850 65.220 15.102 1.00 105.74 310 GLY B CA 1
ATOM 10076 C C . GLY B 1 311 ? 113.718 64.821 13.649 1.00 97.67 310 GLY B C 1
ATOM 10077 O O . GLY B 1 311 ? 113.967 63.670 13.290 1.00 96.84 310 GLY B O 1
ATOM 10078 N N . LEU B 1 312 ? 113.309 65.773 12.815 1.00 89.44 311 LEU B N 1
ATOM 10079 C CA . LEU B 1 312 ? 113.277 65.546 11.381 1.00 86.34 311 LEU B CA 1
ATOM 10080 C C . LEU B 1 312 ? 114.674 65.258 10.830 1.00 87.79 311 LEU B C 1
ATOM 10081 O O . LEU B 1 312 ? 114.842 64.300 10.082 1.00 89.33 311 LEU B O 1
ATOM 10086 N N . PRO B 1 313 ? 115.689 66.066 11.210 1.00 86.49 312 PRO B N 1
ATOM 10087 C CA . PRO B 1 313 ? 117.022 65.707 10.719 1.00 84.78 312 PRO B CA 1
ATOM 10088 C C . PRO B 1 313 ? 117.382 64.283 11.152 1.00 82.00 312 PRO B C 1
ATOM 10089 O O . PRO B 1 313 ? 117.927 63.506 10.360 1.00 81.86 312 PRO B O 1
ATOM 10093 N N . ALA B 1 314 ? 117.033 63.948 12.395 1.00 78.09 313 ALA B N 1
ATOM 10094 C CA . ALA B 1 314 ? 117.267 62.621 12.958 1.00 74.51 313 ALA B CA 1
ATOM 10095 C C . ALA B 1 314 ? 116.778 61.505 12.040 1.00 71.02 313 ALA B C 1
ATOM 10096 O O . ALA B 1 314 ? 117.356 60.421 12.030 1.00 68.17 313 ALA B O 1
ATOM 10098 N N . VAL B 1 315 ? 115.729 61.782 11.264 1.00 69.15 314 VAL B N 1
ATOM 10099 C CA . VAL B 1 315 ? 115.152 60.791 10.355 1.00 66.58 314 VAL B CA 1
ATOM 10100 C C . VAL B 1 315 ? 116.132 60.406 9.259 1.00 63.75 314 VAL B C 1
ATOM 10101 O O . VAL B 1 315 ? 116.191 59.245 8.847 1.00 60.30 314 VAL B O 1
ATOM 10105 N N . ILE B 1 316 ? 116.888 61.393 8.791 1.00 61.79 315 ILE B N 1
ATOM 10106 C CA . ILE B 1 316 ? 117.943 61.144 7.830 1.00 61.12 315 ILE B CA 1
ATOM 10107 C C . ILE B 1 316 ? 119.034 60.361 8.546 1.00 59.80 315 ILE B C 1
ATOM 10108 O O . ILE B 1 316 ? 119.425 59.284 8.091 1.00 58.41 315 ILE B O 1
ATOM 10113 N N . THR B 1 317 ? 119.481 60.880 9.690 1.00 57.62 316 THR B N 1
ATOM 10114 C CA . THR B 1 317 ? 120.468 60.193 10.531 1.00 57.35 316 THR B CA 1
ATOM 10115 C C . THR B 1 317 ? 120.121 58.721 10.807 1.00 54.89 316 THR B C 1
ATOM 10116 O O . THR B 1 317 ? 120.968 57.842 10.641 1.00 54.01 316 THR B O 1
ATOM 10120 N N . THR B 1 318 ? 118.880 58.457 11.205 1.00 53.06 317 THR B N 1
ATOM 10121 C CA . THR B 1 318 ? 118.404 57.086 11.397 1.00 53.46 317 THR B CA 1
ATOM 10122 C C . THR B 1 318 ? 118.471 56.300 10.080 1.00 54.42 317 THR B C 1
ATOM 10123 O O . THR B 1 318 ? 118.902 55.143 10.058 1.00 54.82 317 THR B O 1
ATOM 10127 N N . CYS B 1 319 ? 118.056 56.935 8.983 1.00 54.71 318 CYS B N 1
ATOM 10128 C CA . CYS B 1 319 ? 117.974 56.252 7.683 1.00 54.37 318 CYS B CA 1
ATOM 10129 C C . CYS B 1 319 ? 119.337 55.922 7.081 1.00 50.04 318 CYS B C 1
ATOM 10130 O O . CYS B 1 319 ? 119.537 54.845 6.513 1.00 46.55 318 CYS B O 1
ATOM 10133 N N . LEU B 1 320 ? 120.266 56.861 7.210 1.00 49.65 319 LEU B N 1
ATOM 10134 C CA . LEU B 1 320 ? 121.635 56.636 6.784 1.00 50.39 319 LEU B CA 1
ATOM 10135 C C . LEU B 1 320 ? 122.251 55.529 7.635 1.00 50.23 319 LEU B C 1
ATOM 10136 O O . LEU B 1 320 ? 122.905 54.639 7.105 1.00 51.59 319 LEU B O 1
ATOM 10141 N N . ALA B 1 321 ? 121.990 55.562 8.942 1.00 49.95 320 ALA B N 1
ATOM 10142 C CA . ALA B 1 321 ? 122.429 54.515 9.859 1.00 48.58 320 ALA B CA 1
ATOM 10143 C C . ALA B 1 321 ? 122.122 53.127 9.308 1.00 49.62 320 ALA B C 1
ATOM 10144 O O . ALA B 1 321 ? 123.034 52.324 9.087 1.00 50.95 320 ALA B O 1
ATOM 10146 N N . LEU B 1 322 ? 120.841 52.870 9.061 1.00 50.35 321 LEU B N 1
ATOM 10147 C CA . LEU B 1 322 ? 120.359 51.562 8.612 1.00 52.38 321 LEU B CA 1
ATOM 10148 C C . LEU B 1 322 ? 120.816 51.177 7.210 1.00 51.00 321 LEU B C 1
ATOM 10149 O O . LEU B 1 322 ? 121.072 49.996 6.940 1.00 49.94 321 LEU B O 1
ATOM 10154 N N . GLY B 1 323 ? 120.886 52.164 6.313 1.00 49.94 322 GLY B N 1
ATOM 10155 C CA . GLY B 1 323 ? 121.336 51.924 4.944 1.00 49.02 322 GLY B CA 1
ATOM 10156 C C . GLY B 1 323 ? 122.778 51.461 4.954 1.00 48.62 322 GLY B C 1
ATOM 10157 O O . GLY B 1 323 ? 123.118 50.397 4.435 1.00 47.71 322 GLY B O 1
ATOM 10158 N N . THR B 1 324 ? 123.611 52.294 5.564 1.00 49.22 323 THR B N 1
ATOM 10159 C CA . THR B 1 324 ? 124.997 52.005 5.919 1.00 51.28 323 THR B CA 1
ATOM 10160 C C . THR B 1 324 ? 125.283 50.535 6.241 1.00 52.81 323 THR B C 1
ATOM 10161 O O . THR B 1 324 ? 126.043 49.875 5.522 1.00 51.87 323 THR B O 1
ATOM 10165 N N . ARG B 1 325 ? 124.680 50.042 7.326 1.00 56.00 324 ARG B N 1
ATOM 10166 C CA . ARG B 1 325 ? 124.882 48.665 7.782 1.00 61.33 324 ARG B CA 1
ATOM 10167 C C . ARG B 1 325 ? 124.509 47.668 6.687 1.00 59.15 324 ARG B C 1
ATOM 10168 O O . ARG B 1 325 ? 125.173 46.644 6.521 1.00 59.02 324 ARG B O 1
ATOM 10176 N N . ARG B 1 326 ? 123.449 47.970 5.941 1.00 56.50 325 ARG B N 1
ATOM 10177 C CA . ARG B 1 326 ? 123.005 47.079 4.882 1.00 55.83 325 ARG B CA 1
ATOM 10178 C C . ARG B 1 326 ? 124.021 46.996 3.733 1.00 55.36 325 ARG B C 1
ATOM 10179 O O . ARG B 1 326 ? 124.273 45.910 3.187 1.00 54.74 325 ARG B O 1
ATOM 10187 N N . MET B 1 327 ? 124.605 48.144 3.389 1.00 52.19 326 MET B N 1
ATOM 10188 C CA . MET B 1 327 ? 125.570 48.243 2.300 1.00 48.94 326 MET B CA 1
ATOM 10189 C C . MET B 1 327 ? 126.827 47.503 2.645 1.00 49.12 326 MET B C 1
ATOM 10190 O O . MET B 1 327 ? 127.368 46.763 1.819 1.00 46.90 326 MET B O 1
ATOM 10195 N N . ALA B 1 328 ? 127.277 47.723 3.878 1.00 52.83 327 ALA B N 1
ATOM 10196 C CA . ALA B 1 328 ? 128.425 47.020 4.443 1.00 55.29 327 ALA B CA 1
ATOM 10197 C C . ALA B 1 328 ? 128.195 45.512 4.455 1.00 53.97 327 ALA B C 1
ATOM 10198 O O . ALA B 1 328 ? 129.065 44.750 4.044 1.00 55.15 327 ALA B O 1
ATOM 10200 N N . LYS B 1 329 ? 127.020 45.079 4.900 1.00 54.29 328 LYS B N 1
ATOM 10201 C CA . LYS B 1 329 ? 126.653 43.672 4.762 1.00 57.65 328 LYS B CA 1
ATOM 10202 C C . LYS B 1 329 ? 126.878 43.164 3.332 1.00 54.12 328 LYS B C 1
ATOM 10203 O O . LYS B 1 329 ? 127.274 42.018 3.145 1.00 54.50 328 LYS B O 1
ATOM 10209 N N . LYS B 1 330 ? 126.650 44.018 2.335 1.00 52.18 329 LYS B N 1
ATOM 10210 C CA . LYS B 1 330 ? 126.793 43.614 0.930 1.00 52.56 329 LYS B CA 1
ATOM 10211 C C . LYS B 1 330 ? 128.171 43.912 0.327 1.00 52.13 329 LYS B C 1
ATOM 10212 O O . LYS B 1 330 ? 128.368 43.790 -0.888 1.00 53.33 329 LYS B O 1
ATOM 10218 N N . ASN B 1 331 ? 129.112 44.300 1.183 1.00 49.66 330 ASN B N 1
ATOM 10219 C CA . ASN B 1 331 ? 130.515 44.521 0.802 1.00 47.05 330 ASN B CA 1
ATOM 10220 C C . ASN B 1 331 ? 130.804 45.890 0.196 1.00 45.87 330 ASN B C 1
ATOM 10221 O O . ASN B 1 331 ? 131.694 46.048 -0.647 1.00 44.07 330 ASN B O 1
ATOM 10226 N N . ALA B 1 332 ? 130.046 46.877 0.669 1.00 46.17 331 ALA B N 1
ATOM 10227 C CA . ALA B 1 332 ? 130.175 48.255 0.234 1.00 45.20 331 ALA B CA 1
ATOM 10228 C C . ALA B 1 332 ? 130.381 49.110 1.466 1.00 44.48 331 ALA B C 1
ATOM 10229 O O . ALA B 1 332 ? 129.437 49.437 2.191 1.00 48.17 331 ALA B O 1
ATOM 10231 N N . ILE B 1 333 ? 131.633 49.454 1.710 1.00 43.95 332 ILE B N 1
ATOM 10232 C CA . ILE B 1 333 ? 132.009 50.135 2.939 1.00 44.46 332 ILE B CA 1
ATOM 10233 C C . ILE B 1 333 ? 131.937 51.642 2.780 1.00 43.62 332 ILE B C 1
ATOM 10234 O O . ILE B 1 333 ? 132.792 52.261 2.142 1.00 42.87 332 ILE B O 1
ATOM 10239 N N . VAL B 1 334 ? 130.909 52.222 3.379 1.00 45.02 333 VAL B N 1
ATOM 10240 C CA . VAL B 1 334 ? 130.665 53.648 3.256 1.00 48.92 333 VAL B CA 1
ATOM 10241 C C . VAL B 1 334 ? 131.615 54.470 4.111 1.00 50.76 333 VAL B C 1
ATOM 10242 O O . VAL B 1 334 ? 131.396 54.644 5.306 1.00 50.49 333 VAL B O 1
ATOM 10246 N N . ARG B 1 335 ? 132.668 54.987 3.498 1.00 55.77 334 ARG B N 1
ATOM 10247 C CA . ARG B 1 335 ? 133.549 55.899 4.205 1.00 61.00 334 ARG B CA 1
ATOM 10248 C C . ARG B 1 335 ? 132.803 57.185 4.601 1.00 59.95 334 ARG B C 1
ATOM 10249 O O . ARG B 1 335 ? 132.519 57.402 5.776 1.00 60.00 334 ARG B O 1
ATOM 10257 N N . SER B 1 336 ? 132.471 58.019 3.621 1.00 61.44 335 SER B N 1
ATOM 10258 C CA . SER B 1 336 ? 131.787 59.284 3.881 1.00 62.34 335 SER B CA 1
ATOM 10259 C C . SER B 1 336 ? 130.241 59.182 3.854 1.00 64.42 335 SER B C 1
ATOM 10260 O O . SER B 1 336 ? 129.642 58.788 2.846 1.00 64.77 335 SER B O 1
ATOM 10263 N N . LEU B 1 337 ? 129.616 59.548 4.975 1.00 62.22 336 LEU B N 1
ATOM 10264 C CA . LEU B 1 337 ? 128.162 59.484 5.140 1.00 60.78 336 LEU B CA 1
ATOM 10265 C C . LEU B 1 337 ? 127.313 60.223 4.092 1.00 57.96 336 LEU B C 1
ATOM 10266 O O . LEU B 1 337 ? 126.398 59.628 3.522 1.00 56.67 336 LEU B O 1
ATOM 10271 N N . PRO B 1 338 ? 127.603 61.515 3.832 1.00 54.55 337 PRO B N 1
ATOM 10272 C CA . PRO B 1 338 ? 126.772 62.244 2.866 1.00 54.06 337 PRO B CA 1
ATOM 10273 C C . PRO B 1 338 ? 126.766 61.604 1.475 1.00 53.52 337 PRO B C 1
ATOM 10274 O O . PRO B 1 338 ? 125.802 61.763 0.722 1.00 51.85 337 PRO B O 1
ATOM 10278 N N . SER B 1 339 ? 127.835 60.876 1.161 1.00 56.12 338 SER B N 1
ATOM 10279 C CA . SER B 1 339 ? 127.977 60.146 -0.100 1.00 57.35 338 SER B CA 1
ATOM 10280 C C . SER B 1 339 ? 126.751 59.318 -0.459 1.00 56.80 338 SER B C 1
ATOM 10281 O O . SER B 1 339 ? 126.349 59.296 -1.619 1.00 57.52 338 SER B O 1
ATOM 10284 N N . VAL B 1 340 ? 126.160 58.636 0.521 1.00 54.05 339 VAL B N 1
ATOM 10285 C CA . VAL B 1 340 ? 124.999 57.783 0.238 1.00 54.37 339 VAL B CA 1
ATOM 10286 C C . VAL B 1 340 ? 123.872 58.552 -0.453 1.00 55.47 339 VAL B C 1
ATOM 10287 O O . VAL B 1 340 ? 123.256 58.051 -1.391 1.00 58.29 339 VAL B O 1
ATOM 10291 N N . GLU B 1 341 ? 123.608 59.770 0.004 1.00 57.35 340 GLU B N 1
ATOM 10292 C CA . GLU B 1 341 ? 122.582 60.595 -0.606 1.00 60.11 340 GLU B CA 1
ATOM 10293 C C . GLU B 1 341 ? 122.869 60.750 -2.094 1.00 57.84 340 GLU B C 1
ATOM 10294 O O . GLU B 1 341 ? 121.982 60.574 -2.932 1.00 56.81 340 GLU B O 1
ATOM 10300 N N . THR B 1 342 ? 124.126 61.061 -2.395 1.00 55.30 341 THR B N 1
ATOM 10301 C CA . THR B 1 342 ? 124.622 61.190 -3.758 1.00 54.81 341 THR B CA 1
ATOM 10302 C C . THR B 1 342 ? 124.537 59.864 -4.500 1.00 53.12 341 THR B C 1
ATOM 10303 O O . THR B 1 342 ? 124.168 59.828 -5.672 1.00 54.69 341 THR B O 1
ATOM 10307 N N . LEU B 1 343 ? 124.870 58.780 -3.808 1.00 50.79 342 LEU B N 1
ATOM 10308 C CA . LEU B 1 343 ? 124.937 57.457 -4.411 1.00 49.15 342 LEU B CA 1
ATOM 10309 C C . LEU B 1 343 ? 123.699 57.114 -5.254 1.00 47.91 342 LEU B C 1
ATOM 10310 O O . LEU B 1 343 ? 123.820 56.515 -6.325 1.00 45.49 342 LEU B O 1
ATOM 10315 N N . GLY B 1 344 ? 122.519 57.509 -4.774 1.00 48.40 343 GLY B N 1
ATOM 10316 C CA . GLY B 1 344 ? 121.268 57.308 -5.515 1.00 50.59 343 GLY B CA 1
ATOM 10317 C C . GLY B 1 344 ? 121.308 57.959 -6.888 1.00 52.11 343 GLY B C 1
ATOM 10318 O O . GLY B 1 344 ? 121.018 57.323 -7.909 1.00 55.29 343 GLY B O 1
ATOM 10319 N N . CYS B 1 345 ? 121.718 59.223 -6.903 1.00 51.68 344 CYS B N 1
ATOM 10320 C CA . CYS B 1 345 ? 121.798 60.033 -8.118 1.00 49.75 344 CYS B CA 1
ATOM 10321 C C . CYS B 1 345 ? 122.933 59.675 -9.072 1.00 46.14 344 CYS B C 1
ATOM 10322 O O . CYS B 1 345 ? 123.185 60.431 -10.013 1.00 45.72 344 CYS B O 1
ATOM 10325 N N . THR B 1 346 ? 123.625 58.560 -8.837 1.00 42.17 345 THR B N 1
ATOM 10326 C CA . THR B 1 346 ? 124.735 58.169 -9.708 1.00 39.38 345 THR B CA 1
ATOM 10327 C C . THR B 1 346 ? 124.264 57.935 -11.133 1.00 37.93 345 THR B C 1
ATOM 10328 O O . THR B 1 346 ? 123.287 57.224 -11.357 1.00 39.80 345 THR B O 1
ATOM 10332 N N . SER B 1 347 ? 124.955 58.555 -12.083 1.00 36.25 346 SER B N 1
ATOM 10333 C CA . SER B 1 347 ? 124.581 58.468 -13.497 1.00 36.89 346 SER B CA 1
ATOM 10334 C C . SER B 1 347 ? 125.679 57.857 -14.386 1.00 37.19 346 SER B C 1
ATOM 10335 O O . SER B 1 347 ? 125.409 57.432 -15.527 1.00 37.42 346 SER B O 1
ATOM 10338 N N . VAL B 1 348 ? 126.908 57.812 -13.864 1.00 35.47 347 VAL B N 1
ATOM 10339 C CA . VAL B 1 348 ? 128.024 57.162 -14.560 1.00 33.06 347 VAL B CA 1
ATOM 10340 C C . VAL B 1 348 ? 128.942 56.349 -13.635 1.00 32.04 347 VAL B C 1
ATOM 10341 O O . VAL B 1 348 ? 129.229 56.741 -12.502 1.00 31.29 347 VAL B O 1
ATOM 10345 N N . ILE B 1 349 ? 129.400 55.209 -14.128 1.00 30.95 348 ILE B N 1
ATOM 10346 C CA . ILE B 1 349 ? 130.390 54.449 -13.398 1.00 32.21 348 ILE B CA 1
ATOM 10347 C C . ILE B 1 349 ? 131.599 54.130 -14.276 1.00 33.65 348 ILE B C 1
ATOM 10348 O O . ILE B 1 349 ? 131.478 53.397 -15.255 1.00 33.56 348 ILE B O 1
ATOM 10353 N N . CYS B 1 350 ? 132.762 54.680 -13.934 1.00 35.94 349 CYS B N 1
ATOM 10354 C CA . CYS B 1 350 ? 133.979 54.302 -14.630 1.00 37.96 349 CYS B CA 1
ATOM 10355 C C . CYS B 1 350 ? 134.645 53.276 -13.798 1.00 37.01 349 CYS B C 1
ATOM 10356 O O . CYS B 1 350 ? 135.146 53.570 -12.719 1.00 38.84 349 CYS B O 1
ATOM 10359 N N . SER B 1 351 ? 134.642 52.058 -14.293 1.00 35.19 350 SER B N 1
ATOM 10360 C CA . SER B 1 351 ? 135.294 51.011 -13.583 1.00 36.06 350 SER B CA 1
ATOM 10361 C C . SER B 1 351 ? 136.506 50.533 -14.348 1.00 37.79 350 SER B C 1
ATOM 10362 O O . SER B 1 351 ? 136.517 50.540 -15.584 1.00 38.90 350 SER B O 1
ATOM 10365 N N . ASP B 1 352 ? 137.526 50.121 -13.600 1.00 39.48 351 ASP B N 1
ATOM 10366 C CA . ASP B 1 352 ? 138.683 49.435 -14.168 1.00 41.72 351 ASP B CA 1
ATOM 10367 C C . ASP B 1 352 ? 138.308 48.005 -14.540 1.00 39.86 351 ASP B C 1
ATOM 10368 O O . ASP B 1 352 ? 137.398 47.415 -13.950 1.00 40.24 351 ASP B O 1
ATOM 10373 N N . LYS B 1 353 ? 139.003 47.444 -15.518 1.00 36.98 352 LYS B N 1
ATOM 10374 C CA . LYS B 1 353 ? 138.612 46.150 -16.016 1.00 35.90 352 LYS B CA 1
ATOM 10375 C C . LYS B 1 353 ? 139.203 45.047 -15.153 1.00 36.14 352 LYS B C 1
ATOM 10376 O O . LYS B 1 353 ? 138.481 44.265 -14.543 1.00 36.84 352 LYS B O 1
ATOM 10382 N N . THR B 1 354 ? 140.520 45.002 -15.087 1.00 36.27 353 THR B N 1
ATOM 10383 C CA . THR B 1 354 ? 141.200 43.907 -14.421 1.00 37.68 353 THR B CA 1
ATOM 10384 C C . THR B 1 354 ? 140.930 43.856 -12.924 1.00 35.76 353 THR B C 1
ATOM 10385 O O . THR B 1 354 ? 141.245 44.801 -12.212 1.00 37.39 353 THR B O 1
ATOM 10389 N N . GLY B 1 355 ? 140.350 42.756 -12.455 1.00 33.35 354 GLY B N 1
ATOM 10390 C CA . GLY B 1 355 ? 140.079 42.581 -11.032 1.00 32.68 354 GLY B CA 1
ATOM 10391 C C . GLY B 1 355 ? 138.726 43.087 -10.532 1.00 32.38 354 GLY B C 1
ATOM 10392 O O . GLY B 1 355 ? 138.232 42.650 -9.491 1.00 33.40 354 GLY B O 1
ATOM 10393 N N . THR B 1 356 ? 138.118 44.009 -11.262 1.00 30.56 355 THR B N 1
ATOM 10394 C CA . THR B 1 356 ? 136.841 44.551 -10.852 1.00 29.64 355 THR B CA 1
ATOM 10395 C C . THR B 1 356 ? 135.762 44.004 -11.750 1.00 28.12 355 THR B C 1
ATOM 10396 O O . THR B 1 356 ? 134.777 43.460 -11.286 1.00 26.88 355 THR B O 1
ATOM 10400 N N . LEU B 1 357 ? 135.969 44.149 -13.046 1.00 28.23 356 LEU B N 1
ATOM 10401 C CA . LEU B 1 357 ? 135.119 43.525 -14.032 1.00 28.19 356 LEU B CA 1
ATOM 10402 C C . LEU B 1 357 ? 135.538 42.087 -14.279 1.00 30.23 356 LEU B C 1
ATOM 10403 O O . LEU B 1 357 ? 134.724 41.279 -14.732 1.00 31.48 356 LEU B O 1
ATOM 10408 N N . THR B 1 358 ? 136.805 41.774 -13.999 1.00 31.18 357 THR B N 1
ATOM 10409 C CA . THR B 1 358 ? 137.322 40.420 -14.145 1.00 32.54 357 THR B CA 1
ATOM 10410 C C . THR B 1 358 ? 137.856 39.910 -12.815 1.00 33.23 357 THR B C 1
ATOM 10411 O O . THR B 1 358 ? 137.957 40.655 -11.847 1.00 32.55 357 THR B O 1
ATOM 10415 N N . THR B 1 359 ? 138.206 38.631 -12.783 1.00 35.01 358 THR B N 1
ATOM 10416 C CA . THR B 1 359 ? 138.667 37.966 -11.565 1.00 37.25 358 THR B CA 1
ATOM 10417 C C . THR B 1 359 ? 140.132 38.222 -11.244 1.00 38.30 358 THR B C 1
ATOM 10418 O O . THR B 1 359 ? 140.552 38.143 -10.087 1.00 36.36 358 THR B O 1
ATOM 10422 N N . ASN B 1 360 ? 140.908 38.501 -12.287 1.00 40.75 359 ASN B N 1
ATOM 10423 C CA . ASN B 1 360 ? 142.356 38.557 -12.186 1.00 41.59 359 ASN B CA 1
ATOM 10424 C C . ASN B 1 360 ? 142.877 37.191 -11.747 1.00 44.07 359 ASN B C 1
ATOM 10425 O O . ASN B 1 360 ? 143.809 37.073 -10.951 1.00 47.01 359 ASN B O 1
ATOM 10430 N N . GLN B 1 361 ? 142.234 36.151 -12.268 1.00 47.25 360 GLN B N 1
ATOM 10431 C CA . GLN B 1 361 ? 142.682 34.781 -12.080 1.00 47.95 360 GLN B CA 1
ATOM 10432 C C . GLN B 1 361 ? 143.410 34.383 -13.366 1.00 47.31 360 GLN B C 1
ATOM 10433 O O . GLN B 1 361 ? 142.896 33.640 -14.212 1.00 47.47 360 GLN B O 1
ATOM 10439 N N . MET B 1 362 ? 144.608 34.945 -13.496 1.00 45.42 361 MET B N 1
ATOM 10440 C CA . MET B 1 362 ? 145.443 34.851 -14.676 1.00 44.24 361 MET B CA 1
ATOM 10441 C C . MET B 1 362 ? 145.877 33.403 -14.924 1.00 43.42 361 MET B C 1
ATOM 10442 O O . MET B 1 362 ? 146.256 32.708 -13.978 1.00 46.02 361 MET B O 1
ATOM 10447 N N . SER B 1 363 ? 145.803 32.948 -16.183 1.00 40.22 362 SER B N 1
ATOM 10448 C CA . SER B 1 363 ? 146.324 31.627 -16.601 1.00 36.70 362 SER B CA 1
ATOM 10449 C C . SER B 1 363 ? 146.583 31.573 -18.103 1.00 33.68 362 SER B C 1
ATOM 10450 O O . SER B 1 363 ? 145.826 32.134 -18.875 1.00 32.38 362 SER B O 1
ATOM 10453 N N . VAL B 1 364 ? 147.639 30.892 -18.523 1.00 32.80 363 VAL B N 1
ATOM 10454 C CA . VAL B 1 364 ? 147.915 30.782 -19.962 1.00 34.38 363 VAL B CA 1
ATOM 10455 C C . VAL B 1 364 ? 147.040 29.695 -20.606 1.00 35.22 363 VAL B C 1
ATOM 10456 O O . VAL B 1 364 ? 147.184 28.511 -20.286 1.00 35.19 363 VAL B O 1
ATOM 10460 N N . CYS B 1 365 ? 146.134 30.096 -21.502 1.00 36.18 364 CYS B N 1
ATOM 10461 C CA . CYS B 1 365 ? 145.302 29.130 -22.246 1.00 36.89 364 CYS B CA 1
ATOM 10462 C C . CYS B 1 365 ? 146.011 28.569 -23.440 1.00 34.88 364 CYS B C 1
ATOM 10463 O O . CYS B 1 365 ? 146.005 27.369 -23.637 1.00 35.80 364 CYS B O 1
ATOM 10466 N N . LYS B 1 366 ? 146.573 29.449 -24.263 1.00 33.26 365 LYS B N 1
ATOM 10467 C CA . LYS B 1 366 ? 147.157 29.056 -25.533 1.00 32.71 365 LYS B CA 1
ATOM 10468 C C . LYS B 1 366 ? 148.550 29.619 -25.717 1.00 32.64 365 LYS B C 1
ATOM 10469 O O . LYS B 1 366 ? 148.999 30.474 -24.957 1.00 33.28 365 LYS B O 1
ATOM 10475 N N . MET B 1 367 ? 149.226 29.136 -26.747 1.00 32.25 366 MET B N 1
ATOM 10476 C CA . MET B 1 367 ? 150.553 29.584 -27.068 1.00 33.10 366 MET B CA 1
ATOM 10477 C C . MET B 1 367 ? 150.916 28.942 -28.378 1.00 34.76 366 MET B C 1
ATOM 10478 O O . MET B 1 367 ? 150.587 27.775 -28.599 1.00 37.13 366 MET B O 1
ATOM 10483 N N . PHE B 1 368 ? 151.582 29.698 -29.246 1.00 35.63 367 PHE B N 1
ATOM 10484 C CA . PHE B 1 368 ? 152.101 29.142 -30.487 1.00 35.92 367 PHE B CA 1
ATOM 10485 C C . PHE B 1 368 ? 153.592 29.409 -30.729 1.00 36.51 367 PHE B C 1
ATOM 10486 O O . PHE B 1 368 ? 154.155 30.328 -30.157 1.00 38.36 367 PHE B O 1
ATOM 10494 N N . ILE B 1 369 ? 154.216 28.570 -31.553 1.00 37.48 368 ILE B N 1
ATOM 10495 C CA . ILE B 1 369 ? 155.605 28.731 -31.988 1.00 37.40 368 ILE B CA 1
ATOM 10496 C C . ILE B 1 369 ? 155.643 28.559 -33.508 1.00 38.44 368 ILE B C 1
ATOM 10497 O O . ILE B 1 369 ? 154.622 28.294 -34.131 1.00 37.71 368 ILE B O 1
ATOM 10502 N N . ILE B 1 370 ? 156.802 28.733 -34.118 1.00 42.37 369 ILE B N 1
ATOM 10503 C CA . ILE B 1 370 ? 156.880 28.562 -35.555 1.00 45.36 369 ILE B CA 1
ATOM 10504 C C . ILE B 1 370 ? 157.154 27.105 -35.883 1.00 49.16 369 ILE B C 1
ATOM 10505 O O . ILE B 1 370 ? 158.068 26.490 -35.330 1.00 50.65 369 ILE B O 1
ATOM 10510 N N . ASP B 1 371 ? 156.328 26.556 -36.765 1.00 54.10 370 ASP B N 1
ATOM 10511 C CA . ASP B 1 371 ? 156.443 25.165 -37.180 1.00 62.58 370 ASP B CA 1
ATOM 10512 C C . ASP B 1 371 ? 157.397 25.013 -38.372 1.00 65.94 370 ASP B C 1
ATOM 10513 O O . ASP B 1 371 ? 158.460 24.398 -38.248 1.00 65.97 370 ASP B O 1
ATOM 10518 N N . LYS B 1 372 ? 157.008 25.564 -39.523 1.00 69.10 371 LYS B N 1
ATOM 10519 C CA . LYS B 1 372 ? 157.840 25.516 -40.722 1.00 71.35 371 LYS B CA 1
ATOM 10520 C C . LYS B 1 372 ? 157.641 26.744 -41.613 1.00 71.77 371 LYS B C 1
ATOM 10521 O O . LYS B 1 372 ? 156.508 27.178 -41.853 1.00 69.46 371 LYS B O 1
ATOM 10527 N N . VAL B 1 373 ? 158.754 27.303 -42.082 1.00 73.01 372 VAL B N 1
ATOM 10528 C CA . VAL B 1 373 ? 158.729 28.467 -42.966 1.00 78.68 372 VAL B CA 1
ATOM 10529 C C . VAL B 1 373 ? 159.404 28.144 -44.300 1.00 85.65 372 VAL B C 1
ATOM 10530 O O . VAL B 1 373 ? 160.517 27.604 -44.328 1.00 84.51 372 VAL B O 1
ATOM 10534 N N . ASP B 1 374 ? 158.717 28.475 -45.397 1.00 94.23 373 ASP B N 1
ATOM 10535 C CA . ASP B 1 374 ? 159.254 28.309 -46.753 1.00 101.09 373 ASP B CA 1
ATOM 10536 C C . ASP B 1 374 ? 158.699 29.371 -47.725 1.00 99.42 373 ASP B C 1
ATOM 10537 O O . ASP B 1 374 ? 157.688 29.145 -48.389 1.00 102.57 373 ASP B O 1
ATOM 10542 N N . GLY B 1 375 ? 159.361 30.526 -47.805 1.00 92.57 374 GLY B N 1
ATOM 10543 C CA . GLY B 1 375 ? 158.913 31.616 -48.678 1.00 89.60 374 GLY B CA 1
ATOM 10544 C C . GLY B 1 375 ? 157.583 32.217 -48.251 1.00 90.27 374 GLY B C 1
ATOM 10545 O O . GLY B 1 375 ? 157.552 33.160 -47.460 1.00 92.47 374 GLY B O 1
ATOM 10546 N N . ASP B 1 376 ? 156.485 31.664 -48.770 1.00 91.13 375 ASP B N 1
ATOM 10547 C CA . ASP B 1 376 ? 155.126 32.112 -48.420 1.00 90.22 375 ASP B CA 1
ATOM 10548 C C . ASP B 1 376 ? 154.397 31.117 -47.520 1.00 84.33 375 ASP B C 1
ATOM 10549 O O . ASP B 1 376 ? 153.251 31.351 -47.135 1.00 78.35 375 ASP B O 1
ATOM 10554 N N . PHE B 1 377 ? 155.054 30.000 -47.212 1.00 86.90 376 PHE B N 1
ATOM 10555 C CA . PHE B 1 377 ? 154.458 28.947 -46.383 1.00 86.68 376 PHE B CA 1
ATOM 10556 C C . PHE B 1 377 ? 154.820 29.189 -44.924 1.00 80.25 376 PHE B C 1
ATOM 10557 O O . PHE B 1 377 ? 155.997 29.249 -44.556 1.00 75.38 376 PHE B O 1
ATOM 10565 N N . CYS B 1 378 ? 153.792 29.341 -44.100 1.00 74.66 377 CYS B N 1
ATOM 10566 C CA . CYS B 1 378 ? 153.987 29.656 -42.701 1.00 69.34 377 CYS B CA 1
ATOM 10567 C C . CYS B 1 378 ? 153.027 28.895 -41.791 1.00 64.82 377 CYS B C 1
ATOM 10568 O O . CYS B 1 378 ? 151.857 29.265 -41.616 1.00 60.25 377 CYS B O 1
ATOM 10571 N N . SER B 1 379 ? 153.541 27.823 -41.207 1.00 60.59 378 SER B N 1
ATOM 10572 C CA . SER B 1 379 ? 152.743 26.996 -40.324 1.00 59.85 378 SER B CA 1
ATOM 10573 C C . SER B 1 379 ? 153.021 27.333 -38.861 1.00 57.88 378 SER B C 1
ATOM 10574 O O . SER B 1 379 ? 154.164 27.608 -38.474 1.00 60.52 378 SER B O 1
ATOM 10577 N N . LEU B 1 380 ? 151.966 27.320 -38.055 1.00 50.16 379 LEU B N 1
ATOM 10578 C CA . LEU B 1 380 ? 152.112 27.538 -36.628 1.00 46.84 379 LEU B CA 1
ATOM 10579 C C . LEU B 1 380 ? 151.869 26.262 -35.848 1.00 47.41 379 LEU B C 1
ATOM 10580 O O . LEU B 1 380 ? 151.037 25.437 -36.226 1.00 49.60 379 LEU B O 1
ATOM 10585 N N . ASN B 1 381 ? 152.604 26.109 -34.754 1.00 47.13 380 ASN B N 1
ATOM 10586 C CA . ASN B 1 381 ? 152.354 25.055 -33.788 1.00 46.92 380 ASN B CA 1
ATOM 10587 C C . ASN B 1 381 ? 151.531 25.583 -32.620 1.00 48.19 380 ASN B C 1
ATOM 10588 O O . ASN B 1 381 ? 152.092 25.978 -31.597 1.00 47.79 380 ASN B O 1
ATOM 10593 N N . GLU B 1 382 ? 150.205 25.597 -32.769 1.00 47.69 381 GLU B N 1
ATOM 10594 C CA . GLU B 1 382 ? 149.323 26.061 -31.693 1.00 44.90 381 GLU B CA 1
ATOM 10595 C C . GLU B 1 382 ? 149.168 24.988 -30.627 1.00 41.77 381 GLU B C 1
ATOM 10596 O O . GLU B 1 382 ? 149.151 23.803 -30.928 1.00 39.72 381 GLU B O 1
ATOM 10602 N N . PHE B 1 383 ? 149.085 25.416 -29.377 1.00 40.15 382 PHE B N 1
ATOM 10603 C CA . PHE B 1 383 ? 148.872 24.507 -28.271 1.00 39.89 382 PHE B CA 1
ATOM 10604 C C . PHE B 1 383 ? 147.770 25.095 -27.400 1.00 41.29 382 PHE B C 1
ATOM 10605 O O . PHE B 1 383 ? 147.518 26.300 -27.470 1.00 44.23 382 PHE B O 1
ATOM 10613 N N . SER B 1 384 ? 147.090 24.247 -26.621 1.00 40.80 383 SER B N 1
ATOM 10614 C CA . SER B 1 384 ? 146.233 24.694 -25.514 1.00 38.88 383 SER B CA 1
ATOM 10615 C C . SER B 1 384 ? 146.756 24.075 -24.248 1.00 38.17 383 SER B C 1
ATOM 10616 O O . SER B 1 384 ? 147.328 22.990 -24.277 1.00 38.18 383 SER B O 1
ATOM 10619 N N . ILE B 1 385 ? 146.563 24.776 -23.137 1.00 39.91 384 ILE B N 1
ATOM 10620 C CA . ILE B 1 385 ? 146.991 24.314 -21.811 1.00 39.90 384 ILE B CA 1
ATOM 10621 C C . ILE B 1 385 ? 145.734 24.220 -20.958 1.00 41.12 384 ILE B C 1
ATOM 10622 O O . ILE B 1 385 ? 144.827 25.047 -21.090 1.00 42.53 384 ILE B O 1
ATOM 10627 N N . THR B 1 386 ? 145.673 23.208 -20.098 1.00 41.88 385 THR B N 1
ATOM 10628 C CA . THR B 1 386 ? 144.479 22.958 -19.293 1.00 41.72 385 THR B CA 1
ATOM 10629 C C . THR B 1 386 ? 144.700 23.371 -17.832 1.00 42.38 385 THR B C 1
ATOM 10630 O O . THR B 1 386 ? 145.832 23.353 -17.331 1.00 42.33 385 THR B O 1
ATOM 10634 N N . GLY B 1 387 ? 143.615 23.763 -17.168 1.00 42.74 386 GLY B N 1
ATOM 10635 C CA . GLY B 1 387 ? 143.670 24.208 -15.777 1.00 44.56 386 GLY B CA 1
ATOM 10636 C C . GLY B 1 387 ? 143.843 25.707 -15.711 1.00 45.79 386 GLY B C 1
ATOM 10637 O O . GLY B 1 387 ? 144.801 26.236 -16.278 1.00 45.98 386 GLY B O 1
ATOM 10638 N N . SER B 1 388 ? 142.915 26.385 -15.033 1.00 45.72 387 SER B N 1
ATOM 10639 C CA . SER B 1 388 ? 142.899 27.848 -15.000 1.00 45.19 387 SER B CA 1
ATOM 10640 C C . SER B 1 388 ? 143.389 28.409 -13.673 1.00 44.54 387 SER B C 1
ATOM 10641 O O . SER B 1 388 ? 143.606 29.614 -13.535 1.00 46.47 387 SER B O 1
ATOM 10644 N N . THR B 1 389 ? 143.585 27.520 -12.712 1.00 44.84 388 THR B N 1
ATOM 10645 C CA . THR B 1 389 ? 144.139 27.881 -11.413 1.00 48.11 388 THR B CA 1
ATOM 10646 C C . THR B 1 389 ? 145.682 27.975 -11.441 1.00 46.34 388 THR B C 1
ATOM 10647 O O . THR B 1 389 ? 146.319 27.280 -12.232 1.00 46.96 388 THR B O 1
ATOM 10651 N N . TYR B 1 390 ? 146.268 28.820 -10.580 1.00 45.04 389 TYR B N 1
ATOM 10652 C CA . TYR B 1 390 ? 147.736 28.965 -10.464 1.00 44.31 389 TYR B CA 1
ATOM 10653 C C . TYR B 1 390 ? 148.443 27.643 -10.159 1.00 43.22 389 TYR B C 1
ATOM 10654 O O . TYR B 1 390 ? 149.662 27.586 -10.080 1.00 42.53 389 TYR B O 1
ATOM 10663 N N . ALA B 1 391 ? 147.653 26.585 -10.007 1.00 44.08 390 ALA B N 1
ATOM 10664 C CA . ALA B 1 391 ? 148.134 25.241 -9.709 1.00 43.79 390 ALA B CA 1
ATOM 10665 C C . ALA B 1 391 ? 148.919 24.607 -10.866 1.00 44.37 390 ALA B C 1
ATOM 10666 O O . ALA B 1 391 ? 148.462 24.628 -12.013 1.00 44.19 390 ALA B O 1
ATOM 10668 N N . PRO B 1 392 ? 150.099 24.023 -10.565 1.00 45.30 391 PRO B N 1
ATOM 10669 C CA . PRO B 1 392 ? 150.921 23.426 -11.601 1.00 45.91 391 PRO B CA 1
ATOM 10670 C C . PRO B 1 392 ? 150.341 22.073 -11.981 1.00 46.00 391 PRO B C 1
ATOM 10671 O O . PRO B 1 392 ? 151.063 21.104 -12.150 1.00 49.58 391 PRO B O 1
ATOM 10675 N N . GLU B 1 393 ? 149.028 22.012 -12.097 1.00 46.11 392 GLU B N 1
ATOM 10676 C CA . GLU B 1 393 ? 148.370 20.801 -12.518 1.00 48.12 392 GLU B CA 1
ATOM 10677 C C . GLU B 1 393 ? 147.584 21.117 -13.783 1.00 46.50 392 GLU B C 1
ATOM 10678 O O . GLU B 1 393 ? 146.707 21.979 -13.778 1.00 45.34 392 GLU B O 1
ATOM 10684 N N . GLY B 1 394 ? 147.925 20.435 -14.871 1.00 46.26 393 GLY B N 1
ATOM 10685 C CA . GLY B 1 394 ? 147.248 20.603 -16.159 1.00 45.91 393 GLY B CA 1
ATOM 10686 C C . GLY B 1 394 ? 148.033 19.873 -17.224 1.00 46.85 393 GLY B C 1
ATOM 10687 O O . GLY B 1 394 ? 148.974 19.159 -16.906 1.00 48.70 393 GLY B O 1
ATOM 10688 N N . GLU B 1 395 ? 147.666 20.055 -18.489 1.00 49.13 394 GLU B N 1
ATOM 10689 C CA . GLU B 1 395 ? 148.373 19.391 -19.596 1.00 50.92 394 GLU B CA 1
ATOM 10690 C C . GLU B 1 395 ? 148.365 20.200 -20.889 1.00 48.70 394 GLU B C 1
ATOM 10691 O O . GLU B 1 395 ? 147.455 21.000 -21.127 1.00 47.57 394 GLU B O 1
ATOM 10697 N N . VAL B 1 396 ? 149.377 19.970 -21.723 1.00 46.13 395 VAL B N 1
ATOM 10698 C CA . VAL B 1 396 ? 149.547 20.719 -22.966 1.00 45.12 395 VAL B CA 1
ATOM 10699 C C . VAL B 1 396 ? 149.047 19.911 -24.173 1.00 43.67 395 VAL B C 1
ATOM 10700 O O . VAL B 1 396 ? 149.628 18.895 -24.538 1.00 43.85 395 VAL B O 1
ATOM 10704 N N . LEU B 1 397 ? 147.962 20.367 -24.788 1.00 41.43 396 LEU B N 1
ATOM 10705 C CA . LEU B 1 397 ? 147.343 19.612 -25.863 1.00 40.22 396 LEU B CA 1
ATOM 10706 C C . LEU B 1 397 ? 147.625 20.242 -27.206 1.00 41.93 396 LEU B C 1
ATOM 10707 O O . LEU B 1 397 ? 147.594 21.467 -27.347 1.00 43.09 396 LEU B O 1
ATOM 10712 N N . LYS B 1 398 ? 147.897 19.392 -28.190 1.00 42.86 397 LYS B N 1
ATOM 10713 C CA . LYS B 1 398 ? 147.981 19.808 -29.584 1.00 42.29 397 LYS B CA 1
ATOM 10714 C C . LYS B 1 398 ? 146.868 19.115 -30.393 1.00 42.42 397 LYS B C 1
ATOM 10715 O O . LYS B 1 398 ? 146.727 17.896 -30.339 1.00 42.88 397 LYS B O 1
ATOM 10721 N N . ASN B 1 399 ? 146.057 19.888 -31.108 1.00 42.14 398 ASN B N 1
ATOM 10722 C CA . ASN B 1 399 ? 144.882 19.332 -31.780 1.00 43.76 398 ASN B CA 1
ATOM 10723 C C . ASN B 1 399 ? 144.004 18.430 -30.902 1.00 46.15 398 ASN B C 1
ATOM 10724 O O . ASN B 1 399 ? 143.480 17.411 -31.363 1.00 49.40 398 ASN B O 1
ATOM 10729 N N . ASP B 1 400 ? 143.852 18.799 -29.635 1.00 46.26 399 ASP B N 1
ATOM 10730 C CA . ASP B 1 400 ? 142.976 18.078 -28.724 1.00 46.00 399 ASP B CA 1
ATOM 10731 C C . ASP B 1 400 ? 143.579 16.739 -28.293 1.00 43.85 399 ASP B C 1
ATOM 10732 O O . ASP B 1 400 ? 142.868 15.848 -27.825 1.00 41.95 399 ASP B O 1
ATOM 10737 N N . LYS B 1 401 ? 144.893 16.604 -28.445 1.00 42.06 400 LYS B N 1
ATOM 10738 C CA . LYS B 1 401 ? 145.615 15.442 -27.911 1.00 41.45 400 LYS B CA 1
ATOM 10739 C C . LYS B 1 401 ? 146.811 15.892 -27.085 1.00 37.99 400 LYS B C 1
ATOM 10740 O O . LYS B 1 401 ? 147.598 16.711 -27.545 1.00 37.89 400 LYS B O 1
ATOM 10746 N N . PRO B 1 402 ? 146.957 15.363 -25.859 1.00 36.49 401 PRO B N 1
ATOM 10747 C CA . PRO B 1 402 ? 148.071 15.799 -25.001 1.00 37.95 401 PRO B CA 1
ATOM 10748 C C . PRO B 1 402 ? 149.403 15.454 -25.635 1.00 40.06 401 PRO B C 1
ATOM 10749 O O . PRO B 1 402 ? 149.495 14.439 -26.315 1.00 41.76 401 PRO B O 1
ATOM 10753 N N . ILE B 1 403 ? 150.416 16.298 -25.435 1.00 42.94 402 ILE B N 1
ATOM 10754 C CA . ILE B 1 403 ? 151.770 16.051 -25.968 1.00 43.25 402 ILE B CA 1
ATOM 10755 C C . ILE B 1 403 ? 152.878 16.302 -24.937 1.00 43.67 402 ILE B C 1
ATOM 10756 O O . ILE B 1 403 ? 152.623 16.793 -23.842 1.00 41.24 402 ILE B O 1
ATOM 10761 N N . ARG B 1 404 ? 154.108 15.942 -25.289 1.00 49.71 403 ARG B N 1
ATOM 10762 C CA . ARG B 1 404 ? 155.268 16.234 -24.441 1.00 55.32 403 ARG B CA 1
ATOM 10763 C C . ARG B 1 404 ? 155.975 17.473 -24.972 1.00 55.82 403 ARG B C 1
ATOM 10764 O O . ARG B 1 404 ? 156.777 17.388 -25.906 1.00 54.90 403 ARG B O 1
ATOM 10772 N N . SER B 1 405 ? 155.656 18.623 -24.378 1.00 56.63 404 SER B N 1
ATOM 10773 C CA . SER B 1 405 ? 156.192 19.913 -24.817 1.00 56.81 404 SER B CA 1
ATOM 10774 C C . SER B 1 405 ? 157.712 19.907 -24.987 1.00 57.52 404 SER B C 1
ATOM 10775 O O . SER B 1 405 ? 158.239 20.621 -25.841 1.00 58.41 404 SER B O 1
ATOM 10778 N N . GLY B 1 406 ? 158.402 19.081 -24.197 1.00 57.41 405 GLY B N 1
ATOM 10779 C CA . GLY B 1 406 ? 159.855 18.916 -24.296 1.00 57.15 405 GLY B CA 1
ATOM 10780 C C . GLY B 1 406 ? 160.340 18.512 -25.678 1.00 56.57 405 GLY B C 1
ATOM 10781 O O . GLY B 1 406 ? 161.478 18.798 -26.050 1.00 56.59 405 GLY B O 1
ATOM 10782 N N . GLN B 1 407 ? 159.463 17.862 -26.439 1.00 58.89 406 GLN B N 1
ATOM 10783 C CA . GLN B 1 407 ? 159.761 17.406 -27.796 1.00 60.27 406 GLN B CA 1
ATOM 10784 C C . GLN B 1 407 ? 159.531 18.487 -28.842 1.00 59.82 406 GLN B C 1
ATOM 10785 O O . GLN B 1 407 ? 159.386 18.198 -30.030 1.00 61.03 406 GLN B O 1
ATOM 10791 N N . PHE B 1 408 ? 159.484 19.733 -28.390 1.00 61.14 407 PHE B N 1
ATOM 10792 C CA . PHE B 1 408 ? 159.378 20.874 -29.288 1.00 62.70 407 PHE B CA 1
ATOM 10793 C C . PHE B 1 408 ? 160.398 21.931 -28.868 1.00 63.48 407 PHE B C 1
ATOM 10794 O O . PHE B 1 408 ? 160.225 22.620 -27.853 1.00 62.09 407 PHE B O 1
ATOM 10802 N N . ASP B 1 409 ? 161.467 22.033 -29.652 1.00 64.19 408 ASP B N 1
ATOM 10803 C CA . ASP B 1 409 ? 162.527 23.007 -29.418 1.00 65.90 408 ASP B CA 1
ATOM 10804 C C . ASP B 1 409 ? 161.980 24.425 -29.243 1.00 65.38 408 ASP B C 1
ATOM 10805 O O . ASP B 1 409 ? 162.382 25.140 -28.315 1.00 63.53 408 ASP B O 1
ATOM 10810 N N . GLY B 1 410 ? 161.062 24.813 -30.134 1.00 64.35 409 GLY B N 1
ATOM 10811 C CA . GLY B 1 410 ? 160.351 26.089 -30.041 1.00 61.23 409 GLY B CA 1
ATOM 10812 C C . GLY B 1 410 ? 159.752 26.334 -28.664 1.00 60.83 409 GLY B C 1
ATOM 10813 O O . GLY B 1 410 ? 159.880 27.431 -28.116 1.00 61.57 409 GLY B O 1
ATOM 10814 N N . LEU B 1 411 ? 159.116 25.303 -28.103 1.00 58.08 410 LEU B N 1
ATOM 10815 C CA . LEU B 1 411 ? 158.504 25.384 -26.776 1.00 53.71 410 LEU B CA 1
ATOM 10816 C C . LEU B 1 411 ? 159.523 25.391 -25.646 1.00 53.67 410 LEU B C 1
ATOM 10817 O O . LEU B 1 411 ? 159.260 25.933 -24.568 1.00 53.46 410 LEU B O 1
ATOM 10822 N N . VAL B 1 412 ? 160.685 24.793 -25.891 1.00 54.90 411 VAL B N 1
ATOM 10823 C CA . VAL B 1 412 ? 161.756 24.809 -24.898 1.00 54.81 411 VAL B CA 1
ATOM 10824 C C . VAL B 1 412 ? 162.225 26.246 -24.672 1.00 53.81 411 VAL B C 1
ATOM 10825 O O . VAL B 1 412 ? 162.250 26.717 -23.531 1.00 56.31 411 VAL B O 1
ATOM 10829 N N . GLU B 1 413 ? 162.554 26.940 -25.761 1.00 49.52 412 GLU B N 1
ATOM 10830 C CA . GLU B 1 413 ? 162.926 28.355 -25.707 1.00 48.23 412 GLU B CA 1
ATOM 10831 C C . GLU B 1 413 ? 161.807 29.199 -25.110 1.00 46.71 412 GLU B C 1
ATOM 10832 O O . GLU B 1 413 ? 162.035 29.998 -24.201 1.00 46.72 412 GLU B O 1
ATOM 10838 N N . LEU B 1 414 ? 160.604 29.007 -25.644 1.00 44.41 413 LEU B N 1
ATOM 10839 C CA . LEU B 1 414 ? 159.381 29.615 -25.136 1.00 42.87 413 LEU B CA 1
ATOM 10840 C C . LEU B 1 414 ? 159.305 29.554 -23.608 1.00 43.88 413 LEU B C 1
ATOM 10841 O O . LEU B 1 414 ? 159.181 30.587 -22.948 1.00 45.13 413 LEU B O 1
ATOM 10846 N N . ALA B 1 415 ? 159.383 28.345 -23.055 1.00 43.22 414 ALA B N 1
ATOM 10847 C CA . ALA B 1 415 ? 159.313 28.153 -21.614 1.00 43.49 414 ALA B CA 1
ATOM 10848 C C . ALA B 1 415 ? 160.532 28.745 -20.892 1.00 45.60 414 ALA B C 1
ATOM 10849 O O . ALA B 1 415 ? 160.430 29.163 -19.733 1.00 47.44 414 ALA B O 1
ATOM 10851 N N . THR B 1 416 ? 161.672 28.778 -21.583 1.00 44.55 415 THR B N 1
ATOM 10852 C CA . THR B 1 416 ? 162.907 29.355 -21.049 1.00 45.90 415 THR B CA 1
ATOM 10853 C C . THR B 1 416 ? 162.736 30.857 -20.817 1.00 44.21 415 THR B C 1
ATOM 10854 O O . THR B 1 416 ? 163.082 31.388 -19.749 1.00 41.84 415 THR B O 1
ATOM 10858 N N . ILE B 1 417 ? 162.193 31.525 -21.833 1.00 42.81 416 ILE B N 1
ATOM 10859 C CA . ILE B 1 417 ? 161.928 32.955 -21.771 1.00 40.52 416 ILE B CA 1
ATOM 10860 C C . ILE B 1 417 ? 160.901 33.257 -20.683 1.00 41.89 416 ILE B C 1
ATOM 10861 O O . ILE B 1 417 ? 161.051 34.226 -19.953 1.00 46.49 416 ILE B O 1
ATOM 10866 N N . CYS B 1 418 ? 159.886 32.417 -20.538 1.00 41.87 417 CYS B N 1
ATOM 10867 C CA . CYS B 1 418 ? 158.881 32.653 -19.504 1.00 44.86 417 CYS B CA 1
ATOM 10868 C C . CYS B 1 418 ? 159.444 32.565 -18.091 1.00 46.05 417 CYS B C 1
ATOM 10869 O O . CYS B 1 418 ? 159.063 33.350 -17.227 1.00 45.88 417 CYS B O 1
ATOM 10872 N N . ALA B 1 419 ? 160.346 31.612 -17.868 1.00 48.05 418 ALA B N 1
ATOM 10873 C CA . ALA B 1 419 ? 160.949 31.412 -16.556 1.00 49.12 418 ALA B CA 1
ATOM 10874 C C . ALA B 1 419 ? 161.965 32.489 -16.220 1.00 50.41 418 ALA B C 1
ATOM 10875 O O . ALA B 1 419 ? 162.110 32.853 -15.053 1.00 49.92 418 ALA B O 1
ATOM 10877 N N . LEU B 1 420 ? 162.656 33.000 -17.239 1.00 52.53 419 LEU B N 1
ATOM 10878 C CA . LEU B 1 420 ? 163.737 33.966 -17.022 1.00 57.36 419 LEU B CA 1
ATOM 10879 C C . LEU B 1 420 ? 163.295 35.429 -17.161 1.00 62.02 419 LEU B C 1
ATOM 10880 O O . LEU B 1 420 ? 163.950 36.327 -16.628 1.00 67.59 419 LEU B O 1
ATOM 10885 N N . CYS B 1 421 ? 162.188 35.672 -17.861 1.00 60.33 420 CYS B N 1
ATOM 10886 C CA . CYS B 1 421 ? 161.608 37.012 -17.904 1.00 59.48 420 CYS B CA 1
ATOM 10887 C C . CYS B 1 421 ? 160.598 37.211 -16.792 1.00 63.49 420 CYS B C 1
ATOM 10888 O O . CYS B 1 421 ? 159.684 38.030 -16.908 1.00 65.94 420 CYS B O 1
ATOM 10891 N N . ASN B 1 422 ? 160.781 36.469 -15.706 1.00 65.59 421 ASN B N 1
ATOM 10892 C CA . ASN B 1 422 ? 159.846 36.468 -14.596 1.00 67.34 421 ASN B CA 1
ATOM 10893 C C . ASN B 1 422 ? 160.487 37.022 -13.322 1.00 70.55 421 ASN B C 1
ATOM 10894 O O . ASN B 1 422 ? 161.677 36.829 -13.077 1.00 77.64 421 ASN B O 1
ATOM 10899 N N . ASP B 1 423 ? 159.702 37.726 -12.520 1.00 72.88 422 ASP B N 1
ATOM 10900 C CA . ASP B 1 423 ? 160.174 38.185 -11.216 1.00 77.59 422 ASP B CA 1
ATOM 10901 C C . ASP B 1 423 ? 159.319 37.590 -10.102 1.00 76.75 422 ASP B C 1
ATOM 10902 O O . ASP B 1 423 ? 159.642 37.713 -8.916 1.00 76.31 422 ASP B O 1
ATOM 10907 N N . SER B 1 424 ? 158.225 36.951 -10.504 1.00 74.00 423 SER B N 1
ATOM 10908 C CA . SER B 1 424 ? 157.278 36.351 -9.579 1.00 71.21 423 SER B CA 1
ATOM 10909 C C . SER B 1 424 ? 157.537 34.860 -9.512 1.00 66.22 423 SER B C 1
ATOM 10910 O O . SER B 1 424 ? 158.366 34.341 -10.256 1.00 63.05 423 SER B O 1
ATOM 10913 N N . SER B 1 425 ? 156.835 34.182 -8.607 1.00 66.92 424 SER B N 1
ATOM 10914 C CA . SER B 1 425 ? 157.006 32.741 -8.387 1.00 67.66 424 SER B CA 1
ATOM 10915 C C . SER B 1 425 ? 155.799 32.158 -7.662 1.00 66.61 424 SER B C 1
ATOM 10916 O O . SER B 1 425 ? 154.892 32.890 -7.267 1.00 67.85 424 SER B O 1
ATOM 10919 N N . LEU B 1 426 ? 155.794 30.841 -7.480 1.00 65.56 425 LEU B N 1
ATOM 10920 C CA . LEU B 1 426 ? 154.647 30.159 -6.878 1.00 69.69 425 LEU B CA 1
ATOM 10921 C C . LEU B 1 426 ? 154.839 29.745 -5.413 1.00 72.23 425 LEU B C 1
ATOM 10922 O O . LEU B 1 426 ? 155.962 29.474 -4.976 1.00 74.96 425 LEU B O 1
ATOM 10927 N N . ASP B 1 427 ? 153.737 29.695 -4.664 1.00 70.30 426 ASP B N 1
ATOM 10928 C CA . ASP B 1 427 ? 153.781 29.278 -3.266 1.00 73.28 426 ASP B CA 1
ATOM 10929 C C . ASP B 1 427 ? 152.598 28.399 -2.903 1.00 73.80 426 ASP B C 1
ATOM 10930 O O . ASP B 1 427 ? 151.445 28.813 -3.005 1.00 71.72 426 ASP B O 1
ATOM 10935 N N . PHE B 1 428 ? 152.894 27.180 -2.472 1.00 76.87 427 PHE B N 1
ATOM 10936 C CA . PHE B 1 428 ? 151.854 26.274 -2.043 1.00 76.40 427 PHE B CA 1
ATOM 10937 C C . PHE B 1 428 ? 151.528 26.542 -0.596 1.00 78.80 427 PHE B C 1
ATOM 10938 O O . PHE B 1 428 ? 152.380 26.392 0.276 1.00 84.47 427 PHE B O 1
ATOM 10946 N N . ASN B 1 429 ? 150.290 26.943 -0.350 1.00 79.22 428 ASN B N 1
ATOM 10947 C CA . ASN B 1 429 ? 149.797 27.125 1.001 1.00 79.85 428 ASN B CA 1
ATOM 10948 C C . ASN B 1 429 ? 149.351 25.779 1.558 1.00 79.35 428 ASN B C 1
ATOM 10949 O O . ASN B 1 429 ? 148.754 24.990 0.838 1.00 75.91 428 ASN B O 1
ATOM 10954 N N . GLU B 1 430 ? 149.640 25.519 2.833 1.00 87.63 429 GLU B N 1
ATOM 10955 C CA . GLU B 1 430 ? 149.261 24.239 3.453 1.00 95.08 429 GLU B CA 1
ATOM 10956 C C . GLU B 1 430 ? 147.935 24.285 4.215 1.00 98.23 429 GLU B C 1
ATOM 10957 O O . GLU B 1 430 ? 147.125 23.363 4.087 1.00 103.84 429 GLU B O 1
ATOM 10963 N N . THR B 1 431 ? 147.725 25.342 5.007 1.00 96.64 430 THR B N 1
ATOM 10964 C CA . THR B 1 431 ? 146.457 25.561 5.730 1.00 98.00 430 THR B CA 1
ATOM 10965 C C . THR B 1 431 ? 145.266 25.515 4.779 1.00 101.46 430 THR B C 1
ATOM 10966 O O . THR B 1 431 ? 144.274 24.821 5.034 1.00 99.66 430 THR B O 1
ATOM 10970 N N . LYS B 1 432 ? 145.382 26.277 3.691 1.00 104.48 431 LYS B N 1
ATOM 10971 C CA . LYS B 1 432 ? 144.401 26.297 2.611 1.00 99.72 431 LYS B CA 1
ATOM 10972 C C . LYS B 1 432 ? 144.558 25.055 1.727 1.00 99.97 431 LYS B C 1
ATOM 10973 O O . LYS B 1 432 ? 143.564 24.469 1.290 1.00 109.14 431 LYS B O 1
ATOM 10979 N N . GLY B 1 433 ? 145.802 24.647 1.481 1.00 93.02 432 GLY B N 1
ATOM 10980 C CA . GLY B 1 433 ? 146.079 23.469 0.658 1.00 84.79 432 GLY B CA 1
ATOM 10981 C C . GLY B 1 433 ? 146.050 23.779 -0.829 1.00 78.16 432 GLY B C 1
ATOM 10982 O O . GLY B 1 433 ? 145.884 22.879 -1.654 1.00 77.38 432 GLY B O 1
ATOM 10983 N N . VAL B 1 434 ? 146.220 25.056 -1.165 1.00 68.82 433 VAL B N 1
ATOM 10984 C CA . VAL B 1 434 ? 146.185 25.511 -2.545 1.00 62.22 433 VAL B CA 1
ATOM 10985 C C . VAL B 1 434 ? 147.460 26.268 -2.887 1.00 58.89 433 VAL B C 1
ATOM 10986 O O . VAL B 1 434 ? 148.102 26.840 -2.008 1.00 57.63 433 VAL B O 1
ATOM 10990 N N . TYR B 1 435 ? 147.827 26.269 -4.164 1.00 57.82 434 TYR B N 1
ATOM 10991 C CA . TYR B 1 435 ? 148.953 27.078 -4.622 1.00 57.64 434 TYR B CA 1
ATOM 10992 C C . TYR B 1 435 ? 148.462 28.495 -4.801 1.00 57.62 434 TYR B C 1
ATOM 10993 O O . TYR B 1 435 ? 147.308 28.705 -5.142 1.00 61.43 434 TYR B O 1
ATOM 11002 N N . GLU B 1 436 ? 149.329 29.468 -4.570 1.00 57.44 435 GLU B N 1
ATOM 11003 C CA . GLU B 1 436 ? 148.949 30.856 -4.742 1.00 58.98 435 GLU B CA 1
ATOM 11004 C C . GLU B 1 436 ? 150.148 31.689 -5.153 1.00 60.27 435 GLU B C 1
ATOM 11005 O O . GLU B 1 436 ? 151.305 31.335 -4.878 1.00 58.82 435 GLU B O 1
ATOM 11011 N N . LYS B 1 437 ? 149.847 32.801 -5.815 1.00 60.09 436 LYS B N 1
ATOM 11012 C CA . LYS B 1 437 ? 150.855 33.678 -6.405 1.00 58.84 436 LYS B CA 1
ATOM 11013 C C . LYS B 1 437 ? 151.825 34.295 -5.406 1.00 59.12 436 LYS B C 1
ATOM 11014 O O . LYS B 1 437 ? 151.519 34.450 -4.229 1.00 60.32 436 LYS B O 1
ATOM 11020 N N . VAL B 1 438 ? 153.005 34.640 -5.898 1.00 61.36 437 VAL B N 1
ATOM 11021 C CA . VAL B 1 438 ? 153.988 35.382 -5.126 1.00 62.35 437 VAL B CA 1
ATOM 11022 C C . VAL B 1 438 ? 154.593 36.390 -6.105 1.00 64.68 437 VAL B C 1
ATOM 11023 O O . VAL B 1 438 ? 155.663 36.162 -6.687 1.00 65.49 437 VAL B O 1
ATOM 11027 N N . GLY B 1 439 ? 153.866 37.491 -6.297 1.00 63.88 438 GLY B N 1
ATOM 11028 C CA . GLY B 1 439 ? 154.215 38.520 -7.275 1.00 61.80 438 GLY B CA 1
ATOM 11029 C C . GLY B 1 439 ? 152.996 38.824 -8.115 1.00 60.94 438 GLY B C 1
ATOM 11030 O O . GLY B 1 439 ? 151.887 38.459 -7.732 1.00 59.39 438 GLY B O 1
ATOM 11031 N N . GLU B 1 440 ? 153.197 39.483 -9.258 1.00 62.76 439 GLU B N 1
ATOM 11032 C CA . GLU B 1 440 ? 152.089 39.826 -10.164 1.00 63.13 439 GLU B CA 1
ATOM 11033 C C . GLU B 1 440 ? 151.449 38.572 -10.758 1.00 58.66 439 GLU B C 1
ATOM 11034 O O . GLU B 1 440 ? 152.135 37.584 -11.019 1.00 57.85 439 GLU B O 1
ATOM 11040 N N . ALA B 1 441 ? 150.137 38.625 -10.963 1.00 55.13 440 ALA B N 1
ATOM 11041 C CA . ALA B 1 441 ? 149.372 37.501 -11.502 1.00 53.74 440 ALA B CA 1
ATOM 11042 C C . ALA B 1 441 ? 149.800 37.118 -12.917 1.00 54.65 440 ALA B C 1
ATOM 11043 O O . ALA B 1 441 ? 149.903 35.933 -13.235 1.00 54.86 440 ALA B O 1
ATOM 11045 N N . THR B 1 442 ? 150.039 38.124 -13.758 1.00 53.83 441 THR B N 1
ATOM 11046 C CA . THR B 1 442 ? 150.573 37.903 -15.096 1.00 52.39 441 THR B CA 1
ATOM 11047 C C . THR B 1 442 ? 151.788 36.992 -15.030 1.00 50.21 441 THR B C 1
ATOM 11048 O O . THR B 1 442 ? 151.757 35.894 -15.569 1.00 52.39 441 THR B O 1
ATOM 11052 N N . GLU B 1 443 ? 152.838 37.439 -14.348 1.00 50.35 442 GLU B N 1
ATOM 11053 C CA . GLU B 1 443 ? 154.081 36.674 -14.242 1.00 51.25 442 GLU B CA 1
ATOM 11054 C C . GLU B 1 443 ? 153.877 35.319 -13.561 1.00 50.13 442 GLU B C 1
ATOM 11055 O O . GLU B 1 443 ? 154.523 34.341 -13.921 1.00 50.32 442 GLU B O 1
ATOM 11061 N N . THR B 1 444 ? 152.982 35.266 -12.580 1.00 47.91 443 THR B N 1
ATOM 11062 C CA . THR B 1 444 ? 152.698 34.022 -11.877 1.00 47.71 443 THR B CA 1
ATOM 11063 C C . THR B 1 444 ? 152.017 32.986 -12.763 1.00 46.59 443 THR B C 1
ATOM 11064 O O . THR B 1 444 ? 152.262 31.784 -12.630 1.00 48.09 443 THR B O 1
ATOM 11068 N N . ALA B 1 445 ? 151.145 33.448 -13.651 1.00 45.71 444 ALA B N 1
ATOM 11069 C CA . ALA B 1 445 ? 150.542 32.569 -14.654 1.00 44.73 444 ALA B CA 1
ATOM 11070 C C . ALA B 1 445 ? 151.633 31.992 -15.537 1.00 42.95 444 ALA B C 1
ATOM 11071 O O . ALA B 1 445 ? 151.573 30.820 -15.931 1.00 46.03 444 ALA B O 1
ATOM 11073 N N . LEU B 1 446 ? 152.631 32.818 -15.825 1.00 38.10 445 LEU B N 1
ATOM 11074 C CA . LEU B 1 446 ? 153.758 32.405 -16.618 1.00 38.40 445 LEU B CA 1
ATOM 11075 C C . LEU B 1 446 ? 154.540 31.288 -15.919 1.00 40.60 445 LEU B C 1
ATOM 11076 O O . LEU B 1 446 ? 154.843 30.254 -16.520 1.00 41.39 445 LEU B O 1
ATOM 11081 N N . THR B 1 447 ? 154.852 31.500 -14.644 1.00 42.61 446 THR B N 1
ATOM 11082 C CA . THR B 1 447 ? 155.558 30.515 -13.823 1.00 44.06 446 THR B CA 1
ATOM 11083 C C . THR B 1 447 ? 154.860 29.159 -13.863 1.00 44.50 446 THR B C 1
ATOM 11084 O O . THR B 1 447 ? 155.494 28.117 -14.084 1.00 47.13 446 THR B O 1
ATOM 11088 N N . THR B 1 448 ? 153.550 29.193 -13.638 1.00 42.30 447 THR B N 1
ATOM 11089 C CA . THR B 1 448 ? 152.697 28.021 -13.738 1.00 41.13 447 THR B CA 1
ATOM 11090 C C . THR B 1 448 ? 152.783 27.352 -15.124 1.00 39.95 447 THR B C 1
ATOM 11091 O O . THR B 1 448 ? 152.856 26.127 -15.234 1.00 37.96 447 THR B O 1
ATOM 11095 N N . LEU B 1 449 ? 152.787 28.155 -16.178 1.00 38.25 448 LEU B N 1
ATOM 11096 C CA . LEU B 1 449 ? 152.924 27.603 -17.508 1.00 39.93 448 LEU B CA 1
ATOM 11097 C C . LEU B 1 449 ? 154.147 26.680 -17.620 1.00 41.56 448 LEU B C 1
ATOM 11098 O O . LEU B 1 449 ? 154.031 25.527 -18.054 1.00 42.17 448 LEU B O 1
ATOM 11103 N N . VAL B 1 450 ? 155.310 27.189 -17.218 1.00 42.88 449 VAL B N 1
ATOM 11104 C CA . VAL B 1 450 ? 156.551 26.401 -17.248 1.00 42.63 449 VAL B CA 1
ATOM 11105 C C . VAL B 1 450 ? 156.464 25.131 -16.376 1.00 40.20 449 VAL B C 1
ATOM 11106 O O . VAL B 1 450 ? 156.982 24.078 -16.761 1.00 38.49 449 VAL B O 1
ATOM 11110 N N . GLU B 1 451 ? 155.788 25.221 -15.232 1.00 38.84 450 GLU B N 1
ATOM 11111 C CA . GLU B 1 451 ? 155.655 24.063 -14.342 1.00 40.48 450 GLU B CA 1
ATOM 11112 C C . GLU B 1 451 ? 154.773 22.958 -14.914 1.00 39.99 450 GLU B C 1
ATOM 11113 O O . GLU B 1 451 ? 154.830 21.818 -14.455 1.00 39.48 450 GLU B O 1
ATOM 11119 N N . LYS B 1 452 ? 153.957 23.301 -15.910 1.00 39.01 451 LYS B N 1
ATOM 11120 C CA . LYS B 1 452 ? 153.109 22.326 -16.579 1.00 36.40 451 LYS B CA 1
ATOM 11121 C C . LYS B 1 452 ? 153.837 21.795 -17.802 1.00 39.09 451 LYS B C 1
ATOM 11122 O O . LYS B 1 452 ? 153.671 20.638 -18.188 1.00 39.91 451 LYS B O 1
ATOM 11128 N N . MET B 1 453 ? 154.647 22.642 -18.415 1.00 42.55 452 MET B N 1
ATOM 11129 C CA . MET B 1 453 ? 155.298 22.271 -19.657 1.00 47.62 452 MET B CA 1
ATOM 11130 C C . MET B 1 453 ? 156.452 21.306 -19.426 1.00 52.25 452 MET B C 1
ATOM 11131 O O . MET B 1 453 ? 156.570 20.304 -20.138 1.00 54.04 452 MET B O 1
ATOM 11136 N N . ASN B 1 454 ? 157.276 21.607 -18.418 1.00 56.13 453 ASN B N 1
ATOM 11137 C CA . ASN B 1 454 ? 158.461 20.817 -18.094 1.00 57.23 453 ASN B CA 1
ATOM 11138 C C . ASN B 1 454 ? 159.221 20.477 -19.354 1.00 57.67 453 ASN B C 1
ATOM 11139 O O . ASN B 1 454 ? 159.220 19.333 -19.808 1.00 55.98 453 ASN B O 1
ATOM 11144 N N . VAL B 1 455 ? 159.860 21.483 -19.926 1.00 62.65 454 VAL B N 1
ATOM 11145 C CA . VAL B 1 455 ? 160.566 21.302 -21.186 1.00 68.81 454 VAL B CA 1
ATOM 11146 C C . VAL B 1 455 ? 161.760 20.336 -21.074 1.00 71.63 454 VAL B C 1
ATOM 11147 O O . VAL B 1 455 ? 162.312 19.909 -22.089 1.00 72.11 454 VAL B O 1
ATOM 11151 N N . PHE B 1 456 ? 162.125 19.979 -19.839 1.00 77.03 455 PHE B N 1
ATOM 11152 C CA . PHE B 1 456 ? 163.287 19.116 -19.573 1.00 80.33 455 PHE B CA 1
ATOM 11153 C C . PHE B 1 456 ? 162.949 17.747 -18.962 1.00 81.21 455 PHE B C 1
ATOM 11154 O O . PHE B 1 456 ? 163.844 17.037 -18.501 1.00 81.99 455 PHE B O 1
ATOM 11162 N N . ASN B 1 457 ? 161.667 17.379 -18.970 1.00 81.11 456 ASN B N 1
ATOM 11163 C CA . ASN B 1 457 ? 161.207 16.084 -18.450 1.00 80.79 456 ASN B CA 1
ATOM 11164 C C . ASN B 1 457 ? 161.726 15.762 -17.050 1.00 78.97 456 ASN B C 1
ATOM 11165 O O . ASN B 1 457 ? 162.002 14.604 -16.741 1.00 83.54 456 ASN B O 1
ATOM 11170 N N . THR B 1 458 ? 161.857 16.783 -16.209 1.00 76.15 457 THR B N 1
ATOM 11171 C CA . THR B 1 458 ? 162.331 16.607 -14.835 1.00 78.28 457 THR B CA 1
ATOM 11172 C C . THR B 1 458 ? 161.294 15.834 -13.987 1.00 81.81 457 THR B C 1
ATOM 11173 O O . THR B 1 458 ? 160.136 15.687 -14.394 1.00 85.32 457 THR B O 1
ATOM 11177 N N . GLU B 1 459 ? 161.709 15.321 -12.830 1.00 81.91 458 GLU B N 1
ATOM 11178 C CA . GLU B 1 459 ? 160.788 14.616 -11.941 1.00 86.28 458 GLU B CA 1
ATOM 11179 C C . GLU B 1 459 ? 159.781 15.567 -11.304 1.00 88.83 458 GLU B C 1
ATOM 11180 O O . GLU B 1 459 ? 160.021 16.771 -11.238 1.00 92.32 458 GLU B O 1
ATOM 11186 N N . VAL B 1 460 ? 158.656 15.031 -10.837 1.00 88.08 459 VAL B N 1
ATOM 11187 C CA . VAL B 1 460 ? 157.584 15.865 -10.291 1.00 89.38 459 VAL B CA 1
ATOM 11188 C C . VAL B 1 460 ? 156.775 15.167 -9.195 1.00 92.57 459 VAL B C 1
ATOM 11189 O O . VAL B 1 460 ? 156.505 15.750 -8.141 1.00 98.13 459 VAL B O 1
ATOM 11193 N N . ARG B 1 461 ? 156.395 13.922 -9.465 1.00 89.57 460 ARG B N 1
ATOM 11194 C CA . ARG B 1 461 ? 155.526 13.126 -8.600 1.00 86.96 460 ARG B CA 1
ATOM 11195 C C . ARG B 1 461 ? 156.216 12.747 -7.298 1.00 88.33 460 ARG B C 1
ATOM 11196 O O . ARG B 1 461 ? 155.578 12.678 -6.250 1.00 92.76 460 ARG B O 1
ATOM 11204 N N . ASN B 1 462 ? 157.522 12.509 -7.370 1.00 89.20 461 ASN B N 1
ATOM 11205 C CA . ASN B 1 462 ? 158.310 12.191 -6.185 1.00 86.93 461 ASN B CA 1
ATOM 11206 C C . ASN B 1 462 ? 158.770 13.448 -5.463 1.00 84.05 461 ASN B C 1
ATOM 11207 O O . ASN B 1 462 ? 159.661 13.399 -4.617 1.00 88.08 461 ASN B O 1
ATOM 11212 N N . LEU B 1 463 ? 158.157 14.576 -5.813 1.00 80.60 462 LEU B N 1
ATOM 11213 C CA . LEU B 1 463 ? 158.407 15.844 -5.141 1.00 78.69 462 LEU B CA 1
ATOM 11214 C C . LEU B 1 463 ? 157.211 16.235 -4.293 1.00 81.29 462 LEU B C 1
ATOM 11215 O O . LEU B 1 463 ? 156.065 16.084 -4.728 1.00 81.68 462 LEU B O 1
ATOM 11220 N N . SER B 1 464 ? 157.478 16.749 -3.092 1.00 79.94 463 SER B N 1
ATOM 11221 C CA . SER B 1 464 ? 156.419 17.254 -2.228 1.00 79.06 463 SER B CA 1
ATOM 11222 C C . SER B 1 464 ? 155.612 18.325 -2.965 1.00 78.82 463 SER B C 1
ATOM 11223 O O . SER B 1 464 ? 156.084 18.926 -3.940 1.00 75.56 463 SER B O 1
ATOM 11226 N N . LYS B 1 465 ? 154.391 18.551 -2.494 1.00 78.80 464 LYS B N 1
ATOM 11227 C CA . LYS B 1 465 ? 153.536 19.606 -3.026 1.00 77.64 464 LYS B CA 1
ATOM 11228 C C . LYS B 1 465 ? 154.250 20.967 -3.025 1.00 77.99 464 LYS B C 1
ATOM 11229 O O . LYS B 1 465 ? 153.958 21.836 -3.846 1.00 81.20 464 LYS B O 1
ATOM 11235 N N . VAL B 1 466 ? 155.201 21.130 -2.112 1.00 77.45 465 VAL B N 1
ATOM 11236 C CA . VAL B 1 466 ? 155.933 22.381 -1.969 1.00 78.87 465 VAL B CA 1
ATOM 11237 C C . VAL B 1 466 ? 157.074 22.523 -2.981 1.00 82.77 465 VAL B C 1
ATOM 11238 O O . VAL B 1 466 ? 157.262 23.600 -3.556 1.00 82.72 465 VAL B O 1
ATOM 11242 N N . GLU B 1 467 ? 157.838 21.448 -3.182 1.00 86.45 466 GLU B N 1
ATOM 11243 C CA . GLU B 1 467 ? 158.962 21.457 -4.129 1.00 90.67 466 GLU B CA 1
ATOM 11244 C C . GLU B 1 467 ? 158.466 21.517 -5.574 1.00 89.93 466 GLU B C 1
ATOM 11245 O O . GLU B 1 467 ? 159.109 22.133 -6.430 1.00 94.55 466 GLU B O 1
ATOM 11251 N N . ARG B 1 468 ? 157.323 20.870 -5.822 1.00 80.33 467 ARG B N 1
ATOM 11252 C CA . ARG B 1 468 ? 156.625 20.907 -7.107 1.00 70.88 467 ARG B CA 1
ATOM 11253 C C . ARG B 1 468 ? 156.473 22.357 -7.579 1.00 68.30 467 ARG B C 1
ATOM 11254 O O . ARG B 1 468 ? 156.729 22.680 -8.746 1.00 65.39 467 ARG B O 1
ATOM 11262 N N . ALA B 1 469 ? 156.099 23.218 -6.633 1.00 65.06 468 ALA B N 1
ATOM 11263 C CA . ALA B 1 469 ? 155.782 24.622 -6.873 1.00 63.93 468 ALA B CA 1
ATOM 11264 C C . ALA B 1 469 ? 156.695 25.362 -7.857 1.00 60.93 468 ALA B C 1
ATOM 11265 O O . ALA B 1 469 ? 156.204 26.083 -8.718 1.00 59.14 468 ALA B O 1
ATOM 11267 N N . ASN B 1 470 ? 158.010 25.201 -7.728 1.00 59.42 469 ASN B N 1
ATOM 11268 C CA . ASN B 1 470 ? 158.950 25.921 -8.607 1.00 58.77 469 ASN B CA 1
ATOM 11269 C C . ASN B 1 470 ? 160.042 25.035 -9.204 1.00 56.45 469 ASN B C 1
ATOM 11270 O O . ASN B 1 470 ? 161.130 25.507 -9.536 1.00 53.48 469 ASN B O 1
ATOM 11275 N N . ALA B 1 471 ? 159.711 23.755 -9.360 1.00 56.54 470 ALA B N 1
ATOM 11276 C CA . ALA B 1 471 ? 160.632 22.726 -9.812 1.00 56.54 470 ALA B CA 1
ATOM 11277 C C . ALA B 1 471 ? 161.222 23.022 -11.182 1.00 60.50 470 ALA B C 1
ATOM 11278 O O . ALA B 1 471 ? 162.425 23.255 -11.291 1.00 67.77 470 ALA B O 1
ATOM 11280 N N . CYS B 1 472 ? 160.382 23.026 -12.217 1.00 61.05 471 CYS B N 1
ATOM 11281 C CA . CYS B 1 472 ? 160.846 23.220 -13.593 1.00 62.64 471 CYS B CA 1
ATOM 11282 C C . CYS B 1 472 ? 161.418 24.599 -13.831 1.00 66.61 471 CYS B C 1
ATOM 11283 O O . CYS B 1 472 ? 162.319 24.759 -14.661 1.00 71.74 471 CYS B O 1
ATOM 11286 N N . ASN B 1 473 ? 160.891 25.591 -13.113 1.00 65.35 472 ASN B N 1
ATOM 11287 C CA . ASN B 1 473 ? 161.468 26.935 -13.122 1.00 66.52 472 ASN B CA 1
ATOM 11288 C C . ASN B 1 473 ? 162.920 26.938 -12.621 1.00 66.77 472 ASN B C 1
ATOM 11289 O O . ASN B 1 473 ? 163.824 27.402 -13.330 1.00 67.39 472 ASN B O 1
ATOM 11294 N N . SER B 1 474 ? 163.141 26.399 -11.419 1.00 66.92 473 SER B N 1
ATOM 11295 C CA . SER B 1 474 ? 164.496 26.247 -10.865 1.00 69.60 473 SER B CA 1
ATOM 11296 C C . SER B 1 474 ? 165.456 25.745 -11.939 1.00 67.79 473 SER B C 1
ATOM 11297 O O . SER B 1 474 ? 166.426 26.424 -12.284 1.00 65.77 473 SER B O 1
ATOM 11300 N N . VAL B 1 475 ? 165.144 24.568 -12.479 1.00 64.66 474 VAL B N 1
ATOM 11301 C CA . VAL B 1 475 ? 165.902 23.956 -13.560 1.00 63.91 474 VAL B CA 1
ATOM 11302 C C . VAL B 1 475 ? 166.282 24.959 -14.651 1.00 66.18 474 VAL B C 1
ATOM 11303 O O . VAL B 1 475 ? 167.440 25.005 -15.068 1.00 69.14 474 VAL B O 1
ATOM 11307 N N . ILE B 1 476 ? 165.319 25.756 -15.118 1.00 68.88 475 ILE B N 1
ATOM 11308 C CA . ILE B 1 476 ? 165.595 26.689 -16.215 1.00 72.33 475 ILE B CA 1
ATOM 11309 C C . ILE B 1 476 ? 166.627 27.711 -15.784 1.00 74.07 475 ILE B C 1
ATOM 11310 O O . ILE B 1 476 ? 167.543 28.027 -16.542 1.00 75.62 475 ILE B O 1
ATOM 11315 N N . ARG B 1 477 ? 166.499 28.202 -14.557 1.00 77.56 476 ARG B N 1
ATOM 11316 C CA . ARG B 1 477 ? 167.502 29.115 -14.018 1.00 81.83 476 ARG B CA 1
ATOM 11317 C C . ARG B 1 477 ? 168.864 28.437 -13.873 1.00 82.55 476 ARG B C 1
ATOM 11318 O O . ARG B 1 477 ? 169.891 29.105 -13.950 1.00 81.82 476 ARG B O 1
ATOM 11326 N N . GLN B 1 478 ? 168.870 27.113 -13.695 1.00 86.10 477 GLN B N 1
ATOM 11327 C CA . GLN B 1 478 ? 170.124 26.354 -13.584 1.00 86.53 477 GLN B CA 1
ATOM 11328 C C . GLN B 1 478 ? 170.991 26.507 -14.826 1.00 85.18 477 GLN B C 1
ATOM 11329 O O . GLN B 1 478 ? 172.212 26.475 -14.737 1.00 90.98 477 GLN B O 1
ATOM 11335 N N . LEU B 1 479 ? 170.364 26.689 -15.979 1.00 81.27 478 LEU B N 1
ATOM 11336 C CA . LEU B 1 479 ? 171.113 26.791 -17.220 1.00 82.73 478 LEU B CA 1
ATOM 11337 C C . LEU B 1 479 ? 171.677 28.190 -17.477 1.00 82.68 478 LEU B C 1
ATOM 11338 O O . LEU B 1 479 ? 172.835 28.328 -17.858 1.00 86.57 478 LEU B O 1
ATOM 11343 N N . MET B 1 480 ? 170.869 29.221 -17.258 1.00 83.12 479 MET B N 1
ATOM 11344 C CA . MET B 1 480 ? 171.309 30.589 -17.521 1.00 86.08 479 MET B CA 1
ATOM 11345 C C . MET B 1 480 ? 171.490 31.376 -16.233 1.00 95.22 479 MET B C 1
ATOM 11346 O O . MET B 1 480 ? 170.885 31.060 -15.209 1.00 102.66 479 MET B O 1
ATOM 11351 N N . LYS B 1 481 ? 172.334 32.401 -16.290 1.00 97.50 480 LYS B N 1
ATOM 11352 C CA . LYS B 1 481 ? 172.531 33.302 -15.165 1.00 93.55 480 LYS B CA 1
ATOM 11353 C C . LYS B 1 481 ? 171.917 34.638 -15.540 1.00 91.02 480 LYS B C 1
ATOM 11354 O O . LYS B 1 481 ? 172.440 35.341 -16.407 1.00 90.61 480 LYS B O 1
ATOM 11360 N N . LYS B 1 482 ? 170.788 34.969 -14.918 1.00 87.10 481 LYS B N 1
ATOM 11361 C CA . LYS B 1 482 ? 170.170 36.261 -15.156 1.00 86.19 481 LYS B CA 1
ATOM 11362 C C . LYS B 1 482 ? 171.080 37.309 -14.544 1.00 83.73 481 LYS B C 1
ATOM 11363 O O . LYS B 1 482 ? 171.253 37.353 -13.329 1.00 80.87 481 LYS B O 1
ATOM 11369 N N . GLU B 1 483 ? 171.692 38.120 -15.399 1.00 87.44 482 GLU B N 1
ATOM 11370 C CA . GLU B 1 483 ? 172.633 39.132 -14.945 1.00 95.44 482 GLU B CA 1
ATOM 11371 C C . GLU B 1 483 ? 171.873 40.335 -14.403 1.00 94.57 482 GLU B C 1
ATOM 11372 O O . GLU B 1 483 ? 172.059 40.737 -13.254 1.00 98.25 482 GLU B O 1
ATOM 11378 N N . PHE B 1 484 ? 171.001 40.892 -15.233 1.00 91.58 483 PHE B N 1
ATOM 11379 C CA . PHE B 1 484 ? 170.214 42.059 -14.861 1.00 90.54 483 PHE B CA 1
ATOM 11380 C C . PHE B 1 484 ? 168.978 42.129 -15.744 1.00 91.95 483 PHE B C 1
ATOM 11381 O O . PHE B 1 484 ? 168.869 41.388 -16.727 1.00 93.65 483 PHE B O 1
ATOM 11389 N N . THR B 1 485 ? 168.048 43.016 -15.397 1.00 89.94 484 THR B N 1
ATOM 11390 C CA . THR B 1 485 ? 166.804 43.141 -16.156 1.00 87.35 484 THR B CA 1
ATOM 11391 C C . THR B 1 485 ? 166.555 44.571 -16.626 1.00 82.77 484 THR B C 1
ATOM 11392 O O . THR B 1 485 ? 166.591 45.511 -15.835 1.00 82.54 484 THR B O 1
ATOM 11396 N N . LEU B 1 486 ? 166.307 44.723 -17.920 1.00 79.17 485 LEU B N 1
ATOM 11397 C CA . LEU B 1 486 ? 165.872 45.998 -18.464 1.00 79.36 485 LEU B CA 1
ATOM 11398 C C . LEU B 1 486 ? 164.362 46.071 -18.314 1.00 78.81 485 LEU B C 1
ATOM 11399 O O . LEU B 1 486 ? 163.629 45.816 -19.268 1.00 82.26 485 LEU B O 1
ATOM 11404 N N . GLU B 1 487 ? 163.905 46.417 -17.113 1.00 77.83 486 GLU B N 1
ATOM 11405 C CA . GLU B 1 487 ? 162.477 46.378 -16.765 1.00 78.73 486 GLU B CA 1
ATOM 11406 C C . GLU B 1 487 ? 161.537 47.091 -17.743 1.00 72.89 486 GLU B C 1
ATOM 11407 O O . GLU B 1 487 ? 161.965 47.852 -18.620 1.00 65.77 486 GLU B O 1
ATOM 11413 N N . PHE B 1 488 ? 160.247 46.824 -17.575 1.00 69.71 487 PHE B N 1
ATOM 11414 C CA . PHE B 1 488 ? 159.239 47.299 -18.509 1.00 69.57 487 PHE B CA 1
ATOM 11415 C C . PHE B 1 488 ? 158.991 48.809 -18.474 1.00 67.64 487 PHE B C 1
ATOM 11416 O O . PHE B 1 488 ? 158.994 49.424 -17.408 1.00 67.46 487 PHE B O 1
ATOM 11424 N N . SER B 1 489 ? 158.747 49.382 -19.651 1.00 64.16 488 SER B N 1
ATOM 11425 C CA . SER B 1 489 ? 158.326 50.767 -19.772 1.00 63.72 488 SER B CA 1
ATOM 11426 C C . SER B 1 489 ? 157.201 50.867 -20.787 1.00 62.44 488 SER B C 1
ATOM 11427 O O . SER B 1 489 ? 157.276 50.269 -21.861 1.00 60.84 488 SER B O 1
ATOM 11430 N N . ARG B 1 490 ? 156.171 51.639 -20.452 1.00 61.98 489 ARG B N 1
ATOM 11431 C CA . ARG B 1 490 ? 155.018 51.815 -21.332 1.00 61.90 489 ARG B CA 1
ATOM 11432 C C . ARG B 1 490 ? 155.395 52.438 -22.676 1.00 62.29 489 ARG B C 1
ATOM 11433 O O . ARG B 1 490 ? 154.662 52.298 -23.659 1.00 61.46 489 ARG B O 1
ATOM 11441 N N . ASP B 1 491 ? 156.543 53.107 -22.726 1.00 64.92 490 ASP B N 1
ATOM 11442 C CA . ASP B 1 491 ? 156.972 53.773 -23.958 1.00 68.98 490 ASP B CA 1
ATOM 11443 C C . ASP B 1 491 ? 157.366 52.779 -25.048 1.00 66.48 490 ASP B C 1
ATOM 11444 O O . ASP B 1 491 ? 157.348 53.119 -26.232 1.00 68.05 490 ASP B O 1
ATOM 11449 N N . ARG B 1 492 ? 157.713 51.557 -24.638 1.00 63.39 491 ARG B N 1
ATOM 11450 C CA . ARG B 1 492 ? 158.153 50.515 -25.578 1.00 61.09 491 ARG B CA 1
ATOM 11451 C C . ARG B 1 492 ? 157.372 49.210 -25.443 1.00 58.81 491 ARG B C 1
ATOM 11452 O O . ARG B 1 492 ? 157.519 48.310 -26.273 1.00 59.52 491 ARG B O 1
ATOM 11460 N N . LYS B 1 493 ? 156.563 49.118 -24.387 1.00 56.00 492 LYS B N 1
ATOM 11461 C CA . LYS B 1 493 ? 155.651 47.994 -24.155 1.00 54.33 492 LYS B CA 1
ATOM 11462 C C . LYS B 1 493 ? 156.346 46.624 -24.067 1.00 54.71 492 LYS B C 1
ATOM 11463 O O . LYS B 1 493 ? 155.838 45.637 -24.608 1.00 57.25 492 LYS B O 1
ATOM 11469 N N . SER B 1 494 ? 157.492 46.570 -23.382 1.00 51.67 493 SER B N 1
ATOM 11470 C CA . SER B 1 494 ? 158.262 45.328 -23.243 1.00 50.64 493 SER B CA 1
ATOM 11471 C C . SER B 1 494 ? 159.340 45.402 -22.170 1.00 49.88 493 SER B C 1
ATOM 11472 O O . SER B 1 494 ? 159.474 46.403 -21.482 1.00 49.42 493 SER B O 1
ATOM 11475 N N . MET B 1 495 ? 160.104 44.320 -22.051 1.00 51.28 494 MET B N 1
ATOM 11476 C CA . MET B 1 495 ? 161.155 44.169 -21.050 1.00 53.79 494 MET B CA 1
ATOM 11477 C C . MET B 1 495 ? 162.072 43.046 -21.494 1.00 55.76 494 MET B C 1
ATOM 11478 O O . MET B 1 495 ? 161.724 42.292 -22.409 1.00 60.51 494 MET B O 1
ATOM 11483 N N . SER B 1 496 ? 163.224 42.917 -20.837 1.00 52.83 495 SER B N 1
ATOM 11484 C CA . SER B 1 496 ? 164.209 41.913 -21.218 1.00 50.15 495 SER B CA 1
ATOM 11485 C C . SER B 1 496 ? 165.166 41.604 -20.102 1.00 50.13 495 SER B C 1
ATOM 11486 O O . SER B 1 496 ? 165.270 42.343 -19.131 1.00 50.37 495 SER B O 1
ATOM 11489 N N . VAL B 1 497 ? 165.861 40.489 -20.261 1.00 52.79 496 VAL B N 1
ATOM 11490 C CA . VAL B 1 497 ? 166.909 40.083 -19.344 1.00 58.39 496 VAL B CA 1
ATOM 11491 C C . VAL B 1 497 ? 168.162 39.711 -20.150 1.00 66.19 496 VAL B C 1
ATOM 11492 O O . VAL B 1 497 ? 168.066 39.252 -21.292 1.00 68.92 496 VAL B O 1
ATOM 11496 N N . TYR B 1 498 ? 169.330 39.936 -19.553 1.00 71.07 497 TYR B N 1
ATOM 11497 C CA . TYR B 1 498 ? 170.600 39.512 -20.118 1.00 73.56 497 TYR B CA 1
ATOM 11498 C C . TYR B 1 498 ? 171.014 38.257 -19.362 1.00 78.18 497 TYR B C 1
ATOM 11499 O O . TYR B 1 498 ? 170.963 38.235 -18.127 1.00 77.86 497 TYR B O 1
ATOM 11508 N N . CYS B 1 499 ? 171.402 37.211 -20.089 1.00 81.58 498 CYS B N 1
ATOM 11509 C CA . CYS B 1 499 ? 171.752 35.936 -19.462 1.00 88.40 498 CYS B CA 1
ATOM 11510 C C . CYS B 1 499 ? 173.006 35.301 -20.027 1.00 92.46 498 CYS B C 1
ATOM 11511 O O . CYS B 1 499 ? 173.229 35.317 -21.239 1.00 93.90 498 CYS B O 1
ATOM 11514 N N . SER B 1 500 ? 173.808 34.723 -19.135 1.00 94.54 499 SER B N 1
ATOM 11515 C CA . SER B 1 500 ? 175.013 33.986 -19.513 1.00 93.48 499 SER B CA 1
ATOM 11516 C C . SER B 1 500 ? 174.870 32.522 -19.108 1.00 94.25 499 SER B C 1
ATOM 11517 O O . SER B 1 500 ? 174.261 32.227 -18.076 1.00 96.59 499 SER B O 1
ATOM 11520 N N . PRO B 1 501 ? 175.423 31.596 -19.917 1.00 93.77 500 PRO B N 1
ATOM 11521 C CA . PRO B 1 501 ? 175.325 30.173 -19.556 1.00 95.66 500 PRO B CA 1
ATOM 11522 C C . PRO B 1 501 ? 175.952 29.867 -18.188 1.00 97.50 500 PRO B C 1
ATOM 11523 O O . PRO B 1 501 ? 176.736 30.669 -17.677 1.00 98.07 500 PRO B O 1
ATOM 11527 N N . ALA B 1 502 ? 175.589 28.735 -17.592 1.00 103.00 501 ALA B N 1
ATOM 11528 C CA . ALA B 1 502 ? 176.146 28.347 -16.296 1.00 113.13 501 ALA B CA 1
ATOM 11529 C C . ALA B 1 502 ? 177.473 27.610 -16.450 1.00 122.96 501 ALA B C 1
ATOM 11530 O O . ALA B 1 502 ? 178.452 27.948 -15.780 1.00 127.00 501 ALA B O 1
ATOM 11532 N N . LYS B 1 503 ? 177.494 26.605 -17.328 1.00 132.49 502 LYS B N 1
ATOM 11533 C CA . LYS B 1 503 ? 178.698 25.812 -17.592 1.00 142.07 502 LYS B CA 1
ATOM 11534 C C . LYS B 1 503 ? 179.513 26.379 -18.776 1.00 156.13 502 LYS B C 1
ATOM 11535 O O . LYS B 1 503 ? 179.538 25.792 -19.867 1.00 163.98 502 LYS B O 1
ATOM 11541 N N . SER B 1 504 ? 180.171 27.520 -18.548 1.00 160.31 503 SER B N 1
ATOM 11542 C CA . SER B 1 504 ? 181.032 28.175 -19.554 1.00 158.58 503 SER B CA 1
ATOM 11543 C C . SER B 1 504 ? 182.237 28.900 -18.937 1.00 162.13 503 SER B C 1
ATOM 11544 O O . SER B 1 504 ? 182.072 29.887 -18.211 1.00 165.60 503 SER B O 1
ATOM 11547 N N . SER B 1 505 ? 183.442 28.409 -19.236 1.00 160.45 504 SER B N 1
ATOM 11548 C CA . SER B 1 505 ? 184.688 29.038 -18.776 1.00 157.90 504 SER B CA 1
ATOM 11549 C C . SER B 1 505 ? 185.014 30.293 -19.589 1.00 163.85 504 SER B C 1
ATOM 11550 O O . SER B 1 505 ? 184.726 31.413 -19.157 1.00 168.64 504 SER B O 1
ATOM 11553 N N . ARG B 1 506 ? 185.614 30.093 -20.763 1.00 165.46 505 ARG B N 1
ATOM 11554 C CA . ARG B 1 506 ? 185.969 31.191 -21.663 1.00 166.88 505 ARG B CA 1
ATOM 11555 C C . ARG B 1 506 ? 184.992 31.275 -22.844 1.00 168.07 505 ARG B C 1
ATOM 11556 O O . ARG B 1 506 ? 185.255 30.736 -23.925 1.00 169.57 505 ARG B O 1
ATOM 11564 N N . ALA B 1 507 ? 183.862 31.944 -22.620 1.00 165.94 506 ALA B N 1
ATOM 11565 C CA . ALA B 1 507 ? 182.865 32.171 -23.665 1.00 162.40 506 ALA B CA 1
ATOM 11566 C C . ALA B 1 507 ? 182.791 33.655 -24.028 1.00 165.47 506 ALA B C 1
ATOM 11567 O O . ALA B 1 507 ? 182.527 34.499 -23.167 1.00 172.83 506 ALA B O 1
ATOM 11569 N N . ALA B 1 508 ? 183.049 33.962 -25.300 1.00 163.89 507 ALA B N 1
ATOM 11570 C CA . ALA B 1 508 ? 182.930 35.324 -25.831 1.00 161.38 507 ALA B CA 1
ATOM 11571 C C . ALA B 1 508 ? 181.592 35.519 -26.548 1.00 164.33 507 ALA B C 1
ATOM 11572 O O . ALA B 1 508 ? 181.011 36.606 -26.510 1.00 162.05 507 ALA B O 1
ATOM 11574 N N . VAL B 1 509 ? 181.121 34.457 -27.207 1.00 168.91 508 VAL B N 1
ATOM 11575 C CA . VAL B 1 509 ? 179.800 34.426 -27.849 1.00 167.47 508 VAL B CA 1
ATOM 11576 C C . VAL B 1 509 ? 178.975 33.262 -27.265 1.00 168.57 508 VAL B C 1
ATOM 11577 O O . VAL B 1 509 ? 179.059 32.120 -27.732 1.00 174.36 508 VAL B O 1
ATOM 11581 N N . GLY B 1 510 ? 178.196 33.565 -26.227 1.00 160.92 509 GLY B N 1
ATOM 11582 C CA . GLY B 1 510 ? 177.356 32.581 -25.534 1.00 147.01 509 GLY B CA 1
ATOM 11583 C C . GLY B 1 510 ? 176.267 33.239 -24.696 1.00 139.82 509 GLY B C 1
ATOM 11584 O O . GLY B 1 510 ? 175.391 32.558 -24.153 1.00 136.80 509 GLY B O 1
ATOM 11585 N N . ASN B 1 511 ? 176.330 34.569 -24.602 1.00 130.04 510 ASN B N 1
ATOM 11586 C CA . ASN B 1 511 ? 175.360 35.379 -23.862 1.00 114.61 510 ASN B CA 1
ATOM 11587 C C . ASN B 1 511 ? 174.131 35.725 -24.703 1.00 107.94 510 ASN B C 1
ATOM 11588 O O . ASN B 1 511 ? 174.237 36.020 -25.901 1.00 97.42 510 ASN B O 1
ATOM 11593 N N . LYS B 1 512 ? 172.968 35.687 -24.059 1.00 103.59 511 LYS B N 1
ATOM 11594 C CA . LYS B 1 512 ? 171.697 35.927 -24.735 1.00 94.85 511 LYS B CA 1
ATOM 11595 C C . LYS B 1 512 ? 170.823 36.947 -23.989 1.00 85.72 511 LYS B C 1
ATOM 11596 O O . LYS B 1 512 ? 170.844 37.033 -22.756 1.00 81.42 511 LYS B O 1
ATOM 11602 N N . MET B 1 513 ? 170.070 37.725 -24.760 1.00 79.35 512 MET B N 1
ATOM 11603 C CA . MET B 1 513 ? 169.046 38.620 -24.226 1.00 74.28 512 MET B CA 1
ATOM 11604 C C . MET B 1 513 ? 167.655 38.022 -24.456 1.00 71.34 512 MET B C 1
ATOM 11605 O O . MET B 1 513 ? 167.336 37.595 -25.571 1.00 71.79 512 MET B O 1
ATOM 11610 N N . PHE B 1 514 ? 166.833 37.986 -23.406 1.00 66.37 513 PHE B N 1
ATOM 11611 C CA . PHE B 1 514 ? 165.463 37.467 -23.520 1.00 62.14 513 PHE B CA 1
ATOM 11612 C C . PHE B 1 514 ? 164.401 38.551 -23.384 1.00 58.72 513 PHE B C 1
ATOM 11613 O O . PHE B 1 514 ? 164.369 39.289 -22.398 1.00 59.21 513 PHE B O 1
ATOM 11621 N N . VAL B 1 515 ? 163.532 38.631 -24.382 1.00 52.00 514 VAL B N 1
ATOM 11622 C CA . VAL B 1 515 ? 162.539 39.687 -24.441 1.00 50.13 514 VAL B CA 1
ATOM 11623 C C . VAL B 1 515 ? 161.101 39.149 -24.305 1.00 50.20 514 VAL B C 1
ATOM 11624 O O . VAL B 1 515 ? 160.759 38.066 -24.809 1.00 50.05 514 VAL B O 1
ATOM 11628 N N . LYS B 1 516 ? 160.280 39.920 -23.596 1.00 48.10 515 LYS B N 1
ATOM 11629 C CA . LYS B 1 516 ? 158.867 39.634 -23.389 1.00 45.82 515 LYS B CA 1
ATOM 11630 C C . LYS B 1 516 ? 158.096 40.966 -23.400 1.00 45.35 515 LYS B C 1
ATOM 11631 O O . LYS B 1 516 ? 158.483 41.918 -22.722 1.00 46.36 515 LYS B O 1
ATOM 11637 N N . GLY B 1 517 ? 157.017 41.042 -24.169 1.00 42.90 516 GLY B N 1
ATOM 11638 C CA . GLY B 1 517 ? 156.221 42.261 -24.211 1.00 40.98 516 GLY B CA 1
ATOM 11639 C C . GLY B 1 517 ? 155.063 42.207 -25.181 1.00 40.58 516 GLY B C 1
ATOM 11640 O O . GLY B 1 517 ? 154.741 41.150 -25.717 1.00 40.95 516 GLY B O 1
ATOM 11641 N N . ALA B 1 518 ? 154.425 43.353 -25.395 1.00 41.38 517 ALA B N 1
ATOM 11642 C CA . ALA B 1 518 ? 153.322 43.453 -26.340 1.00 42.86 517 ALA B CA 1
ATOM 11643 C C . ALA B 1 518 ? 153.775 43.002 -27.718 1.00 46.52 517 ALA B C 1
ATOM 11644 O O . ALA B 1 518 ? 154.880 43.332 -28.151 1.00 48.59 517 ALA B O 1
ATOM 11646 N N . PRO B 1 519 ? 152.929 42.220 -28.401 1.00 49.09 518 PRO B N 1
ATOM 11647 C CA . PRO B 1 519 ? 153.188 41.697 -29.735 1.00 50.68 518 PRO B CA 1
ATOM 11648 C C . PRO B 1 519 ? 153.557 42.789 -30.722 1.00 52.44 518 PRO B C 1
ATOM 11649 O O . PRO B 1 519 ? 154.647 42.746 -31.295 1.00 54.19 518 PRO B O 1
ATOM 11653 N N . GLU B 1 520 ? 152.646 43.744 -30.905 1.00 53.06 519 GLU B N 1
ATOM 11654 C CA . GLU B 1 520 ? 152.861 44.931 -31.725 1.00 55.30 519 GLU B CA 1
ATOM 11655 C C . GLU B 1 520 ? 154.355 45.220 -31.968 1.00 57.72 519 GLU B C 1
ATOM 11656 O O . GLU B 1 520 ? 154.902 44.905 -33.031 1.00 57.33 519 GLU B O 1
ATOM 11662 N N . GLY B 1 521 ? 155.008 45.790 -30.954 1.00 57.91 520 GLY B N 1
ATOM 11663 C CA . GLY B 1 521 ? 156.359 46.317 -31.078 1.00 56.20 520 GLY B CA 1
ATOM 11664 C C . GLY B 1 521 ? 157.477 45.295 -31.038 1.00 58.17 520 GLY B C 1
ATOM 11665 O O . GLY B 1 521 ? 158.471 45.452 -31.751 1.00 61.97 520 GLY B O 1
ATOM 11666 N N . VAL B 1 522 ? 157.340 44.264 -30.197 1.00 56.54 521 VAL B N 1
ATOM 11667 C CA . VAL B 1 522 ? 158.349 43.190 -30.107 1.00 53.58 521 VAL B CA 1
ATOM 11668 C C . VAL B 1 522 ? 158.590 42.546 -31.471 1.00 52.30 521 VAL B C 1
ATOM 11669 O O . VAL B 1 522 ? 159.733 42.354 -31.874 1.00 51.69 521 VAL B O 1
ATOM 11673 N N . ILE B 1 523 ? 157.509 42.235 -32.179 1.00 51.18 522 ILE B N 1
ATOM 11674 C CA . ILE B 1 523 ? 157.586 41.647 -33.512 1.00 53.28 522 ILE B CA 1
ATOM 11675 C C . ILE B 1 523 ? 158.291 42.556 -34.521 1.00 53.32 522 ILE B C 1
ATOM 11676 O O . ILE B 1 523 ? 159.116 42.089 -35.305 1.00 53.37 522 ILE B O 1
ATOM 11681 N N . ASP B 1 524 ? 157.973 43.849 -34.493 1.00 56.36 523 ASP B N 1
ATOM 11682 C CA . ASP B 1 524 ? 158.673 44.861 -35.314 1.00 55.77 523 ASP B CA 1
ATOM 11683 C C . ASP B 1 524 ? 160.180 44.935 -35.088 1.00 53.49 523 ASP B C 1
ATOM 11684 O O . ASP B 1 524 ? 160.934 45.224 -36.000 1.00 53.84 523 ASP B O 1
ATOM 11689 N N . ARG B 1 525 ? 160.617 44.670 -33.871 1.00 53.83 524 ARG B N 1
ATOM 11690 C CA . ARG B 1 525 ? 162.034 44.619 -33.583 1.00 56.72 524 ARG B CA 1
ATOM 11691 C C . ARG B 1 525 ? 162.594 43.205 -33.757 1.00 58.07 524 ARG B C 1
ATOM 11692 O O . ARG B 1 525 ? 163.514 42.807 -33.034 1.00 55.81 524 ARG B O 1
ATOM 11700 N N . CYS B 1 526 ? 162.033 42.462 -34.718 1.00 60.62 525 CYS B N 1
ATOM 11701 C CA . CYS B 1 526 ? 162.491 41.104 -35.075 1.00 62.17 525 CYS B CA 1
ATOM 11702 C C . CYS B 1 526 ? 162.871 40.961 -36.540 1.00 64.91 525 CYS B C 1
ATOM 11703 O O . CYS B 1 526 ? 162.083 41.282 -37.445 1.00 67.99 525 CYS B O 1
ATOM 11706 N N . ASN B 1 527 ? 164.072 40.444 -36.767 1.00 66.69 526 ASN B N 1
ATOM 11707 C CA . ASN B 1 527 ? 164.547 40.186 -38.123 1.00 69.89 526 ASN B CA 1
ATOM 11708 C C . ASN B 1 527 ? 164.668 38.691 -38.416 1.00 69.58 526 ASN B C 1
ATOM 11709 O O . ASN B 1 527 ? 164.845 38.283 -39.559 1.00 69.23 526 ASN B O 1
ATOM 11714 N N . TYR B 1 528 ? 164.547 37.879 -37.372 1.00 71.96 527 TYR B N 1
ATOM 11715 C CA . TYR B 1 528 ? 164.634 36.429 -37.497 1.00 72.77 527 TYR B CA 1
ATOM 11716 C C . TYR B 1 528 ? 163.490 35.734 -36.776 1.00 71.62 527 TYR B C 1
ATOM 11717 O O . TYR B 1 528 ? 163.031 36.195 -35.733 1.00 74.93 527 TYR B O 1
ATOM 11726 N N . VAL B 1 529 ? 163.050 34.609 -37.330 1.00 65.41 528 VAL B N 1
ATOM 11727 C CA . VAL B 1 529 ? 161.935 33.855 -36.782 1.00 57.01 528 VAL B CA 1
ATOM 11728 C C . VAL B 1 529 ? 162.466 32.482 -36.456 1.00 53.32 528 VAL B C 1
ATOM 11729 O O . VAL B 1 529 ? 162.604 31.661 -37.351 1.00 55.24 528 VAL B O 1
ATOM 11733 N N . ARG B 1 530 ? 162.789 32.236 -35.190 1.00 50.88 529 ARG B N 1
ATOM 11734 C CA . ARG B 1 530 ? 163.281 30.918 -34.769 1.00 52.47 529 ARG B CA 1
ATOM 11735 C C . ARG B 1 530 ? 162.363 29.747 -35.185 1.00 54.83 529 ARG B C 1
ATOM 11736 O O . ARG B 1 530 ? 161.145 29.774 -34.945 1.00 56.83 529 ARG B O 1
ATOM 11744 N N . VAL B 1 531 ? 162.959 28.732 -35.818 1.00 54.63 530 VAL B N 1
ATOM 11745 C CA . VAL B 1 531 ? 162.238 27.520 -36.254 1.00 54.61 530 VAL B CA 1
ATOM 11746 C C . VAL B 1 531 ? 162.862 26.271 -35.616 1.00 55.96 530 VAL B C 1
ATOM 11747 O O . VAL B 1 531 ? 163.764 25.637 -36.179 1.00 51.93 530 VAL B O 1
ATOM 11751 N N . GLY B 1 532 ? 162.369 25.931 -34.428 1.00 59.72 531 GLY B N 1
ATOM 11752 C CA . GLY B 1 532 ? 162.918 24.828 -33.654 1.00 62.86 531 GLY B CA 1
ATOM 11753 C C . GLY B 1 532 ? 164.235 25.266 -33.058 1.00 65.85 531 GLY B C 1
ATOM 11754 O O . GLY B 1 532 ? 164.258 25.934 -32.019 1.00 70.74 531 GLY B O 1
ATOM 11755 N N . THR B 1 533 ? 165.331 24.903 -33.724 1.00 63.79 532 THR B N 1
ATOM 11756 C CA . THR B 1 533 ? 166.661 25.348 -33.310 1.00 61.39 532 THR B CA 1
ATOM 11757 C C . THR B 1 533 ? 167.261 26.278 -34.341 1.00 59.00 532 THR B C 1
ATOM 11758 O O . THR B 1 533 ? 168.216 26.996 -34.056 1.00 58.43 532 THR B O 1
ATOM 11762 N N . THR B 1 534 ? 166.683 26.278 -35.535 1.00 59.00 533 THR B N 1
ATOM 11763 C CA . THR B 1 534 ? 167.190 27.102 -36.621 1.00 63.09 533 THR B CA 1
ATOM 11764 C C . THR B 1 534 ? 166.695 28.544 -36.504 1.00 66.78 533 THR B C 1
ATOM 11765 O O . THR B 1 534 ? 166.029 28.905 -35.536 1.00 73.47 533 THR B O 1
ATOM 11769 N N . ARG B 1 535 ? 167.029 29.360 -37.497 1.00 69.25 534 ARG B N 1
ATOM 11770 C CA . ARG B 1 535 ? 166.590 30.744 -37.571 1.00 70.54 534 ARG B CA 1
ATOM 11771 C C . ARG B 1 535 ? 166.536 31.129 -39.047 1.00 69.77 534 ARG B C 1
ATOM 11772 O O . ARG B 1 535 ? 167.422 30.759 -39.809 1.00 72.00 534 ARG B O 1
ATOM 11780 N N . VAL B 1 536 ? 165.494 31.845 -39.456 1.00 69.22 535 VAL B N 1
ATOM 11781 C CA . VAL B 1 536 ? 165.406 32.343 -40.835 1.00 71.51 535 VAL B CA 1
ATOM 11782 C C . VAL B 1 536 ? 165.109 33.848 -40.843 1.00 75.19 535 VAL B C 1
ATOM 11783 O O . VAL B 1 536 ? 164.813 34.416 -39.791 1.00 75.35 535 VAL B O 1
ATOM 11787 N N . PRO B 1 537 ? 165.208 34.504 -42.022 1.00 77.17 536 PRO B N 1
ATOM 11788 C CA . PRO B 1 537 ? 164.745 35.898 -42.100 1.00 76.71 536 PRO B CA 1
ATOM 11789 C C . PRO B 1 537 ? 163.230 36.085 -41.892 1.00 73.08 536 PRO B C 1
ATOM 11790 O O . PRO B 1 537 ? 162.416 35.274 -42.355 1.00 72.46 536 PRO B O 1
ATOM 11794 N N . MET B 1 538 ? 162.881 37.151 -41.178 1.00 69.20 537 MET B N 1
ATOM 11795 C CA . MET B 1 538 ? 161.499 37.529 -40.950 1.00 67.25 537 MET B CA 1
ATOM 11796 C C . MET B 1 538 ? 160.916 38.105 -42.240 1.00 64.84 537 MET B C 1
ATOM 11797 O O . MET B 1 538 ? 161.161 39.252 -42.602 1.00 64.06 537 MET B O 1
ATOM 11802 N N . THR B 1 539 ? 160.158 37.287 -42.951 1.00 63.54 538 THR B N 1
ATOM 11803 C CA . THR B 1 539 ? 159.498 37.756 -44.156 1.00 65.16 538 THR B CA 1
ATOM 11804 C C . THR B 1 539 ? 158.228 38.513 -43.771 1.00 67.93 538 THR B C 1
ATOM 11805 O O . THR B 1 539 ? 157.792 38.456 -42.619 1.00 69.33 538 THR B O 1
ATOM 11809 N N . GLY B 1 540 ? 157.645 39.218 -44.739 1.00 70.76 539 GLY B N 1
ATOM 11810 C CA . GLY B 1 540 ? 156.381 39.937 -44.544 1.00 76.20 539 GLY B CA 1
ATOM 11811 C C . GLY B 1 540 ? 155.198 39.026 -44.244 1.00 80.20 539 GLY B C 1
ATOM 11812 O O . GLY B 1 540 ? 154.447 39.269 -43.292 1.00 83.61 539 GLY B O 1
ATOM 11813 N N . PRO B 1 541 ? 155.001 37.987 -45.074 1.00 82.19 540 PRO B N 1
ATOM 11814 C CA . PRO B 1 541 ? 154.031 36.928 -44.787 1.00 83.00 540 PRO B CA 1
ATOM 11815 C C . PRO B 1 541 ? 154.150 36.270 -43.397 1.00 79.01 540 PRO B C 1
ATOM 11816 O O . PRO B 1 541 ? 153.131 36.120 -42.716 1.00 81.04 540 PRO B O 1
ATOM 11820 N N . VAL B 1 542 ? 155.355 35.882 -42.976 1.00 69.82 541 VAL B N 1
ATOM 11821 C CA . VAL B 1 542 ? 155.527 35.309 -41.637 1.00 63.10 541 VAL B CA 1
ATOM 11822 C C . VAL B 1 542 ? 154.929 36.249 -40.602 1.00 62.74 541 VAL B C 1
ATOM 11823 O O . VAL B 1 542 ? 154.062 35.843 -39.823 1.00 63.02 541 VAL B O 1
ATOM 11827 N N . LYS B 1 543 ? 155.385 37.504 -40.617 1.00 61.21 542 LYS B N 1
ATOM 11828 C CA . LYS B 1 543 ? 154.881 38.548 -39.725 1.00 62.23 542 LYS B CA 1
ATOM 11829 C C . LYS B 1 543 ? 153.349 38.647 -39.809 1.00 64.73 542 LYS B C 1
ATOM 11830 O O . LYS B 1 543 ? 152.670 38.875 -38.798 1.00 64.59 542 LYS B O 1
ATOM 11836 N N . GLU B 1 544 ? 152.816 38.440 -41.012 1.00 63.17 543 GLU B N 1
ATOM 11837 C CA . GLU B 1 544 ? 151.380 38.437 -41.231 1.00 65.31 543 GLU B CA 1
ATOM 11838 C C . GLU B 1 544 ? 150.645 37.293 -40.534 1.00 62.07 543 GLU B C 1
ATOM 11839 O O . GLU B 1 544 ? 149.566 37.499 -39.977 1.00 59.70 543 GLU B O 1
ATOM 11845 N N . LYS B 1 545 ? 151.226 36.095 -40.574 1.00 60.10 544 LYS B N 1
ATOM 11846 C CA . LYS B 1 545 ? 150.604 34.914 -39.973 1.00 57.63 544 LYS B CA 1
ATOM 11847 C C . LYS B 1 545 ? 150.580 35.022 -38.456 1.00 53.02 544 LYS B C 1
ATOM 11848 O O . LYS B 1 545 ? 149.535 34.821 -37.845 1.00 50.88 544 LYS B O 1
ATOM 11854 N N . ILE B 1 546 ? 151.730 35.335 -37.856 1.00 48.65 545 ILE B N 1
ATOM 11855 C CA . ILE B 1 546 ? 151.796 35.605 -36.420 1.00 47.34 545 ILE B CA 1
ATOM 11856 C C . ILE B 1 546 ? 150.714 36.599 -36.000 1.00 48.06 545 ILE B C 1
ATOM 11857 O O . ILE B 1 546 ? 149.904 36.302 -35.114 1.00 49.68 545 ILE B O 1
ATOM 11862 N N . LEU B 1 547 ? 150.693 37.765 -36.647 1.00 46.62 546 LEU B N 1
ATOM 11863 C CA . LEU B 1 547 ? 149.753 38.820 -36.271 1.00 46.38 546 LEU B CA 1
ATOM 11864 C C . LEU B 1 547 ? 148.281 38.417 -36.326 1.00 44.17 546 LEU B C 1
ATOM 11865 O O . LEU B 1 547 ? 147.506 38.806 -35.454 1.00 46.33 546 LEU B O 1
ATOM 11870 N N . SER B 1 548 ? 147.902 37.628 -37.327 1.00 40.80 547 SER B N 1
ATOM 11871 C CA . SER B 1 548 ? 146.503 37.250 -37.517 1.00 38.31 547 SER B CA 1
ATOM 11872 C C . SER B 1 548 ? 146.010 36.344 -36.403 1.00 36.85 547 SER B C 1
ATOM 11873 O O . SER B 1 548 ? 144.867 36.455 -35.955 1.00 35.50 547 SER B O 1
ATOM 11876 N N . VAL B 1 549 ? 146.886 35.450 -35.963 1.00 36.74 548 VAL B N 1
ATOM 11877 C CA . VAL B 1 549 ? 146.588 34.547 -34.865 1.00 36.46 548 VAL B CA 1
ATOM 11878 C C . VAL B 1 549 ? 146.475 35.329 -33.559 1.00 37.57 548 VAL B C 1
ATOM 11879 O O . VAL B 1 549 ? 145.570 35.063 -32.761 1.00 42.03 548 VAL B O 1
ATOM 11883 N N . ILE B 1 550 ? 147.363 36.300 -33.353 1.00 35.43 549 ILE B N 1
ATOM 11884 C CA . ILE B 1 550 ? 147.277 37.170 -32.187 1.00 36.31 549 ILE B CA 1
ATOM 11885 C C . ILE B 1 550 ? 145.945 37.909 -32.182 1.00 36.79 549 ILE B C 1
ATOM 11886 O O . ILE B 1 550 ? 145.209 37.873 -31.197 1.00 34.64 549 ILE B O 1
ATOM 11891 N N . LYS B 1 551 ? 145.638 38.541 -33.309 1.00 40.55 550 LYS B N 1
ATOM 11892 C CA . LYS B 1 551 ? 144.360 39.214 -33.549 1.00 43.74 550 LYS B CA 1
ATOM 11893 C C . LYS B 1 551 ? 143.176 38.284 -33.337 1.00 44.28 550 LYS B C 1
ATOM 11894 O O . LYS B 1 551 ? 142.202 38.659 -32.701 1.00 44.02 550 LYS B O 1
ATOM 11900 N N . GLU B 1 552 ? 143.266 37.070 -33.866 1.00 48.04 551 GLU B N 1
ATOM 11901 C CA . GLU B 1 552 ? 142.220 36.075 -33.687 1.00 53.34 551 GLU B CA 1
ATOM 11902 C C . GLU B 1 552 ? 141.898 35.888 -32.198 1.00 53.11 551 GLU B C 1
ATOM 11903 O O . GLU B 1 552 ? 140.767 36.144 -31.756 1.00 52.63 551 GLU B O 1
ATOM 11909 N N . TRP B 1 553 ? 142.908 35.474 -31.434 1.00 50.23 552 TRP B N 1
ATOM 11910 C CA . TRP B 1 553 ? 142.772 35.215 -30.001 1.00 48.41 552 TRP B CA 1
ATOM 11911 C C . TRP B 1 553 ? 142.328 36.401 -29.177 1.00 47.63 552 TRP B C 1
ATOM 11912 O O . TRP B 1 553 ? 141.600 36.240 -28.202 1.00 45.95 552 TRP B O 1
ATOM 11923 N N . GLY B 1 554 ? 142.791 37.598 -29.526 1.00 46.88 553 GLY B N 1
ATOM 11924 C CA . GLY B 1 554 ? 142.417 38.802 -28.785 1.00 44.56 553 GLY B CA 1
ATOM 11925 C C . GLY B 1 554 ? 141.001 39.251 -29.084 1.00 43.62 553 GLY B C 1
ATOM 11926 O O . GLY B 1 554 ? 140.396 39.957 -28.289 1.00 42.35 553 GLY B O 1
ATOM 11927 N N . THR B 1 555 ? 140.474 38.827 -30.229 1.00 45.48 554 THR B N 1
ATOM 11928 C CA . THR B 1 555 ? 139.105 39.138 -30.634 1.00 47.58 554 THR B CA 1
ATOM 11929 C C . THR B 1 555 ? 138.131 37.998 -30.383 1.00 49.91 554 THR B C 1
ATOM 11930 O O . THR B 1 555 ? 136.920 38.223 -30.304 1.00 52.67 554 THR B O 1
ATOM 11934 N N . GLY B 1 556 ? 138.659 36.781 -30.257 1.00 49.63 555 GLY B N 1
ATOM 11935 C CA . GLY B 1 556 ? 137.840 35.600 -30.002 1.00 50.11 555 GLY B CA 1
ATOM 11936 C C . GLY B 1 556 ? 136.913 35.707 -28.804 1.00 51.32 555 GLY B C 1
ATOM 11937 O O . GLY B 1 556 ? 136.824 36.748 -28.145 1.00 50.04 555 GLY B O 1
ATOM 11938 N N . ARG B 1 557 ? 136.222 34.613 -28.516 1.00 54.50 556 ARG B N 1
ATOM 11939 C CA . ARG B 1 557 ? 135.270 34.591 -27.421 1.00 57.76 556 ARG B CA 1
ATOM 11940 C C . ARG B 1 557 ? 135.954 34.374 -26.073 1.00 54.17 556 ARG B C 1
ATOM 11941 O O . ARG B 1 557 ? 135.296 34.164 -25.061 1.00 53.20 556 ARG B O 1
ATOM 11949 N N . ASP B 1 558 ? 137.283 34.454 -26.073 1.00 54.74 557 ASP B N 1
ATOM 11950 C CA . ASP B 1 558 ? 138.086 34.402 -24.849 1.00 53.80 557 ASP B CA 1
ATOM 11951 C C . ASP B 1 558 ? 138.853 35.707 -24.622 1.00 51.26 557 ASP B C 1
ATOM 11952 O O . ASP B 1 558 ? 139.429 35.919 -23.549 1.00 53.06 557 ASP B O 1
ATOM 11957 N N . THR B 1 559 ? 138.865 36.568 -25.639 1.00 46.72 558 THR B N 1
ATOM 11958 C CA . THR B 1 559 ? 139.483 37.889 -25.550 1.00 44.53 558 THR B CA 1
ATOM 11959 C C . THR B 1 559 ? 140.809 37.851 -24.766 1.00 43.57 558 THR B C 1
ATOM 11960 O O . THR B 1 559 ? 140.975 38.517 -23.730 1.00 43.35 558 THR B O 1
ATOM 11964 N N . LEU B 1 560 ? 141.743 37.057 -25.285 1.00 40.86 559 LEU B N 1
ATOM 11965 C CA . LEU B 1 560 ? 143.013 36.809 -24.626 1.00 38.86 559 LEU B CA 1
ATOM 11966 C C . LEU B 1 560 ? 143.978 37.974 -24.734 1.00 39.29 559 LEU B C 1
ATOM 11967 O O . LEU B 1 560 ? 144.061 38.654 -25.760 1.00 38.84 559 LEU B O 1
ATOM 11972 N N . ARG B 1 561 ? 144.692 38.187 -23.640 1.00 40.14 560 ARG B N 1
ATOM 11973 C CA . ARG B 1 561 ? 145.750 39.157 -23.566 1.00 41.95 560 ARG B CA 1
ATOM 11974 C C . ARG B 1 561 ? 146.998 38.320 -23.735 1.00 41.40 560 ARG B C 1
ATOM 11975 O O . ARG B 1 561 ? 147.348 37.536 -22.849 1.00 42.98 560 ARG B O 1
ATOM 11983 N N . CYS B 1 562 ? 147.643 38.460 -24.889 1.00 39.55 561 CYS B N 1
ATOM 11984 C CA . CYS B 1 562 ? 148.826 37.675 -25.197 1.00 39.24 561 CYS B CA 1
ATOM 11985 C C . CYS B 1 562 ? 150.117 38.479 -25.324 1.00 38.24 561 CYS B C 1
ATOM 11986 O O . CYS B 1 562 ? 150.106 39.632 -25.734 1.00 37.49 561 CYS B O 1
ATOM 11989 N N . LEU B 1 563 ? 151.222 37.839 -24.942 1.00 39.08 562 LEU B N 1
ATOM 11990 C CA . LEU B 1 563 ? 152.561 38.425 -24.972 1.00 39.92 562 LEU B CA 1
ATOM 11991 C C . LEU B 1 563 ? 153.388 37.753 -26.052 1.00 41.98 562 LEU B C 1
ATOM 11992 O O . LEU B 1 563 ? 153.219 36.554 -26.308 1.00 43.41 562 LEU B O 1
ATOM 11997 N N . ALA B 1 564 ? 154.276 38.517 -26.686 1.00 41.33 563 ALA B N 1
ATOM 11998 C CA . ALA B 1 564 ? 155.238 37.950 -27.621 1.00 40.80 563 ALA B CA 1
ATOM 11999 C C . ALA B 1 564 ? 156.557 37.668 -26.894 1.00 42.95 563 ALA B C 1
ATOM 12000 O O . ALA B 1 564 ? 156.953 38.421 -26.000 1.00 43.67 563 ALA B O 1
ATOM 12002 N N . LEU B 1 565 ? 157.210 36.565 -27.249 1.00 45.19 564 LEU B N 1
ATOM 12003 C CA . LEU B 1 565 ? 158.482 36.190 -26.641 1.00 48.65 564 LEU B CA 1
ATOM 12004 C C . LEU B 1 565 ? 159.536 36.122 -27.724 1.00 54.64 564 LEU B C 1
ATOM 12005 O O . LEU B 1 565 ? 159.275 35.602 -28.811 1.00 58.40 564 LEU B O 1
ATOM 12010 N N . ALA B 1 566 ? 160.717 36.665 -27.439 1.00 57.56 565 ALA B N 1
ATOM 12011 C CA . ALA B 1 566 ? 161.770 36.775 -28.446 1.00 58.81 565 ALA B CA 1
ATOM 12012 C C . ALA B 1 566 ? 163.139 36.697 -27.802 1.00 63.88 565 ALA B C 1
ATOM 12013 O O . ALA B 1 566 ? 163.282 36.941 -26.597 1.00 70.25 565 ALA B O 1
ATOM 12015 N N . THR B 1 567 ? 164.147 36.345 -28.599 1.00 64.83 566 THR B N 1
ATOM 12016 C CA . THR B 1 567 ? 165.537 36.423 -28.143 1.00 65.28 566 THR B CA 1
ATOM 12017 C C . THR B 1 567 ? 166.407 37.224 -29.108 1.00 68.87 566 THR B C 1
ATOM 12018 O O . THR B 1 567 ? 166.172 37.239 -30.322 1.00 66.36 566 THR B O 1
ATOM 12022 N N . ARG B 1 568 ? 167.397 37.905 -28.534 1.00 73.67 567 ARG B N 1
ATOM 12023 C CA . ARG B 1 568 ? 168.489 38.501 -29.282 1.00 74.67 567 ARG B CA 1
ATOM 12024 C C . ARG B 1 568 ? 169.681 37.571 -29.110 1.00 76.32 567 ARG B C 1
ATOM 12025 O O . ARG B 1 568 ? 170.128 37.322 -27.980 1.00 73.29 567 ARG B O 1
ATOM 12033 N N . ASP B 1 569 ? 170.178 37.045 -30.231 1.00 81.83 568 ASP B N 1
ATOM 12034 C CA . ASP B 1 569 ? 171.241 36.026 -30.228 1.00 85.62 568 ASP B CA 1
ATOM 12035 C C . ASP B 1 569 ? 172.644 36.624 -30.214 1.00 87.02 568 ASP B C 1
ATOM 12036 O O . ASP B 1 569 ? 173.586 36.021 -29.683 1.00 88.32 568 ASP B O 1
ATOM 12041 N N . THR B 1 570 ? 172.774 37.801 -30.818 1.00 85.05 569 THR B N 1
ATOM 12042 C CA . THR B 1 570 ? 174.005 38.574 -30.760 1.00 83.66 569 THR B CA 1
ATOM 12043 C C . THR B 1 570 ? 173.737 39.843 -29.948 1.00 81.43 569 THR B C 1
ATOM 12044 O O . THR B 1 570 ? 173.498 40.914 -30.516 1.00 79.78 569 THR B O 1
ATOM 12048 N N . PRO B 1 571 ? 173.753 39.720 -28.606 1.00 80.27 570 PRO B N 1
ATOM 12049 C CA . PRO B 1 571 ? 173.489 40.888 -27.775 1.00 83.28 570 PRO B CA 1
ATOM 12050 C C . PRO B 1 571 ? 174.684 41.846 -27.743 1.00 88.58 570 PRO B C 1
ATOM 12051 O O . PRO B 1 571 ? 175.829 41.381 -27.722 1.00 90.56 570 PRO B O 1
ATOM 12055 N N . PRO B 1 572 ? 174.428 43.176 -27.740 1.00 90.83 571 PRO B N 1
ATOM 12056 C CA . PRO B 1 572 ? 175.547 44.117 -27.703 1.00 93.92 571 PRO B CA 1
ATOM 12057 C C . PRO B 1 572 ? 176.375 43.885 -26.446 1.00 100.00 571 PRO B C 1
ATOM 12058 O O . PRO B 1 572 ? 175.892 43.245 -25.501 1.00 96.75 571 PRO B O 1
ATOM 12062 N N . LYS B 1 573 ? 177.609 44.387 -26.443 1.00 109.31 572 LYS B N 1
ATOM 12063 C CA . LYS B 1 573 ? 178.551 44.126 -25.348 1.00 116.88 572 LYS B CA 1
ATOM 12064 C C . LYS B 1 573 ? 177.977 44.394 -23.959 1.00 119.29 572 LYS B C 1
ATOM 12065 O O . LYS B 1 573 ? 177.275 45.386 -23.735 1.00 125.10 572 LYS B O 1
ATOM 12071 N N . ARG B 1 574 ? 178.281 43.478 -23.043 1.00 114.64 573 ARG B N 1
ATOM 12072 C CA . ARG B 1 574 ? 177.931 43.586 -21.637 1.00 111.41 573 ARG B CA 1
ATOM 12073 C C . ARG B 1 574 ? 178.182 45.003 -21.074 1.00 117.71 573 ARG B C 1
ATOM 12074 O O . ARG B 1 574 ? 177.532 45.422 -20.112 1.00 117.72 573 ARG B O 1
ATOM 12082 N N . GLU B 1 575 ? 179.099 45.735 -21.713 1.00 123.83 574 GLU B N 1
ATOM 12083 C CA . GLU B 1 575 ? 179.545 47.061 -21.263 1.00 125.26 574 GLU B CA 1
ATOM 12084 C C . GLU B 1 575 ? 178.908 48.243 -22.014 1.00 126.05 574 GLU B C 1
ATOM 12085 O O . GLU B 1 575 ? 178.594 49.263 -21.399 1.00 125.12 574 GLU B O 1
ATOM 12091 N N . GLU B 1 576 ? 178.723 48.105 -23.330 1.00 128.29 575 GLU B N 1
ATOM 12092 C CA . GLU B 1 576 ? 178.080 49.142 -24.165 1.00 131.49 575 GLU B CA 1
ATOM 12093 C C . GLU B 1 576 ? 176.721 49.586 -23.617 1.00 127.30 575 GLU B C 1
ATOM 12094 O O . GLU B 1 576 ? 176.095 50.508 -24.153 1.00 123.56 575 GLU B O 1
ATOM 12100 N N . MET B 1 577 ? 176.280 48.922 -22.550 1.00 120.74 576 MET B N 1
ATOM 12101 C CA . MET B 1 577 ? 174.936 49.086 -22.019 1.00 118.42 576 MET B CA 1
ATOM 12102 C C . MET B 1 577 ? 174.892 49.948 -20.766 1.00 113.68 576 MET B C 1
ATOM 12103 O O . MET B 1 577 ? 175.554 49.655 -19.765 1.00 111.13 576 MET B O 1
ATOM 12108 N N . VAL B 1 578 ? 174.095 51.010 -20.849 1.00 113.15 577 VAL B N 1
ATOM 12109 C CA . VAL B 1 578 ? 173.886 51.950 -19.754 1.00 116.50 577 VAL B CA 1
ATOM 12110 C C . VAL B 1 578 ? 172.580 51.595 -19.059 1.00 117.21 577 VAL B C 1
ATOM 12111 O O . VAL B 1 578 ? 171.507 51.647 -19.671 1.00 117.38 577 VAL B O 1
ATOM 12115 N N . LEU B 1 579 ? 172.674 51.261 -17.775 1.00 115.31 578 LEU B N 1
ATOM 12116 C CA . LEU B 1 579 ? 171.528 50.751 -17.026 1.00 116.90 578 LEU B CA 1
ATOM 12117 C C . LEU B 1 579 ? 170.800 51.837 -16.218 1.00 120.99 578 LEU B C 1
ATOM 12118 O O . LEU B 1 579 ? 170.320 51.579 -15.111 1.00 122.59 578 LEU B O 1
ATOM 12123 N N . ASP B 1 580 ? 170.709 53.041 -16.785 1.00 123.68 579 ASP B N 1
ATOM 12124 C CA . ASP B 1 580 ? 170.072 54.176 -16.111 1.00 122.41 579 ASP B CA 1
ATOM 12125 C C . ASP B 1 580 ? 168.887 54.705 -16.908 1.00 118.18 579 ASP B C 1
ATOM 12126 O O . ASP B 1 580 ? 167.741 54.599 -16.475 1.00 114.24 579 ASP B O 1
ATOM 12131 N N . ASP B 1 581 ? 169.182 55.268 -18.075 1.00 118.95 580 ASP B N 1
ATOM 12132 C CA . ASP B 1 581 ? 168.171 55.815 -18.969 1.00 120.05 580 ASP B CA 1
ATOM 12133 C C . ASP B 1 581 ? 167.346 54.714 -19.641 1.00 117.30 580 ASP B C 1
ATOM 12134 O O . ASP B 1 581 ? 167.888 53.806 -20.283 1.00 112.28 580 ASP B O 1
ATOM 12139 N N . SER B 1 582 ? 166.030 54.810 -19.484 1.00 116.70 581 SER B N 1
ATOM 12140 C CA . SER B 1 582 ? 165.100 53.868 -20.098 1.00 118.99 581 SER B CA 1
ATOM 12141 C C . SER B 1 582 ? 165.048 54.039 -21.612 1.00 121.66 581 SER B C 1
ATOM 12142 O O . SER B 1 582 ? 164.675 53.111 -22.329 1.00 128.94 581 SER B O 1
ATOM 12145 N N . SER B 1 583 ? 165.429 55.225 -22.087 1.00 122.14 582 SER B N 1
ATOM 12146 C CA . SER B 1 583 ? 165.374 55.559 -23.515 1.00 118.13 582 SER B CA 1
ATOM 12147 C C . SER B 1 583 ? 166.317 54.713 -24.383 1.00 113.42 582 SER B C 1
ATOM 12148 O O . SER B 1 583 ? 166.068 54.550 -25.582 1.00 112.74 582 SER B O 1
ATOM 12151 N N . ARG B 1 584 ? 167.381 54.176 -23.782 1.00 105.52 583 ARG B N 1
ATOM 12152 C CA . ARG B 1 584 ? 168.326 53.314 -24.508 1.00 103.17 583 ARG B CA 1
ATOM 12153 C C . ARG B 1 584 ? 167.971 51.817 -24.508 1.00 97.35 583 ARG B C 1
ATOM 12154 O O . ARG B 1 584 ? 168.597 51.038 -25.232 1.00 99.90 583 ARG B O 1
ATOM 12162 N N . PHE B 1 585 ? 166.977 51.417 -23.714 1.00 85.95 584 PHE B N 1
ATOM 12163 C CA . PHE B 1 585 ? 166.599 50.002 -23.613 1.00 81.66 584 PHE B CA 1
ATOM 12164 C C . PHE B 1 585 ? 166.025 49.419 -24.912 1.00 80.38 584 PHE B C 1
ATOM 12165 O O . PHE B 1 585 ? 166.377 48.301 -25.297 1.00 77.62 584 PHE B O 1
ATOM 12173 N N . MET B 1 586 ? 165.142 50.173 -25.574 1.00 80.61 585 MET B N 1
ATOM 12174 C CA . MET B 1 586 ? 164.544 49.761 -26.851 1.00 80.15 585 MET B CA 1
ATOM 12175 C C . MET B 1 586 ? 165.619 49.592 -27.925 1.00 82.05 585 MET B C 1
ATOM 12176 O O . MET B 1 586 ? 165.472 48.792 -28.846 1.00 80.04 585 MET B O 1
ATOM 12181 N N . GLU B 1 587 ? 166.697 50.358 -27.785 1.00 87.59 586 GLU B N 1
ATOM 12182 C CA . GLU B 1 587 ? 167.845 50.293 -28.678 1.00 88.95 586 GLU B CA 1
ATOM 12183 C C . GLU B 1 587 ? 168.628 48.980 -28.508 1.00 85.84 586 GLU B C 1
ATOM 12184 O O . GLU B 1 587 ? 169.127 48.433 -29.487 1.00 83.62 586 GLU B O 1
ATOM 12190 N N . TYR B 1 588 ? 168.729 48.476 -27.277 1.00 85.23 587 TYR B N 1
ATOM 12191 C CA . TYR B 1 588 ? 169.371 47.178 -27.035 1.00 85.46 587 TYR B CA 1
ATOM 12192 C C . TYR B 1 588 ? 168.457 46.038 -27.454 1.00 83.68 587 TYR B C 1
ATOM 12193 O O . TYR B 1 588 ? 168.917 45.024 -27.984 1.00 86.71 587 TYR B O 1
ATOM 12202 N N . GLU B 1 589 ? 167.161 46.212 -27.202 1.00 76.40 588 GLU B N 1
ATOM 12203 C CA . GLU B 1 589 ? 166.159 45.201 -27.517 1.00 68.92 588 GLU B CA 1
ATOM 12204 C C . GLU B 1 589 ? 165.729 45.279 -28.979 1.00 67.45 588 GLU B C 1
ATOM 12205 O O . GLU B 1 589 ? 164.534 45.433 -29.265 1.00 66.55 588 GLU B O 1
ATOM 12211 N N . THR B 1 590 ? 166.710 45.178 -29.885 1.00 66.41 589 THR B N 1
ATOM 12212 C CA . THR B 1 590 ? 166.493 45.134 -31.346 1.00 65.05 589 THR B CA 1
ATOM 12213 C C . THR B 1 590 ? 167.319 44.011 -31.979 1.00 66.26 589 THR B C 1
ATOM 12214 O O . THR B 1 590 ? 168.100 43.345 -31.287 1.00 62.61 589 THR B O 1
ATOM 12218 N N . ASP B 1 591 ? 167.144 43.814 -33.291 1.00 70.94 590 ASP B N 1
ATOM 12219 C CA . ASP B 1 591 ? 167.775 42.708 -34.025 1.00 74.83 590 ASP B CA 1
ATOM 12220 C C . ASP B 1 591 ? 167.397 41.385 -33.343 1.00 75.82 590 ASP B C 1
ATOM 12221 O O . ASP B 1 591 ? 168.260 40.616 -32.894 1.00 76.73 590 ASP B O 1
ATOM 12226 N N . LEU B 1 592 ? 166.092 41.144 -33.248 1.00 70.39 591 LEU B N 1
ATOM 12227 C CA . LEU B 1 592 ? 165.595 40.028 -32.469 1.00 65.63 591 LEU B CA 1
ATOM 12228 C C . LEU B 1 592 ? 165.141 38.871 -33.326 1.00 65.41 591 LEU B C 1
ATOM 12229 O O . LEU B 1 592 ? 164.941 39.001 -34.538 1.00 64.18 591 LEU B O 1
ATOM 12234 N N . THR B 1 593 ? 164.992 37.736 -32.653 1.00 64.31 592 THR B N 1
ATOM 12235 C CA . THR B 1 593 ? 164.478 36.517 -33.230 1.00 60.38 592 THR B CA 1
ATOM 12236 C C . THR B 1 593 ? 163.183 36.199 -32.510 1.00 57.38 592 THR B C 1
ATOM 12237 O O . THR B 1 593 ? 163.204 35.916 -31.305 1.00 57.19 592 THR B O 1
ATOM 12241 N N . PHE B 1 594 ? 162.066 36.263 -33.238 1.00 52.21 593 PHE B N 1
ATOM 12242 C CA . PHE B 1 594 ? 160.766 35.863 -32.701 1.00 48.90 593 PHE B CA 1
ATOM 12243 C C . PHE B 1 594 ? 160.787 34.389 -32.298 1.00 48.34 593 PHE B C 1
ATOM 12244 O O . PHE B 1 594 ? 161.324 33.551 -33.026 1.00 53.11 593 PHE B O 1
ATOM 12252 N N . VAL B 1 595 ? 160.217 34.076 -31.139 1.00 44.02 594 VAL B N 1
ATOM 12253 C CA . VAL B 1 595 ? 160.187 32.697 -30.649 1.00 41.04 594 VAL B CA 1
ATOM 12254 C C . VAL B 1 595 ? 158.740 32.201 -30.681 1.00 40.06 594 VAL B C 1
ATOM 12255 O O . VAL B 1 595 ? 158.394 31.271 -31.424 1.00 40.99 594 VAL B O 1
ATOM 12259 N N . GLY B 1 596 ? 157.892 32.846 -29.892 1.00 38.32 595 GLY B N 1
ATOM 12260 C CA . GLY B 1 596 ? 156.513 32.426 -29.763 1.00 37.85 595 GLY B CA 1
ATOM 12261 C C . GLY B 1 596 ? 155.629 33.435 -29.072 1.00 36.17 595 GLY B C 1
ATOM 12262 O O . GLY B 1 596 ? 156.058 34.537 -28.752 1.00 36.73 595 GLY B O 1
ATOM 12263 N N . VAL B 1 597 ? 154.384 33.039 -28.848 1.00 34.46 596 VAL B N 1
ATOM 12264 C CA . VAL B 1 597 ? 153.383 33.903 -28.284 1.00 33.56 596 VAL B CA 1
ATOM 12265 C C . VAL B 1 597 ? 152.610 33.071 -27.299 1.00 34.48 596 VAL B C 1
ATOM 12266 O O . VAL B 1 597 ? 152.229 31.958 -27.620 1.00 36.44 596 VAL B O 1
ATOM 12270 N N . VAL B 1 598 ? 152.398 33.596 -26.095 1.00 35.58 597 VAL B N 1
ATOM 12271 C CA . VAL B 1 598 ? 151.470 32.988 -25.133 1.00 33.38 597 VAL B CA 1
ATOM 12272 C C . VAL B 1 598 ? 150.213 33.815 -25.132 1.00 32.74 597 VAL B C 1
ATOM 12273 O O . VAL B 1 598 ? 150.278 35.030 -25.122 1.00 33.39 597 VAL B O 1
ATOM 12277 N N . GLY B 1 599 ? 149.074 33.146 -25.166 1.00 32.53 598 GLY B N 1
ATOM 12278 C CA . GLY B 1 599 ? 147.799 33.806 -25.003 1.00 33.75 598 GLY B CA 1
ATOM 12279 C C . GLY B 1 599 ? 147.300 33.522 -23.608 1.00 34.75 598 GLY B C 1
ATOM 12280 O O . GLY B 1 599 ? 147.197 32.365 -23.217 1.00 34.66 598 GLY B O 1
ATOM 12281 N N . MET B 1 600 ? 147.004 34.566 -22.841 1.00 36.98 599 MET B N 1
ATOM 12282 C CA . MET B 1 600 ? 146.477 34.348 -21.508 1.00 39.64 599 MET B CA 1
ATOM 12283 C C . MET B 1 600 ? 145.124 34.994 -21.225 1.00 40.03 599 MET B C 1
ATOM 12284 O O . MET B 1 600 ? 144.760 36.008 -21.825 1.00 38.05 599 MET B O 1
ATOM 12289 N N . LEU B 1 601 ? 144.410 34.372 -20.286 1.00 41.08 600 LEU B N 1
ATOM 12290 C CA . LEU B 1 601 ? 143.036 34.680 -19.970 1.00 41.74 600 LEU B CA 1
ATOM 12291 C C . LEU B 1 601 ? 142.849 35.053 -18.506 1.00 45.78 600 LEU B C 1
ATOM 12292 O O . LEU B 1 601 ? 143.369 34.382 -17.595 1.00 46.39 600 LEU B O 1
ATOM 12297 N N . ASP B 1 602 ? 142.100 36.133 -18.298 1.00 47.41 601 ASP B N 1
ATOM 12298 C CA . ASP B 1 602 ? 141.423 36.346 -17.035 1.00 50.24 601 ASP B CA 1
ATOM 12299 C C . ASP B 1 602 ? 139.950 36.630 -17.336 1.00 49.79 601 ASP B C 1
ATOM 12300 O O . ASP B 1 602 ? 139.600 37.650 -17.937 1.00 49.51 601 ASP B O 1
ATOM 12305 N N . PRO B 1 603 ? 139.087 35.685 -16.954 1.00 49.11 602 PRO B N 1
ATOM 12306 C CA . PRO B 1 603 ? 137.661 35.732 -17.237 1.00 47.23 602 PRO B CA 1
ATOM 12307 C C . PRO B 1 603 ? 136.909 36.839 -16.500 1.00 44.35 602 PRO B C 1
ATOM 12308 O O . PRO B 1 603 ? 137.257 37.188 -15.368 1.00 43.87 602 PRO B O 1
ATOM 12312 N N . PRO B 1 604 ? 135.865 37.377 -17.142 1.00 42.23 603 PRO B N 1
ATOM 12313 C CA . PRO B 1 604 ? 134.944 38.319 -16.527 1.00 43.53 603 PRO B CA 1
ATOM 12314 C C . PRO B 1 604 ? 134.205 37.641 -15.379 1.00 46.26 603 PRO B C 1
ATOM 12315 O O . PRO B 1 604 ? 133.895 36.453 -15.483 1.00 50.90 603 PRO B O 1
ATOM 12319 N N . ARG B 1 605 ? 133.941 38.368 -14.294 1.00 46.82 604 ARG B N 1
ATOM 12320 C CA . ARG B 1 605 ? 133.089 37.853 -13.221 1.00 47.25 604 ARG B CA 1
ATOM 12321 C C . ARG B 1 605 ? 131.711 37.501 -13.754 1.00 48.32 604 ARG B C 1
ATOM 12322 O O . ARG B 1 605 ? 131.136 38.260 -14.524 1.00 48.72 604 ARG B O 1
ATOM 12330 N N . LYS B 1 606 ? 131.191 36.351 -13.341 1.00 52.82 605 LYS B N 1
ATOM 12331 C CA . LYS B 1 606 ? 129.851 35.887 -13.739 1.00 58.89 605 LYS B CA 1
ATOM 12332 C C . LYS B 1 606 ? 128.753 36.971 -13.646 1.00 59.08 605 LYS B C 1
ATOM 12333 O O . LYS B 1 606 ? 127.982 37.166 -14.597 1.00 58.37 605 LYS B O 1
ATOM 12339 N N . GLU B 1 607 ? 128.717 37.676 -12.513 1.00 58.36 606 GLU B N 1
ATOM 12340 C CA . GLU B 1 607 ? 127.672 38.648 -12.200 1.00 58.67 606 GLU B CA 1
ATOM 12341 C C . GLU B 1 607 ? 127.727 39.877 -13.095 1.00 55.09 606 GLU B C 1
ATOM 12342 O O . GLU B 1 607 ? 126.691 40.415 -13.476 1.00 52.92 606 GLU B O 1
ATOM 12348 N N . VAL B 1 608 ? 128.942 40.316 -13.415 1.00 54.48 607 VAL B N 1
ATOM 12349 C CA . VAL B 1 608 ? 129.168 41.522 -14.223 1.00 54.31 607 VAL B CA 1
ATOM 12350 C C . VAL B 1 608 ? 128.168 41.656 -15.359 1.00 51.01 607 VAL B C 1
ATOM 12351 O O . VAL B 1 608 ? 127.534 42.690 -15.511 1.00 49.02 607 VAL B O 1
ATOM 12355 N N . MET B 1 609 ? 128.027 40.593 -16.138 1.00 53.23 608 MET B N 1
ATOM 12356 C CA . MET B 1 609 ? 127.069 40.538 -17.240 1.00 55.94 608 MET B CA 1
ATOM 12357 C C . MET B 1 609 ? 125.700 41.179 -16.940 1.00 53.45 608 MET B C 1
ATOM 12358 O O . MET B 1 609 ? 125.271 42.117 -17.635 1.00 51.10 608 MET B O 1
ATOM 12363 N N . GLY B 1 610 ? 125.033 40.660 -15.906 1.00 49.23 609 GLY B N 1
ATOM 12364 C CA . GLY B 1 610 ? 123.711 41.118 -15.515 1.00 43.88 609 GLY B CA 1
ATOM 12365 C C . GLY B 1 610 ? 123.760 42.452 -14.818 1.00 41.39 609 GLY B C 1
ATOM 12366 O O . GLY B 1 610 ? 122.907 43.303 -15.042 1.00 42.09 609 GLY B O 1
ATOM 12367 N N . SER B 1 611 ? 124.767 42.639 -13.972 1.00 40.56 610 SER B N 1
ATOM 12368 C CA . SER B 1 611 ? 124.958 43.911 -13.264 1.00 39.66 610 SER B CA 1
ATOM 12369 C C . SER B 1 611 ? 124.963 45.088 -14.248 1.00 37.29 610 SER B C 1
ATOM 12370 O O . SER B 1 611 ? 124.319 46.110 -14.006 1.00 35.14 610 SER B O 1
ATOM 12373 N N . ILE B 1 612 ? 125.693 44.917 -15.352 1.00 36.31 611 ILE B N 1
ATOM 12374 C CA . ILE B 1 612 ? 125.722 45.878 -16.451 1.00 37.31 611 ILE B CA 1
ATOM 12375 C C . ILE B 1 612 ? 124.311 46.131 -16.968 1.00 38.65 611 ILE B C 1
ATOM 12376 O O . ILE B 1 612 ? 123.872 47.279 -17.028 1.00 36.72 611 ILE B O 1
ATOM 12381 N N . GLN B 1 613 ? 123.611 45.057 -17.335 1.00 41.33 612 GLN B N 1
ATOM 12382 C CA . GLN B 1 613 ? 122.211 45.150 -17.752 1.00 44.60 612 GLN B CA 1
ATOM 12383 C C . GLN B 1 613 ? 121.347 45.937 -16.782 1.00 42.77 612 GLN B C 1
ATOM 12384 O O . GLN B 1 613 ? 120.474 46.702 -17.196 1.00 42.14 612 GLN B O 1
ATOM 12390 N N . LEU B 1 614 ? 121.600 45.740 -15.493 1.00 40.21 613 LEU B N 1
ATOM 12391 C CA . LEU B 1 614 ? 120.860 46.427 -14.464 1.00 38.18 613 LEU B CA 1
ATOM 12392 C C . LEU B 1 614 ? 121.104 47.928 -14.543 1.00 37.83 613 LEU B C 1
ATOM 12393 O O . LEU B 1 614 ? 120.188 48.716 -14.318 1.00 37.42 613 LEU B O 1
ATOM 12398 N N . CYS B 1 615 ? 122.332 48.323 -14.869 1.00 38.23 614 CYS B N 1
ATOM 12399 C CA . CYS B 1 615 ? 122.651 49.735 -15.003 1.00 39.91 614 CYS B CA 1
ATOM 12400 C C . CYS B 1 615 ? 121.948 50.337 -16.200 1.00 41.44 614 CYS B C 1
ATOM 12401 O O . CYS B 1 615 ? 121.510 51.477 -16.144 1.00 41.46 614 CYS B O 1
ATOM 12404 N N . ARG B 1 616 ? 121.838 49.568 -17.280 1.00 45.63 615 ARG B N 1
ATOM 12405 C CA . ARG B 1 616 ? 121.092 49.995 -18.473 1.00 48.61 615 ARG B CA 1
ATOM 12406 C C . ARG B 1 616 ? 119.659 50.328 -18.086 1.00 47.36 615 ARG B C 1
ATOM 12407 O O . ARG B 1 616 ? 119.143 51.394 -18.438 1.00 45.68 615 ARG B O 1
ATOM 12415 N N . ASP B 1 617 ? 119.039 49.416 -17.340 1.00 46.84 616 ASP B N 1
ATOM 12416 C CA . ASP B 1 617 ? 117.680 49.590 -16.848 1.00 46.97 616 ASP B CA 1
ATOM 12417 C C . ASP B 1 617 ? 117.565 50.810 -15.939 1.00 45.27 616 ASP B C 1
ATOM 12418 O O . ASP B 1 617 ? 116.581 51.538 -15.991 1.00 45.69 616 ASP B O 1
ATOM 12423 N N . ALA B 1 618 ? 118.580 51.037 -15.114 1.00 44.82 617 ALA B N 1
ATOM 12424 C CA . ALA B 1 618 ? 118.565 52.132 -14.154 1.00 43.37 617 ALA B CA 1
ATOM 12425 C C . ALA B 1 618 ? 118.954 53.479 -14.771 1.00 42.14 617 ALA B C 1
ATOM 12426 O O . ALA B 1 618 ? 118.916 54.511 -14.092 1.00 42.19 617 ALA B O 1
ATOM 12428 N N . GLY B 1 619 ? 119.331 53.458 -16.049 1.00 40.06 618 GLY B N 1
ATOM 12429 C CA . GLY B 1 619 ? 119.734 54.666 -16.768 1.00 38.58 618 GLY B CA 1
ATOM 12430 C C . GLY B 1 619 ? 121.081 55.178 -16.310 1.00 37.50 618 GLY B C 1
ATOM 12431 O O . GLY B 1 619 ? 121.286 56.373 -16.176 1.00 39.80 618 GLY B O 1
ATOM 12432 N N . ILE B 1 620 ? 122.003 54.257 -16.079 1.00 37.22 619 ILE B N 1
ATOM 12433 C CA . ILE B 1 620 ? 123.327 54.560 -15.556 1.00 36.07 619 ILE B CA 1
ATOM 12434 C C . ILE B 1 620 ? 124.375 54.124 -16.576 1.00 36.64 619 ILE B C 1
ATOM 12435 O O . ILE B 1 620 ? 124.429 52.953 -16.952 1.00 37.62 619 ILE B O 1
ATOM 12440 N N . ARG B 1 621 ? 125.211 55.048 -17.038 1.00 38.22 620 ARG B N 1
ATOM 12441 C CA . ARG B 1 621 ? 126.224 54.682 -18.053 1.00 39.98 620 ARG B CA 1
ATOM 12442 C C . ARG B 1 621 ? 127.473 54.084 -17.423 1.00 37.97 620 ARG B C 1
ATOM 12443 O O . ARG B 1 621 ? 128.017 54.627 -16.461 1.00 40.81 620 ARG B O 1
ATOM 12451 N N . VAL B 1 622 ? 127.928 52.967 -17.963 1.00 33.32 621 VAL B N 1
ATOM 12452 C CA . VAL B 1 622 ? 129.123 52.355 -17.447 1.00 31.89 621 VAL B CA 1
ATOM 12453 C C . VAL B 1 622 ? 130.232 52.660 -18.439 1.00 31.16 621 VAL B C 1
ATOM 12454 O O . VAL B 1 622 ? 130.011 52.613 -19.644 1.00 32.10 621 VAL B O 1
ATOM 12458 N N . ILE B 1 623 ? 131.418 52.984 -17.935 1.00 29.94 622 ILE B N 1
ATOM 12459 C CA . ILE B 1 623 ? 132.557 53.271 -18.786 1.00 29.12 622 ILE B CA 1
ATOM 12460 C C . ILE B 1 623 ? 133.708 52.374 -18.384 1.00 29.29 622 ILE B C 1
ATOM 12461 O O . ILE B 1 623 ? 134.222 52.493 -17.273 1.00 30.63 622 ILE B O 1
ATOM 12466 N N . MET B 1 624 ? 134.111 51.469 -19.268 1.00 29.66 623 MET B N 1
ATOM 12467 C CA . MET B 1 624 ? 135.207 50.573 -18.929 1.00 31.69 623 MET B CA 1
ATOM 12468 C C . MET B 1 624 ? 136.550 51.217 -19.187 1.00 33.59 623 MET B C 1
ATOM 12469 O O . MET B 1 624 ? 136.754 51.857 -20.218 1.00 35.15 623 MET B O 1
ATOM 12474 N N . ILE B 1 625 ? 137.477 51.028 -18.260 1.00 34.22 624 ILE B N 1
ATOM 12475 C CA . ILE B 1 625 ? 138.812 51.558 -18.447 1.00 38.02 624 ILE B CA 1
ATOM 12476 C C . ILE B 1 625 ? 139.811 50.411 -18.368 1.00 39.08 624 ILE B C 1
ATOM 12477 O O . ILE B 1 625 ? 140.035 49.853 -17.299 1.00 42.61 624 ILE B O 1
ATOM 12482 N N . THR B 1 626 ? 140.406 50.062 -19.508 1.00 38.15 625 THR B N 1
ATOM 12483 C CA . THR B 1 626 ? 141.272 48.887 -19.605 1.00 36.47 625 THR B CA 1
ATOM 12484 C C . THR B 1 626 ? 142.689 49.160 -20.124 1.00 36.83 625 THR B C 1
ATOM 12485 O O . THR B 1 626 ? 142.920 50.118 -20.860 1.00 37.44 625 THR B O 1
ATOM 12489 N N . GLY B 1 627 ? 143.623 48.293 -19.736 1.00 36.34 626 GLY B N 1
ATOM 12490 C CA . GLY B 1 627 ? 145.006 48.367 -20.192 1.00 36.56 626 GLY B CA 1
ATOM 12491 C C . GLY B 1 627 ? 145.302 47.519 -21.415 1.00 36.95 626 GLY B C 1
ATOM 12492 O O . GLY B 1 627 ? 146.433 47.485 -21.903 1.00 34.37 626 GLY B O 1
ATOM 12493 N N . ASP B 1 628 ? 144.286 46.811 -21.902 1.00 40.37 627 ASP B N 1
ATOM 12494 C CA . ASP B 1 628 ? 144.411 46.038 -23.136 1.00 42.50 627 ASP B CA 1
ATOM 12495 C C . ASP B 1 628 ? 144.469 47.004 -24.314 1.00 40.77 627 ASP B C 1
ATOM 12496 O O . ASP B 1 628 ? 144.096 48.166 -24.196 1.00 41.86 627 ASP B O 1
ATOM 12501 N N . ASN B 1 629 ? 144.921 46.526 -25.459 1.00 38.88 628 ASN B N 1
ATOM 12502 C CA . ASN B 1 629 ? 144.799 47.309 -26.663 1.00 38.14 628 ASN B CA 1
ATOM 12503 C C . ASN B 1 629 ? 143.342 47.579 -27.058 1.00 37.14 628 ASN B C 1
ATOM 12504 O O . ASN B 1 629 ? 142.408 46.973 -26.525 1.00 35.88 628 ASN B O 1
ATOM 12509 N N . LYS B 1 630 ? 143.167 48.482 -28.015 1.00 36.51 629 LYS B N 1
ATOM 12510 C CA . LYS B 1 630 ? 141.855 48.957 -28.421 1.00 34.09 629 LYS B CA 1
ATOM 12511 C C . LYS B 1 630 ? 141.013 47.802 -28.898 1.00 33.65 629 LYS B C 1
ATOM 12512 O O . LYS B 1 630 ? 139.814 47.770 -28.665 1.00 33.73 629 LYS B O 1
ATOM 12518 N N . GLY B 1 631 ? 141.658 46.845 -29.559 1.00 35.59 630 GLY B N 1
ATOM 12519 C CA . GLY B 1 631 ? 140.960 45.718 -30.190 1.00 35.68 630 GLY B CA 1
ATOM 12520 C C . GLY B 1 631 ? 140.282 44.840 -29.164 1.00 34.73 630 GLY B C 1
ATOM 12521 O O . GLY B 1 631 ? 139.054 44.806 -29.055 1.00 34.51 630 GLY B O 1
ATOM 12522 N N . THR B 1 632 ? 141.112 44.149 -28.397 1.00 34.40 631 THR B N 1
ATOM 12523 C CA . THR B 1 632 ? 140.653 43.317 -27.311 1.00 34.03 631 THR B CA 1
ATOM 12524 C C . THR B 1 632 ? 139.699 44.092 -26.419 1.00 34.74 631 THR B C 1
ATOM 12525 O O . THR B 1 632 ? 138.684 43.545 -25.976 1.00 36.27 631 THR B O 1
ATOM 12529 N N . ALA B 1 633 ? 140.011 45.366 -26.167 1.00 33.87 632 ALA B N 1
ATOM 12530 C CA . ALA B 1 633 ? 139.182 46.182 -25.278 1.00 32.80 632 ALA B CA 1
ATOM 12531 C C . ALA B 1 633 ? 137.728 46.230 -25.752 1.00 31.69 632 ALA B C 1
ATOM 12532 O O . ALA B 1 633 ? 136.815 45.923 -24.985 1.00 31.46 632 ALA B O 1
ATOM 12534 N N . ILE B 1 634 ? 137.526 46.574 -27.022 1.00 31.18 633 ILE B N 1
ATOM 12535 C CA . ILE B 1 634 ? 136.185 46.602 -27.621 1.00 31.62 633 ILE B CA 1
ATOM 12536 C C . ILE B 1 634 ? 135.553 45.221 -27.553 1.00 31.77 633 ILE B C 1
ATOM 12537 O O . ILE B 1 634 ? 134.385 45.070 -27.200 1.00 32.21 633 ILE B O 1
ATOM 12542 N N . ALA B 1 635 ? 136.350 44.217 -27.890 1.00 31.15 634 ALA B N 1
ATOM 12543 C CA . ALA B 1 635 ? 135.915 42.849 -27.831 1.00 31.00 634 ALA B CA 1
ATOM 12544 C C . ALA B 1 635 ? 135.289 42.577 -26.476 1.00 31.78 634 ALA B C 1
ATOM 12545 O O . ALA B 1 635 ? 134.117 42.208 -26.410 1.00 31.74 634 ALA B O 1
ATOM 12547 N N . ILE B 1 636 ? 136.064 42.784 -25.402 1.00 31.84 635 ILE B N 1
ATOM 12548 C CA . ILE B 1 636 ? 135.580 42.602 -24.017 1.00 30.09 635 ILE B CA 1
ATOM 12549 C C . ILE B 1 636 ? 134.263 43.362 -23.741 1.00 29.37 635 ILE B C 1
ATOM 12550 O O . ILE B 1 636 ? 133.352 42.845 -23.091 1.00 28.27 635 ILE B O 1
ATOM 12555 N N . CYS B 1 637 ? 134.159 44.576 -24.263 1.00 28.69 636 CYS B N 1
ATOM 12556 C CA . CYS B 1 637 ? 132.966 45.363 -24.061 1.00 29.45 636 CYS B CA 1
ATOM 12557 C C . CYS B 1 637 ? 131.745 44.691 -24.670 1.00 29.98 636 CYS B C 1
ATOM 12558 O O . CYS B 1 637 ? 130.671 44.686 -24.059 1.00 28.65 636 CYS B O 1
ATOM 12561 N N . ARG B 1 638 ? 131.925 44.119 -25.865 1.00 31.56 637 ARG B N 1
ATOM 12562 C CA . ARG B 1 638 ? 130.880 43.345 -26.552 1.00 32.36 637 ARG B CA 1
ATOM 12563 C C . ARG B 1 638 ? 130.565 42.114 -25.728 1.00 33.53 637 ARG B C 1
ATOM 12564 O O . ARG B 1 638 ? 129.416 41.814 -25.445 1.00 33.13 637 ARG B O 1
ATOM 12572 N N . ARG B 1 639 ? 131.622 41.415 -25.339 1.00 37.32 638 ARG B N 1
ATOM 12573 C CA . ARG B 1 639 ? 131.538 40.184 -24.566 1.00 40.01 638 ARG B CA 1
ATOM 12574 C C . ARG B 1 639 ? 130.765 40.324 -23.242 1.00 39.27 638 ARG B C 1
ATOM 12575 O O . ARG B 1 639 ? 130.164 39.354 -22.786 1.00 39.74 638 ARG B O 1
ATOM 12583 N N . ILE B 1 640 ? 130.781 41.512 -22.631 1.00 39.07 639 ILE B N 1
ATOM 12584 C CA . ILE B 1 640 ? 130.087 41.730 -21.345 1.00 38.71 639 ILE B CA 1
ATOM 12585 C C . ILE B 1 640 ? 128.871 42.638 -21.474 1.00 40.34 639 ILE B C 1
ATOM 12586 O O . ILE B 1 640 ? 128.330 43.114 -20.475 1.00 40.97 639 ILE B O 1
ATOM 12591 N N . GLY B 1 641 ? 128.458 42.894 -22.708 1.00 41.79 640 GLY B N 1
ATOM 12592 C CA . GLY B 1 641 ? 127.263 43.678 -22.952 1.00 43.77 640 GLY B CA 1
ATOM 12593 C C . GLY B 1 641 ? 127.400 45.187 -22.864 1.00 46.07 640 GLY B C 1
ATOM 12594 O O . GLY B 1 641 ? 126.412 45.897 -23.057 1.00 51.33 640 GLY B O 1
ATOM 12595 N N . ILE B 1 642 ? 128.596 45.702 -22.575 1.00 43.89 641 ILE B N 1
ATOM 12596 C CA . ILE B 1 642 ? 128.796 47.154 -22.619 1.00 43.18 641 ILE B CA 1
ATOM 12597 C C . ILE B 1 642 ? 128.544 47.634 -24.044 1.00 45.80 641 ILE B C 1
ATOM 12598 O O . ILE B 1 642 ? 127.991 48.710 -24.252 1.00 43.91 641 ILE B O 1
ATOM 12603 N N . PHE B 1 643 ? 128.945 46.811 -25.016 1.00 51.90 642 PHE B N 1
ATOM 12604 C CA . PHE B 1 643 ? 128.603 47.014 -26.436 1.00 54.08 642 PHE B CA 1
ATOM 12605 C C . PHE B 1 643 ? 127.742 45.889 -27.001 1.00 57.32 642 PHE B C 1
ATOM 12606 O O . PHE B 1 643 ? 127.876 44.721 -26.613 1.00 55.38 642 PHE B O 1
ATOM 12614 N N . GLY B 1 644 ? 126.859 46.250 -27.925 1.00 61.43 643 GLY B N 1
ATOM 12615 C CA . GLY B 1 644 ? 126.076 45.261 -28.652 1.00 65.44 643 GLY B CA 1
ATOM 12616 C C . GLY B 1 644 ? 126.986 44.341 -29.442 1.00 67.98 643 GLY B C 1
ATOM 12617 O O . GLY B 1 644 ? 128.174 44.628 -29.636 1.00 68.76 643 GLY B O 1
ATOM 12618 N N . GLU B 1 645 ? 126.428 43.225 -29.891 1.00 71.05 644 GLU B N 1
ATOM 12619 C CA . GLU B 1 645 ? 127.177 42.275 -30.698 1.00 73.60 644 GLU B CA 1
ATOM 12620 C C . GLU B 1 645 ? 127.602 42.913 -32.017 1.00 74.24 644 GLU B C 1
ATOM 12621 O O . GLU B 1 645 ? 128.730 42.715 -32.476 1.00 75.66 644 GLU B O 1
ATOM 12627 N N . ASN B 1 646 ? 126.705 43.704 -32.601 1.00 73.80 645 ASN B N 1
ATOM 12628 C CA . ASN B 1 646 ? 126.895 44.218 -33.950 1.00 74.55 645 ASN B CA 1
ATOM 12629 C C . ASN B 1 646 ? 126.944 45.726 -34.074 1.00 75.44 645 ASN B C 1
ATOM 12630 O O . ASN B 1 646 ? 127.297 46.233 -35.133 1.00 78.73 645 ASN B O 1
ATOM 12635 N N . GLU B 1 647 ? 126.583 46.445 -33.013 1.00 78.27 646 GLU B N 1
ATOM 12636 C CA . GLU B 1 647 ? 126.490 47.909 -33.078 1.00 80.27 646 GLU B CA 1
ATOM 12637 C C . GLU B 1 647 ? 127.843 48.572 -33.343 1.00 80.28 646 GLU B C 1
ATOM 12638 O O . GLU B 1 647 ? 128.889 47.969 -33.106 1.00 76.46 646 GLU B O 1
ATOM 12644 N N . GLU B 1 648 ? 127.807 49.812 -33.835 1.00 87.75 647 GLU B N 1
ATOM 12645 C CA . GLU B 1 648 ? 129.020 50.561 -34.205 1.00 91.35 647 GLU B CA 1
ATOM 12646 C C . GLU B 1 648 ? 129.629 51.362 -33.035 1.00 88.21 647 GLU B C 1
ATOM 12647 O O . GLU B 1 648 ? 128.920 52.059 -32.295 1.00 84.30 647 GLU B O 1
ATOM 12653 N N . VAL B 1 649 ? 130.953 51.270 -32.899 1.00 86.77 648 VAL B N 1
ATOM 12654 C CA . VAL B 1 649 ? 131.668 51.774 -31.721 1.00 81.90 648 VAL B CA 1
ATOM 12655 C C . VAL B 1 649 ? 132.883 52.661 -32.017 1.00 86.16 648 VAL B C 1
ATOM 12656 O O . VAL B 1 649 ? 133.613 53.025 -31.094 1.00 93.83 648 VAL B O 1
ATOM 12660 N N . ALA B 1 650 ? 133.095 53.020 -33.284 1.00 90.40 649 ALA B N 1
ATOM 12661 C CA . ALA B 1 650 ? 134.270 53.815 -33.695 1.00 89.09 649 ALA B CA 1
ATOM 12662 C C . ALA B 1 650 ? 134.482 55.111 -32.900 1.00 84.88 649 ALA B C 1
ATOM 12663 O O . ALA B 1 650 ? 135.619 55.553 -32.709 1.00 84.32 649 ALA B O 1
ATOM 12665 N N . ASP B 1 651 ? 133.384 55.706 -32.443 1.00 80.34 650 ASP B N 1
ATOM 12666 C CA . ASP B 1 651 ? 133.431 56.961 -31.697 1.00 78.59 650 ASP B CA 1
ATOM 12667 C C . ASP B 1 651 ? 133.109 56.785 -30.200 1.00 71.51 650 ASP B C 1
ATOM 12668 O O . ASP B 1 651 ? 132.897 57.767 -29.478 1.00 70.61 650 ASP B O 1
ATOM 12673 N N . ARG B 1 652 ? 133.082 55.536 -29.739 1.00 60.02 651 ARG B N 1
ATOM 12674 C CA . ARG B 1 652 ? 132.723 55.238 -28.359 1.00 51.36 651 ARG B CA 1
ATOM 12675 C C . ARG B 1 652 ? 133.837 54.483 -27.645 1.00 44.27 651 ARG B C 1
ATOM 12676 O O . ARG B 1 652 ? 133.686 54.048 -26.508 1.00 43.98 651 ARG B O 1
ATOM 12684 N N . ALA B 1 653 ? 134.966 54.342 -28.318 1.00 39.69 652 ALA B N 1
ATOM 12685 C CA . ALA B 1 653 ? 136.115 53.682 -27.728 1.00 38.07 652 ALA B CA 1
ATOM 12686 C C . ALA B 1 653 ? 137.401 54.355 -28.190 1.00 36.09 652 ALA B C 1
ATOM 12687 O O . ALA B 1 653 ? 137.663 54.450 -29.390 1.00 36.77 652 ALA B O 1
ATOM 12689 N N . TYR B 1 654 ? 138.193 54.830 -27.238 1.00 33.19 653 TYR B N 1
ATOM 12690 C CA . TYR B 1 654 ? 139.443 55.501 -27.557 1.00 32.74 653 TYR B CA 1
ATOM 12691 C C . TYR B 1 654 ? 140.596 54.888 -26.810 1.00 32.07 653 TYR B C 1
ATOM 12692 O O . TYR B 1 654 ? 140.414 54.312 -25.748 1.00 32.50 653 TYR B O 1
ATOM 12701 N N . THR B 1 655 ? 141.789 55.007 -27.372 1.00 32.08 654 THR B N 1
ATOM 12702 C CA . THR B 1 655 ? 142.996 54.678 -26.625 1.00 33.47 654 THR B CA 1
ATOM 12703 C C . THR B 1 655 ? 143.368 55.960 -25.900 1.00 33.68 654 THR B C 1
ATOM 12704 O O . THR B 1 655 ? 142.808 57.012 -26.207 1.00 35.08 654 THR B O 1
ATOM 12708 N N . GLY B 1 656 ? 144.270 55.883 -24.930 1.00 33.28 655 GLY B N 1
ATOM 12709 C CA . GLY B 1 656 ? 144.857 57.097 -24.363 1.00 34.24 655 GLY B CA 1
ATOM 12710 C C . GLY B 1 656 ? 145.369 58.035 -25.451 1.00 34.34 655 GLY B C 1
ATOM 12711 O O . GLY B 1 656 ? 144.960 59.197 -25.517 1.00 32.76 655 GLY B O 1
ATOM 12712 N N . ARG B 1 657 ? 146.253 57.505 -26.302 1.00 36.75 656 ARG B N 1
ATOM 12713 C CA . ARG B 1 657 ? 146.812 58.204 -27.480 1.00 39.80 656 ARG B CA 1
ATOM 12714 C C . ARG B 1 657 ? 145.775 58.917 -28.328 1.00 38.55 656 ARG B C 1
ATOM 12715 O O . ARG B 1 657 ? 145.897 60.096 -28.591 1.00 38.60 656 ARG B O 1
ATOM 12723 N N . GLU B 1 658 ? 144.760 58.188 -28.763 1.00 39.69 657 GLU B N 1
ATOM 12724 C CA . GLU B 1 658 ? 143.745 58.746 -29.628 1.00 42.27 657 GLU B CA 1
ATOM 12725 C C . GLU B 1 658 ? 143.061 59.928 -28.958 1.00 42.74 657 GLU B C 1
ATOM 12726 O O . GLU B 1 658 ? 142.829 60.966 -29.591 1.00 42.55 657 GLU B O 1
ATOM 12732 N N . PHE B 1 659 ? 142.731 59.750 -27.682 1.00 43.47 658 PHE B N 1
ATOM 12733 C CA . PHE B 1 659 ? 142.169 60.814 -26.867 1.00 45.87 658 PHE B CA 1
ATOM 12734 C C . PHE B 1 659 ? 143.058 62.056 -26.907 1.00 47.59 658 PHE B C 1
ATOM 12735 O O . PHE B 1 659 ? 142.607 63.130 -27.315 1.00 49.91 658 PHE B O 1
ATOM 12743 N N . ASP B 1 660 ? 144.318 61.897 -26.502 1.00 45.89 659 ASP B N 1
ATOM 12744 C CA . ASP B 1 660 ? 145.284 62.988 -26.513 1.00 45.70 659 ASP B CA 1
ATOM 12745 C C . ASP B 1 660 ? 145.374 63.697 -27.860 1.00 45.27 659 ASP B C 1
ATOM 12746 O O . ASP B 1 660 ? 145.583 64.905 -27.902 1.00 47.44 659 ASP B O 1
ATOM 12751 N N . ASP B 1 661 ? 145.220 62.949 -28.952 1.00 46.55 660 ASP B N 1
ATOM 12752 C CA . ASP B 1 661 ? 145.223 63.518 -30.316 1.00 46.11 660 ASP B CA 1
ATOM 12753 C C . ASP B 1 661 ? 143.993 64.375 -30.640 1.00 44.36 660 ASP B C 1
ATOM 12754 O O . ASP B 1 661 ? 143.999 65.128 -31.612 1.00 45.62 660 ASP B O 1
ATOM 12759 N N . LEU B 1 662 ? 142.931 64.246 -29.858 1.00 40.87 661 LEU B N 1
ATOM 12760 C CA . LEU B 1 662 ? 141.806 65.142 -30.020 1.00 39.99 661 LEU B CA 1
ATOM 12761 C C . LEU B 1 662 ? 142.124 66.514 -29.402 1.00 40.20 661 LEU B C 1
ATOM 12762 O O . LEU B 1 662 ? 142.886 66.604 -28.438 1.00 40.90 661 LEU B O 1
ATOM 12767 N N . PRO B 1 663 ? 141.572 67.596 -29.976 1.00 39.73 662 PRO B N 1
ATOM 12768 C CA . PRO B 1 663 ? 141.656 68.875 -29.286 1.00 38.48 662 PRO B CA 1
ATOM 12769 C C . PRO B 1 663 ? 140.654 68.901 -28.141 1.00 37.84 662 PRO B C 1
ATOM 12770 O O . PRO B 1 663 ? 139.733 68.068 -28.098 1.00 37.26 662 PRO B O 1
ATOM 12774 N N . LEU B 1 664 ? 140.837 69.846 -27.223 1.00 36.30 663 LEU B N 1
ATOM 12775 C CA . LEU B 1 664 ? 140.092 69.851 -25.968 1.00 34.36 663 LEU B CA 1
ATOM 12776 C C . LEU B 1 664 ? 138.590 69.810 -26.150 1.00 34.09 663 LEU B C 1
ATOM 12777 O O . LEU B 1 664 ? 137.918 69.052 -25.467 1.00 35.08 663 LEU B O 1
ATOM 12782 N N . ALA B 1 665 ? 138.070 70.604 -27.080 1.00 34.63 664 ALA B N 1
ATOM 12783 C CA . ALA B 1 665 ? 136.639 70.625 -27.355 1.00 34.92 664 ALA B CA 1
ATOM 12784 C C . ALA B 1 665 ? 136.132 69.255 -27.769 1.00 35.88 664 ALA B C 1
ATOM 12785 O O . ALA B 1 665 ? 135.073 68.827 -27.324 1.00 36.05 664 ALA B O 1
ATOM 12787 N N . GLU B 1 666 ? 136.900 68.564 -28.601 1.00 38.53 665 GLU B N 1
ATOM 12788 C CA . GLU B 1 666 ? 136.528 67.229 -29.050 1.00 43.49 665 GLU B CA 1
ATOM 12789 C C . GLU B 1 666 ? 136.621 66.150 -27.965 1.00 41.98 665 GLU B C 1
ATOM 12790 O O . GLU B 1 666 ? 135.893 65.154 -28.019 1.00 39.75 665 GLU B O 1
ATOM 12796 N N . GLN B 1 667 ? 137.521 66.339 -26.997 1.00 40.29 666 GLN B N 1
ATOM 12797 C CA . GLN B 1 667 ? 137.626 65.426 -25.853 1.00 38.71 666 GLN B CA 1
ATOM 12798 C C . GLN B 1 667 ? 136.399 65.498 -24.955 1.00 40.23 666 GLN B C 1
ATOM 12799 O O . GLN B 1 667 ? 135.874 64.468 -24.533 1.00 40.66 666 GLN B O 1
ATOM 12805 N N . ARG B 1 668 ? 135.949 66.714 -24.663 1.00 42.55 667 ARG B N 1
ATOM 12806 C CA . ARG B 1 668 ? 134.711 66.915 -23.924 1.00 45.79 667 ARG B CA 1
ATOM 12807 C C . ARG B 1 668 ? 133.568 66.249 -24.679 1.00 47.81 667 ARG B C 1
ATOM 12808 O O . ARG B 1 668 ? 132.733 65.563 -24.088 1.00 47.53 667 ARG B O 1
ATOM 12816 N N . GLU B 1 669 ? 133.556 66.444 -25.994 1.00 49.30 668 GLU B N 1
ATOM 12817 C CA . GLU B 1 669 ? 132.579 65.820 -26.852 1.00 51.37 668 GLU B CA 1
ATOM 12818 C C . GLU B 1 669 ? 132.621 64.310 -26.701 1.00 50.96 668 GLU B C 1
ATOM 12819 O O . GLU B 1 669 ? 131.580 63.679 -26.570 1.00 50.77 668 GLU B O 1
ATOM 12825 N N . ALA B 1 670 ? 133.825 63.742 -26.708 1.00 51.58 669 ALA B N 1
ATOM 12826 C CA . ALA B 1 670 ? 134.009 62.288 -26.605 1.00 53.99 669 ALA B CA 1
ATOM 12827 C C . ALA B 1 670 ? 133.372 61.681 -25.348 1.00 55.35 669 ALA B C 1
ATOM 12828 O O . ALA B 1 670 ? 132.735 60.631 -25.416 1.00 59.15 669 ALA B O 1
ATOM 12830 N N . CYS B 1 671 ? 133.520 62.354 -24.215 1.00 52.61 670 CYS B N 1
ATOM 12831 C CA . CYS B 1 671 ? 133.047 61.808 -22.958 1.00 52.73 670 CYS B CA 1
ATOM 12832 C C . CYS B 1 671 ? 131.517 61.671 -22.841 1.00 55.45 670 CYS B C 1
ATOM 12833 O O . CYS B 1 671 ? 131.021 60.905 -22.011 1.00 56.77 670 CYS B O 1
ATOM 12836 N N . ARG B 1 672 ? 130.764 62.382 -23.674 1.00 58.00 671 ARG B N 1
ATOM 12837 C CA . ARG B 1 672 ? 129.302 62.306 -23.603 1.00 60.23 671 ARG B CA 1
ATOM 12838 C C . ARG B 1 672 ? 128.744 60.958 -24.106 1.00 59.39 671 ARG B C 1
ATOM 12839 O O . ARG B 1 672 ? 127.557 60.664 -23.943 1.00 58.30 671 ARG B O 1
ATOM 12847 N N . ARG B 1 673 ? 129.607 60.140 -24.701 1.00 58.22 672 ARG B N 1
ATOM 12848 C CA . ARG B 1 673 ? 129.177 58.911 -25.369 1.00 57.87 672 ARG B CA 1
ATOM 12849 C C . ARG B 1 673 ? 130.237 57.810 -25.330 1.00 52.57 672 ARG B C 1
ATOM 12850 O O . ARG B 1 673 ? 129.967 56.673 -25.714 1.00 49.28 672 ARG B O 1
ATOM 12858 N N . ALA B 1 674 ? 131.443 58.160 -24.884 1.00 48.63 673 ALA B N 1
ATOM 12859 C CA . ALA B 1 674 ? 132.537 57.201 -24.741 1.00 44.19 673 ALA B CA 1
ATOM 12860 C C . ALA B 1 674 ? 132.241 56.187 -23.643 1.00 42.65 673 ALA B C 1
ATOM 12861 O O . ALA B 1 674 ? 131.765 56.537 -22.557 1.00 41.37 673 ALA B O 1
ATOM 12863 N N . CYS B 1 675 ? 132.528 54.925 -23.943 1.00 41.77 674 CYS B N 1
ATOM 12864 C CA . CYS B 1 675 ? 132.194 53.820 -23.055 1.00 41.28 674 CYS B CA 1
ATOM 12865 C C . CYS B 1 675 ? 133.388 52.926 -22.771 1.00 39.52 674 CYS B C 1
ATOM 12866 O O . CYS B 1 675 ? 133.354 52.112 -21.843 1.00 39.32 674 CYS B O 1
ATOM 12869 N N . CYS B 1 676 ? 134.439 53.084 -23.568 1.00 36.62 675 CYS B N 1
ATOM 12870 C CA . CYS B 1 676 ? 135.627 52.267 -23.430 1.00 35.72 675 CYS B CA 1
ATOM 12871 C C . CYS B 1 676 ? 136.869 53.095 -23.636 1.00 34.81 675 CYS B C 1
ATOM 12872 O O . CYS B 1 676 ? 136.984 53.805 -24.634 1.00 36.98 675 CYS B O 1
ATOM 12875 N N . PHE B 1 677 ? 137.801 52.989 -22.696 1.00 32.01 676 PHE B N 1
ATOM 12876 C CA . PHE B 1 677 ? 139.094 53.643 -22.811 1.00 29.84 676 PHE B CA 1
ATOM 12877 C C . PHE B 1 677 ? 140.173 52.601 -22.630 1.00 30.09 676 PHE B C 1
ATOM 12878 O O . PHE B 1 677 ? 140.109 51.799 -21.711 1.00 31.78 676 PHE B O 1
ATOM 12886 N N . ALA B 1 678 ? 141.153 52.598 -23.522 1.00 30.14 677 ALA B N 1
ATOM 12887 C CA . ALA B 1 678 ? 142.200 51.584 -23.510 1.00 29.90 677 ALA B CA 1
ATOM 12888 C C . ALA B 1 678 ? 143.571 52.235 -23.509 1.00 31.00 677 ALA B C 1
ATOM 12889 O O . ALA B 1 678 ? 143.799 53.196 -24.257 1.00 30.58 677 ALA B O 1
ATOM 12891 N N . ARG B 1 679 ? 144.465 51.690 -22.670 1.00 31.76 678 ARG B N 1
ATOM 12892 C CA . ARG B 1 679 ? 145.853 52.134 -22.509 1.00 32.10 678 ARG B CA 1
ATOM 12893 C C . ARG B 1 679 ? 145.897 53.608 -22.218 1.00 33.25 678 ARG B C 1
ATOM 12894 O O . ARG B 1 679 ? 146.378 54.377 -23.044 1.00 34.39 678 ARG B O 1
ATOM 12902 N N . VAL B 1 680 ? 145.391 54.014 -21.062 1.00 34.65 679 VAL B N 1
ATOM 12903 C CA . VAL B 1 680 ? 145.379 55.425 -20.734 1.00 37.09 679 VAL B CA 1
ATOM 12904 C C . VAL B 1 680 ? 146.475 55.748 -19.755 1.00 42.07 679 VAL B C 1
ATOM 12905 O O . VAL B 1 680 ? 147.155 54.847 -19.260 1.00 42.08 679 VAL B O 1
ATOM 12909 N N . GLU B 1 681 ? 146.646 57.050 -19.514 1.00 51.45 680 GLU B N 1
ATOM 12910 C CA . GLU B 1 681 ? 147.554 57.598 -18.499 1.00 57.75 680 GLU B CA 1
ATOM 12911 C C . GLU B 1 681 ? 146.753 57.918 -17.237 1.00 59.14 680 GLU B C 1
ATOM 12912 O O . GLU B 1 681 ? 145.543 58.158 -17.315 1.00 54.46 680 GLU B O 1
ATOM 12918 N N . PRO B 1 682 ? 147.428 57.944 -16.070 1.00 63.58 681 PRO B N 1
ATOM 12919 C CA . PRO B 1 682 ? 146.753 58.251 -14.796 1.00 63.21 681 PRO B CA 1
ATOM 12920 C C . PRO B 1 682 ? 145.977 59.572 -14.823 1.00 59.79 681 PRO B C 1
ATOM 12921 O O . PRO B 1 682 ? 144.901 59.661 -14.224 1.00 63.32 681 PRO B O 1
ATOM 12925 N N . SER B 1 683 ? 146.523 60.573 -15.514 1.00 53.44 682 SER B N 1
ATOM 12926 C CA . SER B 1 683 ? 145.876 61.863 -15.675 1.00 50.03 682 SER B CA 1
ATOM 12927 C C . SER B 1 683 ? 144.499 61.781 -16.365 1.00 49.06 682 SER B C 1
ATOM 12928 O O . SER B 1 683 ? 143.594 62.561 -16.046 1.00 49.23 682 SER B O 1
ATOM 12931 N N . HIS B 1 684 ? 144.342 60.845 -17.302 1.00 45.12 683 HIS B N 1
ATOM 12932 C CA . HIS B 1 684 ? 143.097 60.730 -18.061 1.00 43.37 683 HIS B CA 1
ATOM 12933 C C . HIS B 1 684 ? 141.886 60.485 -17.211 1.00 42.01 683 HIS B C 1
ATOM 12934 O O . HIS B 1 684 ? 140.777 60.899 -17.576 1.00 40.70 683 HIS B O 1
ATOM 12941 N N . LYS B 1 685 ? 142.075 59.801 -16.081 1.00 39.81 684 LYS B N 1
ATOM 12942 C CA . LYS B 1 685 ? 140.968 59.549 -15.171 1.00 37.56 684 LYS B CA 1
ATOM 12943 C C . LYS B 1 685 ? 140.376 60.875 -14.735 1.00 38.57 684 LYS B C 1
ATOM 12944 O O . LYS B 1 685 ? 139.173 61.098 -14.908 1.00 39.10 684 LYS B O 1
ATOM 12950 N N . SER B 1 686 ? 141.240 61.767 -14.242 1.00 38.35 685 SER B N 1
ATOM 12951 C CA . SER B 1 686 ? 140.848 63.119 -13.815 1.00 37.96 685 SER B CA 1
ATOM 12952 C C . SER B 1 686 ? 140.116 63.918 -14.888 1.00 37.15 685 SER B C 1
ATOM 12953 O O . SER B 1 686 ? 139.060 64.493 -14.630 1.00 37.44 685 SER B O 1
ATOM 12956 N N . LYS B 1 687 ? 140.681 63.954 -16.087 1.00 38.08 686 LYS B N 1
ATOM 12957 C CA . LYS B 1 687 ? 140.075 64.700 -17.187 1.00 38.44 686 LYS B CA 1
ATOM 12958 C C . LYS B 1 687 ? 138.714 64.128 -17.553 1.00 34.31 686 LYS B C 1
ATOM 12959 O O . LYS B 1 687 ? 137.765 64.872 -17.744 1.00 33.66 686 LYS B O 1
ATOM 12965 N N . ILE B 1 688 ? 138.629 62.806 -17.637 1.00 31.07 687 ILE B N 1
ATOM 12966 C CA . ILE B 1 688 ? 137.379 62.155 -17.965 1.00 29.97 687 ILE B CA 1
ATOM 12967 C C . ILE B 1 688 ? 136.327 62.554 -16.949 1.00 31.11 687 ILE B C 1
ATOM 12968 O O . ILE B 1 688 ? 135.192 62.855 -17.323 1.00 32.69 687 ILE B O 1
ATOM 12973 N N . VAL B 1 689 ? 136.699 62.573 -15.670 1.00 31.31 688 VAL B N 1
ATOM 12974 C CA . VAL B 1 689 ? 135.753 62.976 -14.630 1.00 31.99 688 VAL B CA 1
ATOM 12975 C C . VAL B 1 689 ? 135.304 64.413 -14.865 1.00 33.70 688 VAL B C 1
ATOM 12976 O O . VAL B 1 689 ? 134.109 64.700 -14.968 1.00 34.93 688 VAL B O 1
ATOM 12980 N N . GLU B 1 690 ? 136.283 65.298 -14.978 1.00 35.70 689 GLU B N 1
ATOM 12981 C CA . GLU B 1 690 ? 136.066 66.693 -15.289 1.00 38.20 689 GLU B CA 1
ATOM 12982 C C . GLU B 1 690 ? 134.995 66.884 -16.356 1.00 38.08 689 GLU B C 1
ATOM 12983 O O . GLU B 1 690 ? 133.964 67.498 -16.109 1.00 39.64 689 GLU B O 1
ATOM 12989 N N . TYR B 1 691 ? 135.246 66.338 -17.539 1.00 38.34 690 TYR B N 1
ATOM 12990 C CA . TYR B 1 691 ? 134.312 66.404 -18.651 1.00 38.77 690 TYR B CA 1
ATOM 12991 C C . TYR B 1 691 ? 132.945 65.870 -18.271 1.00 39.85 690 TYR B C 1
ATOM 12992 O O . TYR B 1 691 ? 131.932 66.487 -18.586 1.00 41.70 690 TYR B O 1
ATOM 13001 N N . LEU B 1 692 ? 132.928 64.715 -17.605 1.00 39.66 691 LEU B N 1
ATOM 13002 C CA . LEU B 1 692 ? 131.685 64.085 -17.189 1.00 40.27 691 LEU B CA 1
ATOM 13003 C C . LEU B 1 692 ? 130.881 65.051 -16.320 1.00 41.64 691 LEU B C 1
ATOM 13004 O O . LEU B 1 692 ? 129.665 65.182 -16.500 1.00 43.06 691 LEU B O 1
ATOM 13009 N N . GLN B 1 693 ? 131.579 65.755 -15.421 1.00 41.98 692 GLN B N 1
ATOM 13010 C CA . GLN B 1 693 ? 130.974 66.772 -14.550 1.00 42.70 692 GLN B CA 1
ATOM 13011 C C . GLN B 1 693 ? 130.405 67.943 -15.342 1.00 43.15 692 GLN B C 1
ATOM 13012 O O . GLN B 1 693 ? 129.339 68.453 -15.014 1.00 44.19 692 GLN B O 1
ATOM 13018 N N . SER B 1 694 ? 131.112 68.354 -16.390 1.00 43.34 693 SER B N 1
ATOM 13019 C CA . SER B 1 694 ? 130.679 69.462 -17.225 1.00 44.77 693 SER B CA 1
ATOM 13020 C C . SER B 1 694 ? 129.398 69.122 -17.994 1.00 46.86 693 SER B C 1
ATOM 13021 O O . SER B 1 694 ? 128.948 69.892 -18.842 1.00 46.12 693 SER B O 1
ATOM 13024 N N . TYR B 1 695 ? 128.830 67.957 -17.699 1.00 50.92 694 TYR B N 1
ATOM 13025 C CA . TYR B 1 695 ? 127.567 67.537 -18.284 1.00 57.10 694 TYR B CA 1
ATOM 13026 C C . TYR B 1 695 ? 126.509 67.334 -17.207 1.00 58.08 694 TYR B C 1
ATOM 13027 O O . TYR B 1 695 ? 125.371 66.941 -17.501 1.00 57.32 694 TYR B O 1
ATOM 13036 N N . ASP B 1 696 ? 126.900 67.606 -15.963 1.00 57.84 695 ASP B N 1
ATOM 13037 C CA . ASP B 1 696 ? 126.043 67.450 -14.783 1.00 58.25 695 ASP B CA 1
ATOM 13038 C C . ASP B 1 696 ? 125.817 65.995 -14.405 1.00 55.36 695 ASP B C 1
ATOM 13039 O O . ASP B 1 696 ? 124.861 65.670 -13.703 1.00 56.49 695 ASP B O 1
ATOM 13044 N N . GLU B 1 697 ? 126.707 65.125 -14.870 1.00 50.44 696 GLU B N 1
ATOM 13045 C CA . GLU B 1 697 ? 126.652 63.718 -14.528 1.00 46.18 696 GLU B CA 1
ATOM 13046 C C . GLU B 1 697 ? 127.206 63.534 -13.134 1.00 44.02 696 GLU B C 1
ATOM 13047 O O . GLU B 1 697 ? 128.160 64.212 -12.750 1.00 44.24 696 GLU B O 1
ATOM 13053 N N . ILE B 1 698 ? 126.594 62.624 -12.381 1.00 41.64 697 ILE B N 1
ATOM 13054 C CA . ILE B 1 698 ? 127.117 62.198 -11.086 1.00 39.19 697 ILE B CA 1
ATOM 13055 C C . ILE B 1 698 ? 127.909 60.927 -11.338 1.00 36.27 697 ILE B C 1
ATOM 13056 O O . ILE B 1 698 ? 127.360 59.916 -11.791 1.00 34.10 697 ILE B O 1
ATOM 13061 N N . THR B 1 699 ? 129.208 60.998 -11.065 1.00 35.18 698 THR B N 1
ATOM 13062 C CA . THR B 1 699 ? 130.117 59.941 -11.472 1.00 35.14 698 THR B CA 1
ATOM 13063 C C . THR B 1 699 ? 130.688 59.174 -10.312 1.00 33.60 698 THR B C 1
ATOM 13064 O O . THR B 1 699 ? 131.014 59.745 -9.279 1.00 32.29 698 THR B O 1
ATOM 13068 N N . ALA B 1 700 ? 130.786 57.863 -10.520 1.00 32.51 699 ALA B N 1
ATOM 13069 C CA . ALA B 1 700 ? 131.474 56.959 -9.633 1.00 30.69 699 ALA B CA 1
ATOM 13070 C C . ALA B 1 700 ? 132.694 56.503 -10.389 1.00 30.78 699 ALA B C 1
ATOM 13071 O O . ALA B 1 700 ? 132.602 56.095 -11.552 1.00 30.32 699 ALA B O 1
ATOM 13073 N N . MET B 1 701 ? 133.844 56.593 -9.735 1.00 31.67 700 MET B N 1
ATOM 13074 C CA . MET B 1 701 ? 135.098 56.282 -10.386 1.00 33.44 700 MET B CA 1
ATOM 13075 C C . MET B 1 701 ? 135.865 55.323 -9.512 1.00 32.88 700 MET B C 1
ATOM 13076 O O . MET B 1 701 ? 136.031 55.574 -8.324 1.00 32.55 700 MET B O 1
ATOM 13081 N N . THR B 1 702 ? 136.303 54.215 -10.106 1.00 32.91 701 THR B N 1
ATOM 13082 C CA . THR B 1 702 ? 137.102 53.233 -9.395 1.00 33.99 701 THR B CA 1
ATOM 13083 C C . THR B 1 702 ? 138.571 53.626 -9.425 1.00 36.04 701 THR B C 1
ATOM 13084 O O . THR B 1 702 ? 138.996 54.453 -10.239 1.00 36.30 701 THR B O 1
ATOM 13088 N N . GLY B 1 703 ? 139.339 53.024 -8.528 1.00 38.04 702 GLY B N 1
ATOM 13089 C CA . GLY B 1 703 ? 140.768 53.282 -8.424 1.00 41.90 702 GLY B CA 1
ATOM 13090 C C . GLY B 1 703 ? 141.322 52.541 -7.223 1.00 44.88 702 GLY B C 1
ATOM 13091 O O . GLY B 1 703 ? 140.562 52.065 -6.371 1.00 45.26 702 GLY B O 1
ATOM 13092 N N . ASP B 1 704 ? 142.644 52.433 -7.152 1.00 46.30 703 ASP B N 1
ATOM 13093 C CA . ASP B 1 704 ? 143.274 51.656 -6.090 1.00 47.29 703 ASP B CA 1
ATOM 13094 C C . ASP B 1 704 ? 144.732 52.032 -5.867 1.00 44.42 703 ASP B C 1
ATOM 13095 O O . ASP B 1 704 ? 145.303 51.682 -4.843 1.00 41.08 703 ASP B O 1
ATOM 13100 N N . GLY B 1 705 ? 145.316 52.744 -6.830 1.00 44.57 704 GLY B N 1
ATOM 13101 C CA . GLY B 1 705 ? 146.721 53.161 -6.776 1.00 46.34 704 GLY B CA 1
ATOM 13102 C C . GLY B 1 705 ? 146.935 54.558 -6.220 1.00 46.32 704 GLY B C 1
ATOM 13103 O O . GLY B 1 705 ? 145.981 55.294 -5.981 1.00 47.99 704 GLY B O 1
ATOM 13104 N N . VAL B 1 706 ? 148.192 54.927 -6.019 1.00 44.97 705 VAL B N 1
ATOM 13105 C CA . VAL B 1 706 ? 148.514 56.202 -5.401 1.00 45.60 705 VAL B CA 1
ATOM 13106 C C . VAL B 1 706 ? 148.171 57.322 -6.346 1.00 45.72 705 VAL B C 1
ATOM 13107 O O . VAL B 1 706 ? 147.568 58.313 -5.956 1.00 46.56 705 VAL B O 1
ATOM 13111 N N . ASN B 1 707 ? 148.563 57.144 -7.596 1.00 49.41 706 ASN B N 1
ATOM 13112 C CA . ASN B 1 707 ? 148.266 58.089 -8.658 1.00 53.06 706 ASN B CA 1
ATOM 13113 C C . ASN B 1 707 ? 146.780 58.071 -9.066 1.00 50.02 706 ASN B C 1
ATOM 13114 O O . ASN B 1 707 ? 146.382 58.746 -10.014 1.00 50.11 706 ASN B O 1
ATOM 13119 N N . ASP B 1 708 ? 145.970 57.300 -8.344 1.00 46.75 707 ASP B N 1
ATOM 13120 C CA . ASP B 1 708 ? 144.525 57.313 -8.524 1.00 47.28 707 ASP B CA 1
ATOM 13121 C C . ASP B 1 708 ? 143.856 58.396 -7.671 1.00 47.88 707 ASP B C 1
ATOM 13122 O O . ASP B 1 708 ? 142.836 58.975 -8.072 1.00 51.50 707 ASP B O 1
ATOM 13127 N N . ALA B 1 709 ? 144.444 58.675 -6.509 1.00 44.92 708 ALA B N 1
ATOM 13128 C CA . ALA B 1 709 ? 143.875 59.598 -5.524 1.00 41.97 708 ALA B CA 1
ATOM 13129 C C . ALA B 1 709 ? 143.273 60.903 -6.091 1.00 39.69 708 ALA B C 1
ATOM 13130 O O . ALA B 1 709 ? 142.161 61.266 -5.721 1.00 38.20 708 ALA B O 1
ATOM 13132 N N . PRO B 1 710 ? 143.994 61.602 -6.990 1.00 39.12 709 PRO B N 1
ATOM 13133 C CA . PRO B 1 710 ? 143.485 62.861 -7.534 1.00 40.42 709 PRO B CA 1
ATOM 13134 C C . PRO B 1 710 ? 142.111 62.727 -8.148 1.00 42.22 709 PRO B C 1
ATOM 13135 O O . PRO B 1 710 ? 141.212 63.517 -7.847 1.00 43.45 709 PRO B O 1
ATOM 13139 N N . ALA B 1 711 ? 141.966 61.729 -9.011 1.00 45.35 710 ALA B N 1
ATOM 13140 C CA . ALA B 1 711 ? 140.725 61.501 -9.734 1.00 48.49 710 ALA B CA 1
ATOM 13141 C C . ALA B 1 711 ? 139.615 60.993 -8.818 1.00 49.35 710 ALA B C 1
ATOM 13142 O O . ALA B 1 711 ? 138.431 61.250 -9.071 1.00 49.92 710 ALA B O 1
ATOM 13144 N N . LEU B 1 712 ? 140.002 60.273 -7.765 1.00 48.26 711 LEU B N 1
ATOM 13145 C CA . LEU B 1 712 ? 139.048 59.729 -6.804 1.00 48.50 711 LEU B CA 1
ATOM 13146 C C . LEU B 1 712 ? 138.431 60.846 -5.978 1.00 50.81 711 LEU B C 1
ATOM 13147 O O . LEU B 1 712 ? 137.216 60.851 -5.715 1.00 50.35 711 LEU B O 1
ATOM 13152 N N . LYS B 1 713 ? 139.278 61.791 -5.569 1.00 53.18 712 LYS B N 1
ATOM 13153 C CA . LYS B 1 713 ? 138.814 62.931 -4.807 1.00 53.43 712 LYS B CA 1
ATOM 13154 C C . LYS B 1 713 ? 137.995 63.818 -5.718 1.00 48.86 712 LYS B C 1
ATOM 13155 O O . LYS B 1 713 ? 136.986 64.356 -5.294 1.00 47.68 712 LYS B O 1
ATOM 13161 N N . LYS B 1 714 ? 138.405 63.922 -6.976 1.00 48.22 713 LYS B N 1
ATOM 13162 C CA . LYS B 1 714 ? 137.677 64.717 -7.956 1.00 50.83 713 LYS B CA 1
ATOM 13163 C C . LYS B 1 714 ? 136.251 64.219 -8.188 1.00 49.46 713 LYS B C 1
ATOM 13164 O O . LYS B 1 714 ? 135.303 65.000 -8.136 1.00 49.48 713 LYS B O 1
ATOM 13170 N N . ALA B 1 715 ? 136.111 62.916 -8.429 1.00 51.12 714 ALA B N 1
ATOM 13171 C CA . ALA B 1 715 ? 134.809 62.271 -8.675 1.00 50.13 714 ALA B CA 1
ATOM 13172 C C . ALA B 1 715 ? 133.785 62.537 -7.573 1.00 48.35 714 ALA B C 1
ATOM 13173 O O . ALA B 1 715 ? 134.155 62.811 -6.430 1.00 49.97 714 ALA B O 1
ATOM 13175 N N . GLU B 1 716 ? 132.505 62.452 -7.921 1.00 46.68 715 GLU B N 1
ATOM 13176 C CA . GLU B 1 716 ? 131.414 62.536 -6.947 1.00 46.12 715 GLU B CA 1
ATOM 13177 C C . GLU B 1 716 ? 131.436 61.347 -5.978 1.00 43.95 715 GLU B C 1
ATOM 13178 O O . GLU B 1 716 ? 131.320 61.540 -4.767 1.00 44.12 715 GLU B O 1
ATOM 13184 N N . ILE B 1 717 ? 131.578 60.132 -6.516 1.00 41.87 716 ILE B N 1
ATOM 13185 C CA . ILE B 1 717 ? 131.743 58.923 -5.702 1.00 40.63 716 ILE B CA 1
ATOM 13186 C C . ILE B 1 717 ? 133.082 58.257 -6.001 1.00 39.78 716 ILE B C 1
ATOM 13187 O O . ILE B 1 717 ? 133.262 57.612 -7.034 1.00 39.30 716 ILE B O 1
ATOM 13192 N N . GLY B 1 718 ? 134.029 58.440 -5.089 1.00 40.72 717 GLY B N 1
ATOM 13193 C CA . GLY B 1 718 ? 135.306 57.758 -5.176 1.00 40.60 717 GLY B CA 1
ATOM 13194 C C . GLY B 1 718 ? 135.087 56.339 -4.710 1.00 41.19 717 GLY B C 1
ATOM 13195 O O . GLY B 1 718 ? 134.496 56.120 -3.653 1.00 43.84 717 GLY B O 1
ATOM 13196 N N . ILE B 1 719 ? 135.536 55.372 -5.507 1.00 40.34 718 ILE B N 1
ATOM 13197 C CA . ILE B 1 719 ? 135.462 53.958 -5.129 1.00 37.73 718 ILE B CA 1
ATOM 13198 C C . ILE B 1 719 ? 136.856 53.328 -5.181 1.00 38.01 718 ILE B C 1
ATOM 13199 O O . ILE B 1 719 ? 137.436 53.140 -6.263 1.00 36.28 718 ILE B O 1
ATOM 13204 N N . ALA B 1 720 ? 137.395 53.023 -4.002 1.00 39.02 719 ALA B N 1
ATOM 13205 C CA . ALA B 1 720 ? 138.695 52.365 -3.908 1.00 39.62 719 ALA B CA 1
ATOM 13206 C C . ALA B 1 720 ? 138.515 50.859 -3.745 1.00 40.07 719 ALA B C 1
ATOM 13207 O O . ALA B 1 720 ? 137.494 50.400 -3.222 1.00 38.74 719 ALA B O 1
ATOM 13209 N N . MET B 1 721 ? 139.498 50.093 -4.218 1.00 41.74 720 MET B N 1
ATOM 13210 C CA . MET B 1 721 ? 139.478 48.633 -4.082 1.00 41.26 720 MET B CA 1
ATOM 13211 C C . MET B 1 721 ? 139.891 48.241 -2.678 1.00 40.74 720 MET B C 1
ATOM 13212 O O . MET B 1 721 ? 140.823 48.834 -2.112 1.00 38.64 720 MET B O 1
ATOM 13217 N N . GLY B 1 722 ? 139.198 47.237 -2.138 1.00 40.59 721 GLY B N 1
ATOM 13218 C CA . GLY B 1 722 ? 139.416 46.756 -0.777 1.00 43.11 721 GLY B CA 1
ATOM 13219 C C . GLY B 1 722 ? 140.820 46.240 -0.579 1.00 46.30 721 GLY B C 1
ATOM 13220 O O . GLY B 1 722 ? 141.352 46.254 0.537 1.00 48.52 721 GLY B O 1
ATOM 13221 N N . SER B 1 723 ? 141.423 45.806 -1.682 1.00 45.45 722 SER B N 1
ATOM 13222 C CA . SER B 1 723 ? 142.777 45.298 -1.685 1.00 44.04 722 SER B CA 1
ATOM 13223 C C . SER B 1 723 ? 143.772 46.339 -2.183 1.00 46.32 722 SER B C 1
ATOM 13224 O O . SER B 1 723 ? 144.939 46.021 -2.390 1.00 49.55 722 SER B O 1
ATOM 13227 N N . GLY B 1 724 ? 143.320 47.575 -2.379 1.00 48.50 723 GLY B N 1
ATOM 13228 C CA . GLY B 1 724 ? 144.176 48.630 -2.926 1.00 49.60 723 GLY B CA 1
ATOM 13229 C C . GLY B 1 724 ? 144.953 49.409 -1.883 1.00 50.59 723 GLY B C 1
ATOM 13230 O O . GLY B 1 724 ? 144.945 49.069 -0.701 1.00 50.88 723 GLY B O 1
ATOM 13231 N N . THR B 1 725 ? 145.622 50.465 -2.333 1.00 52.04 724 THR B N 1
ATOM 13232 C CA . THR B 1 725 ? 146.414 51.322 -1.452 1.00 52.70 724 THR B CA 1
ATOM 13233 C C . THR B 1 725 ? 145.555 52.007 -0.390 1.00 54.44 724 THR B C 1
ATOM 13234 O O . THR B 1 725 ? 144.375 52.293 -0.622 1.00 58.28 724 THR B O 1
ATOM 13238 N N . ALA B 1 726 ? 146.154 52.239 0.779 1.00 55.04 725 ALA B N 1
ATOM 13239 C CA . ALA B 1 726 ? 145.526 53.005 1.851 1.00 51.49 725 ALA B CA 1
ATOM 13240 C C . ALA B 1 726 ? 145.317 54.449 1.402 1.00 50.37 725 ALA B C 1
ATOM 13241 O O . ALA B 1 726 ? 144.291 55.046 1.732 1.00 50.23 725 ALA B O 1
ATOM 13243 N N . VAL B 1 727 ? 146.276 54.984 0.633 1.00 48.01 726 VAL B N 1
ATOM 13244 C CA . VAL B 1 727 ? 146.159 56.312 -0.010 1.00 48.84 726 VAL B CA 1
ATOM 13245 C C . VAL B 1 727 ? 144.867 56.441 -0.813 1.00 46.98 726 VAL B C 1
ATOM 13246 O O . VAL B 1 727 ? 144.159 57.446 -0.717 1.00 48.83 726 VAL B O 1
ATOM 13250 N N . ALA B 1 728 ? 144.585 55.422 -1.612 1.00 44.64 727 ALA B N 1
ATOM 13251 C CA . ALA B 1 728 ? 143.389 55.393 -2.426 1.00 45.28 727 ALA B CA 1
ATOM 13252 C C . ALA B 1 728 ? 142.157 55.472 -1.560 1.00 45.01 727 ALA B C 1
ATOM 13253 O O . ALA B 1 728 ? 141.268 56.280 -1.814 1.00 45.03 727 ALA B O 1
ATOM 13255 N N . LYS B 1 729 ? 142.116 54.630 -0.534 1.00 46.42 728 LYS B N 1
ATOM 13256 C CA . LYS B 1 729 ? 140.934 54.508 0.311 1.00 48.57 728 LYS B CA 1
ATOM 13257 C C . LYS B 1 729 ? 140.622 55.841 0.976 1.00 49.47 728 LYS B C 1
ATOM 13258 O O . LYS B 1 729 ? 139.510 56.352 0.837 1.00 46.86 728 LYS B O 1
ATOM 13264 N N . THR B 1 730 ? 141.618 56.419 1.655 1.00 52.29 729 THR B N 1
ATOM 13265 C CA . THR B 1 730 ? 141.439 57.685 2.378 1.00 54.08 729 THR B CA 1
ATOM 13266 C C . THR B 1 730 ? 140.907 58.787 1.461 1.00 56.98 729 THR B C 1
ATOM 13267 O O . THR B 1 730 ? 140.139 59.641 1.908 1.00 63.80 729 THR B O 1
ATOM 13271 N N . ALA B 1 731 ? 141.311 58.752 0.189 1.00 53.83 730 ALA B N 1
ATOM 13272 C CA . ALA B 1 731 ? 140.867 59.720 -0.812 1.00 50.63 730 ALA B CA 1
ATOM 13273 C C . ALA B 1 731 ? 139.487 59.422 -1.433 1.00 49.73 730 ALA B C 1
ATOM 13274 O O . ALA B 1 731 ? 138.912 60.278 -2.121 1.00 49.80 730 ALA B O 1
ATOM 13276 N N . SER B 1 732 ? 138.952 58.224 -1.195 1.00 49.93 731 SER B N 1
ATOM 13277 C CA . SER B 1 732 ? 137.640 57.835 -1.766 1.00 49.83 731 SER B CA 1
ATOM 13278 C C . SER B 1 732 ? 136.491 57.988 -0.768 1.00 48.72 731 SER B C 1
ATOM 13279 O O . SER B 1 732 ? 136.709 58.259 0.411 1.00 54.00 731 SER B O 1
ATOM 13282 N N . GLU B 1 733 ? 135.269 57.810 -1.243 1.00 45.39 732 GLU B N 1
ATOM 13283 C CA . GLU B 1 733 ? 134.100 57.950 -0.390 1.00 44.19 732 GLU B CA 1
ATOM 13284 C C . GLU B 1 733 ? 133.453 56.603 -0.110 1.00 42.24 732 GLU B C 1
ATOM 13285 O O . GLU B 1 733 ? 132.389 56.533 0.509 1.00 40.76 732 GLU B O 1
ATOM 13291 N N . MET B 1 734 ? 134.091 55.537 -0.581 1.00 42.35 733 MET B N 1
ATOM 13292 C CA . MET B 1 734 ? 133.545 54.185 -0.470 1.00 41.08 733 MET B CA 1
ATOM 13293 C C . MET B 1 734 ? 134.556 53.122 -0.881 1.00 38.56 733 MET B C 1
ATOM 13294 O O . MET B 1 734 ? 135.299 53.285 -1.857 1.00 36.18 733 MET B O 1
ATOM 13299 N N . VAL B 1 735 ? 134.568 52.027 -0.132 1.00 37.18 734 VAL B N 1
ATOM 13300 C CA . VAL B 1 735 ? 135.515 50.945 -0.384 1.00 38.38 734 VAL B CA 1
ATOM 13301 C C . VAL B 1 735 ? 134.823 49.630 -0.748 1.00 38.72 734 VAL B C 1
ATOM 13302 O O . VAL B 1 735 ? 133.879 49.208 -0.092 1.00 39.02 734 VAL B O 1
ATOM 13306 N N . LEU B 1 736 ? 135.302 48.994 -1.809 1.00 40.44 735 LEU B N 1
ATOM 13307 C CA . LEU B 1 736 ? 134.793 47.691 -2.204 1.00 42.53 735 LEU B CA 1
ATOM 13308 C C . LEU B 1 736 ? 135.500 46.607 -1.406 1.00 43.52 735 LEU B C 1
ATOM 13309 O O . LEU B 1 736 ? 136.660 46.290 -1.670 1.00 43.99 735 LEU B O 1
ATOM 13314 N N . ALA B 1 737 ? 134.793 46.044 -0.432 1.00 43.62 736 ALA B N 1
ATOM 13315 C CA . ALA B 1 737 ? 135.271 44.887 0.310 1.00 42.74 736 ALA B CA 1
ATOM 13316 C C . ALA B 1 737 ? 135.790 43.798 -0.622 1.00 43.61 736 ALA B C 1
ATOM 13317 O O . ALA B 1 737 ? 136.878 43.260 -0.425 1.00 43.44 736 ALA B O 1
ATOM 13319 N N . ASP B 1 738 ? 135.012 43.496 -1.655 1.00 45.61 737 ASP B N 1
ATOM 13320 C CA . ASP B 1 738 ? 135.353 42.425 -2.583 1.00 45.12 737 ASP B CA 1
ATOM 13321 C C . ASP B 1 738 ? 135.875 42.867 -3.961 1.00 43.29 737 ASP B C 1
ATOM 13322 O O . ASP B 1 738 ? 136.014 42.025 -4.840 1.00 41.94 737 ASP B O 1
ATOM 13327 N N . ASP B 1 739 ? 136.143 44.163 -4.152 1.00 42.90 738 ASP B N 1
ATOM 13328 C CA . ASP B 1 739 ? 136.661 44.692 -5.427 1.00 42.10 738 ASP B CA 1
ATOM 13329 C C . ASP B 1 739 ? 135.722 44.416 -6.603 1.00 40.62 738 ASP B C 1
ATOM 13330 O O . ASP B 1 739 ? 136.118 44.558 -7.766 1.00 40.23 738 ASP B O 1
ATOM 13335 N N . ASN B 1 740 ? 134.487 44.017 -6.306 1.00 38.73 739 ASN B N 1
ATOM 13336 C CA . ASN B 1 740 ? 133.574 43.565 -7.348 1.00 36.35 739 ASN B CA 1
ATOM 13337 C C . ASN B 1 740 ? 132.719 44.668 -7.912 1.00 33.78 739 ASN B C 1
ATOM 13338 O O . ASN B 1 740 ? 132.037 45.383 -7.177 1.00 32.72 739 ASN B O 1
ATOM 13343 N N . PHE B 1 741 ? 132.755 44.777 -9.234 1.00 31.81 740 PHE B N 1
ATOM 13344 C CA . PHE B 1 741 ? 131.952 45.753 -9.936 1.00 31.09 740 PHE B CA 1
ATOM 13345 C C . PHE B 1 741 ? 130.483 45.612 -9.567 1.00 31.47 740 PHE B C 1
ATOM 13346 O O . PHE B 1 741 ? 129.795 46.606 -9.344 1.00 31.92 740 PHE B O 1
ATOM 13354 N N . SER B 1 742 ? 130.012 44.372 -9.495 1.00 32.35 741 SER B N 1
ATOM 13355 C CA . SER B 1 742 ? 128.621 44.093 -9.139 1.00 33.30 741 SER B CA 1
ATOM 13356 C C . SER B 1 742 ? 128.264 44.781 -7.844 1.00 32.55 741 SER B C 1
ATOM 13357 O O . SER B 1 742 ? 127.176 45.332 -7.710 1.00 32.01 741 SER B O 1
ATOM 13360 N N . THR B 1 743 ? 129.201 44.762 -6.904 1.00 33.25 742 THR B N 1
ATOM 13361 C CA . THR B 1 743 ? 129.010 45.408 -5.618 1.00 33.69 742 THR B CA 1
ATOM 13362 C C . THR B 1 743 ? 128.679 46.880 -5.781 1.00 33.45 742 THR B C 1
ATOM 13363 O O . THR B 1 743 ? 127.777 47.393 -5.116 1.00 33.09 742 THR B O 1
ATOM 13367 N N . ILE B 1 744 ? 129.390 47.554 -6.680 1.00 33.53 743 ILE B N 1
ATOM 13368 C CA . ILE B 1 744 ? 129.140 48.971 -6.918 1.00 32.90 743 ILE B CA 1
ATOM 13369 C C . ILE B 1 744 ? 127.694 49.166 -7.340 1.00 33.64 743 ILE B C 1
ATOM 13370 O O . ILE B 1 744 ? 127.006 50.024 -6.799 1.00 35.47 743 ILE B O 1
ATOM 13375 N N . VAL B 1 745 ? 127.232 48.358 -8.296 1.00 32.85 744 VAL B N 1
ATOM 13376 C CA . VAL B 1 745 ? 125.830 48.401 -8.737 1.00 31.56 744 VAL B CA 1
ATOM 13377 C C . VAL B 1 745 ? 124.877 48.152 -7.577 1.00 31.22 744 VAL B C 1
ATOM 13378 O O . VAL B 1 745 ? 123.902 48.870 -7.425 1.00 31.16 744 VAL B O 1
ATOM 13382 N N . ALA B 1 746 ? 125.151 47.151 -6.751 1.00 31.77 745 ALA B N 1
ATOM 13383 C CA . ALA B 1 746 ? 124.336 46.961 -5.558 1.00 32.58 745 ALA B CA 1
ATOM 13384 C C . ALA B 1 746 ? 124.313 48.254 -4.745 1.00 34.53 745 ALA B C 1
ATOM 13385 O O . ALA B 1 746 ? 123.235 48.697 -4.320 1.00 36.70 745 ALA B O 1
ATOM 13387 N N . ALA B 1 747 ? 125.486 48.874 -4.564 1.00 33.85 746 ALA B N 1
ATOM 13388 C CA . ALA B 1 747 ? 125.609 50.060 -3.712 1.00 33.88 746 ALA B CA 1
ATOM 13389 C C . ALA B 1 747 ? 124.687 51.172 -4.192 1.00 33.94 746 ALA B C 1
ATOM 13390 O O . ALA B 1 747 ? 123.979 51.779 -3.394 1.00 34.34 746 ALA B O 1
ATOM 13392 N N . VAL B 1 748 ? 124.686 51.408 -5.498 1.00 34.04 747 VAL B N 1
ATOM 13393 C CA . VAL B 1 748 ? 123.785 52.369 -6.113 1.00 36.73 747 VAL B CA 1
ATOM 13394 C C . VAL B 1 748 ? 122.312 52.023 -5.828 1.00 38.49 747 VAL B C 1
ATOM 13395 O O . VAL B 1 748 ? 121.542 52.891 -5.414 1.00 40.22 747 VAL B O 1
ATOM 13399 N N . GLU B 1 749 ? 121.922 50.765 -6.016 1.00 39.43 748 GLU B N 1
ATOM 13400 C CA . GLU B 1 749 ? 120.543 50.374 -5.742 1.00 42.22 748 GLU B CA 1
ATOM 13401 C C . GLU B 1 749 ? 120.190 50.686 -4.283 1.00 43.27 748 GLU B C 1
ATOM 13402 O O . GLU B 1 749 ? 119.086 51.135 -3.978 1.00 41.59 748 GLU B O 1
ATOM 13408 N N . GLU B 1 750 ? 121.144 50.473 -3.384 1.00 45.91 749 GLU B N 1
ATOM 13409 C CA . GLU B 1 750 ? 120.934 50.809 -1.977 1.00 47.49 749 GLU B CA 1
ATOM 13410 C C . GLU B 1 750 ? 120.659 52.302 -1.768 1.00 44.51 749 GLU B C 1
ATOM 13411 O O . GLU B 1 750 ? 119.804 52.671 -0.967 1.00 42.28 749 GLU B O 1
ATOM 13417 N N . GLY B 1 751 ? 121.368 53.143 -2.516 1.00 42.58 750 GLY B N 1
ATOM 13418 C CA . GLY B 1 751 ? 121.188 54.584 -2.465 1.00 39.82 750 GLY B CA 1
ATOM 13419 C C . GLY B 1 751 ? 119.757 54.956 -2.764 1.00 39.54 750 GLY B C 1
ATOM 13420 O O . GLY B 1 751 ? 119.129 55.666 -1.975 1.00 38.67 750 GLY B O 1
ATOM 13421 N N . ARG B 1 752 ? 119.245 54.459 -3.896 1.00 39.50 751 ARG B N 1
ATOM 13422 C CA . ARG B 1 752 ? 117.852 54.688 -4.330 1.00 38.39 751 ARG B CA 1
ATOM 13423 C C . ARG B 1 752 ? 116.857 54.230 -3.255 1.00 38.37 751 ARG B C 1
ATOM 13424 O O . ARG B 1 752 ? 116.029 55.011 -2.772 1.00 36.56 751 ARG B O 1
ATOM 13432 N N . ALA B 1 753 ? 116.971 52.951 -2.889 1.00 39.64 752 ALA B N 1
ATOM 13433 C CA . ALA B 1 753 ? 116.179 52.326 -1.826 1.00 39.21 752 ALA B CA 1
ATOM 13434 C C . ALA B 1 753 ? 116.144 53.156 -0.552 1.00 39.79 752 ALA B C 1
ATOM 13435 O O . ALA B 1 753 ? 115.064 53.481 -0.057 1.00 41.40 752 ALA B O 1
ATOM 13437 N N . ILE B 1 754 ? 117.321 53.491 -0.024 1.00 39.28 753 ILE B N 1
ATOM 13438 C CA . ILE B 1 754 ? 117.417 54.289 1.193 1.00 39.10 753 ILE B CA 1
ATOM 13439 C C . ILE B 1 754 ? 116.643 55.598 1.013 1.00 39.09 753 ILE B C 1
ATOM 13440 O O . ILE B 1 754 ? 115.910 56.016 1.914 1.00 38.21 753 ILE B O 1
ATOM 13445 N N . TYR B 1 755 ? 116.786 56.222 -0.155 1.00 39.28 754 TYR B N 1
ATOM 13446 C CA . TYR B 1 755 ? 116.141 57.507 -0.409 1.00 41.39 754 TYR B CA 1
ATOM 13447 C C . TYR B 1 755 ? 114.641 57.358 -0.285 1.00 39.98 754 TYR B C 1
ATOM 13448 O O . TYR B 1 755 ? 113.964 58.237 0.230 1.00 38.72 754 TYR B O 1
ATOM 13457 N N . ASN B 1 756 ? 114.141 56.228 -0.758 1.00 40.53 755 ASN B N 1
ATOM 13458 C CA . ASN B 1 756 ? 112.740 55.906 -0.642 1.00 43.78 755 ASN B CA 1
ATOM 13459 C C . ASN B 1 756 ? 112.265 55.677 0.783 1.00 45.40 755 ASN B C 1
ATOM 13460 O O . ASN B 1 756 ? 111.198 56.146 1.148 1.00 46.64 755 ASN B O 1
ATOM 13465 N N . ASN B 1 757 ? 113.041 54.957 1.588 1.00 48.03 756 ASN B N 1
ATOM 13466 C CA . ASN B 1 757 ? 112.659 54.724 2.979 1.00 50.27 756 ASN B CA 1
ATOM 13467 C C . ASN B 1 757 ? 112.638 56.011 3.794 1.00 49.01 756 ASN B C 1
ATOM 13468 O O . ASN B 1 757 ? 111.865 56.161 4.727 1.00 49.82 756 ASN B O 1
ATOM 13473 N N . MET B 1 758 ? 113.486 56.951 3.424 1.00 49.68 757 MET B N 1
ATOM 13474 C CA . MET B 1 758 ? 113.500 58.233 4.073 1.00 51.29 757 MET B CA 1
ATOM 13475 C C . MET B 1 758 ? 112.213 58.995 3.794 1.00 48.63 757 MET B C 1
ATOM 13476 O O . MET B 1 758 ? 111.660 59.640 4.685 1.00 46.15 757 MET B O 1
ATOM 13481 N N . LYS B 1 759 ? 111.754 58.913 2.547 1.00 49.65 758 LYS B N 1
ATOM 13482 C CA . LYS B 1 759 ? 110.461 59.452 2.125 1.00 49.50 758 LYS B CA 1
ATOM 13483 C C . LYS B 1 759 ? 109.291 58.819 2.852 1.00 50.63 758 LYS B C 1
ATOM 13484 O O . LYS B 1 759 ? 108.349 59.519 3.206 1.00 57.17 758 LYS B O 1
ATOM 13490 N N . GLN B 1 760 ? 109.345 57.502 3.054 1.00 48.88 759 GLN B N 1
ATOM 13491 C CA . GLN B 1 760 ? 108.354 56.777 3.855 1.00 50.04 759 GLN B CA 1
ATOM 13492 C C . GLN B 1 760 ? 108.173 57.376 5.250 1.00 48.02 759 GLN B C 1
ATOM 13493 O O . GLN B 1 760 ? 107.064 57.752 5.632 1.00 44.81 759 GLN B O 1
ATOM 13499 N N . PHE B 1 761 ? 109.274 57.435 5.999 1.00 48.59 760 PHE B N 1
ATOM 13500 C CA . PHE B 1 761 ? 109.325 58.022 7.334 1.00 49.52 760 PHE B CA 1
ATOM 13501 C C . PHE B 1 761 ? 108.734 59.420 7.359 1.00 47.69 760 PHE B C 1
ATOM 13502 O O . PHE B 1 761 ? 107.912 59.730 8.221 1.00 48.64 760 PHE B O 1
ATOM 13510 N N . ILE B 1 762 ? 109.156 60.258 6.413 1.00 45.06 761 ILE B N 1
ATOM 13511 C CA . ILE B 1 762 ? 108.717 61.652 6.340 1.00 44.79 761 ILE B CA 1
ATOM 13512 C C . ILE B 1 762 ? 107.210 61.790 6.164 1.00 44.79 761 ILE B C 1
ATOM 13513 O O . ILE B 1 762 ? 106.532 62.446 6.970 1.00 42.21 761 ILE B O 1
ATOM 13518 N N . ARG B 1 763 ? 106.699 61.160 5.103 1.00 46.11 762 ARG B N 1
ATOM 13519 C CA . ARG B 1 763 ? 105.275 61.161 4.788 1.00 45.48 762 ARG B CA 1
ATOM 13520 C C . ARG B 1 763 ? 104.474 60.813 6.039 1.00 46.65 762 ARG B C 1
ATOM 13521 O O . ARG B 1 763 ? 103.526 61.516 6.386 1.00 46.52 762 ARG B O 1
ATOM 13529 N N . TYR B 1 764 ? 104.901 59.756 6.734 1.00 46.39 763 TYR B N 1
ATOM 13530 C CA . TYR B 1 764 ? 104.208 59.277 7.920 1.00 44.31 763 TYR B CA 1
ATOM 13531 C C . TYR B 1 764 ? 104.221 60.258 9.067 1.00 44.10 763 TYR B C 1
ATOM 13532 O O . TYR B 1 764 ? 103.175 60.536 9.638 1.00 45.29 763 TYR B O 1
ATOM 13541 N N . LEU B 1 765 ? 105.396 60.774 9.412 1.00 44.52 764 LEU B N 1
ATOM 13542 C CA . LEU B 1 765 ? 105.492 61.761 10.476 1.00 46.58 764 LEU B CA 1
ATOM 13543 C C . LEU B 1 765 ? 104.717 63.040 10.108 1.00 47.66 764 LEU B C 1
ATOM 13544 O O . LEU B 1 765 ? 103.700 63.334 10.734 1.00 47.94 764 LEU B O 1
ATOM 13549 N N . ILE B 1 766 ? 105.178 63.779 9.092 1.00 48.35 765 ILE B N 1
ATOM 13550 C CA . ILE B 1 766 ? 104.502 65.009 8.656 1.00 50.03 765 ILE B CA 1
ATOM 13551 C C . ILE B 1 766 ? 102.970 64.843 8.662 1.00 51.16 765 ILE B C 1
ATOM 13552 O O . ILE B 1 766 ? 102.264 65.610 9.319 1.00 49.48 765 ILE B O 1
ATOM 13557 N N . SER B 1 767 ? 102.467 63.827 7.958 1.00 51.29 766 SER B N 1
ATOM 13558 C CA . SER B 1 767 ? 101.024 63.662 7.772 1.00 50.81 766 SER B CA 1
ATOM 13559 C C . SER B 1 767 ? 100.298 63.406 9.075 1.00 50.78 766 SER B C 1
ATOM 13560 O O . SER B 1 767 ? 99.238 63.980 9.317 1.00 49.96 766 SER B O 1
ATOM 13563 N N . SER B 1 768 ? 100.858 62.534 9.908 1.00 51.74 767 SER B N 1
ATOM 13564 C CA . SER B 1 768 ? 100.222 62.218 11.180 1.00 54.22 767 SER B CA 1
ATOM 13565 C C . SER B 1 768 ? 100.151 63.462 12.072 1.00 55.22 767 SER B C 1
ATOM 13566 O O . SER B 1 768 ? 99.182 63.652 12.807 1.00 60.18 767 SER B O 1
ATOM 13569 N N . ASN B 1 769 ? 101.161 64.320 11.979 1.00 51.98 768 ASN B N 1
ATOM 13570 C CA . ASN B 1 769 ? 101.169 65.556 12.741 1.00 51.01 768 ASN B CA 1
ATOM 13571 C C . ASN B 1 769 ? 100.189 66.583 12.220 1.00 50.76 768 ASN B C 1
ATOM 13572 O O . ASN B 1 769 ? 99.556 67.268 13.005 1.00 50.46 768 ASN B O 1
ATOM 13577 N N . VAL B 1 770 ? 100.069 66.703 10.900 1.00 52.38 769 VAL B N 1
ATOM 13578 C CA . VAL B 1 770 ? 99.080 67.612 10.325 1.00 53.14 769 VAL B CA 1
ATOM 13579 C C . VAL B 1 770 ? 97.728 67.258 10.931 1.00 55.21 769 VAL B C 1
ATOM 13580 O O . VAL B 1 770 ? 97.067 68.116 11.517 1.00 57.54 769 VAL B O 1
ATOM 13584 N N . GLY B 1 771 ? 97.348 65.985 10.820 1.00 54.10 770 GLY B N 1
ATOM 13585 C CA . GLY B 1 771 ? 96.136 65.473 11.444 1.00 55.24 770 GLY B CA 1
ATOM 13586 C C . GLY B 1 771 ? 96.029 65.766 12.926 1.00 55.87 770 GLY B C 1
ATOM 13587 O O . GLY B 1 771 ? 94.951 66.109 13.414 1.00 54.86 770 GLY B O 1
ATOM 13588 N N . GLU B 1 772 ? 97.150 65.640 13.639 1.00 57.28 771 GLU B N 1
ATOM 13589 C CA . GLU B 1 772 ? 97.207 65.960 15.069 1.00 60.86 771 GLU B CA 1
ATOM 13590 C C . GLU B 1 772 ? 96.826 67.425 15.347 1.00 61.28 771 GLU B C 1
ATOM 13591 O O . GLU B 1 772 ? 96.359 67.754 16.436 1.00 62.61 771 GLU B O 1
ATOM 13597 N N . VAL B 1 773 ? 97.004 68.292 14.352 1.00 61.02 772 VAL B N 1
ATOM 13598 C CA . VAL B 1 773 ? 96.694 69.712 14.505 1.00 60.22 772 VAL B CA 1
ATOM 13599 C C . VAL B 1 773 ? 95.323 70.099 13.966 1.00 59.91 772 VAL B C 1
ATOM 13600 O O . VAL B 1 773 ? 94.638 70.893 14.595 1.00 60.89 772 VAL B O 1
ATOM 13604 N N . VAL B 1 774 ? 94.930 69.575 12.801 1.00 60.54 773 VAL B N 1
ATOM 13605 C CA . VAL B 1 774 ? 93.593 69.869 12.252 1.00 61.17 773 VAL B CA 1
ATOM 13606 C C . VAL B 1 774 ? 92.539 69.395 13.225 1.00 62.02 773 VAL B C 1
ATOM 13607 O O . VAL B 1 774 ? 91.445 69.942 13.274 1.00 66.39 773 VAL B O 1
ATOM 13611 N N . CYS B 1 775 ? 92.889 68.377 13.999 1.00 62.67 774 CYS B N 1
ATOM 13612 C CA . CYS B 1 775 ? 92.032 67.876 15.056 1.00 66.67 774 CYS B CA 1
ATOM 13613 C C . CYS B 1 775 ? 91.710 68.974 16.084 1.00 68.78 774 CYS B C 1
ATOM 13614 O O . CYS B 1 775 ? 90.596 69.511 16.085 1.00 71.89 774 CYS B O 1
ATOM 13617 N N . ILE B 1 776 ? 92.692 69.317 16.926 1.00 66.85 775 ILE B N 1
ATOM 13618 C CA . ILE B 1 776 ? 92.564 70.358 17.965 1.00 63.93 775 ILE B CA 1
ATOM 13619 C C . ILE B 1 776 ? 92.171 71.750 17.427 1.00 64.89 775 ILE B C 1
ATOM 13620 O O . ILE B 1 776 ? 91.652 72.576 18.172 1.00 65.98 775 ILE B O 1
ATOM 13625 N N . PHE B 1 777 ? 92.408 72.023 16.147 1.00 65.69 776 PHE B N 1
ATOM 13626 C CA . PHE B 1 777 ? 91.921 73.276 15.584 1.00 64.85 776 PHE B CA 1
ATOM 13627 C C . PHE B 1 777 ? 90.464 73.183 15.164 1.00 66.32 776 PHE B C 1
ATOM 13628 O O . PHE B 1 777 ? 89.715 74.134 15.341 1.00 68.73 776 PHE B O 1
ATOM 13636 N N . LEU B 1 778 ? 90.061 72.049 14.602 1.00 66.67 777 LEU B N 1
ATOM 13637 C CA . LEU B 1 778 ? 88.688 71.893 14.137 1.00 69.41 777 LEU B CA 1
ATOM 13638 C C . LEU B 1 778 ? 87.702 71.981 15.297 1.00 71.54 777 LEU B C 1
ATOM 13639 O O . LEU B 1 778 ? 86.603 72.525 15.145 1.00 72.99 777 LEU B O 1
ATOM 13644 N N . THR B 1 779 ? 88.100 71.455 16.456 1.00 71.27 778 THR B N 1
ATOM 13645 C CA . THR B 1 779 ? 87.281 71.557 17.673 1.00 71.53 778 THR B CA 1
ATOM 13646 C C . THR B 1 779 ? 87.229 72.987 18.218 1.00 70.24 778 THR B C 1
ATOM 13647 O O . THR B 1 779 ? 86.173 73.456 18.631 1.00 70.63 778 THR B O 1
ATOM 13651 N N . ALA B 1 780 ? 88.360 73.683 18.220 1.00 71.33 779 ALA B N 1
ATOM 13652 C CA . ALA B 1 780 ? 88.383 75.072 18.687 1.00 71.83 779 ALA B CA 1
ATOM 13653 C C . ALA B 1 780 ? 87.591 76.007 17.757 1.00 70.04 779 ALA B C 1
ATOM 13654 O O . ALA B 1 780 ? 86.926 76.939 18.220 1.00 69.06 779 ALA B O 1
ATOM 13656 N N . ALA B 1 781 ? 87.656 75.735 16.455 1.00 70.47 780 ALA B N 1
ATOM 13657 C CA . ALA B 1 781 ? 87.054 76.595 15.438 1.00 72.00 780 ALA B CA 1
ATOM 13658 C C . ALA B 1 781 ? 85.544 76.471 15.434 1.00 71.49 780 ALA B C 1
ATOM 13659 O O . ALA B 1 781 ? 84.835 77.461 15.601 1.00 70.67 780 ALA B O 1
ATOM 13661 N N . LEU B 1 782 ? 85.061 75.247 15.249 1.00 69.85 781 LEU B N 1
ATOM 13662 C CA . LEU B 1 782 ? 83.630 74.993 15.225 1.00 70.26 781 LEU B CA 1
ATOM 13663 C C . LEU B 1 782 ? 83.031 75.051 16.641 1.00 70.79 781 LEU B C 1
ATOM 13664 O O . LEU B 1 782 ? 81.832 74.827 16.823 1.00 69.13 781 LEU B O 1
ATOM 13669 N N . GLY B 1 783 ? 83.880 75.370 17.625 1.00 70.82 782 GLY B N 1
ATOM 13670 C CA . GLY B 1 783 ? 83.476 75.540 19.027 1.00 68.95 782 GLY B CA 1
ATOM 13671 C C . GLY B 1 783 ? 83.107 74.261 19.763 1.00 69.48 782 GLY B C 1
ATOM 13672 O O . GLY B 1 783 ? 82.609 74.319 20.888 1.00 70.56 782 GLY B O 1
ATOM 13673 N N . LEU B 1 784 ? 83.366 73.115 19.125 1.00 70.50 783 LEU B N 1
ATOM 13674 C CA . LEU B 1 784 ? 82.995 71.773 19.620 1.00 66.90 783 LEU B CA 1
ATOM 13675 C C . LEU B 1 784 ? 83.634 71.386 20.949 1.00 66.27 783 LEU B C 1
ATOM 13676 O O . LEU B 1 784 ? 84.632 71.983 21.359 1.00 66.10 783 LEU B O 1
ATOM 13681 N N . PRO B 1 785 ? 83.058 70.379 21.630 1.00 67.82 784 PRO B N 1
ATOM 13682 C CA . PRO B 1 785 ? 83.682 69.901 22.859 1.00 69.99 784 PRO B CA 1
ATOM 13683 C C . PRO B 1 785 ? 85.018 69.221 22.573 1.00 70.77 784 PRO B C 1
ATOM 13684 O O . PRO B 1 785 ? 85.075 68.297 21.756 1.00 71.43 784 PRO B O 1
ATOM 13688 N N . GLU B 1 786 ? 86.078 69.698 23.230 1.00 72.59 785 GLU B N 1
ATOM 13689 C CA . GLU B 1 786 ? 87.412 69.107 23.116 1.00 74.94 785 GLU B CA 1
ATOM 13690 C C . GLU B 1 786 ? 87.288 67.605 22.925 1.00 75.92 785 GLU B C 1
ATOM 13691 O O . GLU B 1 786 ? 86.796 66.906 23.812 1.00 74.95 785 GLU B O 1
ATOM 13697 N N . ALA B 1 787 ? 87.702 67.124 21.753 1.00 78.97 786 ALA B N 1
ATOM 13698 C CA . ALA B 1 787 ? 87.626 65.694 21.419 1.00 77.22 786 ALA B CA 1
ATOM 13699 C C . ALA B 1 787 ? 88.792 64.895 22.014 1.00 74.87 786 ALA B C 1
ATOM 13700 O O . ALA B 1 787 ? 88.696 63.677 22.186 1.00 72.67 786 ALA B O 1
ATOM 13702 N N . LEU B 1 788 ? 89.889 65.586 22.320 1.00 70.65 787 LEU B N 1
ATOM 13703 C CA . LEU B 1 788 ? 91.022 64.966 22.989 1.00 69.84 787 LEU B CA 1
ATOM 13704 C C . LEU B 1 788 ? 91.649 65.920 23.987 1.00 70.77 787 LEU B C 1
ATOM 13705 O O . LEU B 1 788 ? 91.806 67.109 23.706 1.00 71.38 787 LEU B O 1
ATOM 13710 N N . ILE B 1 789 ? 91.990 65.384 25.154 1.00 71.11 788 ILE B N 1
ATOM 13711 C CA . ILE B 1 789 ? 92.630 66.146 26.220 1.00 70.63 788 ILE B CA 1
ATOM 13712 C C . ILE B 1 789 ? 94.127 65.898 26.157 1.00 68.96 788 ILE B C 1
ATOM 13713 O O . ILE B 1 789 ? 94.548 64.898 25.577 1.00 67.95 788 ILE B O 1
ATOM 13718 N N . PRO B 1 790 ? 94.931 66.800 26.758 1.00 69.96 789 PRO B N 1
ATOM 13719 C CA . PRO B 1 790 ? 96.397 66.753 26.733 1.00 68.63 789 PRO B CA 1
ATOM 13720 C C . PRO B 1 790 ? 96.976 65.371 26.995 1.00 67.20 789 PRO B C 1
ATOM 13721 O O . PRO B 1 790 ? 97.821 64.907 26.231 1.00 65.84 789 PRO B O 1
ATOM 13725 N N . VAL B 1 791 ? 96.515 64.718 28.057 1.00 67.64 790 VAL B N 1
ATOM 13726 C CA . VAL B 1 791 ? 97.045 63.409 28.438 1.00 70.26 790 VAL B CA 1
ATOM 13727 C C . VAL B 1 791 ? 96.835 62.372 27.352 1.00 70.06 790 VAL B C 1
ATOM 13728 O O . VAL B 1 791 ? 97.703 61.527 27.133 1.00 72.17 790 VAL B O 1
ATOM 13732 N N . GLN B 1 792 ? 95.680 62.444 26.690 1.00 70.12 791 GLN B N 1
ATOM 13733 C CA . GLN B 1 792 ? 95.317 61.508 25.631 1.00 72.23 791 GLN B CA 1
ATOM 13734 C C . GLN B 1 792 ? 96.172 61.718 24.390 1.00 74.55 791 GLN B C 1
ATOM 13735 O O . GLN B 1 792 ? 96.662 60.752 23.801 1.00 75.88 791 GLN B O 1
ATOM 13741 N N . LEU B 1 793 ? 96.343 62.986 24.008 1.00 73.73 792 LEU B N 1
ATOM 13742 C CA . LEU B 1 793 ? 97.125 63.371 22.831 1.00 70.91 792 LEU B CA 1
ATOM 13743 C C . LEU B 1 793 ? 98.591 62.947 22.963 1.00 70.85 792 LEU B C 1
ATOM 13744 O O . LEU B 1 793 ? 99.131 62.300 22.061 1.00 72.61 792 LEU B O 1
ATOM 13749 N N . LEU B 1 794 ? 99.221 63.307 24.085 1.00 66.70 793 LEU B N 1
ATOM 13750 C CA . LEU B 1 794 ? 100.616 62.943 24.355 1.00 64.15 793 LEU B CA 1
ATOM 13751 C C . LEU B 1 794 ? 100.822 61.435 24.458 1.00 63.84 793 LEU B C 1
ATOM 13752 O O . LEU B 1 794 ? 101.908 60.942 24.157 1.00 65.63 793 LEU B O 1
ATOM 13757 N N . TRP B 1 795 ? 99.791 60.712 24.893 1.00 63.01 794 TRP B N 1
ATOM 13758 C CA . TRP B 1 795 ? 99.827 59.256 24.888 1.00 64.01 794 TRP B CA 1
ATOM 13759 C C . TRP B 1 795 ? 99.869 58.744 23.483 1.00 69.75 794 TRP B C 1
ATOM 13760 O O . TRP B 1 795 ? 100.768 57.970 23.144 1.00 75.44 794 TRP B O 1
ATOM 13771 N N . VAL B 1 796 ? 98.888 59.159 22.667 1.00 72.33 795 VAL B N 1
ATOM 13772 C CA . VAL B 1 796 ? 98.780 58.771 21.240 1.00 72.30 795 VAL B CA 1
ATOM 13773 C C . VAL B 1 796 ? 100.092 59.056 20.489 1.00 72.06 795 VAL B C 1
ATOM 13774 O O . VAL B 1 796 ? 100.582 58.219 19.719 1.00 68.20 795 VAL B O 1
ATOM 13778 N N . ASN B 1 797 ? 100.641 60.242 20.749 1.00 72.08 796 ASN B N 1
ATOM 13779 C CA . ASN B 1 797 ? 101.979 60.657 20.337 1.00 71.29 796 ASN B CA 1
ATOM 13780 C C . ASN B 1 797 ? 103.087 59.669 20.738 1.00 67.94 796 ASN B C 1
ATOM 13781 O O . ASN B 1 797 ? 103.994 59.406 19.958 1.00 67.85 796 ASN B O 1
ATOM 13786 N N . LEU B 1 798 ? 103.012 59.132 21.953 1.00 67.57 797 LEU B N 1
ATOM 13787 C CA . LEU B 1 798 ? 104.024 58.205 22.454 1.00 70.45 797 LEU B CA 1
ATOM 13788 C C . LEU B 1 798 ? 103.933 56.856 21.757 1.00 69.76 797 LEU B C 1
ATOM 13789 O O . LEU B 1 798 ? 104.919 56.132 21.651 1.00 69.39 797 LEU B O 1
ATOM 13794 N N . VAL B 1 799 ? 102.746 56.509 21.285 1.00 70.99 798 VAL B N 1
ATOM 13795 C CA . VAL B 1 799 ? 102.566 55.230 20.613 1.00 75.80 798 VAL B CA 1
ATOM 13796 C C . VAL B 1 799 ? 102.872 55.318 19.116 1.00 77.50 798 VAL B C 1
ATOM 13797 O O . VAL B 1 799 ? 103.649 54.515 18.591 1.00 74.12 798 VAL B O 1
ATOM 13801 N N . THR B 1 800 ? 102.262 56.293 18.445 1.00 80.25 799 THR B N 1
ATOM 13802 C CA . THR B 1 800 ? 102.471 56.501 17.009 1.00 86.45 799 THR B CA 1
ATOM 13803 C C . THR B 1 800 ? 103.953 56.645 16.644 1.00 88.32 799 THR B C 1
ATOM 13804 O O . THR B 1 800 ? 104.492 55.851 15.863 1.00 88.99 799 THR B O 1
ATOM 13808 N N . ASP B 1 801 ? 104.605 57.645 17.232 1.00 86.11 800 ASP B N 1
ATOM 13809 C CA . ASP B 1 801 ? 105.999 57.949 16.936 1.00 83.29 800 ASP B CA 1
ATOM 13810 C C . ASP B 1 801 ? 106.931 57.025 17.720 1.00 81.29 800 ASP B C 1
ATOM 13811 O O . ASP B 1 801 ? 108.095 57.344 17.949 1.00 86.89 800 ASP B O 1
ATOM 13816 N N . GLY B 1 802 ? 106.416 55.867 18.118 1.00 76.61 801 GLY B N 1
ATOM 13817 C CA . GLY B 1 802 ? 107.162 54.965 18.980 1.00 74.73 801 GLY B CA 1
ATOM 13818 C C . GLY B 1 802 ? 107.356 53.593 18.380 1.00 73.37 801 GLY B C 1
ATOM 13819 O O . GLY B 1 802 ? 108.484 53.127 18.251 1.00 73.94 801 GLY B O 1
ATOM 13820 N N . LEU B 1 803 ? 106.251 52.946 18.020 1.00 71.83 802 LEU B N 1
ATOM 13821 C CA . LEU B 1 803 ? 106.287 51.584 17.494 1.00 70.11 802 LEU B CA 1
ATOM 13822 C C . LEU B 1 803 ? 106.172 51.503 15.961 1.00 71.05 802 LEU B C 1
ATOM 13823 O O . LEU B 1 803 ? 107.133 51.073 15.322 1.00 75.14 802 LEU B O 1
ATOM 13828 N N . PRO B 1 804 ? 105.023 51.921 15.362 1.00 69.22 803 PRO B N 1
ATOM 13829 C CA . PRO B 1 804 ? 104.901 51.789 13.904 1.00 65.58 803 PRO B CA 1
ATOM 13830 C C . PRO B 1 804 ? 105.978 52.580 13.172 1.00 63.78 803 PRO B C 1
ATOM 13831 O O . PRO B 1 804 ? 106.604 52.059 12.253 1.00 62.75 803 PRO B O 1
ATOM 13835 N N . ALA B 1 805 ? 106.201 53.819 13.597 1.00 64.90 804 ALA B N 1
ATOM 13836 C CA . ALA B 1 805 ? 107.181 54.695 12.960 1.00 66.34 804 ALA B CA 1
ATOM 13837 C C . ALA B 1 805 ? 108.556 54.035 12.849 1.00 66.97 804 ALA B C 1
ATOM 13838 O O . ALA B 1 805 ? 109.115 53.945 11.751 1.00 71.64 804 ALA B O 1
ATOM 13840 N N . THR B 1 806 ? 109.083 53.563 13.978 1.00 61.39 805 THR B N 1
ATOM 13841 C CA . THR B 1 806 ? 110.377 52.891 13.996 1.00 57.48 805 THR B CA 1
ATOM 13842 C C . THR B 1 806 ? 110.312 51.560 13.246 1.00 55.35 805 THR B C 1
ATOM 13843 O O . THR B 1 806 ? 111.302 51.131 12.663 1.00 58.43 805 THR B O 1
ATOM 13847 N N . ALA B 1 807 ? 109.146 50.918 13.244 1.00 53.34 806 ALA B N 1
ATOM 13848 C CA . ALA B 1 807 ? 108.960 49.678 12.479 1.00 53.14 806 ALA B CA 1
ATOM 13849 C C . ALA B 1 807 ? 108.963 49.916 10.963 1.00 51.69 806 ALA B C 1
ATOM 13850 O O . ALA B 1 807 ? 109.116 48.972 10.180 1.00 54.10 806 ALA B O 1
ATOM 13852 N N . LEU B 1 808 ? 108.796 51.172 10.557 1.00 47.69 807 LEU B N 1
ATOM 13853 C CA . LEU B 1 808 ? 108.944 51.543 9.158 1.00 47.10 807 LEU B CA 1
ATOM 13854 C C . LEU B 1 808 ? 110.405 51.468 8.715 1.00 50.14 807 LEU B C 1
ATOM 13855 O O . LEU B 1 808 ? 110.699 51.307 7.521 1.00 51.56 807 LEU B O 1
ATOM 13860 N N . GLY B 1 809 ? 111.314 51.558 9.686 1.00 50.88 808 GLY B N 1
ATOM 13861 C CA . GLY B 1 809 ? 112.738 51.386 9.437 1.00 52.34 808 GLY B CA 1
ATOM 13862 C C . GLY B 1 809 ? 113.058 50.048 8.795 1.00 54.17 808 GLY B C 1
ATOM 13863 O O . GLY B 1 809 ? 114.169 49.825 8.324 1.00 58.97 808 GLY B O 1
ATOM 13864 N N . PHE B 1 810 ? 112.081 49.154 8.764 1.00 53.11 809 PHE B N 1
ATOM 13865 C CA . PHE B 1 810 ? 112.307 47.807 8.276 1.00 52.64 809 PHE B CA 1
ATOM 13866 C C . PHE B 1 810 ? 111.490 47.548 7.026 1.00 54.13 809 PHE B C 1
ATOM 13867 O O . PHE B 1 810 ? 111.197 46.403 6.681 1.00 53.29 809 PHE B O 1
ATOM 13875 N N . ASN B 1 811 ? 111.122 48.625 6.344 1.00 56.38 810 ASN B N 1
ATOM 13876 C CA . ASN B 1 811 ? 110.465 48.512 5.056 1.00 56.99 810 ASN B CA 1
ATOM 13877 C C . ASN B 1 811 ? 111.366 47.888 4.004 1.00 55.88 810 ASN B C 1
ATOM 13878 O O . ASN B 1 811 ? 112.492 48.345 3.798 1.00 58.77 810 ASN B O 1
ATOM 13883 N N . PRO B 1 812 ? 110.868 46.847 3.322 1.00 54.25 811 PRO B N 1
ATOM 13884 C CA . PRO B 1 812 ? 111.574 46.286 2.175 1.00 55.40 811 PRO B CA 1
ATOM 13885 C C . PRO B 1 812 ? 111.696 47.321 1.062 1.00 53.33 811 PRO B C 1
ATOM 13886 O O . PRO B 1 812 ? 110.921 48.276 1.032 1.00 54.91 811 PRO B O 1
ATOM 13890 N N . PRO B 1 813 ? 112.663 47.138 0.154 1.00 51.15 812 PRO B N 1
ATOM 13891 C CA . PRO B 1 813 ? 112.830 48.037 -0.990 1.00 51.61 812 PRO B CA 1
ATOM 13892 C C . PRO B 1 813 ? 111.620 48.093 -1.940 1.00 51.52 812 PRO B C 1
ATOM 13893 O O . PRO B 1 813 ? 111.056 47.052 -2.297 1.00 50.02 812 PRO B O 1
ATOM 13897 N N . ASP B 1 814 ? 111.248 49.315 -2.324 1.00 52.89 813 ASP B N 1
ATOM 13898 C CA . ASP B 1 814 ? 110.181 49.613 -3.284 1.00 58.19 813 ASP B CA 1
ATOM 13899 C C . ASP B 1 814 ? 110.414 48.905 -4.621 1.00 64.29 813 ASP B C 1
ATOM 13900 O O . ASP B 1 814 ? 111.505 48.387 -4.871 1.00 66.59 813 ASP B O 1
ATOM 13905 N N . LEU B 1 815 ? 109.415 48.911 -5.498 1.00 68.47 814 LEU B N 1
ATOM 13906 C CA . LEU B 1 815 ? 109.472 48.059 -6.686 1.00 75.94 814 LEU B CA 1
ATOM 13907 C C . LEU B 1 815 ? 110.171 48.640 -7.920 1.00 84.97 814 LEU B C 1
ATOM 13908 O O . LEU B 1 815 ? 111.185 48.102 -8.371 1.00 89.88 814 LEU B O 1
ATOM 13913 N N . ASP B 1 816 ? 109.627 49.732 -8.457 1.00 92.29 815 ASP B N 1
ATOM 13914 C CA . ASP B 1 816 ? 110.162 50.394 -9.659 1.00 92.64 815 ASP B CA 1
ATOM 13915 C C . ASP B 1 816 ? 111.569 50.975 -9.445 1.00 85.21 815 ASP B C 1
ATOM 13916 O O . ASP B 1 816 ? 112.167 51.544 -10.361 1.00 83.81 815 ASP B O 1
ATOM 13921 N N . ILE B 1 817 ? 112.070 50.804 -8.223 1.00 75.47 816 ILE B N 1
ATOM 13922 C CA . ILE B 1 817 ? 113.346 51.330 -7.732 1.00 66.89 816 ILE B CA 1
ATOM 13923 C C . ILE B 1 817 ? 114.481 51.443 -8.770 1.00 64.37 816 ILE B C 1
ATOM 13924 O O . ILE B 1 817 ? 115.109 52.501 -8.895 1.00 61.87 816 ILE B O 1
ATOM 13929 N N . MET B 1 818 ? 114.731 50.364 -9.510 1.00 62.10 817 MET B N 1
ATOM 13930 C CA . MET B 1 818 ? 115.798 50.339 -10.517 1.00 61.20 817 MET B CA 1
ATOM 13931 C C . MET B 1 818 ? 115.280 50.359 -11.969 1.00 64.30 817 MET B C 1
ATOM 13932 O O . MET B 1 818 ? 115.992 49.947 -12.894 1.00 63.64 817 MET B O 1
ATOM 13937 N N . ASP B 1 819 ? 114.048 50.831 -12.159 1.00 65.98 818 ASP B N 1
ATOM 13938 C CA . ASP B 1 819 ? 113.456 50.983 -13.488 1.00 66.84 818 ASP B CA 1
ATOM 13939 C C . ASP B 1 819 ? 113.138 52.438 -13.773 1.00 65.11 818 ASP B C 1
ATOM 13940 O O . ASP B 1 819 ? 112.365 52.763 -14.678 1.00 66.13 818 ASP B O 1
ATOM 13945 N N . ARG B 1 820 ? 113.747 53.304 -12.976 1.00 62.70 819 ARG B N 1
ATOM 13946 C CA . ARG B 1 820 ? 113.598 54.733 -13.109 1.00 62.11 819 ARG B CA 1
ATOM 13947 C C . ARG B 1 820 ? 114.952 55.272 -13.554 1.00 58.18 819 ARG B C 1
ATOM 13948 O O . ARG B 1 820 ? 115.968 54.606 -13.358 1.00 56.82 819 ARG B O 1
ATOM 13956 N N . PRO B 1 821 ? 114.978 56.464 -14.179 1.00 56.42 820 PRO B N 1
ATOM 13957 C CA . PRO B 1 821 ? 116.266 57.104 -14.424 1.00 53.77 820 PRO B CA 1
ATOM 13958 C C . PRO B 1 821 ? 116.860 57.592 -13.099 1.00 51.54 820 PRO B C 1
ATOM 13959 O O . PRO B 1 821 ? 116.133 57.722 -12.123 1.00 53.16 820 PRO B O 1
ATOM 13963 N N . PRO B 1 822 ? 118.170 57.866 -13.053 1.00 49.65 821 PRO B N 1
ATOM 13964 C CA . PRO B 1 822 ? 118.696 58.331 -11.784 1.00 50.59 821 PRO B CA 1
ATOM 13965 C C . PRO B 1 822 ? 118.049 59.645 -11.394 1.00 51.65 821 PRO B C 1
ATOM 13966 O O . PRO B 1 822 ? 117.881 60.527 -12.229 1.00 52.73 821 PRO B O 1
ATOM 13970 N N . ARG B 1 823 ? 117.659 59.752 -10.135 1.00 55.56 822 ARG B N 1
ATOM 13971 C CA . ARG B 1 823 ? 117.099 60.982 -9.595 1.00 59.06 822 ARG B CA 1
ATOM 13972 C C . ARG B 1 823 ? 118.100 62.125 -9.779 1.00 59.70 822 ARG B C 1
ATOM 13973 O O . ARG B 1 823 ? 119.308 61.911 -9.691 1.00 59.55 822 ARG B O 1
ATOM 13981 N N . SER B 1 824 ? 117.600 63.326 -10.060 1.00 60.01 823 SER B N 1
ATOM 13982 C CA . SER B 1 824 ? 118.458 64.494 -10.130 1.00 58.33 823 SER B CA 1
ATOM 13983 C C . SER B 1 824 ? 118.749 65.005 -8.731 1.00 58.62 823 SER B C 1
ATOM 13984 O O . SER B 1 824 ? 117.864 65.037 -7.888 1.00 57.88 823 SER B O 1
ATOM 13987 N N . PRO B 1 825 ? 119.993 65.426 -8.473 1.00 64.23 824 PRO B N 1
ATOM 13988 C CA . PRO B 1 825 ? 120.263 65.947 -7.138 1.00 68.59 824 PRO B CA 1
ATOM 13989 C C . PRO B 1 825 ? 119.756 67.382 -7.042 1.00 73.90 824 PRO B C 1
ATOM 13990 O O . PRO B 1 825 ? 119.995 68.058 -6.042 1.00 77.79 824 PRO B O 1
ATOM 13994 N N . LYS B 1 826 ? 119.075 67.832 -8.095 1.00 77.73 825 LYS B N 1
ATOM 13995 C CA . LYS B 1 826 ? 118.461 69.150 -8.132 1.00 80.98 825 LYS B CA 1
ATOM 13996 C C . LYS B 1 826 ? 117.024 69.122 -7.626 1.00 82.70 825 LYS B C 1
ATOM 13997 O O . LYS B 1 826 ? 116.633 69.987 -6.845 1.00 90.81 825 LYS B O 1
ATOM 14003 N N . GLU B 1 827 ? 116.243 68.129 -8.053 1.00 80.95 826 GLU B N 1
ATOM 14004 C CA . GLU B 1 827 ? 114.830 68.036 -7.663 1.00 76.25 826 GLU B CA 1
ATOM 14005 C C . GLU B 1 827 ? 114.643 68.122 -6.147 1.00 72.24 826 GLU B C 1
ATOM 14006 O O . GLU B 1 827 ? 115.402 67.514 -5.393 1.00 72.10 826 GLU B O 1
ATOM 14012 N N . PRO B 1 828 ? 113.639 68.898 -5.703 1.00 69.38 827 PRO B N 1
ATOM 14013 C CA . PRO B 1 828 ? 113.389 69.117 -4.278 1.00 67.62 827 PRO B CA 1
ATOM 14014 C C . PRO B 1 828 ? 112.881 67.855 -3.575 1.00 65.38 827 PRO B C 1
ATOM 14015 O O . PRO B 1 828 ? 112.357 66.953 -4.233 1.00 63.14 827 PRO B O 1
ATOM 14019 N N . LEU B 1 829 ? 113.049 67.801 -2.254 1.00 62.57 828 LEU B N 1
ATOM 14020 C CA . LEU B 1 829 ? 112.685 66.630 -1.466 1.00 60.87 828 LEU B CA 1
ATOM 14021 C C . LEU B 1 829 ? 111.179 66.473 -1.394 1.00 59.19 828 LEU B C 1
ATOM 14022 O O . LEU B 1 829 ? 110.644 65.440 -1.779 1.00 58.42 828 LEU B O 1
ATOM 14027 N N . ILE B 1 830 ? 110.504 67.499 -0.890 1.00 57.37 829 ILE B N 1
ATOM 14028 C CA . ILE B 1 830 ? 109.054 67.501 -0.866 1.00 55.49 829 ILE B CA 1
ATOM 14029 C C . ILE B 1 830 ? 108.549 68.313 -2.054 1.00 55.14 829 ILE B C 1
ATOM 14030 O O . ILE B 1 830 ? 108.723 69.532 -2.101 1.00 56.97 829 ILE B O 1
ATOM 14035 N N . SER B 1 831 ? 107.955 67.621 -3.025 1.00 53.89 830 SER B N 1
ATOM 14036 C CA . SER B 1 831 ? 107.340 68.265 -4.191 1.00 51.27 830 SER B CA 1
ATOM 14037 C C . SER B 1 831 ? 105.965 68.808 -3.830 1.00 50.70 830 SER B C 1
ATOM 14038 O O . SER B 1 831 ? 105.425 68.488 -2.770 1.00 50.57 830 SER B O 1
ATOM 14041 N N . GLY B 1 832 ? 105.396 69.621 -4.715 1.00 50.92 831 GLY B N 1
ATOM 14042 C CA . GLY B 1 832 ? 104.048 70.153 -4.512 1.00 53.70 831 GLY B CA 1
ATOM 14043 C C . GLY B 1 832 ? 102.995 69.074 -4.308 1.00 54.06 831 GLY B C 1
ATOM 14044 O O . GLY B 1 832 ? 102.179 69.163 -3.385 1.00 52.18 831 GLY B O 1
ATOM 14045 N N . TRP B 1 833 ? 103.026 68.057 -5.171 1.00 54.98 832 TRP B N 1
ATOM 14046 C CA . TRP B 1 833 ? 102.095 66.931 -5.126 1.00 55.48 832 TRP B CA 1
ATOM 14047 C C . TRP B 1 833 ? 102.198 66.212 -3.830 1.00 56.20 832 TRP B C 1
ATOM 14048 O O . TRP B 1 833 ? 101.196 65.929 -3.180 1.00 57.91 832 TRP B O 1
ATOM 14059 N N . LEU B 1 834 ? 103.430 65.901 -3.453 1.00 56.85 833 LEU B N 1
ATOM 14060 C CA . LEU B 1 834 ? 103.702 65.256 -2.193 1.00 57.54 833 LEU B CA 1
ATOM 14061 C C . LEU B 1 834 ? 103.085 66.053 -1.048 1.00 56.14 833 LEU B C 1
ATOM 14062 O O . LEU B 1 834 ? 102.422 65.491 -0.192 1.00 58.70 833 LEU B O 1
ATOM 14067 N N . PHE B 1 835 ? 103.283 67.365 -1.048 1.00 55.89 834 PHE B N 1
ATOM 14068 C CA . PHE B 1 835 ? 102.681 68.223 -0.035 1.00 57.44 834 PHE B CA 1
ATOM 14069 C C . PHE B 1 835 ? 101.149 68.165 -0.035 1.00 57.46 834 PHE B C 1
ATOM 14070 O O . PHE B 1 835 ? 100.524 68.231 1.027 1.00 57.88 834 PHE B O 1
ATOM 14078 N N . PHE B 1 836 ? 100.550 68.050 -1.220 1.00 54.85 835 PHE B N 1
ATOM 14079 C CA . PHE B 1 836 ? 99.105 67.877 -1.339 1.00 54.65 835 PHE B CA 1
ATOM 14080 C C . PHE B 1 836 ? 98.687 66.587 -0.647 1.00 55.73 835 PHE B C 1
ATOM 14081 O O . PHE B 1 836 ? 97.717 66.555 0.117 1.00 57.45 835 PHE B O 1
ATOM 14089 N N . ARG B 1 837 ? 99.438 65.530 -0.943 1.00 53.69 836 ARG B N 1
ATOM 14090 C CA . ARG B 1 837 ? 99.268 64.220 -0.349 1.00 51.55 836 ARG B CA 1
ATOM 14091 C C . ARG B 1 837 ? 99.327 64.319 1.177 1.00 50.39 836 ARG B C 1
ATOM 14092 O O . ARG B 1 837 ? 98.492 63.753 1.872 1.00 51.77 836 ARG B O 1
ATOM 14100 N N . TYR B 1 838 ? 100.313 65.049 1.687 1.00 49.57 837 TYR B N 1
ATOM 14101 C CA . TYR B 1 838 ? 100.492 65.225 3.121 1.00 51.72 837 TYR B CA 1
ATOM 14102 C C . TYR B 1 838 ? 99.251 65.846 3.751 1.00 54.33 837 TYR B C 1
ATOM 14103 O O . TYR B 1 838 ? 98.731 65.343 4.747 1.00 54.96 837 TYR B O 1
ATOM 14112 N N . MET B 1 839 ? 98.778 66.938 3.154 1.00 56.39 838 MET B N 1
ATOM 14113 C CA . MET B 1 839 ? 97.619 67.662 3.661 1.00 55.63 838 MET B CA 1
ATOM 14114 C C . MET B 1 839 ? 96.368 66.801 3.617 1.00 53.87 838 MET B C 1
ATOM 14115 O O . MET B 1 839 ? 95.735 66.590 4.646 1.00 54.52 838 MET B O 1
ATOM 14120 N N . ALA B 1 840 ? 96.033 66.296 2.431 1.00 52.44 839 ALA B N 1
ATOM 14121 C CA . ALA B 1 840 ? 94.863 65.440 2.251 1.00 52.98 839 ALA B CA 1
ATOM 14122 C C . ALA B 1 840 ? 94.743 64.441 3.394 1.00 53.70 839 ALA B C 1
ATOM 14123 O O . ALA B 1 840 ? 93.820 64.534 4.206 1.00 54.81 839 ALA B O 1
ATOM 14125 N N . ILE B 1 841 ? 95.700 63.519 3.472 1.00 53.51 840 ILE B N 1
ATOM 14126 C CA . ILE B 1 841 ? 95.721 62.503 4.516 1.00 53.29 840 ILE B CA 1
ATOM 14127 C C . ILE B 1 841 ? 95.684 63.139 5.913 1.00 54.45 840 ILE B C 1
ATOM 14128 O O . ILE B 1 841 ? 94.783 62.856 6.695 1.00 55.50 840 ILE B O 1
ATOM 14133 N N . GLY B 1 842 ? 96.626 64.029 6.207 1.00 55.13 841 GLY B N 1
ATOM 14134 C CA . GLY B 1 842 ? 96.665 64.693 7.510 1.00 57.38 841 GLY B CA 1
ATOM 14135 C C . GLY B 1 842 ? 95.324 65.295 7.890 1.00 59.65 841 GLY B C 1
ATOM 14136 O O . GLY B 1 842 ? 94.708 64.910 8.896 1.00 57.17 841 GLY B O 1
ATOM 14137 N N . GLY B 1 843 ? 94.869 66.231 7.060 1.00 61.71 842 GLY B N 1
ATOM 14138 C CA . GLY B 1 843 ? 93.592 66.913 7.256 1.00 61.70 842 GLY B CA 1
ATOM 14139 C C . GLY B 1 843 ? 92.448 65.940 7.452 1.00 61.56 842 GLY B C 1
ATOM 14140 O O . GLY B 1 843 ? 91.534 66.185 8.246 1.00 61.32 842 GLY B O 1
ATOM 14141 N N . TYR B 1 844 ? 92.506 64.820 6.739 1.00 59.52 843 TYR B N 1
ATOM 14142 C CA . TYR B 1 844 ? 91.455 63.824 6.845 1.00 57.97 843 TYR B CA 1
ATOM 14143 C C . TYR B 1 844 ? 91.416 63.120 8.195 1.00 56.85 843 TYR B C 1
ATOM 14144 O O . TYR B 1 844 ? 90.338 62.893 8.726 1.00 56.25 843 TYR B O 1
ATOM 14153 N N . VAL B 1 845 ? 92.577 62.754 8.737 1.00 56.76 844 VAL B N 1
ATOM 14154 C CA . VAL B 1 845 ? 92.593 62.063 10.020 1.00 55.63 844 VAL B CA 1
ATOM 14155 C C . VAL B 1 845 ? 92.037 63.009 11.068 1.00 57.76 844 VAL B C 1
ATOM 14156 O O . VAL B 1 845 ? 91.206 62.614 11.884 1.00 60.42 844 VAL B O 1
ATOM 14160 N N . GLY B 1 846 ? 92.468 64.268 11.014 1.00 57.26 845 GLY B N 1
ATOM 14161 C CA . GLY B 1 846 ? 91.976 65.292 11.939 1.00 57.85 845 GLY B CA 1
ATOM 14162 C C . GLY B 1 846 ? 90.462 65.426 11.951 1.00 55.27 845 GLY B C 1
ATOM 14163 O O . GLY B 1 846 ? 89.837 65.394 13.018 1.00 53.46 845 GLY B O 1
ATOM 14164 N N . ALA B 1 847 ? 89.882 65.566 10.757 1.00 53.67 846 ALA B N 1
ATOM 14165 C CA . ALA B 1 847 ? 88.437 65.675 10.586 1.00 50.47 846 ALA B CA 1
ATOM 14166 C C . ALA B 1 847 ? 87.736 64.387 11.004 1.00 50.15 846 ALA B C 1
ATOM 14167 O O . ALA B 1 847 ? 86.619 64.429 11.513 1.00 53.66 846 ALA B O 1
ATOM 14169 N N . ALA B 1 848 ? 88.403 63.253 10.805 1.00 49.47 847 ALA B N 1
ATOM 14170 C CA . ALA B 1 848 ? 87.852 61.953 11.178 1.00 51.37 847 ALA B CA 1
ATOM 14171 C C . ALA B 1 848 ? 87.844 61.763 12.692 1.00 50.70 847 ALA B C 1
ATOM 14172 O O . ALA B 1 848 ? 87.059 60.984 13.228 1.00 49.23 847 ALA B O 1
ATOM 14174 N N . THR B 1 849 ? 88.720 62.481 13.378 1.00 52.74 848 THR B N 1
ATOM 14175 C CA . THR B 1 849 ? 88.793 62.367 14.824 1.00 55.76 848 THR B CA 1
ATOM 14176 C C . THR B 1 849 ? 87.665 63.191 15.457 1.00 57.81 848 THR B C 1
ATOM 14177 O O . THR B 1 849 ? 86.947 62.676 16.319 1.00 63.09 848 THR B O 1
ATOM 14181 N N . VAL B 1 850 ? 87.493 64.444 15.017 1.00 55.83 849 VAL B N 1
ATOM 14182 C CA . VAL B 1 850 ? 86.464 65.325 15.593 1.00 54.63 849 VAL B CA 1
ATOM 14183 C C . VAL B 1 850 ? 85.063 64.852 15.216 1.00 54.06 849 VAL B C 1
ATOM 14184 O O . VAL B 1 850 ? 84.117 65.021 15.993 1.00 53.12 849 VAL B O 1
ATOM 14188 N N . GLY B 1 851 ? 84.961 64.249 14.028 1.00 53.29 850 GLY B N 1
ATOM 14189 C CA . GLY B 1 851 ? 83.729 63.639 13.528 1.00 53.44 850 GLY B CA 1
ATOM 14190 C C . GLY B 1 851 ? 83.355 62.347 14.236 1.00 55.04 850 GLY B C 1
ATOM 14191 O O . GLY B 1 851 ? 82.176 61.998 14.331 1.00 53.06 850 GLY B O 1
ATOM 14192 N N . ALA B 1 852 ? 84.360 61.629 14.733 1.00 59.10 851 ALA B N 1
ATOM 14193 C CA . ALA B 1 852 ? 84.123 60.466 15.596 1.00 60.81 851 ALA B CA 1
ATOM 14194 C C . ALA B 1 852 ? 83.452 60.901 16.899 1.00 59.47 851 ALA B C 1
ATOM 14195 O O . ALA B 1 852 ? 82.553 60.222 17.395 1.00 59.17 851 ALA B O 1
ATOM 14197 N N . ALA B 1 853 ? 83.893 62.040 17.432 1.00 58.82 852 ALA B N 1
ATOM 14198 C CA . ALA B 1 853 ? 83.323 62.607 18.648 1.00 62.72 852 ALA B CA 1
ATOM 14199 C C . ALA B 1 853 ? 81.934 63.171 18.374 1.00 66.12 852 ALA B C 1
ATOM 14200 O O . ALA B 1 853 ? 80.999 62.923 19.137 1.00 67.50 852 ALA B O 1
ATOM 14202 N N . ALA B 1 854 ? 81.810 63.925 17.282 1.00 67.34 853 ALA B N 1
ATOM 14203 C CA . ALA B 1 854 ? 80.528 64.463 16.849 1.00 64.86 853 ALA B CA 1
ATOM 14204 C C . ALA B 1 854 ? 79.519 63.353 16.518 1.00 65.24 853 ALA B C 1
ATOM 14205 O O . ALA B 1 854 ? 78.315 63.602 16.531 1.00 68.40 853 ALA B O 1
ATOM 14207 N N . TRP B 1 855 ? 79.999 62.137 16.241 1.00 63.34 854 TRP B N 1
ATOM 14208 C CA . TRP B 1 855 ? 79.096 61.013 15.974 1.00 64.28 854 TRP B CA 1
ATOM 14209 C C . TRP B 1 855 ? 78.336 60.569 17.185 1.00 67.57 854 TRP B C 1
ATOM 14210 O O . TRP B 1 855 ? 77.205 60.109 17.074 1.00 70.28 854 TRP B O 1
ATOM 14221 N N . TRP B 1 856 ? 78.965 60.693 18.350 1.00 75.50 855 TRP B N 1
ATOM 14222 C CA . TRP B 1 856 ? 78.353 60.347 19.640 1.00 78.97 855 TRP B CA 1
ATOM 14223 C C . TRP B 1 856 ? 77.394 61.401 20.153 1.00 79.08 855 TRP B C 1
ATOM 14224 O O . TRP B 1 856 ? 76.692 61.185 21.142 1.00 79.30 855 TRP B O 1
ATOM 14235 N N . PHE B 1 857 ? 77.361 62.553 19.491 1.00 76.95 856 PHE B N 1
ATOM 14236 C CA . PHE B 1 857 ? 76.399 63.593 19.802 1.00 76.91 856 PHE B CA 1
ATOM 14237 C C . PHE B 1 857 ? 75.418 63.769 18.636 1.00 86.47 856 PHE B C 1
ATOM 14238 O O . PHE B 1 857 ? 74.383 63.102 18.599 1.00 85.94 856 PHE B O 1
ATOM 14246 N N . MET B 1 858 ? 75.756 64.643 17.681 1.00 94.91 857 MET B N 1
ATOM 14247 C CA . MET B 1 858 ? 74.897 64.946 16.521 1.00 103.67 857 MET B CA 1
ATOM 14248 C C . MET B 1 858 ? 74.044 63.764 16.050 1.00 116.55 857 MET B C 1
ATOM 14249 O O . MET B 1 858 ? 72.812 63.801 16.106 1.00 131.58 857 MET B O 1
ATOM 14254 N N . TYR B 1 859 ? 74.724 62.716 15.597 1.00 120.37 858 TYR B N 1
ATOM 14255 C CA . TYR B 1 859 ? 74.097 61.563 14.975 1.00 117.89 858 TYR B CA 1
ATOM 14256 C C . TYR B 1 859 ? 74.165 60.391 15.962 1.00 111.55 858 TYR B C 1
ATOM 14257 O O . TYR B 1 859 ? 74.099 59.228 15.569 1.00 112.25 858 TYR B O 1
ATOM 14266 N N . ALA B 1 860 ? 74.277 60.724 17.251 1.00 107.51 859 ALA B N 1
ATOM 14267 C CA . ALA B 1 860 ? 74.447 59.745 18.338 1.00 112.48 859 ALA B CA 1
ATOM 14268 C C . ALA B 1 860 ? 73.482 58.578 18.264 1.00 115.51 859 ALA B C 1
ATOM 14269 O O . ALA B 1 860 ? 72.304 58.710 18.610 1.00 123.80 859 ALA B O 1
ATOM 14271 N N . GLU B 1 861 ? 73.991 57.434 17.826 1.00 113.42 860 GLU B N 1
ATOM 14272 C CA . GLU B 1 861 ? 73.173 56.236 17.714 1.00 120.78 860 GLU B CA 1
ATOM 14273 C C . GLU B 1 861 ? 73.412 55.354 18.935 1.00 124.08 860 GLU B C 1
ATOM 14274 O O . GLU B 1 861 ? 74.564 55.097 19.291 1.00 132.04 860 GLU B O 1
ATOM 14280 N N . ASP B 1 862 ? 72.321 54.928 19.581 1.00 121.70 861 ASP B N 1
ATOM 14281 C CA . ASP B 1 862 ? 72.353 54.062 20.775 1.00 122.46 861 ASP B CA 1
ATOM 14282 C C . ASP B 1 862 ? 73.160 54.656 21.935 1.00 118.95 861 ASP B C 1
ATOM 14283 O O . ASP B 1 862 ? 73.712 53.927 22.767 1.00 124.62 861 ASP B O 1
ATOM 14288 N N . GLY B 1 863 ? 73.230 55.978 21.984 1.00 106.91 862 GLY B N 1
ATOM 14289 C CA . GLY B 1 863 ? 74.024 56.647 22.992 1.00 99.79 862 GLY B CA 1
ATOM 14290 C C . GLY B 1 863 ? 73.383 57.964 23.331 1.00 102.57 862 GLY B C 1
ATOM 14291 O O . GLY B 1 863 ? 72.605 58.492 22.533 1.00 105.42 862 GLY B O 1
ATOM 14292 N N . PRO B 1 864 ? 73.683 58.489 24.530 1.00 105.53 863 PRO B N 1
ATOM 14293 C CA . PRO B 1 864 ? 73.232 59.790 25.041 1.00 107.39 863 PRO B CA 1
ATOM 14294 C C . PRO B 1 864 ? 73.357 60.962 24.045 1.00 99.32 863 PRO B C 1
ATOM 14295 O O . PRO B 1 864 ? 73.378 60.747 22.834 1.00 92.49 863 PRO B O 1
ATOM 14299 N N . GLY B 1 865 ? 73.412 62.188 24.559 1.00 92.74 864 GLY B N 1
ATOM 14300 C CA . GLY B 1 865 ? 73.622 63.364 23.729 1.00 98.26 864 GLY B CA 1
ATOM 14301 C C . GLY B 1 865 ? 72.499 63.567 22.737 1.00 103.57 864 GLY B C 1
ATOM 14302 O O . GLY B 1 865 ? 71.517 64.234 23.045 1.00 112.27 864 GLY B O 1
ATOM 14303 N N . VAL B 1 866 ? 72.654 62.981 21.547 1.00 107.43 865 VAL B N 1
ATOM 14304 C CA . VAL B 1 866 ? 71.671 63.058 20.436 1.00 104.00 865 VAL B CA 1
ATOM 14305 C C . VAL B 1 866 ? 71.298 64.509 20.029 1.00 92.29 865 VAL B C 1
ATOM 14306 O O . VAL B 1 866 ? 70.277 64.749 19.380 1.00 85.71 865 VAL B O 1
ATOM 14310 N N . THR B 1 867 ? 72.159 65.460 20.392 1.00 89.14 866 THR B N 1
ATOM 14311 C CA . THR B 1 867 ? 71.928 66.881 20.139 1.00 92.50 866 THR B CA 1
ATOM 14312 C C . THR B 1 867 ? 72.238 67.228 18.694 1.00 96.14 866 THR B C 1
ATOM 14313 O O . THR B 1 867 ? 73.205 67.955 18.427 1.00 96.13 866 THR B O 1
ATOM 14317 N N . TYR B 1 868 ? 71.415 66.733 17.767 1.00 102.11 867 TYR B N 1
ATOM 14318 C CA . TYR B 1 868 ? 71.714 66.859 16.332 1.00 112.11 867 TYR B CA 1
ATOM 14319 C C . TYR B 1 868 ? 72.267 68.234 15.931 1.00 121.74 867 TYR B C 1
ATOM 14320 O O . TYR B 1 868 ? 73.113 68.342 15.037 1.00 135.14 867 TYR B O 1
ATOM 14329 N N . HIS B 1 869 ? 71.788 69.282 16.588 1.00 119.27 868 HIS B N 1
ATOM 14330 C CA . HIS B 1 869 ? 72.193 70.622 16.226 1.00 117.41 868 HIS B CA 1
ATOM 14331 C C . HIS B 1 869 ? 72.839 71.311 17.388 1.00 109.47 868 HIS B C 1
ATOM 14332 O O . HIS B 1 869 ? 72.755 70.836 18.528 1.00 105.43 868 HIS B O 1
ATOM 14339 N N . GLN B 1 870 ? 73.519 72.419 17.089 1.00 99.27 869 GLN B N 1
ATOM 14340 C CA . GLN B 1 870 ? 73.996 73.376 18.083 1.00 90.43 869 GLN B CA 1
ATOM 14341 C C . GLN B 1 870 ? 74.773 72.732 19.220 1.00 89.88 869 GLN B C 1
ATOM 14342 O O . GLN B 1 870 ? 74.908 73.303 20.303 1.00 86.67 869 GLN B O 1
ATOM 14348 N N . LEU B 1 871 ? 75.268 71.525 18.963 1.00 88.83 870 LEU B N 1
ATOM 14349 C CA . LEU B 1 871 ? 76.302 70.924 19.782 1.00 86.42 870 LEU B CA 1
ATOM 14350 C C . LEU B 1 871 ? 77.472 71.907 19.872 1.00 86.99 870 LEU B C 1
ATOM 14351 O O . LEU B 1 871 ? 78.282 71.848 20.799 1.00 83.21 870 LEU B O 1
ATOM 14356 N N . THR B 1 872 ? 77.529 72.804 18.885 1.00 93.15 871 THR B N 1
ATOM 14357 C CA . THR B 1 872 ? 78.473 73.919 18.811 1.00 97.58 871 THR B CA 1
ATOM 14358 C C . THR B 1 872 ? 78.514 74.706 20.110 1.00 103.37 871 THR B C 1
ATOM 14359 O O . THR B 1 872 ? 79.497 74.629 20.846 1.00 115.80 871 THR B O 1
ATOM 14363 N N . HIS B 1 873 ? 77.448 75.458 20.383 1.00 101.38 872 HIS B N 1
ATOM 14364 C CA . HIS B 1 873 ? 77.376 76.293 21.574 1.00 99.95 872 HIS B CA 1
ATOM 14365 C C . HIS B 1 873 ? 77.087 75.474 22.799 1.00 98.62 872 HIS B C 1
ATOM 14366 O O . HIS B 1 873 ? 75.967 75.477 23.300 1.00 102.73 872 HIS B O 1
ATOM 14373 N N . PHE B 1 874 ? 78.099 74.764 23.295 1.00 96.47 873 PHE B N 1
ATOM 14374 C CA . PHE B 1 874 ? 77.935 73.907 24.460 1.00 95.29 873 PHE B CA 1
ATOM 14375 C C . PHE B 1 874 ? 78.277 74.632 25.761 1.00 101.51 873 PHE B C 1
ATOM 14376 O O . PHE B 1 874 ? 78.315 74.020 26.826 1.00 105.97 873 PHE B O 1
ATOM 14384 N N . MET B 1 875 ? 78.523 75.936 25.675 1.00 107.47 874 MET B N 1
ATOM 14385 C CA . MET B 1 875 ? 78.846 76.733 26.857 1.00 112.70 874 MET B CA 1
ATOM 14386 C C . MET B 1 875 ? 77.612 77.375 27.465 1.00 119.96 874 MET B C 1
ATOM 14387 O O . MET B 1 875 ? 77.462 77.414 28.688 1.00 127.67 874 MET B O 1
ATOM 14392 N N . GLN B 1 876 ? 76.731 77.871 26.606 1.00 119.63 875 GLN B N 1
ATOM 14393 C CA . GLN B 1 876 ? 75.471 78.430 27.059 1.00 124.00 875 GLN B CA 1
ATOM 14394 C C . GLN B 1 876 ? 74.486 77.290 27.324 1.00 130.37 875 GLN B C 1
ATOM 14395 O O . GLN B 1 876 ? 73.368 77.296 26.809 1.00 139.30 875 GLN B O 1
ATOM 14401 N N . CYS B 1 877 ? 74.911 76.303 28.112 1.00 132.84 876 CYS B N 1
ATOM 14402 C CA . CYS B 1 877 ? 74.029 75.205 28.503 1.00 142.42 876 CYS B CA 1
ATOM 14403 C C . CYS B 1 877 ? 73.519 75.404 29.924 1.00 152.04 876 CYS B C 1
ATOM 14404 O O . CYS B 1 877 ? 72.318 75.301 30.177 1.00 154.71 876 CYS B O 1
ATOM 14407 N N . THR B 1 878 ? 74.440 75.673 30.848 1.00 160.30 877 THR B N 1
ATOM 14408 C CA . THR B 1 878 ? 74.095 75.902 32.250 1.00 168.79 877 THR B CA 1
ATOM 14409 C C . THR B 1 878 ? 73.135 77.095 32.361 1.00 171.86 877 THR B C 1
ATOM 14410 O O . THR B 1 878 ? 72.037 76.973 32.917 1.00 167.33 877 THR B O 1
ATOM 14414 N N . GLU B 1 879 ? 73.561 78.228 31.800 1.00 179.42 878 GLU B N 1
ATOM 14415 C CA . GLU B 1 879 ? 72.794 79.476 31.774 1.00 186.67 878 GLU B CA 1
ATOM 14416 C C . GLU B 1 879 ? 71.561 79.394 30.860 1.00 194.64 878 GLU B C 1
ATOM 14417 O O . GLU B 1 879 ? 70.425 79.288 31.337 1.00 196.67 878 GLU B O 1
ATOM 14423 N N . ASP B 1 880 ? 71.811 79.438 29.549 1.00 198.70 879 ASP B N 1
ATOM 14424 C CA . ASP B 1 880 ? 70.773 79.546 28.523 1.00 186.31 879 ASP B CA 1
ATOM 14425 C C . ASP B 1 880 ? 70.200 78.174 28.173 1.00 177.14 879 ASP B C 1
ATOM 14426 O O . ASP B 1 880 ? 70.416 77.664 27.069 1.00 174.10 879 ASP B O 1
ATOM 14431 N N . HIS B 1 881 ? 69.450 77.585 29.102 1.00 168.01 880 HIS B N 1
ATOM 14432 C CA . HIS B 1 881 ? 68.926 76.235 28.883 1.00 164.16 880 HIS B CA 1
ATOM 14433 C C . HIS B 1 881 ? 67.472 76.094 28.468 1.00 158.10 880 HIS B C 1
ATOM 14434 O O . HIS B 1 881 ? 66.886 75.029 28.677 1.00 160.79 880 HIS B O 1
ATOM 14441 N N . PRO B 1 882 ? 66.871 77.144 27.850 1.00 154.11 881 PRO B N 1
ATOM 14442 C CA . PRO B 1 882 ? 65.570 76.910 27.201 1.00 150.68 881 PRO B CA 1
ATOM 14443 C C . PRO B 1 882 ? 65.683 76.076 25.919 1.00 144.49 881 PRO B C 1
ATOM 14444 O O . PRO B 1 882 ? 64.717 75.969 25.158 1.00 136.76 881 PRO B O 1
ATOM 14448 N N . HIS B 1 883 ? 66.856 75.488 25.698 1.00 143.44 882 HIS B N 1
ATOM 14449 C CA . HIS B 1 883 ? 67.120 74.695 24.505 1.00 143.89 882 HIS B CA 1
ATOM 14450 C C . HIS B 1 883 ? 67.366 73.250 24.819 1.00 145.71 882 HIS B C 1
ATOM 14451 O O . HIS B 1 883 ? 67.168 72.389 23.959 1.00 151.11 882 HIS B O 1
ATOM 14458 N N . PHE B 1 884 ? 67.793 72.966 26.050 1.00 141.79 883 PHE B N 1
ATOM 14459 C CA . PHE B 1 884 ? 68.010 71.584 26.487 1.00 141.99 883 PHE B CA 1
ATOM 14460 C C . PHE B 1 884 ? 66.676 70.840 26.592 1.00 139.64 883 PHE B C 1
ATOM 14461 O O . PHE B 1 884 ? 65.692 71.389 27.082 1.00 140.77 883 PHE B O 1
ATOM 14469 N N . GLU B 1 885 ? 66.642 69.610 26.088 1.00 141.34 884 GLU B N 1
ATOM 14470 C CA . GLU B 1 885 ? 65.447 68.776 26.180 1.00 146.25 884 GLU B CA 1
ATOM 14471 C C . GLU B 1 885 ? 65.816 67.425 26.789 1.00 146.86 884 GLU B C 1
ATOM 14472 O O . GLU B 1 885 ? 66.316 66.531 26.098 1.00 146.83 884 GLU B O 1
ATOM 14478 N N . GLY B 1 886 ? 65.583 67.304 28.096 1.00 145.67 885 GLY B N 1
ATOM 14479 C CA . GLY B 1 886 ? 65.911 66.100 28.858 1.00 141.19 885 GLY B CA 1
ATOM 14480 C C . GLY B 1 886 ? 67.387 65.747 28.840 1.00 135.14 885 GLY B C 1
ATOM 14481 O O . GLY B 1 886 ? 67.755 64.594 29.061 1.00 135.96 885 GLY B O 1
ATOM 14482 N N . LEU B 1 887 ? 68.230 66.741 28.572 1.00 132.25 886 LEU B N 1
ATOM 14483 C CA . LEU B 1 887 ? 69.673 66.529 28.505 1.00 134.66 886 LEU B CA 1
ATOM 14484 C C . LEU B 1 887 ? 70.444 67.295 29.583 1.00 132.04 886 LEU B C 1
ATOM 14485 O O . LEU B 1 887 ? 70.349 68.519 29.698 1.00 124.32 886 LEU B O 1
ATOM 14490 N N . ASP B 1 888 ? 71.197 66.541 30.378 1.00 132.06 887 ASP B N 1
ATOM 14491 C CA . ASP B 1 888 ? 72.058 67.090 31.415 1.00 133.53 887 ASP B CA 1
ATOM 14492 C C . ASP B 1 888 ? 73.236 67.817 30.763 1.00 135.33 887 ASP B C 1
ATOM 14493 O O . ASP B 1 888 ? 73.860 67.279 29.845 1.00 138.11 887 ASP B O 1
ATOM 14498 N N . CYS B 1 889 ? 73.534 69.035 31.222 1.00 132.07 888 CYS B N 1
ATOM 14499 C CA . CYS B 1 889 ? 74.646 69.816 30.663 1.00 129.93 888 CYS B CA 1
ATOM 14500 C C . CYS B 1 889 ? 75.983 69.104 30.804 1.00 127.88 888 CYS B C 1
ATOM 14501 O O . CYS B 1 889 ? 76.791 69.110 29.875 1.00 130.55 888 CYS B O 1
ATOM 14504 N N . GLU B 1 890 ? 76.192 68.485 31.965 1.00 124.77 889 GLU B N 1
ATOM 14505 C CA . GLU B 1 890 ? 77.415 67.744 32.287 1.00 120.58 889 GLU B CA 1
ATOM 14506 C C . GLU B 1 890 ? 77.770 66.621 31.288 1.00 113.92 889 GLU B C 1
ATOM 14507 O O . GLU B 1 890 ? 78.821 65.986 31.417 1.00 117.35 889 GLU B O 1
ATOM 14513 N N . ILE B 1 891 ? 76.913 66.386 30.292 1.00 102.82 890 ILE B N 1
ATOM 14514 C CA . ILE B 1 891 ? 77.186 65.355 29.284 1.00 95.74 890 ILE B CA 1
ATOM 14515 C C . ILE B 1 891 ? 78.353 65.710 28.348 1.00 100.38 890 ILE B C 1
ATOM 14516 O O . ILE B 1 891 ? 79.052 64.817 27.869 1.00 97.49 890 ILE B O 1
ATOM 14521 N N . PHE B 1 892 ? 78.573 67.007 28.110 1.00 107.37 891 PHE B N 1
ATOM 14522 C CA . PHE B 1 892 ? 79.746 67.464 27.348 1.00 110.67 891 PHE B CA 1
ATOM 14523 C C . PHE B 1 892 ? 81.071 66.962 27.935 1.00 107.04 891 PHE B C 1
ATOM 14524 O O . PHE B 1 892 ? 82.134 67.154 27.345 1.00 110.01 891 PHE B O 1
ATOM 14532 N N . GLU B 1 893 ? 80.986 66.319 29.095 1.00 104.51 892 GLU B N 1
ATOM 14533 C CA . GLU B 1 893 ? 82.138 65.731 29.763 1.00 103.67 892 GLU B CA 1
ATOM 14534 C C . GLU B 1 893 ? 81.952 64.219 29.847 1.00 96.73 892 GLU B C 1
ATOM 14535 O O . GLU B 1 893 ? 82.423 63.572 30.782 1.00 99.28 892 GLU B O 1
ATOM 14541 N N . ALA B 1 894 ? 81.248 63.663 28.866 1.00 87.97 893 ALA B N 1
ATOM 14542 C CA . ALA B 1 894 ? 81.055 62.225 28.794 1.00 87.16 893 ALA B CA 1
ATOM 14543 C C . ALA B 1 894 ? 82.346 61.582 28.316 1.00 85.70 893 ALA B C 1
ATOM 14544 O O . ALA B 1 894 ? 82.991 62.104 27.413 1.00 88.31 893 ALA B O 1
ATOM 14546 N N . PRO B 1 895 ? 82.740 60.454 28.929 1.00 85.13 894 PRO B N 1
ATOM 14547 C CA . PRO B 1 895 ? 83.986 59.815 28.534 1.00 84.51 894 PRO B CA 1
ATOM 14548 C C . PRO B 1 895 ? 83.792 58.878 27.344 1.00 81.18 894 PRO B C 1
ATOM 14549 O O . PRO B 1 895 ? 84.481 57.867 27.228 1.00 86.13 894 PRO B O 1
ATOM 14553 N N . GLU B 1 896 ? 82.862 59.215 26.465 1.00 77.57 895 GLU B N 1
ATOM 14554 C CA . GLU B 1 896 ? 82.563 58.362 25.327 1.00 77.08 895 GLU B CA 1
ATOM 14555 C C . GLU B 1 896 ? 83.026 59.026 24.033 1.00 74.84 895 GLU B C 1
ATOM 14556 O O . GLU B 1 896 ? 83.714 58.387 23.245 1.00 78.42 895 GLU B O 1
ATOM 14562 N N . PRO B 1 897 ? 82.665 60.309 23.807 1.00 72.53 896 PRO B N 1
ATOM 14563 C CA . PRO B 1 897 ? 83.201 61.000 22.628 1.00 71.94 896 PRO B CA 1
ATOM 14564 C C . PRO B 1 897 ? 84.728 61.014 22.616 1.00 68.70 896 PRO B C 1
ATOM 14565 O O . PRO B 1 897 ? 85.337 60.763 21.584 1.00 69.24 896 PRO B O 1
ATOM 14569 N N . MET B 1 898 ? 85.334 61.300 23.762 1.00 67.55 897 MET B N 1
ATOM 14570 C CA . MET B 1 898 ? 86.784 61.278 23.896 1.00 70.24 897 MET B CA 1
ATOM 14571 C C . MET B 1 898 ? 87.338 59.908 23.532 1.00 73.20 897 MET B C 1
ATOM 14572 O O . MET B 1 898 ? 88.332 59.792 22.808 1.00 77.23 897 MET B O 1
ATOM 14577 N N . THR B 1 899 ? 86.683 58.870 24.041 1.00 74.17 898 THR B N 1
ATOM 14578 C CA . THR B 1 899 ? 87.046 57.500 23.720 1.00 72.05 898 THR B CA 1
ATOM 14579 C C . THR B 1 899 ? 86.774 57.188 22.250 1.00 73.20 898 THR B C 1
ATOM 14580 O O . THR B 1 899 ? 87.368 56.268 21.704 1.00 77.88 898 THR B O 1
ATOM 14584 N N . MET B 1 900 ? 85.889 57.949 21.608 1.00 72.18 899 MET B N 1
ATOM 14585 C CA . MET B 1 900 ? 85.678 57.799 20.167 1.00 73.17 899 MET B CA 1
ATOM 14586 C C . MET B 1 900 ? 86.863 58.382 19.413 1.00 73.28 899 MET B C 1
ATOM 14587 O O . MET B 1 900 ? 87.505 57.692 18.619 1.00 74.41 899 MET B O 1
ATOM 14592 N N . ALA B 1 901 ? 87.145 59.653 19.686 1.00 72.26 900 ALA B N 1
ATOM 14593 C CA . ALA B 1 901 ? 88.269 60.360 19.096 1.00 69.52 900 ALA B CA 1
ATOM 14594 C C . ALA B 1 901 ? 89.556 59.545 19.207 1.00 67.04 900 ALA B C 1
ATOM 14595 O O . ALA B 1 901 ? 90.175 59.214 18.194 1.00 69.18 900 ALA B O 1
ATOM 14597 N N . LEU B 1 902 ? 89.933 59.196 20.434 1.00 62.14 901 LEU B N 1
ATOM 14598 C CA . LEU B 1 902 ? 91.154 58.447 20.661 1.00 61.06 901 LEU B CA 1
ATOM 14599 C C . LEU B 1 902 ? 91.121 57.121 19.925 1.00 60.22 901 LEU B C 1
ATOM 14600 O O . LEU B 1 902 ? 92.071 56.769 19.236 1.00 60.65 901 LEU B O 1
ATOM 14605 N N . SER B 1 903 ? 90.010 56.407 20.051 1.00 61.79 902 SER B N 1
ATOM 14606 C CA . SER B 1 903 ? 89.875 55.081 19.459 1.00 64.09 902 SER B CA 1
ATOM 14607 C C . SER B 1 903 ? 89.800 55.089 17.927 1.00 61.86 902 SER B C 1
ATOM 14608 O O . SER B 1 903 ? 89.737 54.033 17.307 1.00 60.40 902 SER B O 1
ATOM 14611 N N . VAL B 1 904 ? 89.799 56.275 17.326 1.00 60.86 903 VAL B N 1
ATOM 14612 C CA . VAL B 1 904 ? 89.814 56.399 15.866 1.00 60.98 903 VAL B CA 1
ATOM 14613 C C . VAL B 1 904 ? 91.170 56.890 15.376 1.00 61.43 903 VAL B C 1
ATOM 14614 O O . VAL B 1 904 ? 91.715 56.359 14.402 1.00 63.57 903 VAL B O 1
ATOM 14618 N N . LEU B 1 905 ? 91.707 57.903 16.056 1.00 58.24 904 LEU B N 1
ATOM 14619 C CA . LEU B 1 905 ? 93.009 58.453 15.711 1.00 53.69 904 LEU B CA 1
ATOM 14620 C C . LEU B 1 905 ? 94.082 57.383 15.753 1.00 52.21 904 LEU B C 1
ATOM 14621 O O . LEU B 1 905 ? 94.934 57.334 14.881 1.00 53.36 904 LEU B O 1
ATOM 14626 N N . VAL B 1 906 ? 94.034 56.529 16.766 1.00 51.79 905 VAL B N 1
ATOM 14627 C CA . VAL B 1 906 ? 95.026 55.479 16.907 1.00 51.92 905 VAL B CA 1
ATOM 14628 C C . VAL B 1 906 ? 94.876 54.457 15.789 1.00 53.64 905 VAL B C 1
ATOM 14629 O O . VAL B 1 906 ? 95.856 54.100 15.144 1.00 55.80 905 VAL B O 1
ATOM 14633 N N . THR B 1 907 ? 93.651 54.021 15.536 1.00 55.25 906 THR B N 1
ATOM 14634 C CA . THR B 1 907 ? 93.390 53.053 14.474 1.00 58.99 906 THR B CA 1
ATOM 14635 C C . THR B 1 907 ? 93.776 53.584 13.097 1.00 59.27 906 THR B C 1
ATOM 14636 O O . THR B 1 907 ? 94.326 52.852 12.271 1.00 60.86 906 THR B O 1
ATOM 14640 N N . ILE B 1 908 ? 93.480 54.860 12.863 1.00 57.88 907 ILE B N 1
ATOM 14641 C CA . ILE B 1 908 ? 93.786 55.525 11.600 1.00 57.22 907 ILE B CA 1
ATOM 14642 C C . ILE B 1 908 ? 95.310 55.660 11.363 1.00 57.80 907 ILE B C 1
ATOM 14643 O O . ILE B 1 908 ? 95.772 55.688 10.217 1.00 57.82 907 ILE B O 1
ATOM 14648 N N . GLU B 1 909 ? 96.081 55.718 12.450 1.00 58.90 908 GLU B N 1
ATOM 14649 C CA . GLU B 1 909 ? 97.546 55.764 12.385 1.00 57.70 908 GLU B CA 1
ATOM 14650 C C . GLU B 1 909 ? 98.168 54.443 11.959 1.00 54.33 908 GLU B C 1
ATOM 14651 O O . GLU B 1 909 ? 99.163 54.430 11.240 1.00 52.47 908 GLU B O 1
ATOM 14657 N N . MET B 1 910 ? 97.583 53.340 12.414 1.00 52.65 909 MET B N 1
ATOM 14658 C CA . MET B 1 910 ? 98.028 52.008 12.034 1.00 52.65 909 MET B CA 1
ATOM 14659 C C . MET B 1 910 ? 97.731 51.778 10.569 1.00 50.77 909 MET B C 1
ATOM 14660 O O . MET B 1 910 ? 98.526 51.171 9.850 1.00 52.26 909 MET B O 1
ATOM 14665 N N . CYS B 1 911 ? 96.570 52.258 10.140 1.00 49.14 910 CYS B N 1
ATOM 14666 C CA . CYS B 1 911 ? 96.212 52.271 8.737 1.00 49.38 910 CYS B CA 1
ATOM 14667 C C . CYS B 1 911 ? 97.215 53.092 7.932 1.00 47.22 910 CYS B C 1
ATOM 14668 O O . CYS B 1 911 ? 97.825 52.588 6.991 1.00 46.21 910 CYS B O 1
ATOM 14671 N N . ASN B 1 912 ? 97.401 54.349 8.320 1.00 46.65 911 ASN B N 1
ATOM 14672 C CA . ASN B 1 912 ? 98.362 55.222 7.654 1.00 47.09 911 ASN B CA 1
ATOM 14673 C C . ASN B 1 912 ? 99.768 54.620 7.572 1.00 45.28 911 ASN B C 1
ATOM 14674 O O . ASN B 1 912 ? 100.469 54.814 6.586 1.00 44.80 911 ASN B O 1
ATOM 14679 N N . ALA B 1 913 ? 100.163 53.883 8.608 1.00 45.63 912 ALA B N 1
ATOM 14680 C CA . ALA B 1 913 ? 101.423 53.134 8.605 1.00 46.76 912 ALA B CA 1
ATOM 14681 C C . ALA B 1 913 ? 101.502 52.123 7.455 1.00 47.40 912 ALA B C 1
ATOM 14682 O O . ALA B 1 913 ? 102.519 52.046 6.768 1.00 46.74 912 ALA B O 1
ATOM 14684 N N . LEU B 1 914 ? 100.428 51.367 7.235 1.00 47.50 913 LEU B N 1
ATOM 14685 C CA . LEU B 1 914 ? 100.361 50.459 6.092 1.00 48.16 913 LEU B CA 1
ATOM 14686 C C . LEU B 1 914 ? 100.431 51.207 4.760 1.00 49.26 913 LEU B C 1
ATOM 14687 O O . LEU B 1 914 ? 100.968 50.686 3.773 1.00 51.41 913 LEU B O 1
ATOM 14692 N N . ASN B 1 915 ? 99.895 52.426 4.738 1.00 49.30 914 ASN B N 1
ATOM 14693 C CA . ASN B 1 915 ? 99.966 53.270 3.551 1.00 51.55 914 ASN B CA 1
ATOM 14694 C C . ASN B 1 915 ? 101.397 53.652 3.238 1.00 52.43 914 ASN B C 1
ATOM 14695 O O . ASN B 1 915 ? 101.740 53.932 2.085 1.00 52.07 914 ASN B O 1
ATOM 14700 N N . SER B 1 916 ? 102.224 53.644 4.284 1.00 54.50 915 SER B N 1
ATOM 14701 C CA . SER B 1 916 ? 103.633 54.021 4.194 1.00 54.88 915 SER B CA 1
ATOM 14702 C C . SER B 1 916 ? 104.566 52.806 4.069 1.00 56.06 915 SER B C 1
ATOM 14703 O O . SER B 1 916 ? 105.665 52.802 4.629 1.00 54.56 915 SER B O 1
ATOM 14706 N N . LEU B 1 917 ? 104.121 51.776 3.343 1.00 56.05 916 LEU B N 1
ATOM 14707 C CA . LEU B 1 917 ? 104.997 50.663 2.987 1.00 55.45 916 LEU B CA 1
ATOM 14708 C C . LEU B 1 917 ? 105.744 50.999 1.706 1.00 57.75 916 LEU B C 1
ATOM 14709 O O . LEU B 1 917 ? 106.976 50.944 1.659 1.00 60.01 916 LEU B O 1
ATOM 14714 N N . SER B 1 918 ? 104.991 51.353 0.669 1.00 57.43 917 SER B N 1
ATOM 14715 C CA . SER B 1 918 ? 105.575 51.850 -0.566 1.00 57.34 917 SER B CA 1
ATOM 14716 C C . SER B 1 918 ? 105.231 53.320 -0.747 1.00 58.13 917 SER B C 1
ATOM 14717 O O . SER B 1 918 ? 104.218 53.794 -0.230 1.00 57.23 917 SER B O 1
ATOM 14720 N N . GLU B 1 919 ? 106.073 54.037 -1.484 1.00 59.68 918 GLU B N 1
ATOM 14721 C CA . GLU B 1 919 ? 105.830 55.444 -1.735 1.00 59.55 918 GLU B CA 1
ATOM 14722 C C . GLU B 1 919 ? 104.738 55.645 -2.783 1.00 58.75 918 GLU B C 1
ATOM 14723 O O . GLU B 1 919 ? 104.116 56.704 -2.831 1.00 59.61 918 GLU B O 1
ATOM 14729 N N . ASN B 1 920 ? 104.492 54.628 -3.606 1.00 56.48 919 ASN B N 1
ATOM 14730 C CA . ASN B 1 920 ? 103.482 54.734 -4.653 1.00 55.58 919 ASN B CA 1
ATOM 14731 C C . ASN B 1 920 ? 102.693 53.475 -4.918 1.00 56.34 919 ASN B C 1
ATOM 14732 O O . ASN B 1 920 ? 101.606 53.537 -5.501 1.00 59.45 919 ASN B O 1
ATOM 14737 N N . GLN B 1 921 ? 103.246 52.337 -4.513 1.00 57.09 920 GLN B N 1
ATOM 14738 C CA . GLN B 1 921 ? 102.678 51.037 -4.863 1.00 58.99 920 GLN B CA 1
ATOM 14739 C C . GLN B 1 921 ? 101.560 50.600 -3.925 1.00 60.21 920 GLN B C 1
ATOM 14740 O O . GLN B 1 921 ? 101.712 50.615 -2.690 1.00 59.85 920 GLN B O 1
ATOM 14746 N N . SER B 1 922 ? 100.449 50.196 -4.545 1.00 60.96 921 SER B N 1
ATOM 14747 C CA . SER B 1 922 ? 99.226 49.753 -3.870 1.00 61.66 921 SER B CA 1
ATOM 14748 C C . SER B 1 922 ? 99.467 48.642 -2.846 1.00 60.71 921 SER B C 1
ATOM 14749 O O . SER B 1 922 ? 100.411 47.867 -2.976 1.00 61.15 921 SER B O 1
ATOM 14752 N N . LEU B 1 923 ? 98.605 48.563 -1.834 1.00 57.83 922 LEU B N 1
ATOM 14753 C CA . LEU B 1 923 ? 98.681 47.483 -0.857 1.00 55.99 922 LEU B CA 1
ATOM 14754 C C . LEU B 1 923 ? 98.257 46.143 -1.463 1.00 55.74 922 LEU B C 1
ATOM 14755 O O . LEU B 1 923 ? 98.404 45.095 -0.837 1.00 57.05 922 LEU B O 1
ATOM 14760 N N . MET B 1 924 ? 97.759 46.181 -2.694 1.00 57.00 923 MET B N 1
ATOM 14761 C CA . MET B 1 924 ? 97.449 44.968 -3.444 1.00 62.53 923 MET B CA 1
ATOM 14762 C C . MET B 1 924 ? 98.614 44.522 -4.330 1.00 64.55 923 MET B C 1
ATOM 14763 O O . MET B 1 924 ? 98.671 43.374 -4.772 1.00 62.62 923 MET B O 1
ATOM 14768 N N . ARG B 1 925 ? 99.534 45.448 -4.580 1.00 69.40 924 ARG B N 1
ATOM 14769 C CA . ARG B 1 925 ? 100.771 45.191 -5.313 1.00 70.15 924 ARG B CA 1
ATOM 14770 C C . ARG B 1 925 ? 101.930 45.063 -4.324 1.00 67.29 924 ARG B C 1
ATOM 14771 O O . ARG B 1 925 ? 102.941 44.436 -4.617 1.00 64.09 924 ARG B O 1
ATOM 14779 N N . MET B 1 926 ? 101.765 45.673 -3.153 1.00 68.98 925 MET B N 1
ATOM 14780 C CA . MET B 1 926 ? 102.710 45.559 -2.044 1.00 72.17 925 MET B CA 1
ATOM 14781 C C . MET B 1 926 ? 101.958 45.274 -0.735 1.00 71.23 925 MET B C 1
ATOM 14782 O O . MET B 1 926 ? 101.766 46.182 0.078 1.00 71.53 925 MET B O 1
ATOM 14787 N N . PRO B 1 927 ? 101.520 44.010 -0.539 1.00 70.43 926 PRO B N 1
ATOM 14788 C CA . PRO B 1 927 ? 100.740 43.531 0.597 1.00 68.90 926 PRO B CA 1
ATOM 14789 C C . PRO B 1 927 ? 101.306 43.901 1.956 1.00 68.36 926 PRO B C 1
ATOM 14790 O O . PRO B 1 927 ? 102.524 43.947 2.121 1.00 71.98 926 PRO B O 1
ATOM 14794 N N . PRO B 1 928 ? 100.419 44.141 2.933 1.00 64.51 927 PRO B N 1
ATOM 14795 C CA . PRO B 1 928 ? 100.769 44.587 4.282 1.00 63.33 927 PRO B CA 1
ATOM 14796 C C . PRO B 1 928 ? 101.711 43.651 5.030 1.00 60.56 927 PRO B C 1
ATOM 14797 O O . PRO B 1 928 ? 102.537 44.112 5.817 1.00 58.13 927 PRO B O 1
ATOM 14801 N N . TRP B 1 929 ? 101.588 42.352 4.778 1.00 60.96 928 TRP B N 1
ATOM 14802 C CA . TRP B 1 929 ? 102.440 41.357 5.432 1.00 63.29 928 TRP B CA 1
ATOM 14803 C C . TRP B 1 929 ? 103.813 41.290 4.823 1.00 62.94 928 TRP B C 1
ATOM 14804 O O . TRP B 1 929 ? 104.512 40.279 4.955 1.00 60.81 928 TRP B O 1
ATOM 14815 N N . VAL B 1 930 ? 104.210 42.355 4.133 1.00 63.18 929 VAL B N 1
ATOM 14816 C CA . VAL B 1 930 ? 105.567 42.444 3.621 1.00 63.63 929 VAL B CA 1
ATOM 14817 C C . VAL B 1 930 ? 106.496 42.969 4.717 1.00 66.28 929 VAL B C 1
ATOM 14818 O O . VAL B 1 930 ? 107.649 42.565 4.800 1.00 70.62 929 VAL B O 1
ATOM 14822 N N . ASN B 1 931 ? 105.982 43.858 5.561 1.00 68.01 930 ASN B N 1
ATOM 14823 C CA . ASN B 1 931 ? 106.704 44.311 6.742 1.00 65.85 930 ASN B CA 1
ATOM 14824 C C . ASN B 1 931 ? 106.055 43.697 7.981 1.00 66.98 930 ASN B C 1
ATOM 14825 O O . ASN B 1 931 ? 105.110 44.252 8.554 1.00 66.50 930 ASN B O 1
ATOM 14830 N N . ILE B 1 932 ? 106.554 42.529 8.372 1.00 68.20 931 ILE B N 1
ATOM 14831 C CA . ILE B 1 932 ? 106.026 41.819 9.532 1.00 69.95 931 ILE B CA 1
ATOM 14832 C C . ILE B 1 932 ? 106.306 42.632 10.783 1.00 72.14 931 ILE B C 1
ATOM 14833 O O . ILE B 1 932 ? 105.495 42.660 11.705 1.00 76.80 931 ILE B O 1
ATOM 14838 N N . TRP B 1 933 ? 107.444 43.313 10.799 1.00 71.91 932 TRP B N 1
ATOM 14839 C CA . TRP B 1 933 ? 107.787 44.178 11.912 1.00 72.09 932 TRP B CA 1
ATOM 14840 C C . TRP B 1 933 ? 106.705 45.171 12.184 1.00 67.80 932 TRP B C 1
ATOM 14841 O O . TRP B 1 933 ? 106.215 45.251 13.311 1.00 69.74 932 TRP B O 1
ATOM 14852 N N . LEU B 1 934 ? 106.297 45.906 11.150 1.00 61.80 933 LEU B N 1
ATOM 14853 C CA . LEU B 1 934 ? 105.182 46.850 11.253 1.00 60.46 933 LEU B CA 1
ATOM 14854 C C . LEU B 1 934 ? 103.911 46.190 11.795 1.00 58.54 933 LEU B C 1
ATOM 14855 O O . LEU B 1 934 ? 103.252 46.720 12.698 1.00 54.29 933 LEU B O 1
ATOM 14860 N N . LEU B 1 935 ? 103.590 45.032 11.221 1.00 58.20 934 LEU B N 1
ATOM 14861 C CA . LEU B 1 935 ? 102.408 44.250 11.570 1.00 58.21 934 LEU B CA 1
ATOM 14862 C C . LEU B 1 935 ? 102.414 43.812 13.040 1.00 59.73 934 LEU B C 1
ATOM 14863 O O . LEU B 1 935 ? 101.373 43.796 13.697 1.00 58.90 934 LEU B O 1
ATOM 14868 N N . GLY B 1 936 ? 103.599 43.464 13.540 1.00 63.24 935 GLY B N 1
ATOM 14869 C CA . GLY B 1 936 ? 103.817 43.201 14.959 1.00 63.08 935 GLY B CA 1
ATOM 14870 C C . GLY B 1 936 ? 103.652 44.452 15.800 1.00 62.97 935 GLY B C 1
ATOM 14871 O O . GLY B 1 936 ? 103.081 44.394 16.886 1.00 64.74 935 GLY B O 1
ATOM 14872 N N . SER B 1 937 ? 104.151 45.580 15.295 1.00 63.22 936 SER B N 1
ATOM 14873 C CA . SER B 1 937 ? 103.968 46.881 15.947 1.00 65.05 936 SER B CA 1
ATOM 14874 C C . SER B 1 937 ? 102.493 47.298 16.021 1.00 64.75 936 SER B C 1
ATOM 14875 O O . SER B 1 937 ? 102.075 47.937 16.993 1.00 69.03 936 SER B O 1
ATOM 14878 N N . ILE B 1 938 ? 101.709 46.938 15.005 1.00 59.86 937 ILE B N 1
ATOM 14879 C CA . ILE B 1 938 ? 100.280 47.254 15.005 1.00 58.48 937 ILE B CA 1
ATOM 14880 C C . ILE B 1 938 ? 99.581 46.514 16.131 1.00 57.58 937 ILE B C 1
ATOM 14881 O O . ILE B 1 938 ? 98.712 47.066 16.796 1.00 59.36 937 ILE B O 1
ATOM 14886 N N . CYS B 1 939 ? 99.985 45.268 16.345 1.00 58.45 938 CYS B N 1
ATOM 14887 C CA . CYS B 1 939 ? 99.461 44.455 17.430 1.00 60.19 938 CYS B CA 1
ATOM 14888 C C . CYS B 1 939 ? 99.738 45.065 18.799 1.00 59.88 938 CYS B C 1
ATOM 14889 O O . CYS B 1 939 ? 98.804 45.313 19.551 1.00 59.65 938 CYS B O 1
ATOM 14892 N N . LEU B 1 940 ? 101.010 45.316 19.108 1.00 63.71 939 LEU B N 1
ATOM 14893 C CA . LEU B 1 940 ? 101.419 45.887 20.398 1.00 69.93 939 LEU B CA 1
ATOM 14894 C C . LEU B 1 940 ? 100.720 47.195 20.715 1.00 72.80 939 LEU B C 1
ATOM 14895 O O . LEU B 1 940 ? 100.324 47.434 21.858 1.00 78.99 939 LEU B O 1
ATOM 14900 N N . SER B 1 941 ? 100.594 48.049 19.702 1.00 72.33 940 SER B N 1
ATOM 14901 C CA . SER B 1 941 ? 99.905 49.325 19.840 1.00 71.23 940 SER B CA 1
ATOM 14902 C C . SER B 1 941 ? 98.450 49.125 20.261 1.00 71.81 940 SER B C 1
ATOM 14903 O O . SER B 1 941 ? 97.968 49.775 21.195 1.00 74.05 940 SER B O 1
ATOM 14906 N N . MET B 1 942 ? 97.764 48.216 19.573 1.00 70.23 941 MET B N 1
ATOM 14907 C CA . MET B 1 942 ? 96.382 47.884 19.885 1.00 68.88 941 MET B CA 1
ATOM 14908 C C . MET B 1 942 ? 96.247 47.178 21.239 1.00 70.52 941 MET B C 1
ATOM 14909 O O . MET B 1 942 ? 95.203 47.279 21.883 1.00 72.77 941 MET B O 1
ATOM 14914 N N . SER B 1 943 ? 97.300 46.475 21.668 1.00 71.47 942 SER B N 1
ATOM 14915 C CA . SER B 1 943 ? 97.365 45.900 23.017 1.00 71.39 942 SER B CA 1
ATOM 14916 C C . SER B 1 943 ? 97.280 47.008 24.058 1.00 73.92 942 SER B C 1
ATOM 14917 O O . SER B 1 943 ? 96.438 46.966 24.961 1.00 79.62 942 SER B O 1
ATOM 14920 N N . LEU B 1 944 ? 98.154 48.000 23.912 1.00 70.92 943 LEU B N 1
ATOM 14921 C CA . LEU B 1 944 ? 98.225 49.125 24.827 1.00 72.25 943 LEU B CA 1
ATOM 14922 C C . LEU B 1 944 ? 96.914 49.918 24.916 1.00 75.73 943 LEU B C 1
ATOM 14923 O O . LEU B 1 944 ? 96.493 50.311 26.007 1.00 77.29 943 LEU B O 1
ATOM 14928 N N . HIS B 1 945 ? 96.272 50.137 23.769 1.00 79.36 944 HIS B N 1
ATOM 14929 C CA . HIS B 1 945 ? 95.019 50.887 23.701 1.00 78.18 944 HIS B CA 1
ATOM 14930 C C . HIS B 1 945 ? 93.911 50.226 24.471 1.00 79.25 944 HIS B C 1
ATOM 14931 O O . HIS B 1 945 ? 93.311 50.855 25.340 1.00 80.95 944 HIS B O 1
ATOM 14938 N N . PHE B 1 946 ? 93.626 48.959 24.163 1.00 79.20 945 PHE B N 1
ATOM 14939 C CA . PHE B 1 946 ? 92.626 48.184 24.902 1.00 80.28 945 PHE B CA 1
ATOM 14940 C C . PHE B 1 946 ? 92.911 48.150 26.406 1.00 79.65 945 PHE B C 1
ATOM 14941 O O . PHE B 1 946 ? 91.992 48.191 27.221 1.00 76.41 945 PHE B O 1
ATOM 14949 N N . LEU B 1 947 ? 94.191 48.074 26.762 1.00 78.63 946 LEU B N 1
ATOM 14950 C CA . LEU B 1 947 ? 94.613 48.022 28.159 1.00 76.64 946 LEU B CA 1
ATOM 14951 C C . LEU B 1 947 ? 94.360 49.334 28.912 1.00 76.86 946 LEU B C 1
ATOM 14952 O O . LEU B 1 947 ? 93.825 49.329 30.019 1.00 78.42 946 LEU B O 1
ATOM 14957 N N . ILE B 1 948 ? 94.732 50.453 28.301 1.00 77.91 947 ILE B N 1
ATOM 14958 C CA . ILE B 1 948 ? 94.446 51.779 28.854 1.00 78.98 947 ILE B CA 1
ATOM 14959 C C . ILE B 1 948 ? 92.931 52.081 28.951 1.00 77.28 947 ILE B C 1
ATOM 14960 O O . ILE B 1 948 ? 92.520 53.133 29.454 1.00 72.05 947 ILE B O 1
ATOM 14965 N N . LEU B 1 949 ? 92.116 51.138 28.476 1.00 79.63 948 LEU B N 1
ATOM 14966 C CA . LEU B 1 949 ? 90.654 51.278 28.413 1.00 80.23 948 LEU B CA 1
ATOM 14967 C C . LEU B 1 949 ? 89.930 50.312 29.337 1.00 81.69 948 LEU B C 1
ATOM 14968 O O . LEU B 1 949 ? 88.767 50.542 29.685 1.00 79.56 948 LEU B O 1
ATOM 14973 N N . TYR B 1 950 ? 90.606 49.222 29.702 1.00 82.46 949 TYR B N 1
ATOM 14974 C CA . TYR B 1 950 ? 89.969 48.130 30.437 1.00 81.31 949 TYR B CA 1
ATOM 14975 C C . TYR B 1 950 ? 90.552 47.896 31.832 1.00 82.60 949 TYR B C 1
ATOM 14976 O O . TYR B 1 950 ? 89.864 47.367 32.701 1.00 83.79 949 TYR B O 1
ATOM 14985 N N . VAL B 1 951 ? 91.802 48.296 32.055 1.00 86.57 950 VAL B N 1
ATOM 14986 C CA . VAL B 1 951 ? 92.395 48.211 33.394 1.00 89.81 950 VAL B CA 1
ATOM 14987 C C . VAL B 1 951 ? 91.944 49.412 34.218 1.00 94.78 950 VAL B C 1
ATOM 14988 O O . VAL B 1 951 ? 92.451 50.519 34.028 1.00 95.08 950 VAL B O 1
ATOM 14992 N N . ASP B 1 952 ? 91.016 49.164 35.146 1.00 100.24 951 ASP B N 1
ATOM 14993 C CA . ASP B 1 952 ? 90.252 50.205 35.866 1.00 102.26 951 ASP B CA 1
ATOM 14994 C C . ASP B 1 952 ? 90.953 51.521 36.265 1.00 104.93 951 ASP B C 1
ATOM 14995 O O . ASP B 1 952 ? 90.384 52.595 36.036 1.00 117.61 951 ASP B O 1
ATOM 15000 N N . PRO B 1 953 ? 92.163 51.457 36.872 1.00 97.90 952 PRO B N 1
ATOM 15001 C CA . PRO B 1 953 ? 92.839 52.734 37.185 1.00 94.05 952 PRO B CA 1
ATOM 15002 C C . PRO B 1 953 ? 93.064 53.647 35.966 1.00 89.95 952 PRO B C 1
ATOM 15003 O O . PRO B 1 953 ? 92.832 54.857 36.050 1.00 84.01 952 PRO B O 1
ATOM 15007 N N . LEU B 1 954 ? 93.481 53.053 34.848 1.00 86.77 953 LEU B N 1
ATOM 15008 C CA . LEU B 1 954 ? 93.846 53.792 33.638 1.00 85.91 953 LEU B CA 1
ATOM 15009 C C . LEU B 1 954 ? 92.705 54.616 33.003 1.00 84.54 953 LEU B C 1
ATOM 15010 O O . LEU B 1 954 ? 92.783 55.842 33.001 1.00 84.42 953 LEU B O 1
ATOM 15015 N N . PRO B 1 955 ? 91.639 53.959 32.481 1.00 85.61 954 PRO B N 1
ATOM 15016 C CA . PRO B 1 955 ? 90.601 54.706 31.753 1.00 84.91 954 PRO B CA 1
ATOM 15017 C C . PRO B 1 955 ? 90.030 55.868 32.554 1.00 86.26 954 PRO B C 1
ATOM 15018 O O . PRO B 1 955 ? 89.594 56.864 31.976 1.00 83.56 954 PRO B O 1
ATOM 15022 N N . MET B 1 956 ? 90.045 55.731 33.877 1.00 90.40 955 MET B N 1
ATOM 15023 C CA . MET B 1 956 ? 89.574 56.772 34.774 1.00 93.34 955 MET B CA 1
ATOM 15024 C C . MET B 1 956 ? 90.420 58.022 34.582 1.00 90.04 955 MET B C 1
ATOM 15025 O O . MET B 1 956 ? 89.910 59.062 34.169 1.00 92.03 955 MET B O 1
ATOM 15030 N N . ILE B 1 957 ? 91.716 57.899 34.855 1.00 88.47 956 ILE B N 1
ATOM 15031 C CA . ILE B 1 957 ? 92.656 59.019 34.762 1.00 88.77 956 ILE B CA 1
ATOM 15032 C C . ILE B 1 957 ? 92.820 59.535 33.334 1.00 88.20 956 ILE B C 1
ATOM 15033 O O . ILE B 1 957 ? 93.162 60.705 33.120 1.00 85.76 956 ILE B O 1
ATOM 15038 N N . PHE B 1 958 ? 92.567 58.657 32.366 1.00 87.51 957 PHE B N 1
ATOM 15039 C CA . PHE B 1 958 ? 92.633 59.018 30.953 1.00 86.28 957 PHE B CA 1
ATOM 15040 C C . PHE B 1 958 ? 91.324 59.587 30.406 1.00 83.56 957 PHE B C 1
ATOM 15041 O O . PHE B 1 958 ? 91.255 59.952 29.230 1.00 85.73 957 PHE B O 1
ATOM 15049 N N . LYS B 1 959 ? 90.299 59.666 31.256 1.00 79.15 958 LYS B N 1
ATOM 15050 C CA . LYS B 1 959 ? 88.988 60.173 30.853 1.00 76.42 958 LYS B CA 1
ATOM 15051 C C . LYS B 1 959 ? 88.466 59.381 29.654 1.00 71.28 958 LYS B C 1
ATOM 15052 O O . LYS B 1 959 ? 88.164 59.941 28.601 1.00 71.02 958 LYS B O 1
ATOM 15058 N N . LEU B 1 960 ? 88.387 58.066 29.824 1.00 67.62 959 LEU B N 1
ATOM 15059 C CA . LEU B 1 960 ? 87.988 57.160 28.761 1.00 63.93 959 LEU B CA 1
ATOM 15060 C C . LEU B 1 960 ? 87.085 56.092 29.319 1.00 64.42 959 LEU B C 1
ATOM 15061 O O . LEU B 1 960 ? 87.213 55.712 30.477 1.00 66.57 959 LEU B O 1
ATOM 15066 N N . LYS B 1 961 ? 86.182 55.599 28.480 1.00 68.11 960 LYS B N 1
ATOM 15067 C CA . LYS B 1 961 ? 85.315 54.480 28.830 1.00 72.49 960 LYS B CA 1
ATOM 15068 C C . LYS B 1 961 ? 85.275 53.480 27.675 1.00 74.55 960 LYS B C 1
ATOM 15069 O O . LYS B 1 961 ? 85.083 53.868 26.521 1.00 76.12 960 LYS B O 1
ATOM 15075 N N . ALA B 1 962 ? 85.460 52.200 27.998 1.00 75.07 961 ALA B N 1
ATOM 15076 C CA . ALA B 1 962 ? 85.442 51.114 27.019 1.00 75.86 961 ALA B CA 1
ATOM 15077 C C . ALA B 1 962 ? 84.171 51.100 26.162 1.00 77.06 961 ALA B C 1
ATOM 15078 O O . ALA B 1 962 ? 83.062 51.297 26.670 1.00 77.82 961 ALA B O 1
ATOM 15080 N N . LEU B 1 963 ? 84.344 50.856 24.865 1.00 77.37 962 LEU B N 1
ATOM 15081 C CA . LEU B 1 963 ? 83.249 50.974 23.903 1.00 77.37 962 LEU B CA 1
ATOM 15082 C C . LEU B 1 963 ? 82.660 49.632 23.466 1.00 73.03 962 LEU B C 1
ATOM 15083 O O . LEU B 1 963 ? 83.309 48.593 23.555 1.00 67.95 962 LEU B O 1
ATOM 15088 N N . ASP B 1 964 ? 81.417 49.682 23.001 1.00 77.51 963 ASP B N 1
ATOM 15089 C CA . ASP B 1 964 ? 80.675 48.505 22.580 1.00 87.52 963 ASP B CA 1
ATOM 15090 C C . ASP B 1 964 ? 81.044 48.097 21.160 1.00 91.95 963 ASP B C 1
ATOM 15091 O O . ASP B 1 964 ? 81.413 48.944 20.343 1.00 95.38 963 ASP B O 1
ATOM 15096 N N . LEU B 1 965 ? 80.915 46.796 20.878 1.00 93.62 964 LEU B N 1
ATOM 15097 C CA . LEU B 1 965 ? 81.215 46.199 19.569 1.00 91.31 964 LEU B CA 1
ATOM 15098 C C . LEU B 1 965 ? 80.666 47.013 18.398 1.00 91.02 964 LEU B C 1
ATOM 15099 O O . LEU B 1 965 ? 81.331 47.159 17.374 1.00 95.74 964 LEU B O 1
ATOM 15104 N N . THR B 1 966 ? 79.457 47.540 18.556 1.00 85.57 965 THR B N 1
ATOM 15105 C CA . THR B 1 966 ? 78.836 48.362 17.529 1.00 86.07 965 THR B CA 1
ATOM 15106 C C . THR B 1 966 ? 79.660 49.609 17.241 1.00 86.23 965 THR B C 1
ATOM 15107 O O . THR B 1 966 ? 79.918 49.943 16.083 1.00 92.10 965 THR B O 1
ATOM 15111 N N . GLN B 1 967 ? 80.073 50.287 18.305 1.00 83.40 966 GLN B N 1
ATOM 15112 C CA . GLN B 1 967 ? 80.804 51.550 18.204 1.00 80.70 966 GLN B CA 1
ATOM 15113 C C . GLN B 1 967 ? 82.205 51.330 17.656 1.00 74.75 966 GLN B C 1
ATOM 15114 O O . GLN B 1 967 ? 82.770 52.210 17.004 1.00 74.09 966 GLN B O 1
ATOM 15120 N N . TRP B 1 968 ? 82.756 50.152 17.938 1.00 69.27 967 TRP B N 1
ATOM 15121 C CA . TRP B 1 968 ? 84.022 49.724 17.358 1.00 67.29 967 TRP B CA 1
ATOM 15122 C C . TRP B 1 968 ? 83.907 49.557 15.878 1.00 66.07 967 TRP B C 1
ATOM 15123 O O . TRP B 1 968 ? 84.799 49.959 15.138 1.00 65.32 967 TRP B O 1
ATOM 15134 N N . LEU B 1 969 ? 82.805 48.955 15.432 1.00 66.49 968 LEU B N 1
ATOM 15135 C CA . LEU B 1 969 ? 82.530 48.805 14.005 1.00 65.17 968 LEU B CA 1
ATOM 15136 C C . LEU B 1 969 ? 82.447 50.167 13.351 1.00 63.49 968 LEU B C 1
ATOM 15137 O O . LEU B 1 969 ? 82.939 50.353 12.242 1.00 68.67 968 LEU B O 1
ATOM 15142 N N . MET B 1 970 ? 81.824 51.115 14.042 1.00 61.19 969 MET B N 1
ATOM 15143 C CA . MET B 1 970 ? 81.784 52.485 13.567 1.00 60.85 969 MET B CA 1
ATOM 15144 C C . MET B 1 970 ? 83.209 53.026 13.401 1.00 59.78 969 MET B C 1
ATOM 15145 O O . MET B 1 970 ? 83.539 53.582 12.350 1.00 61.71 969 MET B O 1
ATOM 15150 N N . VAL B 1 971 ? 84.055 52.839 14.416 1.00 56.63 970 VAL B N 1
ATOM 15151 C CA . VAL B 1 971 ? 85.456 53.269 14.338 1.00 53.82 970 VAL B CA 1
ATOM 15152 C C . VAL B 1 971 ? 86.072 52.816 13.016 1.00 53.89 970 VAL B C 1
ATOM 15153 O O . VAL B 1 971 ? 86.645 53.617 12.290 1.00 57.60 970 VAL B O 1
ATOM 15157 N N . LEU B 1 972 ? 85.930 51.531 12.706 1.00 53.15 971 LEU B N 1
ATOM 15158 C CA . LEU B 1 972 ? 86.421 50.961 11.453 1.00 52.76 971 LEU B CA 1
ATOM 15159 C C . LEU B 1 972 ? 85.794 51.626 10.232 1.00 56.40 971 LEU B C 1
ATOM 15160 O O . LEU B 1 972 ? 86.495 51.995 9.288 1.00 61.70 971 LEU B O 1
ATOM 15165 N N . LYS B 1 973 ? 84.475 51.788 10.263 1.00 57.63 972 LYS B N 1
ATOM 15166 C CA . LYS B 1 973 ? 83.726 52.376 9.157 1.00 60.54 972 LYS B CA 1
ATOM 15167 C C . LYS B 1 973 ? 84.163 53.832 8.920 1.00 58.79 972 LYS B C 1
ATOM 15168 O O . LYS B 1 973 ? 83.837 54.440 7.903 1.00 59.69 972 LYS B O 1
ATOM 15174 N N . ILE B 1 974 ? 84.930 54.374 9.856 1.00 58.31 973 ILE B N 1
ATOM 15175 C CA . ILE B 1 974 ? 85.339 55.770 9.790 1.00 59.81 973 ILE B CA 1
ATOM 15176 C C . ILE B 1 974 ? 86.857 55.919 9.551 1.00 56.69 973 ILE B C 1
ATOM 15177 O O . ILE B 1 974 ? 87.298 56.913 8.978 1.00 55.46 973 ILE B O 1
ATOM 15182 N N . SER B 1 975 ? 87.637 54.917 9.965 1.00 55.38 974 SER B N 1
ATOM 15183 C CA . SER B 1 975 ? 89.099 54.923 9.810 1.00 56.02 974 SER B CA 1
ATOM 15184 C C . SER B 1 975 ? 89.542 54.377 8.453 1.00 56.09 974 SER B C 1
ATOM 15185 O O . SER B 1 975 ? 90.269 55.039 7.716 1.00 55.92 974 SER B O 1
ATOM 15188 N N . LEU B 1 976 ? 89.076 53.171 8.135 1.00 55.70 975 LEU B N 1
ATOM 15189 C CA . LEU B 1 976 ? 89.414 52.449 6.898 1.00 56.46 975 LEU B CA 1
ATOM 15190 C C . LEU B 1 976 ? 89.375 53.215 5.553 1.00 57.66 975 LEU B C 1
ATOM 15191 O O . LEU B 1 976 ? 90.141 52.878 4.643 1.00 56.52 975 LEU B O 1
ATOM 15196 N N . PRO B 1 977 ? 88.490 54.227 5.413 1.00 58.61 976 PRO B N 1
ATOM 15197 C CA . PRO B 1 977 ? 88.565 55.078 4.214 1.00 60.05 976 PRO B CA 1
ATOM 15198 C C . PRO B 1 977 ? 89.875 55.876 4.015 1.00 58.01 976 PRO B C 1
ATOM 15199 O O . PRO B 1 977 ? 90.073 56.443 2.941 1.00 58.47 976 PRO B O 1
ATOM 15203 N N . VAL B 1 978 ? 90.755 55.925 5.016 1.00 54.08 977 VAL B N 1
ATOM 15204 C CA . VAL B 1 978 ? 92.074 56.540 4.818 1.00 51.57 977 VAL B CA 1
ATOM 15205 C C . VAL B 1 978 ? 92.902 55.707 3.841 1.00 50.98 977 VAL B C 1
ATOM 15206 O O . VAL B 1 978 ? 93.604 56.254 2.999 1.00 51.91 977 VAL B O 1
ATOM 15210 N N . ILE B 1 979 ? 92.803 54.387 3.960 1.00 49.84 978 ILE B N 1
ATOM 15211 C CA . ILE B 1 979 ? 93.523 53.478 3.090 1.00 50.06 978 ILE B CA 1
ATOM 15212 C C . ILE B 1 979 ? 93.112 53.751 1.662 1.00 51.22 978 ILE B C 1
ATOM 15213 O O . ILE B 1 979 ? 93.966 53.885 0.784 1.00 55.81 978 ILE B O 1
ATOM 15218 N N . GLY B 1 980 ? 91.803 53.855 1.445 1.00 49.02 979 GLY B N 1
ATOM 15219 C CA . GLY B 1 980 ? 91.242 54.131 0.126 1.00 49.52 979 GLY B CA 1
ATOM 15220 C C . GLY B 1 980 ? 91.634 55.481 -0.456 1.00 51.54 979 GLY B C 1
ATOM 15221 O O . GLY B 1 980 ? 91.822 55.604 -1.674 1.00 50.03 979 GLY B O 1
ATOM 15222 N N . LEU B 1 981 ? 91.756 56.488 0.414 1.00 53.00 980 LEU B N 1
ATOM 15223 C CA . LEU B 1 981 ? 92.109 57.847 -0.005 1.00 54.75 980 LEU B CA 1
ATOM 15224 C C . LEU B 1 981 ? 93.502 57.854 -0.583 1.00 57.74 980 LEU B C 1
ATOM 15225 O O . LEU B 1 981 ? 93.693 58.176 -1.755 1.00 57.84 980 LEU B O 1
ATOM 15230 N N . ASP B 1 982 ? 94.463 57.487 0.259 1.00 62.43 981 ASP B N 1
ATOM 15231 C CA . ASP B 1 982 ? 95.855 57.358 -0.130 1.00 65.44 981 ASP B CA 1
ATOM 15232 C C . ASP B 1 982 ? 96.000 56.428 -1.328 1.00 65.17 981 ASP B C 1
ATOM 15233 O O . ASP B 1 982 ? 96.809 56.692 -2.216 1.00 68.53 981 ASP B O 1
ATOM 15238 N N . GLU B 1 983 ? 95.210 55.356 -1.360 1.00 61.30 982 GLU B N 1
ATOM 15239 C CA . GLU B 1 983 ? 95.193 54.445 -2.508 1.00 62.40 982 GLU B CA 1
ATOM 15240 C C . GLU B 1 983 ? 94.843 55.146 -3.835 1.00 59.76 982 GLU B C 1
ATOM 15241 O O . GLU B 1 983 ? 95.472 54.887 -4.875 1.00 54.20 982 GLU B O 1
ATOM 15247 N N . ILE B 1 984 ? 93.837 56.023 -3.783 1.00 58.74 983 ILE B N 1
ATOM 15248 C CA . ILE B 1 984 ? 93.458 56.870 -4.919 1.00 57.16 983 ILE B CA 1
ATOM 15249 C C . ILE B 1 984 ? 94.646 57.741 -5.312 1.00 53.64 983 ILE B C 1
ATOM 15250 O O . ILE B 1 984 ? 95.137 57.666 -6.440 1.00 54.01 983 ILE B O 1
ATOM 15255 N N . LEU B 1 985 ? 95.104 58.554 -4.365 1.00 49.54 984 LEU B N 1
ATOM 15256 C CA . LEU B 1 985 ? 96.269 59.408 -4.556 1.00 48.44 984 LEU B CA 1
ATOM 15257 C C . LEU B 1 985 ? 97.463 58.658 -5.142 1.00 49.14 984 LEU B C 1
ATOM 15258 O O . LEU B 1 985 ? 98.086 59.139 -6.086 1.00 50.40 984 LEU B O 1
ATOM 15263 N N . LYS B 1 986 ? 97.762 57.480 -4.592 1.00 49.30 985 LYS B N 1
ATOM 15264 C CA . LYS B 1 986 ? 98.794 56.596 -5.132 1.00 50.11 985 LYS B CA 1
ATOM 15265 C C . LYS B 1 986 ? 98.554 56.281 -6.597 1.00 52.60 985 LYS B C 1
ATOM 15266 O O . LYS B 1 986 ? 99.463 56.402 -7.413 1.00 53.20 985 LYS B O 1
ATOM 15272 N N . PHE B 1 987 ? 97.324 55.888 -6.922 1.00 55.50 986 PHE B N 1
ATOM 15273 C CA . PHE B 1 987 ? 96.953 55.564 -8.298 1.00 56.31 986 PHE B CA 1
ATOM 15274 C C . PHE B 1 987 ? 97.064 56.765 -9.222 1.00 54.67 986 PHE B C 1
ATOM 15275 O O . PHE B 1 987 ? 97.298 56.594 -10.417 1.00 55.18 986 PHE B O 1
ATOM 15283 N N . ILE B 1 988 ? 96.891 57.970 -8.675 1.00 53.05 987 ILE B N 1
ATOM 15284 C CA . ILE B 1 988 ? 97.069 59.200 -9.459 1.00 52.52 987 ILE B CA 1
ATOM 15285 C C . ILE B 1 988 ? 98.547 59.497 -9.687 1.00 52.08 987 ILE B C 1
ATOM 15286 O O . ILE B 1 988 ? 98.944 59.861 -10.793 1.00 51.24 987 ILE B O 1
ATOM 15291 N N . ALA B 1 989 ? 99.347 59.327 -8.637 1.00 53.84 988 ALA B N 1
ATOM 15292 C CA . ALA B 1 989 ? 100.791 59.542 -8.700 1.00 57.48 988 ALA B CA 1
ATOM 15293 C C . ALA B 1 989 ? 101.469 58.468 -9.536 1.00 58.92 988 ALA B C 1
ATOM 15294 O O . ALA B 1 989 ? 102.578 58.648 -10.040 1.00 61.48 988 ALA B O 1
ATOM 15296 N N . ARG B 1 990 ? 100.786 57.346 -9.676 1.00 59.85 989 ARG B N 1
ATOM 15297 C CA . ARG B 1 990 ? 101.342 56.205 -10.362 1.00 62.15 989 ARG B CA 1
ATOM 15298 C C . ARG B 1 990 ? 101.022 56.254 -11.854 1.00 65.50 989 ARG B C 1
ATOM 15299 O O . ARG B 1 990 ? 101.847 55.865 -12.676 1.00 70.31 989 ARG B O 1
ATOM 15307 N N . ASN B 1 991 ? 99.840 56.745 -12.214 1.00 67.34 990 ASN B N 1
ATOM 15308 C CA . ASN B 1 991 ? 99.396 56.663 -13.607 1.00 69.22 990 ASN B CA 1
ATOM 15309 C C . ASN B 1 991 ? 99.298 57.983 -14.339 1.00 72.35 990 ASN B C 1
ATOM 15310 O O . ASN B 1 991 ? 99.122 57.995 -15.548 1.00 72.55 990 ASN B O 1
ATOM 15315 N N . TYR B 1 992 ? 99.392 59.090 -13.611 1.00 80.86 991 TYR B N 1
ATOM 15316 C CA . TYR B 1 992 ? 99.233 60.412 -14.211 1.00 87.13 991 TYR B CA 1
ATOM 15317 C C . TYR B 1 992 ? 100.498 61.242 -14.081 1.00 89.64 991 TYR B C 1
ATOM 15318 O O . TYR B 1 992 ? 100.849 62.012 -14.973 1.00 93.14 991 TYR B O 1
ATOM 15327 N N . LEU B 1 993 ? 101.178 61.081 -12.957 1.00 91.02 992 LEU B N 1
ATOM 15328 C CA . LEU B 1 993 ? 102.415 61.787 -12.714 1.00 93.02 992 LEU B CA 1
ATOM 15329 C C . LEU B 1 993 ? 103.522 60.740 -12.544 1.00 102.93 992 LEU B C 1
ATOM 15330 O O . LEU B 1 993 ? 104.081 60.591 -11.458 1.00 111.35 992 LEU B O 1
ATOM 15335 N N . GLU B 1 994 ? 103.827 60.012 -13.624 1.00 109.86 993 GLU B N 1
ATOM 15336 C CA . GLU B 1 994 ? 104.753 58.858 -13.580 1.00 115.67 993 GLU B CA 1
ATOM 15337 C C . GLU B 1 994 ? 106.081 59.170 -12.885 1.00 117.70 993 GLU B C 1
ATOM 15338 O O . GLU B 1 994 ? 106.559 58.391 -12.054 1.00 112.89 993 GLU B O 1
ATOM 15344 N N . GLY B 1 995 ? 106.665 60.312 -13.245 1.00 124.84 994 GLY B N 1
ATOM 15345 C CA . GLY B 1 995 ? 107.897 60.809 -12.634 1.00 126.06 994 GLY B CA 1
ATOM 15346 C C . GLY B 1 995 ? 107.920 62.328 -12.574 1.00 127.48 994 GLY B C 1
ATOM 15347 O O . GLY B 1 995 ? 106.994 63.004 -13.034 1.00 130.09 994 GLY B O 1
ATOM 15349 N N . MET C 2 1 ? 124.026 40.591 11.945 1.00 139.91 1 MET C N 1
ATOM 15350 C CA . MET C 2 1 ? 123.795 40.780 13.407 1.00 144.70 1 MET C CA 1
ATOM 15351 C C . MET C 2 1 ? 122.345 41.194 13.686 1.00 149.78 1 MET C C 1
ATOM 15352 O O . MET C 2 1 ? 121.570 40.409 14.236 1.00 150.61 1 MET C O 1
ATOM 15357 N N . GLU C 2 2 ? 122.001 42.426 13.298 1.00 156.34 2 GLU C N 1
ATOM 15358 C CA . GLU C 2 2 ? 120.648 43.012 13.445 1.00 162.85 2 GLU C CA 1
ATOM 15359 C C . GLU C 2 2 ? 119.999 42.950 14.842 1.00 162.51 2 GLU C C 1
ATOM 15360 O O . GLU C 2 2 ? 119.367 41.953 15.207 1.00 164.37 2 GLU C O 1
ATOM 15366 N N . ARG C 2 3 ? 120.137 44.037 15.601 1.00 160.18 3 ARG C N 1
ATOM 15367 C CA . ARG C 2 3 ? 119.499 44.168 16.918 1.00 153.56 3 ARG C CA 1
ATOM 15368 C C . ARG C 2 3 ? 118.044 44.631 16.754 1.00 147.17 3 ARG C C 1
ATOM 15369 O O . ARG C 2 3 ? 117.454 45.241 17.655 1.00 147.57 3 ARG C O 1
ATOM 15377 N N . SER C 2 4 ? 117.494 44.319 15.579 1.00 139.24 4 SER C N 1
ATOM 15378 C CA . SER C 2 4 ? 116.122 44.632 15.179 1.00 136.78 4 SER C CA 1
ATOM 15379 C C . SER C 2 4 ? 115.034 44.278 16.203 1.00 139.20 4 SER C C 1
ATOM 15380 O O . SER C 2 4 ? 114.204 45.124 16.553 1.00 137.05 4 SER C O 1
ATOM 15383 N N . THR C 2 5 ? 115.033 43.025 16.658 1.00 139.07 5 THR C N 1
ATOM 15384 C CA . THR C 2 5 ? 114.000 42.520 17.574 1.00 135.52 5 THR C CA 1
ATOM 15385 C C . THR C 2 5 ? 114.088 43.137 18.968 1.00 134.95 5 THR C C 1
ATOM 15386 O O . THR C 2 5 ? 113.061 43.396 19.598 1.00 131.68 5 THR C O 1
ATOM 15390 N N . ARG C 2 6 ? 115.320 43.372 19.424 1.00 135.13 6 ARG C N 1
ATOM 15391 C CA . ARG C 2 6 ? 115.610 44.083 20.673 1.00 134.00 6 ARG C CA 1
ATOM 15392 C C . ARG C 2 6 ? 115.013 45.489 20.663 1.00 133.84 6 ARG C C 1
ATOM 15393 O O . ARG C 2 6 ? 114.710 46.055 21.721 1.00 131.92 6 ARG C O 1
ATOM 15401 N N . GLU C 2 7 ? 114.868 46.044 19.460 1.00 132.57 7 GLU C N 1
ATOM 15402 C CA . GLU C 2 7 ? 114.319 47.381 19.267 1.00 132.53 7 GLU C CA 1
ATOM 15403 C C . GLU C 2 7 ? 112.820 47.433 19.523 1.00 129.66 7 GLU C C 1
ATOM 15404 O O . GLU C 2 7 ? 112.334 48.390 20.126 1.00 129.65 7 GLU C O 1
ATOM 15410 N N . LEU C 2 8 ? 112.091 46.415 19.066 1.00 127.43 8 LEU C N 1
ATOM 15411 C CA . LEU C 2 8 ? 110.645 46.351 19.304 1.00 127.84 8 LEU C CA 1
ATOM 15412 C C . LEU C 2 8 ? 110.271 45.895 20.726 1.00 129.84 8 LEU C C 1
ATOM 15413 O O . LEU C 2 8 ? 109.236 46.308 21.251 1.00 133.33 8 LEU C O 1
ATOM 15418 N N . CYS C 2 9 ? 111.103 45.051 21.339 1.00 125.91 9 CYS C N 1
ATOM 15419 C CA . CYS C 2 9 ? 110.883 44.623 22.725 1.00 122.69 9 CYS C CA 1
ATOM 15420 C C . CYS C 2 9 ? 111.098 45.747 23.741 1.00 120.50 9 CYS C C 1
ATOM 15421 O O . CYS C 2 9 ? 110.289 45.913 24.654 1.00 120.66 9 CYS C O 1
ATOM 15424 N N . LEU C 2 10 ? 112.180 46.512 23.572 1.00 119.15 10 LEU C N 1
ATOM 15425 C CA . LEU C 2 10 ? 112.503 47.653 24.449 1.00 121.52 10 LEU C CA 1
ATOM 15426 C C . LEU C 2 10 ? 111.438 48.761 24.400 1.00 123.85 10 LEU C C 1
ATOM 15427 O O . LEU C 2 10 ? 111.118 49.363 25.428 1.00 118.08 10 LEU C O 1
ATOM 15432 N N . ASN C 2 11 ? 110.910 49.025 23.202 1.00 130.80 11 ASN C N 1
ATOM 15433 C CA . ASN C 2 11 ? 109.834 50.008 22.995 1.00 135.56 11 ASN C CA 1
ATOM 15434 C C . ASN C 2 11 ? 108.433 49.471 23.343 1.00 140.81 11 ASN C C 1
ATOM 15435 O O . ASN C 2 11 ? 107.454 50.224 23.328 1.00 142.23 11 ASN C O 1
ATOM 15440 N N . PHE C 2 12 ? 108.360 48.170 23.642 1.00 141.25 12 PHE C N 1
ATOM 15441 C CA . PHE C 2 12 ? 107.149 47.493 24.136 1.00 136.62 12 PHE C CA 1
ATOM 15442 C C . PHE C 2 12 ? 107.163 47.431 25.666 1.00 133.40 12 PHE C C 1
ATOM 15443 O O . PHE C 2 12 ? 106.111 47.351 26.300 1.00 130.74 12 PHE C O 1
ATOM 15451 N N . THR C 2 13 ? 108.362 47.480 26.245 1.00 133.36 13 THR C N 1
ATOM 15452 C CA . THR C 2 13 ? 108.537 47.448 27.698 1.00 129.86 13 THR C CA 1
ATOM 15453 C C . THR C 2 13 ? 108.550 48.852 28.330 1.00 133.02 13 THR C C 1
ATOM 15454 O O . THR C 2 13 ? 108.068 49.020 29.448 1.00 127.44 13 THR C O 1
ATOM 15458 N N . VAL C 2 14 ? 109.080 49.851 27.612 1.00 137.82 14 VAL C N 1
ATOM 15459 C CA . VAL C 2 14 ? 109.077 51.262 28.069 1.00 138.40 14 VAL C CA 1
ATOM 15460 C C . VAL C 2 14 ? 107.647 51.827 28.212 1.00 141.89 14 VAL C C 1
ATOM 15461 O O . VAL C 2 14 ? 107.390 52.654 29.094 1.00 140.48 14 VAL C O 1
ATOM 15465 N N . VAL C 2 15 ? 106.733 51.369 27.349 1.00 144.73 15 VAL C N 1
ATOM 15466 C CA . VAL C 2 15 ? 105.294 51.715 27.416 1.00 138.42 15 VAL C CA 1
ATOM 15467 C C . VAL C 2 15 ? 104.464 50.709 28.242 1.00 136.83 15 VAL C C 1
ATOM 15468 O O . VAL C 2 15 ? 103.306 50.975 28.581 1.00 134.01 15 VAL C O 1
ATOM 15472 N N . LEU C 2 16 ? 105.063 49.554 28.541 1.00 130.76 16 LEU C N 1
ATOM 15473 C CA . LEU C 2 16 ? 104.493 48.565 29.451 1.00 118.42 16 LEU C CA 1
ATOM 15474 C C . LEU C 2 16 ? 104.771 49.038 30.868 1.00 120.46 16 LEU C C 1
ATOM 15475 O O . LEU C 2 16 ? 103.845 49.192 31.662 1.00 116.49 16 LEU C O 1
ATOM 15480 N N . ILE C 2 17 ? 106.058 49.266 31.159 1.00 126.90 17 ILE C N 1
ATOM 15481 C CA . ILE C 2 17 ? 106.556 49.725 32.470 1.00 132.70 17 ILE C CA 1
ATOM 15482 C C . ILE C 2 17 ? 105.881 51.016 32.958 1.00 141.36 17 ILE C C 1
ATOM 15483 O O . ILE C 2 17 ? 105.359 51.047 34.076 1.00 149.10 17 ILE C O 1
ATOM 15488 N N . THR C 2 18 ? 105.893 52.070 32.131 1.00 142.83 18 THR C N 1
ATOM 15489 C CA . THR C 2 18 ? 105.317 53.378 32.520 1.00 140.03 18 THR C CA 1
ATOM 15490 C C . THR C 2 18 ? 103.794 53.355 32.708 1.00 134.95 18 THR C C 1
ATOM 15491 O O . THR C 2 18 ? 103.233 54.274 33.306 1.00 130.77 18 THR C O 1
ATOM 15495 N N . VAL C 2 19 ? 103.139 52.315 32.184 1.00 132.94 19 VAL C N 1
ATOM 15496 C CA . VAL C 2 19 ? 101.715 52.058 32.446 1.00 125.81 19 VAL C CA 1
ATOM 15497 C C . VAL C 2 19 ? 101.535 51.292 33.772 1.00 130.71 19 VAL C C 1
ATOM 15498 O O . VAL C 2 19 ? 100.576 51.550 34.507 1.00 132.37 19 VAL C O 1
ATOM 15502 N N . ILE C 2 20 ? 102.455 50.366 34.077 1.00 132.93 20 ILE C N 1
ATOM 15503 C CA . ILE C 2 20 ? 102.488 49.679 35.388 1.00 133.11 20 ILE C CA 1
ATOM 15504 C C . ILE C 2 20 ? 102.723 50.690 36.525 1.00 139.20 20 ILE C C 1
ATOM 15505 O O . ILE C 2 20 ? 102.153 50.551 37.613 1.00 143.72 20 ILE C O 1
ATOM 15510 N N . LEU C 2 21 ? 103.561 51.698 36.261 1.00 140.42 21 LEU C N 1
ATOM 15511 C CA . LEU C 2 21 ? 103.825 52.788 37.215 1.00 140.62 21 LEU C CA 1
ATOM 15512 C C . LEU C 2 21 ? 102.702 53.837 37.272 1.00 141.30 21 LEU C C 1
ATOM 15513 O O . LEU C 2 21 ? 102.830 54.842 37.974 1.00 131.70 21 LEU C O 1
ATOM 15518 N N . ILE C 2 22 ? 101.623 53.606 36.518 1.00 145.43 22 ILE C N 1
ATOM 15519 C CA . ILE C 2 22 ? 100.417 54.448 36.558 1.00 142.46 22 ILE C CA 1
ATOM 15520 C C . ILE C 2 22 ? 99.354 53.808 37.476 1.00 146.65 22 ILE C C 1
ATOM 15521 O O . ILE C 2 22 ? 98.757 54.492 38.309 1.00 150.70 22 ILE C O 1
ATOM 15526 N N . TRP C 2 23 ? 99.138 52.498 37.324 1.00 147.92 23 TRP C N 1
ATOM 15527 C CA . TRP C 2 23 ? 98.342 51.693 38.263 1.00 147.06 23 TRP C CA 1
ATOM 15528 C C . TRP C 2 23 ? 98.839 51.915 39.669 1.00 148.47 23 TRP C C 1
ATOM 15529 O O . TRP C 2 23 ? 98.067 52.239 40.578 1.00 149.34 23 TRP C O 1
ATOM 15540 N N . LEU C 2 24 ? 100.152 51.738 39.829 1.00 145.61 24 LEU C N 1
ATOM 15541 C CA . LEU C 2 24 ? 100.889 51.909 41.084 1.00 141.48 24 LEU C CA 1
ATOM 15542 C C . LEU C 2 24 ? 100.768 53.330 41.666 1.00 144.99 24 LEU C C 1
ATOM 15543 O O . LEU C 2 24 ? 100.203 53.506 42.748 1.00 142.72 24 LEU C O 1
ATOM 15548 N N . LEU C 2 25 ? 101.292 54.327 40.943 1.00 153.26 25 LEU C N 1
ATOM 15549 C CA . LEU C 2 25 ? 101.352 55.727 41.413 1.00 157.02 25 LEU C CA 1
ATOM 15550 C C . LEU C 2 25 ? 99.987 56.364 41.722 1.00 163.23 25 LEU C C 1
ATOM 15551 O O . LEU C 2 25 ? 99.896 57.218 42.608 1.00 177.17 25 LEU C O 1
ATOM 15556 N N . VAL C 2 26 ? 98.940 55.962 40.996 1.00 156.98 26 VAL C N 1
ATOM 15557 C CA . VAL C 2 26 ? 97.577 56.469 41.243 1.00 151.54 26 VAL C CA 1
ATOM 15558 C C . VAL C 2 26 ? 97.046 55.986 42.602 1.00 153.76 26 VAL C C 1
ATOM 15559 O O . VAL C 2 26 ? 96.352 56.728 43.303 1.00 155.46 26 VAL C O 1
ATOM 15563 N N . ARG C 2 27 ? 97.405 54.757 42.977 1.00 152.75 27 ARG C N 1
ATOM 15564 C CA . ARG C 2 27 ? 96.956 54.145 44.236 1.00 148.70 27 ARG C CA 1
ATOM 15565 C C . ARG C 2 27 ? 97.690 54.624 45.505 1.00 148.86 27 ARG C C 1
ATOM 15566 O O . ARG C 2 27 ? 97.160 54.495 46.615 1.00 146.28 27 ARG C O 1
ATOM 15574 N N . SER C 2 28 ? 98.897 55.172 45.343 1.00 152.33 28 SER C N 1
ATOM 15575 C CA . SER C 2 28 ? 99.678 55.693 46.479 1.00 154.66 28 SER C CA 1
ATOM 15576 C C . SER C 2 28 ? 99.170 57.056 46.986 1.00 161.08 28 SER C C 1
ATOM 15577 O O . SER C 2 28 ? 99.586 57.523 48.055 1.00 163.89 28 SER C O 1
ATOM 15580 N N . TYR C 2 29 ? 98.286 57.685 46.206 1.00 160.17 29 TYR C N 1
ATOM 15581 C CA . TYR C 2 29 ? 97.528 58.862 46.645 1.00 157.26 29 TYR C CA 1
ATOM 15582 C C . TYR C 2 29 ? 96.051 58.518 46.910 1.00 160.62 29 TYR C C 1
ATOM 15583 O O . TYR C 2 29 ? 95.363 59.249 47.627 1.00 164.64 29 TYR C O 1
ATOM 15592 N N . GLN C 2 30 ? 95.572 57.413 46.329 1.00 161.79 30 GLN C N 1
ATOM 15593 C CA . GLN C 2 30 ? 94.222 56.893 46.603 1.00 161.52 30 GLN C CA 1
ATOM 15594 C C . GLN C 2 30 ? 94.058 56.521 48.077 1.00 169.74 30 GLN C C 1
ATOM 15595 O O . GLN C 2 30 ? 93.087 56.925 48.720 1.00 179.97 30 GLN C O 1
ATOM 15601 N N . TYR C 2 31 ? 95.011 55.743 48.594 1.00 173.00 31 TYR C N 1
ATOM 15602 C CA . TYR C 2 31 ? 95.034 55.320 49.997 1.00 170.92 31 TYR C CA 1
ATOM 15603 C C . TYR C 2 31 ? 95.116 56.508 50.966 1.00 170.24 31 TYR C C 1
ATOM 15604 O O . TYR C 2 31 ? 94.315 56.614 51.898 1.00 166.38 31 TYR C O 1
#

Sequence (2019 aa):
MEAAHSKSTEECLAYFGVSETTGLTPDQVKRHLEKYGHNELPAEEGKSLWELVIEQFEDLLVRILLLAACISFVLAWFEEGEETITAFVEPFVILLILIANAIVGVWQERNAENAIEALKEYEPEMGKVYRADRKSVQRIKARDIVPGDIVEVAVGDKVPADIRILSIKSTTLRVDQSILTGESVSVIKHTEPVPDPRAVNQDKKNMLFSGTNIAAGKALGIVATTGVSTEIGKIRDQMAATEQDKTPLQQKLDEFGEQLSKVISLICVAVWLINIGHFNDPVHGGSWIRGAIYYFKIAVALAVAAIPEGLPAVITTCLALGTRRMAKKNAIVRSLPSVETLGCTSVICSDKTGTLTTNQMSVCKMFIIDKVDGDFCSLNEFSITGSTYAPEGEVLKNDKPIRSGQFDGLVELATICALCNDSSLDFNETKGVYEKVGEATETALTTLVEKMNVFNTEVRNLSKVERANACNSVIRQLMKKEFTLEFSRDRKSMSVYCSPAKSSRAAVGNKMFVKGAPEGVIDRCNYVRVGTTRVPMTGPVKEKILSVIKEWGTGRDTLRCLALATRDTPPKREEMVLDDSSRFMEYETDLTFVGVVGMLDPPRKEVMGSIQLCRDAGIRVIMITGDNKGTAIAICRRIGIFGENEEVADRAYTGREFDDLPLAEQREACRRACCFARVEPSHKSKIVEYLQSYDEITAMTGDGVNDAPALKKAEIGIAMGSGTAVAKTASEMVLADDNFSTIVAAVEEGRAIYNNMKQFIRYLISSNVGEVVCIFLTAALGLPEALIPVQLLWVNLVTDGLPATALGFNPPDLDIMDRPPRSPKEPLISGWLFFRYMAIGGYVGAATVGAAAWWFMYAEDGPGVTYHQLTHFMQCTEDHPHFEGLDCEIFEAPEPMTMALSVLVTIEMCNALNSLSENQSLMRMPPWVNIWLLGSICLSMSLHFLILYVDPLPMIFKLKALDLTQWLMVLKISLPVIGLDEILKFIARNYLEGMEAAHSKSTEECLAYFGVSETTGLTPDQVKRHLEKYGHNELPAEEGKSLWELVIEQFEDLLVRILLLAACISFVLAWFEEGEETITAFVEPFVILLILIANAIVGVWQERNAENAIEALKEYEPEMGKVYRADRKSVQRIKARDIVPGDIVEVAVGDKVPADIRILSIKSTTLRVDQSILTGESVSVIKHTEPVPDPRAVNQDKKNMLFSGTNIAAGKALGIVATTGVSTEIGKIRDQMAATEQDKTPLQQKLDEFGEQLSKVISLICVAVWLINIGHFNDPVHGGSWIRGAIYYFKIAVALAVAAIPEGLPAVITTCLALGTRRMAKKNAIVRSLPSVETLGCTSVICSDKTGTLTTNQMSVCKMFIIDKVDGDFCSLNEFSITGSTYAPEGEVLKNDKPIRSGQFDGLVELATICALCNDSSLDFNETKGVYEKVGEATETALTTLVEKMNVFNTEVRNLSKVERANACNSVIRQLMKKEFTLEFSRDRKSMSVYCSPAKSSRAAVGNKMFVKGAPEGVIDRCNYVRVGTTRVPMTGPVKEKILSVIKEWGTGRDTLRCLALATRDTPPKREEMVLDDSSRFMEYETDLTFVGVVGMLDPPRKEVMGSIQLCRDAGIRVIMITGDNKGTAIAICRRIGIFGENEEVADRAYTGREFDDLPLAEQREACRRACCFARVEPSHKSKIVEYLQSYDEITAMTGDGVNDAPALKKAEIGIAMGSGTAVAKTASEMVLADDNFSTIVAAVEEGRAIYNNMKQFIRYLISSNVGEVVCIFLTAALGLPEALIPVQLLWVNLVTDGLPATALGFNPPDLDIMDRPPRSPKEPLISGWLFFRYMAIGGYVGAATVGAAAWWFMYAEDGPGVTYHQLTHFMQCTEDHPHFEGLDCEIFEAPEPMTMALSVLVTIEMCNALNSLSENQSLMRMPPWVNIWLLGSICLSMSLHFLILYVDPLPMIFKLKALDLTQWLMVLKISLPVIGLDEILKFIARNYLEGMERSTRELCLNFTVVLITVILIWLLVRSYQY